Protein 8IP5 (pdb70)

GO terms:
  GO:0005739 mitochondrion (C, IDA)
  GO:0045016 mitochondrial magnesium ion transmembrane transport (P, IMP)
  GO:0015095 magnesium ion transmembrane transporter activity (F, IMP)
  GO:0005739 mitochondrion (C, HTP)
  GO:0005743 mitochondrial inner membrane (C, TAS)
  GO:0015095 magnesium ion transmembrane transporter activity (F, TAS)
  GO:0055085 transmembrane transport (P, TAS)
  GO:0005515 protein binding (F, IPI)

Organism: Homo sapiens (NCBI:txid9606)

Structure (mmCIF, N/CA/C/O backbone):
data_8IP5
#
_entry.id   8IP5
#
_cell.length_a   1.00
_cell.length_b   1.00
_cell.length_c   1.00
_cell.angle_alpha   90.00
_cell.angle_beta   90.00
_cell.angle_gamma   90.00
#
_symmetry.space_group_name_H-M   'P 1'
#
loop_
_entity.id
_entity.type
_entity.pdbx_description
1 polymer 'Magnesium transporter MRS2 homolog, mitochondrial'
2 non-polymer 'CHLORIDE ION'
3 non-polymer 'MAGNESIUM ION'
4 water water
#
loop_
_atom_site.group_PDB
_atom_site.id
_atom_site.type_symbol
_atom_site.label_atom_id
_atom_site.label_alt_id
_atom_site.label_comp_id
_atom_site.label_asym_id
_atom_site.label_entity_id
_atom_site.label_seq_id
_atom_site.pdbx_PDB_ins_code
_atom_site.Cartn_x
_atom_site.Cartn_y
_atom_site.Cartn_z
_atom_site.occupancy
_atom_site.B_iso_or_equiv
_atom_site.auth_seq_id
_atom_site.auth_comp_id
_atom_site.auth_asym_id
_atom_site.auth_atom_id
_atom_site.pdbx_PDB_model_num
ATOM 1 N N . VAL A 1 82 ? 71.157 116.680 91.321 1.00 118.33 82 VAL A N 1
ATOM 2 C CA . VAL A 1 82 ? 71.896 115.457 91.608 1.00 118.33 82 VAL A CA 1
ATOM 3 C C . VAL A 1 82 ? 73.281 115.494 90.971 1.00 118.33 82 VAL A C 1
ATOM 4 O O . VAL A 1 82 ? 74.276 115.142 91.605 1.00 118.33 82 VAL A O 1
ATOM 6 N N . ALA A 1 83 ? 73.335 115.917 89.711 1.00 113.42 83 ALA A N 1
ATOM 7 C CA . ALA A 1 83 ? 74.603 116.000 89.008 1.00 113.42 83 ALA A CA 1
ATOM 8 C C . ALA A 1 83 ? 75.469 117.112 89.598 1.00 113.42 83 ALA A C 1
ATOM 9 O O . ALA A 1 83 ? 74.957 118.150 90.026 1.00 113.42 83 ALA A O 1
ATOM 11 N N . PRO A 1 84 ? 76.787 116.916 89.640 1.00 109.03 84 PRO A N 1
ATOM 12 C CA . PRO A 1 84 ? 77.670 117.965 90.159 1.00 109.03 84 PRO A CA 1
ATOM 13 C C . PRO A 1 84 ? 77.630 119.206 89.281 1.00 109.03 84 PRO A C 1
ATOM 14 O O . PRO A 1 84 ? 77.444 119.129 88.065 1.00 109.03 84 PRO A O 1
ATOM 18 N N . VAL A 1 85 ? 77.803 120.365 89.917 1.00 105.53 85 VAL A N 1
ATOM 19 C CA . VAL A 1 85 ? 77.723 121.648 89.234 1.00 105.53 85 VAL A CA 1
ATOM 20 C C . VAL A 1 85 ? 78.877 122.536 89.679 1.00 105.53 85 VAL A C 1
ATOM 21 O O . VAL A 1 85 ? 79.476 122.341 90.739 1.00 105.53 85 VAL A O 1
ATOM 25 N N . PHE A 1 86 ? 79.183 123.523 88.841 1.00 99.47 86 PHE A N 1
ATOM 26 C CA . PHE A 1 86 ? 80.131 124.581 89.156 1.00 99.47 86 PHE A CA 1
ATOM 27 C C . PHE A 1 86 ? 79.373 125.878 89.388 1.00 99.47 86 PHE A C 1
ATOM 28 O O . PHE A 1 86 ? 78.497 126.241 88.594 1.00 99.47 86 PHE A O 1
ATOM 36 N N . THR A 1 87 ? 79.709 126.570 90.473 1.00 97.65 87 THR A N 1
ATOM 37 C CA . THR A 1 87 ? 79.274 127.947 90.673 1.00 97.65 87 THR A CA 1
ATOM 38 C C . THR A 1 87 ? 80.218 128.848 89.888 1.00 97.65 87 THR A C 1
ATOM 39 O O . THR A 1 87 ? 81.377 129.030 90.273 1.00 97.65 87 THR A O 1
ATOM 43 N N . VAL A 1 88 ? 79.728 129.413 88.788 1.00 94.90 88 VAL A N 1
ATOM 44 C CA . VAL A 1 88 ? 80.565 130.072 87.795 1.00 94.90 88 VAL A CA 1
ATOM 45 C C . VAL A 1 88 ? 80.345 131.574 87.873 1.00 94.90 88 VAL A C 1
ATOM 46 O O . VAL A 1 88 ? 79.204 132.049 87.801 1.00 94.90 88 VAL A O 1
ATOM 50 N N . THR A 1 89 ? 81.439 132.316 88.014 1.00 93.26 89 THR A N 1
ATOM 51 C CA . THR A 1 89 ? 81.448 133.764 87.858 1.00 93.26 89 THR A CA 1
ATOM 52 C C . THR A 1 89 ? 82.139 134.086 86.540 1.00 93.26 89 THR A C 1
ATOM 53 O O . THR A 1 89 ? 83.330 133.807 86.380 1.00 93.26 89 THR A O 1
ATOM 57 N N . LYS A 1 90 ? 81.395 134.666 85.606 1.00 94.47 90 LYS A N 1
ATOM 58 C CA . LYS A 1 90 ? 81.863 134.906 84.250 1.00 94.47 90 LYS A CA 1
ATOM 59 C C . LYS A 1 90 ? 82.108 136.393 84.046 1.00 94.47 90 LYS A C 1
ATOM 60 O O . LYS A 1 90 ? 81.215 137.213 84.289 1.00 94.47 90 LYS A O 1
ATOM 66 N N . PHE A 1 91 ? 83.317 136.731 83.610 1.00 93.65 91 PHE A N 1
ATOM 67 C CA . PHE A 1 91 ? 83.690 138.092 83.248 1.00 93.65 91 PHE A CA 1
ATOM 68 C C . PHE A 1 91 ? 83.920 138.142 81.744 1.00 93.65 91 PHE A C 1
ATOM 69 O O . PHE A 1 91 ? 84.722 137.369 81.210 1.00 93.65 91 PHE A O 1
ATOM 77 N N . ASP A 1 92 ? 83.221 139.048 81.068 1.00 102.68 92 ASP A N 1
ATOM 78 C CA . ASP A 1 92 ? 83.367 139.191 79.630 1.00 102.68 92 ASP A CA 1
ATOM 79 C C . ASP A 1 92 ? 84.575 140.064 79.301 1.00 102.68 92 ASP A C 1
ATOM 80 O O . ASP A 1 92 ? 85.300 140.534 80.181 1.00 102.68 92 ASP A O 1
ATOM 85 N N . LYS A 1 93 ? 84.792 140.275 78.001 1.00 103.22 93 LYS A N 1
ATOM 86 C CA . LYS A 1 93 ? 85.842 141.189 77.567 1.00 103.22 93 LYS A CA 1
ATOM 87 C C . LYS A 1 93 ? 85.550 142.625 77.977 1.00 103.22 93 LYS A C 1
ATOM 88 O O . LYS A 1 93 ? 86.483 143.423 78.114 1.00 103.22 93 LYS A O 1
ATOM 94 N N . GLN A 1 94 ? 84.280 142.968 78.179 1.00 111.07 94 GLN A N 1
ATOM 95 C CA . GLN A 1 94 ? 83.881 144.301 78.605 1.00 111.07 94 GLN A CA 1
ATOM 96 C C . GLN A 1 94 ? 83.837 144.446 80.120 1.00 111.07 94 GLN A C 1
ATOM 97 O O . GLN A 1 94 ? 83.407 145.492 80.617 1.00 111.07 94 GLN A O 1
ATOM 103 N N . GLY A 1 95 ? 84.259 143.424 80.862 1.00 105.42 95 GLY A N 1
ATOM 104 C CA . GLY A 1 95 ? 84.292 143.486 82.307 1.00 105.42 95 GLY A CA 1
ATOM 105 C C . GLY A 1 95 ? 82.981 143.187 82.998 1.00 105.42 95 GLY A C 1
ATOM 106 O O . GLY A 1 95 ? 82.931 143.233 84.234 1.00 105.42 95 GLY A O 1
ATOM 107 N N . ASN A 1 96 ? 81.923 142.887 82.251 1.00 104.52 96 ASN A N 1
ATOM 108 C CA . ASN A 1 96 ? 80.642 142.565 82.863 1.00 104.52 96 ASN A CA 1
ATOM 109 C C . ASN A 1 96 ? 80.732 141.247 83.621 1.00 104.52 96 ASN A C 1
ATOM 110 O O . ASN A 1 96 ? 81.314 140.272 83.139 1.00 104.52 96 ASN A O 1
ATOM 115 N N . VAL A 1 97 ? 80.146 141.220 84.815 1.00 100.69 97 VAL A N 1
ATOM 116 C CA . VAL A 1 97 ? 80.215 140.072 85.709 1.00 100.69 97 VAL A CA 1
ATOM 117 C C . VAL A 1 97 ? 78.837 139.427 85.788 1.00 100.69 97 VAL A C 1
ATOM 118 O O . VAL A 1 97 ? 77.823 140.122 85.927 1.00 100.69 97 VAL A O 1
ATOM 122 N N . THR A 1 98 ? 78.800 138.102 85.664 1.00 98.77 98 THR A N 1
ATOM 123 C CA . THR A 1 98 ? 77.560 137.338 85.750 1.00 98.77 98 THR A CA 1
ATOM 124 C C . THR A 1 98 ? 77.810 136.090 86.582 1.00 98.77 98 THR A C 1
ATOM 125 O O . THR A 1 98 ? 78.673 135.278 86.239 1.00 98.77 98 THR A O 1
ATOM 129 N N . SER A 1 99 ? 77.058 135.934 87.666 1.00 100.04 99 SER A N 1
ATOM 130 C CA . SER A 1 99 ? 77.191 134.788 88.553 1.00 100.04 99 SER A CA 1
ATOM 131 C C . SER A 1 99 ? 76.026 133.832 88.340 1.00 100.04 99 SER A C 1
ATOM 132 O O . SER A 1 99 ? 74.866 134.253 88.303 1.00 100.04 99 SER A O 1
ATOM 135 N N . PHE A 1 100 ? 76.336 132.547 88.200 1.00 101.39 100 PHE A N 1
ATOM 136 C CA . PHE A 1 100 ? 75.306 131.539 87.971 1.00 101.39 100 PHE A CA 1
ATOM 137 C C . PHE A 1 100 ? 75.858 130.180 88.386 1.00 101.39 100 PHE A C 1
ATOM 138 O O . PHE A 1 100 ? 76.943 130.083 88.967 1.00 101.39 100 PHE A O 1
ATOM 146 N N . GLU A 1 101 ? 75.102 129.125 88.094 1.00 105.65 101 GLU A N 1
ATOM 147 C CA . GLU A 1 101 ? 75.535 127.755 88.322 1.00 105.65 101 GLU A CA 1
ATOM 148 C C . GLU A 1 101 ? 75.290 126.943 87.061 1.00 105.65 101 GLU A C 1
ATOM 149 O O . GLU A 1 101 ? 74.246 127.084 86.416 1.00 105.65 101 GLU A O 1
ATOM 155 N N . ARG A 1 102 ? 76.252 126.094 86.710 1.00 106.50 102 ARG A N 1
ATOM 156 C CA . ARG A 1 102 ? 76.172 125.308 85.488 1.00 106.50 102 ARG A CA 1
ATOM 157 C C . ARG A 1 102 ? 76.555 123.864 85.763 1.00 106.50 102 ARG A C 1
ATOM 158 O O . ARG A 1 102 ? 77.487 123.593 86.524 1.00 106.50 102 ARG A O 1
ATOM 166 N N . LYS A 1 103 ? 75.841 122.939 85.126 1.00 106.24 103 LYS A N 1
ATOM 167 C CA . LYS A 1 103 ? 76.170 121.527 85.256 1.00 106.24 103 LYS A CA 1
ATOM 168 C C . LYS A 1 103 ? 77.558 121.256 84.690 1.00 106.24 103 LYS A C 1
ATOM 169 O O . LYS A 1 103 ? 78.005 121.923 83.753 1.00 106.24 103 LYS A O 1
ATOM 175 N N . LYS A 1 104 ? 78.245 120.273 85.277 1.00 103.50 104 LYS A N 1
ATOM 176 C CA . LYS A 1 104 ? 79.620 119.990 84.878 1.00 103.50 104 LYS A CA 1
ATOM 177 C C . LYS A 1 104 ? 79.700 119.594 83.409 1.00 103.50 104 LYS A C 1
ATOM 178 O O . LYS A 1 104 ? 80.573 120.074 82.676 1.00 103.50 104 LYS A O 1
ATOM 184 N N . THR A 1 105 ? 78.788 118.729 82.957 1.00 105.99 105 THR A N 1
ATOM 185 C CA . THR A 1 105 ? 78.778 118.328 81.554 1.00 105.99 105 THR A CA 1
ATOM 186 C C . THR A 1 105 ? 78.478 119.512 80.644 1.00 105.99 105 THR A C 1
ATOM 187 O O . THR A 1 105 ? 79.061 119.637 79.560 1.00 105.99 105 THR A O 1
ATOM 191 N N . GLU A 1 106 ? 77.563 120.389 81.066 1.00 106.72 106 GLU A N 1
ATOM 192 C CA . GLU A 1 106 ? 77.263 121.578 80.276 1.00 106.72 106 GLU A CA 1
ATOM 193 C C . GLU A 1 106 ? 78.482 122.482 80.157 1.00 106.72 106 GLU A C 1
ATOM 194 O O . GLU A 1 106 ? 78.758 123.024 79.081 1.00 106.72 106 GLU A O 1
ATOM 200 N N . LEU A 1 107 ? 79.225 122.658 81.253 1.00 101.36 107 LEU A N 1
ATOM 201 C CA . LEU A 1 107 ? 80.439 123.465 81.198 1.00 101.36 107 LEU A CA 1
ATOM 202 C C . LEU A 1 107 ? 81.486 122.826 80.295 1.00 101.36 107 LEU A C 1
ATOM 203 O O . LEU A 1 107 ? 82.173 123.523 79.538 1.00 101.36 107 LEU A O 1
ATOM 208 N N . TYR A 1 108 ? 81.625 121.499 80.363 1.00 98.49 108 TYR A N 1
ATOM 209 C CA . TYR A 1 108 ? 82.561 120.810 79.480 1.00 98.49 108 TYR A CA 1
ATOM 210 C C . TYR A 1 108 ? 82.188 121.020 78.019 1.00 98.49 108 TYR A C 1
ATOM 211 O O . TYR A 1 108 ? 83.060 121.254 77.174 1.00 98.49 108 TYR A O 1
ATOM 220 N N . GLN A 1 109 ? 80.895 120.930 77.702 1.00 104.44 109 GLN A N 1
ATOM 221 C CA . GLN A 1 109 ? 80.453 121.138 76.327 1.00 104.44 109 GLN A CA 1
ATOM 222 C C . GLN A 1 109 ? 80.692 122.576 75.879 1.00 104.44 109 GLN A C 1
ATOM 223 O O . GLN A 1 109 ? 81.149 122.814 74.755 1.00 104.44 109 GLN A O 1
ATOM 229 N N . GLU A 1 110 ? 80.383 123.548 76.742 1.00 105.25 110 GLU A N 1
ATOM 230 C CA . GLU A 1 110 ? 80.550 124.950 76.369 1.00 105.25 110 GLU A CA 1
ATOM 231 C C . GLU A 1 110 ? 82.016 125.304 76.156 1.00 105.25 110 GLU A C 1
ATOM 232 O O . GLU A 1 110 ? 82.358 125.999 75.192 1.00 105.25 110 GLU A O 1
ATOM 238 N N . LEU A 1 111 ? 82.895 124.839 77.039 1.00 94.93 111 LEU A N 1
ATOM 239 C CA . LEU A 1 111 ? 84.310 125.172 76.960 1.00 94.93 111 LEU A CA 1
ATOM 240 C C . LEU A 1 111 ? 85.079 124.289 75.988 1.00 94.93 111 LEU A C 1
ATOM 241 O O . LEU A 1 111 ? 86.265 124.544 75.752 1.00 94.93 111 LEU A O 1
ATOM 246 N N . GLY A 1 112 ? 84.442 123.272 75.419 1.00 95.12 112 GLY A N 1
ATOM 247 C CA . GLY A 1 112 ? 85.152 122.357 74.539 1.00 95.12 112 GLY A CA 1
ATOM 248 C C . GLY A 1 112 ? 86.256 121.601 75.242 1.00 95.12 112 GLY A C 1
ATOM 249 O O . GLY A 1 112 ? 87.341 121.418 74.677 1.00 95.12 112 GLY A O 1
ATOM 250 N N . LEU A 1 113 ? 86.004 121.157 76.470 1.00 93.07 113 LEU A N 1
ATOM 251 C CA . LEU A 1 113 ? 87.003 120.489 77.286 1.00 93.07 113 LEU A CA 1
ATOM 252 C C . LEU A 1 113 ? 86.444 119.177 77.814 1.00 93.07 113 LEU A C 1
ATOM 253 O O . LEU A 1 113 ? 85.230 118.995 77.934 1.00 93.07 113 LEU A O 1
ATOM 258 N N . GLN A 1 114 ? 87.352 118.257 78.123 1.00 93.00 114 GLN A N 1
ATOM 259 C CA . GLN A 1 114 ? 86.972 116.973 78.682 1.00 93.00 114 GLN A CA 1
ATOM 260 C C . GLN A 1 114 ? 86.809 117.079 80.197 1.00 93.00 114 GLN A C 1
ATOM 261 O O . GLN A 1 114 ? 87.205 118.062 80.828 1.00 93.00 114 GLN A O 1
ATOM 267 N N . ALA A 1 115 ? 86.207 116.041 80.781 1.00 92.77 115 ALA A N 1
ATOM 268 C CA . ALA A 1 115 ? 85.984 116.027 82.223 1.00 92.77 115 ALA A CA 1
ATOM 269 C C . ALA A 1 115 ? 87.301 116.027 82.988 1.00 92.77 115 ALA A C 1
ATOM 270 O O . ALA A 1 115 ? 87.419 116.672 84.037 1.00 92.77 115 ALA A O 1
ATOM 272 N N . ARG A 1 116 ? 88.301 115.305 82.481 1.00 92.90 116 ARG A N 1
ATOM 273 C CA . ARG A 1 116 ? 89.576 115.202 83.183 1.00 92.90 116 ARG A CA 1
ATOM 274 C C . ARG A 1 116 ? 90.308 116.539 83.220 1.00 92.90 116 ARG A C 1
ATOM 275 O O . ARG A 1 116 ? 91.174 116.756 84.075 1.00 92.90 116 ARG A O 1
ATOM 283 N N . ASP A 1 117 ? 89.978 117.446 82.298 1.00 91.52 117 ASP A N 1
ATOM 284 C CA . ASP A 1 117 ? 90.646 118.743 82.271 1.00 91.52 117 ASP A CA 1
ATOM 285 C C . ASP A 1 117 ? 90.270 119.602 83.471 1.00 91.52 117 ASP A C 1
ATOM 286 O O . ASP A 1 117 ? 91.107 120.356 83.979 1.00 91.52 117 ASP A O 1
ATOM 291 N N . LEU A 1 118 ? 89.025 119.505 83.939 1.00 86.99 118 LEU A N 1
ATOM 292 C CA . LEU A 1 118 ? 88.521 120.353 85.013 1.00 86.99 118 LEU A CA 1
ATOM 293 C C . LEU A 1 118 ? 88.421 119.614 86.343 1.00 86.99 118 LEU A C 1
ATOM 294 O O . LEU A 1 118 ? 87.564 119.941 87.171 1.00 86.99 118 LEU A O 1
ATOM 299 N N . ARG A 1 119 ? 89.280 118.618 86.567 1.00 87.08 119 ARG A N 1
ATOM 300 C CA . ARG A 1 119 ? 89.283 117.932 87.855 1.00 87.08 119 ARG A CA 1
ATOM 301 C C . ARG A 1 119 ? 89.846 118.814 88.961 1.00 87.08 119 ARG A C 1
ATOM 302 O O . ARG A 1 119 ? 89.426 118.694 90.118 1.00 87.08 119 ARG A O 1
ATOM 310 N N . PHE A 1 120 ? 90.784 119.701 88.626 1.00 79.23 120 PHE A N 1
ATOM 311 C CA . PHE A 1 120 ? 91.415 120.602 89.591 1.00 79.23 120 PHE A CA 1
ATOM 312 C C . PHE A 1 120 ? 92.027 119.820 90.751 1.00 79.23 120 PHE A C 1
ATOM 313 O O . PHE A 1 120 ? 91.914 120.194 91.919 1.00 79.23 120 PHE A O 1
ATOM 321 N N . GLN A 1 121 ? 92.680 118.708 90.413 1.00 83.11 121 GLN A N 1
ATOM 322 C CA . GLN A 1 121 ? 93.272 117.842 91.424 1.00 83.11 121 GLN A CA 1
ATOM 323 C C . GLN A 1 121 ? 94.580 118.385 91.982 1.00 83.11 121 GLN A C 1
ATOM 324 O O . GLN A 1 121 ? 94.973 117.995 93.086 1.00 83.11 121 GLN A O 1
ATOM 330 N N . HIS A 1 122 ? 95.257 119.269 91.257 1.00 78.99 122 HIS A N 1
ATOM 331 C CA . HIS A 1 122 ? 96.576 119.754 91.638 1.00 78.99 122 HIS A CA 1
ATOM 332 C C . HIS A 1 122 ? 96.475 121.200 92.096 1.00 78.99 122 HIS A C 1
ATOM 333 O O . HIS A 1 122 ? 95.977 122.054 91.357 1.00 78.99 122 HIS A O 1
ATOM 340 N N . VAL A 1 123 ? 96.955 121.472 93.308 1.00 78.11 123 VAL A N 1
ATOM 341 C CA . VAL A 1 123 ? 97.024 122.845 93.787 1.00 78.11 123 VAL A CA 1
ATOM 342 C C . VAL A 1 123 ? 98.160 123.565 93.074 1.00 78.11 123 VAL A C 1
ATOM 343 O O . VAL A 1 123 ? 99.234 122.992 92.843 1.00 78.11 123 VAL A O 1
ATOM 347 N N . MET A 1 124 ? 97.914 124.817 92.690 1.00 80.25 124 MET A N 1
ATOM 348 C CA . MET A 1 124 ? 98.901 125.652 92.006 1.00 80.25 124 MET A CA 1
ATOM 349 C C . MET A 1 124 ? 99.380 124.984 90.714 1.00 80.25 124 MET A C 1
ATOM 350 O O . MET A 1 124 ? 100.542 124.599 90.567 1.00 80.25 124 MET A O 1
ATOM 355 N N . SER A 1 125 ? 98.446 124.825 89.781 1.00 77.45 125 SER A N 1
ATOM 356 C CA . SER A 1 125 ? 98.740 124.233 88.484 1.00 77.45 125 SER A CA 1
ATOM 357 C C . SER A 1 125 ? 98.176 125.112 87.380 1.00 77.45 125 SER A C 1
ATOM 358 O O . SER A 1 125 ? 97.026 125.551 87.454 1.00 77.45 125 SER A O 1
ATOM 361 N N . ILE A 1 126 ? 98.990 125.366 86.359 1.00 76.55 126 ILE A N 1
ATOM 362 C CA . ILE A 1 126 ? 98.582 126.134 85.188 1.00 76.55 126 ILE A CA 1
ATOM 363 C C . ILE A 1 126 ? 98.815 125.278 83.954 1.00 76.55 126 ILE A C 1
ATOM 364 O O . ILE A 1 126 ? 99.933 124.801 83.726 1.00 76.55 126 ILE A O 1
ATOM 369 N N . THR A 1 127 ? 97.765 125.087 83.158 1.00 79.45 127 THR A N 1
ATOM 370 C CA . THR A 1 127 ? 97.842 124.254 81.966 1.00 79.45 127 THR A CA 1
ATOM 371 C C . THR A 1 127 ? 97.031 124.893 80.849 1.00 79.45 127 THR A C 1
ATOM 372 O O . THR A 1 127 ? 96.207 125.779 81.081 1.00 79.45 127 THR A O 1
ATOM 376 N N . VAL A 1 128 ? 97.281 124.437 79.625 1.00 82.49 128 VAL A N 1
ATOM 377 C CA . VAL A 1 128 ? 96.536 124.878 78.452 1.00 82.49 128 VAL A CA 1
ATOM 378 C C . VAL A 1 128 ? 95.953 123.646 77.777 1.00 82.49 128 VAL A C 1
ATOM 379 O O . VAL A 1 128 ? 96.699 122.786 77.295 1.00 82.49 128 VAL A O 1
ATOM 383 N N . ARG A 1 129 ? 94.625 123.561 77.742 1.00 83.98 129 ARG A N 1
ATOM 384 C CA A ARG A 1 129 ? 93.922 122.440 77.130 0.50 83.98 129 ARG A CA 1
ATOM 385 C CA B ARG A 1 129 ? 93.925 122.441 77.127 0.50 83.98 129 ARG A CA 1
ATOM 386 C C . ARG A 1 129 ? 92.909 122.984 76.136 1.00 83.98 129 ARG A C 1
ATOM 387 O O . ARG A 1 129 ? 92.095 123.843 76.489 1.00 83.98 129 ARG A O 1
ATOM 402 N N . ASN A 1 130 ? 92.960 122.481 74.901 1.00 88.62 130 ASN A N 1
ATOM 403 C CA . ASN A 1 130 ? 92.017 122.856 73.846 1.00 88.62 130 ASN A CA 1
ATOM 404 C C . ASN A 1 130 ? 91.859 124.371 73.752 1.00 88.62 130 ASN A C 1
ATOM 405 O O . ASN A 1 130 ? 90.746 124.900 73.706 1.00 88.62 130 ASN A O 1
ATOM 410 N N . ASN A 1 131 ? 92.991 125.076 73.750 1.00 90.79 131 ASN A N 1
ATOM 411 C CA . ASN A 1 131 ? 93.035 126.526 73.581 1.00 90.79 131 ASN A CA 1
ATOM 412 C C . ASN A 1 131 ? 92.343 127.260 74.731 1.00 90.79 131 ASN A C 1
ATOM 413 O O . ASN A 1 131 ? 91.791 128.346 74.543 1.00 90.79 131 ASN A O 1
ATOM 418 N N . ARG A 1 132 ? 92.359 126.673 75.928 1.00 85.14 132 ARG A N 1
ATOM 419 C CA . ARG A 1 132 ? 91.794 127.283 77.126 1.00 85.14 132 ARG A CA 1
ATOM 420 C C . ARG A 1 132 ? 92.793 127.141 78.263 1.00 85.14 132 ARG A C 1
ATOM 421 O O . ARG A 1 132 ? 93.425 126.090 78.404 1.00 85.14 132 ARG A O 1
ATOM 429 N N . ILE A 1 133 ? 92.931 128.182 79.078 1.00 77.97 133 ILE A N 1
ATOM 430 C CA . ILE A 1 133 ? 93.898 128.181 80.171 1.00 77.97 133 ILE A CA 1
ATOM 431 C C . ILE A 1 133 ? 93.182 127.748 81.445 1.00 77.97 133 ILE A C 1
ATOM 432 O O . ILE A 1 133 ? 92.216 128.382 81.868 1.00 77.97 133 ILE A O 1
ATOM 437 N N . ILE A 1 134 ? 93.652 126.670 82.060 1.00 76.86 134 ILE A N 1
ATOM 438 C CA . ILE A 1 134 ? 93.103 126.179 83.318 1.00 76.86 134 ILE A CA 1
ATOM 439 C C . ILE A 1 134 ? 94.116 126.473 84.415 1.00 76.86 134 ILE A C 1
ATOM 440 O O . ILE A 1 134 ? 95.270 126.031 84.341 1.00 76.86 134 ILE A O 1
ATOM 445 N N . MET A 1 135 ? 93.693 127.217 85.436 1.00 78.41 135 MET A N 1
ATOM 446 C CA . MET A 1 135 ? 94.581 127.649 86.502 1.00 78.41 135 MET A CA 1
ATOM 447 C C . MET A 1 135 ? 93.974 127.309 87.853 1.00 78.41 135 MET A C 1
ATOM 448 O O . MET A 1 135 ? 92.765 127.453 88.054 1.00 78.41 135 MET A O 1
ATOM 453 N N . ARG A 1 136 ? 94.817 126.852 88.775 1.00 76.56 136 ARG A N 1
ATOM 454 C CA . ARG A 1 136 ? 94.415 126.669 90.164 1.00 76.56 136 ARG A CA 1
ATOM 455 C C . ARG A 1 136 ? 95.503 127.210 91.074 1.00 76.56 136 ARG A C 1
ATOM 456 O O . ARG A 1 136 ? 96.662 126.794 90.980 1.00 76.56 136 ARG A O 1
ATOM 464 N N . MET A 1 137 ? 95.121 128.134 91.949 1.00 80.13 137 MET A N 1
ATOM 465 C CA . MET A 1 137 ? 95.951 128.630 93.041 1.00 80.13 137 MET A CA 1
ATOM 466 C C . MET A 1 137 ? 95.198 128.297 94.326 1.00 80.13 137 MET A C 1
ATOM 467 O O . MET A 1 137 ? 94.378 129.090 94.797 1.00 80.13 137 MET A O 1
ATOM 472 N N . GLU A 1 138 ? 95.469 127.111 94.873 1.00 84.21 138 GLU A N 1
ATOM 473 C CA . GLU A 1 138 ? 94.780 126.609 96.058 1.00 84.21 138 GLU A CA 1
ATOM 474 C C . GLU A 1 138 ? 93.268 126.617 95.868 1.00 84.21 138 GLU A C 1
ATOM 475 O O . GLU A 1 138 ? 92.721 125.770 95.155 1.00 84.21 138 GLU A O 1
ATOM 481 N N . TYR A 1 139 ? 92.587 127.569 96.502 1.00 81.19 139 TYR A N 1
ATOM 482 C CA . TYR A 1 139 ? 91.135 127.647 96.449 1.00 81.19 139 TYR A CA 1
ATOM 483 C C . TYR A 1 139 ? 90.614 128.382 95.222 1.00 81.19 139 TYR A C 1
ATOM 484 O O . TYR A 1 139 ? 89.402 128.367 94.982 1.00 81.19 139 TYR A O 1
ATOM 493 N N . LEU A 1 140 ? 91.485 129.020 94.446 1.00 78.97 140 LEU A N 1
ATOM 494 C CA . LEU A 1 140 ? 91.072 129.818 93.297 1.00 78.97 140 LEU A CA 1
ATOM 495 C C . LEU A 1 140 ? 91.204 128.977 92.033 1.00 78.97 140 LEU A C 1
ATOM 496 O O . LEU A 1 140 ? 92.316 128.654 91.610 1.00 78.97 140 LEU A O 1
ATOM 501 N N . LYS A 1 141 ? 90.071 128.630 91.430 1.00 78.77 141 LYS A N 1
ATOM 502 C CA . LYS A 1 141 ? 90.035 127.865 90.190 1.00 78.77 141 LYS A CA 1
ATOM 503 C C . LYS A 1 141 ? 89.498 128.763 89.086 1.00 78.77 141 LYS A C 1
ATOM 504 O O . LYS A 1 141 ? 88.417 129.344 89.227 1.00 78.77 141 LYS A O 1
ATOM 510 N N . ALA A 1 142 ? 90.246 128.873 87.990 1.00 77.09 142 ALA A N 1
ATOM 511 C CA . ALA A 1 142 ? 89.882 129.778 86.913 1.00 77.09 142 ALA A CA 1
ATOM 512 C C . ALA A 1 142 ? 90.079 129.102 85.565 1.00 77.09 142 ALA A C 1
ATOM 513 O O . ALA A 1 142 ? 90.975 128.273 85.384 1.00 77.09 142 ALA A O 1
ATOM 515 N N . VAL A 1 143 ? 89.221 129.475 84.619 1.00 77.81 143 VAL A N 1
ATOM 516 C CA . VAL A 1 143 ? 89.318 129.047 83.229 1.00 77.81 143 VAL A CA 1
ATOM 517 C C . VAL A 1 143 ? 89.295 130.296 82.362 1.00 77.81 143 VAL A C 1
ATOM 518 O O . VAL A 1 143 ? 88.313 131.047 82.374 1.00 77.81 143 VAL A O 1
ATOM 522 N N . ILE A 1 144 ? 90.367 130.516 81.611 1.00 81.50 144 ILE A N 1
ATOM 523 C CA . ILE A 1 144 ? 90.518 131.687 80.760 1.00 81.50 144 ILE A CA 1
ATOM 524 C C . ILE A 1 144 ? 90.298 131.254 79.319 1.00 81.50 144 ILE A C 1
ATOM 525 O O . ILE A 1 144 ? 90.960 130.330 78.829 1.00 81.50 144 ILE A O 1
ATOM 530 N N . THR A 1 145 ? 89.363 131.917 78.652 1.00 89.51 145 THR A N 1
ATOM 531 C CA . THR A 1 145 ? 89.066 131.708 77.244 1.00 89.51 145 THR A CA 1
ATOM 532 C C . THR A 1 145 ? 89.444 132.976 76.491 1.00 89.51 145 THR A C 1
ATOM 533 O O . THR A 1 145 ? 89.581 134.039 77.109 1.00 89.51 145 THR A O 1
ATOM 537 N N . PRO A 1 146 ? 89.635 132.916 75.171 1.00 94.12 146 PRO A N 1
ATOM 538 C CA . PRO A 1 146 ? 89.898 134.154 74.421 1.00 94.12 146 PRO A CA 1
ATOM 539 C C . PRO A 1 146 ? 88.767 135.162 74.506 1.00 94.12 146 PRO A C 1
ATOM 540 O O . PRO A 1 146 ? 88.983 136.340 74.195 1.00 94.12 146 PRO A O 1
ATOM 544 N N . GLU A 1 147 ? 87.571 134.742 74.915 1.00 98.06 147 GLU A N 1
ATOM 545 C CA . GLU A 1 147 ? 86.418 135.627 74.995 1.00 98.06 147 GLU A CA 1
ATOM 546 C C . GLU A 1 147 ? 86.021 136.009 76.412 1.00 98.06 147 GLU A C 1
ATOM 547 O O . GLU A 1 147 ? 85.435 137.076 76.601 1.00 98.06 147 GLU A O 1
ATOM 553 N N . CYS A 1 148 ? 86.317 135.179 77.411 1.00 90.93 148 CYS A N 1
ATOM 554 C CA . CYS A 1 148 ? 85.812 135.427 78.755 1.00 90.93 148 CYS A CA 1
ATOM 555 C C . CYS A 1 148 ? 86.691 134.723 79.780 1.00 90.93 148 CYS A C 1
ATOM 556 O O . CYS A 1 148 ? 87.577 133.935 79.442 1.00 90.93 148 CYS A O 1
ATOM 559 N N . LEU A 1 149 ? 86.422 135.029 81.049 1.00 86.57 149 LEU A N 1
ATOM 560 C CA . LEU A 1 149 ? 87.071 134.404 82.195 1.00 86.57 149 LEU A CA 1
ATOM 561 C C . LEU A 1 149 ? 85.999 133.788 83.080 1.00 86.57 149 LEU A C 1
ATOM 562 O O . LEU A 1 149 ? 84.911 134.354 83.220 1.00 86.57 149 LEU A O 1
ATOM 567 N N . LEU A 1 150 ? 86.307 132.641 83.680 1.00 82.90 150 LEU A N 1
ATOM 568 C CA . LEU A 1 150 ? 85.400 131.954 84.588 1.00 82.90 150 LEU A CA 1
ATOM 569 C C . LEU A 1 150 ? 86.117 131.659 85.896 1.00 82.90 150 LEU A C 1
ATOM 570 O O . LEU A 1 150 ? 87.239 131.146 85.889 1.00 82.90 150 LEU A O 1
ATOM 575 N N . ILE A 1 151 ? 85.466 131.982 87.009 1.00 86.87 151 ILE A N 1
ATOM 576 C CA . ILE A 1 151 ? 85.910 131.593 88.342 1.00 86.87 151 ILE A CA 1
ATOM 577 C C . ILE A 1 151 ? 84.959 130.521 88.851 1.00 86.87 151 ILE A C 1
ATOM 578 O O . ILE A 1 151 ? 83.736 130.703 88.818 1.00 86.87 151 ILE A O 1
ATOM 583 N N . LEU A 1 152 ? 85.518 129.409 89.317 1.00 89.05 152 LEU A N 1
ATOM 584 C CA . LEU A 1 152 ? 84.748 128.242 89.713 1.00 89.05 152 LEU A CA 1
ATOM 585 C C . LEU A 1 152 ? 84.891 127.999 91.210 1.00 89.05 152 LEU A C 1
ATOM 586 O O . LEU A 1 152 ? 85.976 128.155 91.778 1.00 89.05 152 LEU A O 1
ATOM 591 N N . ASP A 1 153 ? 83.781 127.611 91.841 1.00 96.86 153 ASP A N 1
ATOM 592 C CA . ASP A 1 153 ? 83.742 127.312 93.274 1.00 96.86 153 ASP A CA 1
ATOM 593 C C . ASP A 1 153 ? 84.261 128.491 94.097 1.00 96.86 153 ASP A C 1
ATOM 594 O O . ASP A 1 153 ? 85.166 128.355 94.923 1.00 96.86 153 ASP A O 1
ATOM 599 N N . TYR A 1 154 ? 83.674 129.659 93.861 1.00 98.59 154 TYR A N 1
ATOM 600 C CA . TYR A 1 154 ? 84.103 130.901 94.487 1.00 98.59 154 TYR A CA 1
ATOM 601 C C . TYR A 1 154 ? 83.393 131.191 95.802 1.00 98.59 154 TYR A C 1
ATOM 602 O O . TYR A 1 154 ? 83.708 132.195 96.448 1.00 98.59 154 TYR A O 1
ATOM 611 N N . ARG A 1 155 ? 82.450 130.350 96.213 1.00 102.22 155 ARG A N 1
ATOM 612 C CA . ARG A 1 155 ? 81.634 130.649 97.379 1.00 102.22 155 ARG A CA 1
ATOM 613 C C . ARG A 1 155 ? 82.336 130.230 98.665 1.00 102.22 155 ARG A C 1
ATOM 614 O O . ARG A 1 155 ? 83.161 129.312 98.679 1.00 102.22 155 ARG A O 1
ATOM 622 N N . ASN A 1 156 ? 81.990 130.923 99.754 1.00 103.66 156 ASN A N 1
ATOM 623 C CA . ASN A 1 156 ? 82.513 130.630 101.090 1.00 103.66 156 ASN A CA 1
ATOM 624 C C . ASN A 1 156 ? 84.039 130.683 101.125 1.00 103.66 156 ASN A C 1
ATOM 625 O O . ASN A 1 156 ? 84.693 129.866 101.775 1.00 103.66 156 ASN A O 1
ATOM 630 N N . LEU A 1 157 ? 84.614 131.659 100.418 1.00 98.03 157 LEU A N 1
ATOM 631 C CA . LEU A 1 157 ? 86.059 131.845 100.394 1.00 98.03 157 LEU A CA 1
ATOM 632 C C . LEU A 1 157 ? 86.463 133.306 100.542 1.00 98.03 157 LEU A C 1
ATOM 633 O O . LEU A 1 157 ? 87.640 133.630 100.344 1.00 98.03 157 LEU A O 1
ATOM 638 N N . ASN A 1 158 ? 85.523 134.191 100.877 1.00 100.36 158 ASN A N 1
ATOM 639 C CA . ASN A 1 158 ? 85.764 135.629 100.991 1.00 100.36 158 ASN A CA 1
ATOM 640 C C . ASN A 1 158 ? 86.287 136.230 99.692 1.00 100.36 158 ASN A C 1
ATOM 641 O O . ASN A 1 158 ? 86.978 137.253 99.710 1.00 100.36 158 ASN A O 1
ATOM 646 N N . LEU A 1 159 ? 85.968 135.606 98.558 1.00 97.01 159 LEU A N 1
ATOM 647 C CA . LEU A 1 159 ? 86.411 136.095 97.261 1.00 97.01 159 LEU A CA 1
ATOM 648 C C . LEU A 1 159 ? 85.482 137.144 96.670 1.00 97.01 159 LEU A C 1
ATOM 649 O O . LEU A 1 159 ? 85.826 137.731 95.642 1.00 97.01 159 LEU A O 1
ATOM 654 N N . GLU A 1 160 ? 84.326 137.390 97.292 1.00 101.09 160 GLU A N 1
ATOM 655 C CA . GLU A 1 160 ? 83.317 138.252 96.684 1.00 101.09 160 GLU A CA 1
ATOM 656 C C . GLU A 1 160 ? 83.839 139.670 96.488 1.00 101.09 160 GLU A C 1
ATOM 657 O O . GLU A 1 160 ? 83.590 140.298 95.453 1.00 101.09 160 GLU A O 1
ATOM 663 N N . GLN A 1 161 ? 84.563 140.193 97.479 1.00 98.20 161 GLN A N 1
ATOM 664 C CA . GLN A 1 161 ? 85.091 141.550 97.380 1.00 98.20 161 GLN A CA 1
ATOM 665 C C . GLN A 1 161 ? 86.015 141.692 96.177 1.00 98.20 161 GLN A C 1
ATOM 666 O O . GLN A 1 161 ? 85.871 142.621 95.373 1.00 98.20 161 GLN A O 1
ATOM 672 N N . TRP A 1 162 ? 86.957 140.759 96.023 1.00 88.88 162 TRP A N 1
ATOM 673 C CA . TRP A 1 162 ? 87.895 140.826 94.907 1.00 88.88 162 TRP A CA 1
ATOM 674 C C . TRP A 1 162 ? 87.187 140.601 93.577 1.00 88.88 162 TRP A C 1
ATOM 675 O O . TRP A 1 162 ? 87.497 141.257 92.576 1.00 88.88 162 TRP A O 1
ATOM 686 N N . LEU A 1 163 ? 86.233 139.668 93.546 1.00 93.04 163 LEU A N 1
ATOM 687 C CA . LEU A 1 163 ? 85.542 139.348 92.301 1.00 93.04 163 LEU A CA 1
ATOM 688 C C . LEU A 1 163 ? 84.711 140.525 91.806 1.00 93.04 163 LEU A C 1
ATOM 689 O O . LEU A 1 163 ? 84.720 140.846 90.612 1.00 93.04 163 LEU A O 1
ATOM 694 N N . PHE A 1 164 ? 83.981 141.182 92.706 1.00 98.42 164 PHE A N 1
ATOM 695 C CA . PHE A 1 164 ? 83.018 142.192 92.293 1.00 98.42 164 PHE A CA 1
ATOM 696 C C . PHE A 1 164 ? 83.504 143.624 92.477 1.00 98.42 164 PHE A C 1
ATOM 697 O O . PHE A 1 164 ? 82.761 144.554 92.147 1.00 98.42 164 PHE A O 1
ATOM 705 N N . ARG A 1 165 ? 84.717 143.837 92.986 1.00 102.44 165 ARG A N 1
ATOM 706 C CA . ARG A 1 165 ? 85.229 145.192 93.154 1.00 102.44 165 ARG A CA 1
ATOM 707 C C . ARG A 1 165 ? 86.441 145.485 92.277 1.00 102.44 165 ARG A C 1
ATOM 708 O O . ARG A 1 165 ? 86.433 146.459 91.519 1.00 102.44 165 ARG A O 1
ATOM 716 N N . GLU A 1 166 ? 87.483 144.660 92.359 1.00 101.53 166 GLU A N 1
ATOM 717 C CA . GLU A 1 166 ? 88.725 144.936 91.648 1.00 101.53 166 GLU A CA 1
ATOM 718 C C . GLU A 1 166 ? 88.748 144.341 90.243 1.00 101.53 166 GLU A C 1
ATOM 719 O O . GLU A 1 166 ? 89.211 144.995 89.304 1.00 101.53 166 GLU A O 1
ATOM 725 N N . LEU A 1 167 ? 88.263 143.110 90.083 1.00 95.70 167 LEU A N 1
ATOM 726 C CA . LEU A 1 167 ? 88.355 142.447 88.782 1.00 95.70 167 LEU A CA 1
ATOM 727 C C . LEU A 1 167 ? 87.671 143.209 87.655 1.00 95.70 167 LEU A C 1
ATOM 728 O O . LEU A 1 167 ? 88.282 143.343 86.581 1.00 95.70 167 LEU A O 1
ATOM 733 N N . PRO A 1 168 ? 86.434 143.705 87.793 1.00 97.84 168 PRO A N 1
ATOM 734 C CA . PRO A 1 168 ? 85.868 144.495 86.685 1.00 97.84 168 PRO A CA 1
ATOM 735 C C . PRO A 1 168 ? 86.707 145.712 86.335 1.00 97.84 168 PRO A C 1
ATOM 736 O O . PRO A 1 168 ? 86.910 146.003 85.149 1.00 97.84 168 PRO A O 1
ATOM 740 N N . SER A 1 169 ? 87.229 146.413 87.344 1.00 102.88 169 SER A N 1
ATOM 741 C CA . SER A 1 169 ? 88.058 147.584 87.081 1.00 102.88 169 SER A CA 1
ATOM 742 C C . SER A 1 169 ? 89.378 147.195 86.427 1.00 102.88 169 SER A C 1
ATOM 743 O O . SER A 1 169 ? 89.848 147.880 85.512 1.00 102.88 169 SER A O 1
ATOM 746 N N . GLN A 1 170 ? 89.998 146.107 86.889 1.00 101.79 170 GLN A N 1
ATOM 747 C CA . GLN A 1 170 ? 91.262 145.679 86.299 1.00 101.79 170 GLN A CA 1
ATOM 748 C C . GLN A 1 170 ? 91.079 145.239 84.852 1.00 101.79 170 GLN A C 1
ATOM 749 O O . GLN A 1 170 ? 91.892 145.579 83.985 1.00 101.79 170 GLN A O 1
ATOM 755 N N . LEU A 1 171 ? 90.017 144.482 84.570 1.00 100.45 171 LEU A N 1
ATOM 756 C CA . LEU A 1 171 ? 89.833 143.947 83.225 1.00 100.45 171 LEU A CA 1
ATOM 757 C C . LEU A 1 171 ? 89.366 145.018 82.246 1.00 100.45 171 LEU A C 1
ATOM 758 O O . LEU A 1 171 ? 89.859 145.082 81.114 1.00 100.45 171 LEU A O 1
ATOM 763 N N . SER A 1 172 ? 88.424 145.866 82.653 1.00 107.92 172 SER A N 1
ATOM 764 C CA . SER A 1 172 ? 87.792 146.801 81.726 1.00 107.92 172 SER A CA 1
ATOM 765 C C . SER A 1 172 ? 87.696 148.194 82.339 1.00 107.92 172 SER A C 1
ATOM 766 O O . SER A 1 172 ? 86.650 148.843 82.306 1.00 107.92 172 SER A O 1
ATOM 769 N N . GLY A 1 173 ? 88.796 148.670 82.915 1.00 114.51 173 GLY A N 1
ATOM 770 C CA . GLY A 1 173 ? 88.803 150.003 83.484 1.00 114.51 173 GLY A CA 1
ATOM 771 C C . GLY A 1 173 ? 90.179 150.631 83.562 1.00 114.51 173 GLY A C 1
ATOM 772 O O . GLY A 1 173 ? 91.038 150.379 82.712 1.00 114.51 173 GLY A O 1
ATOM 773 N N . GLU A 1 174 ? 90.397 151.453 84.586 1.00 121.19 174 GLU A N 1
ATOM 774 C CA . GLU A 1 174 ? 91.659 152.162 84.788 1.00 121.19 174 GLU A CA 1
ATOM 775 C C . GLU A 1 174 ? 92.498 151.521 85.886 1.00 121.19 174 GLU A C 1
ATOM 776 O O . GLU A 1 174 ? 93.151 152.217 86.669 1.00 121.19 174 GLU A O 1
ATOM 778 N N . GLY A 1 175 ? 92.493 150.195 85.964 1.00 118.31 175 GLY A N 1
ATOM 779 C CA . GLY A 1 175 ? 93.243 149.493 86.981 1.00 118.31 175 GLY A CA 1
ATOM 780 C C . GLY A 1 175 ? 94.741 149.553 86.740 1.00 118.31 175 GLY A C 1
ATOM 781 O O . GLY A 1 175 ? 95.239 150.142 85.779 1.00 118.31 175 GLY A O 1
ATOM 782 N N . GLN A 1 176 ? 95.475 148.918 87.651 1.00 115.66 176 GLN A N 1
ATOM 783 C CA . GLN A 1 176 ? 96.931 148.916 87.606 1.00 115.66 176 GLN A CA 1
ATOM 784 C C . GLN A 1 176 ? 97.498 147.922 86.601 1.00 115.66 176 GLN A C 1
ATOM 785 O O . GLN A 1 176 ? 98.724 147.790 86.515 1.00 115.66 176 GLN A O 1
ATOM 787 N N . LEU A 1 177 ? 96.650 147.220 85.853 1.00 108.21 177 LEU A N 1
ATOM 788 C CA . LEU A 1 177 ? 97.140 146.273 84.860 1.00 108.21 177 LEU A CA 1
ATOM 789 C C . LEU A 1 177 ? 97.893 147.003 83.754 1.00 108.21 177 LEU A C 1
ATOM 790 O O . LEU A 1 177 ? 97.498 148.089 83.321 1.00 108.21 177 LEU A O 1
ATOM 795 N N . VAL A 1 178 ? 98.985 146.397 83.298 1.00 108.62 178 VAL A N 1
ATOM 796 C CA . VAL A 1 178 ? 99.844 146.990 82.284 1.00 108.62 178 VAL A CA 1
ATOM 797 C C . VAL A 1 178 ? 99.727 146.250 80.951 1.00 108.62 178 VAL A C 1
ATOM 798 O O . VAL A 1 178 ? 100.559 146.434 80.065 1.00 108.62 178 VAL A O 1
ATOM 802 N N . THR A 1 179 ? 98.697 145.418 80.793 1.00 107.70 179 THR A N 1
ATOM 803 C CA . THR A 1 179 ? 98.505 144.628 79.583 1.00 107.70 179 THR A CA 1
ATOM 804 C C . THR A 1 179 ? 97.172 144.945 78.913 1.00 107.70 179 THR A C 1
ATOM 805 O O . THR A 1 179 ? 96.578 144.085 78.260 1.00 107.70 179 THR A O 1
ATOM 809 N N . TYR A 1 180 ? 96.688 146.177 79.077 1.00 111.80 180 TYR A N 1
ATOM 810 C CA . TYR A 1 180 ? 95.402 146.552 78.490 1.00 111.80 180 TYR A CA 1
ATOM 811 C C . TYR A 1 180 ? 95.396 146.484 76.966 1.00 111.80 180 TYR A C 1
ATOM 812 O O . TYR A 1 180 ? 94.451 145.900 76.405 1.00 111.80 180 TYR A O 1
ATOM 821 N N . PRO A 1 181 ? 96.370 147.045 76.237 1.00 110.18 181 PRO A N 1
ATOM 822 C CA . PRO A 1 181 ? 96.342 146.905 74.769 1.00 110.18 181 PRO A CA 1
ATOM 823 C C . PRO A 1 181 ? 96.477 145.470 74.293 1.00 110.18 181 PRO A C 1
ATOM 824 O O . PRO A 1 181 ? 96.071 145.166 73.164 1.00 110.18 181 PRO A O 1
ATOM 828 N N . LEU A 1 182 ? 97.030 144.583 75.110 1.00 103.05 182 LEU A N 1
ATOM 829 C CA . LEU A 1 182 ? 97.160 143.177 74.764 1.00 103.05 182 LEU A CA 1
ATOM 830 C C . LEU A 1 182 ? 95.797 142.498 74.822 1.00 103.05 182 LEU A C 1
ATOM 831 O O . LEU A 1 182 ? 94.849 143.029 75.403 1.00 103.05 182 LEU A O 1
ATOM 836 N N . PRO A 1 183 ? 95.659 141.323 74.205 1.00 98.01 183 PRO A N 1
ATOM 837 C CA . PRO A 1 183 ? 94.371 140.616 74.231 1.00 98.01 183 PRO A CA 1
ATOM 838 C C . PRO A 1 183 ? 93.912 140.304 75.649 1.00 98.01 183 PRO A C 1
ATOM 839 O O . PRO A 1 183 ? 94.631 140.484 76.634 1.00 98.01 183 PRO A O 1
ATOM 843 N N . PHE A 1 184 ? 92.674 139.811 75.734 1.00 94.00 184 PHE A N 1
ATOM 844 C CA . PHE A 1 184 ? 92.006 139.667 77.025 1.00 94.00 184 PHE A CA 1
ATOM 845 C C . PHE A 1 184 ? 92.726 138.678 77.932 1.00 94.00 184 PHE A C 1
ATOM 846 O O . PHE A 1 184 ? 92.756 138.859 79.156 1.00 94.00 184 PHE A O 1
ATOM 854 N N . GLU A 1 185 ? 93.295 137.615 77.359 1.00 94.96 185 GLU A N 1
ATOM 855 C CA . GLU A 1 185 ? 93.930 136.593 78.185 1.00 94.96 185 GLU A CA 1
ATOM 856 C C . GLU A 1 185 ? 95.123 137.155 78.945 1.00 94.96 185 GLU A C 1
ATOM 857 O O . GLU A 1 185 ? 95.418 136.713 80.061 1.00 94.96 185 GLU A O 1
ATOM 863 N N . PHE A 1 186 ? 95.818 138.135 78.365 1.00 93.28 186 PHE A N 1
ATOM 864 C CA . PHE A 1 186 ? 96.927 138.767 79.071 1.00 93.28 186 PHE A CA 1
ATOM 865 C C . PHE A 1 186 ? 96.435 139.475 80.326 1.00 93.28 186 PHE A C 1
ATOM 866 O O . PHE A 1 186 ? 97.012 139.322 81.408 1.00 93.28 186 PHE A O 1
ATOM 874 N N . ARG A 1 187 ? 95.348 140.241 80.200 1.00 94.41 187 ARG A N 1
ATOM 875 C CA . ARG A 1 187 ? 94.773 140.912 81.361 1.00 94.41 187 ARG A CA 1
ATOM 876 C C . ARG A 1 187 ? 94.280 139.904 82.389 1.00 94.41 187 ARG A C 1
ATOM 877 O O . ARG A 1 187 ? 94.451 140.103 83.596 1.00 94.41 187 ARG A O 1
ATOM 885 N N . ALA A 1 188 ? 93.662 138.815 81.927 1.00 84.79 188 ALA A N 1
ATOM 886 C CA . ALA A 1 188 ? 93.150 137.800 82.844 1.00 84.79 188 ALA A CA 1
ATOM 887 C C . ALA A 1 188 ? 94.278 137.154 83.640 1.00 84.79 188 ALA A C 1
ATOM 888 O O . ALA A 1 188 ? 94.198 137.026 84.871 1.00 84.79 188 ALA A O 1
ATOM 890 N N . ILE A 1 189 ? 95.339 136.734 82.948 1.00 84.21 189 ILE A N 1
ATOM 891 C CA . ILE A 1 189 ? 96.474 136.110 83.618 1.00 84.21 189 ILE A CA 1
ATOM 892 C C . ILE A 1 189 ? 97.136 137.096 84.567 1.00 84.21 189 ILE A C 1
ATOM 893 O O . ILE A 1 189 ? 97.513 136.740 85.691 1.00 84.21 189 ILE A O 1
ATOM 898 N N . GLU A 1 190 ? 97.293 138.351 84.134 1.00 91.47 190 GLU A N 1
ATOM 899 C CA . GLU A 1 190 ? 97.893 139.355 85.002 1.00 91.47 190 GLU A CA 1
ATOM 900 C C . GLU A 1 190 ? 97.065 139.556 86.261 1.00 91.47 190 GLU A C 1
ATOM 901 O O . GLU A 1 190 ? 97.615 139.635 87.361 1.00 91.47 190 GLU A O 1
ATOM 907 N N . ALA A 1 191 ? 95.739 139.625 86.123 1.00 82.52 191 ALA A N 1
ATOM 908 C CA . ALA A 1 191 ? 94.880 139.821 87.286 1.00 82.52 191 ALA A CA 1
ATOM 909 C C . ALA A 1 191 ? 94.973 138.644 88.248 1.00 82.52 191 ALA A C 1
ATOM 910 O O . ALA A 1 191 ? 95.089 138.830 89.465 1.00 82.52 191 ALA A O 1
ATOM 912 N N . LEU A 1 192 ? 94.930 137.418 87.720 1.00 76.70 192 LEU A N 1
ATOM 913 C CA . LEU A 1 192 ? 94.989 136.243 88.587 1.00 76.70 192 LEU A CA 1
ATOM 914 C C . LEU A 1 192 ? 96.328 136.156 89.310 1.00 76.70 192 LEU A C 1
ATOM 915 O O . LEU A 1 192 ? 96.383 135.927 90.528 1.00 76.70 192 LEU A O 1
ATOM 920 N N . LEU A 1 193 ? 97.426 136.340 88.572 1.00 74.70 193 LEU A N 1
ATOM 921 C CA . LEU A 1 193 ? 98.745 136.263 89.185 1.00 74.70 193 LEU A CA 1
ATOM 922 C C . LEU A 1 193 ? 98.957 137.399 90.175 1.00 74.70 193 LEU A C 1
ATOM 923 O O . LEU A 1 193 ? 99.594 137.210 91.217 1.00 74.70 193 LEU A O 1
ATOM 928 N N . GLN A 1 194 ? 98.426 138.586 89.873 1.00 74.79 194 GLN A N 1
ATOM 929 C CA . GLN A 1 194 ? 98.523 139.699 90.807 1.00 74.79 194 GLN A CA 1
ATOM 930 C C . GLN A 1 194 ? 97.760 139.406 92.087 1.00 74.79 194 GLN A C 1
ATOM 931 O O . GLN A 1 194 ? 98.246 139.697 93.183 1.00 74.79 194 GLN A O 1
ATOM 937 N N . TYR A 1 195 ? 96.566 138.820 91.974 1.00 73.83 195 TYR A N 1
ATOM 938 C CA . TYR A 1 195 ? 95.814 138.479 93.175 1.00 73.83 195 TYR A CA 1
ATOM 939 C C . TYR A 1 195 ? 96.567 137.457 94.015 1.00 73.83 195 TYR A C 1
ATOM 940 O O . TYR A 1 195 ? 96.653 137.587 95.242 1.00 73.83 195 TYR A O 1
ATOM 949 N N . TRP A 1 196 ? 97.122 136.427 93.372 1.00 71.23 196 TRP A N 1
ATOM 950 C CA . TRP A 1 196 ? 97.834 135.407 94.139 1.00 71.23 196 TRP A CA 1
ATOM 951 C C . TRP A 1 196 ? 99.095 135.969 94.786 1.00 71.23 196 TRP A C 1
ATOM 952 O O . TRP A 1 196 ? 99.391 135.668 95.952 1.00 71.23 196 TRP A O 1
ATOM 963 N N . ILE A 1 197 ? 99.851 136.787 94.053 1.00 69.99 197 ILE A N 1
ATOM 964 C CA . ILE A 1 197 ? 101.072 137.353 94.611 1.00 69.99 197 ILE A CA 1
ATOM 965 C C . ILE A 1 197 ? 100.738 138.324 95.737 1.00 69.99 197 ILE A C 1
ATOM 966 O O . ILE A 1 197 ? 101.463 138.405 96.734 1.00 69.99 197 ILE A O 1
ATOM 971 N N . ASN A 1 198 ? 99.624 139.052 95.618 1.00 70.54 198 ASN A N 1
ATOM 972 C CA . ASN A 1 198 ? 99.199 139.940 96.693 1.00 70.54 198 ASN A CA 1
ATOM 973 C C . ASN A 1 198 ? 98.768 139.150 97.919 1.00 70.54 198 ASN A C 1
ATOM 974 O O . ASN A 1 198 ? 99.021 139.570 99.050 1.00 70.54 198 ASN A O 1
ATOM 979 N N . THR A 1 199 ? 98.110 138.008 97.715 1.00 69.59 199 THR A N 1
ATOM 980 C CA . THR A 1 199 ? 97.747 137.153 98.841 1.00 69.59 199 THR A CA 1
ATOM 981 C C . THR A 1 199 ? 98.991 136.649 99.563 1.00 69.59 199 THR A C 1
ATOM 982 O O . THR A 1 199 ? 99.060 136.662 100.799 1.00 69.59 199 THR A O 1
ATOM 986 N N . LEU A 1 200 ? 99.995 136.210 98.800 1.00 67.26 200 LEU A N 1
ATOM 987 C CA . LEU A 1 200 ? 101.237 135.746 99.415 1.00 67.26 200 LEU A CA 1
ATOM 988 C C . LEU A 1 200 ? 101.950 136.878 100.151 1.00 67.26 200 LEU A C 1
ATOM 989 O O . LEU A 1 200 ? 102.457 136.684 101.264 1.00 67.26 200 LEU A O 1
ATOM 994 N N . GLN A 1 201 ? 101.997 138.067 99.545 1.00 71.95 201 GLN A N 1
ATOM 995 C CA . GLN A 1 201 ? 102.626 139.212 100.196 1.00 71.95 201 GLN A CA 1
ATOM 996 C C . GLN A 1 201 ? 101.884 139.597 101.468 1.00 71.95 201 GLN A C 1
ATOM 997 O O . GLN A 1 201 ? 102.502 139.972 102.467 1.00 71.95 201 GLN A O 1
ATOM 1003 N N . GLY A 1 202 ? 100.553 139.524 101.447 1.00 69.23 202 GLY A N 1
ATOM 1004 C CA . GLY A 1 202 ? 99.787 139.814 102.646 1.00 69.23 202 GLY A CA 1
ATOM 1005 C C . GLY A 1 202 ? 100.038 138.808 103.751 1.00 69.23 202 GLY A C 1
ATOM 1006 O O . GLY A 1 202 ? 100.171 139.176 104.921 1.00 69.23 202 GLY A O 1
ATOM 1007 N N . LYS A 1 203 ? 100.119 137.524 103.395 1.00 68.06 203 LYS A N 1
ATOM 1008 C CA . LYS A 1 203 ? 100.450 136.508 104.388 1.00 68.06 203 LYS A CA 1
ATOM 1009 C C . LYS A 1 203 ? 101.820 136.772 105.000 1.00 68.06 203 LYS A C 1
ATOM 1010 O O . LYS A 1 203 ? 101.995 136.695 106.222 1.00 68.06 203 LYS A O 1
ATOM 1016 N N . LEU A 1 204 ? 102.805 137.102 104.161 1.00 69.34 204 LEU A N 1
ATOM 1017 C CA . LEU A 1 204 ? 104.145 137.362 104.677 1.00 69.34 204 LEU A CA 1
ATOM 1018 C C . LEU A 1 204 ? 104.178 138.625 105.531 1.00 69.34 204 LEU A C 1
ATOM 1019 O O . LEU A 1 204 ? 104.874 138.674 106.550 1.00 69.34 204 LEU A O 1
ATOM 1024 N N . SER A 1 205 ? 103.442 139.663 105.126 1.00 71.95 205 SER A N 1
ATOM 1025 C CA . SER A 1 205 ? 103.439 140.914 105.875 1.00 71.95 205 SER A CA 1
ATOM 1026 C C . SER A 1 205 ? 102.646 140.794 107.167 1.00 71.95 205 SER A C 1
ATOM 1027 O O . SER A 1 205 ? 102.796 141.629 108.064 1.00 71.95 205 SER A O 1
ATOM 1030 N N . ILE A 1 206 ? 101.772 139.793 107.266 1.00 71.86 206 ILE A N 1
ATOM 1031 C CA . ILE A 1 206 ? 101.134 139.500 108.544 1.00 71.86 206 ILE A CA 1
ATOM 1032 C C . ILE A 1 206 ? 102.074 138.695 109.432 1.00 71.86 206 ILE A C 1
ATOM 1033 O O . ILE A 1 206 ? 102.182 138.947 110.638 1.00 71.86 206 ILE A O 1
ATOM 1038 N N . LEU A 1 207 ? 102.780 137.724 108.848 1.00 73.03 207 LEU A N 1
ATOM 1039 C CA . LEU A 1 207 ? 103.614 136.830 109.645 1.00 73.03 207 LEU A CA 1
ATOM 1040 C C . LEU A 1 207 ? 104.868 137.527 110.162 1.00 73.03 207 LEU A C 1
ATOM 1041 O O . LEU A 1 207 ? 105.302 137.270 111.291 1.00 73.03 207 LEU A O 1
ATOM 1046 N N . GLN A 1 208 ? 105.472 138.400 109.354 1.00 74.93 208 GLN A N 1
ATOM 1047 C CA . GLN A 1 208 ? 106.782 138.950 109.702 1.00 74.93 208 GLN A CA 1
ATOM 1048 C C . GLN A 1 208 ? 106.779 139.773 110.985 1.00 74.93 208 GLN A C 1
ATOM 1049 O O . GLN A 1 208 ? 107.633 139.515 111.850 1.00 74.93 208 GLN A O 1
ATOM 1055 N N . PRO A 1 209 ? 105.900 140.767 111.178 1.00 75.03 209 PRO A N 1
ATOM 1056 C CA . PRO A 1 209 ? 105.942 141.513 112.449 1.00 75.03 209 PRO A CA 1
ATOM 1057 C C . PRO A 1 209 ? 105.676 140.645 113.665 1.00 75.03 209 PRO A C 1
ATOM 1058 O O . PRO A 1 209 ? 106.314 140.837 114.708 1.00 75.03 209 PRO A O 1
ATOM 1062 N N . LEU A 1 210 ? 104.759 139.682 113.555 1.00 77.28 210 LEU A N 1
ATOM 1063 C CA . LEU A 1 210 ? 104.457 138.808 114.684 1.00 77.28 210 LEU A CA 1
ATOM 1064 C C . LEU A 1 210 ? 105.673 137.977 115.069 1.00 77.28 210 LEU A C 1
ATOM 1065 O O . LEU A 1 210 ? 106.044 137.903 116.247 1.00 77.28 210 LEU A O 1
ATOM 1070 N N . ILE A 1 211 ? 106.312 137.351 114.080 1.00 72.96 211 ILE A N 1
ATOM 1071 C CA . ILE A 1 211 ? 107.497 136.543 114.350 1.00 72.96 211 ILE A CA 1
ATOM 1072 C C . ILE A 1 211 ? 108.618 137.413 114.899 1.00 72.96 211 ILE A C 1
ATOM 1073 O O . ILE A 1 211 ? 109.320 137.025 115.840 1.00 72.96 211 ILE A O 1
ATOM 1078 N N . LEU A 1 212 ? 108.798 138.607 114.330 1.00 75.63 212 LEU A N 1
ATOM 1079 C CA . LEU A 1 212 ? 109.868 139.492 114.779 1.00 75.63 212 LEU A CA 1
ATOM 1080 C C . LEU A 1 212 ? 109.676 139.898 116.234 1.00 75.63 212 LEU A C 1
ATOM 1081 O O . LEU A 1 212 ? 110.618 139.846 117.033 1.00 75.63 212 LEU A O 1
ATOM 1086 N N . GLU A 1 213 ? 108.456 140.296 116.605 1.00 81.50 213 GLU A N 1
ATOM 1087 C CA . GLU A 1 213 ? 108.224 140.727 117.980 1.00 81.50 213 GLU A CA 1
ATOM 1088 C C . GLU A 1 213 ? 108.293 139.550 118.947 1.00 81.50 213 GLU A C 1
ATOM 1089 O O . GLU A 1 213 ? 108.799 139.694 120.068 1.00 81.50 213 GLU A O 1
ATOM 1095 N N . THR A 1 214 ? 107.812 138.374 118.532 1.00 76.92 214 THR A N 1
ATOM 1096 C CA . THR A 1 214 ? 107.923 137.199 119.389 1.00 76.92 214 THR A CA 1
ATOM 1097 C C . THR A 1 214 ? 109.382 136.839 119.636 1.00 76.92 214 THR A C 1
ATOM 1098 O O . THR A 1 214 ? 109.772 136.541 120.771 1.00 76.92 214 THR A O 1
ATOM 1102 N N . LEU A 1 215 ? 110.207 136.875 118.588 1.00 75.22 215 LEU A N 1
ATOM 1103 C CA . LEU A 1 215 ? 111.627 136.586 118.756 1.00 75.22 215 LEU A CA 1
ATOM 1104 C C . LEU A 1 215 ? 112.303 137.636 119.625 1.00 75.22 215 LEU A C 1
ATOM 1105 O O . LEU A 1 215 ? 113.125 137.300 120.485 1.00 75.22 215 LEU A O 1
ATOM 1110 N N . ASP A 1 216 ? 111.964 138.912 119.426 1.00 80.33 216 ASP A N 1
ATOM 1111 C CA . ASP A 1 216 ? 112.556 139.970 120.238 1.00 80.33 216 ASP A CA 1
ATOM 1112 C C . ASP A 1 216 ? 112.216 139.787 121.710 1.00 80.33 216 ASP A C 1
ATOM 1113 O O . ASP A 1 216 ? 113.071 139.985 122.582 1.00 80.33 216 ASP A O 1
ATOM 1118 N N . ALA A 1 217 ? 110.970 139.415 122.008 1.00 79.36 217 ALA A N 1
ATOM 1119 C CA . ALA A 1 217 ? 110.600 139.130 123.389 1.00 79.36 217 ALA A CA 1
ATOM 1120 C C . ALA A 1 217 ? 111.335 137.905 123.918 1.00 79.36 217 ALA A C 1
ATOM 1121 O O . ALA A 1 217 ? 111.749 137.873 125.083 1.00 79.36 217 ALA A O 1
ATOM 1123 N N . LEU A 1 218 ? 111.508 136.884 123.075 1.00 75.79 218 LEU A N 1
ATOM 1124 C CA . LEU A 1 218 ? 112.083 135.624 123.531 1.00 75.79 218 LEU A CA 1
ATOM 1125 C C . LEU A 1 218 ? 113.594 135.693 123.723 1.00 75.79 218 LEU A C 1
ATOM 1126 O O . LEU A 1 218 ? 114.126 135.025 124.616 1.00 75.79 218 LEU A O 1
ATOM 1131 N N . VAL A 1 219 ? 114.301 136.479 122.912 1.00 78.57 219 VAL A N 1
ATOM 1132 C CA . VAL A 1 219 ? 115.760 136.501 122.967 1.00 78.57 219 VAL A CA 1
ATOM 1133 C C . VAL A 1 219 ? 116.232 137.599 123.910 1.00 78.57 219 VAL A C 1
ATOM 1134 O O . VAL A 1 219 ? 117.409 137.976 123.900 1.00 78.57 219 VAL A O 1
ATOM 1138 N N . ASP A 1 220 ? 115.326 138.111 124.730 1.00 90.91 220 ASP A N 1
ATOM 1139 C CA . ASP A 1 220 ? 115.685 139.137 125.701 1.00 90.91 220 ASP A CA 1
ATOM 1140 C C . ASP A 1 220 ? 116.683 138.554 126.694 1.00 90.91 220 ASP A C 1
ATOM 1141 O O . ASP A 1 220 ? 116.359 137.577 127.381 1.00 90.91 220 ASP A O 1
ATOM 1146 N N . PRO A 1 221 ? 117.895 139.106 126.803 1.00 89.91 221 PRO A N 1
ATOM 1147 C CA . PRO A 1 221 ? 118.913 138.487 127.667 1.00 89.91 221 PRO A CA 1
ATOM 1148 C C . PRO A 1 221 ? 118.656 138.649 129.155 1.00 89.91 221 PRO A C 1
ATOM 1149 O O . PRO A 1 221 ? 119.312 137.962 129.949 1.00 89.91 221 PRO A O 1
ATOM 1153 N N . LYS A 1 222 ? 117.736 139.517 129.565 1.00 93.45 222 LYS A N 1
ATOM 1154 C CA . LYS A 1 222 ? 117.492 139.758 130.980 1.00 93.45 222 LYS A CA 1
ATOM 1155 C C . LYS A 1 222 ? 116.417 138.851 131.563 1.00 93.45 222 LYS A C 1
ATOM 1156 O O . LYS A 1 222 ? 116.056 139.016 132.733 1.00 93.45 222 LYS A O 1
ATOM 1162 N N . HIS A 1 223 ? 115.905 137.899 130.788 1.00 92.16 223 HIS A N 1
ATOM 1163 C CA . HIS A 1 223 ? 114.901 136.953 131.259 1.00 92.16 223 HIS A CA 1
ATOM 1164 C C . HIS A 1 223 ? 115.585 135.648 131.644 1.00 92.16 223 HIS A C 1
ATOM 1165 O O . HIS A 1 223 ? 116.280 135.042 130.821 1.00 92.16 223 HIS A O 1
ATOM 1172 N N . SER A 1 224 ? 115.392 135.222 132.894 1.00 82.53 224 SER A N 1
ATOM 1173 C CA . SER A 1 224 ? 115.927 133.934 133.323 1.00 82.53 224 SER A CA 1
ATOM 1174 C C . SER A 1 224 ? 115.259 132.788 132.574 1.00 82.53 224 SER A C 1
ATOM 1175 O O . SER A 1 224 ? 115.916 131.808 132.205 1.00 82.53 224 SER A O 1
ATOM 1178 N N . SER A 1 225 ? 113.953 132.893 132.344 1.00 81.36 225 SER A N 1
ATOM 1179 C CA . SER A 1 225 ? 113.202 131.901 131.592 1.00 81.36 225 SER A CA 1
ATOM 1180 C C . SER A 1 225 ? 112.327 132.608 130.566 1.00 81.36 225 SER A C 1
ATOM 1181 O O . SER A 1 225 ? 111.963 133.776 130.727 1.00 81.36 225 SER A O 1
ATOM 1184 N N . VAL A 1 226 ? 111.993 131.883 129.506 1.00 79.67 226 VAL A N 1
ATOM 1185 C CA . VAL A 1 226 ? 111.223 132.442 128.406 1.00 79.67 226 VAL A CA 1
ATOM 1186 C C . VAL A 1 226 ? 109.737 132.212 128.651 1.00 79.67 226 VAL A C 1
ATOM 1187 O O . VAL A 1 226 ? 109.332 131.359 129.444 1.00 79.67 226 VAL A O 1
ATOM 1191 N N . ASP A 1 227 ? 108.912 132.995 127.959 1.00 83.42 227 ASP A N 1
ATOM 1192 C CA . ASP A 1 227 ? 107.464 132.869 128.063 1.00 83.42 227 ASP A CA 1
ATOM 1193 C C . ASP A 1 227 ? 106.992 131.751 127.143 1.00 83.42 227 ASP A C 1
ATOM 1194 O O . ASP A 1 227 ? 107.230 131.793 125.931 1.00 83.42 227 ASP A O 1
ATOM 1199 N N . ARG A 1 228 ? 106.322 130.751 127.719 1.00 80.74 228 ARG A N 1
ATOM 1200 C CA . ARG A 1 228 ? 105.949 129.568 126.951 1.00 80.74 228 ARG A CA 1
ATOM 1201 C C . ARG A 1 228 ? 104.755 129.826 126.039 1.00 80.74 228 ARG A C 1
ATOM 1202 O O . ARG A 1 228 ? 104.630 129.183 124.990 1.00 80.74 228 ARG A O 1
ATOM 1210 N N . SER A 1 229 ? 103.866 130.747 126.417 1.00 80.12 229 SER A N 1
ATOM 1211 C CA . SER A 1 229 ? 102.789 131.136 125.512 1.00 80.12 229 SER A CA 1
ATOM 1212 C C . SER A 1 229 ? 103.351 131.774 124.248 1.00 80.12 229 SER A C 1
ATOM 1213 O O . SER A 1 229 ? 102.866 131.516 123.138 1.00 80.12 229 SER A O 1
ATOM 1216 N N . LYS A 1 230 ? 104.379 132.610 124.400 1.00 79.11 230 LYS A N 1
ATOM 1217 C CA . LYS A 1 230 ? 105.072 133.143 123.235 1.00 79.11 230 LYS A CA 1
ATOM 1218 C C . LYS A 1 230 ? 105.729 132.034 122.427 1.00 79.11 230 LYS A C 1
ATOM 1219 O O . LYS A 1 230 ? 105.812 132.130 121.201 1.00 79.11 230 LYS A O 1
ATOM 1225 N N . LEU A 1 231 ? 106.194 130.972 123.091 1.00 75.84 231 LEU A N 1
ATOM 1226 C CA . LEU A 1 231 ? 106.738 129.829 122.363 1.00 75.84 231 LEU A CA 1
ATOM 1227 C C . LEU A 1 231 ? 105.668 129.148 121.521 1.00 75.84 231 LEU A C 1
ATOM 1228 O O . LEU A 1 231 ? 105.921 128.766 120.373 1.00 75.84 231 LEU A O 1
ATOM 1233 N N . HIS A 1 232 ? 104.469 128.972 122.080 1.00 77.27 232 HIS A N 1
ATOM 1234 C CA . HIS A 1 232 ? 103.378 128.384 121.307 1.00 77.27 232 HIS A CA 1
ATOM 1235 C C . HIS A 1 232 ? 103.006 129.269 120.124 1.00 77.27 232 HIS A C 1
ATOM 1236 O O . HIS A 1 232 ? 102.764 128.775 119.013 1.00 77.27 232 HIS A O 1
ATOM 1243 N N . ILE A 1 233 ? 102.957 130.584 120.347 1.00 73.75 233 ILE A N 1
ATOM 1244 C CA . ILE A 1 233 ? 102.666 131.517 119.261 1.00 73.75 233 ILE A CA 1
ATOM 1245 C C . ILE A 1 233 ? 103.733 131.418 118.178 1.00 73.75 233 ILE A C 1
ATOM 1246 O O . ILE A 1 233 ? 103.426 131.416 116.978 1.00 73.75 233 ILE A O 1
ATOM 1251 N N . LEU A 1 234 ? 105.001 131.331 118.583 1.00 72.56 234 LEU A N 1
ATOM 1252 C CA . LEU A 1 234 ? 106.090 131.209 117.623 1.00 72.56 234 LEU A CA 1
ATOM 1253 C C . LEU A 1 234 ? 105.994 129.908 116.841 1.00 72.56 234 LEU A C 1
ATOM 1254 O O . LEU A 1 234 ? 106.282 129.878 115.643 1.00 72.56 234 LEU A O 1
ATOM 1259 N N . LEU A 1 235 ? 105.603 128.818 117.502 1.00 71.22 235 LEU A N 1
ATOM 1260 C CA . LEU A 1 235 ? 105.445 127.545 116.804 1.00 71.22 235 LEU A CA 1
ATOM 1261 C C . LEU A 1 235 ? 104.338 127.624 115.759 1.00 71.22 235 LEU A C 1
ATOM 1262 O O . LEU A 1 235 ? 104.501 127.161 114.622 1.00 71.22 235 LEU A O 1
ATOM 1267 N N . GLN A 1 236 ? 103.198 128.213 116.129 1.00 74.17 236 GLN A N 1
ATOM 1268 C CA . GLN A 1 236 ? 102.107 128.364 115.169 1.00 74.17 236 GLN A CA 1
ATOM 1269 C C . GLN A 1 236 ? 102.524 129.243 113.995 1.00 74.17 236 GLN A C 1
ATOM 1270 O O . GLN A 1 236 ? 102.241 128.922 112.831 1.00 74.17 236 GLN A O 1
ATOM 1276 N N . ASN A 1 237 ? 103.207 130.353 114.281 1.00 72.80 237 ASN A N 1
ATOM 1277 C CA . ASN A 1 237 ? 103.650 131.242 113.214 1.00 72.80 237 ASN A CA 1
ATOM 1278 C C . ASN A 1 237 ? 104.707 130.585 112.338 1.00 72.80 237 ASN A C 1
ATOM 1279 O O . ASN A 1 237 ? 104.750 130.839 111.134 1.00 72.80 237 ASN A O 1
ATOM 1284 N N . GLY A 1 238 ? 105.561 129.739 112.916 1.00 71.10 238 GLY A N 1
ATOM 1285 C CA . GLY A 1 238 ? 106.527 129.012 112.111 1.00 71.10 238 GLY A CA 1
ATOM 1286 C C . GLY A 1 238 ? 105.872 127.996 111.198 1.00 71.10 238 GLY A C 1
ATOM 1287 O O . GLY A 1 238 ? 106.293 127.817 110.053 1.00 71.10 238 GLY A O 1
ATOM 1288 N N . LYS A 1 239 ? 104.835 127.315 111.691 1.00 70.27 239 LYS A N 1
ATOM 1289 C CA . LYS A 1 239 ? 104.072 126.422 110.823 1.00 70.27 239 LYS A CA 1
ATOM 1290 C C . LYS A 1 239 ? 103.427 127.193 109.676 1.00 70.27 239 LYS A C 1
ATOM 1291 O O . LYS A 1 239 ? 103.479 126.762 108.514 1.00 70.27 239 LYS A O 1
ATOM 1297 N N . SER A 1 240 ? 102.828 128.346 109.984 1.00 70.99 240 SER A N 1
ATOM 1298 C CA . SER A 1 240 ? 102.228 129.167 108.936 1.00 70.99 240 SER A CA 1
ATOM 1299 C C . SER A 1 240 ? 103.278 129.647 107.940 1.00 70.99 240 SER A C 1
ATOM 1300 O O . SER A 1 240 ? 103.026 129.689 106.730 1.00 70.99 240 SER A O 1
ATOM 1303 N N . LEU A 1 241 ? 104.461 130.016 108.434 1.00 69.13 241 LEU A N 1
ATOM 1304 C CA . LEU A 1 241 ? 105.531 130.476 107.557 1.00 69.13 241 LEU A CA 1
ATOM 1305 C C . LEU A 1 241 ? 106.030 129.354 106.660 1.00 69.13 241 LEU A C 1
ATOM 1306 O O . LEU A 1 241 ? 106.346 129.583 105.489 1.00 69.13 241 LEU A O 1
ATOM 1311 N N . SER A 1 242 ? 106.122 128.135 107.193 1.00 71.04 242 SER A N 1
ATOM 1312 C CA . SER A 1 242 ? 106.514 126.999 106.367 1.00 71.04 242 SER A CA 1
ATOM 1313 C C . SER A 1 242 ? 105.483 126.732 105.279 1.00 71.04 242 SER A C 1
ATOM 1314 O O . SER A 1 242 ? 105.840 126.456 104.126 1.00 71.04 242 SER A O 1
ATOM 1317 N N . GLU A 1 243 ? 104.195 126.817 105.623 1.00 73.80 243 GLU A N 1
ATOM 1318 C CA . GLU A 1 243 ? 103.156 126.644 104.611 1.00 73.80 243 GLU A CA 1
ATOM 1319 C C . GLU A 1 243 ? 103.242 127.725 103.538 1.00 73.80 243 GLU A C 1
ATOM 1320 O O . GLU A 1 243 ? 103.118 127.438 102.340 1.00 73.80 243 GLU A O 1
ATOM 1326 N N . LEU A 1 244 ? 103.460 128.976 103.951 1.00 69.80 244 LEU A N 1
ATOM 1327 C CA . LEU A 1 244 ? 103.592 130.066 102.989 1.00 69.80 244 LEU A CA 1
ATOM 1328 C C . LEU A 1 244 ? 104.809 129.869 102.093 1.00 69.80 244 LEU A C 1
ATOM 1329 O O . LEU A 1 244 ? 104.752 130.134 100.887 1.00 69.80 244 LEU A O 1
ATOM 1334 N N . GLU A 1 245 ? 105.923 129.416 102.669 1.00 74.24 245 GLU A N 1
ATOM 1335 C CA . GLU A 1 245 ? 107.123 129.172 101.879 1.00 74.24 245 GLU A CA 1
ATOM 1336 C C . GLU A 1 245 ? 106.895 128.057 100.869 1.00 74.24 245 GLU A C 1
ATOM 1337 O O . GLU A 1 245 ? 107.358 128.141 99.727 1.00 74.24 245 GLU A O 1
ATOM 1343 N N . THR A 1 246 ? 106.177 127.005 101.269 1.00 72.24 246 THR A N 1
ATOM 1344 C CA . THR A 1 246 ? 105.840 125.942 100.325 1.00 72.24 246 THR A CA 1
ATOM 1345 C C . THR A 1 246 ? 104.956 126.466 99.198 1.00 72.24 246 THR A C 1
ATOM 1346 O O . THR A 1 246 ? 105.142 126.102 98.029 1.00 72.24 246 THR A O 1
ATOM 1350 N N . ASP A 1 247 ? 103.984 127.319 99.532 1.00 73.73 247 ASP A N 1
ATOM 1351 C CA . ASP A 1 247 ? 103.120 127.899 98.505 1.00 73.73 247 ASP A CA 1
ATOM 1352 C C . ASP A 1 247 ? 103.923 128.742 97.522 1.00 73.73 247 ASP A C 1
ATOM 1353 O O . ASP A 1 247 ? 103.731 128.656 96.302 1.00 73.73 247 ASP A O 1
ATOM 1358 N N . ILE A 1 248 ? 104.835 129.567 98.039 1.00 68.43 248 ILE A N 1
ATOM 1359 C CA . ILE A 1 248 ? 105.678 130.380 97.168 1.00 68.43 248 ILE A CA 1
ATOM 1360 C C . ILE A 1 248 ? 106.556 129.489 96.299 1.00 68.43 248 ILE A C 1
ATOM 1361 O O . ILE A 1 248 ? 106.760 129.762 95.109 1.00 68.43 248 ILE A O 1
ATOM 1366 N N . LYS A 1 249 ? 107.087 128.410 96.878 1.00 71.08 249 LYS A N 1
ATOM 1367 C CA . LYS A 1 249 ? 107.934 127.497 96.118 1.00 71.08 249 LYS A CA 1
ATOM 1368 C C . LYS A 1 249 ? 107.170 126.854 94.970 1.00 71.08 249 LYS A C 1
ATOM 1369 O O . LYS A 1 249 ? 107.682 126.771 93.850 1.00 71.08 249 LYS A O 1
ATOM 1375 N N . ILE A 1 250 ? 105.944 126.391 95.223 1.00 70.70 250 ILE A N 1
ATOM 1376 C CA . ILE A 1 250 ? 105.189 125.734 94.159 1.00 70.70 250 ILE A CA 1
ATOM 1377 C C . ILE A 1 250 ? 104.758 126.745 93.099 1.00 70.70 250 ILE A C 1
ATOM 1378 O O . ILE A 1 250 ? 104.729 126.431 91.901 1.00 70.70 250 ILE A O 1
ATOM 1383 N N . PHE A 1 251 ? 104.430 127.974 93.511 1.00 71.48 251 PHE A N 1
ATOM 1384 C CA . PHE A 1 251 ? 104.118 129.018 92.537 1.00 71.48 251 PHE A CA 1
ATOM 1385 C C . PHE A 1 251 ? 105.317 129.297 91.636 1.00 71.48 251 PHE A C 1
ATOM 1386 O O . PHE A 1 251 ? 105.186 129.375 90.405 1.00 71.48 251 PHE A O 1
ATOM 1394 N N . LYS A 1 252 ? 106.502 129.432 92.239 1.00 72.46 252 LYS A N 1
ATOM 1395 C CA . LYS A 1 252 ? 107.717 129.642 91.461 1.00 72.46 252 LYS A CA 1
ATOM 1396 C C . LYS A 1 252 ? 107.983 128.469 90.532 1.00 72.46 252 LYS A C 1
ATOM 1397 O O . LYS A 1 252 ? 108.384 128.661 89.381 1.00 72.46 252 LYS A O 1
ATOM 1403 N N . GLU A 1 253 ? 107.778 127.245 91.021 1.00 77.73 253 GLU A N 1
ATOM 1404 C CA . GLU A 1 253 ? 108.023 126.070 90.194 1.00 77.73 253 GLU A CA 1
ATOM 1405 C C . GLU A 1 253 ? 107.108 126.051 88.980 1.00 77.73 253 GLU A C 1
ATOM 1406 O O . GLU A 1 253 ? 107.560 125.790 87.862 1.00 77.73 253 GLU A O 1
ATOM 1412 N N . SER A 1 254 ? 105.819 126.339 89.175 1.00 76.52 254 SER A N 1
ATOM 1413 C CA . SER A 1 254 ? 104.891 126.346 88.047 1.00 76.52 254 SER A CA 1
ATOM 1414 C C . SER A 1 254 ? 105.258 127.431 87.040 1.00 76.52 254 SER A C 1
ATOM 1415 O O . SER A 1 254 ? 105.307 127.182 85.825 1.00 76.52 254 SER A O 1
ATOM 1418 N N . ILE A 1 255 ? 105.539 128.643 87.530 1.00 76.41 255 ILE A N 1
ATOM 1419 C CA . ILE A 1 255 ? 105.859 129.742 86.623 1.00 76.41 255 ILE A CA 1
ATOM 1420 C C . ILE A 1 255 ? 107.142 129.447 85.854 1.00 76.41 255 ILE A C 1
ATOM 1421 O O . ILE A 1 255 ? 107.226 129.689 84.645 1.00 76.41 255 ILE A O 1
ATOM 1426 N N . LEU A 1 256 ? 108.158 128.914 86.538 1.00 80.26 256 LEU A N 1
ATOM 1427 C CA . LEU A 1 256 ? 109.422 128.611 85.878 1.00 80.26 256 LEU A CA 1
ATOM 1428 C C . LEU A 1 256 ? 109.286 127.458 84.894 1.00 80.26 256 LEU A C 1
ATOM 1429 O O . LEU A 1 256 ? 109.931 127.470 83.840 1.00 80.26 256 LEU A O 1
ATOM 1434 N N . GLU A 1 257 ? 108.468 126.453 85.216 1.00 85.63 257 GLU A N 1
ATOM 1435 C CA . GLU A 1 257 ? 108.219 125.372 84.271 1.00 85.63 257 GLU A CA 1
ATOM 1436 C C . GLU A 1 257 ? 107.566 125.902 83.005 1.00 85.63 257 GLU A C 1
ATOM 1437 O O . GLU A 1 257 ? 107.909 125.482 81.894 1.00 85.63 257 GLU A O 1
ATOM 1443 N N . ILE A 1 258 ? 106.615 126.827 83.153 1.00 84.29 258 ILE A N 1
ATOM 1444 C CA . ILE A 1 258 ? 106.000 127.425 81.971 1.00 84.29 258 ILE A CA 1
ATOM 1445 C C . ILE A 1 258 ? 107.020 128.251 81.194 1.00 84.29 258 ILE A C 1
ATOM 1446 O O . ILE A 1 258 ? 107.078 128.194 79.960 1.00 84.29 258 ILE A O 1
ATOM 1451 N N . LEU A 1 259 ? 107.845 129.025 81.904 1.00 83.72 259 LEU A N 1
ATOM 1452 C CA . LEU A 1 259 ? 108.784 129.929 81.243 1.00 83.72 259 LEU A CA 1
ATOM 1453 C C . LEU A 1 259 ? 109.891 129.182 80.511 1.00 83.72 259 LEU A C 1
ATOM 1454 O O . LEU A 1 259 ? 110.378 129.661 79.481 1.00 83.72 259 LEU A O 1
ATOM 1459 N N . ASP A 1 260 ? 110.308 128.023 81.026 1.00 92.37 260 ASP A N 1
ATOM 1460 C CA . ASP A 1 260 ? 111.455 127.326 80.452 1.00 92.37 260 ASP A CA 1
ATOM 1461 C C . ASP A 1 260 ? 111.183 126.877 79.022 1.00 92.37 260 ASP A C 1
ATOM 1462 O O . ASP A 1 260 ? 112.056 126.986 78.153 1.00 92.37 260 ASP A O 1
ATOM 1467 N N . GLU A 1 261 ? 109.983 126.370 78.756 1.00 100.60 261 GLU A N 1
ATOM 1468 C CA . GLU A 1 261 ? 109.626 125.851 77.442 1.00 100.60 261 GLU A CA 1
ATOM 1469 C C . GLU A 1 261 ? 108.875 126.922 76.660 1.00 100.60 261 GLU A C 1
ATOM 1470 O O . GLU A 1 261 ? 107.892 127.484 77.155 1.00 100.60 261 GLU A O 1
ATOM 1476 N N . GLU A 1 262 ? 109.340 127.199 75.439 1.00 106.81 262 GLU A N 1
ATOM 1477 C CA . GLU A 1 262 ? 108.676 128.193 74.603 1.00 106.81 262 GLU A CA 1
ATOM 1478 C C . GLU A 1 262 ? 107.333 127.690 74.091 1.00 106.81 262 GLU A C 1
ATOM 1479 O O . GLU A 1 262 ? 106.453 128.496 73.764 1.00 106.81 262 GLU A O 1
ATOM 1485 N N . GLU A 1 263 ? 107.160 126.369 74.005 1.00 106.35 263 GLU A N 1
ATOM 1486 C CA . GLU A 1 263 ? 105.893 125.818 73.535 1.00 106.35 263 GLU A CA 1
ATOM 1487 C C . GLU A 1 263 ? 104.750 126.183 74.473 1.00 106.35 263 GLU A C 1
ATOM 1488 O O . GLU A 1 263 ? 103.661 126.553 74.021 1.00 106.35 263 GLU A O 1
ATOM 1494 N N . LEU A 1 264 ? 104.980 126.090 75.785 1.00 98.41 264 LEU A N 1
ATOM 1495 C CA . LEU A 1 264 ? 103.948 126.468 76.745 1.00 98.41 264 LEU A CA 1
ATOM 1496 C C . LEU A 1 264 ? 103.632 127.956 76.655 1.00 98.41 264 LEU A C 1
ATOM 1497 O O . LEU A 1 264 ? 102.466 128.360 76.752 1.00 98.41 264 LEU A O 1
ATOM 1502 N N . LEU A 1 265 ? 104.660 128.788 76.470 1.00 96.33 265 LEU A N 1
ATOM 1503 C CA . LEU A 1 265 ? 104.436 130.221 76.321 1.00 96.33 265 LEU A CA 1
ATOM 1504 C C . LEU A 1 265 ? 103.598 130.521 75.085 1.00 96.33 265 LEU A C 1
ATOM 1505 O O . LEU A 1 265 ? 102.704 131.375 75.124 1.00 96.33 265 LEU A O 1
ATOM 1510 N N . GLU A 1 266 ? 103.876 129.832 73.977 1.00 102.96 266 GLU A N 1
ATOM 1511 C CA . GLU A 1 266 ? 103.071 130.015 72.774 1.00 102.96 266 GLU A CA 1
ATOM 1512 C C . GLU A 1 266 ? 101.641 129.536 72.990 1.00 102.96 266 GLU A C 1
ATOM 1513 O O . GLU A 1 266 ? 100.689 130.163 72.511 1.00 102.96 266 GLU A O 1
ATOM 1519 N N . GLU A 1 267 ? 101.471 128.422 73.706 1.00 98.88 267 GLU A N 1
ATOM 1520 C CA . GLU A 1 267 ? 100.132 127.900 73.962 1.00 98.88 267 GLU A CA 1
ATOM 1521 C C . GLU A 1 267 ? 99.326 128.846 74.843 1.00 98.88 267 GLU A C 1
ATOM 1522 O O . GLU A 1 267 ? 98.100 128.934 74.709 1.00 98.88 267 GLU A O 1
ATOM 1528 N N . LEU A 1 268 ? 99.994 129.555 75.756 1.00 93.19 268 LEU A N 1
ATOM 1529 C CA . LEU A 1 268 ? 99.286 130.476 76.639 1.00 93.19 268 LEU A CA 1
ATOM 1530 C C . LEU A 1 268 ? 98.622 131.618 75.881 1.00 93.19 268 LEU A C 1
ATOM 1531 O O . LEU A 1 268 ? 97.689 132.234 76.406 1.00 93.19 268 LEU A O 1
ATOM 1536 N N . CYS A 1 269 ? 99.079 131.915 74.665 1.00 100.17 269 CYS A N 1
ATOM 1537 C CA . CYS A 1 269 ? 98.495 132.979 73.849 1.00 100.17 269 CYS A CA 1
ATOM 1538 C C . CYS A 1 269 ? 97.276 132.412 73.127 1.00 100.17 269 CYS A C 1
ATOM 1539 O O . CYS A 1 269 ? 97.313 132.057 71.946 1.00 100.17 269 CYS A O 1
ATOM 1542 N N . VAL A 1 270 ? 96.168 132.324 73.867 1.00 96.78 270 VAL A N 1
ATOM 1543 C CA . VAL A 1 270 ? 94.980 131.652 73.349 1.00 96.78 270 VAL A CA 1
ATOM 1544 C C . VAL A 1 270 ? 94.349 132.450 72.213 1.00 96.78 270 VAL A C 1
ATOM 1545 O O . VAL A 1 270 ? 93.831 131.874 71.250 1.00 96.78 270 VAL A O 1
ATOM 1549 N N . SER A 1 271 ? 94.367 133.782 72.308 1.00 105.27 271 SER A N 1
ATOM 1550 C CA . SER A 1 271 ? 93.774 134.599 71.254 1.00 105.27 271 SER A CA 1
ATOM 1551 C C . SER A 1 271 ? 94.537 134.448 69.945 1.00 105.27 271 SER A C 1
ATOM 1552 O O . SER A 1 271 ? 93.942 134.488 68.862 1.00 105.27 271 SER A O 1
ATOM 1555 N N . LYS A 1 272 ? 95.859 134.281 70.026 1.00 110.42 272 LYS A N 1
ATOM 1556 C CA . LYS A 1 272 ? 96.659 134.095 68.821 1.00 110.42 272 LYS A CA 1
ATOM 1557 C C . LYS A 1 272 ? 96.271 132.816 68.089 1.00 110.42 272 LYS A C 1
ATOM 1558 O O . LYS A 1 272 ? 96.157 132.807 66.858 1.00 110.42 272 LYS A O 1
ATOM 1564 N N . TRP A 1 273 ? 96.063 131.726 68.828 1.00 107.97 273 TRP A N 1
ATOM 1565 C CA . TRP A 1 273 ? 95.760 130.442 68.210 1.00 107.97 273 TRP A CA 1
ATOM 1566 C C . TRP A 1 273 ? 94.273 130.224 67.968 1.00 107.97 273 TRP A C 1
ATOM 1567 O O . TRP A 1 273 ? 93.912 129.252 67.296 1.00 107.97 273 TRP A O 1
ATOM 1578 N N . SER A 1 274 ? 93.404 131.090 68.495 1.00 115.26 274 SER A N 1
ATOM 1579 C CA . SER A 1 274 ? 91.976 130.950 68.231 1.00 115.26 274 SER A CA 1
ATOM 1580 C C . SER A 1 274 ? 91.668 131.198 66.760 1.00 115.26 274 SER A C 1
ATOM 1581 O O . SER A 1 274 ? 90.947 130.421 66.123 1.00 115.26 274 SER A O 1
ATOM 1584 N N . ASP A 1 275 ? 92.208 132.280 66.204 1.00 128.19 275 ASP A N 1
ATOM 1585 C CA . ASP A 1 275 ? 92.075 132.606 64.785 1.00 128.19 275 ASP A CA 1
ATOM 1586 C C . ASP A 1 275 ? 93.461 132.935 64.249 1.00 128.19 275 ASP A C 1
ATOM 1587 O O . ASP A 1 275 ? 93.823 134.111 64.105 1.00 128.19 275 ASP A O 1
ATOM 1592 N N . PRO A 1 276 ? 94.275 131.914 63.960 1.00 131.75 276 PRO A N 1
ATOM 1593 C CA . PRO A 1 276 ? 95.639 132.186 63.473 1.00 131.75 276 PRO A CA 1
ATOM 1594 C C . PRO A 1 276 ? 95.673 133.008 62.198 1.00 131.75 276 PRO A C 1
ATOM 1595 O O . PRO A 1 276 ? 96.565 133.850 62.033 1.00 131.75 276 PRO A O 1
ATOM 1599 N N . GLN A 1 277 ? 94.720 132.791 61.288 1.00 137.85 277 GLN A N 1
ATOM 1600 C CA . GLN A 1 277 ? 94.683 133.572 60.056 1.00 137.85 277 GLN A CA 1
ATOM 1601 C C . GLN A 1 277 ? 94.436 135.048 60.343 1.00 137.85 277 GLN A C 1
ATOM 1602 O O . GLN A 1 277 ? 95.058 135.920 59.725 1.00 137.85 277 GLN A O 1
ATOM 1604 N N . VAL A 1 278 ? 93.529 135.346 61.275 1.00 137.16 278 VAL A N 1
ATOM 1605 C CA . VAL A 1 278 ? 93.234 136.736 61.609 1.00 137.16 278 VAL A CA 1
ATOM 1606 C C . VAL A 1 278 ? 94.425 137.381 62.308 1.00 137.16 278 VAL A C 1
ATOM 1607 O O . VAL A 1 278 ? 94.836 138.498 61.970 1.00 137.16 278 VAL A O 1
ATOM 1611 N N . PHE A 1 279 ? 95.003 136.686 63.288 1.00 133.55 279 PHE A N 1
ATOM 1612 C CA . PHE A 1 279 ? 96.111 137.241 64.056 1.00 133.55 279 PHE A CA 1
ATOM 1613 C C . PHE A 1 279 ? 97.425 137.256 63.286 1.00 133.55 279 PHE A C 1
ATOM 1614 O O . PHE A 1 279 ? 98.387 137.872 63.755 1.00 133.55 279 PHE A O 1
ATOM 1622 N N . GLU A 1 280 ? 97.493 136.593 62.128 1.00 142.23 280 GLU A N 1
ATOM 1623 C CA . GLU A 1 280 ? 98.683 136.704 61.291 1.00 142.23 280 GLU A CA 1
ATOM 1624 C C . GLU A 1 280 ? 98.886 138.132 60.806 1.00 142.23 280 GLU A C 1
ATOM 1625 O O . GLU A 1 280 ? 100.027 138.567 60.613 1.00 142.23 280 GLU A O 1
ATOM 1627 N N . LYS A 1 281 ? 97.795 138.875 60.605 1.00 146.16 281 LYS A N 1
ATOM 1628 C CA . LYS A 1 281 ? 97.865 140.279 60.234 1.00 146.16 281 LYS A CA 1
ATOM 1629 C C . LYS A 1 281 ? 97.434 141.224 61.345 1.00 146.16 281 LYS A C 1
ATOM 1630 O O . LYS A 1 281 ? 97.824 142.395 61.321 1.00 146.16 281 LYS A O 1
ATOM 1632 N N . SER A 1 282 ? 96.638 140.751 62.308 1.00 146.27 282 SER A N 1
ATOM 1633 C CA . SER A 1 282 ? 96.223 141.607 63.415 1.00 146.27 282 SER A CA 1
ATOM 1634 C C . SER A 1 282 ? 97.412 142.016 64.276 1.00 146.27 282 SER A C 1
ATOM 1635 O O . SER A 1 282 ? 97.504 143.169 64.714 1.00 146.27 282 SER A O 1
ATOM 1637 N N . SER A 1 283 ? 98.331 141.087 64.531 1.00 147.18 283 SER A N 1
ATOM 1638 C CA . SER A 1 283 ? 99.512 141.361 65.349 1.00 147.18 283 SER A CA 1
ATOM 1639 C C . SER A 1 283 ? 100.492 142.174 64.514 1.00 147.18 283 SER A C 1
ATOM 1640 O O . SER A 1 283 ? 101.344 141.634 63.806 1.00 147.18 283 SER A O 1
ATOM 1642 N N . ALA A 1 284 ? 100.368 143.500 64.599 1.00 145.30 284 ALA A N 1
ATOM 1643 C CA . ALA A 1 284 ? 101.209 144.413 63.826 1.00 145.30 284 ALA A CA 1
ATOM 1644 C C . ALA A 1 284 ? 102.509 144.654 64.587 1.00 145.30 284 ALA A C 1
ATOM 1645 O O . ALA A 1 284 ? 102.722 145.691 65.218 1.00 145.30 284 ALA A O 1
ATOM 1647 N N . GLY A 1 285 ? 103.395 143.662 64.522 1.00 140.13 285 GLY A N 1
ATOM 1648 C CA . GLY A 1 285 ? 104.702 143.765 65.134 1.00 140.13 285 GLY A CA 1
ATOM 1649 C C . GLY A 1 285 ? 104.751 143.486 66.619 1.00 140.13 285 GLY A C 1
ATOM 1650 O O . GLY A 1 285 ? 105.833 143.583 67.212 1.00 140.13 285 GLY A O 1
ATOM 1651 N N . ILE A 1 286 ? 103.627 143.145 67.241 1.00 127.36 286 ILE A N 1
ATOM 1652 C CA . ILE A 1 286 ? 103.572 142.852 68.668 1.00 127.36 286 ILE A CA 1
ATOM 1653 C C . ILE A 1 286 ? 103.642 141.342 68.845 1.00 127.36 286 ILE A C 1
ATOM 1654 O O . ILE A 1 286 ? 102.765 140.612 68.369 1.00 127.36 286 ILE A O 1
ATOM 1659 N N . ASP A 1 287 ? 104.682 140.873 69.530 1.00 114.64 287 ASP A N 1
ATOM 1660 C CA . ASP A 1 287 ? 104.877 139.448 69.771 1.00 114.64 287 ASP A CA 1
ATOM 1661 C C . ASP A 1 287 ? 104.150 139.069 71.056 1.00 114.64 287 ASP A C 1
ATOM 1662 O O . ASP A 1 287 ? 104.556 139.472 72.150 1.00 114.64 287 ASP A O 1
ATOM 1667 N N . HIS A 1 288 ? 103.071 138.297 70.919 1.00 108.00 288 HIS A N 1
ATOM 1668 C CA . HIS A 1 288 ? 102.295 137.891 72.087 1.00 108.00 288 HIS A CA 1
ATOM 1669 C C . HIS A 1 288 ? 103.108 136.986 73.003 1.00 108.00 288 HIS A C 1
ATOM 1670 O O . HIS A 1 288 ? 103.010 137.085 74.233 1.00 108.00 288 HIS A O 1
ATOM 1677 N N . ALA A 1 289 ? 103.909 136.090 72.422 1.00 102.35 289 ALA A N 1
ATOM 1678 C CA . ALA A 1 289 ? 104.736 135.201 73.231 1.00 102.35 289 ALA A CA 1
ATOM 1679 C C . ALA A 1 289 ? 105.733 135.989 74.069 1.00 102.35 289 ALA A C 1
ATOM 1680 O O . ALA A 1 289 ? 105.963 135.666 75.240 1.00 102.35 289 ALA A O 1
ATOM 1682 N N . GLU A 1 290 ? 106.334 137.029 73.488 1.00 102.82 290 GLU A N 1
ATOM 1683 C CA . GLU A 1 290 ? 107.273 137.857 74.238 1.00 102.82 290 GLU A CA 1
ATOM 1684 C C . GLU A 1 290 ? 106.581 138.572 75.393 1.00 102.82 290 GLU A C 1
ATOM 1685 O O . GLU A 1 290 ? 107.124 138.645 76.502 1.00 102.82 290 GLU A O 1
ATOM 1691 N N . GLU A 1 291 ? 105.384 139.110 75.152 1.00 99.32 291 GLU A N 1
ATOM 1692 C CA . GLU A 1 291 ? 104.649 139.785 76.218 1.00 99.32 291 GLU A CA 1
ATOM 1693 C C . GLU A 1 291 ? 104.292 138.818 77.340 1.00 99.32 291 GLU A C 1
ATOM 1694 O O . GLU A 1 291 ? 104.413 139.154 78.527 1.00 99.32 291 GLU A O 1
ATOM 1700 N N . MET A 1 292 ? 103.849 137.610 76.983 1.00 95.00 292 MET A N 1
ATOM 1701 C CA . MET A 1 292 ? 103.550 136.603 77.995 1.00 95.00 292 MET A CA 1
ATOM 1702 C C . MET A 1 292 ? 104.798 136.238 78.787 1.00 95.00 292 MET A C 1
ATOM 1703 O O . MET A 1 292 ? 104.743 136.082 80.013 1.00 95.00 292 MET A O 1
ATOM 1708 N N . GLU A 1 293 ? 105.934 136.100 78.098 1.00 94.03 293 GLU A N 1
ATOM 1709 C CA . GLU A 1 293 ? 107.185 135.790 78.778 1.00 94.03 293 GLU A CA 1
ATOM 1710 C C . GLU A 1 293 ? 107.564 136.888 79.761 1.00 94.03 293 GLU A C 1
ATOM 1711 O O . GLU A 1 293 ? 107.990 136.602 80.883 1.00 94.03 293 GLU A O 1
ATOM 1717 N N . LEU A 1 294 ? 107.417 138.151 79.357 1.00 89.50 294 LEU A N 1
ATOM 1718 C CA . LEU A 1 294 ? 107.750 139.257 80.252 1.00 89.50 294 LEU A CA 1
ATOM 1719 C C . LEU A 1 294 ? 106.827 139.291 81.465 1.00 89.50 294 LEU A C 1
ATOM 1720 O O . LEU A 1 294 ? 107.277 139.527 82.593 1.00 89.50 294 LEU A O 1
ATOM 1725 N N . LEU A 1 295 ? 105.530 139.058 81.256 1.00 85.42 295 LEU A N 1
ATOM 1726 C CA . LEU A 1 295 ? 104.594 139.043 82.379 1.00 85.42 295 LEU A CA 1
ATOM 1727 C C . LEU A 1 295 ? 104.934 137.927 83.363 1.00 85.42 295 LEU A C 1
ATOM 1728 O O . LEU A 1 295 ? 104.981 138.140 84.587 1.00 85.42 295 LEU A O 1
ATOM 1733 N N . LEU A 1 296 ? 105.187 136.726 82.841 1.00 83.59 296 LEU A N 1
ATOM 1734 C CA . LEU A 1 296 ? 105.509 135.602 83.709 1.00 83.59 296 LEU A CA 1
ATOM 1735 C C . LEU A 1 296 ? 106.844 135.813 84.409 1.00 83.59 296 LEU A C 1
ATOM 1736 O O . LEU A 1 296 ? 107.014 135.410 85.562 1.00 83.59 296 LEU A O 1
ATOM 1741 N N . GLU A 1 297 ? 107.802 136.449 83.731 1.00 85.89 297 GLU A N 1
ATOM 1742 C CA . GLU A 1 297 ? 109.080 136.757 84.364 1.00 85.89 297 GLU A CA 1
ATOM 1743 C C . GLU A 1 297 ? 108.903 137.757 85.499 1.00 85.89 297 GLU A C 1
ATOM 1744 O O . GLU A 1 297 ? 109.523 137.619 86.559 1.00 85.89 297 GLU A O 1
ATOM 1750 N N . ASN A 1 298 ? 108.063 138.774 85.291 1.00 80.96 298 ASN A N 1
ATOM 1751 C CA . ASN A 1 298 ? 107.746 139.719 86.359 1.00 80.96 298 ASN A CA 1
ATOM 1752 C C . ASN A 1 298 ? 107.191 138.998 87.580 1.00 80.96 298 ASN A C 1
ATOM 1753 O O . ASN A 1 298 ? 107.660 139.200 88.711 1.00 80.96 298 ASN A O 1
ATOM 1758 N N . TYR A 1 299 ? 106.188 138.147 87.368 1.00 75.53 299 TYR A N 1
ATOM 1759 C CA . TYR A 1 299 ? 105.572 137.485 88.514 1.00 75.53 299 TYR A CA 1
ATOM 1760 C C . TYR A 1 299 ? 106.515 136.475 89.157 1.00 75.53 299 TYR A C 1
ATOM 1761 O O . TYR A 1 299 ? 106.502 136.310 90.383 1.00 75.53 299 TYR A O 1
ATOM 1770 N N . TYR A 1 300 ? 107.360 135.820 88.360 1.00 75.81 300 TYR A N 1
ATOM 1771 C CA . TYR A 1 300 ? 108.358 134.916 88.917 1.00 75.81 300 TYR A CA 1
ATOM 1772 C C . TYR A 1 300 ? 109.365 135.667 89.775 1.00 75.81 300 TYR A C 1
ATOM 1773 O O . TYR A 1 300 ? 109.777 135.175 90.828 1.00 75.81 300 TYR A O 1
ATOM 1782 N N . ARG A 1 301 ? 109.789 136.853 89.334 1.00 78.39 301 ARG A N 1
ATOM 1783 C CA . ARG A 1 301 ? 110.721 137.644 90.131 1.00 78.39 301 ARG A CA 1
ATOM 1784 C C . ARG A 1 301 ? 110.081 138.102 91.435 1.00 78.39 301 ARG A C 1
ATOM 1785 O O . ARG A 1 301 ? 110.729 138.099 92.491 1.00 78.39 301 ARG A O 1
ATOM 1793 N N . LEU A 1 302 ? 108.808 138.504 91.383 1.00 71.98 302 LEU A N 1
ATOM 1794 C CA . LEU A 1 302 ? 108.110 138.867 92.615 1.00 71.98 302 LEU A CA 1
ATOM 1795 C C . LEU A 1 302 ? 108.040 137.684 93.575 1.00 71.98 302 LEU A C 1
ATOM 1796 O O . LEU A 1 302 ? 108.302 137.825 94.780 1.00 71.98 302 LEU A O 1
ATOM 1801 N N . ALA A 1 303 ? 107.704 136.502 93.055 1.00 71.13 303 ALA A N 1
ATOM 1802 C CA . ALA A 1 303 ? 107.641 135.315 93.899 1.00 71.13 303 ALA A CA 1
ATOM 1803 C C . ALA A 1 303 ? 109.017 134.950 94.443 1.00 71.13 303 ALA A C 1
ATOM 1804 O O . ALA A 1 303 ? 109.136 134.457 95.569 1.00 71.13 303 ALA A O 1
ATOM 1806 N N . ASP A 1 304 ? 110.069 135.176 93.655 1.00 74.40 304 ASP A N 1
ATOM 1807 C CA . ASP A 1 304 ? 111.425 134.912 94.125 1.00 74.40 304 ASP A CA 1
ATOM 1808 C C . ASP A 1 304 ? 111.799 135.837 95.275 1.00 74.40 304 ASP A C 1
ATOM 1809 O O . ASP A 1 304 ? 112.430 135.408 96.248 1.00 74.40 304 ASP A O 1
ATOM 1814 N N . ASP A 1 305 ? 111.424 137.114 95.176 1.00 75.96 305 ASP A N 1
ATOM 1815 C CA . ASP A 1 305 ? 111.654 138.033 96.288 1.00 75.96 305 ASP A CA 1
ATOM 1816 C C . ASP A 1 305 ? 110.902 137.580 97.534 1.00 75.96 305 ASP A C 1
ATOM 1817 O O . ASP A 1 305 ? 111.444 137.611 98.649 1.00 75.96 305 ASP A O 1
ATOM 1822 N N . LEU A 1 306 ? 109.650 137.147 97.360 1.00 70.14 306 LEU A N 1
ATOM 1823 C CA . LEU A 1 306 ? 108.879 136.648 98.496 1.00 70.14 306 LEU A CA 1
ATOM 1824 C C . LEU A 1 306 ? 109.546 135.429 99.125 1.00 70.14 306 LEU A C 1
ATOM 1825 O O . LEU A 1 306 ? 109.615 135.310 100.356 1.00 70.14 306 LEU A O 1
ATOM 1830 N N . SER A 1 307 ? 110.035 134.508 98.292 1.00 68.91 307 SER A N 1
ATOM 1831 C CA . SER A 1 307 ? 110.696 133.311 98.802 1.00 68.91 307 SER A CA 1
ATOM 1832 C C . SER A 1 307 ? 111.975 133.663 99.546 1.00 68.91 307 SER A C 1
ATOM 1833 O O . SER A 1 307 ? 112.287 133.058 100.578 1.00 68.91 307 SER A O 1
ATOM 1836 N N . ASN A 1 308 ? 112.737 134.628 99.029 1.00 70.05 308 ASN A N 1
ATOM 1837 C CA . ASN A 1 308 ? 113.944 135.063 99.722 1.00 70.05 308 ASN A CA 1
ATOM 1838 C C . ASN A 1 308 ? 113.610 135.645 101.088 1.00 70.05 308 ASN A C 1
ATOM 1839 O O . ASN A 1 308 ? 114.287 135.350 102.081 1.00 70.05 308 ASN A O 1
ATOM 1844 N N . ALA A 1 309 ? 112.560 136.467 101.160 1.00 69.08 309 ALA A N 1
ATOM 1845 C CA . ALA A 1 309 ? 112.160 137.029 102.447 1.00 69.08 309 ALA A CA 1
ATOM 1846 C C . ALA A 1 309 ? 111.728 135.937 103.422 1.00 69.08 309 ALA A C 1
ATOM 1847 O O . ALA A 1 309 ? 112.091 135.968 104.605 1.00 69.08 309 ALA A O 1
ATOM 1849 N N . ALA A 1 310 ? 110.956 134.958 102.941 1.00 68.85 310 ALA A N 1
ATOM 1850 C CA . ALA A 1 310 ? 110.509 133.875 103.814 1.00 68.85 310 ALA A CA 1
ATOM 1851 C C . ALA A 1 310 ? 111.683 133.037 104.311 1.00 68.85 310 ALA A C 1
ATOM 1852 O O . ALA A 1 310 ? 111.725 132.644 105.485 1.00 68.85 310 ALA A O 1
ATOM 1854 N N . ARG A 1 311 ? 112.640 132.743 103.429 1.00 70.62 311 ARG A N 1
ATOM 1855 C CA . ARG A 1 311 ? 113.817 131.983 103.837 1.00 70.62 311 ARG A CA 1
ATOM 1856 C C . ARG A 1 311 ? 114.644 132.756 104.856 1.00 70.62 311 ARG A C 1
ATOM 1857 O O . ARG A 1 311 ? 115.170 132.172 105.813 1.00 70.62 311 ARG A O 1
ATOM 1865 N N . GLU A 1 312 ? 114.775 134.071 104.665 1.00 73.54 312 GLU A N 1
ATOM 1866 C CA . GLU A 1 312 ? 115.475 134.889 105.649 1.00 73.54 312 GLU A CA 1
ATOM 1867 C C . GLU A 1 312 ? 114.766 134.850 106.995 1.00 73.54 312 GLU A C 1
ATOM 1868 O O . GLU A 1 312 ? 115.415 134.789 108.046 1.00 73.54 312 GLU A O 1
ATOM 1874 N N . LEU A 1 313 ? 113.432 134.885 106.984 1.00 69.76 313 LEU A N 1
ATOM 1875 C CA . LEU A 1 313 ? 112.684 134.797 108.235 1.00 69.76 313 LEU A CA 1
ATOM 1876 C C . LEU A 1 313 ? 112.912 133.455 108.925 1.00 69.76 313 LEU A C 1
ATOM 1877 O O . LEU A 1 313 ? 113.076 133.398 110.149 1.00 69.76 313 LEU A O 1
ATOM 1882 N N . ARG A 1 314 ? 112.925 132.363 108.155 1.00 73.14 314 ARG A N 1
ATOM 1883 C CA . ARG A 1 314 ? 113.201 131.049 108.736 1.00 73.14 314 ARG A CA 1
ATOM 1884 C C . ARG A 1 314 ? 114.598 130.990 109.346 1.00 73.14 314 ARG A C 1
ATOM 1885 O O . ARG A 1 314 ? 114.787 130.456 110.449 1.00 73.14 314 ARG A O 1
ATOM 1893 N N . VAL A 1 315 ? 115.591 131.530 108.637 1.00 71.67 315 VAL A N 1
ATOM 1894 C CA . VAL A 1 315 ? 116.960 131.529 109.147 1.00 71.67 315 VAL A CA 1
ATOM 1895 C C . VAL A 1 315 ? 117.049 132.348 110.428 1.00 71.67 315 VAL A C 1
ATOM 1896 O O . VAL A 1 315 ? 117.723 131.956 111.391 1.00 71.67 315 VAL A O 1
ATOM 1900 N N . LEU A 1 316 ? 116.372 133.498 110.460 1.00 71.08 316 LEU A N 1
ATOM 1901 C CA . LEU A 1 316 ? 116.361 134.318 111.665 1.00 71.08 316 LEU A CA 1
ATOM 1902 C C . LEU A 1 316 ? 115.698 133.585 112.823 1.00 71.08 316 LEU A C 1
ATOM 1903 O O . LEU A 1 316 ? 116.143 133.694 113.970 1.00 71.08 316 LEU A O 1
ATOM 1908 N N . ILE A 1 317 ? 114.628 132.839 112.544 1.00 69.89 317 ILE A N 1
ATOM 1909 C CA . ILE A 1 317 ? 113.972 132.057 113.590 1.00 69.89 317 ILE A CA 1
ATOM 1910 C C . ILE A 1 317 ? 114.933 131.024 114.164 1.00 69.89 317 ILE A C 1
ATOM 1911 O O . ILE A 1 317 ? 115.030 130.850 115.386 1.00 69.89 317 ILE A O 1
ATOM 1916 N N . ASP A 1 318 ? 115.660 130.323 113.291 1.00 75.85 318 ASP A N 1
ATOM 1917 C CA . ASP A 1 318 ? 116.614 129.322 113.768 1.00 75.85 318 ASP A CA 1
ATOM 1918 C C . ASP A 1 318 ? 117.723 129.960 114.600 1.00 75.85 318 ASP A C 1
ATOM 1919 O O . ASP A 1 318 ? 118.103 129.436 115.658 1.00 75.85 318 ASP A O 1
ATOM 1924 N N . ASP A 1 319 ? 118.254 131.095 114.138 1.00 75.59 319 ASP A N 1
ATOM 1925 C CA . ASP A 1 319 ? 119.307 131.777 114.886 1.00 75.59 319 ASP A CA 1
ATOM 1926 C C . ASP A 1 319 ? 118.801 132.251 116.242 1.00 75.59 319 ASP A C 1
ATOM 1927 O O . ASP A 1 319 ? 119.511 132.152 117.250 1.00 75.59 319 ASP A O 1
ATOM 1932 N N . SER A 1 320 ? 117.574 132.773 116.286 1.00 70.64 320 SER A N 1
ATOM 1933 C CA . SER A 1 320 ? 116.993 133.201 117.551 1.00 70.64 320 SER A CA 1
ATOM 1934 C C . SER A 1 320 ? 116.804 132.024 118.495 1.00 70.64 320 SER A C 1
ATOM 1935 O O . SER A 1 320 ? 117.010 132.154 119.705 1.00 70.64 320 SER A O 1
ATOM 1938 N N . GLN A 1 321 ? 116.403 130.867 117.964 1.00 71.91 321 GLN A N 1
ATOM 1939 C CA . GLN A 1 321 ? 116.274 129.680 118.806 1.00 71.91 321 GLN A CA 1
ATOM 1940 C C . GLN A 1 321 ? 117.621 129.273 119.392 1.00 71.91 321 GLN A C 1
ATOM 1941 O O . GLN A 1 321 ? 117.715 128.917 120.574 1.00 71.91 321 GLN A O 1
ATOM 1947 N N . SER A 1 322 ? 118.679 129.323 118.578 1.00 69.39 322 SER A N 1
ATOM 1948 C CA . SER A 1 322 ? 120.012 129.013 119.092 1.00 69.39 322 SER A CA 1
ATOM 1949 C C . SER A 1 322 ? 120.429 130.000 120.178 1.00 69.39 322 SER A C 1
ATOM 1950 O O . SER A 1 322 ? 121.003 129.609 121.205 1.00 69.39 322 SER A O 1
ATOM 1953 N N . ILE A 1 323 ? 120.142 131.287 119.970 1.00 68.92 323 ILE A N 1
ATOM 1954 C CA . ILE A 1 323 ? 120.486 132.300 120.966 1.00 68.92 323 ILE A CA 1
ATOM 1955 C C . ILE A 1 323 ? 119.710 132.065 122.256 1.00 68.92 323 ILE A C 1
ATOM 1956 O O . ILE A 1 323 ? 120.242 132.239 123.358 1.00 68.92 323 ILE A O 1
ATOM 1961 N N . ILE A 1 324 ? 118.441 131.668 122.141 1.00 67.73 324 ILE A N 1
ATOM 1962 C CA . ILE A 1 324 ? 117.635 131.364 123.321 1.00 67.73 324 ILE A CA 1
ATOM 1963 C C . ILE A 1 324 ? 118.229 130.185 124.079 1.00 67.73 324 ILE A C 1
ATOM 1964 O O . ILE A 1 324 ? 118.297 130.192 125.315 1.00 67.73 324 ILE A O 1
ATOM 1969 N N . PHE A 1 325 ? 118.655 129.149 123.353 1.00 68.28 325 PHE A N 1
ATOM 1970 C CA . PHE A 1 325 ? 119.296 128.007 123.998 1.00 68.28 325 PHE A CA 1
ATOM 1971 C C . PHE A 1 325 ? 120.542 128.440 124.761 1.00 68.28 325 PHE A C 1
ATOM 1972 O O . PHE A 1 325 ? 120.754 128.037 125.913 1.00 68.28 325 PHE A O 1
ATOM 1980 N N . ILE A 1 326 ? 121.375 129.271 124.131 1.00 68.10 326 ILE A N 1
ATOM 1981 C CA . ILE A 1 326 ? 122.605 129.717 124.783 1.00 68.10 326 ILE A CA 1
ATOM 1982 C C . ILE A 1 326 ? 122.285 130.554 126.017 1.00 68.10 326 ILE A C 1
ATOM 1983 O O . ILE A 1 326 ? 122.936 130.421 127.060 1.00 68.10 326 ILE A O 1
ATOM 1988 N N . ASN A 1 327 ? 121.284 131.432 125.917 1.00 70.70 327 ASN A N 1
ATOM 1989 C CA . ASN A 1 327 ? 120.899 132.261 127.055 1.00 70.70 327 ASN A CA 1
ATOM 1990 C C . ASN A 1 327 ? 120.405 131.412 128.218 1.00 70.70 327 ASN A C 1
ATOM 1991 O O . ASN A 1 327 ? 120.773 131.652 129.376 1.00 70.70 327 ASN A O 1
ATOM 1996 N N . LEU A 1 328 ? 119.561 130.420 127.930 1.00 66.02 328 LEU A N 1
ATOM 1997 C CA . LEU A 1 328 ? 119.054 129.551 128.986 1.00 66.02 328 LEU A CA 1
ATOM 1998 C C . LEU A 1 328 ? 120.183 128.765 129.638 1.00 66.02 328 LEU A C 1
ATOM 1999 O O . LEU A 1 328 ? 120.224 128.627 130.867 1.00 66.02 328 LEU A O 1
ATOM 2004 N N . ASP A 1 329 ? 121.117 128.252 128.833 1.00 66.77 329 ASP A N 1
ATOM 2005 C CA . ASP A 1 329 ? 122.243 127.514 129.397 1.00 66.77 329 ASP A CA 1
ATOM 2006 C C . ASP A 1 329 ? 123.124 128.415 130.256 1.00 66.77 329 ASP A C 1
ATOM 2007 O O . ASP A 1 329 ? 123.607 127.995 131.314 1.00 66.77 329 ASP A O 1
ATOM 2012 N N . SER A 1 330 ? 123.346 129.657 129.820 1.00 68.04 330 SER A N 1
ATOM 2013 C CA . SER A 1 330 ? 124.156 130.584 130.606 1.00 68.04 330 SER A CA 1
ATOM 2014 C C . SER A 1 330 ? 123.483 130.923 131.931 1.00 68.04 330 SER A C 1
ATOM 2015 O O . SER A 1 330 ? 124.145 130.983 132.977 1.00 68.04 330 SER A O 1
ATOM 2018 N N . HIS A 1 331 ? 122.169 131.157 131.908 1.00 72.12 331 HIS A N 1
ATOM 2019 C CA . HIS A 1 331 ? 121.449 131.422 133.149 1.00 72.12 331 HIS A CA 1
ATOM 2020 C C . HIS A 1 331 ? 121.508 130.219 134.081 1.00 72.12 331 HIS A C 1
ATOM 2021 O O . HIS A 1 331 ? 121.693 130.370 135.297 1.00 72.12 331 HIS A O 1
ATOM 2028 N N . ARG A 1 332 ? 121.359 129.014 133.525 1.00 62.27 332 ARG A N 1
ATOM 2029 C CA . ARG A 1 332 ? 121.471 127.806 134.334 1.00 62.27 332 ARG A CA 1
ATOM 2030 C C . ARG A 1 332 ? 122.852 127.696 134.963 1.00 62.27 332 ARG A C 1
ATOM 2031 O O . ARG A 1 332 ? 122.978 127.342 136.138 1.00 62.27 332 ARG A O 1
ATOM 2039 N N . ASN A 1 333 ? 123.901 127.997 134.194 1.00 63.59 333 ASN A N 1
ATOM 2040 C CA . ASN A 1 333 ? 125.258 127.919 134.725 1.00 63.59 333 ASN A CA 1
ATOM 2041 C C . ASN A 1 333 ? 125.477 128.928 135.844 1.00 63.59 333 ASN A C 1
ATOM 2042 O O . ASN A 1 333 ? 126.106 128.612 136.860 1.00 63.59 333 ASN A O 1
ATOM 2047 N N . VAL A 1 334 ? 124.969 130.151 135.676 1.00 65.01 334 VAL A N 1
ATOM 2048 C CA . VAL A 1 334 ? 125.126 131.168 136.716 1.00 65.01 334 VAL A CA 1
ATOM 2049 C C . VAL A 1 334 ? 124.415 130.736 137.993 1.00 65.01 334 VAL A C 1
ATOM 2050 O O . VAL A 1 334 ? 124.976 130.803 139.099 1.00 65.01 334 VAL A O 1
ATOM 2054 N N . MET A 1 335 ? 123.167 130.276 137.859 1.00 66.50 335 MET A N 1
ATOM 2055 C CA . MET A 1 335 ? 122.416 129.837 139.030 1.00 66.50 335 MET A CA 1
ATOM 2056 C C . MET A 1 335 ? 123.084 128.642 139.694 1.00 66.50 335 MET A C 1
ATOM 2057 O O . MET A 1 335 ? 123.122 128.550 140.926 1.00 66.50 335 MET A O 1
ATOM 2062 N N . MET A 1 336 ? 123.626 127.721 138.896 1.00 66.08 336 MET A N 1
ATOM 2063 C CA . MET A 1 336 ? 124.288 126.549 139.453 1.00 66.08 336 MET A CA 1
ATOM 2064 C C . MET A 1 336 ? 125.563 126.930 140.193 1.00 66.08 336 MET A C 1
ATOM 2065 O O . MET A 1 336 ? 125.864 126.364 141.247 1.00 66.08 336 MET A O 1
ATOM 2070 N N . ARG A 1 337 ? 126.328 127.883 139.658 1.00 68.47 337 ARG A N 1
ATOM 2071 C CA . ARG A 1 337 ? 127.532 128.334 140.349 1.00 68.47 337 ARG A CA 1
ATOM 2072 C C . ARG A 1 337 ? 127.185 128.993 141.677 1.00 68.47 337 ARG A C 1
ATOM 2073 O O . ARG A 1 337 ? 127.840 128.748 142.700 1.00 68.47 337 ARG A O 1
ATOM 2081 N N . LEU A 1 338 ? 126.152 129.837 141.681 1.00 65.80 338 LEU A N 1
ATOM 2082 C CA . LEU A 1 338 ? 125.749 130.481 142.928 1.00 65.80 338 LEU A CA 1
ATOM 2083 C C . LEU A 1 338 ? 125.247 129.455 143.940 1.00 65.80 338 LEU A C 1
ATOM 2084 O O . LEU A 1 338 ? 125.570 129.532 145.135 1.00 65.80 338 LEU A O 1
ATOM 2089 N N . ASN A 1 339 ? 124.471 128.473 143.475 1.00 65.66 339 ASN A N 1
ATOM 2090 C CA . ASN A 1 339 ? 123.999 127.413 144.357 1.00 65.66 339 ASN A CA 1
ATOM 2091 C C . ASN A 1 339 ? 125.158 126.592 144.902 1.00 65.66 339 ASN A C 1
ATOM 2092 O O . ASN A 1 339 ? 125.130 126.164 146.057 1.00 65.66 339 ASN A O 1
ATOM 2097 N N . LEU A 1 340 ? 126.182 126.353 144.082 1.00 66.73 340 LEU A N 1
ATOM 2098 C CA . LEU A 1 340 ? 127.351 125.614 144.545 1.00 66.73 340 LEU A CA 1
ATOM 2099 C C . LEU A 1 340 ? 128.111 126.391 145.613 1.00 66.73 340 LEU A C 1
ATOM 2100 O O . LEU A 1 340 ? 128.583 125.807 146.595 1.00 66.73 340 LEU A O 1
ATOM 2105 N N . GLN A 1 341 ? 128.248 127.706 145.436 1.00 66.73 341 GLN A N 1
ATOM 2106 C CA . GLN A 1 341 ? 128.898 128.514 146.466 1.00 66.73 341 GLN A CA 1
ATOM 2107 C C . GLN A 1 341 ? 128.111 128.473 147.772 1.00 66.73 341 GLN A C 1
ATOM 2108 O O . GLN A 1 341 ? 128.689 128.324 148.861 1.00 66.73 341 GLN A O 1
ATOM 2114 N N . LEU A 1 342 ? 126.786 128.590 147.682 1.00 66.98 342 LEU A N 1
ATOM 2115 C CA . LEU A 1 342 ? 125.960 128.514 148.883 1.00 66.98 342 LEU A CA 1
ATOM 2116 C C . LEU A 1 342 ? 126.029 127.128 149.512 1.00 66.98 342 LEU A C 1
ATOM 2117 O O . LEU A 1 342 ? 125.963 126.991 150.738 1.00 66.98 342 LEU A O 1
ATOM 2122 N N . THR A 1 343 ? 126.162 126.088 148.689 1.00 68.53 343 THR A N 1
ATOM 2123 C CA . THR A 1 343 ? 126.322 124.735 149.208 1.00 68.53 343 THR A CA 1
ATOM 2124 C C . THR A 1 343 ? 127.648 124.583 149.940 1.00 68.53 343 THR A C 1
ATOM 2125 O O . THR A 1 343 ? 127.721 123.899 150.963 1.00 68.53 343 THR A O 1
ATOM 2129 N N . MET A 1 344 ? 128.709 125.208 149.427 1.00 71.33 344 MET A N 1
ATOM 2130 C CA . MET A 1 344 ? 129.983 125.216 150.141 1.00 71.33 344 MET A CA 1
ATOM 2131 C C . MET A 1 344 ? 129.836 125.880 151.502 1.00 71.33 344 MET A C 1
ATOM 2132 O O . MET A 1 344 ? 130.320 125.366 152.522 1.00 71.33 344 MET A O 1
ATOM 2137 N N . GLY A 1 345 ? 129.175 127.039 151.528 1.00 71.76 345 GLY A N 1
ATOM 2138 C CA . GLY A 1 345 ? 128.935 127.706 152.797 1.00 71.76 345 GLY A CA 1
ATOM 2139 C C . GLY A 1 345 ? 128.145 126.842 153.761 1.00 71.76 345 GLY A C 1
ATOM 2140 O O . GLY A 1 345 ? 128.499 126.721 154.937 1.00 71.76 345 GLY A O 1
ATOM 2141 N N . THR A 1 346 ? 127.080 126.210 153.266 1.00 71.56 346 THR A N 1
ATOM 2142 C CA . THR A 1 346 ? 126.254 125.351 154.107 1.00 71.56 346 THR A CA 1
ATOM 2143 C C . THR A 1 346 ? 127.040 124.150 154.614 1.00 71.56 346 THR A C 1
ATOM 2144 O O . THR A 1 346 ? 126.881 123.740 155.766 1.00 71.56 346 THR A O 1
ATOM 2148 N N . PHE A 1 347 ? 127.893 123.570 153.768 1.00 71.39 347 PHE A N 1
ATOM 2149 C CA . PHE A 1 347 ? 128.678 122.412 154.179 1.00 71.39 347 PHE A CA 1
ATOM 2150 C C . PHE A 1 347 ? 129.673 122.775 155.273 1.00 71.39 347 PHE A C 1
ATOM 2151 O O . PHE A 1 347 ? 129.814 122.040 156.256 1.00 71.39 347 PHE A O 1
ATOM 2159 N N . SER A 1 348 ? 130.382 123.896 155.117 1.00 76.28 348 SER A N 1
ATOM 2160 C CA . SER A 1 348 ? 131.306 124.318 156.168 1.00 76.28 348 SER A CA 1
ATOM 2161 C C . SER A 1 348 ? 130.556 124.634 157.457 1.00 76.28 348 SER A C 1
ATOM 2162 O O . SER A 1 348 ? 130.995 124.260 158.559 1.00 76.28 348 SER A O 1
ATOM 2165 N N . LEU A 1 349 ? 129.410 125.311 157.333 1.00 76.18 349 LEU A N 1
ATOM 2166 C CA . LEU A 1 349 ? 128.598 125.626 158.500 1.00 76.18 349 LEU A CA 1
ATOM 2167 C C . LEU A 1 349 ? 128.145 124.358 159.204 1.00 76.18 349 LEU A C 1
ATOM 2168 O O . LEU A 1 349 ? 128.187 124.278 160.432 1.00 76.18 349 LEU A O 1
ATOM 2173 N N . SER A 1 350 ? 127.724 123.349 158.438 1.00 78.20 350 SER A N 1
ATOM 2174 C CA . SER A 1 350 ? 127.257 122.100 159.026 1.00 78.20 350 SER A CA 1
ATOM 2175 C C . SER A 1 350 ? 128.394 121.310 159.654 1.00 78.20 350 SER A C 1
ATOM 2176 O O . SER A 1 350 ? 128.197 120.670 160.689 1.00 78.20 350 SER A O 1
ATOM 2179 N 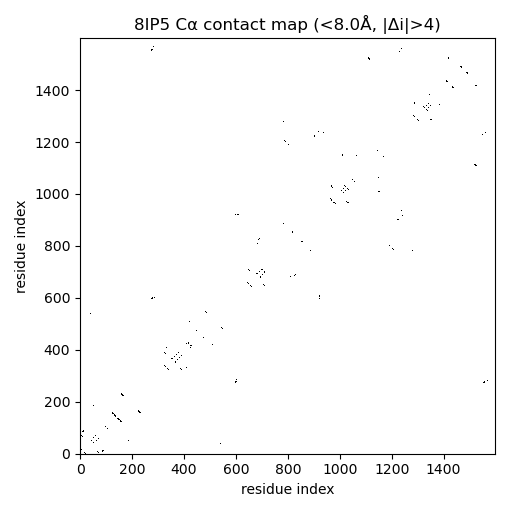N . LEU A 1 351 ? 129.586 121.344 159.057 1.00 79.85 351 LEU A N 1
ATOM 2180 C CA . LEU A 1 351 ? 130.731 120.669 159.660 1.00 79.85 351 LEU A CA 1
ATOM 2181 C C . LEU A 1 351 ? 131.056 121.263 161.025 1.00 79.85 351 LEU A C 1
ATOM 2182 O O . LEU A 1 351 ? 131.148 120.543 162.032 1.00 79.85 351 LEU A O 1
ATOM 2187 N N . PHE A 1 352 ? 131.208 122.584 161.090 1.00 85.69 352 PHE A N 1
ATOM 2188 C CA . PHE A 1 352 ? 131.562 123.164 162.380 1.00 85.69 352 PHE A CA 1
ATOM 2189 C C . PHE A 1 352 ? 130.370 123.184 163.333 1.00 85.69 352 PHE A C 1
ATOM 2190 O O . PHE A 1 352 ? 130.554 123.193 164.555 1.00 85.69 352 PHE A O 1
ATOM 2198 N N . GLY A 1 353 ? 129.151 123.120 162.807 1.00 85.99 353 GLY A N 1
ATOM 2199 C CA . GLY A 1 353 ? 127.977 122.934 163.628 1.00 85.99 353 GLY A CA 1
ATOM 2200 C C . GLY A 1 353 ? 127.940 121.562 164.258 1.00 85.99 353 GLY A C 1
ATOM 2201 O O . GLY A 1 353 ? 127.507 121.416 165.398 1.00 85.99 353 GLY A O 1
ATOM 2202 N N . LEU A 1 354 ? 128.380 120.546 163.519 1.00 86.66 354 LEU A N 1
ATOM 2203 C CA . LEU A 1 354 ? 128.525 119.206 164.067 1.00 86.66 354 LEU A CA 1
ATOM 2204 C C . LEU A 1 354 ? 129.566 119.227 165.172 1.00 86.66 354 LEU A C 1
ATOM 2205 O O . LEU A 1 354 ? 129.389 118.598 166.222 1.00 86.66 354 LEU A O 1
ATOM 2210 N N . MET A 1 355 ? 130.657 119.959 164.939 1.00 92.54 355 MET A N 1
ATOM 2211 C CA . MET A 1 355 ? 131.681 120.089 165.972 1.00 92.54 355 MET A CA 1
ATOM 2212 C C . MET A 1 355 ? 131.098 120.716 167.236 1.00 92.54 355 MET A C 1
ATOM 2213 O O . MET A 1 355 ? 131.391 120.281 168.355 1.00 92.54 355 MET A O 1
ATOM 2218 N N . GLY A 1 356 ? 130.271 121.750 167.070 1.00 92.52 356 GLY A N 1
ATOM 2219 C CA . GLY A 1 356 ? 129.628 122.368 168.221 1.00 92.52 356 GLY A CA 1
ATOM 2220 C C . GLY A 1 356 ? 128.622 121.460 168.909 1.00 92.52 356 GLY A C 1
ATOM 2221 O O . GLY A 1 356 ? 128.576 121.390 170.140 1.00 92.52 356 GLY A O 1
ATOM 2222 N N . VAL A 1 357 ? 127.798 120.760 168.125 1.00 90.86 357 VAL A N 1
ATOM 2223 C CA . VAL A 1 357 ? 126.791 119.854 168.672 1.00 90.86 357 VAL A CA 1
ATOM 2224 C C . VAL A 1 357 ? 127.449 118.716 169.438 1.00 90.86 357 VAL A C 1
ATOM 2225 O O . VAL A 1 357 ? 126.875 118.193 170.402 1.00 90.86 357 VAL A O 1
ATOM 2229 N N . ALA A 1 358 ? 128.659 118.321 169.035 1.00 94.83 358 ALA A N 1
ATOM 2230 C CA . ALA A 1 358 ? 129.400 117.320 169.794 1.00 94.83 358 ALA A CA 1
ATOM 2231 C C . ALA A 1 358 ? 129.523 117.712 171.259 1.00 94.83 358 ALA A C 1
ATOM 2232 O O . ALA A 1 358 ? 129.501 116.845 172.137 1.00 94.83 358 ALA A O 1
ATOM 2234 N N . PHE A 1 359 ? 129.642 119.007 171.540 1.00 97.86 359 PHE A N 1
ATOM 2235 C CA . PHE A 1 359 ? 129.686 119.515 172.903 1.00 97.86 359 PHE A CA 1
ATOM 2236 C C . PHE A 1 359 ? 128.305 119.814 173.470 1.00 97.86 359 PHE A C 1
ATOM 2237 O O . PHE A 1 359 ? 128.201 120.198 174.639 1.00 97.86 359 PHE A O 1
ATOM 2245 N N . GLY A 1 360 ? 127.248 119.650 172.678 1.00 98.58 360 GLY A N 1
ATOM 2246 C CA . GLY A 1 360 ? 125.909 119.960 173.137 1.00 98.58 360 GLY A CA 1
ATOM 2247 C C . GLY A 1 360 ? 125.161 118.771 173.700 1.00 98.58 360 GLY A C 1
ATOM 2248 O O . GLY A 1 360 ? 124.099 118.931 174.310 1.00 98.58 360 GLY A O 1
ATOM 2249 N N . MET A 1 361 ? 125.700 117.572 173.502 1.00 100.69 361 MET A N 1
ATOM 2250 C CA . MET A 1 361 ? 125.062 116.367 174.007 1.00 100.69 361 MET A CA 1
ATOM 2251 C C . MET A 1 361 ? 125.190 116.283 175.523 1.00 100.69 361 MET A C 1
ATOM 2252 O O . MET A 1 361 ? 126.178 116.729 176.113 1.00 100.69 361 MET A O 1
ATOM 2257 N N . ASN A 1 362 ? 124.167 115.706 176.154 1.00 101.83 362 ASN A N 1
ATOM 2258 C CA . ASN A 1 362 ? 124.098 115.613 177.612 1.00 101.83 362 ASN A CA 1
ATOM 2259 C C . ASN A 1 362 ? 124.925 114.431 178.124 1.00 101.83 362 ASN A C 1
ATOM 2260 O O . ASN A 1 362 ? 124.429 113.506 178.766 1.00 101.83 362 ASN A O 1
ATOM 2265 N N . LEU A 1 363 ? 126.219 114.479 177.822 1.00 107.87 363 LEU A N 1
ATOM 2266 C CA . LEU A 1 363 ? 127.184 113.505 178.311 1.00 107.87 363 LEU A CA 1
ATOM 2267 C C . LEU A 1 363 ? 128.281 114.242 179.062 1.00 107.87 363 LEU A C 1
ATOM 2268 O O . LEU A 1 363 ? 128.770 115.276 178.596 1.00 107.87 363 LEU A O 1
ATOM 2273 N N . GLU A 1 364 ? 128.657 113.714 180.225 1.00 117.63 364 GLU A N 1
ATOM 2274 C CA . GLU A 1 364 ? 129.635 114.383 181.071 1.00 117.63 364 GLU A CA 1
ATOM 2275 C C . GLU A 1 364 ? 130.991 114.451 180.381 1.00 117.63 364 GLU A C 1
ATOM 2276 O O . GLU A 1 364 ? 131.458 113.469 179.797 1.00 117.63 364 GLU A O 1
ATOM 2282 N N . SER A 1 365 ? 131.619 115.621 180.448 1.00 117.92 365 SER A N 1
ATOM 2283 C CA . SER A 1 365 ? 132.950 115.848 179.907 1.00 117.92 365 SER A CA 1
ATOM 2284 C C . SER A 1 365 ? 133.816 116.488 180.985 1.00 117.92 365 SER A C 1
ATOM 2285 O O . SER A 1 365 ? 133.378 116.702 182.120 1.00 117.92 365 SER A O 1
ATOM 2288 N N . SER A 1 366 ? 135.060 116.794 180.626 1.00 120.76 366 SER A N 1
ATOM 2289 C CA . SER A 1 366 ? 136.006 117.417 181.541 1.00 120.76 366 SER A CA 1
ATOM 2290 C C . SER A 1 366 ? 136.196 118.903 181.270 1.00 120.76 366 SER A C 1
ATOM 2291 O O . SER A 1 366 ? 137.164 119.492 181.762 1.00 120.76 366 SER A O 1
ATOM 2294 N N . LEU A 1 367 ? 135.301 119.523 180.500 1.00 119.23 367 LEU A N 1
ATOM 2295 C CA . LEU A 1 367 ? 135.442 120.924 180.122 1.00 119.23 367 LEU A CA 1
ATOM 2296 C C . LEU A 1 367 ? 134.273 121.787 180.582 1.00 119.23 367 LEU A C 1
ATOM 2297 O O . LEU A 1 367 ? 134.165 122.941 180.151 1.00 119.23 367 LEU A O 1
ATOM 2302 N N . GLU A 1 368 ? 133.395 121.264 181.439 1.00 124.25 368 GLU A N 1
ATOM 2303 C CA . GLU A 1 368 ? 132.261 122.059 181.903 1.00 124.25 368 GLU A CA 1
ATOM 2304 C C . GLU A 1 368 ? 132.707 123.169 182.847 1.00 124.25 368 GLU A C 1
ATOM 2305 O O . GLU A 1 368 ? 132.151 124.274 182.819 1.00 124.25 368 GLU A O 1
ATOM 2311 N N . GLU A 1 369 ? 133.705 122.898 183.690 1.00 127.46 369 GLU A N 1
ATOM 2312 C CA . GLU A 1 369 ? 134.123 123.887 184.679 1.00 127.46 369 GLU A CA 1
ATOM 2313 C C . GLU A 1 369 ? 134.921 125.024 184.052 1.00 127.46 369 GLU A C 1
ATOM 2314 O O . GLU A 1 369 ? 134.908 126.144 184.574 1.00 127.46 369 GLU A O 1
ATOM 2320 N N . ASP A 1 370 ? 135.619 124.761 182.949 1.00 121.78 370 ASP A N 1
ATOM 2321 C CA . ASP A 1 370 ? 136.423 125.796 182.315 1.00 121.78 370 ASP A CA 1
ATOM 2322 C C . ASP A 1 370 ? 135.535 126.910 181.773 1.00 121.78 370 ASP A C 1
ATOM 2323 O O . ASP A 1 370 ? 134.471 126.658 181.201 1.00 121.78 370 ASP A O 1
ATOM 2325 N N . HIS A 1 371 ? 135.982 128.152 181.957 1.00 120.98 371 HIS A N 1
ATOM 2326 C CA . HIS A 1 371 ? 135.200 129.315 181.554 1.00 120.98 371 HIS A CA 1
ATOM 2327 C C . HIS A 1 371 ? 135.514 129.768 180.134 1.00 120.98 371 HIS A C 1
ATOM 2328 O O . HIS A 1 371 ? 134.600 130.123 179.382 1.00 120.98 371 HIS A O 1
ATOM 2335 N N . ARG A 1 372 ? 136.790 129.764 179.750 1.00 117.38 372 ARG A N 1
ATOM 2336 C CA . ARG A 1 372 ? 137.191 130.238 178.432 1.00 117.38 372 ARG A CA 1
ATOM 2337 C C . ARG A 1 372 ? 136.973 129.207 177.333 1.00 117.38 372 ARG A C 1
ATOM 2338 O O . ARG A 1 372 ? 137.053 129.563 176.152 1.00 117.38 372 ARG A O 1
ATOM 2346 N N . ILE A 1 373 ? 136.701 127.949 177.688 1.00 111.53 373 ILE A N 1
ATOM 2347 C CA . ILE A 1 373 ? 136.579 126.904 176.676 1.00 111.53 373 ILE A CA 1
ATOM 2348 C C . ILE A 1 373 ? 135.364 127.151 175.789 1.00 111.53 373 ILE A C 1
ATOM 2349 O O . ILE A 1 373 ? 135.403 126.900 174.580 1.00 111.53 373 ILE A O 1
ATOM 2354 N N . PHE A 1 374 ? 134.276 127.664 176.367 1.00 107.56 374 PHE A N 1
ATOM 2355 C CA . PHE A 1 374 ? 133.065 127.913 175.590 1.00 107.56 374 PHE A CA 1
ATOM 2356 C C . PHE A 1 374 ? 133.314 128.953 174.505 1.00 107.56 374 PHE A C 1
ATOM 2357 O O . PHE A 1 374 ? 133.018 128.728 173.323 1.00 107.56 374 PHE A O 1
ATOM 2365 N N . TRP A 1 375 ? 133.867 130.103 174.893 1.00 107.20 375 TRP A N 1
ATOM 2366 C CA . TRP A 1 375 ? 134.137 131.159 173.925 1.00 107.20 375 TRP A CA 1
ATOM 2367 C C . TRP A 1 375 ? 135.209 130.735 172.933 1.00 107.20 375 TRP A C 1
ATOM 2368 O O . TRP A 1 375 ? 135.132 131.078 171.748 1.00 107.20 375 TRP A O 1
ATOM 2379 N N . LEU A 1 376 ? 136.215 129.988 173.394 1.00 105.93 376 LEU A N 1
ATOM 2380 C CA . LEU A 1 376 ? 137.237 129.492 172.480 1.00 105.93 376 LEU A CA 1
ATOM 2381 C C . LEU A 1 376 ? 136.626 128.585 171.420 1.00 105.93 376 LEU A C 1
ATOM 2382 O O . LEU A 1 376 ? 136.935 128.714 170.230 1.00 105.93 376 LEU A O 1
ATOM 2387 N N . ILE A 1 377 ? 135.746 127.669 171.833 1.00 102.81 377 ILE A N 1
ATOM 2388 C CA . ILE A 1 377 ? 135.115 126.757 170.885 1.00 102.81 377 ILE A CA 1
ATOM 2389 C C . ILE A 1 377 ? 134.244 127.526 169.905 1.00 102.81 377 ILE A C 1
ATOM 2390 O O . ILE A 1 377 ? 134.284 127.279 168.695 1.00 102.81 377 ILE A O 1
ATOM 2395 N N . THR A 1 378 ? 133.452 128.479 170.404 1.00 102.05 378 THR A N 1
ATOM 2396 C CA . THR A 1 378 ? 132.596 129.260 169.514 1.00 102.05 378 THR A CA 1
ATOM 2397 C C . THR A 1 378 ? 133.423 130.038 168.495 1.00 102.05 378 THR A C 1
ATOM 2398 O O . THR A 1 378 ? 133.109 130.053 167.295 1.00 102.05 378 THR A O 1
ATOM 2402 N N . GLY A 1 379 ? 134.494 130.686 168.958 1.00 100.54 379 GLY A N 1
ATOM 2403 C CA . GLY A 1 379 ? 135.323 131.464 168.057 1.00 100.54 379 GLY A CA 1
ATOM 2404 C C . GLY A 1 379 ? 136.015 130.612 167.012 1.00 100.54 379 GLY A C 1
ATOM 2405 O O . GLY A 1 379 ? 136.013 130.951 165.826 1.00 100.54 379 GLY A O 1
ATOM 2406 N N . ILE A 1 380 ? 136.617 129.494 167.433 1.00 100.96 380 ILE A N 1
ATOM 2407 C CA . ILE A 1 380 ? 137.292 128.636 166.465 1.00 100.96 380 ILE A CA 1
ATOM 2408 C C . ILE A 1 380 ? 136.285 128.033 165.501 1.00 100.96 380 ILE A C 1
ATOM 2409 O O . ILE A 1 380 ? 136.587 127.848 164.321 1.00 100.96 380 ILE A O 1
ATOM 2414 N N . MET A 1 381 ? 135.068 127.754 165.967 1.00 98.51 381 MET A N 1
ATOM 2415 C CA . MET A 1 381 ? 134.016 127.218 165.118 1.00 98.51 381 MET A CA 1
ATOM 2416 C C . MET A 1 381 ? 133.650 128.200 164.013 1.00 98.51 381 MET A C 1
ATOM 2417 O O . MET A 1 381 ? 133.645 127.840 162.830 1.00 98.51 381 MET A O 1
ATOM 2422 N N . PHE A 1 382 ? 133.366 129.450 164.387 1.00 95.39 382 PHE A N 1
ATOM 2423 C CA . PHE A 1 382 ? 133.001 130.450 163.385 1.00 95.39 382 PHE A CA 1
ATOM 2424 C C . PHE A 1 382 ? 134.160 130.740 162.435 1.00 95.39 382 PHE A C 1
ATOM 2425 O O . PHE A 1 382 ? 133.977 130.821 161.211 1.00 95.39 382 PHE A O 1
ATOM 2433 N N . MET A 1 383 ? 135.369 130.897 162.983 1.00 98.93 383 MET A N 1
ATOM 2434 C CA . MET A 1 383 ? 136.525 131.196 162.145 1.00 98.93 383 MET A CA 1
ATOM 2435 C C . MET A 1 383 ? 136.821 130.053 161.185 1.00 98.93 383 MET A C 1
ATOM 2436 O O . MET A 1 383 ? 137.147 130.285 160.017 1.00 98.93 383 MET A O 1
ATOM 2441 N N . GLY A 1 384 ? 136.714 128.810 161.658 1.00 90.23 384 GLY A N 1
ATOM 2442 C CA . GLY A 1 384 ? 136.931 127.676 160.782 1.00 90.23 384 GLY A CA 1
ATOM 2443 C C . GLY A 1 384 ? 135.865 127.554 159.714 1.00 90.23 384 GLY A C 1
ATOM 2444 O O . GLY A 1 384 ? 136.162 127.188 158.576 1.00 90.23 384 GLY A O 1
ATOM 2445 N N . SER A 1 385 ? 134.610 127.853 160.060 1.00 87.64 385 SER A N 1
ATOM 2446 C CA . SER A 1 385 ? 133.565 127.884 159.043 1.00 87.64 385 SER A CA 1
ATOM 2447 C C . SER A 1 385 ? 133.917 128.876 157.944 1.00 87.64 385 SER A C 1
ATOM 2448 O O . SER A 1 385 ? 133.860 128.551 156.750 1.00 87.64 385 SER A O 1
ATOM 2451 N N . GLY A 1 386 ? 134.315 130.088 158.336 1.00 86.66 386 GLY A N 1
ATOM 2452 C CA . GLY A 1 386 ? 134.679 131.089 157.345 1.00 86.66 386 GLY A CA 1
ATOM 2453 C C . GLY A 1 386 ? 135.870 130.672 156.501 1.00 86.66 386 GLY A C 1
ATOM 2454 O O . GLY A 1 386 ? 135.869 130.833 155.277 1.00 86.66 386 GLY A O 1
ATOM 2455 N N . LEU A 1 387 ? 136.904 130.126 157.146 1.00 87.69 387 LEU A N 1
ATOM 2456 C CA . LEU A 1 387 ? 138.110 129.736 156.423 1.00 87.69 387 LEU A CA 1
ATOM 2457 C C . LEU A 1 387 ? 137.839 128.589 155.458 1.00 87.69 387 LEU A C 1
ATOM 2458 O O . LEU A 1 387 ? 138.337 128.594 154.326 1.00 87.69 387 LEU A O 1
ATOM 2463 N N . ILE A 1 388 ? 137.060 127.594 155.884 1.00 82.02 388 ILE A N 1
ATOM 2464 C CA . ILE A 1 388 ? 136.737 126.478 155.003 1.00 82.02 388 ILE A CA 1
ATOM 2465 C C . ILE A 1 388 ? 135.877 126.950 153.840 1.00 82.02 388 ILE A C 1
ATOM 2466 O O . ILE A 1 388 ? 136.050 126.497 152.702 1.00 82.02 388 ILE A O 1
ATOM 2471 N N . TRP A 1 389 ? 134.944 127.873 154.095 1.00 76.28 389 TRP A N 1
ATOM 2472 C CA . TRP A 1 389 ? 134.153 128.420 152.998 1.00 76.28 389 TRP A CA 1
ATOM 2473 C C . TRP A 1 389 ? 135.035 129.153 151.995 1.00 76.28 389 TRP A C 1
ATOM 2474 O O . TRP A 1 389 ? 134.874 128.989 150.779 1.00 76.28 389 TRP A O 1
ATOM 2485 N N . ARG A 1 390 ? 135.981 129.960 152.484 1.00 86.24 390 ARG A N 1
ATOM 2486 C CA . ARG A 1 390 ? 136.879 130.675 151.580 1.00 86.24 390 ARG A CA 1
ATOM 2487 C C . ARG A 1 390 ? 137.749 129.710 150.784 1.00 86.24 390 ARG A C 1
ATOM 2488 O O . ARG A 1 390 ? 137.967 129.904 149.581 1.00 86.24 390 ARG A O 1
ATOM 2496 N N . ARG A 1 391 ? 138.259 128.664 151.439 1.00 85.48 391 ARG A N 1
ATOM 2497 C CA . ARG A 1 391 ? 139.080 127.681 150.740 1.00 85.48 391 ARG A CA 1
ATOM 2498 C C . ARG A 1 391 ? 138.275 126.947 149.676 1.00 85.48 391 ARG A C 1
ATOM 2499 O O . ARG A 1 391 ? 138.779 126.684 148.579 1.00 85.48 391 ARG A O 1
ATOM 2507 N N . LEU A 1 392 ? 137.022 126.604 149.982 1.00 78.80 392 LEU A N 1
ATOM 2508 C CA . LEU A 1 392 ? 136.177 125.942 148.995 1.00 78.80 392 LEU A CA 1
ATOM 2509 C C . LEU A 1 392 ? 135.867 126.864 147.822 1.00 78.80 392 LEU A C 1
ATOM 2510 O O . LEU A 1 392 ? 135.824 126.418 146.670 1.00 78.80 392 LEU A O 1
ATOM 2515 N N . LEU A 1 393 ? 135.644 128.153 148.092 1.00 78.87 393 LEU A N 1
ATOM 2516 C CA . LEU A 1 393 ? 135.430 129.104 147.005 1.00 78.87 393 LEU A CA 1
ATOM 2517 C C . LEU A 1 393 ? 136.667 129.217 146.121 1.00 78.87 393 LEU A C 1
ATOM 2518 O O . LEU A 1 393 ? 136.559 129.270 144.889 1.00 78.87 393 LEU A O 1
ATOM 2523 N N . SER A 1 394 ? 137.852 129.260 146.733 1.00 86.10 394 SER A N 1
ATOM 2524 C CA . SER A 1 394 ? 139.085 129.299 145.953 1.00 86.10 394 SER A CA 1
ATOM 2525 C C . SER A 1 394 ? 139.254 128.028 145.128 1.00 86.10 394 SER A C 1
ATOM 2526 O O . SER A 1 394 ? 139.704 128.079 143.977 1.00 86.10 394 SER A O 1
ATOM 2529 N N . PHE A 1 395 ? 138.905 126.877 145.706 1.00 87.21 395 PHE A N 1
ATOM 2530 C CA . PHE A 1 395 ? 138.985 125.620 144.971 1.00 87.21 395 PHE A CA 1
ATOM 2531 C C . PHE A 1 395 ? 138.031 125.618 143.784 1.00 87.21 395 PHE A C 1
ATOM 2532 O O . PHE A 1 395 ? 138.371 125.120 142.705 1.00 87.21 395 PHE A O 1
ATOM 2540 N N . LEU A 1 396 ? 136.828 126.167 143.966 1.00 86.95 396 LEU A N 1
ATOM 2541 C CA . LEU A 1 396 ? 135.895 126.300 142.850 1.00 86.95 396 LEU A CA 1
ATOM 2542 C C . LEU A 1 396 ? 136.456 127.206 141.765 1.00 86.95 396 LEU A C 1
ATOM 2543 O O . LEU A 1 396 ? 136.340 126.904 140.571 1.00 86.95 396 LEU A O 1
ATOM 2548 N N . GLY A 1 397 ? 137.050 128.332 142.161 1.00 92.52 397 GLY A N 1
ATOM 2549 C CA . GLY A 1 397 ? 137.655 129.218 141.180 1.00 92.52 397 GLY A CA 1
ATOM 2550 C C . GLY A 1 397 ? 138.765 128.542 140.399 1.00 92.52 397 GLY A C 1
ATOM 2551 O O . GLY A 1 397 ? 138.894 128.735 139.188 1.00 92.52 397 GLY A O 1
ATOM 2552 N N . ARG A 1 398 ? 139.586 127.744 141.086 1.00 97.27 398 ARG A N 1
ATOM 2553 C CA . ARG A 1 398 ? 140.634 126.993 140.402 1.00 97.27 398 ARG A CA 1
ATOM 2554 C C . ARG A 1 398 ? 140.045 125.953 139.455 1.00 97.27 398 ARG A C 1
ATOM 2555 O O . ARG A 1 398 ? 140.532 125.779 138.332 1.00 97.27 398 ARG A O 1
ATOM 2563 N N . GLN A 1 399 ? 139.001 125.246 139.895 1.00 95.94 399 GLN A N 1
ATOM 2564 C CA . GLN A 1 399 ? 138.403 124.203 139.067 1.00 95.94 399 GLN A CA 1
ATOM 2565 C C . GLN A 1 399 ? 137.774 124.783 137.807 1.00 95.94 399 GLN A C 1
ATOM 2566 O O . GLN A 1 399 ? 137.923 124.223 136.715 1.00 95.94 399 GLN A O 1
ATOM 2572 N N . LEU A 1 400 ? 137.062 125.904 137.938 1.00 91.72 400 LEU A N 1
ATOM 2573 C CA . LEU A 1 400 ? 136.435 126.527 136.779 1.00 91.72 400 LEU A CA 1
ATOM 2574 C C . LEU A 1 400 ? 137.437 127.221 135.867 1.00 91.72 400 LEU A C 1
ATOM 2575 O O . LEU A 1 400 ? 137.066 127.599 134.750 1.00 91.72 400 LEU 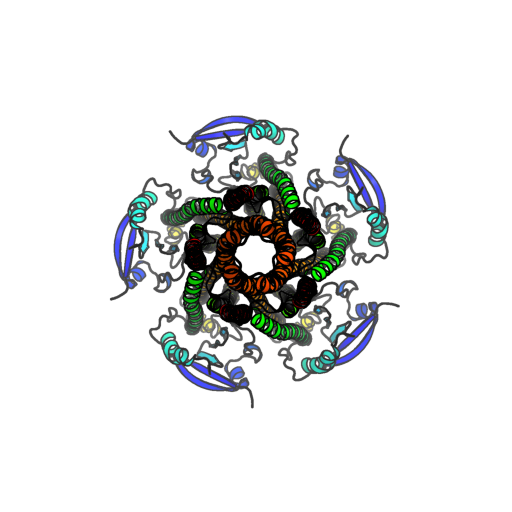A O 1
ATOM 2580 N N . GLU A 1 401 ? 138.680 127.394 136.313 1.00 95.89 401 GLU A N 1
ATOM 2581 C CA . GLU A 1 401 ? 139.732 128.032 135.524 1.00 95.89 401 GLU A CA 1
ATOM 2582 C C . GLU A 1 401 ? 139.323 129.425 135.052 1.00 95.89 401 GLU A C 1
ATOM 2583 O O . GLU A 1 401 ? 138.867 130.250 135.843 1.00 95.89 401 GLU A O 1
ATOM 2585 N N . VAL B 1 82 ? 109.536 72.287 91.320 1.00 118.60 82 VAL B N 1
ATOM 2586 C CA . VAL B 1 82 ? 110.928 72.612 91.608 1.00 118.60 82 VAL B CA 1
ATOM 2587 C C . VAL B 1 82 ? 111.321 73.941 90.970 1.00 118.60 82 VAL B C 1
ATOM 2588 O O . VAL B 1 82 ? 111.962 74.778 91.605 1.00 118.60 82 VAL B O 1
ATOM 2590 N N . ALA B 1 83 ? 110.935 74.123 89.711 1.00 114.00 83 ALA B N 1
ATOM 2591 C CA . ALA B 1 83 ? 111.247 75.355 89.008 1.00 114.00 83 ALA B CA 1
ATOM 2592 C C . ALA B 1 83 ? 110.457 76.522 89.598 1.00 114.00 83 ALA B C 1
ATOM 2593 O O . ALA B 1 83 ? 109.312 76.355 90.026 1.00 114.00 83 ALA B O 1
ATOM 2595 N N . PRO B 1 84 ? 111.051 77.714 89.639 1.00 107.90 84 PRO B N 1
ATOM 2596 C CA . PRO B 1 84 ? 110.326 78.878 90.159 1.00 107.90 84 PRO B CA 1
ATOM 2597 C C . PRO B 1 84 ? 109.133 79.224 89.281 1.00 107.90 84 PRO B C 1
ATOM 2598 O O . PRO B 1 84 ? 109.149 79.023 88.064 1.00 107.90 84 PRO B O 1
ATOM 2602 N N . VAL B 1 85 ? 108.085 79.747 89.917 1.00 103.74 85 VAL B N 1
ATOM 2603 C CA . VAL B 1 85 ? 106.840 80.067 89.234 1.00 103.74 85 VAL B CA 1
ATOM 2604 C C . VAL B 1 85 ? 106.352 81.439 89.678 1.00 103.74 85 VAL B C 1
ATOM 2605 O O . VAL B 1 85 ? 106.723 81.948 90.738 1.00 103.74 85 VAL B O 1
ATOM 2609 N N . PHE B 1 86 ? 105.508 82.035 88.841 1.00 98.33 86 PHE B N 1
ATOM 2610 C CA . PHE B 1 86 ? 104.795 83.263 89.156 1.00 98.33 86 PHE B CA 1
ATOM 2611 C C . PHE B 1 86 ? 103.327 82.943 89.388 1.00 98.33 86 PHE B C 1
ATOM 2612 O O . PHE B 1 86 ? 102.711 82.222 88.593 1.00 98.33 86 PHE B O 1
ATOM 2620 N N . THR B 1 87 ? 102.772 83.477 90.473 1.00 97.19 87 THR B N 1
ATOM 2621 C CA . THR B 1 87 ? 101.328 83.488 90.673 1.00 97.19 87 THR B CA 1
ATOM 2622 C C . THR B 1 87 ? 100.763 84.665 89.887 1.00 97.19 87 THR B C 1
ATOM 2623 O O . THR B 1 87 ? 100.948 85.823 90.273 1.00 97.19 87 THR B O 1
ATOM 2627 N N . VAL B 1 88 ? 100.075 84.373 88.788 1.00 93.95 88 VAL B N 1
ATOM 2628 C CA . VAL B 1 88 ? 99.707 85.373 87.795 1.00 93.95 88 VAL B CA 1
ATOM 2629 C C . VAL B 1 88 ? 98.209 85.628 87.872 1.00 93.95 88 VAL B C 1
ATOM 2630 O O . VAL B 1 88 ? 97.405 84.689 87.801 1.00 93.95 88 VAL B O 1
ATOM 2634 N N . THR B 1 89 ? 97.842 86.897 88.014 1.00 92.67 89 THR B N 1
ATOM 2635 C CA . THR B 1 89 ? 96.468 87.354 87.858 1.00 92.67 89 THR B CA 1
ATOM 2636 C C . THR B 1 89 ? 96.375 88.110 86.540 1.00 92.67 89 THR B C 1
ATOM 2637 O O . THR B 1 89 ? 97.009 89.157 86.380 1.00 92.67 89 THR B O 1
ATOM 2641 N N . LYS B 1 90 ? 95.593 87.582 85.605 1.00 93.31 90 LYS B N 1
ATOM 2642 C CA . LYS B 1 90 ? 95.510 88.101 84.249 1.00 93.31 90 LYS B CA 1
ATOM 2643 C C . LYS B 1 90 ? 94.171 88.793 84.046 1.00 93.31 90 LYS B C 1
ATOM 2644 O O . LYS B 1 90 ? 93.116 88.197 84.288 1.00 93.31 90 LYS B O 1
ATOM 2650 N N . PHE B 1 91 ? 94.224 90.048 83.610 1.00 91.90 91 PHE B N 1
ATOM 2651 C CA . PHE B 1 91 ? 93.045 90.823 83.248 1.00 91.90 91 PHE B CA 1
ATOM 2652 C C . PHE B 1 91 ? 93.068 91.057 81.744 1.00 91.90 91 PHE B C 1
ATOM 2653 O O . PHE B 1 91 ? 94.051 91.581 81.210 1.00 91.90 91 PHE B O 1
ATOM 2661 N N . ASP B 1 92 ? 91.990 90.673 81.068 1.00 100.49 92 ASP B N 1
ATOM 2662 C CA . ASP B 1 92 ? 91.900 90.856 79.630 1.00 100.49 92 ASP B CA 1
ATOM 2663 C C . ASP B 1 92 ? 91.443 92.274 79.300 1.00 100.49 92 ASP B C 1
ATOM 2664 O O . ASP B 1 92 ? 91.220 93.109 80.181 1.00 100.49 92 ASP B O 1
ATOM 2669 N N . LYS B 1 93 ? 91.309 92.546 78.000 1.00 101.45 93 LYS B N 1
ATOM 2670 C CA . LYS B 1 93 ? 90.763 93.827 77.567 1.00 101.45 93 LYS B CA 1
ATOM 2671 C C . LYS B 1 93 ? 89.308 93.993 77.977 1.00 101.45 93 LYS B C 1
ATOM 2672 O O . LYS B 1 93 ? 88.837 95.127 78.113 1.00 101.45 93 LYS B O 1
ATOM 2678 N N . GLN B 1 94 ? 88.589 92.891 78.179 1.00 108.95 94 GLN B N 1
ATOM 2679 C CA . GLN B 1 94 ? 87.198 92.923 78.605 1.00 108.95 94 GLN B CA 1
ATOM 2680 C C . GLN B 1 94 ? 87.047 92.927 80.120 1.00 108.95 94 GLN B C 1
ATOM 2681 O O . GLN B 1 94 ? 85.919 92.841 80.616 1.00 108.95 94 GLN B O 1
ATOM 2687 N N . GLY B 1 95 ? 88.149 93.012 80.862 1.00 104.38 95 GLY B N 1
ATOM 2688 C CA . GLY B 1 95 ? 88.100 93.062 82.307 1.00 104.38 95 GLY B CA 1
ATOM 2689 C C . GLY B 1 95 ? 87.980 91.723 82.998 1.00 104.38 95 GLY B C 1
ATOM 2690 O O . GLY B 1 95 ? 87.920 91.689 84.234 1.00 104.38 95 GLY B O 1
ATOM 2691 N N . ASN B 1 96 ? 87.938 90.624 82.251 1.00 103.84 96 ASN B N 1
ATOM 2692 C CA . ASN B 1 96 ? 87.848 89.307 82.863 1.00 103.84 96 ASN B CA 1
ATOM 2693 C C . ASN B 1 96 ? 89.130 88.985 83.621 1.00 103.84 96 ASN B C 1
ATOM 2694 O O . ASN B 1 96 ? 90.236 89.237 83.139 1.00 103.84 96 ASN B O 1
ATOM 2699 N N . VAL B 1 97 ? 88.974 88.419 84.814 1.00 98.96 97 VAL B N 1
ATOM 2700 C CA . VAL B 1 97 ? 90.088 88.129 85.709 1.00 98.96 97 VAL B CA 1
ATOM 2701 C C . VAL B 1 97 ? 90.275 86.620 85.787 1.00 98.96 97 VAL B C 1
ATOM 2702 O O . VAL B 1 97 ? 89.301 85.870 85.926 1.00 98.96 97 VAL B O 1
ATOM 2706 N N . THR B 1 98 ? 91.524 86.175 85.663 1.00 98.76 98 THR B N 1
ATOM 2707 C CA . THR B 1 98 ? 91.867 84.760 85.750 1.00 98.76 98 THR B CA 1
ATOM 2708 C C . THR B 1 98 ? 93.131 84.612 86.582 1.00 98.76 98 THR B C 1
ATOM 2709 O O . THR B 1 98 ? 94.170 85.182 86.239 1.00 98.76 98 THR B O 1
ATOM 2713 N N . SER B 1 99 ? 93.048 83.849 87.665 1.00 98.89 99 SER B N 1
ATOM 2714 C CA . SER B 1 99 ? 94.179 83.621 88.553 1.00 98.89 99 SER B CA 1
ATOM 2715 C C . SER B 1 99 ? 94.728 82.218 88.339 1.00 98.89 99 SER B C 1
ATOM 2716 O O . SER B 1 99 ? 93.969 81.245 88.303 1.00 98.89 99 SER B O 1
ATOM 2719 N N . PHE B 1 100 ? 96.046 82.115 88.199 1.00 99.80 100 PHE B N 1
ATOM 2720 C CA . PHE B 1 100 ? 96.686 80.824 87.971 1.00 99.80 100 PHE B CA 1
ATOM 2721 C C . PHE B 1 100 ? 98.149 80.930 88.386 1.00 99.80 100 PHE B C 1
ATOM 2722 O O . PHE B 1 100 ? 98.576 81.932 88.966 1.00 99.80 100 PHE B O 1
ATOM 2730 N N . GLU B 1 101 ? 98.919 79.885 88.093 1.00 104.24 101 GLU B N 1
ATOM 2731 C CA . GLU B 1 101 ? 100.356 79.873 88.322 1.00 104.24 101 GLU B CA 1
ATOM 2732 C C . GLU B 1 101 ? 101.052 79.389 87.060 1.00 104.24 101 GLU B C 1
ATOM 2733 O O . GLU B 1 101 ? 100.595 78.440 86.416 1.00 104.24 101 GLU B O 1
ATOM 2739 N N . ARG B 1 102 ? 102.157 80.042 86.710 1.00 104.54 102 ARG B N 1
ATOM 2740 C CA . ARG B 1 102 ? 102.880 79.723 85.487 1.00 104.54 102 ARG B CA 1
ATOM 2741 C C . ARG B 1 102 ? 104.372 79.641 85.763 1.00 104.54 102 ARG B C 1
ATOM 2742 O O . ARG B 1 102 ? 104.917 80.444 86.524 1.00 104.54 102 ARG B O 1
ATOM 2750 N N . LYS B 1 103 ? 105.031 78.676 85.125 1.00 103.72 103 LYS B N 1
ATOM 2751 C CA . LYS B 1 103 ? 106.475 78.553 85.256 1.00 103.72 103 LYS B CA 1
ATOM 2752 C C . LYS B 1 103 ? 107.162 79.789 84.689 1.00 103.72 103 LYS B C 1
ATOM 2753 O O . LYS B 1 103 ? 106.665 80.421 83.753 1.00 103.72 103 LYS B O 1
ATOM 2759 N N . LYS B 1 104 ? 108.309 80.139 85.277 1.00 100.81 104 LYS B N 1
ATOM 2760 C CA . LYS B 1 104 ? 109.003 81.359 84.877 1.00 100.81 104 LYS B CA 1
ATOM 2761 C C . LYS B 1 104 ? 109.404 81.312 83.408 1.00 100.81 104 LYS B C 1
ATOM 2762 O O . LYS B 1 104 ? 109.217 82.291 82.676 1.00 100.81 104 LYS B O 1
ATOM 2768 N N . THR B 1 105 ? 109.945 80.178 82.957 1.00 103.56 105 THR B N 1
ATOM 2769 C CA . THR B 1 105 ? 110.324 80.045 81.554 1.00 103.56 105 THR B CA 1
ATOM 2770 C C . THR B 1 105 ? 109.105 80.125 80.644 1.00 103.56 105 THR B C 1
ATOM 2771 O O . THR B 1 105 ? 109.166 80.718 79.560 1.00 103.56 105 THR B O 1
ATOM 2775 N N . GLU B 1 106 ? 107.988 79.526 81.066 1.00 104.27 106 GLU B N 1
ATOM 2776 C CA . GLU B 1 106 ? 106.765 79.607 80.276 1.00 104.27 106 GLU B CA 1
ATOM 2777 C C . GLU B 1 106 ? 106.281 81.047 80.157 1.00 104.27 106 GLU B C 1
ATOM 2778 O O . GLU B 1 106 ? 105.851 81.477 79.081 1.00 104.27 106 GLU B O 1
ATOM 2784 N N . LEU B 1 107 ? 106.344 81.807 81.253 1.00 99.33 107 LEU B N 1
ATOM 2785 C CA . LEU B 1 107 ? 105.951 83.212 81.198 1.00 99.33 107 LEU B CA 1
ATOM 2786 C C . LEU B 1 107 ? 106.882 84.010 80.295 1.00 99.33 107 LEU B C 1
ATOM 2787 O O . LEU B 1 107 ? 106.432 84.879 79.538 1.00 99.33 107 LEU B O 1
ATOM 2792 N N . TYR B 1 108 ? 108.187 83.732 80.363 1.00 97.00 108 TYR B N 1
ATOM 2793 C CA . TYR B 1 108 ? 109.132 84.409 79.480 1.00 97.00 108 TYR B CA 1
ATOM 2794 C C . TYR B 1 108 ? 108.817 84.120 78.019 1.00 97.00 108 TYR B C 1
ATOM 2795 O O . TYR B 1 108 ? 108.864 85.021 77.174 1.00 97.00 108 TYR B O 1
ATOM 2804 N N . GLN B 1 109 ? 108.503 82.862 77.702 1.00 103.13 109 GLN B N 1
ATOM 2805 C CA . GLN B 1 109 ? 108.168 82.506 76.327 1.00 103.13 109 GLN B CA 1
ATOM 2806 C C . GLN B 1 109 ? 106.875 83.178 75.879 1.00 103.13 109 GLN B C 1
ATOM 2807 O O . GLN B 1 109 ? 106.789 83.686 74.755 1.00 103.13 109 GLN B O 1
ATOM 2813 N N . GLU B 1 110 ? 105.855 83.184 76.741 1.00 103.03 110 GLU B N 1
ATOM 2814 C CA . GLU B 1 110 ? 104.573 83.776 76.368 1.00 103.03 110 GLU B CA 1
ATOM 2815 C C . GLU B 1 110 ? 104.690 85.280 76.156 1.00 103.03 110 GLU B C 1
ATOM 2816 O O . GLU B 1 110 ? 104.134 85.820 75.192 1.00 103.03 110 GLU B O 1
ATOM 2822 N N . LEU B 1 111 ? 105.403 85.972 77.039 1.00 92.89 111 LEU B N 1
ATOM 2823 C CA . LEU B 1 111 ? 105.523 87.421 76.960 1.00 92.89 111 LEU B CA 1
ATOM 2824 C C . LEU B 1 111 ? 106.601 87.880 75.988 1.00 92.89 111 LEU B C 1
ATOM 2825 O O . LEU B 1 111 ? 106.725 89.086 75.752 1.00 92.89 111 LEU B O 1
ATOM 2830 N N . GLY B 1 112 ? 107.371 86.959 75.418 1.00 92.34 112 GLY B N 1
ATOM 2831 C CA . GLY B 1 112 ? 108.461 87.351 74.539 1.00 92.34 112 GLY B CA 1
ATOM 2832 C C . GLY B 1 112 ? 109.521 88.168 75.242 1.00 92.34 112 GLY B C 1
ATOM 2833 O O . GLY B 1 112 ? 110.031 89.144 74.676 1.00 92.34 112 GLY B O 1
ATOM 2834 N N . LEU B 1 113 ? 109.866 87.791 76.470 1.00 91.25 113 LEU B N 1
ATOM 2835 C CA . LEU B 1 113 ? 110.810 88.535 77.286 1.00 91.25 113 LEU B CA 1
ATOM 2836 C C . LEU B 1 113 ? 111.885 87.598 77.814 1.00 91.25 113 LEU B C 1
ATOM 2837 O O . LEU B 1 113 ? 111.683 86.387 77.933 1.00 91.25 113 LEU B O 1
ATOM 2842 N N . GLN B 1 114 ? 113.040 88.177 78.123 1.00 91.61 114 GLN B N 1
ATOM 2843 C CA . GLN B 1 114 ? 114.144 87.419 78.682 1.00 91.61 114 GLN B CA 1
ATOM 2844 C C . GLN B 1 114 ? 113.993 87.297 80.197 1.00 91.61 114 GLN B C 1
ATOM 2845 O O . GLN B 1 114 ? 113.180 87.977 80.828 1.00 91.61 114 GLN B O 1
ATOM 2851 N N . ALA B 1 115 ? 114.794 86.403 80.781 1.00 91.87 115 ALA B N 1
ATOM 2852 C CA . ALA B 1 115 ? 114.738 86.187 82.223 1.00 91.87 115 ALA B CA 1
ATOM 2853 C C . ALA B 1 115 ? 115.145 87.439 82.988 1.00 91.87 115 ALA B C 1
ATOM 2854 O O . ALA B 1 115 ? 114.568 87.751 84.036 1.00 91.87 115 ALA B O 1
ATOM 2856 N N . ARG B 1 116 ? 116.141 88.167 82.481 1.00 91.60 116 ARG B N 1
ATOM 2857 C CA . ARG B 1 116 ? 116.633 89.348 83.183 1.00 91.60 116 ARG B CA 1
ATOM 2858 C C . ARG B 1 116 ? 115.588 90.457 83.220 1.00 91.60 116 ARG B C 1
ATOM 2859 O O . ARG B 1 116 ? 115.649 91.348 84.075 1.00 91.60 116 ARG B O 1
ATOM 2867 N N . ASP B 1 117 ? 114.623 90.424 82.298 1.00 91.35 117 ASP B N 1
ATOM 2868 C CA . ASP B 1 117 ? 113.596 91.460 82.271 1.00 91.35 117 ASP B CA 1
ATOM 2869 C C . ASP B 1 117 ? 112.663 91.368 83.471 1.00 91.35 117 ASP B C 1
ATOM 2870 O O . ASP B 1 117 ? 112.204 92.397 83.979 1.00 91.35 117 ASP B O 1
ATOM 2875 N N . LEU B 1 118 ? 112.370 90.154 83.939 1.00 85.95 118 LEU B N 1
ATOM 2876 C CA . LEU B 1 118 ? 111.408 89.936 85.013 1.00 85.95 118 LEU B CA 1
ATOM 2877 C C . LEU B 1 118 ? 112.080 89.613 86.343 1.00 85.95 118 LEU B C 1
ATOM 2878 O O . LEU B 1 118 ? 111.504 88.899 87.170 1.00 85.95 118 LEU B O 1
ATOM 2883 N N . ARG B 1 119 ? 113.293 90.122 86.567 1.00 85.77 119 ARG B N 1
ATOM 2884 C CA . ARG B 1 119 ? 113.946 89.913 87.855 1.00 85.77 119 ARG B CA 1
ATOM 2885 C C . ARG B 1 119 ? 113.281 90.721 88.961 1.00 85.77 119 ARG B C 1
ATOM 2886 O O . ARG B 1 119 ? 113.265 90.284 90.118 1.00 85.77 119 ARG B O 1
ATOM 2894 N N . PHE B 1 120 ? 112.728 91.887 88.626 1.00 76.90 120 PHE B N 1
ATOM 2895 C CA . PHE B 1 120 ? 112.066 92.766 89.591 1.00 76.90 120 PHE B CA 1
ATOM 2896 C C . PHE B 1 120 ? 112.998 93.106 90.751 1.00 76.90 120 PHE B C 1
ATOM 2897 O O . PHE B 1 120 ? 112.607 93.114 91.919 1.00 76.90 120 PHE B O 1
ATOM 2905 N N . GLN B 1 121 ? 114.258 93.383 90.413 1.00 83.20 121 GLN B N 1
ATOM 2906 C CA . GLN B 1 121 ? 115.264 93.679 91.423 1.00 83.20 121 GLN B CA 1
ATOM 2907 C C . GLN B 1 121 ? 115.152 95.091 91.982 1.00 83.20 121 GLN B C 1
ATOM 2908 O O . GLN B 1 121 ? 115.644 95.344 93.086 1.00 83.20 121 GLN B O 1
ATOM 2914 N N . HIS B 1 122 ? 114.520 96.008 91.256 1.00 78.58 122 HIS B N 1
ATOM 2915 C CA . HIS B 1 122 ? 114.467 97.412 91.638 1.00 78.58 122 HIS B CA 1
ATOM 2916 C C . HIS B 1 122 ? 113.061 97.763 92.096 1.00 78.58 122 HIS B C 1
ATOM 2917 O O . HIS B 1 122 ? 112.094 97.553 91.356 1.00 78.58 122 HIS B O 1
ATOM 2924 N N . VAL B 1 123 ? 112.950 98.303 93.308 1.00 78.26 123 VAL B N 1
ATOM 2925 C CA . VAL B 1 123 ? 111.665 98.793 93.787 1.00 78.26 123 VAL B CA 1
ATOM 2926 C C . VAL B 1 123 ? 111.332 100.096 93.074 1.00 78.26 123 VAL B C 1
ATOM 2927 O O . VAL B 1 123 ? 112.209 100.940 92.843 1.00 78.26 123 VAL B O 1
ATOM 2931 N N . MET B 1 124 ? 110.065 100.249 92.690 1.00 79.48 124 MET B N 1
ATOM 2932 C CA . MET B 1 124 ? 109.576 101.446 92.006 1.00 79.48 124 MET B CA 1
ATOM 2933 C C . MET B 1 124 ? 110.359 101.695 90.714 1.00 79.48 124 MET B C 1
ATOM 2934 O O . MET B 1 124 ? 111.084 102.681 90.567 1.00 79.48 124 MET B O 1
ATOM 2939 N N . SER B 1 125 ? 110.222 100.758 89.780 1.00 77.89 125 SER B N 1
ATOM 2940 C CA . SER B 1 125 ? 110.876 100.854 88.484 1.00 77.89 125 SER B CA 1
ATOM 2941 C C . SER B 1 125 ? 109.865 100.589 87.380 1.00 77.89 125 SER B C 1
ATOM 2942 O O . SER B 1 125 ? 109.092 99.631 87.453 1.00 77.89 125 SER B O 1
ATOM 2945 N N . ILE B 1 126 ? 109.875 101.442 86.358 1.00 76.24 126 ILE B N 1
ATOM 2946 C CA . ILE B 1 126 ? 109.018 101.292 85.188 1.00 76.24 126 ILE B CA 1
ATOM 2947 C C . ILE B 1 126 ? 109.905 101.248 83.953 1.00 76.24 126 ILE B C 1
ATOM 2948 O O . ILE B 1 126 ? 110.704 102.164 83.726 1.00 76.24 126 ILE B O 1
ATOM 2953 N N . THR B 1 127 ? 109.762 100.191 83.158 1.00 78.56 127 THR B N 1
ATOM 2954 C CA . THR B 1 127 ? 110.578 100.007 81.966 1.00 78.56 127 THR B CA 1
ATOM 2955 C C . THR B 1 127 ? 109.720 99.433 80.849 1.00 78.56 127 THR B C 1
ATOM 2956 O O . THR B 1 127 ? 108.623 98.923 81.081 1.00 78.56 127 THR B O 1
ATOM 2960 N N . VAL B 1 128 ? 110.231 99.530 79.625 1.00 82.74 128 VAL B N 1
ATOM 2961 C CA . VAL B 1 128 ? 109.581 98.958 78.452 1.00 82.74 128 VAL B CA 1
ATOM 2962 C C . VAL B 1 128 ? 110.572 98.022 77.777 1.00 82.74 128 VAL B C 1
ATOM 2963 O O . VAL B 1 128 ? 111.621 98.467 77.295 1.00 82.74 128 VAL B O 1
ATOM 2967 N N . ARG B 1 129 ? 110.244 96.733 77.743 1.00 84.91 129 ARG B N 1
ATOM 2968 C CA A ARG B 1 129 ? 111.092 95.718 77.130 0.50 84.91 129 ARG B CA 1
ATOM 2969 C CA B ARG B 1 129 ? 111.092 95.721 77.127 0.50 84.91 129 ARG B CA 1
ATOM 2970 C C . ARG B 1 129 ? 110.262 94.923 76.135 1.00 84.91 129 ARG B C 1
ATOM 2971 O O . ARG B 1 129 ? 109.193 94.414 76.489 1.00 84.91 129 ARG B O 1
ATOM 2986 N N . ASN B 1 130 ? 110.756 94.816 74.901 1.00 89.32 130 ASN B N 1
ATOM 2987 C CA . ASN B 1 130 ? 110.108 94.035 73.846 1.00 89.32 130 ASN B CA 1
ATOM 2988 C C . ASN B 1 130 ? 108.618 94.352 73.752 1.00 89.32 130 ASN B C 1
ATOM 2989 O O . ASN B 1 130 ? 107.771 93.458 73.706 1.00 89.32 130 ASN B O 1
ATOM 2994 N N . ASN B 1 131 ? 108.298 95.647 73.750 1.00 91.78 131 ASN B N 1
ATOM 2995 C CA . ASN B 1 131 ? 106.932 96.137 73.581 1.00 91.78 131 ASN B CA 1
ATOM 2996 C C . ASN B 1 131 ? 106.020 95.705 74.731 1.00 91.78 131 ASN B C 1
ATOM 2997 O O . ASN B 1 131 ? 104.816 95.516 74.543 1.00 91.78 131 ASN B O 1
ATOM 3002 N N . ARG B 1 132 ? 106.583 95.539 75.928 1.00 86.49 132 ARG B N 1
ATOM 3003 C CA . ARG B 1 132 ? 105.828 95.190 77.126 1.00 86.49 132 ARG B CA 1
ATOM 3004 C C . ARG B 1 132 ? 106.273 96.097 78.263 1.00 86.49 132 ARG B C 1
ATOM 3005 O O . ARG B 1 132 ? 107.467 96.373 78.404 1.00 86.49 132 ARG B O 1
ATOM 3013 N N . ILE B 1 133 ? 105.325 96.550 79.078 1.00 79.19 133 ILE B N 1
ATOM 3014 C CA . ILE B 1 133 ? 105.625 97.469 80.171 1.00 79.19 133 ILE B CA 1
ATOM 3015 C C . ILE B 1 133 ? 105.815 96.654 81.445 1.00 79.19 133 ILE B C 1
ATOM 3016 O O . ILE B 1 133 ? 104.914 95.932 81.868 1.00 79.19 133 ILE B O 1
ATOM 3021 N N . ILE B 1 134 ? 106.986 96.768 82.060 1.00 76.74 134 ILE B N 1
ATOM 3022 C CA . ILE B 1 134 ? 107.283 96.095 83.318 1.00 76.74 134 ILE B CA 1
ATOM 3023 C C . ILE B 1 134 ? 107.316 97.149 84.415 1.00 76.74 134 ILE B C 1
ATOM 3024 O O . ILE B 1 134 ? 108.094 98.109 84.341 1.00 76.74 134 ILE B O 1
ATOM 3029 N N . MET B 1 135 ? 106.478 96.976 85.436 1.00 77.27 135 MET B N 1
ATOM 3030 C CA . MET B 1 135 ? 106.341 97.955 86.502 1.00 77.27 135 MET B CA 1
ATOM 3031 C C . MET B 1 135 ? 106.477 97.272 87.853 1.00 77.27 135 MET B C 1
ATOM 3032 O O . MET B 1 135 ? 105.967 96.167 88.054 1.00 77.27 135 MET B O 1
ATOM 3037 N N . ARG B 1 136 ? 107.173 97.932 88.775 1.00 75.08 136 ARG B N 1
ATOM 3038 C CA . ARG B 1 136 ? 107.223 97.493 90.164 1.00 75.08 136 ARG B CA 1
ATOM 3039 C C . ARG B 1 136 ? 107.044 98.696 91.074 1.00 75.08 136 ARG B C 1
ATOM 3040 O O . ARG B 1 136 ? 107.798 99.669 90.979 1.00 75.08 136 ARG B O 1
ATOM 3048 N N . MET B 1 137 ? 106.047 98.617 91.949 1.00 78.69 137 MET B N 1
ATOM 3049 C CA . MET B 1 137 ? 105.832 99.561 93.041 1.00 78.69 137 MET B CA 1
ATOM 3050 C C . MET B 1 137 ? 105.916 98.742 94.326 1.00 78.69 137 MET B C 1
ATOM 3051 O O . MET B 1 137 ? 104.908 98.207 94.797 1.00 78.69 137 MET B O 1
ATOM 3056 N N . GLU B 1 138 ? 107.128 98.632 94.873 1.00 82.96 138 GLU B N 1
ATOM 3057 C CA . GLU B 1 138 ? 107.392 97.822 96.058 1.00 82.96 138 GLU B CA 1
ATOM 3058 C C . GLU B 1 138 ? 106.917 96.387 95.868 1.00 82.96 138 GLU B C 1
ATOM 3059 O O . GLU B 1 138 ? 107.554 95.604 95.155 1.00 82.96 138 GLU B O 1
ATOM 3065 N N . TYR B 1 139 ? 105.802 96.034 96.502 1.00 79.27 139 TYR B N 1
ATOM 3066 C CA . TYR B 1 139 ? 105.279 94.676 96.449 1.00 79.27 139 TYR B CA 1
ATOM 3067 C C . TYR B 1 139 ? 104.419 94.408 95.222 1.00 79.27 139 TYR B C 1
ATOM 3068 O O . TYR B 1 139 ? 104.058 93.251 94.982 1.00 79.27 139 TYR B O 1
ATOM 3077 N N . LEU B 1 140 ? 104.081 95.433 94.445 1.00 76.89 140 LEU B N 1
ATOM 3078 C CA . LEU B 1 140 ? 103.194 95.287 93.297 1.00 76.89 140 LEU B CA 1
ATOM 3079 C C . LEU B 1 140 ? 104.035 95.153 92.033 1.00 76.89 140 LEU B C 1
ATOM 3080 O O . LEU B 1 140 ? 104.686 96.111 91.610 1.00 76.89 140 LEU B O 1
ATOM 3085 N N . LYS B 1 141 ? 104.015 93.968 91.430 1.00 76.94 141 LYS B N 1
ATOM 3086 C CA . LYS B 1 141 ? 104.732 93.698 90.190 1.00 76.94 141 LYS B CA 1
ATOM 3087 C C . LYS B 1 141 ? 103.712 93.464 89.085 1.00 76.94 141 LYS B C 1
ATOM 3088 O O . LYS B 1 141 ? 102.825 92.616 89.226 1.00 76.94 141 LYS B O 1
ATOM 3094 N N . ALA B 1 142 ? 103.838 94.210 87.990 1.00 75.57 142 ALA B N 1
ATOM 3095 C CA . ALA B 1 142 ? 102.865 94.143 86.913 1.00 75.57 142 ALA B CA 1
ATOM 3096 C C . ALA B 1 142 ? 103.569 94.122 85.564 1.00 75.57 142 ALA B C 1
ATOM 3097 O O . ALA B 1 142 ? 104.634 94.718 85.384 1.00 75.57 142 ALA B O 1
ATOM 3099 N N . VAL B 1 143 ? 102.949 93.421 84.619 1.00 77.89 143 VAL B N 1
ATOM 3100 C CA . VAL B 1 143 ? 103.386 93.381 83.229 1.00 77.89 143 VAL B CA 1
ATOM 3101 C C . VAL B 1 143 ? 102.190 93.745 82.362 1.00 77.89 143 VAL B C 1
ATOM 3102 O O . VAL B 1 143 ? 101.173 93.043 82.374 1.00 77.89 143 VAL B O 1
ATOM 3106 N N . ILE B 1 144 ? 102.313 94.832 81.611 1.00 81.54 144 ILE B N 1
ATOM 3107 C CA . ILE B 1 144 ? 101.245 95.338 80.760 1.00 81.54 144 ILE B CA 1
ATOM 3108 C C . ILE B 1 144 ? 101.589 94.995 79.319 1.00 81.54 144 ILE B C 1
ATOM 3109 O O . ILE B 1 144 ? 102.673 95.339 78.829 1.00 81.54 144 ILE B O 1
ATOM 3114 N N . THR B 1 145 ? 100.670 94.310 78.652 1.00 90.47 145 THR B N 1
ATOM 3115 C CA . THR B 1 145 ? 100.778 93.963 77.244 1.00 90.47 145 THR B CA 1
ATOM 3116 C C . THR B 1 145 ? 99.688 94.715 76.490 1.00 90.47 145 THR B C 1
ATOM 3117 O O . THR B 1 145 ? 98.719 95.173 77.109 1.00 90.47 145 THR B O 1
ATOM 3121 N N . PRO B 1 146 ? 99.804 94.877 75.171 1.00 94.44 146 PRO B N 1
ATOM 3122 C CA . PRO B 1 146 ? 98.708 95.511 74.421 1.00 94.44 146 PRO B CA 1
ATOM 3123 C C . PRO B 1 146 ? 97.400 94.747 74.506 1.00 94.44 146 PRO B C 1
ATOM 3124 O O . PRO B 1 146 ? 96.346 95.316 74.194 1.00 94.44 146 PRO B O 1
ATOM 3128 N N . GLU B 1 147 ? 97.429 93.479 74.915 1.00 98.49 147 GLU B N 1
ATOM 3129 C CA . GLU B 1 147 ? 96.232 92.656 74.994 1.00 98.49 147 GLU B CA 1
ATOM 3130 C C . GLU B 1 147 ? 95.746 92.396 76.412 1.00 98.49 147 GLU B C 1
ATOM 3131 O O . GLU B 1 147 ? 94.550 92.168 76.601 1.00 98.49 147 GLU B O 1
ATOM 3137 N N . CYS B 1 148 ? 96.627 92.422 77.410 1.00 92.04 148 CYS B N 1
ATOM 3138 C CA . CYS B 1 148 ? 96.235 92.018 78.754 1.00 92.04 148 CYS B CA 1
ATOM 3139 C C . CYS B 1 148 ? 97.176 92.636 79.780 1.00 92.04 148 CYS B C 1
ATOM 3140 O O . CYS B 1 148 ? 98.199 93.235 79.442 1.00 92.04 148 CYS B O 1
ATOM 3143 N N . LEU B 1 149 ? 96.802 92.475 81.049 1.00 85.28 149 LEU B N 1
ATOM 3144 C CA . LEU B 1 149 ? 97.597 92.899 82.195 1.00 85.28 149 LEU B CA 1
ATOM 3145 C C . LEU B 1 149 ? 97.851 91.689 83.080 1.00 85.28 149 LEU B C 1
ATOM 3146 O O . LEU B 1 149 ? 96.977 90.829 83.220 1.00 85.28 149 LEU B O 1
ATOM 3151 N N . LEU B 1 150 ? 99.037 91.627 83.680 1.00 82.40 150 LEU B N 1
ATOM 3152 C CA . LEU B 1 150 ? 99.410 90.553 84.588 1.00 82.40 150 LEU B CA 1
ATOM 3153 C C . LEU B 1 150 ? 99.913 91.143 85.896 1.00 82.40 150 LEU B C 1
ATOM 3154 O O . LEU B 1 150 ? 100.747 92.052 85.889 1.00 82.40 150 LEU B O 1
ATOM 3159 N N . ILE B 1 151 ? 99.404 90.624 87.009 1.00 84.93 151 ILE B N 1
ATOM 3160 C CA . ILE B 1 151 ? 99.911 90.926 88.342 1.00 84.93 151 ILE B CA 1
ATOM 3161 C C . ILE B 1 151 ? 100.637 89.691 88.851 1.00 84.93 151 ILE B C 1
ATOM 3162 O O . ILE B 1 151 ? 100.086 88.583 88.818 1.00 84.93 151 ILE B O 1
ATOM 3167 N N . LEU B 1 152 ? 101.868 89.879 89.317 1.00 87.43 152 LEU B N 1
ATOM 3168 C CA . LEU B 1 152 ? 102.739 88.786 89.713 1.00 87.43 152 LEU B CA 1
ATOM 3169 C C . LEU B 1 152 ? 103.014 88.847 91.210 1.00 87.43 152 LEU B C 1
ATOM 3170 O O . LEU B 1 152 ? 103.202 89.927 91.778 1.00 87.43 152 LEU B O 1
ATOM 3175 N N . ASP B 1 153 ? 103.041 87.670 91.840 1.00 96.53 153 ASP B N 1
ATOM 3176 C CA . ASP B 1 153 ? 103.313 87.542 93.274 1.00 96.53 153 ASP B CA 1
ATOM 3177 C C . ASP B 1 153 ? 102.352 88.400 94.096 1.00 96.53 153 ASP B C 1
ATOM 3178 O O . ASP B 1 153 ? 102.760 89.218 94.922 1.00 96.53 153 ASP B O 1
ATOM 3183 N N . TYR B 1 154 ? 101.060 88.202 93.861 1.00 97.23 154 TYR B N 1
ATOM 3184 C CA . TYR B 1 154 ? 100.011 88.994 94.487 1.00 97.23 154 TYR B CA 1
ATOM 3185 C C . TYR B 1 154 ? 99.516 88.408 95.802 1.00 97.23 154 TYR B C 1
ATOM 3186 O O . TYR B 1 154 ? 98.658 89.018 96.448 1.00 97.23 154 TYR B O 1
ATOM 3195 N N . ARG B 1 155 ? 100.024 87.251 96.213 1.00 101.72 155 ARG B N 1
ATOM 3196 C CA . ARG B 1 155 ? 99.488 86.568 97.379 1.00 101.72 155 ARG B CA 1
ATOM 3197 C C . ARG B 1 155 ? 100.103 87.105 98.665 1.00 101.72 155 ARG B C 1
ATOM 3198 O O . ARG B 1 155 ? 101.231 87.607 98.679 1.00 101.72 155 ARG B O 1
ATOM 3206 N N . ASN B 1 156 ? 99.338 86.991 99.753 1.00 101.74 156 ASN B N 1
ATOM 3207 C CA . ASN B 1 156 ? 99.777 87.398 101.090 1.00 101.74 156 ASN B CA 1
ATOM 3208 C C . ASN B 1 156 ? 100.198 88.865 101.125 1.00 101.74 156 ASN B C 1
ATOM 3209 O O . ASN B 1 156 ? 101.178 89.234 101.775 1.00 101.74 156 ASN B O 1
ATOM 3214 N N . LEU B 1 157 ? 99.448 89.713 100.418 1.00 95.83 157 LEU B N 1
ATOM 3215 C CA . LEU B 1 157 ? 99.718 91.145 100.393 1.00 95.83 157 LEU B CA 1
ATOM 3216 C C . LEU B 1 157 ? 98.453 91.981 100.542 1.00 95.83 157 LEU B C 1
ATOM 3217 O O . LEU B 1 157 ? 98.508 93.201 100.343 1.00 95.83 157 LEU B O 1
ATOM 3222 N N . ASN B 1 158 ? 97.320 91.361 100.877 1.00 98.68 158 ASN B N 1
ATOM 3223 C CA . ASN B 1 158 ? 96.027 92.034 100.990 1.00 98.68 158 ASN B CA 1
ATOM 3224 C C . ASN B 1 158 ? 95.618 92.717 99.691 1.00 98.68 158 ASN B C 1
ATOM 3225 O O . ASN B 1 158 ? 94.858 93.691 99.710 1.00 98.68 158 ASN B O 1
ATOM 3230 N N . LEU B 1 159 ? 96.112 92.222 98.558 1.00 96.13 159 LEU B N 1
ATOM 3231 C CA . LEU B 1 159 ? 95.784 92.794 97.261 1.00 96.13 159 LEU B CA 1
ATOM 3232 C C . LEU B 1 159 ? 94.500 92.234 96.670 1.00 96.13 159 LEU B C 1
ATOM 3233 O O . LEU B 1 159 ? 94.047 92.743 95.641 1.00 96.13 159 LEU B O 1
ATOM 3238 N N . GLU B 1 160 ? 93.908 91.211 97.292 1.00 100.36 160 GLU B N 1
ATOM 3239 C CA . GLU B 1 160 ? 92.776 90.517 96.683 1.00 100.36 160 GLU B CA 1
ATOM 3240 C C . GLU B 1 160 ? 91.590 91.452 96.488 1.00 100.36 160 GLU B C 1
ATOM 3241 O O . GLU B 1 160 ? 90.915 91.409 95.452 1.00 100.36 160 GLU B O 1
ATOM 3247 N N . GLN B 1 161 ? 91.316 92.303 97.479 1.00 98.20 161 GLN B N 1
ATOM 3248 C CA . GLN B 1 161 ? 90.188 93.224 97.380 1.00 98.20 161 GLN B CA 1
ATOM 3249 C C . GLN B 1 161 ? 90.339 94.146 96.176 1.00 98.20 161 GLN B C 1
ATOM 3250 O O . GLN B 1 161 ? 89.411 94.296 95.373 1.00 98.20 161 GLN B O 1
ATOM 3256 N N . TRP B 1 162 ? 91.517 94.754 96.022 1.00 88.86 162 TRP B N 1
ATOM 3257 C CA . TRP B 1 162 ? 91.744 95.667 94.907 1.00 88.86 162 TRP B CA 1
ATOM 3258 C C . TRP B 1 162 ? 91.739 94.924 93.576 1.00 88.86 162 TRP B C 1
ATOM 3259 O O . TRP B 1 162 ? 91.211 95.422 92.575 1.00 88.86 162 TRP B O 1
ATOM 3270 N N . LEU B 1 163 ? 92.331 93.729 93.546 1.00 92.84 163 LEU B N 1
ATOM 3271 C CA . LEU B 1 163 ? 92.422 92.972 92.300 1.00 92.84 163 LEU B CA 1
ATOM 3272 C C . LEU B 1 163 ? 91.045 92.545 91.805 1.00 92.84 163 LEU B C 1
ATOM 3273 O O . LEU B 1 163 ? 90.743 92.653 90.612 1.00 92.84 163 LEU B O 1
ATOM 3278 N N . PHE B 1 164 ? 90.195 92.055 92.706 1.00 98.25 164 PHE B N 1
ATOM 3279 C CA . PHE B 1 164 ? 88.937 91.450 92.293 1.00 98.25 164 PHE B CA 1
ATOM 3280 C C . PHE B 1 164 ? 87.725 92.355 92.477 1.00 98.25 164 PHE B C 1
ATOM 3281 O O . PHE B 1 164 ? 86.611 91.936 92.146 1.00 98.25 164 PHE B O 1
ATOM 3289 N N . ARG B 1 165 ? 87.898 93.575 92.986 1.00 102.19 165 ARG B N 1
ATOM 3290 C CA . ARG B 1 165 ? 86.768 94.480 93.154 1.00 102.19 165 ARG B CA 1
ATOM 3291 C C . ARG B 1 165 ? 86.863 95.723 92.277 1.00 102.19 165 ARG B C 1
ATOM 3292 O O . ARG B 1 165 ? 85.934 96.018 91.519 1.00 102.19 165 ARG B O 1
ATOM 3300 N N . GLU B 1 166 ? 87.970 96.459 92.359 1.00 101.68 166 GLU B N 1
ATOM 3301 C CA . GLU B 1 166 ? 88.091 97.726 91.647 1.00 101.68 166 GLU B CA 1
ATOM 3302 C C . GLU B 1 166 ? 88.664 97.564 90.243 1.00 101.68 166 GLU B C 1
ATOM 3303 O O . GLU B 1 166 ? 88.185 98.207 89.303 1.00 101.68 166 GLU B O 1
ATOM 3309 N N . LEU B 1 167 ? 89.685 96.723 90.082 1.00 95.40 167 LEU B N 1
ATOM 3310 C CA . LEU B 1 167 ? 90.344 96.605 88.782 1.00 95.40 167 LEU B CA 1
ATOM 3311 C C . LEU B 1 167 ? 89.408 96.190 87.655 1.00 95.40 167 LEU B C 1
ATOM 3312 O O . LEU B 1 167 ? 89.469 96.813 86.580 1.00 95.40 167 LEU B O 1
ATOM 3317 N N . PRO B 1 168 ? 88.554 95.167 87.793 1.00 98.37 168 PRO B N 1
ATOM 3318 C CA . PRO B 1 168 ? 87.628 94.873 86.685 1.00 98.37 168 PRO B CA 1
ATOM 3319 C C . PRO B 1 168 ? 86.730 96.046 86.335 1.00 98.37 168 PRO B C 1
ATOM 3320 O O . PRO B 1 168 ? 86.515 96.330 85.149 1.00 98.37 168 PRO B O 1
ATOM 3324 N N . SER B 1 169 ? 86.225 96.760 87.343 1.00 102.86 169 SER B N 1
ATOM 3325 C CA . SER B 1 169 ? 85.367 97.910 87.081 1.00 102.86 169 SER B CA 1
ATOM 3326 C C . SER B 1 169 ? 86.144 99.045 86.427 1.00 102.86 169 SER B C 1
ATOM 3327 O O . SER B 1 169 ? 85.638 99.704 85.512 1.00 102.86 169 SER B O 1
ATOM 3330 N N . GLN B 1 170 ? 87.370 99.299 86.889 1.00 101.67 170 GLN B N 1
ATOM 3331 C CA . GLN B 1 170 ? 88.168 100.369 86.298 1.00 101.67 170 GLN B CA 1
ATOM 3332 C C . GLN B 1 170 ? 88.530 100.059 84.851 1.00 101.67 170 GLN B C 1
ATOM 3333 O O . GLN B 1 170 ? 88.458 100.937 83.984 1.00 101.67 170 GLN B O 1
ATOM 3339 N N . LEU B 1 171 ? 88.922 98.815 84.570 1.00 99.75 171 LEU B N 1
ATOM 3340 C CA . LEU B 1 171 ? 89.374 98.474 83.225 1.00 99.75 171 LEU B CA 1
ATOM 3341 C C . LEU B 1 171 ? 88.211 98.362 82.246 1.00 99.75 171 LEU B C 1
ATOM 3342 O O . LEU B 1 171 ? 88.302 98.850 81.114 1.00 99.75 171 LEU B O 1
ATOM 3347 N N . SER B 1 172 ? 87.114 97.727 82.652 1.00 108.15 172 SER B N 1
ATOM 3348 C CA . SER B 1 172 ? 86.029 97.415 81.725 1.00 108.15 172 SER B CA 1
ATOM 3349 C C . SER B 1 172 ? 84.675 97.755 82.339 1.00 108.15 172 SER B C 1
ATOM 3350 O O . SER B 1 172 ? 83.734 96.961 82.305 1.00 108.15 172 SER B O 1
ATOM 3353 N N . GLY B 1 173 ? 84.561 98.948 82.914 1.00 116.00 173 GLY B N 1
ATOM 3354 C CA . GLY B 1 173 ? 83.296 99.367 83.484 1.00 116.00 173 GLY B CA 1
ATOM 3355 C C . GLY B 1 173 ? 83.124 100.869 83.562 1.00 116.00 173 GLY B C 1
ATOM 3356 O O . GLY B 1 173 ? 83.629 101.608 82.711 1.00 116.00 173 GLY B O 1
ATOM 3357 N N . GLU B 1 174 ? 82.409 101.330 84.586 1.00 122.35 174 GLU B N 1
ATOM 3358 C CA . GLU B 1 174 ? 82.126 102.750 84.788 1.00 122.35 174 GLU B CA 1
ATOM 3359 C C . GLU B 1 174 ? 82.994 103.349 85.886 1.00 122.35 174 GLU B C 1
ATOM 3360 O O . GLU B 1 174 ? 82.534 104.186 86.669 1.00 122.35 174 GLU B O 1
ATOM 3362 N N . GLY B 1 175 ? 84.254 102.935 85.964 1.00 118.21 175 GLY B N 1
ATOM 3363 C CA . GLY B 1 175 ? 85.153 103.431 86.981 1.00 118.21 175 GLY B CA 1
ATOM 3364 C C . GLY B 1 175 ? 85.559 104.875 86.740 1.00 118.21 175 GLY B C 1
ATOM 3365 O O . GLY B 1 175 ? 85.153 105.530 85.779 1.00 118.21 175 GLY B O 1
ATOM 3366 N N . GLN B 1 176 ? 86.390 105.376 87.651 1.00 114.87 176 GLN B N 1
ATOM 3367 C CA . GLN B 1 176 ? 86.842 106.760 87.606 1.00 114.87 176 GLN B CA 1
ATOM 3368 C C . GLN B 1 176 ? 87.962 106.993 86.601 1.00 114.87 176 GLN B C 1
ATOM 3369 O O . GLN B 1 176 ? 88.467 108.118 86.515 1.00 114.87 176 GLN B O 1
ATOM 3371 N N . LEU B 1 177 ? 88.368 105.969 85.853 1.00 106.79 177 LEU B N 1
ATOM 3372 C CA . LEU B 1 177 ? 89.419 106.143 84.860 1.00 106.79 177 LEU B CA 1
ATOM 3373 C C . LEU B 1 177 ? 88.958 107.084 83.754 1.00 106.79 177 LEU B C 1
ATOM 3374 O O . LEU B 1 177 ? 87.803 107.045 83.321 1.00 106.79 177 LEU B O 1
ATOM 3379 N N . VAL B 1 178 ? 89.872 107.936 83.298 1.00 106.39 178 VAL B N 1
ATOM 3380 C CA . VAL B 1 178 ? 89.574 108.936 82.283 1.00 106.39 178 VAL B CA 1
ATOM 3381 C C . VAL B 1 178 ? 90.241 108.596 80.951 1.00 106.39 178 VAL B C 1
ATOM 3382 O O . VAL B 1 178 ? 90.323 109.444 80.065 1.00 106.39 178 VAL B O 1
ATOM 3386 N N . THR B 1 179 ? 90.714 107.360 80.793 1.00 105.92 179 THR B N 1
ATOM 3387 C CA . THR B 1 179 ? 91.406 106.933 79.583 1.00 105.92 179 THR B CA 1
ATOM 3388 C C . THR B 1 179 ? 90.692 105.763 78.913 1.00 105.92 179 THR B C 1
ATOM 3389 O O . THR B 1 179 ? 91.327 104.933 78.259 1.00 105.92 179 THR B O 1
ATOM 3393 N N . TYR B 1 180 ? 89.372 105.683 79.077 1.00 110.75 180 TYR B N 1
ATOM 3394 C CA . TYR B 1 180 ? 88.617 104.576 78.490 1.00 110.75 180 TYR B CA 1
ATOM 3395 C C . TYR B 1 180 ? 88.680 104.549 76.966 1.00 110.75 180 TYR B C 1
ATOM 3396 O O . TYR B 1 180 ? 88.943 103.471 76.405 1.00 110.75 180 TYR B O 1
ATOM 3405 N N . PRO B 1 181 ? 88.447 105.649 76.236 1.00 108.92 181 PRO B N 1
ATOM 3406 C CA . PRO B 1 181 ? 88.573 105.579 74.769 1.00 108.92 181 PRO B CA 1
ATOM 3407 C C . PRO B 1 181 ? 89.979 105.264 74.293 1.00 108.92 181 PRO B C 1
ATOM 3408 O O . PRO B 1 181 ? 90.142 104.784 73.164 1.00 108.92 181 PRO B O 1
ATOM 3412 N N . LEU B 1 182 ? 90.993 105.516 75.110 1.00 101.74 182 LEU B N 1
ATOM 3413 C CA . LEU B 1 182 ? 92.370 105.205 74.764 1.00 101.74 182 LEU B CA 1
ATOM 3414 C C . LEU B 1 182 ? 92.595 103.699 74.822 1.00 101.74 182 LEU B C 1
ATOM 3415 O O . LEU B 1 182 ? 91.797 102.961 75.403 1.00 101.74 182 LEU B O 1
ATOM 3420 N N . PRO B 1 183 ? 93.670 103.204 74.204 1.00 96.46 183 PRO B N 1
ATOM 3421 C CA . PRO B 1 183 ? 93.944 101.761 74.231 1.00 96.46 183 PRO B CA 1
ATOM 3422 C C . PRO B 1 183 ? 94.100 101.229 75.649 1.00 96.46 183 PRO B C 1
ATOM 3423 O O . PRO B 1 183 ? 94.150 101.968 76.634 1.00 96.46 183 PRO B O 1
ATOM 3427 N N . PHE B 1 184 ? 94.186 99.899 75.734 1.00 92.97 184 PHE B N 1
ATOM 3428 C CA . PHE B 1 184 ? 94.116 99.219 77.024 1.00 92.97 184 PHE B CA 1
ATOM 3429 C C . PHE B 1 184 ? 95.279 99.598 77.932 1.00 92.97 184 PHE B C 1
ATOM 3430 O O . PHE B 1 184 ? 95.116 99.682 79.156 1.00 92.97 184 PHE B O 1
ATOM 3438 N N . GLU B 1 185 ? 96.466 99.810 77.359 1.00 94.48 185 GLU B N 1
ATOM 3439 C CA . GLU B 1 185 ? 97.635 100.099 78.184 1.00 94.48 185 GLU B CA 1
ATOM 3440 C C . GLU B 1 185 ? 97.468 101.407 78.945 1.00 94.48 185 GLU B C 1
ATOM 3441 O O . GLU B 1 185 ? 97.980 101.551 80.060 1.00 94.48 185 GLU B O 1
ATOM 3447 N N . PHE B 1 186 ? 96.751 102.371 78.365 1.00 91.93 186 PHE B N 1
ATOM 3448 C CA . PHE B 1 186 ? 96.492 103.621 79.071 1.00 91.93 186 PHE B CA 1
ATOM 3449 C C . PHE B 1 186 ? 95.667 103.371 80.326 1.00 91.93 186 PHE B C 1
ATOM 3450 O O . PHE B 1 186 ? 95.991 103.874 81.408 1.00 91.93 186 PHE B O 1
ATOM 3458 N N . ARG B 1 187 ? 94.603 102.575 80.200 1.00 92.71 187 ARG B N 1
ATOM 3459 C CA . ARG B 1 187 ? 93.787 102.235 81.361 1.00 92.71 187 ARG B CA 1
ATOM 3460 C C . ARG B 1 187 ? 94.593 101.454 82.388 1.00 92.71 187 ARG B C 1
ATOM 3461 O O . ARG B 1 187 ? 94.456 101.679 83.595 1.00 92.71 187 ARG B O 1
ATOM 3469 N N . ALA B 1 188 ? 95.438 100.530 81.927 1.00 84.02 188 ALA B N 1
ATOM 3470 C CA . ALA B 1 188 ? 96.245 99.730 82.844 1.00 84.02 188 ALA B CA 1
ATOM 3471 C C . ALA B 1 188 ? 97.208 100.603 83.640 1.00 84.02 188 ALA B C 1
ATOM 3472 O O . ALA B 1 188 ? 97.305 100.487 84.870 1.00 84.02 188 ALA B O 1
ATOM 3474 N N . ILE B 1 189 ? 97.935 101.482 82.948 1.00 83.29 189 ILE B N 1
ATOM 3475 C CA . ILE B 1 189 ? 98.880 102.369 83.618 1.00 83.29 189 ILE B CA 1
ATOM 3476 C C . ILE B 1 189 ? 98.146 103.304 84.567 1.00 83.29 189 ILE B C 1
ATOM 3477 O O . ILE B 1 189 ? 98.601 103.552 85.691 1.00 83.29 189 ILE B O 1
ATOM 3482 N N . GLU B 1 190 ? 97.001 103.840 84.134 1.00 89.56 190 GLU B N 1
ATOM 3483 C CA . GLU B 1 190 ? 96.232 104.721 85.002 1.00 89.56 190 GLU B CA 1
ATOM 3484 C C . GLU B 1 190 ? 95.785 103.996 86.261 1.00 89.56 190 GLU B C 1
ATOM 3485 O O . GLU B 1 190 ? 95.879 104.544 87.361 1.00 89.56 190 GLU B O 1
ATOM 3491 N N . ALA B 1 191 ? 95.310 102.756 86.123 1.00 82.18 191 ALA B N 1
ATOM 3492 C CA . ALA B 1 191 ? 94.857 102.000 87.286 1.00 82.18 191 ALA B CA 1
ATOM 3493 C C . ALA B 1 191 ? 96.006 101.724 88.248 1.00 82.18 191 ALA B C 1
ATOM 3494 O O . ALA B 1 191 ? 95.865 101.892 89.465 1.00 82.18 191 ALA B O 1
ATOM 3496 N N . LEU B 1 192 ? 97.158 101.305 87.720 1.00 76.25 192 LEU B N 1
ATOM 3497 C CA . LEU B 1 192 ? 98.294 100.997 88.587 1.00 76.25 192 LEU B CA 1
ATOM 3498 C C . LEU B 1 192 ? 98.791 102.245 89.310 1.00 76.25 192 LEU B C 1
ATOM 3499 O O . LEU B 1 192 ? 99.025 102.226 90.527 1.00 76.25 192 LEU B O 1
ATOM 3504 N N . LEU B 1 193 ? 98.954 103.345 88.572 1.00 74.38 193 LEU B N 1
ATOM 3505 C CA . LEU B 1 193 ? 99.436 104.577 89.185 1.00 74.38 193 LEU B CA 1
ATOM 3506 C C . LEU B 1 193 ? 98.421 105.129 90.175 1.00 74.38 193 LEU B C 1
ATOM 3507 O O . LEU B 1 193 ? 98.797 105.676 91.217 1.00 74.38 193 LEU B O 1
ATOM 3512 N N . GLN B 1 194 ? 97.128 104.991 89.873 1.00 74.35 194 GLN B N 1
ATOM 3513 C CA . GLN B 1 194 ? 96.099 105.426 90.807 1.00 74.35 194 GLN B CA 1
ATOM 3514 C C . GLN B 1 194 ? 96.142 104.610 92.087 1.00 74.35 194 GLN B C 1
ATOM 3515 O O . GLN B 1 194 ? 96.015 105.162 93.183 1.00 74.35 194 GLN B O 1
ATOM 3521 N N . TYR B 1 195 ? 96.330 103.294 91.974 1.00 73.77 195 TYR B N 1
ATOM 3522 C CA . TYR B 1 195 ? 96.423 102.473 93.175 1.00 73.77 195 TYR B CA 1
ATOM 3523 C C . TYR B 1 195 ? 97.627 102.874 94.015 1.00 73.77 195 TYR B C 1
ATOM 3524 O O . TYR B 1 195 ? 97.530 102.996 95.241 1.00 73.77 195 TYR B O 1
ATOM 3533 N N . TRP B 1 196 ? 98.778 103.084 93.372 1.00 70.63 196 TRP B N 1
ATOM 3534 C CA . TRP B 1 196 ? 99.968 103.445 94.139 1.00 70.63 196 TRP B CA 1
ATOM 3535 C C . TRP B 1 196 ? 99.824 104.818 94.786 1.00 70.63 196 TRP B C 1
ATOM 3536 O O . TRP B 1 196 ? 100.201 105.006 95.952 1.00 70.63 196 TRP B O 1
ATOM 3547 N N . ILE B 1 197 ? 99.279 105.790 94.053 1.00 70.13 197 ILE B N 1
ATOM 3548 C CA . ILE B 1 197 ? 99.118 107.126 94.611 1.00 70.13 197 ILE B CA 1
ATOM 3549 C C . ILE B 1 197 ? 98.091 107.109 95.737 1.00 70.13 197 ILE B C 1
ATOM 3550 O O . ILE B 1 197 ? 98.238 107.823 96.734 1.00 70.13 197 ILE B O 1
ATOM 3555 N N . ASN B 1 198 ? 97.054 106.273 95.618 1.00 70.61 198 ASN B N 1
ATOM 3556 C CA . ASN B 1 198 ? 96.079 106.144 96.693 1.00 70.61 198 ASN B CA 1
ATOM 3557 C C . ASN B 1 198 ? 96.697 105.490 97.919 1.00 70.61 198 ASN B C 1
ATOM 3558 O O . ASN B 1 198 ? 96.375 105.860 99.050 1.00 70.61 198 ASN B O 1
ATOM 3563 N N . THR B 1 199 ? 97.580 104.511 97.715 1.00 70.38 199 THR B N 1
ATOM 3564 C CA . THR B 1 199 ? 98.281 103.902 98.841 1.00 70.38 199 THR B CA 1
ATOM 3565 C C . THR B 1 199 ? 99.145 104.929 99.563 1.00 70.38 199 THR B C 1
ATOM 3566 O O . THR B 1 199 ? 99.153 104.999 100.799 1.00 70.38 199 THR B O 1
ATOM 3570 N N . LEU B 1 200 ? 99.872 105.749 98.800 1.00 67.77 200 LEU B N 1
ATOM 3571 C CA . LEU B 1 200 ? 100.697 106.786 99.414 1.00 67.77 200 LEU B CA 1
ATOM 3572 C C . LEU B 1 200 ? 99.841 107.814 100.150 1.00 67.77 200 LEU B C 1
ATOM 3573 O O . LEU B 1 200 ? 100.182 108.237 101.264 1.00 67.77 200 LEU B O 1
ATOM 3578 N N . GLN B 1 201 ? 98.724 108.226 99.545 1.00 72.61 201 GLN B N 1
ATOM 3579 C CA . GLN B 1 201 ? 97.830 109.178 100.196 1.00 72.61 201 GLN B CA 1
ATOM 3580 C C . GLN B 1 201 ? 97.235 108.591 101.468 1.00 72.61 201 GLN B C 1
ATOM 3581 O O . GLN B 1 201 ? 97.069 109.295 102.467 1.00 72.61 201 GLN B O 1
ATOM 3587 N N . GLY B 1 202 ? 96.893 107.303 101.446 1.00 69.86 202 GLY B N 1
ATOM 3588 C CA . GLY B 1 202 ? 96.380 106.664 102.646 1.00 69.86 202 GLY B CA 1
ATOM 3589 C C . GLY B 1 202 ? 97.415 106.592 103.751 1.00 69.86 202 GLY B C 1
ATOM 3590 O O . GLY B 1 202 ? 97.105 106.832 104.920 1.00 69.86 202 GLY B O 1
ATOM 3591 N N . LYS B 1 203 ? 98.660 106.273 103.395 1.00 68.43 203 LYS B N 1
ATOM 3592 C CA . LYS B 1 203 ? 99.729 106.273 104.388 1.00 68.43 203 LYS B CA 1
ATOM 3593 C C . LYS B 1 203 ? 99.901 107.658 105.000 1.00 68.43 203 LYS B C 1
ATOM 3594 O O . LYS B 1 203 ? 100.029 107.801 106.222 1.00 68.43 203 LYS B O 1
ATOM 3600 N N . LEU B 1 204 ? 99.892 108.696 104.161 1.00 68.82 204 LEU B N 1
ATOM 3601 C CA . LEU B 1 204 ? 100.059 110.051 104.677 1.00 68.82 204 LEU B CA 1
ATOM 3602 C C . LEU B 1 204 ? 98.868 110.473 105.531 1.00 68.82 204 LEU B C 1
ATOM 3603 O O . LEU B 1 204 ? 99.036 111.150 106.550 1.00 68.82 204 LEU B O 1
ATOM 3608 N N . SER B 1 205 ? 97.654 110.093 105.126 1.00 71.10 205 SER B N 1
ATOM 3609 C CA . SER B 1 205 ? 96.462 110.477 105.875 1.00 71.10 205 SER B CA 1
ATOM 3610 C C . SER B 1 205 ? 96.332 109.686 107.167 1.00 71.10 205 SER B C 1
ATOM 3611 O O . SER B 1 205 ? 95.583 110.087 108.064 1.00 71.10 205 SER B O 1
ATOM 3614 N N . ILE B 1 206 ? 97.014 108.546 107.266 1.00 70.39 206 ILE B N 1
ATOM 3615 C CA . ILE B 1 206 ? 97.095 107.848 108.543 1.00 70.39 206 ILE B CA 1
ATOM 3616 C C . ILE B 1 206 ? 98.151 108.493 109.432 1.00 70.39 206 ILE B C 1
ATOM 3617 O O . ILE B 1 206 ? 97.945 108.674 110.638 1.00 70.39 206 ILE B O 1
ATOM 3622 N N . LEU B 1 207 ? 99.292 108.865 108.848 1.00 72.03 207 LEU B N 1
ATOM 3623 C CA . LEU B 1 207 ? 100.401 109.382 109.645 1.00 72.03 207 LEU B CA 1
ATOM 3624 C C . LEU B 1 207 ? 100.125 110.790 110.162 1.00 72.03 207 LEU B C 1
ATOM 3625 O O . LEU B 1 207 ? 100.504 111.123 111.291 1.00 72.03 207 LEU B O 1
ATOM 3630 N N . GLN B 1 208 ? 99.481 111.634 109.354 1.00 74.05 208 GLN B N 1
ATOM 3631 C CA . GLN B 1 208 ? 99.363 113.049 109.702 1.00 74.05 208 GLN B CA 1
ATOM 3632 C C . GLN B 1 208 ? 98.580 113.302 110.985 1.00 74.05 208 GLN B C 1
ATOM 3633 O O . GLN B 1 208 ? 99.088 114.034 111.850 1.00 74.05 208 GLN B O 1
ATOM 3639 N N . PRO B 1 209 ? 97.362 112.773 111.178 1.00 74.77 209 PRO B N 1
ATOM 3640 C CA . PRO B 1 209 ? 96.667 113.043 112.449 1.00 74.77 209 PRO B CA 1
ATOM 3641 C C . PRO B 1 209 ? 97.409 112.522 113.665 1.00 74.77 209 PRO B C 1
ATOM 3642 O O . PRO B 1 209 ? 97.424 113.188 114.708 1.00 74.77 209 PRO B O 1
ATOM 3646 N N . LEU B 1 210 ? 98.042 111.352 113.555 1.00 76.84 210 LEU B N 1
ATOM 3647 C CA . LEU B 1 210 ? 98.780 110.795 114.684 1.00 76.84 210 LEU B CA 1
ATOM 3648 C C . LEU B 1 210 ? 99.946 111.694 115.069 1.00 76.84 210 LEU B C 1
ATOM 3649 O O . LEU B 1 210 ? 100.131 112.024 116.247 1.00 76.84 210 LEU B O 1
ATOM 3654 N N . ILE B 1 211 ? 100.739 112.109 114.080 1.00 72.67 211 ILE B N 1
ATOM 3655 C CA . ILE B 1 211 ? 101.873 112.986 114.350 1.00 72.67 211 ILE B CA 1
ATOM 3656 C C . ILE B 1 211 ? 101.392 114.321 114.899 1.00 72.67 211 ILE B C 1
ATOM 3657 O O . ILE B 1 211 ? 101.979 114.869 115.840 1.00 72.67 211 ILE B O 1
ATOM 3662 N N . LEU B 1 212 ? 100.312 114.861 114.330 1.00 75.78 212 LEU B N 1
ATOM 3663 C CA . LEU B 1 212 ? 99.801 116.152 114.779 1.00 75.78 212 LEU B CA 1
ATOM 3664 C C . LEU B 1 212 ? 99.355 116.095 116.234 1.00 75.78 212 LEU B C 1
ATOM 3665 O O . LEU B 1 212 ? 99.697 116.974 117.033 1.00 75.78 212 LEU B O 1
ATOM 3670 N N . GLU B 1 213 ? 98.600 115.058 116.605 1.00 81.37 213 GLU B N 1
ATOM 3671 C CA . GLU B 1 213 ? 98.119 114.970 117.980 1.00 81.37 213 GLU B CA 1
ATOM 3672 C C . GLU B 1 213 ? 99.259 114.673 118.947 1.00 81.37 213 GLU B C 1
ATOM 3673 O O . GLU B 1 213 ? 99.279 115.197 120.068 1.00 81.37 213 GLU B O 1
ATOM 3679 N N . THR B 1 214 ? 100.229 113.851 118.532 1.00 77.18 214 THR B N 1
ATOM 3680 C CA . THR B 1 214 ? 101.381 113.594 119.389 1.00 77.18 214 THR B CA 1
ATOM 3681 C C . THR B 1 214 ? 102.175 114.870 119.636 1.00 77.18 214 THR B C 1
ATOM 3682 O O . THR B 1 214 ? 102.578 115.149 120.771 1.00 77.18 214 THR B O 1
ATOM 3686 N N . LEU B 1 215 ? 102.395 115.667 118.588 1.00 74.64 215 LEU B N 1
ATOM 3687 C CA . LEU B 1 215 ? 103.109 116.927 118.756 1.00 74.64 215 LEU B CA 1
ATOM 3688 C C . LEU B 1 215 ? 102.319 117.895 119.626 1.00 74.64 215 LEU B C 1
ATOM 3689 O O . LEU B 1 215 ? 102.892 118.573 120.485 1.00 74.64 215 LEU B O 1
ATOM 3694 N N . ASP B 1 216 ? 101.000 117.966 119.426 1.00 80.77 216 ASP B N 1
ATOM 3695 C CA . ASP B 1 216 ? 100.177 118.856 120.238 1.00 80.77 216 ASP B CA 1
ATOM 3696 C C . ASP B 1 216 ? 100.247 118.477 121.710 1.00 80.77 216 ASP B C 1
ATOM 3697 O O . ASP B 1 216 ? 100.322 119.350 122.582 1.00 80.77 216 ASP B O 1
ATOM 3702 N N . ALA B 1 217 ? 100.215 117.177 122.008 1.00 78.55 217 ALA B N 1
ATOM 3703 C CA . ALA B 1 217 ? 100.372 116.736 123.389 1.00 78.55 217 ALA B CA 1
ATOM 3704 C C . ALA B 1 217 ? 101.764 117.057 123.918 1.00 78.55 217 ALA B C 1
ATOM 3705 O O . ALA B 1 217 ? 101.922 117.441 125.083 1.00 78.55 217 ALA B O 1
ATOM 3707 N N . LEU B 1 218 ? 102.788 116.906 123.075 1.00 74.87 218 LEU B N 1
ATOM 3708 C CA . LEU B 1 218 ? 104.165 117.063 123.531 1.00 74.87 218 LEU B CA 1
ATOM 3709 C C . LEU B 1 218 ? 104.566 118.522 123.723 1.00 74.87 218 LEU B C 1
ATOM 3710 O O . LEU B 1 218 ? 105.365 118.821 124.616 1.00 74.87 218 LEU B O 1
ATOM 3715 N N . VAL B 1 219 ? 104.037 119.437 122.912 1.00 77.44 219 VAL B N 1
ATOM 3716 C CA . VAL B 1 219 ? 104.467 120.832 122.967 1.00 77.44 219 VAL B CA 1
ATOM 3717 C C . VAL B 1 219 ? 103.568 121.620 123.910 1.00 77.44 219 VAL B C 1
ATOM 3718 O O . VAL B 1 219 ? 103.573 122.856 123.900 1.00 77.44 219 VAL B O 1
ATOM 3722 N N . ASP B 1 220 ? 102.801 120.916 124.730 1.00 89.91 220 ASP B N 1
ATOM 3723 C CA . ASP B 1 220 ? 101.936 121.575 125.701 1.00 89.91 220 ASP B CA 1
ATOM 3724 C C . ASP B 1 220 ? 102.799 122.343 126.694 1.00 89.91 220 ASP B C 1
ATOM 3725 O O . ASP B 1 220 ? 103.628 121.733 127.381 1.00 89.91 220 ASP B O 1
ATOM 3730 N N . PRO B 1 221 ? 102.648 123.667 126.804 1.00 89.61 221 PRO B N 1
ATOM 3731 C CA . PRO B 1 221 ? 103.552 124.444 127.667 1.00 89.61 221 PRO B CA 1
ATOM 3732 C C . PRO B 1 221 ? 103.319 124.249 129.155 1.00 89.61 221 PRO B C 1
ATOM 3733 O O . PRO B 1 221 ? 104.174 124.661 129.949 1.00 89.61 221 PRO B O 1
ATOM 3737 N N . LYS B 1 222 ? 102.209 123.643 129.565 1.00 93.16 222 LYS B N 1
ATOM 3738 C CA . LYS B 1 222 ? 101.904 123.486 130.980 1.00 93.16 222 LYS B CA 1
ATOM 3739 C C . LYS B 1 222 ? 102.435 122.182 131.563 1.00 93.16 222 LYS B C 1
ATOM 3740 O O . LYS B 1 222 ? 102.167 121.890 132.733 1.00 93.16 222 LYS B O 1
ATOM 3746 N N . HIS B 1 223 ? 103.182 121.401 130.788 1.00 92.08 223 HIS B N 1
ATOM 3747 C CA . HIS B 1 223 ? 103.771 120.155 131.259 1.00 92.08 223 HIS B CA 1
ATOM 3748 C C . HIS B 1 223 ? 105.224 120.402 131.644 1.00 92.08 223 HIS B C 1
ATOM 3749 O O . HIS B 1 223 ? 106.015 120.875 130.821 1.00 92.08 223 HIS B O 1
ATOM 3756 N N . SER B 1 224 ? 105.569 120.086 132.894 1.00 81.23 224 SER B N 1
ATOM 3757 C CA . SER B 1 224 ? 106.960 120.197 133.323 1.00 81.23 224 SER B CA 1
ATOM 3758 C C . SER B 1 224 ? 107.843 119.208 132.575 1.00 81.23 224 SER B C 1
ATOM 3759 O O . SER B 1 224 ? 108.978 119.530 132.205 1.00 81.23 224 SER B O 1
ATOM 3762 N N . SER B 1 225 ? 107.340 117.998 132.344 1.00 80.13 225 SER B N 1
ATOM 3763 C CA . SER B 1 225 ? 108.051 116.977 131.592 1.00 80.13 225 SER B CA 1
ATOM 3764 C C . SER B 1 225 ? 107.108 116.364 130.567 1.00 80.13 225 SER B C 1
ATOM 3765 O O . SER B 1 225 ? 105.885 116.379 130.727 1.00 80.13 225 SER B O 1
ATOM 3768 N N . VAL B 1 226 ? 107.694 115.822 129.506 1.00 77.90 226 VAL B N 1
ATOM 3769 C CA . VAL B 1 226 ? 106.925 115.263 128.406 1.00 77.90 226 VAL B CA 1
ATOM 3770 C C . VAL B 1 226 ? 106.685 113.778 128.651 1.00 77.90 226 VAL B C 1
ATOM 3771 O O . VAL B 1 226 ? 107.371 113.129 129.444 1.00 77.90 226 VAL B O 1
ATOM 3775 N N . ASP B 1 227 ? 105.685 113.235 127.960 1.00 81.93 227 ASP B N 1
ATOM 3776 C CA . ASP B 1 227 ? 105.357 111.819 128.063 1.00 81.93 227 ASP B CA 1
ATOM 3777 C C . ASP B 1 227 ? 106.275 111.025 127.143 1.00 81.93 227 ASP B C 1
ATOM 3778 O O . ASP B 1 227 ? 106.308 111.264 125.931 1.00 81.93 227 ASP B O 1
ATOM 3783 N N . ARG B 1 228 ? 107.019 110.078 127.719 1.00 80.32 228 ARG B N 1
ATOM 3784 C CA . ARG B 1 228 ? 108.029 109.359 126.951 1.00 80.32 228 ARG B CA 1
ATOM 3785 C C . ARG B 1 228 ? 107.414 108.303 126.039 1.00 80.32 228 ARG B C 1
ATOM 3786 O O . ARG B 1 228 ? 107.987 107.985 124.990 1.00 80.32 228 ARG B O 1
ATOM 3794 N N . SER B 1 229 ? 106.264 107.742 126.417 1.00 80.11 229 SER B N 1
ATOM 3795 C CA . SER B 1 229 ? 105.561 106.838 125.512 1.00 80.11 229 SER B CA 1
ATOM 3796 C C . SER B 1 229 ? 105.128 107.569 124.248 1.00 80.11 229 SER B C 1
ATOM 3797 O O . SER B 1 229 ? 105.224 107.028 123.138 1.00 80.11 229 SER B O 1
ATOM 3800 N N . LYS B 1 230 ? 104.650 108.806 124.400 1.00 78.54 230 LYS B N 1
ATOM 3801 C CA . LYS B 1 230 ? 104.358 109.630 123.235 1.00 78.54 230 LYS B CA 1
ATOM 3802 C C . LYS B 1 230 ? 105.616 109.912 122.427 1.00 78.54 230 LYS B C 1
ATOM 3803 O O . LYS B 1 230 ? 105.550 110.019 121.201 1.00 78.54 230 LYS B O 1
ATOM 3809 N N . LEU B 1 231 ? 106.769 110.025 123.091 1.00 75.52 231 LEU B N 1
ATOM 3810 C CA . LEU B 1 231 ? 108.024 110.190 122.363 1.00 75.52 231 LEU B CA 1
ATOM 3811 C C . LEU B 1 231 ? 108.342 108.961 121.521 1.00 75.52 231 LEU B C 1
ATOM 3812 O O . LEU B 1 231 ? 108.783 109.084 120.373 1.00 75.52 231 LEU B O 1
ATOM 3817 N N . HIS B 1 232 ? 108.138 107.767 122.080 1.00 76.69 232 HIS B N 1
ATOM 3818 C CA . HIS B 1 232 ? 108.361 106.548 121.307 1.00 76.69 232 HIS B CA 1
ATOM 3819 C C . HIS B 1 232 ? 107.404 106.467 120.124 1.00 76.69 232 HIS B C 1
ATOM 3820 O O . HIS B 1 232 ? 107.799 106.084 119.013 1.00 76.69 232 HIS B O 1
ATOM 3827 N N . ILE B 1 233 ? 106.138 106.827 120.347 1.00 73.85 233 ILE B N 1
ATOM 3828 C CA . ILE B 1 233 ? 105.161 106.838 119.261 1.00 73.85 233 ILE B CA 1
ATOM 3829 C C . ILE B 1 233 ? 105.584 107.822 118.178 1.00 73.85 233 ILE B C 1
ATOM 3830 O O . ILE B 1 233 ? 105.491 107.530 116.978 1.00 73.85 233 ILE B O 1
ATOM 3835 N N . LEU B 1 234 ? 106.059 109.002 118.583 1.00 72.48 234 LEU B N 1
ATOM 3836 C CA . LEU B 1 234 ? 106.512 110.000 117.623 1.00 72.48 234 LEU B CA 1
ATOM 3837 C C . LEU B 1 234 ? 107.720 109.506 116.841 1.00 72.48 234 LEU B C 1
ATOM 3838 O O . LEU B 1 234 ? 107.837 109.771 115.643 1.00 72.48 234 LEU B O 1
ATOM 3843 N N . LEU B 1 235 ? 108.635 108.797 117.502 1.00 71.65 235 LEU B N 1
ATOM 3844 C CA . LEU B 1 235 ? 109.798 108.255 116.804 1.00 71.65 235 LEU B CA 1
ATOM 3845 C C . LEU B 1 235 ? 109.380 107.225 115.759 1.00 71.65 235 LEU B C 1
ATOM 3846 O O . LEU B 1 235 ? 109.871 107.238 114.622 1.00 71.65 235 LEU B O 1
ATOM 3851 N N . GLN B 1 236 ? 108.467 106.323 116.129 1.00 75.23 236 GLN B N 1
ATOM 3852 C CA . GLN B 1 236 ? 107.986 105.333 115.169 1.00 75.23 236 GLN B CA 1
ATOM 3853 C C . GLN B 1 236 ? 107.280 106.000 113.995 1.00 75.23 236 GLN B C 1
ATOM 3854 O O . GLN B 1 236 ? 107.497 105.633 112.831 1.00 75.23 236 GLN B O 1
ATOM 3860 N N . ASN B 1 237 ? 106.435 106.994 114.281 1.00 73.66 237 ASN B N 1
ATOM 3861 C CA . ASN B 1 237 ? 105.727 107.690 113.214 1.00 73.66 237 ASN B CA 1
ATOM 3862 C C . ASN B 1 237 ? 106.678 108.492 112.338 1.00 73.66 237 ASN B C 1
ATOM 3863 O O . ASN B 1 237 ? 106.450 108.611 111.134 1.00 73.66 237 ASN B O 1
ATOM 3868 N N . GLY B 1 238 ? 107.746 109.043 112.916 1.00 71.59 238 GLY B N 1
ATOM 3869 C CA . GLY B 1 238 ? 108.737 109.737 112.111 1.00 71.59 238 GLY B CA 1
ATOM 3870 C C . GLY B 1 238 ? 109.500 108.799 111.198 1.00 71.59 238 GLY B C 1
ATOM 3871 O O . GLY B 1 238 ? 109.801 109.144 110.053 1.00 71.59 238 GLY B O 1
ATOM 3872 N N . LYS B 1 239 ? 109.828 107.603 111.691 1.00 70.05 239 LYS B N 1
ATOM 3873 C CA . LYS B 1 239 ? 110.441 106.601 110.823 1.00 70.05 239 LYS B CA 1
ATOM 3874 C C . LYS B 1 239 ? 109.509 106.226 109.676 1.00 70.05 239 LYS B C 1
ATOM 3875 O O . LYS B 1 239 ? 109.934 106.142 108.514 1.00 70.05 239 LYS B O 1
ATOM 3881 N N . SER B 1 240 ? 108.226 106.013 109.983 1.00 70.45 240 SER B N 1
ATOM 3882 C CA . SER B 1 240 ? 107.260 105.696 108.936 1.00 70.45 240 SER B CA 1
ATOM 3883 C C . SER B 1 240 ? 107.128 106.843 107.940 1.00 70.45 240 SER B C 1
ATOM 3884 O O . SER B 1 240 ? 107.011 106.616 106.730 1.00 70.45 240 SER B O 1
ATOM 3887 N N . LEU B 1 241 ? 107.143 108.082 108.434 1.00 68.82 241 LEU B N 1
ATOM 3888 C CA . LEU B 1 241 ? 107.036 109.241 107.557 1.00 68.82 241 LEU B CA 1
ATOM 3889 C C . LEU B 1 241 ? 108.258 109.370 106.660 1.00 68.82 241 LEU B C 1
ATOM 3890 O O . LEU B 1 241 ? 108.138 109.740 105.489 1.00 68.82 241 LEU B O 1
ATOM 3895 N N . SER B 1 242 ? 109.445 109.080 107.193 1.00 70.28 242 SER B N 1
ATOM 3896 C CA . SER B 1 242 ? 110.647 109.102 106.367 1.00 70.28 242 SER B CA 1
ATOM 3897 C C . SER B 1 242 ? 110.582 108.039 105.279 1.00 70.28 242 SER B C 1
ATOM 3898 O O . SER B 1 242 ? 110.955 108.294 104.126 1.00 70.28 242 SER B O 1
ATOM 3901 N N . GLU B 1 243 ? 110.103 106.841 105.623 1.00 72.64 243 GLU B N 1
ATOM 3902 C CA . GLU B 1 243 ? 109.947 105.799 104.611 1.00 72.64 243 GLU B CA 1
ATOM 3903 C C . GLU B 1 243 ? 108.945 106.215 103.538 1.00 72.64 243 GLU B C 1
ATOM 3904 O O . GLU B 1 243 ? 109.180 106.008 102.340 1.00 72.64 243 GLU B O 1
ATOM 3910 N N . LEU B 1 244 ? 107.823 106.809 103.951 1.00 69.36 244 LEU B N 1
ATOM 3911 C CA . LEU B 1 244 ? 106.827 107.271 102.989 1.00 69.36 244 LEU B CA 1
ATOM 3912 C C . LEU B 1 244 ? 107.390 108.368 102.093 1.00 69.36 244 LEU B C 1
ATOM 3913 O O . LEU B 1 244 ? 107.121 108.395 100.887 1.00 69.36 244 LEU B O 1
ATOM 3918 N N . GLU B 1 245 ? 108.166 109.287 102.669 1.00 73.83 245 GLU B N 1
ATOM 3919 C CA . GLU B 1 245 ? 108.769 110.353 101.879 1.00 73.83 245 GLU B CA 1
ATOM 3920 C C . GLU B 1 245 ? 109.759 109.792 100.869 1.00 73.83 245 GLU B C 1
ATOM 3921 O O . GLU B 1 245 ? 109.822 110.258 99.727 1.00 73.83 245 GLU B O 1
ATOM 3927 N N . THR B 1 246 ? 110.537 108.784 101.269 1.00 72.15 246 THR B N 1
ATOM 3928 C CA . THR B 1 246 ? 111.443 108.135 100.325 1.00 72.15 246 THR B CA 1
ATOM 3929 C C . THR B 1 246 ? 110.672 107.456 99.198 1.00 72.15 246 THR B C 1
ATOM 3930 O O . THR B 1 246 ? 111.075 107.520 98.029 1.00 72.15 246 THR B O 1
ATOM 3934 N N . ASP B 1 247 ? 109.561 106.795 99.532 1.00 73.48 247 ASP B N 1
ATOM 3935 C CA . ASP B 1 247 ? 108.743 106.152 98.505 1.00 73.48 247 ASP B CA 1
ATOM 3936 C C . ASP B 1 247 ? 108.188 107.177 97.522 1.00 73.48 247 ASP B C 1
ATOM 3937 O O . ASP B 1 247 ? 108.211 106.967 96.302 1.00 73.48 247 ASP B O 1
ATOM 3942 N N . ILE B 1 248 ? 107.686 108.299 98.039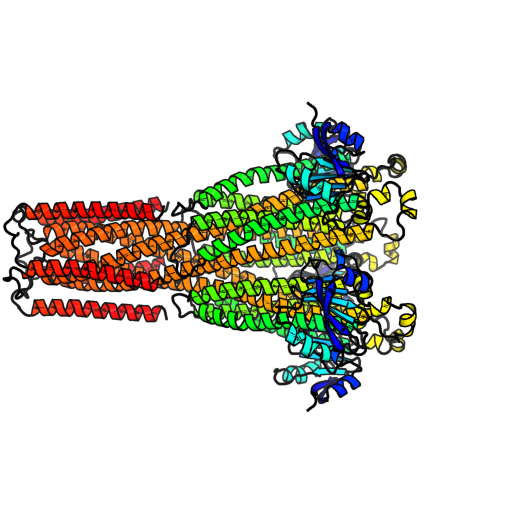 1.00 68.88 248 ILE B N 1
ATOM 3943 C CA . ILE B 1 248 ? 107.173 109.352 97.168 1.00 68.88 248 ILE B CA 1
ATOM 3944 C C . ILE B 1 248 ? 108.291 109.912 96.299 1.00 68.88 248 ILE B C 1
ATOM 3945 O O . ILE B 1 248 ? 108.095 110.190 95.109 1.00 68.88 248 ILE B O 1
ATOM 3950 N N . LYS B 1 249 ? 109.482 110.083 96.878 1.00 71.29 249 LYS B N 1
ATOM 3951 C CA . LYS B 1 249 ? 110.611 110.606 96.118 1.00 71.29 249 LYS B CA 1
ATOM 3952 C C . LYS B 1 249 ? 110.987 109.681 94.970 1.00 71.29 249 LYS B C 1
ATOM 3953 O O . LYS B 1 249 ? 111.225 110.143 93.850 1.00 71.29 249 LYS B O 1
ATOM 3959 N N . ILE B 1 250 ? 111.049 108.373 95.223 1.00 70.71 250 ILE B N 1
ATOM 3960 C CA . ILE B 1 250 ? 111.440 107.451 94.159 1.00 70.71 250 ILE B CA 1
ATOM 3961 C C . ILE B 1 250 ? 110.346 107.354 93.099 1.00 70.71 250 ILE B C 1
ATOM 3962 O O . ILE B 1 250 ? 110.636 107.229 91.901 1.00 70.71 250 ILE B O 1
ATOM 3967 N N . PHE B 1 251 ? 109.075 107.421 93.511 1.00 71.23 251 PHE B N 1
ATOM 3968 C CA . PHE B 1 251 ? 107.987 107.447 92.537 1.00 71.23 251 PHE B CA 1
ATOM 3969 C C . PHE B 1 251 ? 108.091 108.674 91.636 1.00 71.23 251 PHE B C 1
ATOM 3970 O O . PHE B 1 251 ? 107.977 108.573 90.405 1.00 71.23 251 PHE B O 1
ATOM 3978 N N . LYS B 1 252 ? 108.329 109.843 92.239 1.00 73.25 252 LYS B N 1
ATOM 3979 C CA . LYS B 1 252 ? 108.505 111.063 91.461 1.00 73.25 252 LYS B CA 1
ATOM 3980 C C . LYS B 1 252 ? 109.702 110.954 90.532 1.00 73.25 252 LYS B C 1
ATOM 3981 O O . LYS B 1 252 ? 109.643 111.394 89.381 1.00 73.25 252 LYS B O 1
ATOM 3987 N N . GLU B 1 253 ? 110.804 110.381 91.021 1.00 79.65 253 GLU B N 1
ATOM 3988 C CA . GLU B 1 253 ? 111.997 110.251 90.194 1.00 79.65 253 GLU B CA 1
ATOM 3989 C C . GLU B 1 253 ? 111.732 109.374 88.980 1.00 79.65 253 GLU B C 1
ATOM 3990 O O . GLU B 1 253 ? 112.120 109.724 87.862 1.00 79.65 253 GLU B O 1
ATOM 3996 N N . SER B 1 254 ? 111.060 108.238 89.175 1.00 77.37 254 SER B N 1
ATOM 3997 C CA . SER B 1 254 ? 110.766 107.358 88.047 1.00 77.37 254 SER B CA 1
ATOM 3998 C C . SER B 1 254 ? 109.848 108.041 87.040 1.00 77.37 254 SER B C 1
ATOM 3999 O O . SER B 1 254 ? 110.100 108.012 85.825 1.00 77.37 254 SER B O 1
ATOM 4002 N N . ILE B 1 255 ? 108.782 108.683 87.530 1.00 77.03 255 ILE B N 1
ATOM 4003 C CA . ILE B 1 255 ? 107.836 109.327 86.623 1.00 77.03 255 ILE B CA 1
ATOM 4004 C C . ILE B 1 255 ? 108.513 110.456 85.854 1.00 77.03 255 ILE B C 1
ATOM 4005 O O . ILE B 1 255 ? 108.309 110.611 84.645 1.00 77.03 255 ILE B O 1
ATOM 4010 N N . LEU B 1 256 ? 109.334 111.257 86.538 1.00 81.39 256 LEU B N 1
ATOM 4011 C CA . LEU B 1 256 ? 110.012 112.366 85.878 1.00 81.39 256 LEU B CA 1
ATOM 4012 C C . LEU B 1 256 ? 111.067 111.880 84.894 1.00 81.39 256 LEU B C 1
ATOM 4013 O O . LEU B 1 256 ? 111.255 112.498 83.840 1.00 81.39 256 LEU B O 1
ATOM 4018 N N . GLU B 1 257 ? 111.770 110.792 85.216 1.00 87.35 257 GLU B N 1
ATOM 4019 C CA . GLU B 1 257 ? 112.722 110.221 84.271 1.00 87.35 257 GLU B CA 1
ATOM 4020 C C . GLU B 1 257 ? 112.015 109.764 83.005 1.00 87.35 257 GLU B C 1
ATOM 4021 O O . GLU B 1 257 ? 112.521 109.960 81.894 1.00 87.35 257 GLU B O 1
ATOM 4027 N N . ILE B 1 258 ? 110.842 109.146 83.153 1.00 85.12 258 ILE B N 1
ATOM 4028 C CA . ILE B 1 258 ? 110.083 108.745 81.971 1.00 85.12 258 ILE B CA 1
ATOM 4029 C C . ILE B 1 258 ? 109.612 109.971 81.194 1.00 85.12 258 ILE B C 1
ATOM 4030 O O . ILE B 1 258 ? 109.685 110.008 79.960 1.00 85.12 258 ILE B O 1
ATOM 4035 N N . LEU B 1 259 ? 109.131 110.995 81.904 1.00 84.58 259 LEU B N 1
ATOM 4036 C CA . LEU B 1 259 ? 108.562 112.166 81.243 1.00 84.58 259 LEU B CA 1
ATOM 4037 C C . LEU B 1 259 ? 109.615 112.988 80.511 1.00 84.58 259 LEU B C 1
ATOM 4038 O O . LEU B 1 259 ? 109.310 113.600 79.481 1.00 84.58 259 LEU B O 1
ATOM 4043 N N . ASP B 1 260 ? 110.845 113.027 81.026 1.00 93.90 260 ASP B N 1
ATOM 4044 C CA . ASP B 1 260 ? 111.862 113.903 80.452 1.00 93.90 260 ASP B CA 1
ATOM 4045 C C . ASP B 1 260 ? 112.206 113.505 79.022 1.00 93.90 260 ASP B C 1
ATOM 4046 O O . ASP B 1 260 ? 112.372 114.369 78.154 1.00 93.90 260 ASP B O 1
ATOM 4051 N N . GLU B 1 261 ? 112.317 112.207 78.756 1.00 101.97 261 GLU B N 1
ATOM 4052 C CA . GLU B 1 261 ? 112.700 111.707 77.442 1.00 101.97 261 GLU B CA 1
ATOM 4053 C C . GLU B 1 261 ? 111.450 111.324 76.660 1.00 101.97 261 GLU B C 1
ATOM 4054 O O . GLU B 1 261 ? 110.611 110.563 77.155 1.00 101.97 261 GLU B O 1
ATOM 4060 N N . GLU B 1 262 ? 111.330 111.852 75.439 1.00 108.65 262 GLU B N 1
ATOM 4061 C CA . GLU B 1 262 ? 110.180 111.528 74.603 1.00 108.65 262 GLU B CA 1
ATOM 4062 C C . GLU B 1 262 ? 110.243 110.096 74.091 1.00 108.65 262 GLU B C 1
ATOM 4063 O O . GLU B 1 262 ? 109.205 109.507 73.764 1.00 108.65 262 GLU B O 1
ATOM 4069 N N . GLU B 1 263 ? 111.446 109.522 74.005 1.00 108.15 263 GLU B N 1
ATOM 4070 C CA . GLU B 1 263 ? 111.578 108.147 73.535 1.00 108.15 263 GLU B CA 1
ATOM 4071 C C . GLU B 1 263 ? 110.878 107.173 74.473 1.00 108.15 263 GLU B C 1
ATOM 4072 O O . GLU B 1 263 ? 110.190 106.252 74.021 1.00 108.15 263 GLU B O 1
ATOM 4078 N N . LEU B 1 264 ? 111.038 107.363 75.785 1.00 100.12 264 LEU B N 1
ATOM 4079 C CA . LEU B 1 264 ? 110.359 106.498 76.745 1.00 100.12 264 LEU B CA 1
ATOM 4080 C C . LEU B 1 264 ? 108.846 106.657 76.655 1.00 100.12 264 LEU B C 1
ATOM 4081 O O . LEU B 1 264 ? 108.102 105.673 76.752 1.00 100.12 264 LEU B O 1
ATOM 4086 N N . LEU B 1 265 ? 108.373 107.892 76.470 1.00 97.66 265 LEU B N 1
ATOM 4087 C CA . LEU B 1 265 ? 106.940 108.122 76.321 1.00 97.66 265 LEU B CA 1
ATOM 4088 C C . LEU B 1 265 ? 106.396 107.417 75.085 1.00 97.66 265 LEU B C 1
ATOM 4089 O O . LEU B 1 265 ? 105.308 106.831 75.124 1.00 97.66 265 LEU B O 1
ATOM 4094 N N . GLU B 1 266 ? 107.138 107.469 73.977 1.00 104.01 266 GLU B N 1
ATOM 4095 C CA . GLU B 1 266 ? 106.714 106.760 72.774 1.00 104.01 266 GLU B CA 1
ATOM 4096 C C . GLU B 1 266 ? 106.728 105.252 72.990 1.00 104.01 266 GLU B C 1
ATOM 4097 O O . GLU B 1 266 ? 105.838 104.541 72.511 1.00 104.01 266 GLU B O 1
ATOM 4103 N N . GLU B 1 267 ? 107.736 104.746 73.705 1.00 100.45 267 GLU B N 1
ATOM 4104 C CA . GLU B 1 267 ? 107.818 103.312 73.962 1.00 100.45 267 GLU B CA 1
ATOM 4105 C C . GLU B 1 267 ? 106.670 102.837 74.843 1.00 100.45 267 GLU B C 1
ATOM 4106 O O . GLU B 1 267 ? 106.207 101.698 74.709 1.00 100.45 267 GLU B O 1
ATOM 4112 N N . LEU B 1 268 ? 106.201 103.691 75.756 1.00 93.65 268 LEU B N 1
ATOM 4113 C CA . LEU B 1 268 ? 105.107 103.302 76.639 1.00 93.65 268 LEU B CA 1
ATOM 4114 C C . LEU B 1 268 ? 103.816 103.024 75.881 1.00 93.65 268 LEU B C 1
ATOM 4115 O O . LEU B 1 268 ? 102.942 102.327 76.406 1.00 93.65 268 LEU B O 1
ATOM 4120 N N . CYS B 1 269 ? 103.675 103.550 74.665 1.00 100.94 269 CYS B N 1
ATOM 4121 C CA . CYS B 1 269 ? 102.482 103.324 73.849 1.00 100.94 269 CYS B CA 1
ATOM 4122 C C . CYS B 1 269 ? 102.645 101.989 73.127 1.00 100.94 269 CYS B C 1
ATOM 4123 O O . CYS B 1 269 ? 102.994 101.915 71.946 1.00 100.94 269 CYS B O 1
ATOM 4126 N N . VAL B 1 270 ? 102.385 100.909 73.867 1.00 96.99 270 VAL B N 1
ATOM 4127 C CA . VAL B 1 270 ? 102.657 99.571 73.349 1.00 96.99 270 VAL B CA 1
ATOM 4128 C C . VAL B 1 270 ? 101.704 99.218 72.213 1.00 96.99 270 VAL B C 1
ATOM 4129 O O . VAL B 1 270 ? 102.092 98.546 71.250 1.00 96.99 270 VAL B O 1
ATOM 4133 N N . SER B 1 271 ? 100.443 99.646 72.308 1.00 105.07 271 SER B N 1
ATOM 4134 C CA . SER B 1 271 ? 99.482 99.335 71.254 1.00 105.07 271 SER B CA 1
ATOM 4135 C C . SER B 1 271 ? 99.862 100.014 69.945 1.00 105.07 271 SER B C 1
ATOM 4136 O O . SER B 1 271 ? 99.640 99.460 68.862 1.00 105.07 271 SER B O 1
ATOM 4139 N N . LYS B 1 272 ? 100.429 101.219 70.026 1.00 110.74 272 LYS B N 1
ATOM 4140 C CA . LYS B 1 272 ? 100.853 101.922 68.821 1.00 110.74 272 LYS B CA 1
ATOM 4141 C C . LYS B 1 272 ? 101.950 101.159 68.089 1.00 110.74 272 LYS B C 1
ATOM 4142 O O . LYS B 1 272 ? 101.923 101.047 66.858 1.00 110.74 272 LYS B O 1
ATOM 4148 N N . TRP B 1 273 ? 102.922 100.623 68.828 1.00 108.05 273 TRP B N 1
ATOM 4149 C CA . TRP B 1 273 ? 104.049 99.939 68.210 1.00 108.05 273 TRP B CA 1
ATOM 4150 C C . TRP B 1 273 ? 103.797 98.457 67.968 1.00 108.05 273 TRP B C 1
ATOM 4151 O O . TRP B 1 273 ? 104.610 97.813 67.296 1.00 108.05 273 TRP B O 1
ATOM 4162 N N . SER B 1 274 ? 102.706 97.899 68.495 1.00 114.16 274 SER B N 1
ATOM 4163 C CA . SER B 1 274 ? 102.397 96.497 68.231 1.00 114.16 274 SER B CA 1
ATOM 4164 C C . SER B 1 274 ? 102.066 96.280 66.760 1.00 114.16 274 SER B C 1
ATOM 4165 O O . SER B 1 274 ? 102.583 95.355 66.122 1.00 114.16 274 SER B O 1
ATOM 4168 N N . ASP B 1 275 ? 101.204 97.129 66.204 1.00 127.00 275 ASP B N 1
ATOM 4169 C CA . ASP B 1 275 ? 100.852 97.103 64.785 1.00 127.00 275 ASP B CA 1
ATOM 4170 C C . ASP B 1 275 ? 100.968 98.523 64.249 1.00 127.00 275 ASP B C 1
ATOM 4171 O O . ASP B 1 275 ? 99.961 99.230 64.104 1.00 127.00 275 ASP B O 1
ATOM 4176 N N . PRO B 1 276 ? 102.191 98.981 63.960 1.00 130.32 276 PRO B N 1
ATOM 4177 C CA . PRO B 1 276 ? 102.354 100.363 63.473 1.00 130.32 276 PRO B CA 1
ATOM 4178 C C . PRO B 1 276 ? 101.582 100.649 62.197 1.00 130.32 276 PRO B C 1
ATOM 4179 O O . PRO B 1 276 ? 101.057 101.757 62.033 1.00 130.32 276 PRO B O 1
ATOM 4183 N N . GLN B 1 277 ? 101.494 99.676 61.288 1.00 135.72 277 GLN B N 1
ATOM 4184 C CA . GLN B 1 277 ? 100.741 99.882 60.056 1.00 135.72 277 GLN B CA 1
ATOM 4185 C C . GLN B 1 277 ? 99.261 100.103 60.343 1.00 135.72 277 GLN B C 1
ATOM 4186 O O . GLN B 1 277 ? 98.622 100.964 59.725 1.00 135.72 277 GLN B O 1
ATOM 4188 N N . VAL B 1 278 ? 98.696 99.332 61.274 1.00 136.19 278 VAL B N 1
ATOM 4189 C CA . VAL B 1 278 ? 97.283 99.482 61.609 1.00 136.19 278 VAL B CA 1
ATOM 4190 C C . VAL B 1 278 ? 97.037 100.814 62.308 1.00 136.19 278 VAL B C 1
ATOM 4191 O O . VAL B 1 278 ? 96.102 101.549 61.970 1.00 136.19 278 VAL B O 1
ATOM 4195 N N . PHE B 1 279 ? 97.877 101.149 63.288 1.00 132.04 279 PHE B N 1
ATOM 4196 C CA . PHE B 1 279 ? 97.692 102.373 64.055 1.00 132.04 279 PHE B CA 1
ATOM 4197 C C . PHE B 1 279 ? 98.084 103.627 63.286 1.00 132.04 279 PHE B C 1
ATOM 4198 O O . PHE B 1 279 ? 97.795 104.733 63.755 1.00 132.04 279 PHE B O 1
ATOM 4206 N N . GLU B 1 280 ? 98.735 103.488 62.128 1.00 139.42 280 GLU B N 1
ATOM 4207 C CA . GLU B 1 280 ? 98.998 104.653 61.291 1.00 139.42 280 GLU B CA 1
ATOM 4208 C C . GLU B 1 280 ? 97.702 105.288 60.806 1.00 139.42 280 GLU B C 1
ATOM 4209 O O . GLU B 1 280 ? 97.641 106.508 60.613 1.00 139.42 280 GLU B O 1
ATOM 4211 N N . LYS B 1 281 ? 96.658 104.480 60.605 1.00 141.86 281 LYS B N 1
ATOM 4212 C CA . LYS B 1 281 ? 95.344 104.981 60.234 1.00 141.86 281 LYS B CA 1
ATOM 4213 C C . LYS B 1 281 ? 94.312 104.862 61.345 1.00 141.86 281 LYS B C 1
ATOM 4214 O O . LYS B 1 281 ? 93.319 105.596 61.320 1.00 141.86 281 LYS B O 1
ATOM 4216 N N . SER B 1 282 ? 94.517 103.959 62.308 1.00 141.57 282 SER B N 1
ATOM 4217 C CA . SER B 1 282 ? 93.574 103.829 63.415 1.00 141.57 282 SER B CA 1
ATOM 4218 C C . SER B 1 282 ? 93.552 105.086 64.276 1.00 141.57 282 SER B C 1
ATOM 4219 O O . SER B 1 282 ? 92.484 105.530 64.714 1.00 141.57 282 SER B O 1
ATOM 4221 N N . SER B 1 283 ? 94.720 105.673 64.531 1.00 142.69 283 SER B N 1
ATOM 4222 C CA . SER B 1 283 ? 94.824 106.881 65.349 1.00 142.69 283 SER B CA 1
ATOM 4223 C C . SER B 1 283 ? 94.354 108.065 64.513 1.00 142.69 283 SER B C 1
ATOM 4224 O O . SER B 1 283 ? 95.131 108.708 63.806 1.00 142.69 283 SER B O 1
ATOM 4226 N N . ALA B 1 284 ? 93.055 108.356 64.599 1.00 141.79 284 ALA B N 1
ATOM 4227 C CA . ALA B 1 284 ? 92.446 109.438 63.825 1.00 141.79 284 ALA B CA 1
ATOM 4228 C C . ALA B 1 284 ? 92.619 110.749 64.587 1.00 141.79 284 ALA B C 1
ATOM 4229 O O . ALA B 1 284 ? 91.698 111.272 65.218 1.00 141.79 284 ALA B O 1
ATOM 4231 N N . GLY B 1 285 ? 93.836 111.285 64.522 1.00 135.31 285 GLY B N 1
ATOM 4232 C CA . GLY B 1 285 ? 94.142 112.559 65.134 1.00 135.31 285 GLY B CA 1
ATOM 4233 C C . GLY B 1 285 ? 94.422 112.520 66.619 1.00 135.31 285 GLY B C 1
ATOM 4234 O O . GLY B 1 285 ? 94.664 113.579 67.212 1.00 135.31 285 GLY B O 1
ATOM 4235 N N . ILE B 1 286 ? 94.399 111.346 67.241 1.00 124.02 286 ILE B N 1
ATOM 4236 C CA . ILE B 1 286 ? 94.661 111.203 68.668 1.00 124.02 286 ILE B CA 1
ATOM 4237 C C . ILE B 1 286 ? 96.118 110.803 68.845 1.00 124.02 286 ILE B C 1
ATOM 4238 O O . ILE B 1 286 ? 96.542 109.743 68.369 1.00 124.02 286 ILE B O 1
ATOM 4243 N N . ASP B 1 287 ? 96.885 111.647 69.530 1.00 112.29 287 ASP B N 1
ATOM 4244 C CA . ASP B 1 287 ? 98.301 111.393 69.771 1.00 112.29 287 ASP B CA 1
ATOM 4245 C C . ASP B 1 287 ? 98.437 110.584 71.056 1.00 112.29 287 ASP B C 1
ATOM 4246 O O . ASP B 1 287 ? 98.179 111.095 72.150 1.00 112.29 287 ASP B O 1
ATOM 4251 N N . HIS B 1 288 ? 98.838 109.319 70.919 1.00 105.80 288 HIS B N 1
ATOM 4252 C CA . HIS B 1 288 ? 98.984 108.456 72.087 1.00 105.80 288 HIS B CA 1
ATOM 4253 C C . HIS B 1 288 ? 100.096 108.949 73.003 1.00 105.80 288 HIS B C 1
ATOM 4254 O O . HIS B 1 288 ? 99.972 108.887 74.233 1.00 105.80 288 HIS B O 1
ATOM 4261 N N . ALA B 1 289 ? 101.196 109.434 72.422 1.00 101.14 289 ALA B N 1
ATOM 4262 C CA . ALA B 1 289 ? 102.297 109.946 73.231 1.00 101.14 289 ALA B CA 1
ATOM 4263 C C . ALA B 1 289 ? 101.856 111.138 74.069 1.00 101.14 289 ALA B C 1
ATOM 4264 O O . ALA B 1 289 ? 102.234 111.257 75.240 1.00 101.14 289 ALA B O 1
ATOM 4266 N N . GLU B 1 290 ? 101.052 112.030 73.488 1.00 101.25 290 GLU B N 1
ATOM 4267 C CA . GLU B 1 290 ? 100.555 113.179 74.238 1.00 101.25 290 GLU B CA 1
ATOM 4268 C C . GLU B 1 290 ? 99.661 112.743 75.393 1.00 101.25 290 GLU B C 1
ATOM 4269 O O . GLU B 1 290 ? 99.759 113.281 76.502 1.00 101.25 290 GLU B O 1
ATOM 4275 N N . GLU B 1 291 ? 98.779 111.770 75.152 1.00 98.25 291 GLU B N 1
ATOM 4276 C CA . GLU B 1 291 ? 97.910 111.280 76.218 1.00 98.25 291 GLU B CA 1
ATOM 4277 C C . GLU B 1 291 ? 98.720 110.641 77.340 1.00 98.25 291 GLU B C 1
ATOM 4278 O O . GLU B 1 291 ? 98.438 110.861 78.527 1.00 98.25 291 GLU B O 1
ATOM 4284 N N . MET B 1 292 ? 99.732 109.847 76.983 1.00 93.98 292 MET B N 1
ATOM 4285 C CA . MET B 1 292 ? 100.597 109.251 77.995 1.00 93.98 292 MET B CA 1
ATOM 4286 C C . MET B 1 292 ? 101.329 110.325 78.786 1.00 93.98 292 MET B C 1
ATOM 4287 O O . MET B 1 292 ? 101.461 110.225 80.013 1.00 93.98 292 MET B O 1
ATOM 4292 N N . GLU B 1 293 ? 101.812 111.363 78.098 1.00 93.13 293 GLU B N 1
ATOM 4293 C CA . GLU B 1 293 ? 102.493 112.457 78.778 1.00 93.13 293 GLU B CA 1
ATOM 4294 C C . GLU B 1 293 ? 101.566 113.157 79.761 1.00 93.13 293 GLU B C 1
ATOM 4295 O O . GLU B 1 293 ? 101.970 113.473 80.883 1.00 93.13 293 GLU B O 1
ATOM 4301 N N . LEU B 1 294 ? 100.320 113.408 79.357 1.00 88.20 294 LEU B N 1
ATOM 4302 C CA . LEU B 1 294 ? 99.371 114.066 80.252 1.00 88.20 294 LEU B CA 1
ATOM 4303 C C . LEU B 1 294 ? 99.053 113.199 81.465 1.00 88.20 294 LEU B C 1
ATOM 4304 O O . LEU B 1 294 ? 98.968 113.699 82.593 1.00 88.20 294 LEU B O 1
ATOM 4309 N N . LEU B 1 295 ? 98.874 111.893 81.256 1.00 84.36 295 LEU B N 1
ATOM 4310 C CA . LEU B 1 295 ? 98.599 110.998 82.379 1.00 84.36 295 LEU B CA 1
ATOM 4311 C C . LEU B 1 295 ? 99.765 110.976 83.363 1.00 84.36 295 LEU B C 1
ATOM 4312 O O . LEU B 1 295 ? 99.577 111.087 84.587 1.00 84.36 295 LEU B O 1
ATOM 4317 N N . LEU B 1 296 ? 100.986 110.846 82.841 1.00 83.27 296 LEU B N 1
ATOM 4318 C CA . LEU B 1 296 ? 102.155 110.805 83.709 1.00 83.27 296 LEU B CA 1
ATOM 4319 C C . LEU B 1 296 ? 102.366 112.140 84.409 1.00 83.27 296 LEU B C 1
ATOM 4320 O O . LEU B 1 296 ? 102.802 112.177 85.562 1.00 83.27 296 LEU B O 1
ATOM 4325 N N . GLU B 1 297 ? 102.057 113.248 83.731 1.00 85.64 297 GLU B N 1
ATOM 4326 C CA . GLU B 1 297 ? 102.159 114.558 84.364 1.00 85.64 297 GLU B CA 1
ATOM 4327 C C . GLU B 1 297 ? 101.153 114.699 85.499 1.00 85.64 297 GLU B C 1
ATOM 4328 O O . GLU B 1 297 ? 101.476 115.246 86.559 1.00 85.64 297 GLU B O 1
ATOM 4334 N N . ASN B 1 298 ? 99.927 114.215 85.291 1.00 79.99 298 ASN B N 1
ATOM 4335 C CA . ASN B 1 298 ? 98.930 114.205 86.359 1.00 79.99 298 ASN B CA 1
ATOM 4336 C C . ASN B 1 298 ? 99.444 113.454 87.580 1.00 79.99 298 ASN B C 1
ATOM 4337 O O . ASN B 1 298 ? 99.397 113.962 88.711 1.00 79.99 298 ASN B O 1
ATOM 4342 N N . TYR B 1 299 ? 99.944 112.237 87.368 1.00 75.09 299 TYR B N 1
ATOM 4343 C CA . TYR B 1 299 ? 100.383 111.446 88.513 1.00 75.09 299 TYR B CA 1
ATOM 4344 C C . TYR B 1 299 ? 101.635 112.032 89.157 1.00 75.09 299 TYR B C 1
ATOM 4345 O O . TYR B 1 299 ? 101.788 111.968 90.383 1.00 75.09 299 TYR B O 1
ATOM 4354 N N . TYR B 1 300 ? 102.519 112.633 88.360 1.00 75.63 300 TYR B N 1
ATOM 4355 C CA . TYR B 1 300 ? 103.687 113.302 88.917 1.00 75.63 300 TYR B CA 1
ATOM 4356 C C . TYR B 1 300 ? 103.284 114.492 89.775 1.00 75.63 300 TYR B C 1
ATOM 4357 O O . TYR B 1 300 ? 103.879 114.732 90.828 1.00 75.63 300 TYR B O 1
ATOM 4366 N N . ARG B 1 301 ? 102.287 115.262 89.334 1.00 78.09 301 ARG B N 1
ATOM 4367 C CA . ARG B 1 301 ? 101.823 116.393 90.131 1.00 78.09 301 ARG B CA 1
ATOM 4368 C C . ARG B 1 301 ? 101.190 115.925 91.436 1.00 78.09 301 ARG B C 1
ATOM 4369 O O . ARG B 1 301 ? 101.392 116.541 92.491 1.00 78.09 301 ARG B O 1
ATOM 4377 N N . LEU B 1 302 ? 100.414 114.839 91.383 1.00 72.25 302 LEU B N 1
ATOM 4378 C CA . LEU B 1 302 ? 99.853 114.287 92.615 1.00 72.25 302 LEU B CA 1
ATOM 4379 C C . LEU B 1 302 ? 100.957 113.856 93.575 1.00 72.25 302 LEU B C 1
ATOM 4380 O O . LEU B 1 302 ? 100.903 114.148 94.780 1.00 72.25 302 LEU B O 1
ATOM 4385 N N . ALA B 1 303 ? 101.976 113.170 93.055 1.00 71.20 303 ALA B N 1
ATOM 4386 C CA . ALA B 1 303 ? 103.086 112.744 93.899 1.00 71.20 303 ALA B CA 1
ATOM 4387 C C . ALA B 1 303 ? 103.859 113.940 94.443 1.00 71.20 303 ALA B C 1
ATOM 4388 O O . ALA B 1 303 ? 104.364 113.900 95.569 1.00 71.20 303 ALA B O 1
ATOM 4390 N N . ASP B 1 304 ? 103.968 115.010 93.655 1.00 73.77 304 ASP B N 1
ATOM 4391 C CA . ASP B 1 304 ? 104.638 116.218 94.125 1.00 73.77 304 ASP B CA 1
ATOM 4392 C C . ASP B 1 304 ? 103.874 116.859 95.275 1.00 73.77 304 ASP B C 1
ATOM 4393 O O . ASP B 1 304 ? 104.477 117.327 96.248 1.00 73.77 304 ASP B O 1
ATOM 4398 N N . ASP B 1 305 ? 102.544 116.898 95.176 1.00 76.31 305 ASP B N 1
ATOM 4399 C CA . ASP B 1 305 ? 101.741 117.400 96.289 1.00 76.31 305 ASP B CA 1
ATOM 4400 C C . ASP B 1 305 ? 101.940 116.545 97.534 1.00 76.31 305 ASP B C 1
ATOM 4401 O O . ASP B 1 305 ? 102.078 117.070 98.649 1.00 76.31 305 ASP B O 1
ATOM 4406 N N . LEU B 1 306 ? 101.965 115.221 97.360 1.00 70.33 306 LEU B N 1
ATOM 4407 C CA . LEU B 1 306 ? 102.201 114.333 98.496 1.00 70.33 306 LEU B CA 1
ATOM 4408 C C . LEU B 1 306 ? 103.566 114.590 99.125 1.00 70.33 306 LEU B C 1
ATOM 4409 O O . LEU B 1 306 ? 103.700 114.619 100.356 1.00 70.33 306 LEU B O 1
ATOM 4414 N N . SER B 1 307 ? 104.594 114.772 98.292 1.00 68.82 307 SER B N 1
ATOM 4415 C CA . SER B 1 307 ? 105.936 115.030 98.802 1.00 68.82 307 SER B CA 1
ATOM 4416 C C . SER B 1 307 ? 105.997 116.355 99.546 1.00 68.82 307 SER B C 1
ATOM 4417 O O . SER B 1 307 ? 106.668 116.465 100.578 1.00 68.82 307 SER B O 1
ATOM 4420 N N . ASN B 1 308 ? 105.314 117.378 99.029 1.00 69.33 308 ASN B N 1
ATOM 4421 C CA . ASN B 1 308 ? 105.273 118.661 99.722 1.00 69.33 308 ASN B CA 1
ATOM 4422 C C . ASN B 1 308 ? 104.616 118.523 101.088 1.00 69.33 308 ASN B C 1
ATOM 4423 O O . ASN B 1 308 ? 105.106 119.075 102.081 1.00 69.33 308 ASN B O 1
ATOM 4428 N N . ALA B 1 309 ? 103.511 117.778 101.160 1.00 68.32 309 ALA B N 1
ATOM 4429 C CA . ALA B 1 309 ? 102.852 117.572 102.447 1.00 68.32 309 ALA B CA 1
ATOM 4430 C C . ALA B 1 309 ? 103.757 116.823 103.422 1.00 68.32 309 ALA B C 1
ATOM 4431 O O . ALA B 1 309 ? 103.839 117.178 104.605 1.00 68.32 309 ALA B O 1
ATOM 4433 N N . ALA B 1 310 ? 104.450 115.787 102.941 1.00 68.46 310 ALA B N 1
ATOM 4434 C CA . ALA B 1 310 ? 105.341 115.027 103.814 1.00 68.46 310 ALA B CA 1
ATOM 4435 C C . ALA B 1 310 ? 106.501 115.884 104.311 1.00 68.46 310 ALA B C 1
ATOM 4436 O O . ALA B 1 310 ? 106.888 115.803 105.485 1.00 68.46 310 ALA B O 1
ATOM 4438 N N . ARG B 1 311 ? 107.077 116.704 103.429 1.00 69.77 311 ARG B N 1
ATOM 4439 C CA . ARG B 1 311 ? 108.163 117.588 103.837 1.00 69.77 311 ARG B CA 1
ATOM 4440 C C . ARG B 1 311 ? 107.684 118.613 104.856 1.00 69.77 311 ARG B C 1
ATOM 4441 O O . ARG B 1 311 ? 108.401 118.934 105.813 1.00 69.77 311 ARG B O 1
ATOM 4449 N N . GLU B 1 312 ? 106.474 119.144 104.665 1.00 72.25 312 GLU B N 1
ATOM 4450 C CA . GLU B 1 312 ? 105.912 120.063 105.649 1.00 72.25 312 GLU B CA 1
ATOM 4451 C C . GLU B 1 312 ? 105.730 119.376 106.995 1.00 72.25 312 GLU B C 1
ATOM 4452 O O . GLU B 1 312 ? 105.988 119.975 108.046 1.00 72.25 312 GLU B O 1
ATOM 4458 N N . LEU B 1 313 ? 105.284 118.118 106.984 1.00 69.10 313 LEU B N 1
ATOM 4459 C CA . LEU B 1 313 ? 105.137 117.380 108.235 1.00 69.10 313 LEU B CA 1
ATOM 4460 C C . LEU B 1 313 ? 106.484 117.182 108.925 1.00 69.10 313 LEU B C 1
ATOM 4461 O O . LEU B 1 313 ? 106.589 117.320 110.149 1.00 69.10 313 LEU B O 1
ATOM 4466 N N . ARG B 1 314 ? 107.526 116.857 108.155 1.00 72.60 314 ARG B N 1
ATOM 4467 C CA . ARG B 1 314 ? 108.862 116.713 108.736 1.00 72.60 314 ARG B CA 1
ATOM 4468 C C . ARG B 1 314 ? 109.349 118.024 109.346 1.00 72.60 314 ARG B C 1
ATOM 4469 O O . ARG B 1 314 ? 109.916 118.039 110.449 1.00 72.60 314 ARG B O 1
ATOM 4477 N N . VAL B 1 315 ? 109.143 119.135 108.637 1.00 70.78 315 VAL B N 1
ATOM 4478 C CA . VAL B 1 315 ? 109.566 120.437 109.148 1.00 70.78 315 VAL B CA 1
ATOM 4479 C C . VAL B 1 315 ? 108.815 120.774 110.428 1.00 70.78 315 VAL B C 1
ATOM 4480 O O . VAL B 1 315 ? 109.395 121.294 111.391 1.00 70.78 315 VAL B O 1
ATOM 4484 N N . LEU B 1 316 ? 107.512 120.486 110.460 1.00 70.60 316 LEU B N 1
ATOM 4485 C CA . LEU B 1 316 ? 106.728 120.729 111.665 1.00 70.60 316 LEU B CA 1
ATOM 4486 C C . LEU B 1 316 ? 107.221 119.872 112.823 1.00 70.60 316 LEU B C 1
ATOM 4487 O O . LEU B 1 316 ? 107.254 120.329 113.970 1.00 70.60 316 LEU B O 1
ATOM 4492 N N . ILE B 1 317 ? 107.600 118.624 112.544 1.00 69.83 317 ILE B N 1
ATOM 4493 C CA . ILE B 1 317 ? 108.140 117.758 113.590 1.00 69.83 317 ILE B CA 1
ATOM 4494 C C . ILE B 1 317 ? 109.420 118.353 114.164 1.00 69.83 317 ILE B C 1
ATOM 4495 O O . ILE B 1 317 ? 109.615 118.392 115.386 1.00 69.83 317 ILE B O 1
ATOM 4500 N N . ASP B 1 318 ? 110.312 118.828 113.291 1.00 74.69 318 ASP B N 1
ATOM 4501 C CA . ASP B 1 318 ? 111.558 119.426 113.768 1.00 74.69 318 ASP B CA 1
ATOM 4502 C C . ASP B 1 318 ? 111.294 120.678 114.600 1.00 74.69 318 ASP B C 1
ATOM 4503 O O . ASP B 1 318 ? 111.910 120.877 115.658 1.00 74.69 318 ASP B O 1
ATOM 4508 N N . ASP B 1 319 ? 110.379 121.534 114.138 1.00 74.85 319 ASP B N 1
ATOM 4509 C CA . ASP B 1 319 ? 110.056 122.745 114.886 1.00 74.85 319 ASP B CA 1
ATOM 4510 C C . ASP B 1 319 ? 109.448 122.410 116.242 1.00 74.85 319 ASP B C 1
ATOM 4511 O O . ASP B 1 319 ? 109.761 123.056 117.251 1.00 74.85 319 ASP B O 1
ATOM 4516 N N . SER B 1 320 ? 108.573 121.404 116.286 1.00 70.51 320 SER B N 1
ATOM 4517 C CA . SER B 1 320 ? 107.986 120.985 117.551 1.00 70.51 320 SER B CA 1
ATOM 4518 C C . SER B 1 320 ? 109.047 120.441 118.496 1.00 70.51 320 SER B C 1
ATOM 4519 O O . SER B 1 320 ? 108.987 120.677 119.706 1.00 70.51 320 SER B O 1
ATOM 4522 N N . GLN B 1 321 ? 110.024 119.702 117.964 1.00 72.06 321 GLN B N 1
ATOM 4523 C CA . GLN B 1 321 ? 111.112 119.213 118.806 1.00 72.06 321 GLN B CA 1
ATOM 4524 C C . GLN B 1 321 ? 111.916 120.369 119.392 1.00 72.06 321 GLN B C 1
ATOM 4525 O O . GLN B 1 321 ? 112.284 120.347 120.574 1.00 72.06 321 GLN B O 1
ATOM 4531 N N . SER B 1 322 ? 112.195 121.390 118.578 1.00 69.67 322 SER B N 1
ATOM 4532 C CA . SER B 1 322 ? 112.902 122.562 119.093 1.00 69.67 322 SER B CA 1
ATOM 4533 C C . SER B 1 322 ? 112.092 123.263 120.178 1.00 69.67 322 SER B C 1
ATOM 4534 O O . SER B 1 322 ? 112.641 123.688 121.205 1.00 69.67 322 SER B O 1
ATOM 4537 N N . ILE B 1 323 ? 110.780 123.388 119.970 1.00 69.15 323 ILE B N 1
ATOM 4538 C CA . ILE B 1 323 ? 109.922 124.028 120.966 1.00 69.15 323 ILE B CA 1
ATOM 4539 C C . ILE B 1 323 ? 109.906 123.218 122.256 1.00 69.15 323 ILE B C 1
ATOM 4540 O O . ILE B 1 323 ? 109.905 123.778 123.359 1.00 69.15 323 ILE B O 1
ATOM 4545 N N . ILE B 1 324 ? 109.891 121.888 122.141 1.00 67.69 324 ILE B N 1
ATOM 4546 C CA . ILE B 1 324 ? 109.932 121.028 123.321 1.00 67.69 324 ILE B CA 1
ATOM 4547 C C . ILE B 1 324 ? 111.236 121.228 124.080 1.00 67.69 324 ILE B C 1
ATOM 4548 O O . ILE B 1 324 ? 111.250 121.295 125.316 1.00 67.69 324 ILE B O 1
ATOM 4553 N N . PHE B 1 325 ? 112.353 121.313 123.353 1.00 67.96 325 PHE B N 1
ATOM 4554 C CA . PHE B 1 325 ? 11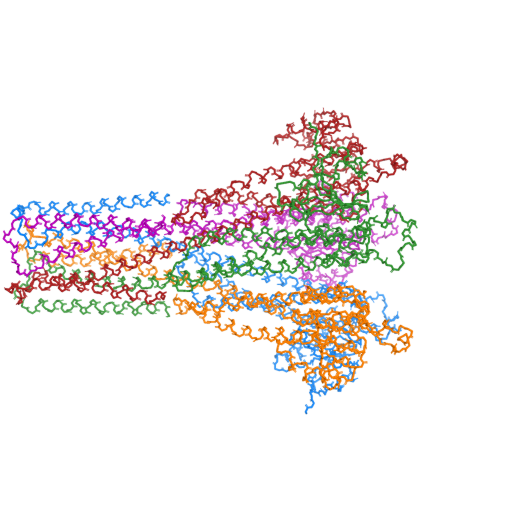3.638 121.570 123.998 1.00 67.96 325 PHE B CA 1
ATOM 4555 C C . PHE B 1 325 ? 113.611 122.888 124.761 1.00 67.96 325 PHE B C 1
ATOM 4556 O O . PHE B 1 325 ? 114.060 122.966 125.913 1.00 67.96 325 PHE B O 1
ATOM 4564 N N . ILE B 1 326 ? 113.077 123.938 124.132 1.00 67.77 326 ILE B N 1
ATOM 4565 C CA . ILE B 1 326 ? 113.034 125.245 124.784 1.00 67.77 326 ILE B CA 1
ATOM 4566 C C . ILE B 1 326 ? 112.139 125.200 126.017 1.00 67.77 326 ILE B C 1
ATOM 4567 O O . ILE B 1 326 ? 112.466 125.778 127.061 1.00 67.77 326 ILE B O 1
ATOM 4572 N N . ASN B 1 327 ? 110.995 124.519 125.917 1.00 70.32 327 ASN B N 1
ATOM 4573 C CA . ASN B 1 327 ? 110.087 124.409 127.056 1.00 70.32 327 ASN B CA 1
ATOM 4574 C C . ASN B 1 327 ? 110.741 123.677 128.218 1.00 70.32 327 ASN B C 1
ATOM 4575 O O . ASN B 1 327 ? 110.627 124.101 129.376 1.00 70.32 327 ASN B O 1
ATOM 4580 N N . LEU B 1 328 ? 111.425 122.567 127.930 1.00 65.76 328 LEU B N 1
ATOM 4581 C CA . LEU B 1 328 ? 112.095 121.817 128.986 1.00 65.76 328 LEU B CA 1
ATOM 4582 C C . LEU B 1 328 ? 113.191 122.648 129.638 1.00 65.76 328 LEU B C 1
ATOM 4583 O O . LEU B 1 328 ? 113.335 122.644 130.867 1.00 65.76 328 LEU B O 1
ATOM 4588 N N . ASP B 1 329 ? 113.968 123.378 128.833 1.00 67.99 329 ASP B N 1
ATOM 4589 C CA . ASP B 1 329 ? 115.017 124.221 129.397 1.00 67.99 329 ASP B CA 1
ATOM 4590 C C . ASP B 1 329 ? 114.432 125.336 130.257 1.00 67.99 329 ASP B C 1
ATOM 4591 O O . ASP B 1 329 ? 114.981 125.666 131.314 1.00 67.99 329 ASP B O 1
ATOM 4596 N N . SER B 1 330 ? 113.320 125.932 129.821 1.00 69.42 330 SER B N 1
ATOM 4597 C CA . SER B 1 330 ? 112.689 126.988 130.607 1.00 69.42 330 SER B CA 1
ATOM 4598 C C . SER B 1 330 ? 112.158 126.453 131.932 1.00 69.42 330 SER B C 1
ATOM 4599 O O . SER B 1 330 ? 112.305 127.101 132.977 1.00 69.42 330 SER B O 1
ATOM 4602 N N . HIS B 1 331 ? 111.529 125.276 131.908 1.00 72.59 331 HIS B N 1
ATOM 4603 C CA . HIS B 1 331 ? 111.055 124.672 133.150 1.00 72.59 331 HIS B CA 1
ATOM 4604 C C . HIS B 1 331 ? 112.217 124.357 134.081 1.00 72.59 331 HIS B C 1
ATOM 4605 O O . HIS B 1 331 ? 112.131 124.579 135.297 1.00 72.59 331 HIS B O 1
ATOM 4612 N N . ARG B 1 332 ? 113.318 123.843 133.526 1.00 62.14 332 ARG B N 1
ATOM 4613 C CA . ARG B 1 332 ? 114.501 123.577 134.334 1.00 62.14 332 ARG B CA 1
ATOM 4614 C C . ARG B 1 332 ? 115.032 124.856 134.963 1.00 62.14 332 ARG B C 1
ATOM 4615 O O . ARG B 1 332 ? 115.407 124.866 136.139 1.00 62.14 332 ARG B O 1
ATOM 4623 N N . ASN B 1 333 ? 115.069 125.946 134.194 1.00 63.50 333 ASN B N 1
ATOM 4624 C CA . ASN B 1 333 ? 115.563 127.213 134.725 1.00 63.50 333 ASN B CA 1
ATOM 4625 C C . ASN B 1 333 ? 114.671 127.733 135.845 1.00 63.50 333 ASN B C 1
ATOM 4626 O O . ASN B 1 333 ? 115.167 128.233 136.861 1.00 63.50 333 ASN B O 1
ATOM 4631 N N . VAL B 1 334 ? 113.351 127.628 135.677 1.00 64.69 334 VAL B N 1
ATOM 4632 C CA . VAL B 1 334 ? 112.432 128.091 136.716 1.00 64.69 334 VAL B CA 1
ATOM 4633 C C . VAL B 1 334 ? 112.624 127.281 137.994 1.00 64.69 334 VAL B C 1
ATOM 4634 O O . VAL B 1 334 ? 112.734 127.836 139.099 1.00 64.69 334 VAL B O 1
ATOM 4638 N N . MET B 1 335 ? 112.676 125.952 137.859 1.00 66.40 335 MET B N 1
ATOM 4639 C CA . MET B 1 335 ? 112.861 125.103 139.030 1.00 66.40 335 MET B CA 1
ATOM 4640 C C . MET B 1 335 ? 114.204 125.369 139.695 1.00 66.40 335 MET B C 1
ATOM 4641 O O . MET B 1 335 ? 114.303 125.376 140.926 1.00 66.40 335 MET B O 1
ATOM 4646 N N . MET B 1 336 ? 115.247 125.600 138.896 1.00 66.40 336 MET B N 1
ATOM 4647 C CA . MET B 1 336 ? 116.567 125.867 139.453 1.00 66.40 336 MET B CA 1
ATOM 4648 C C . MET B 1 336 ? 116.598 127.197 140.193 1.00 66.40 336 MET B C 1
ATOM 4649 O O . MET B 1 336 ? 117.229 127.309 141.248 1.00 66.40 336 MET B O 1
ATOM 4654 N N . ARG B 1 337 ? 115.928 128.219 139.658 1.00 69.29 337 ARG B N 1
ATOM 4655 C CA . ARG B 1 337 ? 115.871 129.504 140.349 1.00 69.29 337 ARG B CA 1
ATOM 4656 C C . ARG B 1 337 ? 115.138 129.377 141.678 1.00 69.29 337 ARG B C 1
ATOM 4657 O O . ARG B 1 337 ? 115.573 129.924 142.701 1.00 69.29 337 ARG B O 1
ATOM 4665 N N . LEU B 1 338 ? 114.015 128.656 141.681 1.00 66.53 338 LEU B N 1
ATOM 4666 C CA . LEU B 1 338 ? 113.279 128.472 142.928 1.00 66.53 338 LEU B CA 1
ATOM 4667 C C . LEU B 1 338 ? 114.099 127.677 143.940 1.00 66.53 338 LEU B C 1
ATOM 4668 O O . LEU B 1 338 ? 114.126 128.008 145.135 1.00 66.53 338 LEU B O 1
ATOM 4673 N N . ASN B 1 339 ? 114.793 126.636 143.475 1.00 66.42 339 ASN B N 1
ATOM 4674 C CA . ASN B 1 339 ? 115.656 125.859 144.357 1.00 66.42 339 ASN B CA 1
ATOM 4675 C C . ASN B 1 339 ? 116.794 126.708 144.902 1.00 66.42 339 ASN B C 1
ATOM 4676 O O . ASN B 1 339 ? 117.193 126.549 146.058 1.00 66.42 339 ASN B O 1
ATOM 4681 N N . LEU B 1 340 ? 117.338 127.608 144.082 1.00 66.98 340 LEU B N 1
ATOM 4682 C CA . LEU B 1 340 ? 118.402 128.491 144.545 1.00 66.98 340 LEU B CA 1
ATOM 4683 C C . LEU B 1 340 ? 117.898 129.454 145.613 1.00 66.98 340 LEU B C 1
ATOM 4684 O O . LEU B 1 340 ? 118.599 129.722 146.595 1.00 66.98 340 LEU B O 1
ATOM 4689 N N . GLN B 1 341 ? 116.690 129.991 145.437 1.00 67.86 341 GLN B N 1
ATOM 4690 C CA . GLN B 1 341 ? 116.122 130.858 146.467 1.00 67.86 341 GLN B CA 1
ATOM 4691 C C . GLN B 1 341 ? 115.918 130.098 147.773 1.00 67.86 341 GLN B C 1
ATOM 4692 O O . GLN B 1 341 ? 116.238 130.601 148.862 1.00 67.86 341 GLN B O 1
ATOM 4698 N N . LEU B 1 342 ? 115.397 128.873 147.682 1.00 67.35 342 LEU B N 1
ATOM 4699 C CA . LEU B 1 342 ? 115.215 128.065 148.883 1.00 67.35 342 LEU B CA 1
ATOM 4700 C C . LEU B 1 342 ? 116.553 127.701 149.513 1.00 67.35 342 LEU B C 1
ATOM 4701 O O . LEU B 1 342 ? 116.663 127.597 150.738 1.00 67.35 342 LEU B O 1
ATOM 4706 N N . THR B 1 343 ? 117.584 127.507 148.689 1.00 68.38 343 THR B N 1
ATOM 4707 C CA . THR B 1 343 ? 118.920 127.241 149.209 1.00 68.38 343 THR B CA 1
ATOM 4708 C C . THR B 1 343 ? 119.475 128.455 149.940 1.00 68.38 343 THR B C 1
ATOM 4709 O O . THR B 1 343 ? 120.148 128.313 150.964 1.00 68.38 343 THR B O 1
ATOM 4713 N N . MET B 1 344 ? 119.208 129.657 149.428 1.00 71.35 344 MET B N 1
ATOM 4714 C CA . MET B 1 344 ? 119.594 130.872 150.142 1.00 71.35 344 MET B CA 1
ATOM 4715 C C . MET B 1 344 ? 118.917 130.936 151.502 1.00 71.35 344 MET B C 1
ATOM 4716 O O . MET B 1 344 ? 119.555 131.239 152.522 1.00 71.35 344 MET B O 1
ATOM 4721 N N . GLY B 1 345 ? 117.611 130.667 151.529 1.00 71.30 345 GLY B N 1
ATOM 4722 C CA . GLY B 1 345 ? 116.902 130.644 152.798 1.00 71.30 345 GLY B CA 1
ATOM 4723 C C . GLY B 1 345 ? 117.479 129.626 153.761 1.00 71.30 345 GLY B C 1
ATOM 4724 O O . GLY B 1 345 ? 117.704 129.925 154.937 1.00 71.30 345 GLY B O 1
ATOM 4725 N N . THR B 1 346 ? 117.752 128.417 153.266 1.00 71.25 346 THR B N 1
ATOM 4726 C CA . THR B 1 346 ? 118.313 127.366 154.107 1.00 71.25 346 THR B CA 1
ATOM 4727 C C . THR B 1 346 ? 119.699 127.743 154.614 1.00 71.25 346 THR B C 1
ATOM 4728 O O . THR B 1 346 ? 120.039 127.465 155.766 1.00 71.25 346 THR B O 1
ATOM 4732 N N . PHE B 1 347 ? 120.513 128.375 153.768 1.00 70.96 347 PHE B N 1
ATOM 4733 C CA . PHE B 1 347 ? 121.857 128.764 154.180 1.00 70.96 347 PHE B CA 1
ATOM 4734 C C . PHE B 1 347 ? 121.820 129.822 155.273 1.00 70.96 347 PHE B C 1
ATOM 4735 O O . PHE B 1 347 ? 122.562 129.729 156.256 1.00 70.96 347 PHE B O 1
ATOM 4743 N N . SER B 1 348 ? 120.973 130.843 155.117 1.00 75.83 348 SER B N 1
ATOM 4744 C CA . SER B 1 348 ? 120.857 131.852 156.168 1.00 75.83 348 SER B CA 1
ATOM 4745 C C . SER B 1 348 ? 120.324 131.236 157.457 1.00 75.83 348 SER B C 1
ATOM 4746 O O . SER B 1 348 ? 120.816 131.538 158.559 1.00 75.83 348 SER B O 1
ATOM 4749 N N . LEU B 1 349 ? 119.327 130.355 157.333 1.00 76.03 349 LEU B N 1
ATOM 4750 C CA . LEU B 1 349 ? 118.776 129.681 158.500 1.00 76.03 349 LEU B CA 1
ATOM 4751 C C . LEU B 1 349 ? 119.842 128.858 159.204 1.00 76.03 349 LEU B C 1
ATOM 4752 O O . LEU B 1 349 ? 119.931 128.874 160.432 1.00 76.03 349 LEU B O 1
ATOM 4757 N N . SER B 1 350 ? 120.671 128.146 158.439 1.00 78.38 350 SER B N 1
ATOM 4758 C CA . SER B 1 350 ? 121.714 127.316 159.027 1.00 78.38 350 SER B CA 1
ATOM 4759 C C . SER B 1 350 ? 122.818 128.154 159.655 1.00 78.38 350 SER B C 1
ATOM 4760 O O . SER B 1 350 ? 123.366 127.768 160.689 1.00 78.38 350 SER B O 1
ATOM 4763 N N . LEU B 1 351 ? 123.154 129.297 159.057 1.00 79.66 351 LEU B N 1
ATOM 4764 C CA . LEU B 1 351 ? 124.149 130.178 159.661 1.00 79.66 351 LEU B CA 1
ATOM 4765 C C . LEU B 1 351 ? 123.685 130.670 161.025 1.00 79.66 351 LEU B C 1
ATOM 4766 O O . LEU B 1 351 ? 124.398 130.535 162.032 1.00 79.66 351 LEU B O 1
ATOM 4771 N N . PHE B 1 352 ? 122.475 131.223 161.090 1.00 85.56 352 PHE B N 1
ATOM 4772 C CA . PHE B 1 352 ? 122.033 131.739 162.381 1.00 85.56 352 PHE B CA 1
ATOM 4773 C C . PHE B 1 352 ? 121.646 130.611 163.333 1.00 85.56 352 PHE B C 1
ATOM 4774 O O . PHE B 1 352 ? 121.695 130.789 164.556 1.00 85.56 352 PHE B O 1
ATOM 4782 N N . GLY B 1 353 ? 121.330 129.432 162.807 1.00 86.60 353 GLY B N 1
ATOM 4783 C CA . GLY B 1 353 ? 121.145 128.258 163.629 1.00 86.60 353 GLY B CA 1
ATOM 4784 C C . GLY B 1 353 ? 122.438 127.800 164.258 1.00 86.60 353 GLY B C 1
ATOM 4785 O O . GLY B 1 353 ? 122.443 127.342 165.398 1.00 86.60 353 GLY B O 1
ATOM 4786 N N . LEU B 1 354 ? 123.540 127.904 163.520 1.00 87.03 354 LEU B N 1
ATOM 4787 C CA . LEU B 1 354 ? 124.860 127.628 164.067 1.00 87.03 354 LEU B CA 1
ATOM 4788 C C . LEU B 1 354 ? 125.161 128.625 165.173 1.00 87.03 354 LEU B C 1
ATOM 4789 O O . LEU B 1 354 ? 125.704 128.261 166.222 1.00 87.03 354 LEU B O 1
ATOM 4794 N N . MET B 1 355 ? 124.802 129.888 164.939 1.00 93.02 355 MET B N 1
ATOM 4795 C CA . MET B 1 355 ? 124.994 130.902 165.973 1.00 93.02 355 MET B CA 1
ATOM 4796 C C . MET B 1 355 ? 124.218 130.541 167.236 1.00 93.02 355 MET B C 1
ATOM 4797 O O . MET B 1 355 ? 124.722 130.685 168.356 1.00 93.02 355 MET B O 1
ATOM 4802 N N . GLY B 1 356 ? 122.979 130.074 167.071 1.00 92.13 356 GLY B N 1
ATOM 4803 C CA . GLY B 1 356 ? 122.193 129.653 168.222 1.00 92.13 356 GLY B CA 1
ATOM 4804 C C . GLY B 1 356 ? 122.745 128.416 168.909 1.00 92.13 356 GLY B C 1
ATOM 4805 O O . GLY B 1 356 ? 122.798 128.351 170.140 1.00 92.13 356 GLY B O 1
ATOM 4806 N N . VAL B 1 357 ? 123.157 127.416 168.125 1.00 90.39 357 VAL B N 1
ATOM 4807 C CA . VAL B 1 357 ? 123.707 126.179 168.673 1.00 90.39 357 VAL B CA 1
ATOM 4808 C C . VAL B 1 357 ? 124.992 126.453 169.438 1.00 90.39 357 VAL B C 1
ATOM 4809 O O . VAL B 1 357 ? 125.313 125.746 170.403 1.00 90.39 357 VAL B O 1
ATOM 4813 N N . ALA B 1 358 ? 125.742 127.482 169.035 1.00 95.28 358 ALA B N 1
ATOM 4814 C CA . ALA B 1 358 ? 126.923 127.877 169.794 1.00 95.28 358 ALA B CA 1
ATOM 4815 C C . ALA B 1 358 ? 126.588 128.115 171.259 1.00 95.28 358 ALA B C 1
ATOM 4816 O O . ALA B 1 358 ? 127.407 127.826 172.138 1.00 95.28 358 ALA B O 1
ATOM 4818 N N . PHE B 1 359 ? 125.394 128.628 171.541 1.00 98.56 359 PHE B N 1
ATOM 4819 C CA . PHE B 1 359 ? 124.924 128.827 172.904 1.00 98.56 359 PHE B CA 1
ATOM 4820 C C . PHE B 1 359 ? 124.213 127.606 173.470 1.00 98.56 359 PHE B C 1
ATOM 4821 O O . PHE B 1 359 ? 123.816 127.626 174.639 1.00 98.56 359 PHE B O 1
ATOM 4829 N N . GLY B 1 360 ? 124.042 126.550 172.679 1.00 97.99 360 GLY B N 1
ATOM 4830 C CA . GLY B 1 360 ? 123.334 125.373 173.137 1.00 97.99 360 GLY B CA 1
ATOM 4831 C C . GLY B 1 360 ? 124.234 124.293 173.700 1.00 97.99 360 GLY B C 1
ATOM 4832 O O . GLY B 1 360 ? 123.754 123.333 174.310 1.00 97.99 360 GLY B O 1
ATOM 4833 N N . MET B 1 361 ? 125.540 124.436 173.502 1.00 101.06 361 MET B N 1
ATOM 4834 C CA . MET B 1 361 ? 126.489 123.457 174.007 1.00 101.06 361 MET B CA 1
ATOM 4835 C C . MET B 1 361 ? 126.608 123.553 175.523 1.00 101.06 361 MET B C 1
ATOM 4836 O O . MET B 1 361 ? 126.489 124.630 176.113 1.00 101.06 361 MET B O 1
ATOM 4841 N N . ASN B 1 362 ? 126.842 122.401 176.155 1.00 102.33 362 ASN B N 1
ATOM 4842 C CA . ASN B 1 362 ? 126.908 122.307 177.613 1.00 102.33 362 ASN B CA 1
ATOM 4843 C C . ASN B 1 362 ? 128.288 122.729 178.124 1.00 102.33 362 ASN B C 1
ATOM 4844 O O . ASN B 1 362 ? 129.014 121.970 178.767 1.00 102.33 362 ASN B O 1
ATOM 4849 N N . LEU B 1 363 ? 128.642 123.974 177.822 1.00 107.82 363 LEU B N 1
ATOM 4850 C CA . LEU B 1 363 ? 129.867 124.590 178.311 1.00 107.82 363 LEU B CA 1
ATOM 4851 C C . LEU B 1 363 ? 129.505 125.862 179.063 1.00 107.82 363 LEU B C 1
ATOM 4852 O O . LEU B 1 363 ? 128.672 126.646 178.596 1.00 107.82 363 LEU B O 1
ATOM 4857 N N . GLU B 1 364 ? 130.123 126.055 180.225 1.00 117.74 364 GLU B N 1
ATOM 4858 C CA . GLU B 1 364 ? 129.789 127.193 181.071 1.00 117.74 364 GLU B CA 1
ATOM 4859 C C . GLU B 1 364 ? 130.144 128.504 180.381 1.00 117.74 364 GLU B C 1
ATOM 4860 O O . GLU B 1 364 ? 131.222 128.644 179.797 1.00 117.74 364 GLU B O 1
ATOM 4866 N N . SER B 1 365 ? 129.225 129.463 180.449 1.00 118.35 365 SER B N 1
ATOM 4867 C CA . SER B 1 365 ? 129.420 130.798 179.907 1.00 118.35 365 SER B CA 1
ATOM 4868 C C . SER B 1 365 ? 129.079 131.820 180.986 1.00 118.35 365 SER B C 1
ATOM 4869 O O . SER B 1 365 ? 128.740 131.470 182.120 1.00 118.35 365 SER B O 1
ATOM 4872 N N . SER B 1 366 ? 129.172 133.098 180.627 1.00 121.62 366 SER B N 1
ATOM 4873 C CA . SER B 1 366 ? 128.872 134.189 181.542 1.00 121.62 366 SER B CA 1
ATOM 4874 C C . SER B 1 366 ? 127.517 134.830 181.270 1.00 121.62 366 SER B C 1
ATOM 4875 O O . SER B 1 366 ? 127.256 135.932 181.762 1.00 121.62 366 SER B O 1
ATOM 4878 N N . LEU B 1 367 ? 126.651 134.170 180.501 1.00 120.40 367 LEU B N 1
ATOM 4879 C CA . LEU B 1 367 ? 125.363 134.737 180.122 1.00 120.40 367 LEU B CA 1
ATOM 4880 C C . LEU B 1 367 ? 124.181 133.892 180.582 1.00 120.40 367 LEU B C 1
ATOM 4881 O O . LEU B 1 367 ? 123.050 134.146 180.152 1.00 120.40 367 LEU B O 1
ATOM 4886 N N . GLU B 1 368 ? 124.406 132.895 181.440 1.00 125.27 368 GLU B N 1
ATOM 4887 C CA . GLU B 1 368 ? 123.301 132.062 181.904 1.00 125.27 368 GLU B CA 1
ATOM 4888 C C . GLU B 1 368 ? 122.382 132.829 182.847 1.00 125.27 368 GLU B C 1
ATOM 4889 O O . GLU B 1 368 ? 121.160 132.642 182.820 1.00 125.27 368 GLU B O 1
ATOM 4895 N N . GLU B 1 369 ? 122.948 133.695 183.691 1.00 128.80 369 GLU B N 1
ATOM 4896 C CA . GLU B 1 369 ? 122.137 134.398 184.680 1.00 128.80 369 GLU B CA 1
ATOM 4897 C C . GLU B 1 369 ? 121.302 135.508 184.052 1.00 128.80 369 GLU B C 1
ATOM 4898 O O . GLU B 1 369 ? 120.233 135.842 184.574 1.00 128.80 369 GLU B O 1
ATOM 4904 N N . ASP B 1 370 ? 121.768 136.091 182.949 1.00 123.03 370 ASP B N 1
ATOM 4905 C CA . ASP B 1 370 ? 121.032 137.176 182.315 1.00 123.03 370 ASP B CA 1
ATOM 4906 C C . ASP B 1 370 ? 119.698 136.675 181.773 1.00 123.03 370 ASP B C 1
ATOM 4907 O O . ASP B 1 370 ? 119.609 135.585 181.202 1.00 123.03 370 ASP B O 1
ATOM 4909 N N . HIS B 1 371 ? 118.655 137.483 181.957 1.00 122.94 371 HIS B N 1
ATOM 4910 C CA . HIS B 1 371 ? 117.307 137.099 181.555 1.00 122.94 371 HIS B CA 1
ATOM 4911 C C . HIS B 1 371 ? 116.974 137.538 180.134 1.00 122.94 371 HIS B C 1
ATOM 4912 O O . HIS B 1 371 ? 116.353 136.779 179.383 1.00 122.94 371 HIS B O 1
ATOM 4919 N N . ARG B 1 372 ? 117.372 138.750 179.750 1.00 118.42 372 ARG B N 1
ATOM 4920 C CA . ARG B 1 372 ? 117.045 139.278 178.432 1.00 118.42 372 ARG B CA 1
ATOM 4921 C C . ARG B 1 372 ? 117.958 138.753 177.333 1.00 118.42 372 ARG B C 1
ATOM 4922 O O . ARG B 1 372 ? 117.644 138.939 176.152 1.00 118.42 372 ARG B O 1
ATOM 4930 N N . ILE B 1 373 ? 119.070 138.105 177.688 1.00 111.59 373 ILE B N 1
ATOM 4931 C CA . ILE B 1 373 ? 120.027 137.666 176.676 1.00 111.59 373 ILE B CA 1
ATOM 4932 C C . ILE B 1 373 ? 119.416 136.587 175.790 1.00 111.59 373 ILE B C 1
ATOM 4933 O O . ILE B 1 373 ? 119.667 136.546 174.581 1.00 111.59 373 ILE B O 1
ATOM 4938 N N . PHE B 1 374 ? 118.592 135.710 176.367 1.00 106.62 374 PHE B N 1
ATOM 4939 C CA . PHE B 1 374 ? 117.981 134.635 175.590 1.00 106.62 374 PHE B CA 1
ATOM 4940 C C . PHE B 1 374 ? 117.068 135.194 174.505 1.00 106.62 374 PHE B C 1
ATOM 4941 O O . PHE B 1 374 ? 117.192 134.842 173.323 1.00 106.62 374 PHE B O 1
ATOM 4949 N N . TRP B 1 375 ? 116.146 136.075 174.893 1.00 106.71 375 TRP B N 1
ATOM 4950 C CA . TRP B 1 375 ? 115.225 136.658 173.925 1.00 106.71 375 TRP B CA 1
ATOM 4951 C C . TRP B 1 375 ? 115.960 137.547 172.933 1.00 106.71 375 TRP B C 1
ATOM 4952 O O . TRP B 1 375 ? 115.610 137.580 171.749 1.00 106.71 375 TRP B O 1
ATOM 4963 N N . LEU B 1 376 ? 116.981 138.273 173.395 1.00 106.52 376 LEU B N 1
ATOM 4964 C CA . LEU B 1 376 ? 117.769 139.091 172.480 1.00 106.52 376 LEU B CA 1
ATOM 4965 C C . LEU B 1 376 ? 118.442 138.230 171.421 1.00 106.52 376 LEU B C 1
ATOM 4966 O O . LEU B 1 376 ? 118.415 138.564 170.230 1.00 106.52 376 LEU B O 1
ATOM 4971 N N . ILE B 1 377 ? 119.042 137.111 171.833 1.00 102.31 377 ILE B N 1
ATOM 4972 C CA . ILE B 1 377 ? 119.714 136.228 170.886 1.00 102.31 377 ILE B CA 1
ATOM 4973 C C . ILE B 1 377 ? 118.713 135.637 169.905 1.00 102.31 377 ILE B C 1
ATOM 4974 O O . ILE B 1 377 ? 118.961 135.599 168.695 1.00 102.31 377 ILE B O 1
ATOM 4979 N N . THR B 1 378 ? 117.563 135.179 170.404 1.00 101.63 378 THR B N 1
ATOM 4980 C CA . THR B 1 378 ? 116.555 134.605 169.515 1.00 101.63 378 THR B CA 1
ATOM 4981 C C . THR B 1 378 ? 116.071 135.633 168.496 1.00 101.63 378 THR B C 1
ATOM 4982 O O . THR B 1 378 ? 115.960 135.339 167.295 1.00 101.63 378 THR B O 1
ATOM 4986 N N . GLY B 1 379 ? 115.786 136.852 168.958 1.00 99.83 379 GLY B N 1
ATOM 4987 C CA . GLY B 1 379 ? 115.302 137.881 168.057 1.00 99.83 379 GLY B CA 1
ATOM 4988 C C . GLY B 1 379 ? 116.326 138.276 167.012 1.00 99.83 379 GLY B C 1
ATOM 4989 O O . GLY B 1 379 ? 116.002 138.378 165.826 1.00 99.83 379 GLY B O 1
ATOM 4990 N N . ILE B 1 380 ? 117.575 138.502 167.433 1.00 100.35 380 ILE B N 1
ATOM 4991 C CA . ILE B 1 380 ? 118.599 138.880 166.465 1.00 100.35 380 ILE B CA 1
ATOM 4992 C C . ILE B 1 380 ? 118.862 137.735 165.502 1.00 100.35 380 ILE B C 1
ATOM 4993 O O . ILE B 1 380 ? 119.131 137.965 164.321 1.00 100.35 380 ILE B O 1
ATOM 4998 N N . MET B 1 381 ? 118.751 136.492 165.968 1.00 98.40 381 MET B N 1
ATOM 4999 C CA . MET B 1 381 ? 118.936 135.325 165.118 1.00 98.40 381 MET B CA 1
ATOM 5000 C C . MET B 1 381 ? 117.889 135.281 164.014 1.00 98.40 381 MET B C 1
ATOM 5001 O O . MET B 1 381 ? 118.229 135.165 162.830 1.00 98.40 381 MET B O 1
ATOM 5006 N N . PHE B 1 382 ? 116.612 135.397 164.387 1.00 95.51 382 PHE B N 1
ATOM 5007 C CA . PHE B 1 382 ? 115.548 135.359 163.386 1.00 95.51 382 PHE B CA 1
ATOM 5008 C C . PHE B 1 382 ? 115.631 136.551 162.435 1.00 95.51 382 PHE B C 1
ATOM 5009 O O . PHE B 1 382 ? 115.497 136.401 161.211 1.00 95.51 382 PHE B O 1
ATOM 5017 N N . MET B 1 383 ? 115.855 137.749 162.984 1.00 97.55 383 MET B N 1
ATOM 5018 C CA . MET B 1 383 ? 115.927 138.941 162.145 1.00 97.55 383 MET B CA 1
ATOM 5019 C C . MET B 1 383 ? 117.107 138.870 161.186 1.00 97.55 383 MET B C 1
ATOM 5020 O O . MET B 1 383 ? 116.987 139.251 160.017 1.00 97.55 383 MET B O 1
ATOM 5025 N N . GLY B 1 384 ? 118.256 138.384 161.658 1.00 89.59 384 GLY B N 1
ATOM 5026 C CA . GLY B 1 384 ? 119.401 138.240 160.782 1.00 89.59 384 GLY B CA 1
ATOM 5027 C C . GLY B 1 384 ? 119.188 137.188 159.714 1.00 89.59 384 GLY B C 1
ATOM 5028 O O . GLY B 1 384 ? 119.628 137.357 158.576 1.00 89.59 384 GLY B O 1
ATOM 5029 N N . SER B 1 385 ? 118.516 136.087 160.061 1.00 87.07 385 SER B N 1
ATOM 5030 C CA . SER B 1 385 ? 118.164 135.102 159.043 1.00 87.07 385 SER B CA 1
ATOM 5031 C C . SER B 1 385 ? 117.329 135.744 157.944 1.00 87.07 385 SER B C 1
ATOM 5032 O O . SER B 1 385 ? 117.620 135.589 156.751 1.00 87.07 385 SER B O 1
ATOM 5035 N N . GLY B 1 386 ? 116.299 136.497 158.337 1.00 85.25 386 GLY B N 1
ATOM 5036 C CA . GLY B 1 386 ? 115.459 137.153 157.345 1.00 85.25 386 GLY B CA 1
ATOM 5037 C C . GLY B 1 386 ? 116.224 138.156 156.501 1.00 85.25 386 GLY B C 1
ATOM 5038 O O . GLY B 1 386 ? 116.071 138.205 155.277 1.00 85.25 386 GLY B O 1
ATOM 5039 N N . LEU B 1 387 ? 117.063 138.970 157.147 1.00 86.44 387 LEU B N 1
ATOM 5040 C CA . LEU B 1 387 ? 117.806 139.997 156.423 1.00 86.44 387 LEU B CA 1
ATOM 5041 C C . LEU B 1 387 ? 118.813 139.385 155.458 1.00 86.44 387 LEU B C 1
ATOM 5042 O O . LEU B 1 387 ? 118.963 139.860 154.327 1.00 86.44 387 LEU B O 1
ATOM 5047 N N . ILE B 1 388 ? 119.519 138.337 155.885 1.00 80.80 388 ILE B N 1
ATOM 5048 C CA . ILE B 1 388 ? 120.481 137.685 155.003 1.00 80.80 388 ILE B CA 1
ATOM 5049 C C . ILE B 1 388 ? 119.766 137.013 153.840 1.00 80.80 388 ILE B C 1
ATOM 5050 O O . ILE B 1 388 ? 120.250 137.038 152.703 1.00 80.80 388 ILE B O 1
ATOM 5055 N N . TRP B 1 389 ? 118.600 136.411 154.095 1.00 75.83 389 TRP B N 1
ATOM 5056 C CA . TRP B 1 389 ? 117.835 135.827 152.999 1.00 75.83 389 TRP B CA 1
ATOM 5057 C C . TRP B 1 389 ? 117.410 136.893 151.995 1.00 75.83 389 TRP B C 1
ATOM 5058 O O . TRP B 1 389 ? 117.517 136.689 150.780 1.00 75.83 389 TRP B O 1
ATOM 5069 N N . ARG B 1 390 ? 116.936 138.041 152.484 1.00 85.06 390 ARG B N 1
ATOM 5070 C CA . ARG B 1 390 ? 116.533 139.116 151.581 1.00 85.06 390 ARG B CA 1
ATOM 5071 C C . ARG B 1 390 ? 117.720 139.646 150.784 1.00 85.06 390 ARG B C 1
ATOM 5072 O O . ARG B 1 390 ? 117.602 139.913 149.581 1.00 85.06 390 ARG B O 1
ATOM 5080 N N . ARG B 1 391 ? 118.872 139.808 151.439 1.00 84.40 391 ARG B N 1
ATOM 5081 C CA . ARG B 1 391 ? 120.060 140.285 150.741 1.00 84.40 391 ARG B CA 1
ATOM 5082 C C . ARG B 1 391 ? 120.510 139.293 149.677 1.00 84.40 391 ARG B C 1
ATOM 5083 O O . ARG B 1 391 ? 120.916 139.690 148.580 1.00 84.40 391 ARG B O 1
ATOM 5091 N N . LEU B 1 392 ? 120.449 137.995 149.982 1.00 78.46 392 LEU B N 1
ATOM 5092 C CA . LEU B 1 392 ? 120.817 136.986 148.996 1.00 78.46 392 LEU B CA 1
ATOM 5093 C C . LEU B 1 392 ? 119.844 136.977 147.822 1.00 78.46 392 LEU B C 1
ATOM 5094 O O . LEU B 1 392 ? 120.256 136.798 146.671 1.00 78.46 392 LEU B O 1
ATOM 5099 N N . LEU B 1 393 ? 118.550 137.163 148.093 1.00 79.03 393 LEU B N 1
ATOM 5100 C CA . LEU B 1 393 ? 117.579 137.253 147.005 1.00 79.03 393 LEU B CA 1
ATOM 5101 C C . LEU B 1 393 ? 117.854 138.464 146.121 1.00 79.03 393 LEU B C 1
ATOM 5102 O O . LEU B 1 393 ? 117.771 138.379 144.889 1.00 79.03 393 LEU B O 1
ATOM 5107 N N . SER B 1 394 ? 118.180 139.605 146.734 1.00 86.22 394 SER B N 1
ATOM 5108 C CA . SER B 1 394 ? 118.524 140.790 145.953 1.00 86.22 394 SER B CA 1
ATOM 5109 C C . SER B 1 394 ? 119.784 140.558 145.128 1.00 86.22 394 SER B C 1
ATOM 5110 O O . SER B 1 394 ? 119.875 141.002 143.977 1.00 86.22 394 SER B O 1
ATOM 5113 N N . PHE B 1 395 ? 120.771 139.870 145.706 1.00 87.24 395 PHE B N 1
ATOM 5114 C CA . PHE B 1 395 ? 121.992 139.558 144.971 1.00 87.24 395 PHE B CA 1
ATOM 5115 C C . PHE B 1 395 ? 121.699 138.649 143.784 1.00 87.24 395 PHE B C 1
ATOM 5116 O O . PHE B 1 395 ? 122.277 138.819 142.705 1.00 87.24 395 PHE B O 1
ATOM 5124 N N . LEU B 1 396 ? 120.804 137.675 143.966 1.00 86.87 396 LEU B N 1
ATOM 5125 C CA . LEU B 1 396 ? 120.390 136.829 142.851 1.00 86.87 396 LEU B CA 1
ATOM 5126 C C . LEU B 1 396 ? 119.701 137.643 141.765 1.00 86.87 396 LEU B C 1
ATOM 5127 O O . LEU B 1 396 ? 119.952 137.439 140.571 1.00 86.87 396 LEU B O 1
ATOM 5132 N N . GLY B 1 397 ? 118.814 138.556 142.161 1.00 92.85 397 GLY B N 1
ATOM 5133 C CA . GLY B 1 397 ? 118.158 139.405 141.180 1.00 92.85 397 GLY B CA 1
ATOM 5134 C C . GLY B 1 397 ? 119.144 140.252 140.400 1.00 92.85 397 GLY B C 1
ATOM 5135 O O . GLY B 1 397 ? 119.001 140.434 139.189 1.00 92.85 397 GLY B O 1
ATOM 5136 N N . ARG B 1 398 ? 120.157 140.786 141.086 1.00 97.74 398 ARG B N 1
ATOM 5137 C CA . ARG B 1 398 ? 121.195 141.551 140.402 1.00 97.74 398 ARG B CA 1
ATOM 5138 C C . ARG B 1 398 ? 122.002 140.669 139.456 1.00 97.74 398 ARG B C 1
ATOM 5139 O O . ARG B 1 398 ? 122.318 141.078 138.332 1.00 97.74 398 ARG B O 1
ATOM 5147 N N . GLN B 1 399 ? 122.352 139.457 139.896 1.00 96.33 399 GLN B N 1
ATOM 5148 C CA . GLN B 1 399 ? 123.159 138.566 139.067 1.00 96.33 399 GLN B CA 1
ATOM 5149 C C . GLN B 1 399 ? 122.413 138.147 137.808 1.00 96.33 399 GLN B C 1
ATOM 5150 O O . GLN B 1 399 ? 122.992 138.116 136.716 1.00 96.33 399 GLN B O 1
ATOM 5156 N N . LEU B 1 400 ? 121.127 137.817 137.938 1.00 92.54 400 LEU B N 1
ATOM 5157 C CA . LEU B 1 400 ? 120.341 137.413 136.779 1.00 92.54 400 LEU B CA 1
ATOM 5158 C C . LEU B 1 400 ? 119.990 138.581 135.868 1.00 92.54 400 LEU B C 1
ATOM 5159 O O . LEU B 1 400 ? 119.516 138.345 134.751 1.00 92.54 400 LEU B O 1
ATOM 5164 N N . GLU B 1 401 ? 120.210 139.816 136.314 1.00 96.87 401 GLU B N 1
ATOM 5165 C CA . GLU B 1 401 ? 119.928 141.014 135.524 1.00 96.87 401 GLU B CA 1
ATOM 5166 C C . GLU B 1 401 ? 118.477 141.055 135.052 1.00 96.87 401 GLU B C 1
ATOM 5167 O O . GLU B 1 401 ? 117.552 140.876 135.844 1.00 96.87 401 GLU B O 1
ATOM 5169 N N . VAL C 1 82 ? 163.626 95.073 91.321 1.00 117.79 82 VAL C N 1
ATOM 5170 C CA . VAL C 1 82 ? 163.747 96.497 91.608 1.00 117.79 82 VAL C CA 1
ATOM 5171 C C . VAL C 1 82 ? 162.605 97.281 90.971 1.00 117.79 82 VAL C C 1
ATOM 5172 O O . VAL C 1 82 ? 162.007 98.150 91.605 1.00 117.79 82 VAL C O 1
ATOM 5174 N N . ALA C 1 83 ? 162.312 96.971 89.711 1.00 112.95 83 ALA C N 1
ATOM 5175 C CA . ALA C 1 83 ? 161.238 97.649 89.008 1.00 112.95 83 ALA C CA 1
ATOM 5176 C C . ALA C 1 83 ? 159.883 97.258 89.598 1.00 112.95 83 ALA C C 1
ATOM 5177 O O . ALA C 1 83 ? 159.688 96.117 90.026 1.00 112.95 83 ALA C O 1
ATOM 5179 N N . PRO C 1 84 ? 158.933 98.192 89.640 1.00 106.20 84 PRO C N 1
ATOM 5180 C CA . PRO C 1 84 ? 157.602 97.862 90.159 1.00 106.20 84 PRO C CA 1
ATOM 5181 C C . PRO C 1 84 ? 156.905 96.834 89.281 1.00 106.20 84 PRO C C 1
ATOM 5182 O O . PRO C 1 84 ? 157.100 96.787 88.065 1.00 106.20 84 PRO C O 1
ATOM 5186 N N . VAL C 1 85 ? 156.083 95.998 89.917 1.00 103.40 85 VAL C N 1
ATOM 5187 C CA . VAL C 1 85 ? 155.394 94.914 89.234 1.00 103.40 85 VAL C CA 1
ATOM 5188 C C . VAL C 1 85 ? 153.938 94.874 89.679 1.00 103.40 85 VAL C C 1
ATOM 5189 O O . VAL C 1 85 ? 153.569 95.383 90.739 1.00 103.40 85 VAL C O 1
ATOM 5193 N N . PHE C 1 86 ? 153.111 94.255 88.841 1.00 97.84 86 PHE C N 1
ATOM 5194 C CA . PHE C 1 86 ? 151.722 93.956 89.156 1.00 97.84 86 PHE C CA 1
ATOM 5195 C C . PHE C 1 86 ? 151.573 92.461 89.388 1.00 97.84 86 PHE C C 1
ATOM 5196 O O . PHE C 1 86 ? 152.068 91.652 88.594 1.00 97.84 86 PHE C O 1
ATOM 5204 N N . THR C 1 87 ? 150.894 92.099 90.473 1.00 96.25 87 THR C N 1
ATOM 5205 C CA . THR C 1 87 ? 150.437 90.729 90.673 1.00 96.25 87 THR C CA 1
ATOM 5206 C C . THR C 1 87 ? 149.143 90.555 89.888 1.00 96.25 87 THR C C 1
ATOM 5207 O O . THR C 1 87 ? 148.098 91.089 90.273 1.00 96.25 87 THR C O 1
ATOM 5211 N N . VAL C 1 88 ? 149.208 89.810 88.788 1.00 93.51 88 VAL C N 1
ATOM 5212 C CA . VAL C 1 88 ? 148.143 89.769 87.795 1.00 93.51 88 VAL C CA 1
ATOM 5213 C C . VAL C 1 88 ? 147.438 88.424 87.873 1.00 93.51 88 VAL C C 1
ATOM 5214 O O . VAL C 1 88 ? 148.082 87.369 87.801 1.00 93.51 88 VAL C O 1
ATOM 5218 N N . THR C 1 89 ? 146.117 88.467 88.014 1.00 92.43 89 THR C N 1
ATOM 5219 C CA . THR C 1 89 ? 145.258 87.301 87.858 1.00 92.43 89 THR C CA 1
ATOM 5220 C C . THR C 1 89 ? 144.510 87.447 86.540 1.00 92.43 89 THR C C 1
ATOM 5221 O O . THR C 1 89 ? 143.710 88.373 86.380 1.00 92.43 89 THR C O 1
ATOM 5225 N N . LYS C 1 90 ? 144.771 86.540 85.606 1.00 92.27 90 LYS C N 1
ATOM 5226 C CA . LYS C 1 90 ? 144.251 86.621 84.250 1.00 92.27 90 LYS C CA 1
ATOM 5227 C C . LYS C 1 90 ? 143.179 85.562 84.046 1.00 92.27 90 LYS C C 1
ATOM 5228 O O . LYS C 1 90 ? 143.420 84.374 84.289 1.00 92.27 90 LYS C O 1
ATOM 5234 N N . PHE C 1 91 ? 142.003 86.000 83.610 1.00 92.80 91 PHE C N 1
ATOM 5235 C CA . PHE C 1 91 ? 140.901 85.118 83.248 1.00 92.80 91 PHE C CA 1
ATOM 5236 C C . PHE C 1 91 ? 140.686 85.212 81.744 1.00 92.80 91 PHE C C 1
ATOM 5237 O O . PHE C 1 91 ? 140.491 86.309 81.211 1.00 92.80 91 PHE C O 1
ATOM 5245 N N . ASP C 1 92 ? 140.718 84.068 81.068 1.00 100.60 92 ASP C N 1
ATOM 5246 C CA . ASP C 1 92 ? 140.516 84.039 79.630 1.00 100.60 92 ASP C CA 1
ATOM 5247 C C . ASP C 1 92 ? 139.025 84.043 79.301 1.00 100.60 92 ASP C C 1
ATOM 5248 O O . ASP C 1 92 ? 138.163 84.089 80.181 1.00 100.60 92 ASP C O 1
ATOM 5253 N N . LYS C 1 93 ? 138.725 83.999 78.001 1.00 101.27 93 LYS C N 1
ATOM 5254 C CA . LYS C 1 93 ? 137.339 83.877 77.567 1.00 101.27 93 LYS C CA 1
ATOM 5255 C C . LYS C 1 93 ? 136.731 82.543 77.977 1.00 101.27 93 LYS C C 1
ATOM 5256 O O . LYS C 1 93 ? 135.507 82.446 78.114 1.00 101.27 93 LYS C O 1
ATOM 5262 N N . GLN C 1 94 ? 137.557 81.520 78.179 1.00 107.44 94 GLN C N 1
ATOM 5263 C CA . GLN C 1 94 ? 137.097 80.206 78.605 1.00 107.44 94 GLN C CA 1
ATOM 5264 C C . GLN C 1 94 ? 137.047 80.064 80.120 1.00 107.44 94 GLN C C 1
ATOM 5265 O O . GLN C 1 94 ? 136.779 78.965 80.617 1.00 107.44 94 GLN C O 1
ATOM 5271 N N . GLY C 1 95 ? 137.306 81.138 80.862 1.00 102.62 95 GLY C N 1
ATOM 5272 C CA . GLY C 1 95 ? 137.243 81.108 82.307 1.00 102.62 95 GLY C CA 1
ATOM 5273 C C . GLY C 1 95 ? 138.479 80.579 82.998 1.00 102.62 95 GLY C C 1
ATOM 5274 O O . GLY C 1 95 ? 138.493 80.512 84.234 1.00 102.62 95 GLY C O 1
ATOM 5275 N N . ASN C 1 96 ? 139.512 80.200 82.251 1.00 101.32 96 ASN C N 1
ATOM 5276 C CA . ASN C 1 96 ? 140.737 79.707 82.863 1.00 101.32 96 ASN C CA 1
ATOM 5277 C C . ASN C 1 96 ? 141.439 80.826 83.622 1.00 101.32 96 ASN C C 1
ATOM 5278 O O . ASN C 1 96 ? 141.541 81.957 83.139 1.00 101.32 96 ASN C O 1
ATOM 5283 N N . VAL C 1 97 ? 141.929 80.503 84.815 1.00 97.88 97 VAL C N 1
ATOM 5284 C CA . VAL C 1 97 ? 142.549 81.473 85.710 1.00 97.88 97 VAL C CA 1
ATOM 5285 C C . VAL C 1 97 ? 144.042 81.185 85.788 1.00 97.88 97 VAL C C 1
ATOM 5286 O O . VAL C 1 97 ? 144.454 80.026 85.927 1.00 97.88 97 VAL C O 1
ATOM 5290 N N . THR C 1 98 ? 144.851 82.235 85.664 1.00 97.55 98 THR C N 1
ATOM 5291 C CA . THR C 1 98 ? 146.303 82.124 85.750 1.00 97.55 98 THR C CA 1
ATOM 5292 C C . THR C 1 98 ? 146.835 83.281 86.582 1.00 97.55 98 THR C C 1
ATOM 5293 O O . THR C 1 98 ? 146.614 84.445 86.239 1.00 97.55 98 THR C O 1
ATOM 5297 N N . SER C 1 99 ? 147.534 82.965 87.666 1.00 97.50 99 SER C N 1
ATOM 5298 C CA . SER C 1 99 ? 148.100 83.971 88.553 1.00 97.50 99 SER C CA 1
ATOM 5299 C C . SER C 1 99 ? 149.605 84.059 88.340 1.00 97.50 99 SER C C 1
ATOM 5300 O O . SER C 1 99 ? 150.296 83.036 88.303 1.00 97.50 99 SER C O 1
ATOM 5303 N N . PHE C 1 100 ? 150.110 85.281 88.200 1.00 99.31 100 PHE C N 1
ATOM 5304 C CA . PHE C 1 100 ? 151.535 85.490 87.971 1.00 99.31 100 PHE C CA 1
ATOM 5305 C C . PHE C 1 100 ? 151.887 86.914 88.386 1.00 99.31 100 PHE C C 1
ATOM 5306 O O . PHE C 1 100 ? 151.066 87.631 88.967 1.00 99.31 100 PHE C O 1
ATOM 5314 N N . GLU C 1 101 ? 153.119 87.323 88.094 1.00 104.56 101 GLU C N 1
ATOM 5315 C CA . GLU C 1 101 ? 153.574 88.687 88.322 1.00 104.56 101 GLU C CA 1
ATOM 5316 C C . GLU C 1 101 ? 154.250 89.199 87.061 1.00 104.56 101 GLU C C 1
ATOM 5317 O O . GLU C 1 101 ? 155.011 88.472 86.416 1.00 104.56 101 GLU C O 1
ATOM 5323 N N . ARG C 1 102 ? 153.970 90.452 86.710 1.00 104.07 102 ARG C N 1
ATOM 5324 C CA . ARG C 1 102 ? 154.497 91.041 85.488 1.00 104.07 102 ARG C CA 1
ATOM 5325 C C . ARG C 1 102 ? 155.036 92.435 85.763 1.00 104.07 102 ARG C C 1
ATOM 5326 O O . ARG C 1 102 ? 154.441 93.201 86.524 1.00 104.07 102 ARG C O 1
ATOM 5334 N N . LYS C 1 103 ? 156.157 92.763 85.126 1.00 103.56 103 LYS C N 1
ATOM 5335 C CA . LYS C 1 103 ? 156.721 94.099 85.256 1.00 103.56 103 LYS C CA 1
ATOM 5336 C C . LYS C 1 103 ? 155.758 95.133 84.690 1.00 103.56 103 LYS C C 1
ATOM 5337 O O . LYS C 1 103 ? 155.004 94.856 83.753 1.00 103.56 103 LYS C O 1
ATOM 5343 N N . LYS C 1 104 ? 155.780 96.332 85.277 1.00 100.63 104 LYS C N 1
ATOM 5344 C CA . LYS C 1 104 ? 154.834 97.370 84.878 1.00 100.63 104 LYS C CA 1
ATOM 5345 C C . LYS C 1 104 ? 155.002 97.737 83.409 1.00 100.63 104 LYS C C 1
ATOM 5346 O O . LYS C 1 104 ? 154.013 97.862 82.676 1.00 100.63 104 LYS C O 1
ATOM 5352 N N . THR C 1 105 ? 156.248 97.901 82.957 1.00 102.57 105 THR C N 1
ATOM 5353 C CA . THR C 1 105 ? 156.492 98.220 81.554 1.00 102.57 105 THR C CA 1
ATOM 5354 C C . THR C 1 105 ? 156.039 97.085 80.644 1.00 102.57 105 THR C C 1
ATOM 5355 O O . THR C 1 105 ? 155.493 97.326 79.560 1.00 102.57 105 THR C O 1
ATOM 5359 N N . GLU C 1 106 ? 156.263 95.838 81.066 1.00 103.87 106 GLU C N 1
ATOM 5360 C CA . GLU C 1 106 ? 155.808 94.700 80.277 1.00 103.87 106 GLU C CA 1
ATOM 5361 C C . GLU C 1 106 ? 154.289 94.685 80.157 1.00 103.87 106 GLU C C 1
ATOM 5362 O O . GLU C 1 106 ? 153.748 94.408 79.082 1.00 103.87 106 GLU C O 1
ATOM 5368 N N . LEU C 1 107 ? 153.585 94.980 81.253 1.00 99.45 107 LEU C N 1
ATOM 5369 C CA . LEU C 1 107 ? 152.128 95.040 81.198 1.00 99.45 107 LEU C CA 1
ATOM 5370 C C . LEU C 1 107 ? 151.657 96.172 80.295 1.00 99.45 107 LEU C C 1
ATOM 5371 O O . LEU C 1 107 ? 150.692 96.012 79.538 1.00 99.45 107 LEU C O 1
ATOM 5376 N N . TYR C 1 108 ? 152.325 97.328 80.363 1.00 97.90 108 TYR C N 1
ATOM 5377 C CA . TYR C 1 108 ? 151.973 98.435 79.480 1.00 97.90 108 TYR C CA 1
ATOM 5378 C C . TYR C 1 108 ? 152.151 98.046 78.019 1.00 97.90 108 TYR C C 1
ATOM 5379 O O . TYR C 1 108 ? 151.308 98.370 77.174 1.00 97.90 108 TYR C O 1
ATOM 5388 N N . GLN C 1 109 ? 153.250 97.359 77.702 1.00 104.06 109 GLN C N 1
ATOM 5389 C CA . GLN C 1 109 ? 153.485 96.931 76.327 1.00 104.06 109 GLN C CA 1
ATOM 5390 C C . GLN C 1 109 ? 152.447 95.908 75.879 1.00 104.06 109 GLN C C 1
ATOM 5391 O O . GLN C 1 109 ? 151.937 95.983 74.755 1.00 104.06 109 GLN C O 1
ATOM 5397 N N . GLU C 1 110 ? 152.125 94.940 76.742 1.00 102.86 110 GLU C N 1
ATOM 5398 C CA . GLU C 1 110 ? 151.166 93.904 76.369 1.00 102.86 110 GLU C CA 1
ATOM 5399 C C . GLU C 1 110 ? 149.772 94.479 76.156 1.00 102.86 110 GLU C C 1
ATOM 5400 O O . GLU C 1 110 ? 149.087 94.118 75.192 1.00 102.86 110 GLU C O 1
ATOM 5406 N N . LEU C 1 111 ? 149.334 95.372 77.039 1.00 94.04 111 LEU C N 1
ATOM 5407 C CA . LEU C 1 111 ? 147.993 95.934 76.960 1.00 94.04 111 LEU C CA 1
ATOM 5408 C C . LEU C 1 111 ? 147.890 97.101 75.988 1.00 94.04 111 LEU C C 1
ATOM 5409 O O . LEU C 1 111 ? 146.781 97.591 75.752 1.00 94.04 111 LEU C O 1
ATOM 5414 N N . GLY C 1 112 ? 149.004 97.549 75.419 1.00 93.63 112 GLY C N 1
ATOM 5415 C CA . GLY C 1 112 ? 148.967 98.706 74.539 1.00 93.63 112 GLY C CA 1
ATOM 5416 C C . GLY C 1 112 ? 148.518 99.967 75.242 1.00 93.63 112 GLY C C 1
ATOM 5417 O O . GLY C 1 112 ? 147.748 100.753 74.677 1.00 93.63 112 GLY C O 1
ATOM 5418 N N . LEU C 1 113 ? 148.983 100.178 76.470 1.00 93.06 113 LEU C N 1
ATOM 5419 C CA . LEU C 1 113 ? 148.568 101.306 77.286 1.00 93.06 113 LEU C CA 1
ATOM 5420 C C . LEU C 1 113 ? 149.791 102.039 77.814 1.00 93.06 113 LEU C C 1
ATOM 5421 O O . LEU C 1 113 ? 150.880 101.472 77.934 1.00 93.06 113 LEU C O 1
ATOM 5426 N N . GLN C 1 114 ? 149.597 103.316 78.123 1.00 93.77 114 GLN C N 1
ATOM 5427 C CA . GLN C 1 114 ? 150.660 104.132 78.682 1.00 93.77 114 GLN C CA 1
ATOM 5428 C C . GLN C 1 114 ? 150.729 103.950 80.197 1.00 93.77 114 GLN C C 1
ATOM 5429 O O . GLN C 1 114 ? 149.830 103.388 80.828 1.00 93.77 114 GLN C O 1
ATOM 5435 N N . ALA C 1 115 ? 151.826 104.437 80.781 1.00 93.29 115 ALA C N 1
ATOM 5436 C CA . ALA C 1 115 ? 152.014 104.316 82.223 1.00 93.29 115 ALA C CA 1
ATOM 5437 C C . ALA C 1 115 ? 150.949 105.090 82.988 1.00 93.29 115 ALA C C 1
ATOM 5438 O O . ALA C 1 115 ? 150.474 104.638 84.037 1.00 93.29 115 ALA C O 1
ATOM 5440 N N . ARG C 1 116 ? 150.565 106.263 82.481 1.00 93.62 116 ARG C N 1
ATOM 5441 C CA . ARG C 1 116 ? 149.593 107.095 83.183 1.00 93.62 116 ARG C CA 1
ATOM 5442 C C . ARG C 1 116 ? 148.216 106.444 83.220 1.00 93.62 116 ARG C C 1
ATOM 5443 O O . ARG C 1 116 ? 147.388 106.778 84.075 1.00 93.62 116 ARG C O 1
ATOM 5451 N N . ASP C 1 117 ? 147.949 105.516 82.298 1.00 92.55 117 ASP C N 1
ATOM 5452 C CA . ASP C 1 117 ? 146.646 104.860 82.271 1.00 92.55 117 ASP C CA 1
ATOM 5453 C C . ASP C 1 117 ? 146.446 103.944 83.471 1.00 92.55 117 ASP C C 1
ATOM 5454 O O . ASP C 1 117 ? 145.325 103.825 83.979 1.00 92.55 117 ASP C O 1
ATOM 5459 N N . LEU C 1 118 ? 147.510 103.290 83.939 1.00 88.32 118 LEU C N 1
ATOM 5460 C CA . LEU C 1 118 ? 147.420 102.308 85.013 1.00 88.32 118 LEU C CA 1
ATOM 5461 C C . LEU C 1 118 ? 147.934 102.847 86.343 1.00 88.32 118 LEU C C 1
ATOM 5462 O O . LEU C 1 118 ? 148.436 102.079 87.171 1.00 88.32 118 LEU C O 1
ATOM 5467 N N . ARG C 1 119 ? 147.825 104.158 86.567 1.00 87.52 119 ARG C N 1
ATOM 5468 C CA . ARG C 1 119 ? 148.226 104.714 87.855 1.00 87.52 119 ARG C CA 1
ATOM 5469 C C . ARG C 1 119 ? 147.252 104.332 88.961 1.00 87.52 119 ARG C C 1
ATOM 5470 O O . ARG C 1 119 ? 147.662 104.182 90.118 1.00 87.52 119 ARG C O 1
ATOM 5478 N N . PHE C 1 120 ? 145.972 104.166 88.626 1.00 79.52 120 PHE C N 1
ATOM 5479 C CA . PHE C 1 120 ? 144.932 103.808 89.591 1.00 79.52 120 PHE C CA 1
ATOM 5480 C C . PHE C 1 120 ? 144.896 104.800 90.751 1.00 79.52 120 PHE C C 1
ATOM 5481 O O . PHE C 1 120 ? 144.768 104.431 91.919 1.00 79.52 120 PHE C O 1
ATOM 5489 N N . GLN C 1 121 ? 145.022 106.084 90.413 1.00 83.14 121 GLN C N 1
ATOM 5490 C CA . GLN C 1 121 ? 145.051 107.132 91.424 1.00 83.14 121 GLN C CA 1
ATOM 5491 C C . GLN C 1 121 ? 143.675 107.462 91.982 1.00 83.14 121 GLN C C 1
ATOM 5492 O O . GLN C 1 121 ? 143.586 108.008 93.086 1.00 83.14 121 GLN C O 1
ATOM 5498 N N . HIS C 1 122 ? 142.607 107.144 91.257 1.00 78.66 122 HIS C N 1
ATOM 5499 C CA . HIS C 1 122 ? 141.255 107.528 91.638 1.00 78.66 122 HIS C CA 1
ATOM 5500 C C . HIS C 1 122 ? 140.487 106.299 92.096 1.00 78.66 122 HIS C C 1
ATOM 5501 O O . HIS C 1 122 ? 140.388 105.315 91.357 1.00 78.66 122 HIS C O 1
ATOM 5508 N N . VAL C 1 123 ? 139.939 106.361 93.308 1.00 78.63 123 VAL C N 1
ATOM 5509 C CA . VAL C 1 123 ? 139.076 105.290 93.787 1.00 78.63 123 VAL C CA 1
ATOM 5510 C C . VAL C 1 123 ? 137.733 105.376 93.074 1.00 78.63 123 VAL C C 1
ATOM 5511 O O . VAL C 1 123 ? 137.202 106.470 92.843 1.00 78.63 123 VAL C O 1
ATOM 5515 N N . MET C 1 124 ? 137.196 104.218 92.690 1.00 80.39 124 MET C N 1
ATOM 5516 C CA . MET C 1 124 ? 135.907 104.123 92.006 1.00 80.39 124 MET C CA 1
ATOM 5517 C C . MET C 1 124 ? 135.912 104.945 90.714 1.00 80.39 124 MET C C 1
ATOM 5518 O O . MET C 1 124 ? 135.199 105.939 90.567 1.00 80.39 124 MET C O 1
ATOM 5523 N N . SER C 1 125 ? 136.761 104.525 89.781 1.00 78.75 125 SER C N 1
ATOM 5524 C CA . SER C 1 125 ? 136.872 105.176 88.484 1.00 78.75 125 SER C CA 1
ATOM 5525 C C . SER C 1 125 ? 136.811 104.133 87.380 1.00 78.75 125 SER C C 1
ATOM 5526 O O . SER C 1 125 ? 137.483 103.102 87.454 1.00 78.75 125 SER C O 1
ATOM 5529 N N . ILE C 1 126 ? 136.004 104.406 86.359 1.00 76.99 126 ILE C N 1
ATOM 5530 C CA . ILE C 1 126 ? 135.881 103.545 85.188 1.00 76.99 126 ILE C CA 1
ATOM 5531 C C . ILE C 1 126 ? 136.197 104.375 83.954 1.00 76.99 126 ILE C C 1
ATOM 5532 O O . ILE C 1 126 ? 135.573 105.417 83.726 1.00 76.99 126 ILE C O 1
ATOM 5537 N N . THR C 1 127 ? 137.158 103.912 83.158 1.00 79.83 127 THR C N 1
ATOM 5538 C CA . THR C 1 127 ? 137.586 104.631 81.967 1.00 79.83 127 THR C CA 1
ATOM 5539 C C . THR C 1 127 ? 137.866 103.637 80.849 1.00 79.83 127 THR C C 1
ATOM 5540 O O . THR C 1 127 ? 138.012 102.437 81.081 1.00 79.83 127 THR C O 1
ATOM 5544 N N . VAL C 1 128 ? 137.932 104.154 79.625 1.00 83.26 128 VAL C N 1
ATOM 5545 C CA . VAL C 1 128 ? 138.275 103.359 78.452 1.00 83.26 128 VAL C CA 1
ATOM 5546 C C . VAL C 1 128 ? 139.471 104.012 77.777 1.00 83.26 128 VAL C C 1
ATOM 5547 O O . VAL C 1 128 ? 139.373 105.147 77.295 1.00 83.26 128 VAL C O 1
ATOM 5551 N N . ARG C 1 129 ? 140.595 103.301 77.742 1.00 85.15 129 ARG C N 1
ATOM 5552 C CA A ARG C 1 129 ? 141.824 103.793 77.130 0.50 85.15 129 ARG C CA 1
ATOM 5553 C CA B ARG C 1 129 ? 141.821 103.794 77.128 0.50 85.15 129 ARG C CA 1
ATOM 5554 C C . ARG C 1 129 ? 142.323 102.758 76.135 1.00 85.15 129 ARG C C 1
ATOM 5555 O O . ARG C 1 129 ? 142.477 101.585 76.488 1.00 85.15 129 ARG C O 1
ATOM 5570 N N . ASN C 1 130 ? 142.577 103.196 74.901 1.00 89.81 130 ASN C N 1
ATOM 5571 C CA . ASN C 1 130 ? 143.119 102.338 73.846 1.00 89.81 130 ASN C CA 1
ATOM 5572 C C . ASN C 1 130 ? 142.357 101.019 73.752 1.00 89.81 130 ASN C C 1
ATOM 5573 O O . ASN C 1 130 ? 142.947 99.937 73.706 1.00 89.81 130 ASN C O 1
ATOM 5578 N N . ASN C 1 131 ? 141.027 101.115 73.750 1.00 91.63 131 ASN C N 1
ATOM 5579 C CA . ASN C 1 131 ? 140.139 99.967 73.581 1.00 91.63 131 ASN C CA 1
ATOM 5580 C C . ASN C 1 131 ? 140.268 98.966 74.731 1.00 91.63 131 ASN C C 1
ATOM 5581 O O . ASN C 1 131 ? 140.076 97.764 74.543 1.00 91.63 131 ASN C O 1
ATOM 5586 N N . ARG C 1 132 ? 140.600 99.451 75.928 1.00 86.22 132 ARG C N 1
ATOM 5587 C CA . ARG C 1 132 ? 140.698 98.625 77.126 1.00 86.22 132 ARG C CA 1
ATOM 5588 C C . ARG C 1 132 ? 139.973 99.328 78.263 1.00 86.22 132 ARG C C 1
ATOM 5589 O O . ARG C 1 132 ? 140.080 100.549 78.404 1.00 86.22 132 ARG C O 1
ATOM 5597 N N . ILE C 1 133 ? 139.250 98.567 79.078 1.00 79.85 133 ILE C N 1
ATOM 5598 C CA . ILE C 1 133 ? 138.468 99.136 80.171 1.00 79.85 133 ILE C CA 1
ATOM 5599 C C . ILE C 1 133 ? 139.302 99.065 81.445 1.00 79.85 133 ILE C C 1
ATOM 5600 O O . ILE C 1 133 ? 139.711 97.985 81.868 1.00 79.85 133 ILE C O 1
ATOM 5605 N N . ILE C 1 134 ? 139.555 100.214 82.060 1.00 77.55 134 ILE C N 1
ATOM 5606 C CA . ILE C 1 134 ? 140.287 100.288 83.318 1.00 77.55 134 ILE C CA 1
ATOM 5607 C C . ILE C 1 134 ? 139.295 100.646 84.415 1.00 77.55 134 ILE C C 1
ATOM 5608 O O . ILE C 1 134 ? 138.622 101.682 84.341 1.00 77.55 134 ILE C O 1
ATOM 5613 N N . MET C 1 135 ? 139.201 99.795 85.436 1.00 78.12 135 MET C N 1
ATOM 5614 C CA . MET C 1 135 ? 138.228 99.968 86.502 1.00 78.12 135 MET C CA 1
ATOM 5615 C C . MET C 1 135 ? 138.919 99.886 87.853 1.00 78.12 135 MET C C 1
ATOM 5616 O O . MET C 1 135 ? 139.812 99.059 88.054 1.00 78.12 135 MET C O 1
ATOM 5621 N N . ARG C 1 136 ? 138.506 100.752 88.775 1.00 76.41 136 ARG C N 1
ATOM 5622 C CA . ARG C 1 136 ? 138.939 100.663 90.164 1.00 76.41 136 ARG C CA 1
ATOM 5623 C C . ARG C 1 136 ? 137.740 100.865 91.074 1.00 76.41 136 ARG C C 1
ATOM 5624 O O . ARG C 1 136 ? 137.048 101.883 90.980 1.00 76.41 136 ARG C O 1
ATOM 5632 N N . MET C 1 137 ? 137.507 99.893 91.949 1.00 79.23 137 MET C N 1
ATOM 5633 C CA . MET C 1 137 ? 136.543 99.980 93.041 1.00 79.23 137 MET C CA 1
ATOM 5634 C C . MET C 1 137 ? 137.348 99.806 94.326 1.00 79.23 137 MET C C 1
ATOM 5635 O O . MET C 1 137 ? 137.545 98.683 94.797 1.00 79.23 137 MET C O 1
ATOM 5640 N N . GLU C 1 138 ? 137.826 100.925 94.873 1.00 84.30 138 GLU C N 1
ATOM 5641 C CA . GLU C 1 138 ? 138.679 100.926 96.058 1.00 84.30 138 GLU C CA 1
ATOM 5642 C C . GLU C 1 138 ? 139.897 100.031 95.868 1.00 84.30 138 GLU C C 1
ATOM 5643 O O . GLU C 1 138 ? 140.838 100.394 95.155 1.00 84.30 138 GLU C O 1
ATOM 5649 N N . TYR C 1 139 ? 139.888 98.861 96.502 1.00 80.37 139 TYR C N 1
ATOM 5650 C CA . TYR C 1 139 ? 141.017 97.944 96.449 1.00 80.37 139 TYR C CA 1
ATOM 5651 C C . TYR C 1 139 ? 141.007 97.043 95.222 1.00 80.37 139 TYR C C 1
ATOM 5652 O O . TYR C 1 139 ? 141.996 96.342 94.982 1.00 80.37 139 TYR C O 1
ATOM 5661 N N . LEU C 1 140 ? 139.927 97.039 94.446 1.00 78.81 140 LEU C N 1
ATOM 5662 C CA . LEU C 1 140 ? 139.792 96.150 93.297 1.00 78.81 140 LEU C CA 1
ATOM 5663 C C . LEU C 1 140 ? 140.180 96.908 92.033 1.00 78.81 140 LEU C C 1
ATOM 5664 O O . LEU C 1 140 ? 139.470 97.824 91.610 1.00 78.81 140 LEU C O 1
ATOM 5669 N N . LYS C 1 141 ? 141.300 96.523 91.430 1.00 79.09 141 LYS C N 1
ATOM 5670 C CA . LYS C 1 141 ? 141.779 97.121 90.190 1.00 79.09 141 LYS C CA 1
ATOM 5671 C C . LYS C 1 141 ? 141.686 96.079 89.086 1.00 79.09 141 LYS C C 1
ATOM 5672 O O . LYS C 1 141 ? 142.219 94.973 89.227 1.00 79.09 141 LYS C O 1
ATOM 5678 N N . ALA C 1 142 ? 141.016 96.429 87.990 1.00 78.31 142 ALA C N 1
ATOM 5679 C CA . ALA C 1 142 ? 140.778 95.484 86.913 1.00 78.31 142 ALA C CA 1
ATOM 5680 C C . ALA C 1 142 ? 141.016 96.146 85.565 1.00 78.31 142 ALA C C 1
ATOM 5681 O O . ALA C 1 142 ? 140.779 97.344 85.384 1.00 78.31 142 ALA C O 1
ATOM 5683 N N . VAL C 1 143 ? 141.491 95.340 84.619 1.00 79.92 143 VAL C N 1
ATOM 5684 C CA . VAL C 1 143 ? 141.664 95.743 83.230 1.00 79.92 143 VAL C CA 1
ATOM 5685 C C . VAL C 1 143 ? 140.948 94.719 82.362 1.00 79.92 143 VAL C C 1
ATOM 5686 O O . VAL C 1 143 ? 141.301 93.535 82.374 1.00 79.92 143 VAL C O 1
ATOM 5690 N N . ILE C 1 144 ? 139.952 95.171 81.611 1.00 83.30 144 ILE C N 1
ATOM 5691 C CA . ILE C 1 144 ? 139.141 94.312 80.760 1.00 83.30 144 ILE C CA 1
ATOM 5692 C C . ILE C 1 144 ? 139.574 94.533 79.319 1.00 83.30 144 ILE C C 1
ATOM 5693 O O . ILE C 1 144 ? 139.581 95.670 78.829 1.00 83.30 144 ILE C O 1
ATOM 5698 N N . THR C 1 145 ? 139.941 93.447 78.652 1.00 92.15 145 THR C N 1
ATOM 5699 C CA . THR C 1 145 ? 140.304 93.443 77.244 1.00 92.15 145 THR C CA 1
ATOM 5700 C C . THR C 1 145 ? 139.253 92.639 76.491 1.00 92.15 145 THR C C 1
ATOM 5701 O O . THR C 1 145 ? 138.517 91.859 77.109 1.00 92.15 145 THR C O 1
ATOM 5705 N N . PRO C 1 146 ? 139.134 92.799 75.171 1.00 95.87 146 PRO C N 1
ATOM 5706 C CA . PRO C 1 146 ? 138.193 91.953 74.421 1.00 95.87 146 PRO C CA 1
ATOM 5707 C C . PRO C 1 146 ? 138.515 90.472 74.506 1.00 95.87 146 PRO C C 1
ATOM 5708 O O . PRO C 1 146 ? 137.649 89.646 74.195 1.00 95.87 146 PRO C O 1
ATOM 5712 N N . GLU C 1 147 ? 139.730 90.109 74.915 1.00 98.49 147 GLU C N 1
ATOM 5713 C CA . GLU C 1 147 ? 140.143 88.715 74.995 1.00 98.49 147 GLU C CA 1
ATOM 5714 C C . GLU C 1 147 ? 140.240 88.173 76.412 1.00 98.49 147 GLU C C 1
ATOM 5715 O O . GLU C 1 147 ? 140.087 86.965 76.601 1.00 98.49 147 GLU C O 1
ATOM 5721 N N . CYS C 1 148 ? 140.487 89.019 77.411 1.00 92.78 148 CYS C N 1
ATOM 5722 C CA . CYS C 1 148 ? 140.750 88.521 78.755 1.00 92.78 148 CYS C CA 1
ATOM 5723 C C . CYS C 1 148 ? 140.454 89.607 79.780 1.00 92.78 148 CYS C C 1
ATOM 5724 O O . CYS C 1 148 ? 140.200 90.765 79.442 1.00 92.78 148 CYS C O 1
ATOM 5727 N N . LEU C 1 149 ? 140.491 89.202 81.049 1.00 87.06 149 LEU C N 1
ATOM 5728 C CA . LEU C 1 149 ? 140.333 90.089 82.195 1.00 87.06 149 LEU C CA 1
ATOM 5729 C C . LEU C 1 149 ? 141.563 89.956 83.080 1.00 87.06 149 LEU C C 1
ATOM 5730 O O . LEU C 1 149 ? 142.111 88.859 83.220 1.00 87.06 149 LEU C O 1
ATOM 5735 N N . LEU C 1 150 ? 141.988 91.065 83.680 1.00 82.69 150 LEU C N 1
ATOM 5736 C CA . LEU C 1 150 ? 143.125 91.088 84.588 1.00 82.69 150 LEU C CA 1
ATOM 5737 C C . LEU C 1 150 ? 142.719 91.749 85.896 1.00 82.69 150 LEU C C 1
ATOM 5738 O O . LEU C 1 150 ? 142.112 92.823 85.889 1.00 82.69 150 LEU C O 1
ATOM 5743 N N . ILE C 1 151 ? 143.056 91.105 87.009 1.00 85.67 151 ILE C N 1
ATOM 5744 C CA . ILE C 1 151 ? 142.925 91.680 88.342 1.00 85.67 151 ILE C CA 1
ATOM 5745 C C . ILE C 1 151 ? 144.324 91.989 88.851 1.00 85.67 151 ILE C C 1
ATOM 5746 O O . ILE C 1 151 ? 145.207 91.122 88.818 1.00 85.67 151 ILE C O 1
ATOM 5751 N N . LEU C 1 152 ? 144.526 93.217 89.317 1.00 88.23 152 LEU C N 1
ATOM 5752 C CA . LEU C 1 152 ? 145.835 93.708 89.713 1.00 88.23 152 LEU C CA 1
ATOM 5753 C C . LEU C 1 152 ? 145.861 93.989 91.210 1.00 88.23 152 LEU C C 1
ATOM 5754 O O . LEU C 1 152 ? 144.893 94.501 91.778 1.00 88.23 152 LEU C O 1
ATOM 5759 N N . ASP C 1 153 ? 146.988 93.650 91.841 1.00 95.77 153 ASP C N 1
ATOM 5760 C CA . ASP C 1 153 ? 147.195 93.869 93.274 1.00 95.77 153 ASP C CA 1
ATOM 5761 C C . ASP C 1 153 ? 146.082 93.221 94.097 1.00 95.77 153 ASP C C 1
ATOM 5762 O O . ASP C 1 153 ? 145.430 93.862 94.923 1.00 95.77 153 ASP C O 1
ATOM 5767 N N . TYR C 1 154 ? 145.871 91.930 93.861 1.00 97.46 154 TYR C N 1
ATOM 5768 C CA . TYR C 1 154 ? 144.793 91.178 94.487 1.00 97.46 154 TYR C CA 1
ATOM 5769 C C . TYR C 1 154 ? 145.198 90.526 95.802 1.00 97.46 154 TYR C C 1
ATOM 5770 O O . TYR C 1 154 ? 144.352 89.899 96.448 1.00 97.46 154 TYR C O 1
ATOM 5779 N N . ARG C 1 155 ? 146.455 90.652 96.213 1.00 102.86 155 ARG C N 1
ATOM 5780 C CA . ARG C 1 155 ? 146.939 89.930 97.379 1.00 102.86 155 ARG C CA 1
ATOM 5781 C C . ARG C 1 155 ? 146.618 90.682 98.665 1.00 102.86 155 ARG C C 1
ATOM 5782 O O . ARG C 1 155 ? 146.489 91.910 98.679 1.00 102.86 155 ARG C O 1
ATOM 5790 N N . ASN C 1 156 ? 146.490 89.919 99.754 1.00 103.96 156 ASN C N 1
ATOM 5791 C CA . ASN C 1 156 ? 146.239 90.462 101.090 1.00 103.96 156 ASN C CA 1
ATOM 5792 C C . ASN C 1 156 ? 144.973 91.316 101.125 1.00 103.96 156 ASN C C 1
ATOM 5793 O O . ASN C 1 156 ? 144.925 92.362 101.775 1.00 103.96 156 ASN C O 1
ATOM 5798 N N . LEU C 1 157 ? 143.935 90.865 100.418 1.00 98.02 157 LEU C N 1
ATOM 5799 C CA . LEU C 1 157 ? 142.657 91.564 100.394 1.00 98.02 157 LEU C CA 1
ATOM 5800 C C . LEU C 1 157 ? 141.470 90.620 100.542 1.00 98.02 157 LEU C C 1
ATOM 5801 O O . LEU C 1 157 ? 140.328 91.049 100.344 1.00 98.02 157 LEU C O 1
ATOM 5806 N N . ASN C 1 158 ? 141.710 89.351 100.877 1.00 100.19 158 ASN C N 1
ATOM 5807 C CA . ASN C 1 158 ? 140.671 88.329 100.991 1.00 100.19 158 ASN C CA 1
ATOM 5808 C C . ASN C 1 158 ? 139.894 88.150 99.692 1.00 100.19 158 ASN C C 1
ATOM 5809 O O . ASN C 1 158 ? 138.734 87.729 99.710 1.00 100.19 158 ASN C O 1
ATOM 5814 N N . LEU C 1 159 ? 140.518 88.468 98.559 1.00 97.72 159 LEU C N 1
ATOM 5815 C CA . LEU C 1 159 ? 139.873 88.332 97.261 1.00 97.72 159 LEU C CA 1
ATOM 5816 C C . LEU C 1 159 ? 140.009 86.938 96.670 1.00 97.72 159 LEU C C 1
ATOM 5817 O O . LEU C 1 159 ? 139.385 86.665 95.642 1.00 97.72 159 LEU C O 1
ATOM 5822 N N . GLU C 1 160 ? 140.798 86.059 97.292 1.00 102.38 160 GLU C N 1
ATOM 5823 C CA . GLU C 1 160 ? 141.108 84.768 96.684 1.00 102.38 160 GLU C CA 1
ATOM 5824 C C . GLU C 1 160 ? 139.852 83.929 96.488 1.00 102.38 160 GLU C C 1
ATOM 5825 O O . GLU C 1 160 ? 139.685 83.274 95.453 1.00 102.38 160 GLU C O 1
ATOM 5831 N N . GLN C 1 161 ? 138.959 83.931 97.479 1.00 98.82 161 GLN C N 1
ATOM 5832 C CA . GLN C 1 161 ? 137.735 83.144 97.381 1.00 98.82 161 GLN C CA 1
ATOM 5833 C C . GLN C 1 161 ? 136.904 83.572 96.177 1.00 98.82 161 GLN C C 1
ATOM 5834 O O . GLN C 1 161 ? 136.475 82.736 95.373 1.00 98.82 161 GLN C O 1
ATOM 5840 N N . TRP C 1 162 ? 136.690 84.880 96.023 1.00 89.61 162 TRP C N 1
ATOM 5841 C CA . TRP C 1 162 ? 135.892 85.378 94.907 1.00 89.61 162 TRP C CA 1
ATOM 5842 C C . TRP C 1 162 ? 136.597 85.144 93.577 1.00 89.61 162 TRP C C 1
ATOM 5843 O O . TRP C 1 162 ? 135.960 84.795 92.576 1.00 89.61 162 TRP C O 1
ATOM 5854 N N . LEU C 1 163 ? 137.917 85.338 93.546 1.00 93.55 163 LEU C N 1
ATOM 5855 C CA . LEU C 1 163 ? 138.664 85.190 92.301 1.00 93.55 163 LEU C CA 1
ATOM 5856 C C . LEU C 1 163 ? 138.645 83.749 91.806 1.00 93.55 163 LEU C C 1
ATOM 5857 O O . LEU C 1 163 ? 138.449 83.495 90.612 1.00 93.55 163 LEU C O 1
ATOM 5862 N N . PHE C 1 164 ? 138.849 82.789 92.706 1.00 97.98 164 PHE C N 1
ATOM 5863 C CA . PHE C 1 164 ? 139.034 81.405 92.294 1.00 97.98 164 PHE C CA 1
ATOM 5864 C C . PHE C 1 164 ? 137.800 80.532 92.477 1.00 97.98 164 PHE C C 1
ATOM 5865 O O . PHE C 1 164 ? 137.854 79.344 92.147 1.00 97.98 164 PHE C O 1
ATOM 5873 N N . ARG C 1 165 ? 136.693 81.074 92.986 1.00 102.04 165 ARG C N 1
ATOM 5874 C CA . ARG C 1 165 ? 135.482 80.279 93.154 1.00 102.04 165 ARG C CA 1
ATOM 5875 C C . ARG C 1 165 ? 134.330 80.754 92.277 1.00 102.04 165 ARG C C 1
ATOM 5876 O O . ARG C 1 165 ? 133.763 79.961 91.519 1.00 102.04 165 ARG C O 1
ATOM 5884 N N . GLU C 1 166 ? 133.972 82.034 92.359 1.00 102.36 166 GLU C N 1
ATOM 5885 C CA . GLU C 1 166 ? 132.804 82.540 91.648 1.00 102.36 166 GLU C CA 1
ATOM 5886 C C . GLU C 1 166 ? 133.135 83.035 90.243 1.00 102.36 166 GLU C C 1
ATOM 5887 O O . GLU C 1 166 ? 132.377 82.778 89.304 1.00 102.36 166 GLU C O 1
ATOM 5893 N N . LEU C 1 167 ? 134.251 83.746 90.083 1.00 96.08 167 LEU C N 1
ATOM 5894 C CA . LEU C 1 167 ? 134.567 84.337 88.782 1.00 96.08 167 LEU C CA 1
ATOM 5895 C C . LEU C 1 167 ? 134.672 83.318 87.655 1.00 96.08 167 LEU C C 1
ATOM 5896 O O . LEU C 1 167 ? 134.099 83.569 86.581 1.00 96.08 167 LEU C O 1
ATOM 5901 N N . PRO C 1 168 ? 135.382 82.190 87.793 1.00 99.69 168 PRO C N 1
ATOM 5902 C CA . PRO C 1 168 ? 135.375 81.218 86.685 1.00 99.69 168 PRO C CA 1
ATOM 5903 C C . PRO C 1 168 ? 133.981 80.726 86.335 1.00 99.69 168 PRO C C 1
ATOM 5904 O O . PRO C 1 168 ? 133.645 80.610 85.149 1.00 99.69 168 PRO C O 1
ATOM 5908 N N . SER C 1 169 ? 133.146 80.467 87.344 1.00 102.84 169 SER C N 1
ATOM 5909 C CA . SER C 1 169 ? 131.787 80.007 87.081 1.00 102.84 169 SER C CA 1
ATOM 5910 C C . SER C 1 169 ? 130.948 81.097 86.427 1.00 102.84 169 SER C C 1
ATOM 5911 O O . SER C 1 169 ? 130.165 80.818 85.512 1.00 102.84 169 SER C O 1
ATOM 5914 N N . GLN C 1 170 ? 131.086 82.341 86.889 1.00 101.69 170 GLN C N 1
ATOM 5915 C CA . GLN C 1 170 ? 130.315 83.430 86.299 1.00 101.69 170 GLN C CA 1
ATOM 5916 C C . GLN C 1 170 ? 130.722 83.679 84.852 1.00 101.69 170 GLN C C 1
ATOM 5917 O O . GLN C 1 170 ? 129.865 83.882 83.985 1.00 101.69 170 GLN C O 1
ATOM 5923 N N . LEU C 1 171 ? 132.026 83.667 84.570 1.00 100.29 171 LEU C N 1
ATOM 5924 C CA . LEU C 1 171 ? 132.490 83.992 83.225 1.00 100.29 171 LEU C CA 1
ATOM 5925 C C . LEU C 1 171 ? 132.237 82.851 82.246 1.00 100.29 171 LEU C C 1
ATOM 5926 O O . LEU C 1 171 ? 131.801 83.088 81.114 1.00 100.29 171 LEU C O 1
ATOM 5931 N N . SER C 1 172 ? 132.502 81.611 82.653 1.00 107.94 172 SER C N 1
ATOM 5932 C CA . SER C 1 172 ? 132.463 80.483 81.726 1.00 107.94 172 SER C CA 1
ATOM 5933 C C . SER C 1 172 ? 131.722 79.300 82.339 1.00 107.94 172 SER C C 1
ATOM 5934 O O . SER C 1 172 ? 132.186 78.160 82.306 1.00 107.94 172 SER C O 1
ATOM 5937 N N . GLY C 1 173 ? 130.552 79.561 82.915 1.00 115.64 173 GLY C N 1
ATOM 5938 C CA . GLY C 1 173 ? 129.763 78.487 83.484 1.00 115.64 173 GLY C CA 1
ATOM 5939 C C . GLY C 1 173 ? 128.281 78.788 83.562 1.00 115.64 173 GLY C C 1
ATOM 5940 O O . GLY C 1 173 ? 127.734 79.496 82.712 1.00 115.64 173 GLY C O 1
ATOM 5941 N N . GLU C 1 174 ? 127.621 78.251 84.586 1.00 121.67 174 GLU C N 1
ATOM 5942 C CA . GLU C 1 174 ? 126.183 78.420 84.788 1.00 121.67 174 GLU C CA 1
ATOM 5943 C C . GLU C 1 174 ? 125.882 79.430 85.886 1.00 121.67 174 GLU C C 1
ATOM 5944 O O . GLU C 1 174 ? 124.944 79.252 86.669 1.00 121.67 174 GLU C O 1
ATOM 5946 N N . GLY C 1 175 ? 126.664 80.501 85.964 1.00 118.07 175 GLY C N 1
ATOM 5947 C CA . GLY C 1 175 ? 126.470 81.509 86.981 1.00 118.07 175 GLY C CA 1
ATOM 5948 C C . GLY C 1 175 ? 125.223 82.341 86.740 1.00 118.07 175 GLY C C 1
ATOM 5949 O O . GLY C 1 175 ? 124.475 82.158 85.779 1.00 118.07 175 GLY C O 1
ATOM 5950 N N . GLN C 1 176 ? 125.003 83.287 87.651 1.00 114.03 176 GLN C N 1
ATOM 5951 C CA . GLN C 1 176 ? 123.826 84.144 87.606 1.00 114.03 176 GLN C CA 1
ATOM 5952 C C . GLN C 1 176 ? 123.952 85.282 86.602 1.00 114.03 176 GLN C C 1
ATOM 5953 O O . GLN C 1 176 ? 123.038 86.109 86.515 1.00 114.03 176 GLN C O 1
ATOM 5955 N N . LEU C 1 177 ? 125.051 85.351 85.853 1.00 106.39 177 LEU C N 1
ATOM 5956 C CA . LEU C 1 177 ? 125.211 86.405 84.860 1.00 106.39 177 LEU C CA 1
ATOM 5957 C C . LEU C 1 177 ? 124.173 86.257 83.754 1.00 106.39 177 LEU C C 1
ATOM 5958 O O . LEU C 1 177 ? 123.853 85.147 83.321 1.00 106.39 177 LEU C O 1
ATOM 5963 N N . VAL C 1 178 ? 123.645 87.389 83.298 1.00 106.00 178 VAL C N 1
ATOM 5964 C CA . VAL C 1 178 ? 122.602 87.415 82.284 1.00 106.00 178 VAL C CA 1
ATOM 5965 C C . VAL C 1 178 ? 123.132 87.945 80.951 1.00 106.00 178 VAL C C 1
ATOM 5966 O O . VAL C 1 178 ? 122.350 88.285 80.065 1.00 106.00 178 VAL C O 1
ATOM 5970 N N . THR C 1 179 ? 124.453 88.012 80.793 1.00 105.58 179 THR C N 1
ATOM 5971 C CA . THR C 1 179 ? 125.073 88.539 79.583 1.00 105.58 179 THR C CA 1
ATOM 5972 C C . THR C 1 179 ? 125.965 87.498 78.913 1.00 105.58 179 THR C C 1
ATOM 5973 O O . THR C 1 179 ? 126.951 87.845 78.260 1.00 105.58 179 THR C O 1
ATOM 5977 N N . TYR C 1 180 ? 125.633 86.217 79.077 1.00 110.30 180 TYR C N 1
ATOM 5978 C CA . TYR C 1 180 ? 126.453 85.158 78.490 1.00 110.30 180 TYR C CA 1
ATOM 5979 C C . TYR C 1 180 ? 126.498 85.209 76.966 1.00 110.30 180 TYR C C 1
ATOM 5980 O O . TYR C 1 180 ? 127.605 85.126 76.405 1.00 110.30 180 TYR C O 1
ATOM 5989 N N . PRO C 1 181 ? 125.380 85.328 76.237 1.00 106.38 181 PRO C N 1
ATOM 5990 C CA . PRO C 1 181 ? 125.485 85.425 74.769 1.00 106.38 181 PRO C CA 1
ATOM 5991 C C . PRO C 1 181 ? 126.220 86.665 74.293 1.00 106.38 181 PRO C C 1
ATOM 5992 O O . PRO C 1 181 ? 126.726 86.672 73.164 1.00 106.38 181 PRO C O 1
ATOM 5996 N N . LEU C 1 182 ? 126.293 87.708 75.110 1.00 100.79 182 LEU C N 1
ATOM 5997 C CA . LEU C 1 182 ? 127.015 88.921 74.764 1.00 100.79 182 LEU C CA 1
ATOM 5998 C C . LEU C 1 182 ? 128.516 88.670 74.822 1.00 100.79 182 LEU C C 1
ATOM 5999 O O . LEU C 1 182 ? 128.971 87.682 75.403 1.00 100.79 182 LEU C O 1
ATOM 6004 N N . PRO C 1 183 ? 129.319 89.539 74.205 1.00 95.87 183 PRO C N 1
ATOM 6005 C CA . PRO C 1 183 ? 130.776 89.354 74.231 1.00 95.87 183 PRO C CA 1
ATOM 6006 C C . PRO C 1 183 ? 131.331 89.337 75.649 1.00 95.87 183 PRO C C 1
ATOM 6007 O O . PRO C 1 183 ? 130.643 89.614 76.634 1.00 95.87 183 PRO C O 1
ATOM 6011 N N . PHE C 1 184 ? 132.622 89.008 75.734 1.00 92.35 184 PHE C N 1
ATOM 6012 C CA . PHE C 1 184 ? 133.247 88.731 77.025 1.00 92.35 184 PHE C CA 1
ATOM 6013 C C . PHE C 1 184 ? 133.246 89.955 77.932 1.00 92.35 184 PHE C C 1
ATOM 6014 O O . PHE C 1 184 ? 133.115 89.826 79.156 1.00 92.35 184 PHE C O 1
ATOM 6022 N N . GLU C 1 185 ? 133.411 91.149 77.359 1.00 94.05 185 GLU C N 1
ATOM 6023 C CA . GLU C 1 185 ? 133.498 92.350 78.185 1.00 94.05 185 GLU C CA 1
ATOM 6024 C C . GLU C 1 185 ? 132.202 92.596 78.945 1.00 94.05 185 GLU C C 1
ATOM 6025 O O . GLU C 1 185 ? 132.223 93.127 80.061 1.00 94.05 185 GLU C O 1
ATOM 6031 N N . PHE C 1 186 ? 131.063 92.211 78.365 1.00 91.46 186 PHE C N 1
ATOM 6032 C CA . PHE C 1 186 ? 129.795 92.352 79.071 1.00 91.46 186 PHE C CA 1
ATOM 6033 C C . PHE C 1 186 ? 129.777 91.490 80.326 1.00 91.46 186 PHE C C 1
ATOM 6034 O O . PHE C 1 186 ? 129.400 91.954 81.408 1.00 91.46 186 PHE C O 1
ATOM 6042 N N . ARG C 1 187 ? 130.206 90.231 80.200 1.00 92.28 187 ARG C N 1
ATOM 6043 C CA . ARG C 1 187 ? 130.277 89.351 81.361 1.00 92.28 187 ARG C CA 1
ATOM 6044 C C . ARG C 1 187 ? 131.269 89.876 82.389 1.00 92.28 187 ARG C C 1
ATOM 6045 O O . ARG C 1 187 ? 131.013 89.816 83.596 1.00 92.28 187 ARG C O 1
ATOM 6053 N N . ALA C 1 188 ? 132.408 90.394 81.927 1.00 84.06 188 ALA C N 1
ATOM 6054 C CA . ALA C 1 188 ? 133.419 90.914 82.844 1.00 84.06 188 ALA C CA 1
ATOM 6055 C C . ALA C 1 188 ? 132.887 92.100 83.640 1.00 84.06 188 ALA C C 1
ATOM 6056 O O . ALA C 1 188 ? 133.027 92.157 84.871 1.00 84.06 188 ALA C O 1
ATOM 6058 N N . ILE C 1 189 ? 132.275 93.063 82.948 1.00 83.48 189 ILE C N 1
ATOM 6059 C CA . ILE C 1 189 ? 131.723 94.236 83.618 1.00 83.48 189 ILE C CA 1
ATOM 6060 C C . ILE C 1 189 ? 130.608 93.827 84.567 1.00 83.48 189 ILE C C 1
ATOM 6061 O O . ILE C 1 189 ? 130.512 94.336 85.691 1.00 83.48 189 ILE C O 1
ATOM 6066 N N . GLU C 1 190 ? 129.744 92.904 84.134 1.00 89.75 190 GLU C N 1
ATOM 6067 C CA . GLU C 1 190 ? 128.668 92.445 85.002 1.00 89.75 190 GLU C CA 1
ATOM 6068 C C . GLU C 1 190 ? 129.220 91.795 86.261 1.00 89.75 190 GLU C C 1
ATOM 6069 O O . GLU C 1 190 ? 128.728 92.054 87.361 1.00 89.75 190 GLU C O 1
ATOM 6075 N N . ALA C 1 191 ? 130.252 90.960 86.123 1.00 81.77 191 ALA C N 1
ATOM 6076 C CA . ALA C 1 191 ? 130.832 90.296 87.286 1.00 81.77 191 ALA C CA 1
ATOM 6077 C C . ALA C 1 191 ? 131.448 91.304 88.248 1.00 81.77 191 ALA C C 1
ATOM 6078 O O . ALA C 1 191 ? 131.245 91.221 89.465 1.00 81.77 191 ALA C O 1
ATOM 6080 N N . LEU C 1 192 ? 132.203 92.270 87.720 1.00 76.37 192 LEU C N 1
ATOM 6081 C CA . LEU C 1 192 ? 132.847 93.254 88.587 1.00 76.37 192 LEU C CA 1
ATOM 6082 C C . LEU C 1 192 ? 131.814 94.113 89.310 1.00 76.37 192 LEU C C 1
ATOM 6083 O O . LEU C 1 192 ? 131.905 94.330 90.528 1.00 76.37 192 LEU C O 1
ATOM 6088 N N . LEU C 1 193 ? 130.818 94.609 88.572 1.00 73.56 193 LEU C N 1
ATOM 6089 C CA . LEU C 1 193 ? 129.796 95.447 89.185 1.00 73.56 193 LEU C CA 1
ATOM 6090 C C . LEU C 1 193 ? 128.957 94.652 90.175 1.00 73.56 193 LEU C C 1
ATOM 6091 O O . LEU C 1 193 ? 128.553 95.179 91.217 1.00 73.56 193 LEU C O 1
ATOM 6096 N N . GLN C 1 194 ? 128.689 93.380 89.873 1.00 74.57 194 GLN C N 1
ATOM 6097 C CA . GLN C 1 194 ? 127.956 92.536 90.807 1.00 74.57 194 GLN C CA 1
ATOM 6098 C C . GLN C 1 194 ? 128.746 92.325 92.087 1.00 74.57 194 GLN C C 1
ATOM 6099 O O . GLN C 1 194 ? 128.181 92.375 93.183 1.00 74.57 194 GLN C O 1
ATOM 6105 N N . TYR C 1 195 ? 130.056 92.097 91.974 1.00 73.97 195 TYR C N 1
ATOM 6106 C CA . TYR C 1 195 ? 130.865 91.931 93.175 1.00 73.97 195 TYR C CA 1
ATOM 6107 C C . TYR C 1 195 ? 130.856 93.201 94.015 1.00 73.97 195 TYR C C 1
ATOM 6108 O O . TYR C 1 195 ? 130.710 93.146 95.242 1.00 73.97 195 TYR C O 1
ATOM 6117 N N . TRP C 1 196 ? 131.012 94.360 93.372 1.00 70.24 196 TRP C N 1
ATOM 6118 C CA . TRP C 1 196 ? 131.037 95.603 94.139 1.00 70.24 196 TRP C CA 1
ATOM 6119 C C . TRP C 1 196 ? 129.686 95.890 94.786 1.00 70.24 196 TRP C C 1
ATOM 6120 O O . TRP C 1 196 ? 129.623 96.307 95.952 1.00 70.24 196 TRP C O 1
ATOM 6131 N N . ILE C 1 197 ? 128.593 95.673 94.053 1.00 69.35 197 ILE C N 1
ATOM 6132 C CA . ILE C 1 197 ? 127.273 95.933 94.611 1.00 69.35 197 ILE C CA 1
ATOM 6133 C C . ILE C 1 197 ? 126.972 94.951 95.737 1.00 69.35 197 ILE C C 1
ATOM 6134 O O . ILE C 1 197 ? 126.338 95.311 96.734 1.00 69.35 197 ILE C O 1
ATOM 6139 N N . ASN C 1 198 ? 127.446 93.707 95.618 1.00 70.38 198 ASN C N 1
ATOM 6140 C CA . ASN C 1 198 ? 127.267 92.739 96.693 1.00 70.38 198 ASN C CA 1
ATOM 6141 C C . ASN C 1 198 ? 128.081 93.124 97.919 1.00 70.38 198 ASN C C 1
ATOM 6142 O O . ASN C 1 198 ? 127.629 92.933 99.050 1.00 70.38 198 ASN C O 1
ATOM 6147 N N . THR C 1 199 ? 129.284 93.662 97.715 1.00 69.79 199 THR C N 1
ATOM 6148 C CA . THR C 1 199 ? 130.080 94.140 98.841 1.00 69.79 199 THR C CA 1
ATOM 6149 C C . THR C 1 199 ? 129.370 95.280 99.563 1.00 69.79 199 THR C C 1
ATOM 6150 O O . THR C 1 199 ? 129.307 95.309 100.799 1.00 69.79 199 THR C O 1
ATOM 6154 N N . LEU C 1 200 ? 128.816 96.224 98.800 1.00 66.58 200 LEU C N 1
ATOM 6155 C CA . LEU C 1 200 ? 128.084 97.329 99.415 1.00 66.58 200 LEU C CA 1
ATOM 6156 C C . LEU C 1 200 ? 126.842 96.833 100.151 1.00 66.58 200 LEU C C 1
ATOM 6157 O O . LEU C 1 200 ? 126.545 97.288 101.264 1.00 66.58 200 LEU C O 1
ATOM 6162 N N . GLN C 1 201 ? 126.105 95.898 99.545 1.00 70.85 201 GLN C N 1
ATOM 6163 C CA . GLN C 1 201 ? 124.923 95.342 100.196 1.00 70.85 201 GLN C CA 1
ATOM 6164 C C . GLN C 1 201 ? 125.297 94.595 101.468 1.00 70.85 201 GLN C C 1
ATOM 6165 O O . GLN C 1 201 ? 124.577 94.655 102.467 1.00 70.85 201 GLN C O 1
ATOM 6171 N N . GLY C 1 202 ? 126.417 93.871 101.447 1.00 69.03 202 GLY C N 1
ATOM 6172 C CA . GLY C 1 202 ? 126.866 93.186 102.646 1.00 69.03 202 GLY C CA 1
ATOM 6173 C C . GLY C 1 202 ? 127.254 94.148 103.751 1.00 69.03 202 GLY C C 1
ATOM 6174 O O . GLY C 1 202 ? 126.930 93.928 104.921 1.00 69.03 202 GLY C O 1
ATOM 6175 N N . LYS C 1 203 ? 127.943 95.234 103.395 1.00 67.38 203 LYS C N 1
ATOM 6176 C CA . LYS C 1 203 ? 128.273 96.250 104.388 1.00 67.38 203 LYS C CA 1
ATOM 6177 C C . LYS C 1 203 ? 127.009 96.842 105.000 1.00 67.38 203 LYS C C 1
ATOM 6178 O O . LYS C 1 203 ? 126.913 97.007 106.222 1.00 67.38 203 LYS C O 1
ATOM 6184 N N . LEU C 1 204 ? 126.019 97.154 104.161 1.00 68.72 204 LEU C N 1
ATOM 6185 C CA . LEU C 1 204 ? 124.782 97.732 104.677 1.00 68.72 204 LEU C CA 1
ATOM 6186 C C . LEU C 1 204 ? 124.012 96.729 105.531 1.00 68.72 204 LEU C C 1
ATOM 6187 O O . LEU C 1 204 ? 123.421 97.099 106.550 1.00 68.72 204 LEU C O 1
ATOM 6192 N N . SER C 1 205 ? 123.998 95.457 105.126 1.00 71.70 205 SER C N 1
ATOM 6193 C CA . SER C 1 205 ? 123.265 94.443 105.875 1.00 71.70 205 SER C CA 1
ATOM 6194 C C . SER C 1 205 ? 123.977 94.074 107.168 1.00 71.70 205 SER C C 1
ATOM 6195 O O . SER C 1 205 ? 123.364 93.486 108.064 1.00 71.70 205 SER C O 1
ATOM 6198 N N . ILE C 1 206 ? 125.272 94.371 107.266 1.00 70.96 206 ILE C N 1
ATOM 6199 C CA . ILE C 1 206 ? 125.961 94.232 108.544 1.00 70.96 206 ILE C CA 1
ATOM 6200 C C . ILE C 1 206 ? 125.674 95.436 109.432 1.00 70.96 206 ILE C C 1
ATOM 6201 O O . ILE C 1 206 ? 125.438 95.296 110.638 1.00 70.96 206 ILE C O 1
ATOM 6206 N N . LEU C 1 207 ? 125.673 96.636 108.848 1.00 71.98 207 LEU C N 1
ATOM 6207 C CA . LEU C 1 207 ? 125.524 97.850 109.645 1.00 71.98 207 LEU C CA 1
ATOM 6208 C C . LEU C 1 207 ? 124.099 98.023 110.162 1.00 71.98 207 LEU C C 1
ATOM 6209 O O . LEU C 1 207 ? 123.900 98.486 111.291 1.00 71.98 207 LEU C O 1
ATOM 6214 N N . GLN C 1 208 ? 123.098 97.671 109.354 1.00 73.69 208 GLN C N 1
ATOM 6215 C CA . GLN C 1 208 ? 121.715 97.997 109.702 1.00 73.69 208 GLN C CA 1
ATOM 6216 C C . GLN C 1 208 ? 121.233 97.329 110.985 1.00 73.69 208 GLN C C 1
ATOM 6217 O O . GLN C 1 208 ? 120.694 98.040 111.850 1.00 73.69 208 GLN C O 1
ATOM 6223 N N . PRO C 1 209 ? 121.360 96.008 111.178 1.00 73.53 209 PRO C N 1
ATOM 6224 C CA . PRO C 1 209 ? 120.888 95.430 112.449 1.00 73.53 209 PRO C CA 1
ATOM 6225 C C . PRO C 1 209 ? 121.613 95.976 113.665 1.00 73.53 209 PRO C C 1
ATOM 6226 O O . PRO C 1 209 ? 120.984 96.195 114.708 1.00 73.53 209 PRO C O 1
ATOM 6230 N N . LEU C 1 210 ? 122.921 96.215 113.555 1.00 75.99 210 LEU C N 1
ATOM 6231 C CA . LEU C 1 210 ? 123.679 96.745 114.684 1.00 75.99 210 LEU C CA 1
ATOM 6232 C C . LEU C 1 210 ? 123.184 98.132 115.069 1.00 75.99 210 LEU C C 1
ATOM 6233 O O . LEU C 1 210 ? 122.927 98.411 116.247 1.00 75.99 210 LEU C O 1
ATOM 6238 N N . ILE C 1 211 ? 123.035 99.015 114.080 1.00 72.07 211 ILE C N 1
ATOM 6239 C CA . ILE C 1 211 ? 122.551 100.364 114.350 1.00 72.07 211 ILE C CA 1
ATOM 6240 C C . ILE C 1 211 ? 121.132 100.320 114.899 1.00 72.07 211 ILE C C 1
ATOM 6241 O O . ILE C 1 211 ? 120.793 101.046 115.840 1.00 72.07 211 ILE C O 1
ATOM 6246 N N . LEU C 1 212 ? 120.285 99.459 114.330 1.00 74.36 212 LEU C N 1
ATOM 6247 C CA . LEU C 1 212 ? 118.900 99.372 114.779 1.00 74.36 212 LEU C CA 1
ATOM 6248 C C . LEU C 1 212 ? 118.816 98.931 116.234 1.00 74.36 212 LEU C C 1
ATOM 6249 O O . LEU C 1 212 ? 118.085 99.527 117.033 1.00 74.36 212 LEU C O 1
ATOM 6254 N N . GLU C 1 213 ? 119.569 97.892 116.605 1.00 80.71 213 GLU C N 1
ATOM 6255 C CA . GLU C 1 213 ? 119.504 97.408 117.980 1.00 80.71 213 GLU C CA 1
ATOM 6256 C C . GLU C 1 213 ? 120.139 98.400 118.947 1.00 80.71 213 GLU C C 1
ATOM 6257 O O . GLU C 1 213 ? 119.646 98.581 120.068 1.00 80.71 213 GLU C O 1
ATOM 6263 N N . THR C 1 214 ? 121.220 99.068 118.532 1.00 75.85 214 THR C N 1
ATOM 6264 C CA . THR C 1 214 ? 121.820 100.084 119.389 1.00 75.85 214 THR C CA 1
ATOM 6265 C C . THR C 1 214 ? 120.852 101.233 119.636 1.00 75.85 214 THR C C 1
ATOM 6266 O O . THR C 1 214 ? 120.712 101.703 120.771 1.00 75.85 214 THR C O 1
ATOM 6270 N N . LEU C 1 215 ? 120.163 101.689 118.588 1.00 73.63 215 LEU C N 1
ATOM 6271 C CA . LEU C 1 215 ? 119.185 102.757 118.756 1.00 73.63 215 LEU C CA 1
ATOM 6272 C C . LEU C 1 215 ? 118.020 102.306 119.625 1.00 73.63 215 LEU C C 1
ATOM 6273 O O . LEU C 1 215 ? 117.553 103.060 120.485 1.00 73.63 215 LEU C O 1
ATOM 6278 N N . ASP C 1 216 ? 117.545 101.073 119.426 1.00 79.31 216 ASP C N 1
ATOM 6279 C CA . ASP C 1 216 ? 116.444 100.566 120.238 1.00 79.31 216 ASP C CA 1
ATOM 6280 C C . ASP C 1 216 ? 116.826 100.514 121.710 1.00 79.31 216 ASP C C 1
ATOM 6281 O O . ASP C 1 216 ? 116.019 100.856 122.582 1.00 79.31 216 ASP C O 1
ATOM 6286 N N . ALA C 1 217 ? 118.053 100.083 122.008 1.00 77.09 217 ALA C N 1
ATOM 6287 C CA . ALA C 1 217 ? 118.520 100.095 123.389 1.00 77.09 217 ALA C CA 1
ATOM 6288 C C . ALA C 1 217 ? 118.646 101.519 123.918 1.00 77.09 217 ALA C C 1
ATOM 6289 O O . ALA C 1 217 ? 118.329 101.788 125.083 1.00 77.09 217 ALA C O 1
ATOM 6291 N N . LEU C 1 218 ? 119.106 102.446 123.075 1.00 74.45 218 LEU C N 1
ATOM 6292 C CA . LEU C 1 218 ? 119.382 103.804 123.531 1.00 74.45 218 LEU C CA 1
ATOM 6293 C C . LEU C 1 218 ? 118.119 104.636 123.723 1.00 74.45 218 LEU C C 1
ATOM 6294 O O . LEU C 1 218 ? 118.081 105.489 124.616 1.00 74.45 218 LEU C O 1
ATOM 6299 N N . VAL C 1 219 ? 117.084 104.416 122.912 1.00 77.67 219 VAL C N 1
ATOM 6300 C CA . VAL C 1 219 ? 115.891 105.256 122.967 1.00 77.67 219 VAL C CA 1
ATOM 6301 C C . VAL C 1 219 ? 114.864 104.644 123.910 1.00 77.67 219 VAL C C 1
ATOM 6302 O O . VAL C 1 219 ? 113.690 105.032 123.900 1.00 77.67 219 VAL C O 1
ATOM 6306 N N . ASP C 1 220 ? 115.296 103.697 124.730 1.00 90.63 220 ASP C N 1
ATOM 6307 C CA . ASP C 1 220 ? 114.402 103.079 125.701 1.00 90.63 220 ASP C CA 1
ATOM 6308 C C . ASP C 1 220 ? 113.938 104.137 126.694 1.00 90.63 220 ASP C C 1
ATOM 6309 O O . ASP C 1 220 ? 114.774 104.737 127.381 1.00 90.63 220 ASP C O 1
ATOM 6314 N N . PRO C 1 221 ? 112.633 104.403 126.803 1.00 90.63 221 PRO C N 1
ATOM 6315 C CA . PRO C 1 221 ? 112.173 105.502 127.667 1.00 90.63 221 PRO C CA 1
ATOM 6316 C C . PRO C 1 221 ? 112.286 105.220 129.155 1.00 90.63 221 PRO C C 1
ATOM 6317 O O . PRO C 1 221 ? 112.158 106.161 129.949 1.00 90.63 221 PRO C O 1
ATOM 6321 N N . LYS C 1 222 ? 112.520 103.977 129.565 1.00 94.31 222 LYS C N 1
ATOM 6322 C CA . LYS C 1 222 ? 112.575 103.639 130.980 1.00 94.31 222 LYS C CA 1
ATOM 6323 C C . LYS C 1 222 ? 113.979 103.741 131.563 1.00 94.31 222 LYS C C 1
ATOM 6324 O O . LYS C 1 222 ? 114.173 103.395 132.733 1.00 94.31 222 LYS C O 1
ATOM 6330 N N . HIS C 1 223 ? 114.952 104.210 130.788 1.00 92.50 223 HIS C N 1
ATOM 6331 C CA . HIS C 1 223 ? 116.320 104.385 131.259 1.00 92.50 223 HIS C CA 1
ATOM 6332 C C . HIS C 1 223 ? 116.534 105.843 131.644 1.00 92.50 223 HIS C C 1
ATOM 6333 O O . HIS C 1 223 ? 116.328 106.742 130.821 1.00 92.50 223 HIS C O 1
ATOM 6340 N N . SER C 1 224 ? 116.941 106.074 132.894 1.00 81.89 224 SER C N 1
ATOM 6341 C CA . SER C 1 224 ? 117.265 107.431 133.323 1.00 81.89 224 SER C CA 1
ATOM 6342 C C . SER C 1 224 ? 118.479 107.965 132.574 1.00 81.89 224 SER C C 1
ATOM 6343 O O . SER C 1 224 ? 118.523 109.144 132.205 1.00 81.89 224 SER C O 1
ATOM 6346 N N . SER C 1 225 ? 119.474 107.112 132.344 1.00 80.05 225 SER C N 1
ATOM 6347 C CA . SER C 1 225 ? 120.664 107.473 131.592 1.00 80.05 225 SER C CA 1
ATOM 6348 C C . SER C 1 225 ? 120.956 106.387 130.566 1.00 80.05 225 SER C C 1
ATOM 6349 O O . SER C 1 225 ? 120.564 105.229 130.727 1.00 80.05 225 SER C O 1
ATOM 6352 N N . VAL C 1 226 ? 121.653 106.777 129.506 1.00 77.37 226 VAL C N 1
ATOM 6353 C CA . VAL C 1 226 ? 121.947 105.873 128.406 1.00 77.37 226 VAL C CA 1
ATOM 6354 C C . VAL C 1 226 ? 123.285 105.185 128.651 1.00 77.37 226 VAL C C 1
ATOM 6355 O O . VAL C 1 226 ? 124.114 105.637 129.444 1.00 77.37 226 VAL C O 1
ATOM 6359 N N . ASP C 1 227 ? 123.492 104.067 127.959 1.00 81.08 227 ASP C N 1
ATOM 6360 C CA . ASP C 1 227 ? 124.737 103.317 128.063 1.00 81.08 227 ASP C CA 1
ATOM 6361 C C . ASP C 1 227 ? 125.777 103.945 127.143 1.00 81.08 227 ASP C C 1
ATOM 6362 O O . ASP C 1 227 ? 125.560 104.050 125.931 1.00 81.08 227 ASP C O 1
ATOM 6367 N N . ARG C 1 228 ? 126.907 104.360 127.719 1.00 79.37 228 ARG C N 1
ATOM 6368 C CA . ARG C 1 228 ? 127.903 105.098 126.951 1.00 79.37 228 ARG C CA 1
ATOM 6369 C C . ARG C 1 228 ? 128.718 104.187 126.039 1.00 79.37 228 ARG C C 1
ATOM 6370 O O . ARG C 1 228 ? 129.197 104.634 124.990 1.00 79.37 228 ARG C O 1
ATOM 6378 N N . SER C 1 229 ? 128.896 102.919 126.417 1.00 78.76 229 SER C N 1
ATOM 6379 C CA . SER C 1 229 ? 129.538 101.972 125.512 1.00 78.76 229 SER C CA 1
ATOM 6380 C C . SER C 1 229 ? 128.709 101.785 124.248 1.00 78.76 229 SER C C 1
ATOM 6381 O O . SER C 1 229 ? 129.253 101.710 123.138 1.00 78.76 229 SER C O 1
ATOM 6384 N N . LYS C 1 230 ? 127.385 101.714 124.400 1.00 77.57 230 LYS C N 1
ATOM 6385 C CA . LYS C 1 230 ? 126.511 101.690 123.235 1.00 77.57 230 LYS C CA 1
ATOM 6386 C C . LYS C 1 230 ? 126.632 102.974 122.427 1.00 77.57 230 LYS C C 1
ATOM 6387 O O . LYS C 1 230 ? 126.509 102.944 121.201 1.00 77.57 230 LYS C O 1
ATOM 6393 N N . LEU C 1 231 ? 126.880 104.105 123.091 1.00 75.21 231 LEU C N 1
ATOM 6394 C CA . LEU C 1 231 ? 127.112 105.350 122.363 1.00 75.21 231 LEU C CA 1
ATOM 6395 C C . LEU C 1 231 ? 128.378 105.272 121.521 1.00 75.21 231 LEU C C 1
ATOM 6396 O O . LEU C 1 231 ? 128.398 105.730 120.373 1.00 75.21 231 LEU C O 1
ATOM 6401 N N . HIS C 1 232 ? 129.451 104.709 122.080 1.00 76.05 232 HIS C N 1
ATOM 6402 C CA . HIS C 1 232 ? 130.679 104.544 121.307 1.00 76.05 232 HIS C CA 1
ATOM 6403 C C . HIS C 1 232 ? 130.460 103.609 120.124 1.00 76.05 232 HIS C C 1
ATOM 6404 O O . HIS C 1 232 ? 130.947 103.867 119.013 1.00 76.05 232 HIS C O 1
ATOM 6411 N N . ILE C 1 233 ? 129.727 102.517 120.347 1.00 72.66 233 ILE C N 1
ATOM 6412 C CA . ILE C 1 233 ? 129.414 101.591 119.261 1.00 72.66 233 ILE C CA 1
ATOM 6413 C C . ILE C 1 233 ? 128.609 102.298 118.178 1.00 72.66 233 ILE C C 1
ATOM 6414 O O . ILE C 1 233 ? 128.858 102.119 116.978 1.00 72.66 233 ILE C O 1
ATOM 6419 N N . LEU C 1 234 ? 127.634 103.114 118.583 1.00 71.55 234 LEU C N 1
ATOM 6420 C CA . LEU C 1 234 ? 126.825 103.853 117.623 1.00 71.55 234 LEU C CA 1
ATOM 6421 C C . LEU C 1 234 ? 127.667 104.849 116.841 1.00 71.55 234 LEU C C 1
ATOM 6422 O O . LEU C 1 234 ? 127.452 105.042 115.643 1.00 71.55 234 LEU C O 1
ATOM 6427 N N . LEU C 1 235 ? 128.625 105.501 117.502 1.00 71.14 235 LEU C N 1
ATOM 6428 C CA . LEU C 1 235 ? 129.500 106.438 116.804 1.00 71.14 235 LEU C CA 1
ATOM 6429 C C . LEU C 1 235 ? 130.350 105.723 115.759 1.00 71.14 235 LEU C C 1
ATOM 6430 O O . LEU C 1 235 ? 130.490 106.194 114.622 1.00 71.14 235 LEU C O 1
ATOM 6435 N N . GLN C 1 236 ? 130.926 104.576 116.129 1.00 74.70 236 GLN C N 1
ATOM 6436 C CA . GLN C 1 236 ? 131.719 103.813 115.169 1.00 74.70 236 GLN C CA 1
ATOM 6437 C C . GLN C 1 236 ? 130.866 103.347 113.995 1.00 74.70 236 GLN C C 1
ATOM 6438 O O . GLN C 1 236 ? 131.283 103.440 112.831 1.00 74.70 236 GLN C O 1
ATOM 6444 N N . ASN C 1 237 ? 129.660 102.850 114.281 1.00 72.60 237 ASN C N 1
ATOM 6445 C CA . ASN C 1 237 ? 128.779 102.392 113.214 1.00 72.60 237 ASN C CA 1
ATOM 6446 C C . ASN C 1 237 ? 128.310 103.545 112.338 1.00 72.60 237 ASN C C 1
ATOM 6447 O O . ASN C 1 237 ? 128.127 103.364 111.134 1.00 72.60 237 ASN C O 1
ATOM 6452 N N . GLY C 1 238 ? 128.117 104.731 112.916 1.00 70.97 238 GLY C N 1
ATOM 6453 C CA . GLY C 1 238 ? 127.763 105.888 112.111 1.00 70.97 238 GLY C CA 1
ATOM 6454 C C . GLY C 1 238 ? 128.890 106.324 111.198 1.00 70.97 238 GLY C C 1
ATOM 6455 O O . GLY C 1 238 ? 128.655 106.716 110.053 1.00 70.97 238 GLY C O 1
ATOM 6456 N N . LYS C 1 239 ? 130.129 106.266 111.691 1.00 70.02 239 LYS C N 1
ATOM 6457 C CA . LYS C 1 239 ? 131.272 106.539 110.823 1.00 70.02 239 LYS C CA 1
ATOM 6458 C C . LYS C 1 239 ? 131.340 105.537 109.676 1.00 70.02 239 LYS C C 1
ATOM 6459 O O . LYS C 1 239 ? 131.551 105.915 108.514 1.00 70.02 239 LYS C O 1
ATOM 6465 N N . SER C 1 240 ? 131.146 104.251 109.984 1.00 70.47 240 SER C N 1
ATOM 6466 C CA . SER C 1 240 ? 131.149 103.234 108.936 1.00 70.47 240 SER C CA 1
ATOM 6467 C C . SER C 1 240 ? 130.018 103.463 107.940 1.00 70.47 240 SER C C 1
ATOM 6468 O O . SER C 1 240 ? 130.197 103.282 106.730 1.00 70.47 240 SER C O 1
ATOM 6471 N N . LEU C 1 241 ? 128.844 103.861 108.434 1.00 68.79 241 LEU C N 1
ATOM 6472 C CA . LEU C 1 241 ? 127.708 104.117 107.557 1.00 68.79 241 LEU C CA 1
ATOM 6473 C C . LEU C 1 241 ? 127.964 105.319 106.660 1.00 68.79 241 LEU C C 1
ATOM 6474 O O . LEU C 1 241 ? 127.574 105.319 105.489 1.00 68.79 241 LEU C O 1
ATOM 6479 N N . SER C 1 242 ? 128.606 106.359 107.193 1.00 70.23 242 SER C N 1
ATOM 6480 C CA . SER C 1 242 ? 128.956 107.508 106.367 1.00 70.23 242 SER C CA 1
ATOM 6481 C C . SER C 1 242 ? 129.947 107.117 105.279 1.00 70.23 242 SER C C 1
ATOM 6482 O O . SER C 1 242 ? 129.821 107.551 104.126 1.00 70.23 242 SER C O 1
ATOM 6485 N N . GLU C 1 243 ? 130.939 106.292 105.623 1.00 72.79 243 GLU C N 1
ATOM 6486 C CA . GLU C 1 243 ? 131.882 105.821 104.611 1.00 72.79 243 GLU C CA 1
ATOM 6487 C C . GLU C 1 243 ? 131.176 104.997 103.538 1.00 72.79 243 GLU C C 1
ATOM 6488 O O . GLU C 1 243 ? 131.446 105.157 102.340 1.00 72.79 243 GLU C O 1
ATOM 6494 N N . LEU C 1 244 ? 130.265 104.113 103.951 1.00 69.57 244 LEU C N 1
ATOM 6495 C CA . LEU C 1 244 ? 129.517 103.309 102.989 1.00 69.57 244 LEU C CA 1
ATOM 6496 C C . LEU C 1 244 ? 128.649 104.184 102.093 1.00 69.57 244 LEU C C 1
ATOM 6497 O O . LEU C 1 244 ? 128.539 103.936 100.887 1.00 69.57 244 LEU C O 1
ATOM 6502 N N . GLU C 1 245 ? 128.014 105.206 102.669 1.00 73.65 245 GLU C N 1
ATOM 6503 C CA . GLU C 1 245 ? 127.186 106.108 101.879 1.00 73.65 245 GLU C CA 1
ATOM 6504 C C . GLU C 1 245 ? 128.026 106.876 100.869 1.00 73.65 245 GLU C C 1
ATOM 6505 O O . GLU C 1 245 ? 127.602 107.080 99.727 1.00 73.65 245 GLU C O 1
ATOM 6511 N N . THR C 1 246 ? 129.226 107.305 101.269 1.00 72.03 246 THR C N 1
ATOM 6512 C CA . THR C 1 246 ? 130.123 107.966 100.325 1.00 72.03 246 THR C CA 1
ATOM 6513 C C . THR C 1 246 ? 130.530 107.023 99.198 1.00 72.03 246 THR C C 1
ATOM 6514 O O . THR C 1 246 ? 130.594 107.427 98.029 1.00 72.03 246 THR C O 1
ATOM 6518 N N . ASP C 1 247 ? 130.815 105.762 99.532 1.00 73.70 247 ASP C N 1
ATOM 6519 C CA . ASP C 1 247 ? 131.174 104.785 98.505 1.00 73.70 247 ASP C CA 1
ATOM 6520 C C . ASP C 1 247 ? 130.028 104.575 97.522 1.00 73.70 247 ASP C C 1
ATOM 6521 O O . ASP C 1 247 ? 130.234 104.531 96.302 1.00 73.70 247 ASP C O 1
ATOM 6526 N N . ILE C 1 248 ? 128.806 104.444 98.039 1.00 68.26 248 ILE C N 1
ATOM 6527 C CA . ILE C 1 248 ? 127.646 104.281 97.168 1.00 68.26 248 ILE C CA 1
ATOM 6528 C C . ILE C 1 248 ? 127.459 105.518 96.299 1.00 68.26 248 ILE C C 1
ATOM 6529 O O . ILE C 1 248 ? 127.133 105.417 95.109 1.00 68.26 248 ILE C O 1
ATOM 6534 N N . LYS C 1 249 ? 127.663 106.703 96.878 1.00 70.96 249 LYS C N 1
ATOM 6535 C CA . LYS C 1 249 ? 127.515 107.939 96.118 1.00 70.96 249 LYS C CA 1
ATOM 6536 C C . LYS C 1 249 ? 128.511 108.011 94.970 1.00 70.96 249 LYS C C 1
ATOM 6537 O O . LYS C 1 249 ? 128.146 108.379 93.850 1.00 70.96 249 LYS C O 1
ATOM 6543 N N . ILE C 1 250 ? 129.775 107.664 95.223 1.00 70.68 250 ILE C N 1
ATOM 6544 C CA . ILE C 1 250 ? 130.772 107.752 94.159 1.00 70.68 250 ILE C CA 1
ATOM 6545 C C . ILE C 1 250 ? 130.526 106.681 93.099 1.00 70.68 250 ILE C C 1
ATOM 6546 O O . ILE C 1 250 ? 130.734 106.918 91.901 1.00 70.68 250 ILE C O 1
ATOM 6551 N N . PHE C 1 251 ? 130.070 105.494 93.511 1.00 70.62 251 PHE C N 1
ATOM 6552 C CA . PHE C 1 251 ? 129.708 104.466 92.537 1.00 70.62 251 PHE C CA 1
ATOM 6553 C C . PHE C 1 251 ? 128.574 104.945 91.636 1.00 70.62 251 PHE C C 1
ATOM 6554 O O . PHE C 1 251 ? 128.634 104.806 90.405 1.00 70.62 251 PHE C O 1
ATOM 6562 N N . LYS C 1 252 ? 127.536 105.532 92.239 1.00 71.72 252 LYS C N 1
ATOM 6563 C CA . LYS C 1 252 ? 126.429 106.077 91.461 1.00 71.72 252 LYS C CA 1
ATOM 6564 C C . LYS C 1 252 ? 126.904 107.182 90.532 1.00 71.72 252 LYS C C 1
ATOM 6565 O O . LYS C 1 252 ? 126.467 107.262 89.381 1.00 71.72 252 LYS C O 1
ATOM 6571 N N . GLU C 1 253 ? 127.789 108.052 91.021 1.00 78.27 253 GLU C N 1
ATOM 6572 C CA . GLU C 1 253 ? 128.282 109.147 90.194 1.00 78.27 253 GLU C CA 1
ATOM 6573 C C . GLU C 1 253 ? 129.033 108.624 88.980 1.00 78.27 253 GLU C C 1
ATOM 6574 O O . GLU C 1 253 ? 128.821 109.101 87.862 1.00 78.27 253 GLU C O 1
ATOM 6580 N N . SER C 1 254 ? 129.906 107.634 89.175 1.00 76.26 254 SER C N 1
ATOM 6581 C CA . SER C 1 254 ? 130.653 107.082 88.047 1.00 76.26 254 SER C CA 1
ATOM 6582 C C . SER C 1 254 ? 129.719 106.420 87.040 1.00 76.26 254 SER C C 1
ATOM 6583 O O . SER C 1 254 ? 129.825 106.650 85.825 1.00 76.26 254 SER C O 1
ATOM 6586 N N . ILE C 1 255 ? 128.779 105.605 87.530 1.00 75.28 255 ILE C N 1
ATOM 6587 C CA . ILE C 1 255 ? 127.874 104.904 86.623 1.00 75.28 255 ILE C CA 1
ATOM 6588 C C . ILE C 1 255 ? 127.010 105.896 85.854 1.00 75.28 255 ILE C C 1
ATOM 6589 O O . ILE C 1 255 ? 126.799 105.750 84.645 1.00 75.28 255 ILE C O 1
ATOM 6594 N N . LEU C 1 256 ? 126.501 106.925 86.538 1.00 79.94 256 LEU C N 1
ATOM 6595 C CA . LEU C 1 256 ? 125.656 107.913 85.878 1.00 79.94 256 LEU C CA 1
ATOM 6596 C C . LEU C 1 256 ? 126.444 108.766 84.894 1.00 79.94 256 LEU C C 1
ATOM 6597 O O . LEU C 1 256 ? 125.915 109.135 83.840 1.00 79.94 256 LEU C O 1
ATOM 6602 N N . GLU C 1 257 ? 127.697 109.098 85.216 1.00 85.47 257 GLU C N 1
ATOM 6603 C CA . GLU C 1 257 ? 128.534 109.827 84.271 1.00 85.47 257 GLU C CA 1
ATOM 6604 C C . GLU C 1 257 ? 128.750 109.013 83.005 1.00 85.47 257 GLU C C 1
ATOM 6605 O O . GLU C 1 257 ? 128.720 109.555 81.894 1.00 85.47 257 GLU C O 1
ATOM 6611 N N . ILE C 1 258 ? 128.976 107.707 83.153 1.00 83.74 258 ILE C N 1
ATOM 6612 C CA . ILE C 1 258 ? 129.122 106.861 81.971 1.00 83.74 258 ILE C CA 1
ATOM 6613 C C . ILE C 1 258 ? 127.811 106.792 81.194 1.00 83.74 258 ILE C C 1
ATOM 6614 O O . ILE C 1 258 ? 127.798 106.873 79.960 1.00 83.74 258 ILE C O 1
ATOM 6619 N N . LEU C 1 259 ? 126.688 106.651 81.904 1.00 83.44 259 LEU C N 1
ATOM 6620 C CA . LEU C 1 259 ? 125.398 106.472 81.243 1.00 83.44 259 LEU C CA 1
ATOM 6621 C C . LEU C 1 259 ? 124.942 107.727 80.511 1.00 83.44 259 LEU C C 1
ATOM 6622 O O . LEU C 1 259 ? 124.266 107.626 79.481 1.00 83.44 259 LEU C O 1
ATOM 6627 N N . ASP C 1 260 ? 125.285 108.909 81.026 1.00 92.00 260 ASP C N 1
ATOM 6628 C CA . ASP C 1 260 ? 124.767 110.147 80.452 1.00 92.00 260 ASP C CA 1
ATOM 6629 C C . ASP C 1 260 ? 125.251 110.351 79.022 1.00 92.00 260 ASP C C 1
ATOM 6630 O O . ASP C 1 260 ? 124.481 110.776 78.153 1.00 92.00 260 ASP C O 1
ATOM 6635 N N . GLU C 1 261 ? 126.520 110.055 78.756 1.00 100.11 261 GLU C N 1
ATOM 6636 C CA . GLU C 1 261 ? 127.114 110.266 77.442 1.00 100.11 261 GLU C CA 1
ATOM 6637 C C . GLU C 1 261 ? 127.092 108.958 76.660 1.00 100.11 261 GLU C C 1
ATOM 6638 O O . GLU C 1 261 ? 127.556 107.925 77.155 1.00 100.11 261 GLU C O 1
ATOM 6644 N N . GLU C 1 262 ? 126.553 109.007 75.439 1.00 105.68 262 GLU C N 1
ATOM 6645 C CA . GLU C 1 262 ? 126.505 107.813 74.603 1.00 105.68 262 GLU C CA 1
ATOM 6646 C C . GLU C 1 262 ? 127.887 107.430 74.091 1.00 105.68 262 GLU C C 1
ATOM 6647 O O . GLU C 1 262 ? 128.126 106.261 73.764 1.00 105.68 262 GLU C O 1
ATOM 6653 N N . GLU C 1 263 ? 128.804 108.397 74.005 1.00 106.45 263 GLU C N 1
ATOM 6654 C CA . GLU C 1 263 ? 130.153 108.098 73.535 1.00 106.45 263 GLU C CA 1
ATOM 6655 C C . GLU C 1 263 ? 130.863 107.131 74.473 1.00 106.45 263 GLU C C 1
ATOM 6656 O O . GLU C 1 263 ? 131.527 106.192 74.021 1.00 106.45 263 GLU C O 1
ATOM 6662 N N . LEU C 1 264 ? 130.732 107.342 75.785 1.00 98.21 264 LEU C N 1
ATOM 6663 C CA . LEU C 1 264 ? 131.344 106.429 76.745 1.00 98.21 264 LEU C CA 1
ATOM 6664 C C . LEU C 1 264 ? 130.725 105.040 76.655 1.00 98.21 264 LEU C C 1
ATOM 6665 O O . LEU C 1 264 ? 131.431 104.028 76.752 1.00 98.21 264 LEU C O 1
ATOM 6670 N N . LEU C 1 265 ? 129.405 104.971 76.470 1.00 95.62 265 LEU C N 1
ATOM 6671 C CA . LEU C 1 265 ? 128.743 103.679 76.321 1.00 95.62 265 LEU C CA 1
ATOM 6672 C C . LEU C 1 265 ? 129.246 102.945 75.085 1.00 95.62 265 LEU C C 1
ATOM 6673 O O . LEU C 1 265 ? 129.467 101.729 75.124 1.00 95.62 265 LEU C O 1
ATOM 6678 N N . GLU C 1 266 ? 129.426 103.666 73.977 1.00 101.79 266 GLU C N 1
ATOM 6679 C CA . GLU C 1 266 ? 129.969 103.044 72.774 1.00 101.79 266 GLU C CA 1
ATOM 6680 C C . GLU C 1 266 ? 131.407 102.591 72.990 1.00 101.79 266 GLU C C 1
ATOM 6681 O O . GLU C 1 266 ? 131.809 101.524 72.511 1.00 101.79 266 GLU C O 1
ATOM 6687 N N . GLU C 1 267 ? 132.200 103.393 73.706 1.00 99.06 267 GLU C N 1
ATOM 6688 C CA . GLU C 1 267 ? 133.590 103.027 73.962 1.00 99.06 267 GLU C CA 1
ATOM 6689 C C . GLU C 1 267 ? 133.686 101.789 74.843 1.00 99.06 267 GLU C C 1
ATOM 6690 O O . GLU C 1 267 ? 134.626 100.997 74.709 1.00 99.06 267 GLU C O 1
ATOM 6696 N N . LEU C 1 268 ? 132.729 101.607 75.756 1.00 93.35 268 LEU C N 1
ATOM 6697 C CA . LEU C 1 268 ? 132.761 100.446 76.639 1.00 93.35 268 LEU C CA 1
ATOM 6698 C C . LEU C 1 268 ? 132.626 99.133 75.881 1.00 93.35 268 LEU C C 1
ATOM 6699 O O . LEU C 1 268 ? 133.019 98.086 76.406 1.00 93.35 268 LEU C O 1
ATOM 6704 N N . CYS C 1 269 ? 132.082 99.161 74.665 1.00 100.16 269 CYS C N 1
ATOM 6705 C CA . CYS C 1 269 ? 131.929 97.957 73.849 1.00 100.16 269 CYS C CA 1
ATOM 6706 C C . CYS C 1 269 ? 133.249 97.699 73.127 1.00 100.16 269 CYS C C 1
ATOM 6707 O O . CYS C 1 269 ? 133.427 98.008 71.946 1.00 100.16 269 CYS C O 1
ATOM 6710 N N . VAL C 1 270 ? 134.196 97.118 73.867 1.00 96.55 270 VAL C N 1
ATOM 6711 C CA . VAL C 1 270 ? 135.552 96.964 73.349 1.00 96.55 270 VAL C CA 1
ATOM 6712 C C . VAL C 1 270 ? 135.593 95.947 72.213 1.00 96.55 270 VAL C C 1
ATOM 6713 O O . VAL C 1 270 ? 136.352 96.109 71.250 1.00 96.55 270 VAL C O 1
ATOM 6717 N N . SER C 1 271 ? 134.796 94.881 72.308 1.00 104.47 271 SER C N 1
ATOM 6718 C CA . SER C 1 271 ? 134.796 93.871 71.254 1.00 104.47 271 SER C CA 1
ATOM 6719 C C . SER C 1 271 ? 134.267 94.442 69.945 1.00 104.47 271 SER C C 1
ATOM 6720 O O . SER C 1 271 ? 134.725 94.059 68.862 1.00 104.47 271 SER C O 1
ATOM 6723 N N . LYS C 1 272 ? 133.296 95.353 70.026 1.00 108.76 272 LYS C N 1
ATOM 6724 C CA . LYS C 1 272 ? 132.758 95.974 68.821 1.00 108.76 272 LYS C CA 1
ATOM 6725 C C . LYS C 1 272 ? 133.824 96.781 68.089 1.00 108.76 272 LYS C C 1
ATOM 6726 O O . LYS C 1 272 ? 133.922 96.721 66.858 1.00 108.76 272 LYS C O 1
ATOM 6732 N N . TRP C 1 273 ? 134.633 97.540 68.828 1.00 105.77 273 TRP C N 1
ATOM 6733 C CA . TRP C 1 273 ? 135.632 98.401 68.210 1.00 105.77 273 TRP C CA 1
ATOM 6734 C C . TRP C 1 273 ? 136.964 97.703 67.968 1.00 105.77 273 TRP C C 1
ATOM 6735 O O . TRP C 1 273 ? 137.827 98.278 67.296 1.00 105.77 273 TRP C O 1
ATOM 6746 N N . SER C 1 274 ? 137.158 96.493 68.495 1.00 112.81 274 SER C N 1
ATOM 6747 C CA . SER C 1 274 ? 138.395 95.765 68.231 1.00 112.81 274 SER C CA 1
ATOM 6748 C C . SER C 1 274 ? 138.499 95.384 66.760 1.00 112.81 274 SER C C 1
ATOM 6749 O O . SER C 1 274 ? 139.539 95.590 66.123 1.00 112.81 274 SER C O 1
ATOM 6752 N N . ASP C 1 275 ? 137.426 94.826 66.204 1.00 125.79 275 ASP C N 1
ATOM 6753 C CA . ASP C 1 275 ? 137.342 94.484 64.785 1.00 125.79 275 ASP C CA 1
ATOM 6754 C C . ASP C 1 275 ? 136.027 95.033 64.249 1.00 125.79 275 ASP C C 1
ATOM 6755 O O . ASP C 1 275 ? 135.043 94.294 64.105 1.00 125.79 275 ASP C O 1
ATOM 6760 N N . PRO C 1 276 ? 135.969 96.337 63.960 1.00 128.82 276 PRO C N 1
ATOM 6761 C CA . PRO C 1 276 ? 134.705 96.919 63.473 1.00 128.82 276 PRO C CA 1
ATOM 6762 C C . PRO C 1 276 ? 134.194 96.274 62.198 1.00 128.82 276 PRO C C 1
ATOM 6763 O O . PRO C 1 276 ? 132.978 96.117 62.033 1.00 128.82 276 PRO C O 1
ATOM 6767 N N . GLN C 1 277 ? 135.093 95.890 61.288 1.00 135.27 277 GLN C N 1
ATOM 6768 C CA . GLN C 1 277 ? 134.664 95.236 60.056 1.00 135.27 277 GLN C CA 1
ATOM 6769 C C . GLN C 1 277 ? 133.997 93.897 60.343 1.00 135.27 277 GLN C C 1
ATOM 6770 O O . GLN C 1 277 ? 132.981 93.556 59.725 1.00 135.27 277 GLN C O 1
ATOM 6772 N N . VAL C 1 278 ? 134.555 93.123 61.275 1.00 134.45 278 VAL C N 1
ATOM 6773 C CA . VAL C 1 278 ? 133.976 91.825 61.610 1.00 134.45 278 VAL C CA 1
ATOM 6774 C C . VAL C 1 278 ? 132.634 92.003 62.308 1.00 134.45 278 VAL C C 1
ATOM 6775 O O . VAL C 1 278 ? 131.645 91.341 61.970 1.00 134.45 278 VAL C O 1
ATOM 6779 N N . PHE C 1 279 ? 132.574 92.905 63.289 1.00 130.62 279 PHE C N 1
ATOM 6780 C CA . PHE C 1 279 ? 131.352 93.107 64.056 1.00 130.62 279 PHE C CA 1
ATOM 6781 C C . PHE C 1 279 ? 130.281 93.867 63.286 1.00 130.62 279 PHE C C 1
ATOM 6782 O O . PHE C 1 279 ? 129.140 93.935 63.755 1.00 130.62 279 PHE C O 1
ATOM 6790 N N . GLU C 1 280 ? 130.615 94.444 62.128 1.00 138.80 280 GLU C N 1
ATOM 6791 C CA . GLU C 1 280 ? 129.588 95.053 61.291 1.00 138.80 280 GLU C CA 1
ATOM 6792 C C . GLU C 1 280 ? 128.584 94.017 60.806 1.00 138.80 280 GLU C C 1
ATOM 6793 O O . GLU C 1 280 ? 127.405 94.336 60.614 1.00 138.80 280 GLU C O 1
ATOM 6795 N N . LYS C 1 281 ? 129.030 92.775 60.605 1.00 141.76 281 LYS C N 1
ATOM 6796 C CA . LYS C 1 281 ? 128.147 91.680 60.234 1.00 141.76 281 LYS C CA 1
ATOM 6797 C C . LYS C 1 281 ? 127.941 90.662 61.345 1.00 141.76 281 LYS C C 1
ATOM 6798 O O . LYS C 1 281 ? 126.937 89.945 61.321 1.00 141.76 281 LYS C O 1
ATOM 6800 N N . SER C 1 282 ? 128.863 90.577 62.308 1.00 141.86 282 SER C N 1
ATOM 6801 C CA . SER C 1 282 ? 128.695 89.641 63.415 1.00 141.86 282 SER C CA 1
ATOM 6802 C C . SER C 1 282 ? 127.493 90.009 64.276 1.00 141.86 282 SER C C 1
ATOM 6803 O O . SER C 1 282 ? 126.741 89.130 64.714 1.00 141.86 282 SER C O 1
ATOM 6805 N N . SER C 1 283 ? 127.296 91.301 64.531 1.00 141.84 283 SER C N 1
ATOM 6806 C CA . SER C 1 283 ? 126.179 91.773 65.349 1.00 141.84 283 SER C CA 1
ATOM 6807 C C . SER C 1 283 ? 124.908 91.691 64.514 1.00 141.84 283 SER C C 1
ATOM 6808 O O . SER C 1 283 ? 124.537 92.629 63.806 1.00 141.84 283 SER C O 1
ATOM 6810 N N . ALA C 1 284 ? 124.229 90.546 64.599 1.00 140.19 284 ALA C N 1
ATOM 6811 C CA . ALA C 1 284 ? 123.012 90.301 63.826 1.00 140.19 284 ALA C CA 1
ATOM 6812 C C . ALA C 1 284 ? 121.819 90.871 64.587 1.00 140.19 284 ALA C C 1
ATOM 6813 O O . ALA C 1 284 ? 121.037 90.157 65.218 1.00 140.19 284 ALA C O 1
ATOM 6815 N N . GLY C 1 285 ? 121.685 92.194 64.522 1.00 133.36 285 GLY C N 1
ATOM 6816 C CA . GLY C 1 285 ? 120.568 92.879 65.134 1.00 133.36 285 GLY C CA 1
ATOM 6817 C C . GLY C 1 285 ? 120.692 93.134 66.619 1.00 133.36 285 GLY C C 1
ATOM 6818 O O . GLY C 1 285 ? 119.760 93.691 67.212 1.00 133.36 285 GLY C O 1
ATOM 6819 N N . ILE C 1 286 ? 121.802 92.749 67.241 1.00 121.76 286 ILE C N 1
ATOM 6820 C CA . ILE C 1 286 ? 122.018 92.953 68.668 1.00 121.76 286 ILE C CA 1
ATOM 6821 C C . ILE C 1 286 ? 122.849 94.216 68.846 1.00 121.76 286 ILE C C 1
ATOM 6822 O O . ILE C 1 286 ? 123.988 94.291 68.369 1.00 121.76 286 ILE C O 1
ATOM 6827 N N . ASP C 1 287 ? 122.283 95.206 69.530 1.00 110.88 287 ASP C N 1
ATOM 6828 C CA . ASP C 1 287 ? 122.963 96.474 69.771 1.00 110.88 287 ASP C CA 1
ATOM 6829 C C . ASP C 1 287 ? 123.774 96.353 71.056 1.00 110.88 287 ASP C C 1
ATOM 6830 O O . ASP C 1 287 ? 123.208 96.266 72.150 1.00 110.88 287 ASP C O 1
ATOM 6835 N N . HIS C 1 288 ? 125.101 96.344 70.919 1.00 103.80 288 HIS C N 1
ATOM 6836 C CA . HIS C 1 288 ? 125.967 96.216 72.087 1.00 103.80 288 HIS C CA 1
ATOM 6837 C C . HIS C 1 288 ? 125.842 97.426 73.003 1.00 103.80 288 HIS C C 1
ATOM 6838 O O . HIS C 1 288 ? 125.862 97.289 74.233 1.00 103.80 288 HIS C O 1
ATOM 6845 N N . ALA C 1 289 ? 125.721 98.622 72.422 1.00 99.71 289 ALA C N 1
ATOM 6846 C CA . ALA C 1 289 ? 125.574 99.827 73.231 1.00 99.71 289 ALA C CA 1
ATOM 6847 C C . ALA C 1 289 ? 124.304 99.776 74.069 1.00 99.71 289 ALA C C 1
ATOM 6848 O O . ALA C 1 289 ? 124.308 100.173 75.240 1.00 99.71 289 ALA C O 1
ATOM 6850 N N . GLU C 1 290 ? 123.206 99.287 73.488 1.00 100.58 290 GLU C N 1
ATOM 6851 C CA . GLU C 1 290 ? 121.960 99.170 74.238 1.00 100.58 290 GLU C CA 1
ATOM 6852 C C . GLU C 1 290 ? 122.099 98.185 75.393 1.00 100.58 290 GLU C C 1
ATOM 6853 O O . GLU C 1 290 ? 121.618 98.445 76.502 1.00 100.58 290 GLU C O 1
ATOM 6859 N N . GLU C 1 291 ? 122.752 97.045 75.152 1.00 97.10 291 GLU C N 1
ATOM 6860 C CA . GLU C 1 291 ? 122.950 96.067 76.218 1.00 97.10 291 GLU C CA 1
ATOM 6861 C C . GLU C 1 291 ? 123.807 96.640 77.340 1.00 97.10 291 GLU C C 1
ATOM 6862 O O . GLU C 1 291 ? 123.511 96.440 78.527 1.00 97.10 291 GLU C O 1
ATOM 6868 N N . MET C 1 292 ? 124.875 97.357 76.983 1.00 92.89 292 MET C N 1
ATOM 6869 C CA . MET C 1 292 ? 125.709 97.995 77.995 1.00 92.89 292 MET C CA 1
ATOM 6870 C C . MET C 1 292 ? 124.914 99.024 78.787 1.00 92.89 292 MET C C 1
ATOM 6871 O O . MET C 1 292 ? 125.050 99.119 80.013 1.00 92.89 292 MET C O 1
ATOM 6876 N N . GLU C 1 293 ? 124.076 99.804 78.098 1.00 92.43 293 GLU C N 1
ATOM 6877 C CA . GLU C 1 293 ? 123.246 100.790 78.778 1.00 92.43 293 GLU C CA 1
ATOM 6878 C C . GLU C 1 293 ? 122.294 100.125 79.761 1.00 92.43 293 GLU C C 1
ATOM 6879 O O . GLU C 1 293 ? 122.118 100.606 80.883 1.00 92.43 293 GLU C O 1
ATOM 6885 N N . LEU C 1 294 ? 121.670 99.017 79.357 1.00 87.55 294 LEU C N 1
ATOM 6886 C CA . LEU C 1 294 ? 120.751 98.318 80.252 1.00 87.55 294 LEU C CA 1
ATOM 6887 C C . LEU C 1 294 ? 121.477 97.747 81.465 1.00 87.55 294 LEU C C 1
ATOM 6888 O O . LEU C 1 294 ? 120.975 97.821 82.593 1.00 87.55 294 LEU C O 1
ATOM 6893 N N . LEU C 1 295 ? 122.664 97.173 81.256 1.00 84.02 295 LEU C N 1
ATOM 6894 C CA . LEU C 1 295 ? 123.430 96.635 82.379 1.00 84.02 295 LEU C CA 1
ATOM 6895 C C . LEU C 1 295 ? 123.811 97.738 83.363 1.00 84.02 295 LEU C C 1
ATOM 6896 O O . LEU C 1 295 ? 123.648 97.593 84.587 1.00 84.02 295 LEU C O 1
ATOM 6901 N N . LEU C 1 296 ? 124.312 98.859 82.841 1.00 81.99 296 LEU C N 1
ATOM 6902 C CA . LEU C 1 296 ? 124.713 99.958 83.709 1.00 81.99 296 LEU C CA 1
ATOM 6903 C C . LEU C 1 296 ? 123.509 100.571 84.409 1.00 81.99 296 LEU C C 1
ATOM 6904 O O . LEU C 1 296 ? 123.608 100.997 85.562 1.00 81.99 296 LEU C O 1
ATOM 6909 N N . GLU C 1 297 ? 122.359 100.620 83.731 1.00 84.70 297 GLU C N 1
ATOM 6910 C CA . GLU C 1 297 ? 121.145 101.122 84.364 1.00 84.70 297 GLU C CA 1
ATOM 6911 C C . GLU C 1 297 ? 120.700 100.209 85.499 1.00 84.70 297 GLU C C 1
ATOM 6912 O O . GLU C 1 297 ? 120.280 100.685 86.559 1.00 84.70 297 GLU C O 1
ATOM 6918 N N . ASN C 1 298 ? 120.781 98.892 85.291 1.00 79.36 298 ASN C N 1
ATOM 6919 C CA . ASN C 1 298 ? 120.482 97.942 86.359 1.00 79.36 298 ASN C CA 1
ATOM 6920 C C . ASN C 1 298 ? 121.355 98.198 87.580 1.00 79.36 298 ASN C C 1
ATOM 6921 O O . ASN C 1 298 ? 120.858 98.311 88.711 1.00 79.36 298 ASN C O 1
ATOM 6926 N N . TYR C 1 299 ? 122.668 98.297 87.368 1.00 73.96 299 TYR C N 1
ATOM 6927 C CA . TYR C 1 299 ? 123.555 98.471 88.514 1.00 73.96 299 TYR C CA 1
ATOM 6928 C C . TYR C 1 299 ? 123.385 99.842 89.157 1.00 73.96 299 TYR C C 1
ATOM 6929 O O . TYR C 1 299 ? 123.493 99.968 90.383 1.00 73.96 299 TYR C O 1
ATOM 6938 N N . TYR C 1 300 ? 123.087 100.869 88.360 1.00 74.51 300 TYR C N 1
ATOM 6939 C CA . TYR C 1 300 ? 122.811 102.187 88.917 1.00 74.51 300 TYR C CA 1
ATOM 6940 C C . TYR C 1 300 ? 121.555 102.172 89.775 1.00 74.51 300 TYR C C 1
ATOM 6941 O O . TYR C 1 300 ? 121.511 102.811 90.828 1.00 74.51 300 TYR C O 1
ATOM 6950 N N . ARG C 1 301 ? 120.515 101.461 89.334 1.00 76.73 301 ARG C N 1
ATOM 6951 C CA . ARG C 1 301 ? 119.296 101.369 90.131 1.00 76.73 301 ARG C CA 1
ATOM 6952 C C . ARG C 1 301 ? 119.545 100.622 91.435 1.00 76.73 301 ARG C C 1
ATOM 6953 O O . ARG C 1 301 ? 119.022 101.005 92.491 1.00 76.73 301 ARG C O 1
ATOM 6961 N N . LEU C 1 302 ? 120.338 99.549 91.383 1.00 70.29 302 LEU C N 1
ATOM 6962 C CA . LEU C 1 302 ? 120.689 98.845 92.615 1.00 70.29 302 LEU C CA 1
ATOM 6963 C C . LEU C 1 302 ? 121.441 99.761 93.575 1.00 70.29 302 LEU C C 1
ATOM 6964 O O . LEU C 1 302 ? 121.146 99.800 94.780 1.00 70.29 302 LEU C O 1
ATOM 6969 N N . ALA C 1 303 ? 122.408 100.519 93.055 1.00 69.99 303 ALA C N 1
ATOM 6970 C CA . ALA C 1 303 ? 123.156 101.443 93.899 1.00 69.99 303 ALA C CA 1
ATOM 6971 C C . ALA C 1 303 ? 122.258 102.547 94.443 1.00 69.99 303 ALA C C 1
ATOM 6972 O O . ALA C 1 303 ? 122.452 103.016 95.569 1.00 69.99 303 ALA C O 1
ATOM 6974 N N . ASP C 1 304 ? 121.274 102.982 93.655 1.00 72.92 304 ASP C N 1
ATOM 6975 C CA . ASP C 1 304 ? 120.332 103.993 94.125 1.00 72.92 304 ASP C CA 1
ATOM 6976 C C . ASP C 1 304 ? 119.486 103.464 95.275 1.00 72.92 304 ASP C C 1
ATOM 6977 O O . ASP C 1 304 ? 119.228 104.182 96.248 1.00 72.92 304 ASP C O 1
ATOM 6982 N N . ASP C 1 305 ? 119.038 102.211 95.176 1.00 75.46 305 ASP C N 1
ATOM 6983 C CA . ASP C 1 305 ? 118.313 101.602 96.288 1.00 75.46 305 ASP C CA 1
ATOM 6984 C C . ASP C 1 305 ? 119.187 101.527 97.534 1.00 75.46 305 ASP C C 1
ATOM 6985 O O . ASP C 1 305 ? 118.730 101.821 98.649 1.00 75.46 305 ASP C O 1
ATOM 6990 N N . LEU C 1 306 ? 120.454 101.142 97.360 1.00 69.23 306 LEU C N 1
ATOM 6991 C CA . LEU C 1 306 ? 121.372 101.092 98.496 1.00 69.23 306 LEU C CA 1
ATOM 6992 C C . LEU C 1 306 ? 121.549 102.470 99.125 1.00 69.23 306 LEU C C 1
ATOM 6993 O O . LEU C 1 306 ? 121.562 102.606 100.356 1.00 69.23 306 LEU C O 1
ATOM 6998 N N . SER C 1 307 ? 121.694 103.503 98.292 1.00 68.35 307 SER C N 1
ATOM 6999 C CA . SER C 1 307 ? 121.863 104.860 98.802 1.00 68.35 307 SER C CA 1
ATOM 7000 C C . SER C 1 307 ? 120.621 105.327 99.546 1.00 68.35 307 SER C C 1
ATOM 7001 O O . SER C 1 307 ? 120.724 106.000 100.578 1.00 68.35 307 SER C O 1
ATOM 7004 N N . ASN C 1 308 ? 119.438 104.993 99.029 1.00 69.23 308 ASN C N 1
ATOM 7005 C CA . ASN C 1 308 ? 118.205 105.352 99.722 1.00 69.23 308 ASN C CA 1
ATOM 7006 C C . ASN C 1 308 ? 118.134 104.684 101.088 1.00 69.23 308 ASN C C 1
ATOM 7007 O O . ASN C 1 308 ? 117.759 105.321 102.081 1.00 69.23 308 ASN C O 1
ATOM 7012 N N . ALA C 1 309 ? 118.500 103.402 101.160 1.00 68.18 309 ALA C N 1
ATOM 7013 C CA . ALA C 1 309 ? 118.493 102.712 102.447 1.00 68.18 309 ALA C CA 1
ATOM 7014 C C . ALA C 1 309 ? 119.484 103.342 103.422 1.00 68.18 309 ALA C C 1
ATOM 7015 O O . ALA C 1 309 ? 119.172 103.530 104.605 1.00 68.18 309 ALA C O 1
ATOM 7017 N N . ALA C 1 310 ? 120.684 103.680 102.941 1.00 68.30 310 ALA C N 1
ATOM 7018 C CA . ALA C 1 310 ? 121.682 104.293 103.814 1.00 68.30 310 ALA C CA 1
ATOM 7019 C C . ALA C 1 310 ? 121.226 105.661 104.311 1.00 68.30 310 ALA C C 1
ATOM 7020 O O . ALA C 1 310 ? 121.422 106.004 105.485 1.00 68.30 310 ALA C O 1
ATOM 7022 N N . ARG C 1 311 ? 120.624 106.462 103.429 1.00 70.31 311 ARG C N 1
ATOM 7023 C CA . ARG C 1 311 ? 120.118 107.768 103.837 1.00 70.31 311 ARG C CA 1
ATOM 7024 C C . ARG C 1 311 ? 118.995 107.629 104.856 1.00 70.31 311 ARG C C 1
ATOM 7025 O O . ARG C 1 311 ? 118.912 108.411 105.813 1.00 70.31 311 ARG C O 1
ATOM 7033 N N . GLU C 1 312 ? 118.116 106.643 104.665 1.00 72.62 312 GLU C N 1
ATOM 7034 C CA . GLU C 1 312 ? 117.069 106.393 105.649 1.00 72.62 312 GLU C CA 1
ATOM 7035 C C . GLU C 1 312 ? 117.666 106.007 106.995 1.00 72.62 312 GLU C C 1
ATOM 7036 O O . GLU C 1 312 ? 117.177 106.438 108.046 1.00 72.62 312 GLU C O 1
ATOM 7042 N N . LEU C 1 313 ? 118.725 105.194 106.984 1.00 69.11 313 LEU C N 1
ATOM 7043 C CA . LEU C 1 313 ? 119.381 104.826 108.235 1.00 69.11 313 LEU C CA 1
ATOM 7044 C C . LEU C 1 313 ? 119.986 106.046 108.925 1.00 69.11 313 LEU C C 1
ATOM 7045 O O . LEU C 1 313 ? 119.887 106.188 110.149 1.00 69.11 313 LEU C O 1
ATOM 7050 N N . ARG C 1 314 ? 120.617 106.937 108.155 1.00 72.71 314 ARG C N 1
ATOM 7051 C CA . ARG C 1 314 ? 121.166 108.162 108.736 1.00 72.71 314 ARG C CA 1
ATOM 7052 C C . ARG C 1 314 ? 120.070 109.031 109.346 1.00 72.71 314 ARG C C 1
ATOM 7053 O O . ARG C 1 314 ? 120.231 109.575 110.449 1.00 72.71 314 ARG C O 1
ATOM 7061 N N . VAL C 1 315 ? 118.950 109.178 108.637 1.00 70.74 315 VAL C N 1
ATOM 7062 C CA . VAL C 1 315 ? 117.843 109.983 109.147 1.00 70.74 315 VAL C CA 1
ATOM 7063 C C . VAL C 1 315 ? 117.290 109.373 110.428 1.00 70.74 315 VAL C C 1
ATOM 7064 O O . VAL C 1 315 ? 116.975 110.086 111.391 1.00 70.74 315 VAL C O 1
ATOM 7068 N N . LEU C 1 316 ? 117.161 108.045 110.460 1.00 70.02 316 LEU C N 1
ATOM 7069 C CA . LEU C 1 316 ? 116.688 107.375 111.665 1.00 70.02 316 LEU C CA 1
ATOM 7070 C C . LEU C 1 316 ? 117.655 107.578 112.823 1.00 70.02 316 LEU C C 1
ATOM 7071 O O . LEU C 1 316 ? 117.231 107.751 113.970 1.00 70.02 316 LEU C O 1
ATOM 7076 N N . ILE C 1 317 ? 118.959 107.553 112.544 1.00 69.47 317 ILE C N 1
ATOM 7077 C CA . ILE C 1 317 ? 119.950 107.799 113.590 1.00 69.47 317 ILE C CA 1
ATOM 7078 C C . ILE C 1 317 ? 119.779 109.201 114.164 1.00 69.47 317 ILE C C 1
ATOM 7079 O O . ILE C 1 317 ? 119.803 109.398 115.386 1.00 69.47 317 ILE C O 1
ATOM 7084 N N . ASP C 1 318 ? 119.603 110.195 113.291 1.00 75.02 318 ASP C N 1
ATOM 7085 C CA . ASP C 1 318 ? 119.420 111.565 113.768 1.00 75.02 318 ASP C CA 1
ATOM 7086 C C . ASP C 1 318 ? 118.147 111.701 114.600 1.00 75.02 318 ASP C C 1
ATOM 7087 O O . ASP C 1 318 ? 118.148 112.349 115.658 1.00 75.02 318 ASP C O 1
ATOM 7092 N N . ASP C 1 319 ? 117.051 111.095 114.138 1.00 75.13 319 ASP C N 1
ATOM 7093 C CA . ASP C 1 319 ? 115.799 111.162 114.886 1.00 75.13 319 ASP C CA 1
ATOM 7094 C C . ASP C 1 319 ? 115.929 110.481 116.242 1.00 75.13 319 ASP C C 1
ATOM 7095 O O . ASP C 1 319 ? 115.412 110.979 117.250 1.00 75.13 319 ASP C O 1
ATOM 7100 N N . SER C 1 320 ? 116.616 109.338 116.285 1.00 70.47 320 SER C N 1
ATOM 7101 C CA . SER C 1 320 ? 116.833 108.650 117.551 1.00 70.47 320 SER C CA 1
ATOM 7102 C C . SER C 1 320 ? 117.678 109.491 118.495 1.00 70.47 320 SER C C 1
ATOM 7103 O O . SER C 1 320 ? 117.435 109.507 119.705 1.00 70.47 320 SER C O 1
ATOM 7106 N N . GLN C 1 321 ? 118.683 110.192 117.964 1.00 71.54 321 GLN C N 1
ATOM 7107 C CA . GLN C 1 321 ? 119.484 111.076 118.806 1.00 71.54 321 GLN C CA 1
ATOM 7108 C C . GLN C 1 321 ? 118.634 112.197 119.392 1.00 71.54 321 GLN C C 1
ATOM 7109 O O . GLN C 1 321 ? 118.768 112.540 120.574 1.00 71.54 321 GLN C O 1
ATOM 7115 N N . SER C 1 322 ? 117.748 112.778 118.578 1.00 69.42 322 SER C N 1
ATOM 7116 C CA . SER C 1 322 ? 116.853 113.813 119.092 1.00 69.42 322 SER C CA 1
ATOM 7117 C C . SER C 1 322 ? 115.935 113.259 120.178 1.00 69.42 322 SER C C 1
ATOM 7118 O O . SER C 1 322 ? 115.701 113.913 121.205 1.00 69.42 322 SER C O 1
ATOM 7121 N N . ILE C 1 323 ? 115.411 112.050 119.970 1.00 69.02 323 ILE C N 1
ATOM 7122 C CA . ILE C 1 323 ? 114.537 111.432 120.966 1.00 69.02 323 ILE C CA 1
ATOM 7123 C C . ILE C 1 323 ? 115.303 111.166 122.256 1.00 69.02 323 ILE C C 1
ATOM 7124 O O . ILE C 1 323 ? 114.770 111.338 123.358 1.00 69.02 323 ILE C O 1
ATOM 7129 N N . ILE C 1 324 ? 116.563 110.741 122.141 1.00 67.84 324 ILE C N 1
ATOM 7130 C CA . ILE C 1 324 ? 117.394 110.514 123.321 1.00 67.84 324 ILE C CA 1
ATOM 7131 C C . ILE C 1 324 ? 117.606 111.816 124.079 1.00 67.84 324 ILE C C 1
ATOM 7132 O O . ILE C 1 324 ? 117.547 111.851 125.315 1.00 67.84 324 ILE C O 1
ATOM 7137 N N . PHE C 1 325 ? 117.870 112.905 123.353 1.00 68.17 325 PHE C N 1
ATOM 7138 C CA . PHE C 1 325 ? 118.023 114.206 123.998 1.00 68.17 325 PHE C CA 1
ATOM 7139 C C . PHE C 1 325 ? 116.761 114.588 124.761 1.00 68.17 325 PHE C C 1
ATOM 7140 O O . PHE C 1 325 ? 116.826 115.039 125.913 1.00 68.17 325 PHE C O 1
ATOM 7148 N N . ILE C 1 326 ? 115.598 114.405 124.131 1.00 67.76 326 ILE C N 1
ATOM 7149 C CA . ILE C 1 326 ? 114.341 114.768 124.783 1.00 67.76 326 ILE C CA 1
ATOM 7150 C C . ILE C 1 326 ? 114.108 113.903 126.017 1.00 67.76 326 ILE C C 1
ATOM 7151 O O . ILE C 1 326 ? 113.659 114.392 127.060 1.00 67.76 326 ILE C O 1
ATOM 7156 N N . ASN C 1 327 ? 114.402 112.604 125.917 1.00 70.05 327 ASN C N 1
ATOM 7157 C CA . ASN C 1 327 ? 114.225 111.706 127.055 1.00 70.05 327 ASN C CA 1
ATOM 7158 C C . ASN C 1 327 ? 115.125 112.102 128.218 1.00 70.05 327 ASN C C 1
ATOM 7159 O O . ASN C 1 327 ? 114.686 112.125 129.376 1.00 70.05 327 ASN C O 1
ATOM 7164 N N . LEU C 1 328 ? 116.391 112.409 127.930 1.00 65.82 328 LEU C N 1
ATOM 7165 C CA . LEU C 1 328 ? 117.311 112.815 128.986 1.00 65.82 328 LEU C CA 1
ATOM 7166 C C . LEU C 1 328 ? 116.860 114.114 129.638 1.00 65.82 328 LEU C C 1
ATOM 7167 O O . LEU C 1 328 ? 116.908 114.250 130.867 1.00 65.82 328 LEU C O 1
ATOM 7172 N N . ASP C 1 329 ? 116.406 115.078 128.833 1.00 67.48 329 ASP C N 1
ATOM 7173 C CA . ASP C 1 329 ? 115.929 116.337 129.397 1.00 67.48 329 ASP C CA 1
ATOM 7174 C C . ASP C 1 329 ? 114.687 116.126 130.256 1.00 67.48 329 ASP C C 1
ATOM 7175 O O . ASP C 1 329 ? 114.543 116.750 131.314 1.00 67.48 329 ASP C O 1
ATOM 7180 N N . SER C 1 330 ? 113.777 115.251 129.820 1.00 68.86 330 SER C N 1
ATOM 7181 C CA . SER C 1 330 ? 112.577 114.978 130.606 1.00 68.86 330 SER C CA 1
ATOM 7182 C C . SER C 1 330 ? 112.921 114.308 131.931 1.00 68.86 330 SER C C 1
ATOM 7183 O O . SER C 1 330 ? 112.351 114.648 132.977 1.00 68.86 330 SER C O 1
ATOM 7186 N N . HIS C 1 331 ? 113.847 113.346 131.908 1.00 72.44 331 HIS C N 1
ATOM 7187 C CA . HIS C 1 331 ? 114.275 112.709 133.149 1.00 72.44 331 HIS C CA 1
ATOM 7188 C C . HIS C 1 331 ? 114.933 113.717 134.081 1.00 72.44 331 HIS C C 1
ATOM 7189 O O . HIS C 1 331 ? 114.695 113.703 135.297 1.00 72.44 331 HIS C O 1
ATOM 7196 N N . ARG C 1 332 ? 115.762 114.604 133.525 1.00 62.34 332 ARG C N 1
ATOM 7197 C CA . ARG C 1 332 ? 116.381 115.647 134.334 1.00 62.34 332 ARG C CA 1
ATOM 7198 C C . ARG C 1 332 ? 115.329 116.548 134.963 1.00 62.34 332 ARG C C 1
ATOM 7199 O O . ARG C 1 332 ? 115.435 116.908 136.138 1.00 62.34 332 ARG C O 1
ATOM 7207 N N . ASN C 1 333 ? 114.304 116.920 134.194 1.00 63.46 333 ASN C N 1
ATOM 7208 C CA . ASN C 1 333 ? 113.252 117.781 134.725 1.00 63.46 333 ASN C CA 1
ATOM 7209 C C . ASN C 1 333 ? 112.481 117.094 135.844 1.00 63.46 333 ASN C C 1
ATOM 7210 O O . ASN C 1 333 ? 112.159 117.720 136.860 1.00 63.46 333 ASN C O 1
ATOM 7215 N N . VAL C 1 334 ? 112.173 115.806 135.676 1.00 64.79 334 VAL C N 1
ATOM 7216 C CA . VAL C 1 334 ? 111.449 115.075 136.716 1.00 64.79 334 VAL C CA 1
ATOM 7217 C C . VAL C 1 334 ? 112.278 115.007 137.993 1.00 64.79 334 VAL C C 1
ATOM 7218 O O . VAL C 1 334 ? 111.785 115.283 139.099 1.00 64.79 334 VAL C O 1
ATOM 7222 N N . MET C 1 335 ? 113.558 114.646 137.859 1.00 66.07 335 MET C N 1
ATOM 7223 C CA . MET C 1 335 ? 114.423 114.559 139.030 1.00 66.07 335 MET C CA 1
ATOM 7224 C C . MET C 1 335 ? 114.585 115.919 139.694 1.00 66.07 335 MET C C 1
ATOM 7225 O O . MET C 1 335 ? 114.609 116.016 140.926 1.00 66.07 335 MET C O 1
ATOM 7230 N N . MET C 1 336 ? 114.688 116.982 138.896 1.00 65.97 336 MET C N 1
ATOM 7231 C CA . MET C 1 336 ? 114.842 118.320 139.452 1.00 65.97 336 MET C CA 1
ATOM 7232 C C . MET C 1 336 ? 113.587 118.761 140.193 1.00 65.97 336 MET C C 1
ATOM 7233 O O . MET C 1 336 ? 113.675 119.396 141.247 1.00 65.97 336 MET C O 1
ATOM 7238 N N . ARG C 1 337 ? 112.407 118.439 139.658 1.00 68.44 337 ARG C N 1
ATOM 7239 C CA . ARG C 1 337 ? 111.168 118.782 140.349 1.00 68.44 337 ARG C CA 1
ATOM 7240 C C . ARG C 1 337 ? 111.062 118.046 141.677 1.00 68.44 337 ARG C C 1
ATOM 7241 O O . ARG C 1 337 ? 110.676 118.628 142.700 1.00 68.44 337 ARG C O 1
ATOM 7249 N N . LEU C 1 338 ? 111.401 116.755 141.681 1.00 65.94 338 LEU C N 1
ATOM 7250 C CA . LEU C 1 338 ? 111.349 115.998 142.928 1.00 65.94 338 LEU C CA 1
ATOM 7251 C C . LEU C 1 338 ? 112.358 116.533 143.940 1.00 65.94 338 LEU C C 1
ATOM 7252 O O . LEU C 1 338 ? 112.051 116.660 145.135 1.00 65.94 338 LEU C O 1
ATOM 7257 N N . ASN C 1 339 ? 113.563 116.871 143.475 1.00 66.30 339 ASN C N 1
ATOM 7258 C CA . ASN C 1 339 ? 114.568 117.451 144.357 1.00 66.30 339 ASN C CA 1
ATOM 7259 C C . ASN C 1 339 ? 114.113 118.796 144.902 1.00 66.30 339 ASN C C 1
ATOM 7260 O O . ASN C 1 339 ? 114.387 119.126 146.057 1.00 66.30 339 ASN C O 1
ATOM 7265 N N . LEU C 1 340 ? 113.424 119.591 144.082 1.00 66.53 340 LEU C N 1
ATOM 7266 C CA . LEU C 1 340 ? 112.913 120.876 144.545 1.00 66.53 340 LEU C CA 1
ATOM 7267 C C . LEU C 1 340 ? 111.842 120.695 145.613 1.00 66.53 340 LEU C C 1
ATOM 7268 O O . LEU C 1 340 ? 111.803 121.444 146.594 1.00 66.53 340 LEU C O 1
ATOM 7273 N N . GLN C 1 341 ? 110.957 119.711 145.436 1.00 66.93 341 GLN C N 1
ATOM 7274 C CA . GLN C 1 341 ? 109.957 119.439 146.466 1.00 66.93 341 GLN C CA 1
ATOM 7275 C C . GLN C 1 341 ? 110.618 119.010 147.772 1.00 66.93 341 GLN C C 1
ATOM 7276 O O . GLN C 1 341 ? 110.238 119.470 148.861 1.00 66.93 341 GLN C O 1
ATOM 7282 N N . LEU C 1 342 ? 111.621 118.136 147.682 1.00 66.72 342 LEU C N 1
ATOM 7283 C CA . LEU C 1 342 ? 112.334 117.713 148.883 1.00 66.72 342 LEU C CA 1
ATOM 7284 C C . LEU C 1 342 ? 113.093 118.874 149.512 1.00 66.72 342 LEU C C 1
ATOM 7285 O O . LEU C 1 342 ? 113.226 118.946 150.738 1.00 66.72 342 LEU C O 1
ATOM 7290 N N . THR C 1 343 ? 113.596 119.794 148.689 1.00 68.22 343 THR C N 1
ATOM 7291 C CA . THR C 1 343 ? 114.262 120.982 149.208 1.00 68.22 343 THR C CA 1
ATOM 7292 C C . THR C 1 343 ? 113.279 121.886 149.940 1.00 68.22 343 THR C C 1
ATOM 7293 O O . THR C 1 343 ? 113.623 122.482 150.963 1.00 68.22 343 THR C O 1
ATOM 7297 N N . MET C 1 344 ? 112.053 122.003 149.427 1.00 71.56 344 MET C N 1
ATOM 7298 C CA . MET C 1 344 ? 111.017 122.745 150.141 1.00 71.56 344 MET C CA 1
ATOM 7299 C C . MET C 1 344 ? 110.747 122.122 151.502 1.00 71.56 344 MET C C 1
ATOM 7300 O O . MET C 1 344 ? 110.657 122.822 152.522 1.00 71.56 344 MET C O 1
ATOM 7305 N N . GLY C 1 345 ? 110.600 120.796 151.528 1.00 71.14 345 GLY C N 1
ATOM 7306 C CA . GLY C 1 345 ? 110.402 120.115 152.797 1.00 71.14 345 GLY C CA 1
ATOM 7307 C C . GLY C 1 345 ? 111.549 120.349 153.761 1.00 71.14 345 GLY C C 1
ATOM 7308 O O . GLY C 1 345 ? 111.334 120.656 154.937 1.00 71.14 345 GLY C O 1
ATOM 7309 N N . THR C 1 346 ? 112.783 120.235 153.266 1.00 71.08 346 THR C N 1
ATOM 7310 C CA . THR C 1 346 ? 113.955 120.444 154.107 1.00 71.08 346 THR C CA 1
ATOM 7311 C C . THR C 1 346 ? 114.026 121.878 154.614 1.00 71.08 346 THR C C 1
ATOM 7312 O O . THR C 1 346 ? 114.395 122.116 155.766 1.00 71.08 346 THR C O 1
ATOM 7316 N N . PHE C 1 347 ? 113.676 122.849 153.768 1.00 71.18 347 PHE C N 1
ATOM 7317 C CA . PHE C 1 347 ? 113.721 124.247 154.179 1.00 71.18 347 PHE C CA 1
ATOM 7318 C C . PHE C 1 347 ? 112.703 124.538 155.273 1.00 71.18 347 PHE C C 1
ATOM 7319 O O . PHE C 1 347 ? 113.022 125.216 156.256 1.00 71.18 347 PHE C O 1
ATOM 7327 N N . SER C 1 348 ? 111.471 124.048 155.117 1.00 76.29 348 SER C N 1
ATOM 7328 C CA . SER C 1 348 ? 110.476 124.249 156.168 1.00 76.29 348 SER C CA 1
ATOM 7329 C C . SER C 1 348 ? 110.896 123.553 157.457 1.00 76.29 348 SER C C 1
ATOM 7330 O O . SER C 1 348 ? 110.761 124.113 158.559 1.00 76.29 348 SER C O 1
ATOM 7333 N N . LEU C 1 349 ? 111.426 122.332 157.333 1.00 76.06 349 LEU C N 1
ATOM 7334 C CA . LEU C 1 349 ? 111.897 121.600 158.500 1.00 76.06 349 LEU C CA 1
ATOM 7335 C C . LEU C 1 349 ? 113.009 122.359 159.204 1.00 76.06 349 LEU C C 1
ATOM 7336 O O . LEU C 1 349 ? 113.022 122.449 160.432 1.00 76.06 349 LEU C O 1
ATOM 7341 N N . SER C 1 350 ? 113.943 122.928 158.438 1.00 78.07 350 SER C N 1
ATOM 7342 C CA . SER C 1 350 ? 115.055 123.663 159.026 1.00 78.07 350 SER C CA 1
ATOM 7343 C C . SER C 1 350 ? 114.599 124.972 159.654 1.00 78.07 350 SER C C 1
ATOM 7344 O O . SER C 1 350 ? 115.135 125.374 160.689 1.00 78.07 350 SER C O 1
ATOM 7347 N N . LEU C 1 351 ? 113.615 125.645 159.057 1.00 79.22 351 LEU C N 1
ATOM 7348 C CA . LEU C 1 351 ? 113.085 126.863 159.660 1.00 79.22 351 LEU C CA 1
ATOM 7349 C C . LEU C 1 351 ? 112.474 126.574 161.025 1.00 79.22 351 LEU C C 1
ATOM 7350 O O . LEU C 1 351 ? 112.823 127.211 162.032 1.00 79.22 351 LEU C O 1
ATOM 7355 N N . PHE C 1 352 ? 111.574 125.595 161.090 1.00 85.14 352 PHE C N 1
ATOM 7356 C CA . PHE C 1 352 ? 110.947 125.334 162.380 1.00 85.14 352 PHE C CA 1
ATOM 7357 C C . PHE C 1 352 ? 111.899 124.617 163.333 1.00 85.14 352 PHE C C 1
ATOM 7358 O O . PHE C 1 352 ? 111.745 124.718 164.555 1.00 85.14 352 PHE C O 1
ATOM 7366 N N . GLY C 1 353 ? 112.923 123.952 162.807 1.00 85.74 353 GLY C N 1
ATOM 7367 C CA . GLY C 1 353 ? 113.982 123.413 163.628 1.00 85.74 353 GLY C CA 1
ATOM 7368 C C . GLY C 1 353 ? 114.818 124.501 164.258 1.00 85.74 353 GLY C C 1
ATOM 7369 O O . GLY C 1 353 ? 115.255 124.364 165.398 1.00 85.74 353 GLY C O 1
ATOM 7370 N N . LEU C 1 354 ? 115.060 125.581 163.519 1.00 87.43 354 LEU C N 1
ATOM 7371 C CA . LEU C 1 354 ? 115.730 126.751 164.067 1.00 87.43 354 LEU C CA 1
ATOM 7372 C C . LEU C 1 354 ? 114.875 127.346 165.172 1.00 87.43 354 LEU C C 1
ATOM 7373 O O . LEU C 1 354 ? 115.388 127.750 166.222 1.00 87.43 354 LEU C O 1
ATOM 7378 N N . MET C 1 355 ? 113.563 127.395 164.939 1.00 93.47 355 MET C N 1
ATOM 7379 C CA . MET C 1 355 ? 112.658 127.891 165.972 1.00 93.47 355 MET C CA 1
ATOM 7380 C C . MET C 1 355 ? 112.761 127.041 167.236 1.00 93.47 355 MET C C 1
ATOM 7381 O O . MET C 1 355 ? 112.780 127.565 168.355 1.00 93.47 355 MET C O 1
ATOM 7386 N N . GLY C 1 356 ? 112.822 125.719 167.070 1.00 92.95 356 GLY C N 1
ATOM 7387 C CA . GLY C 1 356 ? 112.980 124.841 168.221 1.00 92.95 356 GLY C CA 1
ATOM 7388 C C . GLY C 1 356 ? 114.327 124.984 168.909 1.00 92.95 356 GLY C C 1
ATOM 7389 O O . GLY C 1 356 ? 114.405 125.014 170.140 1.00 92.95 356 GLY C O 1
ATOM 7390 N N . VAL C 1 357 ? 115.405 125.066 168.125 1.00 90.87 357 VAL C N 1
ATOM 7391 C CA . VAL C 1 357 ? 116.752 125.207 168.672 1.00 90.87 357 VAL C CA 1
ATOM 7392 C C . VAL C 1 357 ? 116.889 126.514 169.438 1.00 90.87 357 VAL C C 1
ATOM 7393 O O . VAL C 1 357 ? 117.660 126.600 170.402 1.00 90.87 357 VAL C O 1
ATOM 7397 N N . ALA C 1 358 ? 116.141 127.545 169.035 1.00 95.19 358 ALA C N 1
ATOM 7398 C CA . ALA C 1 358 ? 116.131 128.790 169.794 1.00 95.19 358 ALA C CA 1
ATOM 7399 C C . ALA C 1 358 ? 115.801 128.546 171.259 1.00 95.19 358 ALA C C 1
ATOM 7400 O O . ALA C 1 358 ? 116.329 129.235 172.137 1.00 95.19 358 ALA C O 1
ATOM 7402 N N . PHE C 1 359 ? 114.944 127.568 171.540 1.00 97.64 359 PHE C N 1
ATOM 7403 C CA . PHE C 1 359 ? 114.609 127.183 172.903 1.00 97.64 359 PHE C CA 1
ATOM 7404 C C . PHE C 1 359 ? 115.551 126.130 173.470 1.00 97.64 359 PHE C C 1
ATOM 7405 O O . PHE C 1 359 ? 115.409 125.758 174.639 1.00 97.64 359 PHE C O 1
ATOM 7413 N N . GLY C 1 360 ? 116.502 125.641 172.678 1.00 97.99 360 GLY C N 1
ATOM 7414 C CA . GLY C 1 360 ? 117.403 124.603 173.137 1.00 97.99 360 GLY C CA 1
ATOM 7415 C C . GLY C 1 360 ? 118.708 125.125 173.700 1.00 97.99 360 GLY C C 1
ATOM 7416 O O . GLY C 1 360 ? 119.472 124.372 174.310 1.00 97.99 360 GLY C O 1
ATOM 7417 N N . MET C 1 361 ? 118.976 126.412 173.501 1.00 100.63 361 MET C N 1
ATOM 7418 C CA . MET C 1 361 ? 120.200 127.012 174.007 1.00 100.63 361 MET C CA 1
ATOM 7419 C C . MET C 1 361 ? 120.146 127.155 175.523 1.00 100.63 361 MET C C 1
ATOM 7420 O O . MET C 1 361 ? 119.084 127.375 176.113 1.00 100.63 361 MET C O 1
ATOM 7425 N N . ASN C 1 362 ? 121.313 127.021 176.154 1.00 102.22 362 ASN C N 1
ATOM 7426 C CA . ASN C 1 362 ? 121.423 127.055 177.612 1.00 102.22 362 ASN C CA 1
ATOM 7427 C C . ASN C 1 362 ? 121.449 128.498 178.124 1.00 102.22 362 ASN C C 1
ATOM 7428 O O . ASN C 1 362 ? 122.394 128.954 178.766 1.00 102.22 362 ASN C O 1
ATOM 7433 N N . LEU C 1 363 ? 120.374 129.219 177.822 1.00 107.73 363 LEU C N 1
ATOM 7434 C CA . LEU C 1 363 ? 120.166 130.575 178.311 1.00 107.73 363 LEU C CA 1
ATOM 7435 C C . LEU C 1 363 ? 118.845 130.624 179.062 1.00 107.73 363 LEU C C 1
ATOM 7436 O O . LEU C 1 363 ? 117.842 130.074 178.596 1.00 107.73 363 LEU C O 1
ATOM 7441 N N . GLU C 1 364 ? 118.852 131.271 180.225 1.00 118.05 364 GLU C N 1
ATOM 7442 C CA . GLU C 1 364 ? 117.667 131.305 181.071 1.00 118.05 364 GLU C CA 1
ATOM 7443 C C . GLU C 1 364 ? 116.530 132.047 180.380 1.00 118.05 364 GLU C C 1
ATOM 7444 O O . GLU C 1 364 ? 116.730 133.116 179.797 1.00 118.05 364 GLU C O 1
ATOM 7450 N N . SER C 1 365 ? 115.334 131.470 180.448 1.00 117.02 365 SER C N 1
ATOM 7451 C CA . SER C 1 365 ? 114.124 132.069 179.907 1.00 117.02 365 SER C CA 1
ATOM 7452 C C . SER C 1 365 ? 113.047 132.060 180.985 1.00 117.02 365 SER C C 1
ATOM 7453 O O . SER C 1 365 ? 113.275 131.629 182.120 1.00 117.02 365 SER C O 1
ATOM 7456 N N . SER C 1 366 ? 111.861 132.543 180.626 1.00 119.88 366 SER C N 1
ATOM 7457 C CA . SER C 1 366 ? 110.730 132.595 181.541 1.00 119.88 366 SER C CA 1
ATOM 7458 C C . SER C 1 366 ? 109.702 131.505 181.270 1.00 119.88 366 SER C C 1
ATOM 7459 O O . SER C 1 366 ? 108.573 131.597 181.761 1.00 119.88 366 SER C O 1
ATOM 7462 N N . LEU C 1 367 ? 110.062 130.477 180.500 1.00 118.79 367 LEU C N 1
ATOM 7463 C CA . LEU C 1 367 ? 109.125 129.427 180.122 1.00 118.79 367 LEU C CA 1
ATOM 7464 C C . LEU C 1 367 ? 109.563 128.042 180.582 1.00 118.79 367 LEU C C 1
ATOM 7465 O O . LEU C 1 367 ? 108.972 127.044 180.151 1.00 118.79 367 LEU C O 1
ATOM 7470 N N . GLU C 1 368 ? 110.581 127.948 181.439 1.00 123.59 368 GLU C N 1
ATOM 7471 C CA . GLU C 1 368 ? 111.031 126.639 181.903 1.00 123.59 368 GLU C CA 1
ATOM 7472 C C . GLU C 1 368 ? 110.018 126.002 182.847 1.00 123.59 368 GLU C C 1
ATOM 7473 O O . GLU C 1 368 ? 109.818 124.782 182.819 1.00 123.59 368 GLU C O 1
ATOM 7479 N N . GLU C 1 369 ? 109.369 126.809 183.690 1.00 126.74 369 GLU C N 1
ATOM 7480 C CA . GLU C 1 369 ? 108.450 126.255 184.679 1.00 126.74 369 GLU C CA 1
ATOM 7481 C C . GLU C 1 369 ? 107.136 125.804 184.052 1.00 126.74 369 GLU C C 1
ATOM 7482 O O . GLU C 1 369 ? 106.488 124.890 184.573 1.00 126.74 369 GLU C O 1
ATOM 7488 N N . ASP C 1 370 ? 106.726 126.427 182.949 1.00 120.54 370 ASP C N 1
ATOM 7489 C CA . ASP C 1 370 ? 105.466 126.062 182.314 1.00 120.54 370 ASP C CA 1
ATOM 7490 C C . ASP C 1 370 ? 105.531 124.639 181.773 1.00 120.54 370 ASP C C 1
ATOM 7491 O O . ASP C 1 370 ? 106.540 124.217 181.201 1.00 120.54 370 ASP C O 1
ATOM 7493 N N . HIS C 1 371 ? 104.439 123.897 181.957 1.00 120.42 371 HIS C N 1
ATOM 7494 C CA . HIS C 1 371 ? 104.388 122.496 181.554 1.00 120.42 371 HIS C CA 1
ATOM 7495 C C . HIS C 1 371 ? 103.867 122.314 180.134 1.00 120.42 371 HIS C C 1
ATOM 7496 O O . HIS C 1 371 ? 104.398 121.490 179.382 1.00 120.42 371 HIS C O 1
ATOM 7503 N N . ARG C 1 372 ? 102.838 123.068 179.750 1.00 115.17 372 ARG C N 1
ATOM 7504 C CA . ARG C 1 372 ? 102.235 122.920 178.432 1.00 115.17 372 ARG C CA 1
ATOM 7505 C C . ARG C 1 372 ? 103.017 123.626 177.333 1.00 115.17 372 ARG C C 1
ATOM 7506 O O . ARG C 1 372 ? 102.743 123.385 176.152 1.00 115.17 372 ARG C O 1
ATOM 7514 N N . ILE C 1 373 ? 103.976 124.483 177.687 1.00 109.72 373 ILE C N 1
ATOM 7515 C CA . ILE C 1 373 ? 104.690 125.257 176.675 1.00 109.72 373 ILE C CA 1
ATOM 7516 C C . ILE C 1 373 ? 105.527 124.343 175.789 1.00 109.72 373 ILE C C 1
ATOM 7517 O O . ILE C 1 373 ? 105.643 124.569 174.580 1.00 109.72 373 ILE C O 1
ATOM 7522 N N . PHE C 1 374 ? 106.106 123.289 176.367 1.00 106.14 374 PHE C N 1
ATOM 7523 C CA . PHE C 1 374 ? 106.940 122.376 175.590 1.00 106.14 374 PHE C CA 1
ATOM 7524 C C . PHE C 1 374 ? 106.126 121.680 174.505 1.00 106.14 374 PHE C C 1
ATOM 7525 O O . PHE C 1 374 ? 106.499 121.689 173.323 1.00 106.14 374 PHE C O 1
ATOM 7533 N N . TRP C 1 375 ? 105.003 121.075 174.893 1.00 105.47 375 TRP C N 1
ATOM 7534 C CA . TRP C 1 375 ? 104.164 120.380 173.925 1.00 105.47 375 TRP C CA 1
ATOM 7535 C C . TRP C 1 375 ? 103.546 121.353 172.933 1.00 105.47 375 TRP C C 1
ATOM 7536 O O . TRP C 1 375 ? 103.407 121.030 171.748 1.00 105.47 375 TRP C O 1
ATOM 7547 N N . LEU C 1 376 ? 103.171 122.548 173.394 1.00 105.17 376 LEU C N 1
ATOM 7548 C CA . LEU C 1 376 ? 102.636 123.550 172.480 1.00 105.17 376 LEU C CA 1
ATOM 7549 C C . LEU C 1 376 ? 103.663 123.925 171.420 1.00 105.17 376 LEU C C 1
ATOM 7550 O O . LEU C 1 376 ? 103.337 124.002 170.230 1.00 105.17 376 LEU C O 1
ATOM 7555 N N . ILE C 1 377 ? 104.913 124.149 171.833 1.00 101.75 377 ILE C N 1
ATOM 7556 C CA . ILE C 1 377 ? 105.960 124.516 170.885 1.00 101.75 377 ILE C CA 1
ATOM 7557 C C . ILE C 1 377 ? 106.213 123.381 169.905 1.00 101.75 377 ILE C C 1
ATOM 7558 O O . ILE C 1 377 ? 106.326 123.605 168.695 1.00 101.75 377 ILE C O 1
ATOM 7563 N N . THR C 1 378 ? 106.293 122.145 170.404 1.00 101.47 378 THR C N 1
ATOM 7564 C CA . THR C 1 378 ? 106.528 121.010 169.514 1.00 101.47 378 THR C CA 1
ATOM 7565 C C . THR C 1 378 ? 105.401 120.867 168.495 1.00 101.47 378 THR C C 1
ATOM 7566 O O . THR C 1 378 ? 105.646 120.670 167.295 1.00 101.47 378 THR C O 1
ATOM 7570 N N . GLY C 1 379 ? 104.153 120.972 168.958 1.00 99.10 379 GLY C N 1
ATOM 7571 C CA . GLY C 1 379 ? 103.025 120.830 168.057 1.00 99.10 379 GLY C CA 1
ATOM 7572 C C . GLY C 1 379 ? 102.966 121.926 167.012 1.00 99.10 379 GLY C C 1
ATOM 7573 O O . GLY C 1 379 ? 102.769 121.650 165.826 1.00 99.10 379 GLY C O 1
ATOM 7574 N N . ILE C 1 380 ? 103.137 123.184 167.433 1.00 99.89 380 ILE C N 1
ATOM 7575 C CA . ILE C 1 380 ? 103.094 124.275 166.465 1.00 99.89 380 ILE C CA 1
ATOM 7576 C C . ILE C 1 380 ? 104.264 124.171 165.501 1.00 99.89 380 ILE C C 1
ATOM 7577 O O . ILE C 1 380 ? 104.128 124.498 164.321 1.00 99.89 380 ILE C O 1
ATOM 7582 N N . MET C 1 381 ? 105.412 123.681 165.967 1.00 97.24 381 MET C N 1
ATOM 7583 C CA . MET C 1 381 ? 106.579 123.497 165.118 1.00 97.24 381 MET C CA 1
ATOM 7584 C C . MET C 1 381 ? 106.297 122.487 164.013 1.00 97.24 381 MET C C 1
ATOM 7585 O O . MET C 1 381 ? 106.513 122.775 162.830 1.00 97.24 381 MET C O 1
ATOM 7590 N N . PHE C 1 382 ? 105.792 121.309 164.387 1.00 94.25 382 PHE C N 1
ATOM 7591 C CA . PHE C 1 382 ? 105.500 120.285 163.385 1.00 94.25 382 PHE C CA 1
ATOM 7592 C C . PHE C 1 382 ? 104.392 120.732 162.435 1.00 94.25 382 PHE C C 1
ATOM 7593 O O . PHE C 1 382 ? 104.493 120.559 161.211 1.00 94.25 382 PHE C O 1
ATOM 7601 N N . MET C 1 383 ? 103.321 121.315 162.983 1.00 96.86 383 MET C N 1
ATOM 7602 C CA . MET C 1 383 ? 102.210 121.753 162.145 1.00 96.86 383 MET C CA 1
ATOM 7603 C C . MET C 1 383 ? 102.643 122.852 161.185 1.00 96.86 383 MET C C 1
ATOM 7604 O O . MET C 1 383 ? 102.243 122.856 160.017 1.00 96.86 383 MET C O 1
ATOM 7609 N N . GLY C 1 384 ? 103.460 123.795 161.657 1.00 89.43 384 GLY C N 1
ATOM 7610 C CA . GLY C 1 384 ? 103.951 124.840 160.782 1.00 89.43 384 GLY C CA 1
ATOM 7611 C C . GLY C 1 384 ? 104.885 124.311 159.714 1.00 89.43 384 GLY C C 1
ATOM 7612 O O . GLY C 1 384 ? 104.860 124.782 158.576 1.00 89.43 384 GLY C O 1
ATOM 7613 N N . SER C 1 385 ? 105.724 123.332 160.060 1.00 86.62 385 SER C N 1
ATOM 7614 C CA . SER C 1 385 ? 106.552 122.693 159.043 1.00 86.62 385 SER C CA 1
ATOM 7615 C C . SER C 1 385 ? 105.684 122.097 157.944 1.00 86.62 385 SER C C 1
ATOM 7616 O O . SER C 1 385 ? 105.921 122.326 156.750 1.00 86.62 385 SER C O 1
ATOM 7619 N N . GLY C 1 386 ? 104.650 121.351 158.336 1.00 85.23 386 GLY C N 1
ATOM 7620 C CA . GLY C 1 386 ? 103.766 120.755 157.345 1.00 85.23 386 GLY C CA 1
ATOM 7621 C C . GLY C 1 386 ? 103.048 121.792 156.501 1.00 85.23 386 GLY C C 1
ATOM 7622 O O . GLY C 1 386 ? 102.955 121.661 155.277 1.00 85.23 386 GLY C O 1
ATOM 7623 N N . LEU C 1 387 ? 102.533 122.842 157.146 1.00 86.01 387 LEU C N 1
ATOM 7624 C CA . LEU C 1 387 ? 101.786 123.866 156.423 1.00 86.01 387 LEU C CA 1
ATOM 7625 C C . LEU C 1 387 ? 102.679 124.634 155.458 1.00 86.01 387 LEU C C 1
ATOM 7626 O O . LEU C 1 387 ? 102.274 124.923 154.326 1.00 86.01 387 LEU C O 1
ATOM 7631 N N . ILE C 1 388 ? 103.895 124.982 155.884 1.00 80.56 388 ILE C N 1
ATOM 7632 C CA . ILE C 1 388 ? 104.812 125.695 155.003 1.00 80.56 388 ILE C CA 1
ATOM 7633 C C . ILE C 1 388 ? 105.230 124.807 153.840 1.00 80.56 388 ILE C C 1
ATOM 7634 O O . ILE C 1 388 ? 105.356 125.275 152.702 1.00 80.56 388 ILE C O 1
ATOM 7639 N N . TRP C 1 389 ? 105.442 123.512 154.095 1.00 75.25 389 TRP C N 1
ATOM 7640 C CA . TRP C 1 389 ? 105.761 122.604 152.998 1.00 75.25 389 TRP C CA 1
ATOM 7641 C C . TRP C 1 389 ? 104.616 122.530 151.995 1.00 75.25 389 TRP C C 1
ATOM 7642 O O . TRP C 1 389 ? 104.843 122.568 150.779 1.00 75.25 389 TRP C O 1
ATOM 7653 N N . ARG C 1 390 ? 103.377 122.433 152.484 1.00 85.25 390 ARG C N 1
ATOM 7654 C CA . ARG C 1 390 ? 102.231 122.383 151.580 1.00 85.25 390 ARG C CA 1
ATOM 7655 C C . ARG C 1 390 ? 102.094 123.675 150.784 1.00 85.25 390 ARG C C 1
ATOM 7656 O O . ARG C 1 390 ? 101.803 123.646 149.581 1.00 85.25 390 ARG C O 1
ATOM 7664 N N . ARG C 1 391 ? 102.296 124.820 151.438 1.00 84.39 391 ARG C N 1
ATOM 7665 C CA . ARG C 1 391 ? 102.210 126.098 150.740 1.00 84.39 391 ARG C CA 1
ATOM 7666 C C . ARG C 1 391 ? 103.292 126.220 149.676 1.00 84.39 391 ARG C C 1
ATOM 7667 O O . ARG C 1 391 ? 103.039 126.728 148.579 1.00 84.39 391 ARG C O 1
ATOM 7675 N N . LEU C 1 392 ? 104.507 125.760 149.982 1.00 79.00 392 LEU C N 1
ATOM 7676 C CA . LEU C 1 392 ? 105.580 125.799 148.995 1.00 79.00 392 LEU C CA 1
ATOM 7677 C C . LEU C 1 392 ? 105.289 124.871 147.822 1.00 79.00 392 LEU C C 1
ATOM 7678 O O . LEU C 1 392 ? 105.586 125.207 146.670 1.00 79.00 392 LEU C O 1
ATOM 7683 N N . LEU C 1 393 ? 104.712 123.697 148.092 1.00 79.16 393 LEU C N 1
ATOM 7684 C CA . LEU C 1 393 ? 104.326 122.802 147.005 1.00 79.16 393 LEU C CA 1
ATOM 7685 C C . LEU C 1 393 ? 103.259 123.437 146.121 1.00 79.16 393 LEU C C 1
ATOM 7686 O O . LEU C 1 393 ? 103.315 123.332 144.889 1.00 79.16 393 LEU C O 1
ATOM 7691 N N . SER C 1 394 ? 102.275 124.100 146.733 1.00 86.45 394 SER C N 1
ATOM 7692 C CA . SER C 1 394 ? 101.255 124.793 145.953 1.00 86.45 394 SER C CA 1
ATOM 7693 C C . SER C 1 394 ? 101.865 125.920 145.128 1.00 86.45 394 SER C C 1
ATOM 7694 O O . SER C 1 394 ? 101.471 126.144 143.977 1.00 86.45 394 SER C O 1
ATOM 7697 N N . PHE C 1 395 ? 102.824 126.646 145.706 1.00 86.89 395 PHE C N 1
ATOM 7698 C CA . PHE C 1 395 ? 103.498 127.710 144.971 1.00 86.89 395 PHE C CA 1
ATOM 7699 C C . PHE C 1 395 ? 104.271 127.151 143.784 1.00 86.89 395 PHE C C 1
ATOM 7700 O O . PHE C 1 395 ? 104.289 127.753 142.705 1.00 86.89 395 PHE C O 1
ATOM 7708 N N . LEU C 1 396 ? 104.921 125.999 143.966 1.00 87.06 396 LEU C N 1
ATOM 7709 C CA . LEU C 1 396 ? 105.598 125.344 142.850 1.00 87.06 396 LEU C CA 1
ATOM 7710 C C . LEU C 1 396 ? 104.611 124.940 141.765 1.00 87.06 396 LEU C C 1
ATOM 7711 O O . LEU C 1 396 ? 104.882 125.116 140.571 1.00 87.06 396 LEU C O 1
ATOM 7716 N N . GLY C 1 397 ? 103.469 124.379 142.161 1.00 93.10 397 GLY C N 1
ATOM 7717 C CA . GLY C 1 397 ? 102.459 124.018 141.180 1.00 93.10 397 GLY C CA 1
ATOM 7718 C C . GLY C 1 397 ? 101.958 125.217 140.399 1.00 93.10 397 GLY C C 1
ATOM 7719 O O . GLY C 1 397 ? 101.740 125.137 139.188 1.00 93.10 397 GLY C O 1
ATOM 7720 N N . ARG C 1 398 ? 101.763 126.345 141.086 1.00 98.97 398 ARG C N 1
ATOM 7721 C CA . ARG C 1 398 ? 101.356 127.569 140.402 1.00 98.97 398 ARG C CA 1
ATOM 7722 C C . ARG C 1 398 ? 102.444 128.064 139.455 1.00 98.97 398 ARG C C 1
ATOM 7723 O O . ARG C 1 398 ? 102.153 128.491 138.332 1.00 98.97 398 ARG C O 1
ATOM 7731 N N . GLN C 1 399 ? 103.705 128.022 139.895 1.00 95.96 399 GLN C N 1
ATOM 7732 C CA . GLN C 1 399 ? 104.802 128.514 139.067 1.00 95.96 399 GLN C CA 1
ATOM 7733 C C . GLN C 1 399 ? 104.970 127.675 137.807 1.00 95.96 399 GLN C C 1
ATOM 7734 O O . GLN C 1 399 ? 105.178 128.216 136.715 1.00 95.96 399 GLN C O 1
ATOM 7740 N N . LEU C 1 400 ? 104.886 126.350 137.937 1.00 92.86 400 LEU C N 1
ATOM 7741 C CA . LEU C 1 400 ? 105.028 125.478 136.779 1.00 92.86 400 LEU C CA 1
ATOM 7742 C C . LEU C 1 400 ? 103.809 125.505 135.867 1.00 92.86 400 LEU C C 1
ATOM 7743 O O . LEU C 1 400 ? 103.886 124.981 134.750 1.00 92.86 400 LEU C O 1
ATOM 7748 N N . GLU C 1 401 ? 102.702 126.096 136.313 1.00 97.38 401 GLU C N 1
ATOM 7749 C CA . GLU C 1 401 ? 101.475 126.198 135.524 1.00 97.38 401 GLU C CA 1
ATOM 7750 C C . GLU C 1 401 ? 100.987 124.831 135.052 1.00 97.38 401 GLU C C 1
ATOM 7751 O O . GLU C 1 401 ? 100.872 123.895 135.843 1.00 97.38 401 GLU C O 1
ATOM 7753 N N . VAL D 1 82 ? 158.659 153.556 91.321 1.00 117.14 82 VAL D N 1
ATOM 7754 C CA . VAL D 1 82 ? 157.342 154.112 91.608 1.00 117.14 82 VAL D CA 1
ATOM 7755 C C . VAL D 1 82 ? 156.244 153.268 90.971 1.00 117.14 82 VAL D C 1
ATOM 7756 O O . VAL D 1 82 ? 155.232 152.968 91.605 1.00 117.14 82 VAL D O 1
ATOM 7758 N N . ALA D 1 83 ? 156.449 152.894 89.711 1.00 113.48 83 ALA D N 1
ATOM 7759 C CA . ALA D 1 83 ? 155.472 152.081 89.008 1.00 113.48 83 ALA D CA 1
ATOM 7760 C C . ALA D 1 83 ? 155.425 150.672 89.598 1.00 113.48 83 ALA D C 1
ATOM 7761 O O . ALA D 1 83 ? 156.450 150.134 90.026 1.00 113.48 83 ALA D O 1
ATOM 7763 N N . PRO D 1 84 ? 154.243 150.057 89.640 1.00 107.59 84 PRO D N 1
ATOM 7764 C CA . PRO D 1 84 ? 154.146 148.689 90.159 1.00 107.59 84 PRO D CA 1
ATOM 7765 C C . PRO D 1 84 ? 154.908 147.709 89.281 1.00 107.59 84 PRO D C 1
ATOM 7766 O O . PRO D 1 84 ? 155.013 147.880 88.065 1.00 107.59 84 PRO D O 1
ATOM 7770 N N . VAL D 1 85 ? 155.449 146.669 89.917 1.00 104.15 85 VAL D N 1
ATOM 7771 C CA . VAL D 1 85 ? 156.267 145.678 89.234 1.00 104.15 85 VAL D CA 1
ATOM 7772 C C . VAL D 1 85 ? 155.855 144.281 89.679 1.00 104.15 85 VAL D C 1
ATOM 7773 O O . VAL D 1 85 ? 155.257 144.087 90.739 1.00 104.15 85 VAL D O 1
ATOM 7777 N N . PHE D 1 86 ? 156.189 143.303 88.841 1.00 99.14 86 PHE D N 1
ATOM 7778 C CA . PHE D 1 86 ? 156.044 141.890 89.156 1.00 99.14 86 PHE D CA 1
ATOM 7779 C C . PHE D 1 86 ? 157.419 141.286 89.388 1.00 99.14 86 PHE D C 1
ATOM 7780 O O . PHE D 1 86 ? 158.342 141.508 88.594 1.00 99.14 86 PHE D O 1
ATOM 7788 N N . THR D 1 87 ? 157.554 140.528 90.473 1.00 96.97 87 THR D N 1
ATOM 7789 C CA . THR D 1 87 ? 158.716 139.671 90.673 1.00 96.97 87 THR D CA 1
ATOM 7790 C C . THR D 1 87 ? 158.481 138.387 89.888 1.00 96.97 87 THR D C 1
ATOM 7791 O O . THR D 1 87 ? 157.651 137.558 90.273 1.00 96.97 87 THR D O 1
ATOM 7795 N N . VAL D 1 88 ? 159.210 138.218 88.788 1.00 94.52 88 VAL D N 1
ATOM 7796 C CA . VAL D 1 88 ? 158.920 137.193 87.795 1.00 94.52 88 VAL D CA 1
ATOM 7797 C C . VAL D 1 88 ? 159.981 136.107 87.873 1.00 94.52 88 VAL D C 1
ATOM 7798 O O . VAL D 1 88 ? 161.184 136.393 87.801 1.00 94.52 88 VAL D O 1
ATOM 7802 N N . THR D 1 89 ? 159.532 134.863 88.014 1.00 92.59 89 THR D N 1
ATOM 7803 C CA . THR D 1 89 ? 160.376 133.686 87.858 1.00 92.59 89 THR D CA 1
ATOM 7804 C C . THR D 1 89 ? 160.006 133.020 86.540 1.00 92.59 89 THR D C 1
ATOM 7805 O O . THR D 1 89 ? 158.878 132.545 86.380 1.00 92.59 89 THR D O 1
ATOM 7809 N N . LYS D 1 90 ? 160.949 132.988 85.606 1.00 93.25 90 LYS D N 1
ATOM 7810 C CA . LYS D 1 90 ? 160.711 132.519 84.250 1.00 93.25 90 LYS D CA 1
ATOM 7811 C C . LYS D 1 90 ? 161.388 131.172 84.046 1.00 93.25 90 LYS D C 1
ATOM 7812 O O . LYS D 1 90 ? 162.592 131.034 84.289 1.00 93.25 90 LYS D O 1
ATOM 7818 N N . PHE D 1 91 ? 160.608 130.188 83.610 1.00 92.00 91 PHE D N 1
ATOM 7819 C CA . PHE D 1 91 ? 161.106 128.868 83.248 1.00 92.00 91 PHE D CA 1
ATOM 7820 C C . PHE D 1 91 ? 160.950 128.692 81.744 1.00 92.00 91 PHE D C 1
ATOM 7821 O O . PHE D 1 91 ? 159.847 128.846 81.211 1.00 92.00 91 PHE D O 1
ATOM 7829 N N . ASP D 1 92 ? 162.048 128.370 81.068 1.00 101.35 92 ASP D N 1
ATOM 7830 C CA . ASP D 1 92 ? 162.013 128.168 79.630 1.00 101.35 92 ASP D CA 1
ATOM 7831 C C . ASP D 1 92 ? 161.549 126.752 79.301 1.00 101.35 92 ASP D C 1
ATOM 7832 O O . ASP D 1 92 ? 161.239 125.946 80.181 1.00 101.35 92 ASP D O 1
ATOM 7837 N N . LYS D 1 93 ? 161.498 126.453 78.001 1.00 102.69 93 LYS D N 1
ATOM 7838 C CA . LYS D 1 93 ? 161.186 125.097 77.567 1.00 102.69 93 LYS D CA 1
ATOM 7839 C C . LYS D 1 93 ? 162.266 124.107 77.977 1.00 102.69 93 LYS D C 1
ATOM 7840 O O . LYS D 1 93 ? 161.980 122.912 78.114 1.00 102.69 93 LYS D O 1
ATOM 7846 N N . GLN D 1 94 ? 163.495 124.575 78.179 1.00 109.09 94 GLN D N 1
ATOM 7847 C CA . GLN D 1 94 ? 164.602 123.732 78.605 1.00 109.09 94 GLN D CA 1
ATOM 7848 C C . GLN D 1 94 ? 164.722 123.640 80.120 1.00 109.09 94 GLN D C 1
ATOM 7849 O O . GLN D 1 94 ? 165.685 123.047 80.617 1.00 109.09 94 GLN D O 1
ATOM 7855 N N . GLY D 1 95 ? 163.780 124.219 80.862 1.00 103.86 95 GLY D N 1
ATOM 7856 C CA . GLY D 1 95 ? 163.790 124.150 82.307 1.00 103.86 95 GLY D CA 1
ATOM 7857 C C . GLY D 1 95 ? 164.674 125.162 82.998 1.00 103.86 95 GLY D C 1
ATOM 7858 O O . GLY D 1 95 ? 164.743 125.154 84.234 1.00 103.86 95 GLY D O 1
ATOM 7859 N N . ASN D 1 96 ? 165.354 126.027 82.251 1.00 103.08 96 ASN D N 1
ATOM 7860 C CA . ASN D 1 96 ? 166.201 127.040 82.863 1.00 103.08 96 ASN D CA 1
ATOM 7861 C C . ASN D 1 96 ? 165.354 128.053 83.622 1.00 103.08 96 ASN D C 1
ATOM 7862 O O . ASN D 1 96 ? 164.310 128.500 83.139 1.00 103.08 96 ASN D O 1
ATOM 7867 N N . VAL D 1 97 ? 165.812 128.420 84.815 1.00 97.71 97 VAL D N 1
ATOM 7868 C CA . VAL D 1 97 ? 165.081 129.309 85.710 1.00 97.71 97 VAL D CA 1
ATOM 7869 C C . VAL D 1 97 ? 165.817 130.640 85.788 1.00 97.71 97 VAL D C 1
ATOM 7870 O O . VAL D 1 97 ? 167.046 130.674 85.927 1.00 97.71 97 VAL D O 1
ATOM 7874 N N . THR D 1 98 ? 165.068 131.734 85.664 1.00 98.34 98 THR D N 1
ATOM 7875 C CA . THR D 1 98 ? 165.622 133.080 85.750 1.00 98.34 98 THR D CA 1
ATOM 7876 C C . THR D 1 98 ? 164.687 133.944 86.582 1.00 98.34 98 THR D C 1
ATOM 7877 O O . THR D 1 98 ? 163.511 134.093 86.239 1.00 98.34 98 THR D O 1
ATOM 7881 N N . SER D 1 99 ?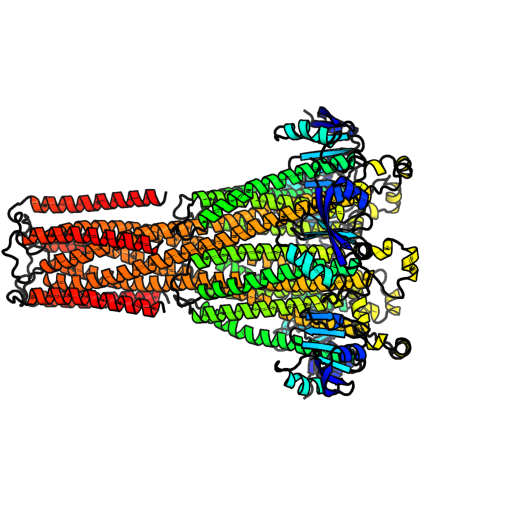 165.203 134.512 87.666 1.00 98.43 99 SER D N 1
ATOM 7882 C CA . SER D 1 99 ? 164.422 135.360 88.553 1.00 98.43 99 SER D CA 1
ATOM 7883 C C . SER D 1 99 ? 164.802 136.819 88.340 1.00 98.43 99 SER D C 1
ATOM 7884 O O . SER D 1 99 ? 165.989 137.160 88.303 1.00 98.43 99 SER D O 1
ATOM 7887 N N . PHE D 1 100 ? 163.796 137.676 88.200 1.00 99.88 100 PHE D N 1
ATOM 7888 C CA . PHE D 1 100 ? 164.038 139.097 87.971 1.00 99.88 100 PHE D CA 1
ATOM 7889 C C . PHE D 1 100 ? 162.792 139.872 88.386 1.00 99.88 100 PHE D C 1
ATOM 7890 O O . PHE D 1 100 ? 161.857 139.312 88.967 1.00 99.88 100 PHE D O 1
ATOM 7898 N N . GLU D 1 101 ? 162.783 141.170 88.094 1.00 105.73 101 GLU D N 1
ATOM 7899 C CA . GLU D 1 101 ? 161.628 142.024 88.322 1.00 105.73 101 GLU D CA 1
ATOM 7900 C C . GLU D 1 101 ? 161.349 142.824 87.061 1.00 105.73 101 GLU D C 1
ATOM 7901 O O . GLU D 1 101 ? 162.276 143.324 86.416 1.00 105.73 101 GLU D O 1
ATOM 7907 N N . ARG D 1 102 ? 160.072 142.946 86.710 1.00 106.25 102 ARG D N 1
ATOM 7908 C CA . ARG D 1 102 ? 159.674 143.629 85.488 1.00 106.25 102 ARG D CA 1
ATOM 7909 C C . ARG D 1 102 ? 158.515 144.572 85.763 1.00 106.25 102 ARG D C 1
ATOM 7910 O O . ARG D 1 102 ? 157.602 144.243 86.524 1.00 106.25 102 ARG D O 1
ATOM 7918 N N . LYS D 1 103 ? 158.549 145.740 85.126 1.00 105.84 103 LYS D N 1
ATOM 7919 C CA . LYS D 1 103 ? 157.453 146.689 85.256 1.00 105.84 103 LYS D CA 1
ATOM 7920 C C . LYS D 1 103 ? 156.171 146.093 84.690 1.00 105.84 103 LYS D C 1
ATOM 7921 O O . LYS D 1 103 ? 156.201 145.289 83.753 1.00 105.84 103 LYS D O 1
ATOM 7927 N N . LYS D 1 104 ? 155.037 146.483 85.277 1.00 101.55 104 LYS D N 1
ATOM 7928 C CA . LYS D 1 104 ? 153.759 145.904 84.878 1.00 101.55 104 LYS D CA 1
ATOM 7929 C C . LYS D 1 104 ? 153.461 146.178 83.409 1.00 101.55 104 LYS D C 1
ATOM 7930 O O . LYS D 1 104 ? 153.037 145.276 82.676 1.00 101.55 104 LYS D O 1
ATOM 7936 N N . THR D 1 105 ? 153.690 147.413 82.957 1.00 104.04 105 THR D N 1
ATOM 7937 C CA . THR D 1 105 ? 153.463 147.744 81.554 1.00 104.04 105 THR D CA 1
ATOM 7938 C C . THR D 1 105 ? 154.402 146.963 80.644 1.00 104.04 105 THR D C 1
ATOM 7939 O O . THR D 1 105 ? 154.004 146.518 79.560 1.00 104.04 105 THR D O 1
ATOM 7943 N N . GLU D 1 106 ? 155.657 146.791 81.066 1.00 105.38 106 GLU D N 1
ATOM 7944 C CA . GLU D 1 106 ? 156.599 146.006 80.277 1.00 105.38 106 GLU D CA 1
ATOM 7945 C C . GLU D 1 106 ? 156.144 144.557 80.157 1.00 105.38 106 GLU D C 1
ATOM 7946 O O . GLU D 1 106 ? 156.239 143.956 79.082 1.00 105.38 106 GLU D O 1
ATOM 7952 N N . LEU D 1 107 ? 155.646 143.979 81.253 1.00 100.53 107 LEU D N 1
ATOM 7953 C CA . LEU D 1 107 ? 155.138 142.611 81.198 1.00 100.53 107 LEU D CA 1
ATOM 7954 C C . LEU D 1 107 ? 153.916 142.513 80.295 1.00 100.53 107 LEU D C 1
ATOM 7955 O O . LEU D 1 107 ? 153.770 141.545 79.538 1.00 100.53 107 LEU D O 1
ATOM 7960 N N . TYR D 1 108 ? 153.024 143.505 80.363 1.00 97.61 108 TYR D N 1
ATOM 7961 C CA . TYR D 1 108 ? 151.861 143.513 79.480 1.00 97.61 108 TYR D CA 1
ATOM 7962 C C . TYR D 1 108 ? 152.286 143.562 78.019 1.00 97.61 108 TYR D C 1
ATOM 7963 O O . TYR D 1 108 ? 151.718 142.860 77.174 1.00 97.61 108 TYR D O 1
ATOM 7972 N N . GLN D 1 109 ? 153.280 144.394 77.702 1.00 104.90 109 GLN D N 1
ATOM 7973 C CA . GLN D 1 109 ? 153.759 144.486 76.327 1.00 104.90 109 GLN D CA 1
ATOM 7974 C C . GLN D 1 109 ? 154.411 143.182 75.879 1.00 104.90 109 GLN D C 1
ATOM 7975 O O . GLN D 1 109 ? 154.182 142.721 74.755 1.00 104.90 109 GLN D O 1
ATOM 7981 N N . GLU D 1 110 ? 155.232 142.577 76.742 1.00 104.52 110 GLU D N 1
ATOM 7982 C CA . GLU D 1 110 ? 155.922 141.345 76.369 1.00 104.52 110 GLU D CA 1
ATOM 7983 C C . GLU D 1 110 ? 154.943 140.197 76.156 1.00 104.52 110 GLU D C 1
ATOM 7984 O O . GLU D 1 110 ? 155.075 139.434 75.192 1.00 104.52 110 GLU D O 1
ATOM 7990 N N . LEU D 1 111 ? 153.959 140.056 77.039 1.00 94.57 111 LEU D N 1
ATOM 7991 C CA . LEU D 1 111 ? 153.010 138.955 76.960 1.00 94.57 111 LEU D CA 1
ATOM 7992 C C . LEU D 1 111 ? 151.869 139.217 75.988 1.00 94.57 111 LEU D C 1
ATOM 7993 O O . LEU D 1 111 ? 151.060 138.314 75.752 1.00 94.57 111 LEU D O 1
ATOM 7998 N N . GLY D 1 112 ? 151.787 140.415 75.419 1.00 94.89 112 GLY D N 1
ATOM 7999 C CA . GLY D 1 112 ? 150.675 140.738 74.539 1.00 94.89 112 GLY D CA 1
ATOM 8000 C C . GLY D 1 112 ? 149.337 140.700 75.242 1.00 94.89 112 GLY D C 1
ATOM 8001 O O . GLY D 1 112 ? 148.351 140.210 74.677 1.00 94.89 112 GLY D O 1
ATOM 8002 N N . LEU D 1 113 ? 149.280 141.208 76.470 1.00 92.19 113 LEU D N 1
ATOM 8003 C CA . LEU D 1 113 ? 148.078 141.161 77.286 1.00 92.19 113 LEU D CA 1
ATOM 8004 C C . LEU D 1 113 ? 147.760 142.551 77.814 1.00 92.19 113 LEU D C 1
ATOM 8005 O O . LEU D 1 113 ? 148.635 143.412 77.934 1.00 92.19 113 LEU D O 1
ATOM 8010 N N . GLN D 1 114 ? 146.485 142.761 78.123 1.00 91.86 114 GLN D N 1
ATOM 8011 C CA . GLN D 1 114 ? 146.037 144.024 78.682 1.00 91.86 114 GLN D CA 1
ATOM 8012 C C . GLN D 1 114 ? 146.232 144.034 80.197 1.00 91.86 114 GLN D C 1
ATOM 8013 O O . GLN D 1 114 ? 146.489 143.005 80.828 1.00 91.86 114 GLN D O 1
ATOM 8019 N N . ALA D 1 115 ? 146.108 145.227 80.781 1.00 92.30 115 ALA D N 1
ATOM 8020 C CA . ALA D 1 115 ? 146.281 145.369 82.223 1.00 92.30 115 ALA D CA 1
ATOM 8021 C C . ALA D 1 115 ? 145.215 144.595 82.988 1.00 92.30 115 ALA D C 1
ATOM 8022 O O . ALA D 1 115 ? 145.499 144.004 84.037 1.00 92.30 115 ALA D O 1
ATOM 8024 N N . ARG D 1 116 ? 143.982 144.592 82.481 1.00 92.41 116 ARG D N 1
ATOM 8025 C CA . ARG D 1 116 ? 142.890 143.926 83.183 1.00 92.41 116 ARG D CA 1
ATOM 8026 C C . ARG D 1 116 ? 143.083 142.414 83.220 1.00 92.41 116 ARG D C 1
ATOM 8027 O O . ARG D 1 116 ? 142.510 141.730 84.075 1.00 92.41 116 ARG D O 1
ATOM 8035 N N . ASP D 1 117 ? 143.883 141.874 82.298 1.00 91.38 117 ASP D N 1
ATOM 8036 C CA . ASP D 1 117 ? 144.105 140.432 82.271 1.00 91.38 117 ASP D CA 1
ATOM 8037 C C . ASP D 1 117 ? 144.915 139.958 83.471 1.00 91.38 117 ASP D C 1
ATOM 8038 O O . ASP D 1 117 ? 144.681 138.856 83.979 1.00 91.38 117 ASP D O 1
ATOM 8043 N N . LEU D 1 118 ? 145.865 140.768 83.939 1.00 86.62 118 LEU D N 1
ATOM 8044 C CA . LEU D 1 118 ? 146.771 140.379 85.013 1.00 86.62 118 LEU D CA 1
ATOM 8045 C C . LEU D 1 118 ? 146.417 141.035 86.343 1.00 86.62 118 LEU D C 1
ATOM 8046 O O . LEU D 1 118 ? 147.303 141.274 87.171 1.00 86.62 118 LEU D O 1
ATOM 8051 N N . ARG D 1 119 ? 145.137 141.336 86.567 1.00 86.11 119 ARG D N 1
ATOM 8052 C CA . ARG D 1 119 ? 144.732 141.889 87.855 1.00 86.11 119 ARG D CA 1
ATOM 8053 C C . ARG D 1 119 ? 144.795 140.845 88.961 1.00 86.11 119 ARG D C 1
ATOM 8054 O O . ARG D 1 119 ? 145.064 141.189 90.118 1.00 86.11 119 ARG D O 1
ATOM 8062 N N . PHE D 1 120 ? 144.557 139.576 88.626 1.00 78.38 120 PHE D N 1
ATOM 8063 C CA . PHE D 1 120 ? 144.576 138.476 89.591 1.00 78.38 120 PHE D CA 1
ATOM 8064 C C . PHE D 1 120 ? 143.621 138.749 90.751 1.00 78.38 120 PHE D C 1
ATOM 8065 O O . PHE D 1 120 ? 143.933 138.513 91.919 1.00 78.38 120 PHE D O 1
ATOM 8073 N N . GLN D 1 121 ? 142.439 139.265 90.413 1.00 82.62 121 GLN D N 1
ATOM 8074 C CA . GLN D 1 121 ? 141.451 139.617 91.424 1.00 82.62 121 GLN D CA 1
ATOM 8075 C C . GLN D 1 121 ? 140.712 138.409 91.982 1.00 82.62 121 GLN D C 1
ATOM 8076 O O . GLN D 1 121 ? 140.165 138.494 93.086 1.00 82.62 121 GLN D O 1
ATOM 8082 N N . HIS D 1 122 ? 140.684 137.296 91.257 1.00 78.87 122 HIS D N 1
ATOM 8083 C CA . HIS D 1 122 ? 139.902 136.129 91.638 1.00 78.87 122 HIS D CA 1
ATOM 8084 C C . HIS D 1 122 ? 140.834 135.018 92.096 1.00 78.87 122 HIS D C 1
ATOM 8085 O O . HIS D 1 122 ? 141.739 134.620 91.357 1.00 78.87 122 HIS D O 1
ATOM 8092 N N . VAL D 1 123 ? 140.605 134.516 93.308 1.00 77.74 123 VAL D N 1
ATOM 8093 C CA . VAL D 1 123 ? 141.357 133.365 93.787 1.00 77.74 123 VAL D CA 1
ATOM 8094 C C . VAL D 1 123 ? 140.861 132.114 93.074 1.00 77.74 123 VAL D C 1
ATOM 8095 O O . VAL D 1 123 ? 139.655 131.947 92.843 1.00 77.74 123 VAL D O 1
ATOM 8099 N N . MET D 1 124 ? 141.796 131.246 92.690 1.00 79.52 124 MET D N 1
ATOM 8100 C CA . MET D 1 124 ? 141.488 129.990 92.006 1.00 79.52 124 MET D CA 1
ATOM 8101 C C . MET D 1 124 ? 140.708 130.249 90.714 1.00 79.52 124 MET D C 1
ATOM 8102 O O . MET D 1 124 ? 139.542 129.878 90.567 1.00 79.52 124 MET D O 1
ATOM 8107 N N . SER D 1 125 ? 141.370 130.927 89.781 1.00 78.06 125 SER D N 1
ATOM 8108 C CA . SER D 1 125 ? 140.784 131.234 88.484 1.00 78.06 125 SER D CA 1
ATOM 8109 C C . SER D 1 125 ? 141.757 130.854 87.380 1.00 78.06 125 SER D C 1
ATOM 8110 O O . SER D 1 125 ? 142.946 131.174 87.454 1.00 78.06 125 SER D O 1
ATOM 8113 N N . ILE D 1 126 ? 141.248 130.170 86.359 1.00 76.02 126 ILE D N 1
ATOM 8114 C CA . ILE D 1 126 ? 142.030 129.787 85.188 1.00 76.02 126 ILE D CA 1
ATOM 8115 C C . ILE D 1 126 ? 141.338 130.344 83.954 1.00 76.02 126 ILE D C 1
ATOM 8116 O O . ILE D 1 126 ? 140.153 130.072 83.726 1.00 76.02 126 ILE D O 1
ATOM 8121 N N . THR D 1 127 ? 142.075 131.115 83.158 1.00 78.96 127 THR D N 1
ATOM 8122 C CA . THR D 1 127 ? 141.524 131.744 81.967 1.00 78.96 127 THR D CA 1
ATOM 8123 C C . THR D 1 127 ? 142.555 131.704 80.849 1.00 78.96 127 THR D C 1
ATOM 8124 O O . THR D 1 127 ? 143.742 131.471 81.081 1.00 78.96 127 THR D O 1
ATOM 8128 N N . VAL D 1 128 ? 142.084 131.926 79.625 1.00 82.35 128 VAL D N 1
ATOM 8129 C CA . VAL D 1 128 ? 142.946 132.006 78.452 1.00 82.35 128 VAL D CA 1
ATOM 8130 C C . VAL D 1 128 ? 142.694 133.346 77.777 1.00 82.35 128 VAL D C 1
ATOM 8131 O O . VAL D 1 128 ? 141.585 133.603 77.295 1.00 82.35 128 VAL D O 1
ATOM 8135 N N . ARG D 1 129 ? 143.718 134.195 77.742 1.00 84.89 129 ARG D N 1
ATOM 8136 C CA A ARG D 1 129 ? 143.630 135.516 77.131 0.50 84.89 129 ARG D CA 1
ATOM 8137 C CA B ARG D 1 129 ? 143.629 135.514 77.128 0.50 84.89 129 ARG D CA 1
ATOM 8138 C C . ARG D 1 129 ? 144.768 135.670 76.135 1.00 84.89 129 ARG D C 1
ATOM 8139 O O . ARG D 1 129 ? 145.932 135.454 76.488 1.00 84.89 129 ARG D O 1
ATOM 8154 N N . ASN D 1 130 ? 144.430 136.048 74.901 1.00 89.25 130 ASN D N 1
ATOM 8155 C CA . ASN D 1 130 ? 145.414 136.298 73.846 1.00 89.25 130 ASN D CA 1
ATOM 8156 C C . ASN D 1 130 ? 146.433 135.166 73.752 1.00 89.25 130 ASN D C 1
ATOM 8157 O O . ASN D 1 130 ? 147.644 135.392 73.706 1.00 89.25 130 ASN D O 1
ATOM 8162 N N . ASN D 1 131 ? 145.931 133.930 73.750 1.00 91.34 131 ASN D N 1
ATOM 8163 C CA . ASN D 1 131 ? 146.748 132.731 73.581 1.00 91.34 131 ASN D CA 1
ATOM 8164 C C . ASN D 1 131 ? 147.739 132.544 74.731 1.00 91.34 131 ASN D C 1
ATOM 8165 O O . ASN D 1 131 ? 148.824 131.990 74.543 1.00 91.34 131 ASN D O 1
ATOM 8170 N N . ARG D 1 132 ? 147.381 133.010 75.928 1.00 85.52 132 ARG D N 1
ATOM 8171 C CA . ARG D 1 132 ? 148.197 132.849 77.126 1.00 85.52 132 ARG D CA 1
ATOM 8172 C C . ARG D 1 132 ? 147.305 132.376 78.263 1.00 85.52 132 ARG D C 1
ATOM 8173 O O . ARG D 1 132 ? 146.176 132.854 78.404 1.00 85.52 132 ARG D O 1
ATOM 8181 N N . ILE D 1 133 ? 147.805 131.453 79.078 1.00 78.72 133 ILE D N 1
ATOM 8182 C CA . ILE D 1 133 ? 147.022 130.885 80.171 1.00 78.72 133 ILE D CA 1
ATOM 8183 C C . ILE D 1 133 ? 147.347 131.656 81.445 1.00 78.72 133 ILE D C 1
ATOM 8184 O O . ILE D 1 133 ? 148.501 131.711 81.868 1.00 78.72 133 ILE D O 1
ATOM 8189 N N . ILE D 1 134 ? 146.333 132.252 82.060 1.00 76.83 134 ILE D N 1
ATOM 8190 C CA . ILE D 1 134 ? 146.488 132.972 83.318 1.00 76.83 134 ILE D CA 1
ATOM 8191 C C . ILE D 1 134 ? 145.842 132.138 84.415 1.00 76.83 134 ILE D C 1
ATOM 8192 O O . ILE D 1 134 ? 144.648 131.819 84.341 1.00 76.83 134 ILE D O 1
ATOM 8197 N N . MET D 1 135 ? 146.622 131.786 85.436 1.00 77.16 135 MET D N 1
ATOM 8198 C CA . MET D 1 135 ? 146.157 130.914 86.502 1.00 77.16 135 MET D CA 1
ATOM 8199 C C . MET D 1 135 ? 146.448 131.546 87.853 1.00 77.16 135 MET D C 1
ATOM 8200 O O . MET D 1 135 ? 147.511 132.140 88.054 1.00 77.16 135 MET D O 1
ATOM 8205 N N . ARG D 1 136 ? 145.497 131.420 88.775 1.00 75.92 136 ARG D N 1
ATOM 8206 C CA . ARG D 1 136 ? 145.715 131.805 90.164 1.00 75.92 136 ARG D CA 1
ATOM 8207 C C . ARG D 1 136 ? 145.153 130.727 91.074 1.00 75.92 136 ARG D C 1
ATOM 8208 O O . ARG D 1 136 ? 143.971 130.383 90.980 1.00 75.92 136 ARG D O 1
ATOM 8216 N N . MET D 1 137 ? 146.005 130.205 91.949 1.00 79.33 137 MET D N 1
ATOM 8217 C CA . MET D 1 137 ? 145.625 129.315 93.041 1.00 79.33 137 MET D CA 1
ATOM 8218 C C . MET D 1 137 ? 146.039 130.027 94.326 1.00 79.33 137 MET D C 1
ATOM 8219 O O . MET D 1 137 ? 147.168 129.867 94.797 1.00 79.33 137 MET D O 1
ATOM 8224 N N . GLU D 1 138 ? 145.122 130.828 94.873 1.00 83.06 138 GLU D N 1
ATOM 8225 C CA . GLU D 1 138 ? 145.385 131.639 96.058 1.00 83.06 138 GLU D CA 1
ATOM 8226 C C . GLU D 1 138 ? 146.613 132.521 95.868 1.00 83.06 138 GLU D C 1
ATOM 8227 O O . GLU D 1 138 ? 146.557 133.528 95.155 1.00 83.06 138 GLU D O 1
ATOM 8233 N N . TYR D 1 139 ? 147.723 132.151 96.502 1.00 80.19 139 TYR D N 1
ATOM 8234 C CA . TYR D 1 139 ? 148.944 132.941 96.449 1.00 80.19 139 TYR D CA 1
ATOM 8235 C C . TYR D 1 139 ? 149.797 132.653 95.222 1.00 80.19 139 TYR D C 1
ATOM 8236 O O . TYR D 1 139 ? 150.769 133.377 94.982 1.00 80.19 139 TYR D O 1
ATOM 8245 N N . LEU D 1 140 ? 149.468 131.625 94.446 1.00 78.16 140 LEU D N 1
ATOM 8246 C CA . LEU D 1 140 ? 150.271 131.222 93.297 1.00 78.16 140 LEU D CA 1
ATOM 8247 C C . LEU D 1 140 ? 149.670 131.825 92.033 1.00 78.16 140 LEU D C 1
ATOM 8248 O O . LEU D 1 140 ? 148.580 131.433 91.610 1.00 78.16 140 LEU D O 1
ATOM 8253 N N . LYS D 1 141 ? 150.382 132.771 91.430 1.00 78.71 141 LYS D N 1
ATOM 8254 C CA . LYS D 1 141 ? 149.961 133.411 90.190 1.00 78.71 141 LYS D CA 1
ATOM 8255 C C . LYS D 1 141 ? 150.924 133.001 89.086 1.00 78.71 141 LYS D C 1
ATOM 8256 O O . LYS D 1 141 ? 152.140 133.166 89.227 1.00 78.71 141 LYS D O 1
ATOM 8262 N N . ALA D 1 142 ? 150.384 132.472 87.990 1.00 76.88 142 ALA D N 1
ATOM 8263 C CA . ALA D 1 142 ? 151.209 131.954 86.913 1.00 76.88 142 ALA D CA 1
ATOM 8264 C C . ALA D 1 142 ? 150.653 132.385 85.565 1.00 76.88 142 ALA D C 1
ATOM 8265 O O . ALA D 1 142 ? 149.440 132.529 85.384 1.00 76.88 142 ALA D O 1
ATOM 8267 N N . VAL D 1 143 ? 151.566 132.588 84.619 1.00 78.95 143 VAL D N 1
ATOM 8268 C CA . VAL D 1 143 ? 151.237 132.877 83.230 1.00 78.95 143 VAL D CA 1
ATOM 8269 C C . VAL D 1 143 ? 151.990 131.879 82.362 1.00 78.95 143 VAL D C 1
ATOM 8270 O O . VAL D 1 143 ? 153.225 131.849 82.374 1.00 78.95 143 VAL D O 1
ATOM 8274 N N . ILE D 1 144 ? 151.251 131.072 81.611 1.00 81.96 144 ILE D N 1
ATOM 8275 C CA . ILE D 1 144 ? 151.818 130.035 80.760 1.00 81.96 144 ILE D CA 1
ATOM 8276 C C . ILE D 1 144 ? 151.741 130.515 79.319 1.00 81.96 144 ILE D C 1
ATOM 8277 O O . ILE D 1 144 ? 150.662 130.873 78.829 1.00 81.96 144 ILE D O 1
ATOM 8282 N N . THR D 1 145 ? 152.887 130.528 78.652 1.00 91.60 145 THR D N 1
ATOM 8283 C CA . THR D 1 145 ? 153.004 130.872 77.244 1.00 91.60 145 THR D CA 1
ATOM 8284 C C . THR D 1 145 ? 153.444 129.624 76.491 1.00 91.60 145 THR D C 1
ATOM 8285 O O . THR D 1 145 ? 153.958 128.684 77.109 1.00 91.60 145 THR D O 1
ATOM 8289 N N . PRO D 1 146 ? 153.254 129.561 75.171 1.00 95.34 146 PRO D N 1
ATOM 8290 C CA . PRO D 1 146 ? 153.769 128.404 74.421 1.00 95.34 146 PRO D CA 1
ATOM 8291 C C . PRO D 1 146 ? 155.277 128.253 74.506 1.00 95.34 146 PRO D C 1
ATOM 8292 O O . PRO D 1 146 ? 155.794 127.174 74.195 1.00 95.34 146 PRO D O 1
ATOM 8296 N N . GLU D 1 147 ? 155.998 129.296 74.915 1.00 98.80 147 GLU D N 1
ATOM 8297 C CA . GLU D 1 147 ? 157.450 129.258 74.995 1.00 98.80 147 GLU D CA 1
ATOM 8298 C C . GLU D 1 147 ? 157.996 129.183 76.412 1.00 98.80 147 GLU D C 1
ATOM 8299 O O . GLU D 1 147 ? 159.097 128.664 76.601 1.00 98.80 147 GLU D O 1
ATOM 8305 N N . CYS D 1 148 ? 157.268 129.680 77.411 1.00 92.59 148 CYS D N 1
ATOM 8306 C CA . CYS D 1 148 ? 157.823 129.776 78.755 1.00 92.59 148 CYS D CA 1
ATOM 8307 C C . CYS D 1 148 ? 156.698 129.829 79.780 1.00 92.59 148 CYS D C 1
ATOM 8308 O O . CYS D 1 148 ? 155.518 129.946 79.442 1.00 92.59 148 CYS D O 1
ATOM 8311 N N . LEU D 1 149 ? 157.095 129.740 81.049 1.00 86.67 149 LEU D N 1
ATOM 8312 C CA . LEU D 1 149 ? 156.203 129.864 82.195 1.00 86.67 149 LEU D CA 1
ATOM 8313 C C . LEU D 1 149 ? 156.709 130.992 83.080 1.00 86.67 149 LEU D C 1
ATOM 8314 O O . LEU D 1 149 ? 157.921 131.174 83.220 1.00 86.67 149 LEU D O 1
ATOM 8319 N N . LEU D 1 150 ? 155.785 131.739 83.680 1.00 82.31 150 LEU D N 1
ATOM 8320 C CA . LEU D 1 150 ? 156.115 132.828 84.588 1.00 82.31 150 LEU D CA 1
ATOM 8321 C C . LEU D 1 150 ? 155.362 132.646 85.896 1.00 82.31 150 LEU D C 1
ATOM 8322 O O . LEU D 1 150 ? 154.152 132.400 85.889 1.00 82.31 150 LEU D O 1
ATOM 8327 N N . ILE D 1 151 ? 156.078 132.767 87.009 1.00 85.40 151 ILE D N 1
ATOM 8328 C CA . ILE D 1 151 ? 155.490 132.821 88.342 1.00 85.40 151 ILE D CA 1
ATOM 8329 C C . ILE D 1 151 ? 155.629 134.246 88.851 1.00 85.40 151 ILE D C 1
ATOM 8330 O O . ILE D 1 151 ? 156.726 134.818 88.818 1.00 85.40 151 ILE D O 1
ATOM 8335 N N . LEU D 1 152 ? 154.523 134.818 89.317 1.00 88.66 152 LEU D N 1
ATOM 8336 C CA . LEU D 1 152 ? 154.460 136.214 89.713 1.00 88.66 152 LEU D CA 1
ATOM 8337 C C . LEU D 1 152 ? 154.202 136.326 91.210 1.00 88.66 152 LEU D C 1
ATOM 8338 O O . LEU D 1 152 ? 153.416 135.563 91.778 1.00 88.66 152 LEU D O 1
ATOM 8343 N N . ASP D 1 153 ? 154.872 137.294 91.841 1.00 96.46 153 ASP D N 1
ATOM 8344 C CA . ASP D 1 153 ? 154.728 137.558 93.274 1.00 96.46 153 ASP D CA 1
ATOM 8345 C C . ASP D 1 153 ? 155.000 136.299 94.097 1.00 96.46 153 ASP D C 1
ATOM 8346 O O . ASP D 1 153 ? 154.189 135.877 94.923 1.00 96.46 153 ASP D O 1
ATOM 8351 N N . TYR D 1 154 ? 156.162 135.699 93.861 1.00 96.39 154 TYR D N 1
ATOM 8352 C CA . TYR D 1 154 ? 156.545 134.442 94.487 1.00 96.39 154 TYR D CA 1
ATOM 8353 C C . TYR D 1 154 ? 157.290 134.625 95.802 1.00 96.39 154 TYR D C 1
ATOM 8354 O O . TYR D 1 154 ? 157.625 133.627 96.448 1.00 96.39 154 TYR D O 1
ATOM 8363 N N . ARG D 1 155 ? 157.559 135.860 96.213 1.00 100.40 155 ARG D N 1
ATOM 8364 C CA . ARG D 1 155 ? 158.395 136.097 97.379 1.00 100.40 155 ARG D CA 1
ATOM 8365 C C . ARG D 1 155 ? 157.581 136.024 98.665 1.00 100.40 155 ARG D C 1
ATOM 8366 O O . ARG D 1 155 ? 156.373 136.281 98.679 1.00 100.40 155 ARG D O 1
ATOM 8374 N N . ASN D 1 156 ? 158.267 135.667 99.754 1.00 102.36 156 ASN D N 1
ATOM 8375 C CA . ASN D 1 156 ? 157.672 135.596 101.090 1.00 102.36 156 ASN D CA 1
ATOM 8376 C C . ASN D 1 156 ? 156.469 134.656 101.125 1.00 102.36 156 ASN D C 1
ATOM 8377 O O . ASN D 1 156 ? 155.460 134.933 101.775 1.00 102.36 156 ASN D O 1
ATOM 8382 N N . LEU D 1 157 ? 156.577 133.529 100.418 1.00 96.73 157 LEU D N 1
ATOM 8383 C CA . LEU D 1 157 ? 155.518 132.529 100.394 1.00 96.73 157 LEU D CA 1
ATOM 8384 C C . LEU D 1 157 ? 156.049 131.109 100.542 1.00 96.73 157 LEU D C 1
ATOM 8385 O O . LEU D 1 157 ? 155.288 130.155 100.344 1.00 96.73 157 LEU D O 1
ATOM 8390 N N . ASN D 1 158 ? 157.330 130.945 100.877 1.00 99.98 158 ASN D N 1
ATOM 8391 C CA . ASN D 1 158 ? 157.981 129.641 100.991 1.00 99.98 158 ASN D CA 1
ATOM 8392 C C . ASN D 1 158 ? 157.911 128.847 99.692 1.00 99.98 158 ASN D C 1
ATOM 8393 O O . ASN D 1 158 ? 157.953 127.614 99.710 1.00 99.98 158 ASN D O 1
ATOM 8398 N N . LEU D 1 159 ? 157.802 129.539 98.559 1.00 95.79 159 LEU D N 1
ATOM 8399 C CA . LEU D 1 159 ? 157.731 128.883 97.261 1.00 95.79 159 LEU D CA 1
ATOM 8400 C C . LEU D 1 159 ? 159.099 128.582 96.670 1.00 95.79 159 LEU D C 1
ATOM 8401 O O . LEU D 1 159 ? 159.167 127.904 95.642 1.00 95.79 159 LEU D O 1
ATOM 8406 N N . GLU D 1 160 ? 160.179 129.061 97.292 1.00 99.71 160 GLU D N 1
ATOM 8407 C CA . GLU D 1 160 ? 161.503 128.957 96.684 1.00 99.71 160 GLU D CA 1
ATOM 8408 C C . GLU D 1 160 ? 161.913 127.503 96.488 1.00 99.71 160 GLU D C 1
ATOM 8409 O O . GLU D 1 160 ? 162.484 127.141 95.453 1.00 99.71 160 GLU D O 1
ATOM 8415 N N . GLN D 1 161 ? 161.635 126.655 97.479 1.00 97.44 161 GLN D N 1
ATOM 8416 C CA . GLN D 1 161 ? 162.005 125.246 97.380 1.00 97.44 161 GLN D CA 1
ATOM 8417 C C . GLN D 1 161 ? 161.341 124.589 96.177 1.00 97.44 161 GLN D C 1
ATOM 8418 O O . GLN D 1 161 ? 162.004 123.922 95.373 1.00 97.44 161 GLN D O 1
ATOM 8424 N N . TRP D 1 162 ? 160.031 124.789 96.023 1.00 88.17 162 TRP D N 1
ATOM 8425 C CA . TRP D 1 162 ? 159.311 124.184 94.907 1.00 88.17 162 TRP D CA 1
ATOM 8426 C C . TRP D 1 162 ? 159.752 124.782 93.577 1.00 88.17 162 TRP D C 1
ATOM 8427 O O . TRP D 1 162 ? 159.887 124.069 92.576 1.00 88.17 162 TRP D O 1
ATOM 8438 N N . LEU D 1 163 ? 159.975 126.098 93.546 1.00 91.67 163 LEU D N 1
ATOM 8439 C CA . LEU D 1 163 ? 160.347 126.762 92.301 1.00 91.67 163 LEU D CA 1
ATOM 8440 C C . LEU D 1 163 ? 161.711 126.299 91.806 1.00 91.67 163 LEU D C 1
ATOM 8441 O O . LEU D 1 163 ? 161.892 126.034 90.612 1.00 91.67 163 LEU D O 1
ATOM 8446 N N . PHE D 1 164 ? 162.687 126.196 92.706 1.00 96.18 164 PHE D N 1
ATOM 8447 C CA . PHE D 1 164 ? 164.060 125.945 92.294 1.00 96.18 164 PHE D CA 1
ATOM 8448 C C . PHE D 1 164 ? 164.509 124.501 92.477 1.00 96.18 164 PHE D C 1
ATOM 8449 O O . PHE D 1 164 ? 165.656 124.186 92.147 1.00 96.18 164 PHE D O 1
ATOM 8457 N N . ARG D 1 165 ? 163.652 123.616 92.986 1.00 100.12 165 ARG D N 1
ATOM 8458 C CA . ARG D 1 165 ? 164.034 122.219 93.154 1.00 100.12 165 ARG D CA 1
ATOM 8459 C C . ARG D 1 165 ? 163.226 121.270 92.277 1.00 100.12 165 ARG D C 1
ATOM 8460 O O . ARG D 1 165 ? 163.805 120.486 91.519 1.00 100.12 165 ARG D O 1
ATOM 8468 N N . GLU D 1 166 ? 161.898 121.325 92.359 1.00 100.34 166 GLU D N 1
ATOM 8469 C CA . GLU D 1 166 ? 161.056 120.371 91.648 1.00 100.34 166 GLU D CA 1
ATOM 8470 C C . GLU D 1 166 ? 160.688 120.839 90.243 1.00 100.34 166 GLU D C 1
ATOM 8471 O O . GLU D 1 166 ? 160.697 120.038 89.304 1.00 100.34 166 GLU D O 1
ATOM 8477 N N . LEU D 1 167 ? 160.356 122.120 90.083 1.00 94.94 167 LEU D N 1
ATOM 8478 C CA . LEU D 1 167 ? 159.892 122.603 88.782 1.00 94.94 167 LEU D CA 1
ATOM 8479 C C . LEU D 1 167 ? 160.894 122.388 87.655 1.00 94.94 167 LEU D C 1
ATOM 8480 O O . LEU D 1 167 ? 160.478 121.920 86.581 1.00 94.94 167 LEU D O 1
ATOM 8485 N N . PRO D 1 168 ? 162.186 122.714 87.793 1.00 97.33 168 PRO D N 1
ATOM 8486 C CA . PRO D 1 168 ? 163.108 122.407 86.685 1.00 97.33 168 PRO D CA 1
ATOM 8487 C C . PRO D 1 168 ? 163.145 120.930 86.335 1.00 97.33 168 PRO D C 1
ATOM 8488 O O . PRO D 1 168 ? 163.151 120.574 85.149 1.00 97.33 168 PRO D O 1
ATOM 8492 N N . SER D 1 169 ? 163.134 120.056 87.344 1.00 101.69 169 SER D N 1
ATOM 8493 C CA . SER D 1 169 ? 163.151 118.621 87.081 1.00 101.69 169 SER D CA 1
ATOM 8494 C C . SER D 1 169 ? 161.856 118.160 86.427 1.00 101.69 169 SER D C 1
ATOM 8495 O O . SER D 1 169 ? 161.878 117.329 85.512 1.00 101.69 169 SER D O 1
ATOM 8498 N N . GLN D 1 170 ? 160.715 118.675 86.889 1.00 99.74 170 GLN D N 1
ATOM 8499 C CA . GLN D 1 170 ? 159.440 118.279 86.299 1.00 99.74 170 GLN D CA 1
ATOM 8500 C C . GLN D 1 170 ? 159.330 118.742 84.852 1.00 99.74 170 GLN D C 1
ATOM 8501 O O . GLN D 1 170 ? 158.871 117.990 83.985 1.00 99.74 170 GLN D O 1
ATOM 8507 N N . LEU D 1 171 ? 159.744 119.979 84.570 1.00 98.62 171 LEU D N 1
ATOM 8508 C CA . LEU D 1 171 ? 159.578 120.520 83.225 1.00 98.62 171 LEU D CA 1
ATOM 8509 C C . LEU D 1 171 ? 160.585 119.928 82.246 1.00 98.62 171 LEU D C 1
ATOM 8510 O O . LEU D 1 171 ? 160.225 119.586 81.114 1.00 98.62 171 LEU D O 1
ATOM 8515 N N . SER D 1 172 ? 161.846 119.796 82.653 1.00 107.58 172 SER D N 1
ATOM 8516 C CA . SER D 1 172 ? 162.907 119.410 81.726 1.00 107.58 172 SER D CA 1
ATOM 8517 C C . SER D 1 172 ? 163.803 118.340 82.339 1.00 107.58 172 SER D C 1
ATOM 8518 O O . SER D 1 172 ? 165.031 118.429 82.306 1.00 107.58 172 SER D O 1
ATOM 8521 N N . GLY D 1 173 ? 163.193 117.308 82.915 1.00 115.15 173 GLY D N 1
ATOM 8522 C CA . GLY D 1 173 ? 163.971 116.226 83.484 1.00 115.15 173 GLY D CA 1
ATOM 8523 C C . GLY D 1 173 ? 163.227 114.909 83.562 1.00 115.15 173 GLY D C 1
ATOM 8524 O O . GLY D 1 173 ? 162.384 114.608 82.712 1.00 115.15 173 GLY D O 1
ATOM 8525 N N . GLU D 1 174 ? 163.534 114.116 84.586 1.00 121.53 174 GLU D N 1
ATOM 8526 C CA . GLU D 1 174 ? 162.929 112.801 84.788 1.00 121.53 174 GLU D CA 1
ATOM 8527 C C . GLU D 1 174 ? 161.875 112.826 85.886 1.00 121.53 174 GLU D C 1
ATOM 8528 O O . GLU D 1 174 ? 161.755 111.879 86.669 1.00 121.53 174 GLU D O 1
ATOM 8530 N N . GLY D 1 175 ? 161.099 113.901 85.964 1.00 117.57 175 GLY D N 1
ATOM 8531 C CA . GLY D 1 175 ? 160.079 114.028 86.981 1.00 117.57 175 GLY D CA 1
ATOM 8532 C C . GLY D 1 175 ? 158.903 113.099 86.740 1.00 117.57 175 GLY D C 1
ATOM 8533 O O . GLY D 1 175 ? 158.846 112.331 85.779 1.00 117.57 175 GLY D O 1
ATOM 8534 N N . GLN D 1 176 ? 157.936 113.182 87.651 1.00 114.61 176 GLN D N 1
ATOM 8535 C CA . GLN D 1 176 ? 156.756 112.328 87.606 1.00 114.61 176 GLN D CA 1
ATOM 8536 C C . GLN D 1 176 ? 155.713 112.799 86.602 1.00 114.61 176 GLN D C 1
ATOM 8537 O O . GLN D 1 176 ? 154.644 112.185 86.515 1.00 114.61 176 GLN D O 1
ATOM 8539 N N . LEU D 1 177 ? 155.987 113.865 85.853 1.00 106.95 177 LEU D N 1
ATOM 8540 C CA . LEU D 1 177 ? 155.034 114.343 84.860 1.00 106.95 177 LEU D CA 1
ATOM 8541 C C . LEU D 1 177 ? 154.854 113.310 83.754 1.00 106.95 177 LEU D C 1
ATOM 8542 O O . LEU D 1 177 ? 155.811 112.663 83.321 1.00 106.95 177 LEU D O 1
ATOM 8547 N N . VAL D 1 178 ? 153.614 113.158 83.298 1.00 106.03 178 VAL D N 1
ATOM 8548 C CA . VAL D 1 178 ? 153.267 112.174 82.284 1.00 106.03 178 VAL D CA 1
ATOM 8549 C C . VAL D 1 178 ? 152.927 112.841 80.951 1.00 106.03 178 VAL D C 1
ATOM 8550 O O . VAL D 1 178 ? 152.362 112.203 80.065 1.00 106.03 178 VAL D O 1
ATOM 8554 N N . THR D 1 179 ? 153.271 114.119 80.793 1.00 105.65 179 THR D N 1
ATOM 8555 C CA . THR D 1 179 ? 152.962 114.872 79.583 1.00 105.65 179 THR D CA 1
ATOM 8556 C C . THR D 1 179 ? 154.227 115.398 78.913 1.00 105.65 179 THR D C 1
ATOM 8557 O O . THR D 1 179 ? 154.202 116.443 78.260 1.00 105.65 179 THR D O 1
ATOM 8561 N N . TYR D 1 180 ? 155.343 114.687 79.077 1.00 111.90 180 TYR D N 1
ATOM 8562 C CA . TYR D 1 180 ? 156.604 115.139 78.490 1.00 111.90 180 TYR D CA 1
ATOM 8563 C C . TYR D 1 180 ? 156.569 115.197 76.966 1.00 111.90 180 TYR D C 1
ATOM 8564 O O . TYR D 1 180 ? 156.990 116.225 76.405 1.00 111.90 180 TYR D O 1
ATOM 8573 N N . PRO D 1 181 ? 156.111 114.171 76.237 1.00 108.94 181 PRO D N 1
ATOM 8574 C CA . PRO D 1 181 ? 156.051 114.301 74.769 1.00 108.94 181 PRO D CA 1
ATOM 8575 C C . PRO D 1 181 ? 155.098 115.383 74.293 1.00 108.94 181 PRO D C 1
ATOM 8576 O O . PRO D 1 181 ? 155.248 115.867 73.164 1.00 108.94 181 PRO D O 1
ATOM 8580 N N . LEU D 1 182 ? 154.129 115.775 75.110 1.00 101.35 182 LEU D N 1
ATOM 8581 C CA . LEU D 1 182 ? 153.198 116.836 74.764 1.00 101.35 182 LEU D CA 1
ATOM 8582 C C . LEU D 1 182 ? 153.902 118.187 74.822 1.00 101.35 182 LEU D C 1
ATOM 8583 O O . LEU D 1 182 ? 154.981 118.314 75.403 1.00 101.35 182 LEU D O 1
ATOM 8588 N N . PRO D 1 183 ? 153.323 119.218 74.205 1.00 96.05 183 PRO D N 1
ATOM 8589 C CA . PRO D 1 183 ? 153.949 120.547 74.231 1.00 96.05 183 PRO D CA 1
ATOM 8590 C C . PRO D 1 183 ? 154.136 121.070 75.649 1.00 96.05 183 PRO D C 1
ATOM 8591 O O . PRO D 1 183 ? 153.661 120.501 76.634 1.00 96.05 183 PRO D O 1
ATOM 8595 N N . PHE D 1 184 ? 154.848 122.196 75.734 1.00 93.24 184 PHE D N 1
ATOM 8596 C CA . PHE D 1 184 ? 155.305 122.705 77.025 1.00 93.24 184 PHE D CA 1
ATOM 8597 C C . PHE D 1 184 ? 154.140 123.082 77.932 1.00 93.24 184 PHE D C 1
ATOM 8598 O O . PHE D 1 184 ? 154.223 122.918 79.156 1.00 93.24 184 PHE D O 1
ATOM 8606 N N . GLU D 1 185 ? 153.055 123.608 77.359 1.00 93.20 185 GLU D N 1
ATOM 8607 C CA . GLU D 1 185 ? 151.940 124.061 78.185 1.00 93.20 185 GLU D CA 1
ATOM 8608 C C . GLU D 1 185 ? 151.306 122.905 78.945 1.00 93.20 185 GLU D C 1
ATOM 8609 O O . GLU D 1 185 ? 150.808 123.089 80.061 1.00 93.20 185 GLU D O 1
ATOM 8615 N N . PHE D 1 186 ? 151.320 121.703 78.365 1.00 90.74 186 PHE D N 1
ATOM 8616 C CA . PHE D 1 186 ? 150.795 120.540 79.071 1.00 90.74 186 PHE D CA 1
ATOM 8617 C C . PHE D 1 186 ? 151.609 120.257 80.326 1.00 90.74 186 PHE D C 1
ATOM 8618 O O . PHE D 1 186 ? 151.051 120.041 81.408 1.00 90.74 186 PHE D O 1
ATOM 8626 N N . ARG D 1 187 ? 152.938 120.276 80.200 1.00 91.70 187 ARG D N 1
ATOM 8627 C CA . ARG D 1 187 ? 153.798 120.071 81.361 1.00 91.70 187 ARG D CA 1
ATOM 8628 C C . ARG D 1 187 ? 153.604 121.177 82.389 1.00 91.70 187 ARG D C 1
ATOM 8629 O O . ARG D 1 187 ? 153.583 120.915 83.596 1.00 91.70 187 ARG D O 1
ATOM 8637 N N . ALA D 1 188 ? 153.464 122.421 81.927 1.00 82.59 188 ALA D N 1
ATOM 8638 C CA . ALA D 1 188 ? 153.282 123.543 82.844 1.00 82.59 188 ALA D CA 1
ATOM 8639 C C . ALA D 1 188 ? 151.989 123.403 83.640 1.00 82.59 188 ALA D C 1
ATOM 8640 O O . ALA D 1 188 ? 151.979 123.554 84.871 1.00 82.59 188 ALA D O 1
ATOM 8642 N N . ILE D 1 189 ? 150.884 123.119 82.948 1.00 82.31 189 ILE D N 1
ATOM 8643 C CA . ILE D 1 189 ? 149.599 122.956 83.618 1.00 82.31 189 ILE D CA 1
ATOM 8644 C C . ILE D 1 189 ? 149.643 121.769 84.567 1.00 82.31 189 ILE D C 1
ATOM 8645 O O . ILE D 1 189 ? 149.129 121.836 85.691 1.00 82.31 189 ILE D O 1
ATOM 8650 N N . GLU D 1 190 ? 150.254 120.662 84.134 1.00 88.56 190 GLU D N 1
ATOM 8651 C CA . GLU D 1 190 ? 150.358 119.497 85.002 1.00 88.56 190 GLU D CA 1
ATOM 8652 C C . GLU D 1 190 ? 151.146 119.821 86.261 1.00 88.56 190 GLU D C 1
ATOM 8653 O O . GLU D 1 190 ? 150.748 119.434 87.361 1.00 88.56 190 GLU D O 1
ATOM 8659 N N . ALA D 1 191 ? 152.259 120.545 86.123 1.00 80.02 191 ALA D N 1
ATOM 8660 C CA . ALA D 1 191 ? 153.070 120.891 87.286 1.00 80.02 191 ALA D CA 1
ATOM 8661 C C . ALA D 1 191 ? 152.302 121.789 88.248 1.00 80.02 191 ALA D C 1
ATOM 8662 O O . ALA D 1 191 ? 152.318 121.570 89.465 1.00 80.02 191 ALA D O 1
ATOM 8664 N N . LEU D 1 192 ? 151.617 122.806 87.720 1.00 75.08 192 LEU D N 1
ATOM 8665 C CA . LEU D 1 192 ? 150.879 123.722 88.587 1.00 75.08 192 LEU D CA 1
ATOM 8666 C C . LEU D 1 192 ? 149.744 123.005 89.310 1.00 75.08 192 LEU D C 1
ATOM 8667 O O . LEU D 1 192 ? 149.565 123.158 90.528 1.00 75.08 192 LEU D O 1
ATOM 8672 N N . LEU D 1 193 ? 148.964 122.210 88.572 1.00 72.30 193 LEU D N 1
ATOM 8673 C CA . LEU D 1 193 ? 147.851 121.497 89.185 1.00 72.30 193 LEU D CA 1
ATOM 8674 C C . LEU D 1 193 ? 148.348 120.454 90.175 1.00 72.30 193 LEU D C 1
ATOM 8675 O O . LEU D 1 193 ? 147.722 120.233 91.217 1.00 72.30 193 LEU D O 1
ATOM 8680 N N . GLN D 1 194 ? 149.475 119.806 89.873 1.00 73.08 194 GLN D N 1
ATOM 8681 C CA . GLN D 1 194 ? 150.051 118.849 90.807 1.00 73.08 194 GLN D CA 1
ATOM 8682 C C . GLN D 1 194 ? 150.496 119.534 92.087 1.00 73.08 194 GLN D C 1
ATOM 8683 O O . GLN D 1 194 ? 150.274 119.013 93.183 1.00 73.08 194 GLN D O 1
ATOM 8689 N N . TYR D 1 195 ? 151.118 120.710 91.974 1.00 72.16 195 TYR D N 1
ATOM 8690 C CA . TYR D 1 195 ? 151.525 121.428 93.175 1.00 72.16 195 TYR D CA 1
ATOM 8691 C C . TYR D 1 195 ? 150.315 121.812 94.015 1.00 72.16 195 TYR D C 1
ATOM 8692 O O . TYR D 1 195 ? 150.322 121.656 95.242 1.00 72.16 195 TYR D O 1
ATOM 8701 N N . TRP D 1 196 ? 149.261 122.319 93.372 1.00 69.62 196 TRP D N 1
ATOM 8702 C CA . TRP D 1 196 ? 148.086 122.726 94.139 1.00 69.62 196 TRP D CA 1
ATOM 8703 C C . TRP D 1 196 ? 147.395 121.530 94.786 1.00 69.62 196 TRP D C 1
ATOM 8704 O O . TRP D 1 196 ? 146.979 121.599 95.952 1.00 69.62 196 TRP D O 1
ATOM 8715 N N . ILE D 1 197 ? 147.265 120.423 94.053 1.00 68.49 197 ILE D N 1
ATOM 8716 C CA . ILE D 1 197 ? 146.609 119.248 94.611 1.00 68.49 197 ILE D CA 1
ATOM 8717 C C . ILE D 1 197 ? 147.450 118.659 95.737 1.00 68.49 197 ILE D C 1
ATOM 8718 O O . ILE D 1 197 ? 146.912 118.167 96.734 1.00 68.49 197 ILE D O 1
ATOM 8723 N N . ASN D 1 198 ? 148.780 118.725 95.618 1.00 69.43 198 ASN D N 1
ATOM 8724 C CA . ASN D 1 198 ? 149.645 118.256 96.693 1.00 69.43 198 ASN D CA 1
ATOM 8725 C C . ASN D 1 198 ? 149.531 119.149 97.919 1.00 69.43 198 ASN D C 1
ATOM 8726 O O . ASN D 1 198 ? 149.573 118.660 99.050 1.00 69.43 198 ASN D O 1
ATOM 8731 N N . THR D 1 199 ? 149.390 120.459 97.715 1.00 68.84 199 THR D N 1
ATOM 8732 C CA . THR D 1 199 ? 149.182 121.364 98.841 1.00 68.84 199 THR D CA 1
ATOM 8733 C C . THR D 1 199 ? 147.879 121.041 99.563 1.00 68.84 199 THR D C 1
ATOM 8734 O O . THR D 1 199 ? 147.831 120.990 100.799 1.00 68.84 199 THR D O 1
ATOM 8738 N N . LEU D 1 200 ? 146.809 120.806 98.800 1.00 66.90 200 LEU D N 1
ATOM 8739 C CA . LEU D 1 200 ? 145.532 120.451 99.415 1.00 66.90 200 LEU D CA 1
ATOM 8740 C C . LEU D 1 200 ? 145.620 119.117 100.151 1.00 66.90 200 LEU D C 1
ATOM 8741 O O . LEU D 1 200 ? 145.096 118.975 101.264 1.00 66.90 200 LEU D O 1
ATOM 8746 N N . GLN D 1 201 ? 146.281 118.126 99.545 1.00 71.34 201 GLN D N 1
ATOM 8747 C CA . GLN D 1 201 ? 146.445 116.831 100.196 1.00 71.34 201 GLN D CA 1
ATOM 8748 C C . GLN D 1 201 ? 147.272 116.956 101.468 1.00 71.34 201 GLN D C 1
ATOM 8749 O O . GLN D 1 201 ? 146.992 116.289 102.467 1.00 71.34 201 GLN D O 1
ATOM 8755 N N . GLY D 1 202 ? 148.306 117.797 101.447 1.00 69.14 202 GLY D N 1
ATOM 8756 C CA . GLY D 1 202 ? 149.096 118.013 102.646 1.00 69.14 202 GLY D CA 1
ATOM 8757 C C . GLY D 1 202 ? 148.301 118.679 103.751 1.00 69.14 202 GLY D C 1
ATOM 8758 O O . GLY D 1 202 ? 148.411 118.303 104.921 1.00 69.14 202 GLY D O 1
ATOM 8759 N N . LYS D 1 203 ? 147.481 119.669 103.395 1.00 67.74 203 LYS D N 1
ATOM 8760 C CA . LYS D 1 203 ? 146.617 120.298 104.388 1.00 67.74 203 LYS D CA 1
ATOM 8761 C C . LYS D 1 203 ? 145.664 119.278 105.000 1.00 67.74 203 LYS D C 1
ATOM 8762 O O . LYS D 1 203 ? 145.476 119.238 106.222 1.00 67.74 203 LYS D O 1
ATOM 8768 N N . LEU D 1 204 ? 145.060 118.433 104.161 1.00 68.18 204 LEU D N 1
ATOM 8769 C CA . LEU D 1 204 ? 144.129 117.435 104.677 1.00 68.18 204 LEU D CA 1
ATOM 8770 C C . LEU D 1 204 ? 144.845 116.393 105.531 1.00 68.18 204 LEU D C 1
ATOM 8771 O O . LEU D 1 204 ? 144.311 115.945 106.550 1.00 68.18 204 LEU D O 1
ATOM 8776 N N . SER D 1 205 ? 146.050 115.987 105.126 1.00 70.79 205 SER D N 1
ATOM 8777 C CA . SER D 1 205 ? 146.788 114.976 105.875 1.00 70.79 205 SER D CA 1
ATOM 8778 C C . SER D 1 205 ? 147.359 115.539 107.167 1.00 70.79 205 SER D C 1
ATOM 8779 O O . SER D 1 205 ? 147.729 114.775 108.064 1.00 70.79 205 SER D O 1
ATOM 8782 N N . ILE D 1 206 ? 147.477 116.863 107.266 1.00 70.32 206 ILE D N 1
ATOM 8783 C CA . ILE D 1 206 ? 147.822 117.475 108.544 1.00 70.32 206 ILE D CA 1
ATOM 8784 C C . ILE D 1 206 ? 146.588 117.573 109.432 1.00 70.32 206 ILE D C 1
ATOM 8785 O O . ILE D 1 206 ? 146.649 117.306 110.638 1.00 70.32 206 ILE D O 1
ATOM 8790 N N . LEU D 1 207 ? 145.447 117.944 108.848 1.00 71.40 207 LEU D N 1
ATOM 8791 C CA . LEU D 1 207 ? 144.246 118.177 109.645 1.00 71.40 207 LEU D CA 1
ATOM 8792 C C . LEU D 1 207 ? 143.641 116.876 110.162 1.00 71.40 207 LEU D C 1
ATOM 8793 O O . LEU D 1 207 ? 143.139 116.829 111.291 1.00 71.40 207 LEU D O 1
ATOM 8798 N N . GLN D 1 208 ? 143.666 115.815 109.354 1.00 73.24 208 GLN D N 1
ATOM 8799 C CA . GLN D 1 208 ? 142.929 114.600 109.702 1.00 73.24 208 GLN D CA 1
ATOM 8800 C C . GLN D 1 208 ? 143.415 113.935 110.985 1.00 73.24 208 GLN D C 1
ATOM 8801 O O . GLN D 1 208 ? 142.573 113.642 111.850 1.00 73.24 208 GLN D O 1
ATOM 8807 N N . PRO D 1 209 ? 144.711 113.648 111.178 1.00 73.73 209 PRO D N 1
ATOM 8808 C CA . PRO D 1 209 ? 145.115 113.020 112.449 1.00 73.73 209 PRO D CA 1
ATOM 8809 C C . PRO D 1 209 ? 144.820 113.878 113.665 1.00 73.73 209 PRO D C 1
ATOM 8810 O O . PRO D 1 209 ? 144.417 113.348 114.708 1.00 73.73 209 PRO D O 1
ATOM 8814 N N . LEU D 1 210 ? 144.996 115.197 113.555 1.00 75.48 210 LEU D N 1
ATOM 8815 C CA . LEU D 1 210 ? 144.726 116.081 114.684 1.00 75.48 210 LEU D CA 1
ATOM 8816 C C . LEU D 1 210 ? 143.254 116.039 115.069 1.00 75.48 210 LEU D C 1
ATOM 8817 O O . LEU D 1 210 ? 142.910 115.881 116.247 1.00 75.48 210 LEU D O 1
ATOM 8822 N N . ILE D 1 211 ? 142.369 116.169 114.080 1.00 71.77 211 ILE D N 1
ATOM 8823 C CA . ILE D 1 211 ? 140.936 116.126 114.350 1.00 71.77 211 ILE D CA 1
ATOM 8824 C C . ILE D 1 211 ? 140.540 114.763 114.899 1.00 71.77 211 ILE D C 1
ATOM 8825 O O . ILE D 1 211 ? 139.744 114.665 115.840 1.00 71.77 211 ILE D O 1
ATOM 8830 N N . LEU D 1 212 ? 141.096 113.692 114.330 1.00 74.77 212 LEU D N 1
ATOM 8831 C CA . LEU D 1 212 ? 140.752 112.347 114.779 1.00 74.77 212 LEU D CA 1
ATOM 8832 C C . LEU D 1 212 ? 141.146 112.132 116.234 1.00 74.77 212 LEU D C 1
ATOM 8833 O O . LEU D 1 212 ? 140.352 111.621 117.033 1.00 74.77 212 LEU D O 1
ATOM 8838 N N . GLU D 1 213 ? 142.366 112.527 116.605 1.00 79.86 213 GLU D N 1
ATOM 8839 C CA . GLU D 1 213 ? 142.807 112.315 117.980 1.00 79.86 213 GLU D CA 1
ATOM 8840 C C . GLU D 1 213 ? 142.059 113.226 118.947 1.00 79.86 213 GLU D C 1
ATOM 8841 O O . GLU D 1 213 ? 141.735 112.813 120.068 1.00 79.86 213 GLU D O 1
ATOM 8847 N N . THR D 1 214 ? 141.757 114.460 118.532 1.00 76.09 214 THR D N 1
ATOM 8848 C CA . THR D 1 214 ? 140.976 115.345 119.389 1.00 76.09 214 THR D CA 1
ATOM 8849 C C . THR D 1 214 ? 139.585 114.780 119.636 1.00 76.09 214 THR D C 1
ATOM 8850 O O . THR D 1 214 ? 139.094 114.791 120.771 1.00 76.09 214 THR D O 1
ATOM 8854 N N . LEU D 1 215 ? 138.938 114.265 118.588 1.00 74.26 215 LEU D N 1
ATOM 8855 C CA . LEU D 1 215 ? 137.620 113.665 118.756 1.00 74.26 215 LEU D CA 1
ATOM 8856 C C . LEU D 1 215 ? 137.690 112.417 119.625 1.00 74.26 215 LEU D C 1
ATOM 8857 O O . LEU D 1 215 ? 136.828 112.206 120.485 1.00 74.26 215 LEU D O 1
ATOM 8862 N N . ASP D 1 216 ? 138.715 111.585 119.426 1.00 79.25 216 ASP D N 1
ATOM 8863 C CA . ASP D 1 216 ? 138.857 110.381 120.238 1.00 79.25 216 ASP D CA 1
ATOM 8864 C C . ASP D 1 216 ? 139.024 110.728 121.710 1.00 79.25 216 ASP D C 1
ATOM 8865 O O . ASP D 1 216 ? 138.450 110.066 122.582 1.00 79.25 216 ASP D O 1
ATOM 8870 N N . ALA D 1 217 ? 139.814 111.761 122.008 1.00 77.89 217 ALA D N 1
ATOM 8871 C CA . ALA D 1 217 ? 139.946 112.210 123.389 1.00 77.89 217 ALA D CA 1
ATOM 8872 C C . ALA D 1 217 ? 138.631 112.769 123.918 1.00 77.89 217 ALA D C 1
ATOM 8873 O O . ALA D 1 217 ? 138.278 112.551 125.083 1.00 77.89 217 ALA D O 1
ATOM 8875 N N . LEU D 1 218 ? 137.891 113.493 123.075 1.00 74.84 218 LEU D N 1
ATOM 8876 C CA . LEU D 1 218 ? 136.685 114.175 123.531 1.00 74.84 218 LEU D CA 1
ATOM 8877 C C . LEU D 1 218 ? 135.504 113.231 123.723 1.00 74.84 218 LEU D C 1
ATOM 8878 O O . LEU D 1 218 ? 134.681 113.458 124.616 1.00 74.84 218 LEU D O 1
ATOM 8883 N N . VAL D 1 219 ? 135.393 112.179 122.912 1.00 77.94 219 VAL D N 1
ATOM 8884 C CA . VAL D 1 219 ? 134.226 111.304 122.967 1.00 77.94 219 VAL D CA 1
ATOM 8885 C C . VAL D 1 219 ? 134.490 110.138 123.910 1.00 77.94 219 VAL D C 1
ATOM 8886 O O . VAL D 1 219 ? 133.759 109.141 123.900 1.00 77.94 219 VAL D O 1
ATOM 8890 N N . ASP D 1 220 ? 135.524 110.256 124.730 1.00 90.13 220 ASP D N 1
ATOM 8891 C CA . ASP D 1 220 ? 135.837 109.215 125.701 1.00 90.13 220 ASP D CA 1
ATOM 8892 C C . ASP D 1 220 ? 134.687 109.100 126.694 1.00 90.13 220 ASP D C 1
ATOM 8893 O O . ASP D 1 220 ? 134.374 110.082 127.381 1.00 90.13 220 ASP D O 1
ATOM 8898 N N . PRO D 1 221 ? 134.031 107.941 126.803 1.00 89.28 221 PRO D N 1
ATOM 8899 C CA . PRO D 1 221 ? 132.843 107.844 127.667 1.00 89.28 221 PRO D CA 1
ATOM 8900 C C . PRO D 1 221 ? 133.146 107.864 129.155 1.00 89.28 221 PRO D C 1
ATOM 8901 O O . PRO D 1 221 ? 132.212 108.034 129.949 1.00 89.28 221 PRO D O 1
ATOM 8905 N N . LYS D 1 222 ? 134.400 107.702 129.565 1.00 93.40 222 LYS D N 1
ATOM 8906 C CA . LYS D 1 222 ? 134.739 107.650 130.980 1.00 93.40 222 LYS D CA 1
ATOM 8907 C C . LYS D 1 222 ? 135.076 109.017 131.563 1.00 93.40 222 LYS D C 1
ATOM 8908 O O . LYS D 1 222 ? 135.465 109.095 132.733 1.00 93.40 222 LYS D O 1
ATOM 8914 N N . HIS D 1 223 ? 134.931 110.088 130.788 1.00 92.01 223 HIS D N 1
ATOM 8915 C CA . HIS D 1 223 ? 135.187 111.442 131.259 1.00 92.01 223 HIS D CA 1
ATOM 8916 C C . HIS D 1 223 ? 133.866 112.096 131.644 1.00 92.01 223 HIS D C 1
ATOM 8917 O O . HIS D 1 223 ? 132.948 112.178 130.821 1.00 92.01 223 HIS D O 1
ATOM 8924 N N . SER D 1 224 ? 133.772 112.555 132.894 1.00 83.11 224 SER D N 1
ATOM 8925 C CA . SER D 1 224 ? 132.582 113.282 133.323 1.00 83.11 224 SER D CA 1
ATOM 8926 C C . SER D 1 224 ? 132.449 114.602 132.574 1.00 83.11 224 SER D C 1
ATOM 8927 O O . SER D 1 224 ? 131.341 115.008 132.205 1.00 83.11 224 SER D O 1
ATOM 8930 N N . SER D 1 225 ? 133.567 115.285 132.344 1.00 81.21 225 SER D N 1
ATOM 8931 C CA . SER D 1 225 ? 133.592 116.529 131.592 1.00 81.21 225 SER D CA 1
ATOM 8932 C C . SER D 1 225 ? 134.715 116.471 130.566 1.00 81.21 225 SER D C 1
ATOM 8933 O O . SER D 1 225 ? 135.696 115.740 130.727 1.00 81.21 225 SER D O 1
ATOM 8936 N N . VAL D 1 226 ? 134.559 117.253 129.506 1.00 78.79 226 VAL D N 1
ATOM 8937 C CA . VAL D 1 226 ? 135.510 117.254 128.406 1.00 78.79 226 VAL D CA 1
ATOM 8938 C C . VAL D 1 226 ? 136.578 118.314 128.651 1.00 78.79 226 VAL D C 1
ATOM 8939 O O . VAL D 1 226 ? 136.404 119.242 129.444 1.00 78.79 226 VAL D O 1
ATOM 8943 N N . ASP D 1 227 ? 137.705 118.165 127.959 1.00 82.06 227 ASP D N 1
ATOM 8944 C CA . ASP D 1 227 ? 138.803 119.118 128.063 1.00 82.06 227 ASP D CA 1
ATOM 8945 C C . ASP D 1 227 ? 138.527 120.301 127.143 1.00 82.06 227 ASP D C 1
ATOM 8946 O O . ASP D 1 227 ? 138.360 120.127 125.931 1.00 82.06 227 ASP D O 1
ATOM 8951 N N . ARG D 1 228 ? 138.482 121.503 127.719 1.00 80.00 228 ARG D N 1
ATOM 8952 C CA . ARG D 1 228 ? 138.088 122.679 126.951 1.00 80.00 228 ARG D CA 1
ATOM 8953 C C . ARG D 1 228 ? 139.206 123.173 126.039 1.00 80.00 228 ARG D C 1
ATOM 8954 O O . ARG D 1 228 ? 138.929 123.767 124.990 1.00 80.00 228 ARG D O 1
ATOM 8962 N N . SER D 1 229 ? 140.466 122.950 126.417 1.00 79.08 229 SER D N 1
ATOM 8963 C CA . SER D 1 229 ? 141.566 123.268 125.512 1.00 79.08 229 SER D CA 1
ATOM 8964 C C . SER D 1 229 ? 141.487 122.422 124.248 1.00 79.08 229 SER D C 1
ATOM 8965 O O . SER D 1 229 ? 141.727 122.916 123.138 1.00 79.08 229 SER D O 1
ATOM 8968 N N . LYS D 1 230 ? 141.146 121.141 124.400 1.00 78.10 230 LYS D N 1
ATOM 8969 C CA . LYS D 1 230 ? 140.899 120.302 123.235 1.00 78.10 230 LYS D CA 1
ATOM 8970 C C . LYS D 1 230 ? 139.715 120.814 122.427 1.00 78.10 230 LYS D C 1
ATOM 8971 O O . LYS D 1 230 ? 139.705 120.688 121.201 1.00 78.10 230 LYS D O 1
ATOM 8977 N N . LEU D 1 231 ? 138.716 121.400 123.091 1.00 75.85 231 LEU D N 1
ATOM 8978 C CA . LEU D 1 231 ? 137.604 122.004 122.363 1.00 75.85 231 LEU D CA 1
ATOM 8979 C C . LEU D 1 231 ? 138.069 123.185 121.521 1.00 75.85 231 LEU D C 1
ATOM 8980 O O . LEU D 1 231 ? 137.640 123.345 120.373 1.00 75.85 231 LEU D O 1
ATOM 8985 N N . HIS D 1 232 ? 138.936 124.031 122.080 1.00 76.98 232 HIS D N 1
ATOM 8986 C CA . HIS D 1 232 ? 139.472 125.148 121.307 1.00 76.98 232 HIS D CA 1
ATOM 8987 C C . HIS D 1 232 ? 140.294 124.651 120.124 1.00 76.98 232 HIS D C 1
ATOM 8988 O O . HIS D 1 232 ? 140.199 125.194 119.013 1.00 76.98 232 HIS D O 1
ATOM 8995 N N . ILE D 1 233 ? 141.106 123.616 120.347 1.00 73.74 233 ILE D N 1
ATOM 8996 C CA . ILE D 1 233 ? 141.889 123.033 119.261 1.00 73.74 233 ILE D CA 1
ATOM 8997 C C . ILE D 1 233 ? 140.969 122.486 118.178 1.00 73.74 233 ILE D C 1
ATOM 8998 O O . ILE D 1 233 ? 141.216 122.667 116.978 1.00 73.74 233 ILE D O 1
ATOM 9003 N N . LEU D 1 234 ? 139.891 121.811 118.583 1.00 72.39 234 LEU D N 1
ATOM 9004 C CA . LEU D 1 234 ? 138.938 121.269 117.623 1.00 72.39 234 LEU D CA 1
ATOM 9005 C C . LEU D 1 234 ? 138.251 122.378 116.841 1.00 72.39 234 LEU D C 1
ATOM 9006 O O . LEU D 1 234 ? 138.001 122.233 115.643 1.00 72.39 234 LEU D O 1
ATOM 9011 N N . LEU D 1 235 ? 137.927 123.490 117.502 1.00 72.13 235 LEU D N 1
ATOM 9012 C CA . LEU D 1 235 ? 137.306 124.612 116.804 1.00 72.13 235 LEU D CA 1
ATOM 9013 C C . LEU D 1 235 ? 138.249 125.199 115.759 1.00 72.13 235 LEU D C 1
ATOM 9014 O O . LEU D 1 235 ? 137.844 125.478 114.622 1.00 72.13 235 LEU D O 1
ATOM 9019 N N . GLN D 1 236 ? 139.518 125.393 116.129 1.00 75.57 236 GLN D N 1
ATOM 9020 C CA . GLN D 1 236 ? 140.489 125.912 115.169 1.00 75.57 236 GLN D CA 1
ATOM 9021 C C . GLN D 1 236 ? 140.668 124.956 113.995 1.00 75.57 236 GLN D C 1
ATOM 9022 O O . GLN D 1 236 ? 140.708 125.381 112.831 1.00 75.57 236 GLN D O 1
ATOM 9028 N N . ASN D 1 237 ? 140.768 123.656 114.281 1.00 73.13 237 ASN D N 1
ATOM 9029 C CA . ASN D 1 237 ? 140.932 122.677 113.214 1.00 73.13 237 ASN D CA 1
ATOM 9030 C C . ASN D 1 237 ? 139.690 122.587 112.338 1.00 73.13 237 ASN D C 1
ATOM 9031 O O . ASN D 1 237 ? 139.806 122.356 111.134 1.00 73.13 237 ASN D O 1
ATOM 9036 N N . GLY D 1 238 ? 138.502 122.769 112.916 1.00 71.36 238 GLY D N 1
ATOM 9037 C CA . GLY D 1 238 ? 137.293 122.790 112.111 1.00 71.36 238 GLY D CA 1
ATOM 9038 C C . GLY D 1 238 ? 137.227 123.997 111.198 1.00 71.36 238 GLY D C 1
ATOM 9039 O O . GLY D 1 238 ? 136.781 123.894 110.053 1.00 71.36 238 GLY D O 1
ATOM 9040 N N . LYS D 1 239 ? 137.665 125.157 111.691 1.00 69.93 239 LYS D N 1
ATOM 9041 C CA . LYS D 1 239 ? 137.757 126.328 110.823 1.00 69.93 239 LYS D CA 1
ATOM 9042 C C . LYS D 1 239 ? 138.732 126.083 109.676 1.00 69.93 239 LYS D C 1
ATOM 9043 O O . LYS D 1 239 ? 138.438 126.401 108.514 1.00 69.93 239 LYS D O 1
ATOM 9049 N N . SER D 1 240 ? 139.895 125.502 109.984 1.00 70.77 240 SER D N 1
ATOM 9050 C CA . SER D 1 240 ? 140.863 125.191 108.936 1.00 70.77 240 SER D CA 1
ATOM 9051 C C . SER D 1 240 ? 140.296 124.186 107.940 1.00 70.77 240 SER D C 1
ATOM 9052 O O . SER D 1 240 ? 140.524 124.300 106.730 1.00 70.77 240 SER D O 1
ATOM 9055 N N . LEU D 1 241 ? 139.555 123.192 108.434 1.00 69.24 241 LEU D N 1
ATOM 9056 C CA . LEU D 1 241 ? 138.960 122.191 107.557 1.00 69.24 241 LEU D CA 1
ATOM 9057 C C . LEU D 1 241 ? 137.896 122.805 106.660 1.00 69.24 241 LEU D C 1
ATOM 9058 O O . LEU D 1 241 ? 137.776 122.434 105.489 1.00 69.24 241 LEU D O 1
ATOM 9063 N N . SER D 1 242 ? 137.106 123.737 107.193 1.00 70.91 242 SER D N 1
ATOM 9064 C CA . SER D 1 242 ? 136.121 124.426 106.367 1.00 70.91 242 SER D CA 1
ATOM 9065 C C . SER D 1 242 ? 136.799 125.248 105.279 1.00 70.91 242 SER D C 1
ATOM 9066 O O . SER D 1 242 ? 136.347 125.261 104.126 1.00 70.91 242 SER D O 1
ATOM 9069 N N . GLU D 1 243 ? 137.890 125.936 105.623 1.00 73.71 243 GLU D N 1
ATOM 9070 C CA . GLU D 1 243 ? 138.629 126.687 104.611 1.00 73.71 243 GLU D CA 1
ATOM 9071 C C . GLU D 1 243 ? 139.195 125.761 103.538 1.00 73.71 243 GLU D C 1
ATOM 9072 O O . GLU D 1 243 ? 139.127 126.067 102.340 1.00 73.71 243 GLU D O 1
ATOM 9078 N N . LEU D 1 244 ? 139.754 124.621 103.951 1.00 69.35 244 LEU D N 1
ATOM 9079 C CA . LEU D 1 244 ? 140.287 123.662 102.989 1.00 69.35 244 LEU D CA 1
ATOM 9080 C C . LEU D 1 244 ? 139.187 123.106 102.093 1.00 69.35 244 LEU D C 1
ATOM 9081 O O . LEU D 1 244 ? 139.389 122.925 100.887 1.00 69.35 244 LEU D O 1
ATOM 9086 N N . GLU D 1 245 ? 138.019 122.818 102.669 1.00 73.69 245 GLU D N 1
ATOM 9087 C CA . GLU D 1 245 ? 136.905 122.310 101.879 1.00 73.69 245 GLU D CA 1
ATOM 9088 C C . GLU D 1 245 ? 136.434 123.346 100.869 1.00 73.69 245 GLU D C 1
ATOM 9089 O O . GLU D 1 245 ? 136.109 123.006 99.727 1.00 73.69 245 GLU D O 1
ATOM 9095 N N . THR D 1 246 ? 136.397 124.619 101.269 1.00 71.69 246 THR D N 1
ATOM 9096 C CA . THR D 1 246 ? 136.045 125.677 100.325 1.00 71.69 246 THR D CA 1
ATOM 9097 C C . THR D 1 246 ? 137.069 125.773 99.198 1.00 71.69 246 THR D C 1
ATOM 9098 O O . THR D 1 246 ? 136.704 125.958 98.029 1.00 71.69 246 THR D O 1
ATOM 9102 N N . ASP D 1 247 ? 138.356 125.654 99.532 1.00 72.98 247 ASP D N 1
ATOM 9103 C CA . ASP D 1 247 ? 139.396 125.693 98.505 1.00 72.98 247 ASP D CA 1
ATOM 9104 C C . ASP D 1 247 ? 139.242 124.538 97.522 1.00 72.98 247 ASP D C 1
ATOM 9105 O O . ASP D 1 247 ? 139.347 124.721 96.302 1.00 72.98 247 ASP D O 1
ATOM 9110 N N . ILE D 1 248 ? 138.989 123.336 98.039 1.00 67.52 248 ILE D N 1
ATOM 9111 C CA . ILE D 1 248 ? 138.785 122.182 97.168 1.00 67.52 248 ILE D CA 1
ATOM 9112 C C . ILE D 1 248 ? 137.551 122.386 96.299 1.00 67.52 248 ILE D C 1
ATOM 9113 O O . ILE D 1 248 ? 137.546 122.045 95.109 1.00 67.52 248 ILE D O 1
ATOM 9118 N N . LYS D 1 249 ? 136.487 122.947 96.878 1.00 70.65 249 LYS D N 1
ATOM 9119 C CA . LYS D 1 249 ? 135.266 123.188 96.118 1.00 70.65 249 LYS D CA 1
ATOM 9120 C C . LYS D 1 249 ? 135.505 124.157 94.970 1.00 70.65 249 LYS D C 1
ATOM 9121 O O . LYS D 1 249 ? 135.042 123.924 93.850 1.00 70.65 249 LYS D O 1
ATOM 9127 N N . ILE D 1 250 ? 136.225 125.252 95.223 1.00 70.43 250 ILE D N 1
ATOM 9128 C CA . ILE D 1 250 ? 136.450 126.228 94.159 1.00 70.43 250 ILE D CA 1
ATOM 9129 C C . ILE D 1 250 ? 137.392 125.663 93.099 1.00 70.43 250 ILE D C 1
ATOM 9130 O O . ILE D 1 250 ? 137.231 125.935 91.901 1.00 70.43 250 ILE D O 1
ATOM 9135 N N . PHE D 1 251 ? 138.380 124.862 93.511 1.00 70.23 251 PHE D N 1
ATOM 9136 C CA . PHE D 1 251 ? 139.246 124.201 92.537 1.00 70.23 251 PHE D CA 1
ATOM 9137 C C . PHE D 1 251 ? 138.440 123.270 91.636 1.00 70.23 251 PHE D C 1
ATOM 9138 O O . PHE D 1 251 ? 138.592 123.284 90.405 1.00 70.23 251 PHE D O 1
ATOM 9146 N N . LYS D 1 252 ? 137.561 122.464 92.239 1.00 71.13 252 LYS D N 1
ATOM 9147 C CA . LYS D 1 252 ? 136.701 121.580 91.461 1.00 71.13 252 LYS D CA 1
ATOM 9148 C C . LYS D 1 252 ? 135.797 122.373 90.532 1.00 71.13 252 LYS D C 1
ATOM 9149 O O . LYS D 1 252 ? 135.586 121.982 89.381 1.00 71.13 252 LYS D O 1
ATOM 9155 N N . GLU D 1 253 ? 135.242 123.484 91.021 1.00 77.07 253 GLU D N 1
ATOM 9156 C CA . GLU D 1 253 ? 134.354 124.290 90.194 1.00 77.07 253 GLU D CA 1
ATOM 9157 C C . GLU D 1 253 ? 135.083 124.843 88.980 1.00 77.07 253 GLU D C 1
ATOM 9158 O O . GLU D 1 253 ? 134.564 124.789 87.862 1.00 77.07 253 GLU D O 1
ATOM 9164 N N . SER D 1 254 ? 136.295 125.368 89.175 1.00 74.87 254 SER D N 1
ATOM 9165 C CA . SER D 1 254 ? 137.050 125.908 88.047 1.00 74.87 254 SER D CA 1
ATOM 9166 C C . SER D 1 254 ? 137.391 124.814 87.040 1.00 74.87 254 SER D C 1
ATOM 9167 O O . SER D 1 254 ? 137.205 124.987 85.825 1.00 74.87 254 SER D O 1
ATOM 9170 N N . ILE D 1 255 ? 137.876 123.669 87.530 1.00 74.45 255 ILE D N 1
ATOM 9171 C CA . ILE D 1 255 ? 138.263 122.592 86.623 1.00 74.45 255 ILE D CA 1
ATOM 9172 C C . ILE D 1 255 ? 137.052 122.076 85.854 1.00 74.45 255 ILE D C 1
ATOM 9173 O O . ILE D 1 255 ? 137.126 121.831 84.645 1.00 74.45 255 ILE D O 1
ATOM 9178 N N . LEU D 1 256 ? 135.917 121.911 86.538 1.00 78.90 256 LEU D N 1
ATOM 9179 C CA . LEU D 1 256 ? 134.716 121.412 85.878 1.00 78.90 256 LEU D CA 1
ATOM 9180 C C . LEU D 1 256 ? 134.148 122.425 84.894 1.00 78.90 256 LEU D C 1
ATOM 9181 O O . LEU D 1 256 ? 133.634 122.036 83.840 1.00 78.90 256 LEU D O 1
ATOM 9186 N N . GLU D 1 257 ? 134.220 123.719 85.216 1.00 83.25 257 GLU D N 1
ATOM 9187 C CA . GLU D 1 257 ? 133.785 124.740 84.271 1.00 83.25 257 GLU D CA 1
ATOM 9188 C C . GLU D 1 257 ? 134.625 124.694 83.005 1.00 83.25 257 GLU D C 1
ATOM 9189 O O . GLU D 1 257 ? 134.101 124.833 81.894 1.00 83.25 257 GLU D O 1
ATOM 9195 N N . ILE D 1 258 ? 135.938 124.506 83.153 1.00 82.04 258 ILE D N 1
ATOM 9196 C CA . ILE D 1 258 ? 136.788 124.383 81.971 1.00 82.04 258 ILE D CA 1
ATOM 9197 C C . ILE D 1 258 ? 136.448 123.115 81.194 1.00 82.04 258 ILE D C 1
ATOM 9198 O O . ILE D 1 258 ? 136.367 123.127 79.960 1.00 82.04 258 ILE D O 1
ATOM 9203 N N . LEU D 1 259 ? 136.235 122.004 81.904 1.00 81.68 259 LEU D N 1
ATOM 9204 C CA . LEU D 1 259 ? 136.007 120.721 81.243 1.00 81.68 259 LEU D CA 1
ATOM 9205 C C . LEU D 1 259 ? 134.672 120.675 80.511 1.00 81.68 259 LEU D C 1
ATOM 9206 O O . LEU D 1 259 ? 134.560 120.001 79.481 1.00 81.68 259 LEU D O 1
ATOM 9211 N N . ASP D 1 260 ? 133.654 121.367 81.026 1.00 90.41 260 ASP D N 1
ATOM 9212 C CA . ASP D 1 260 ? 132.316 121.256 80.452 1.00 90.41 260 ASP D CA 1
ATOM 9213 C C . ASP D 1 260 ? 132.272 121.781 79.022 1.00 90.41 260 ASP D C 1
ATOM 9214 O O . ASP D 1 260 ? 131.630 121.179 78.153 1.00 90.41 260 ASP D O 1
ATOM 9219 N N . GLU D 1 261 ? 132.945 122.896 78.756 1.00 98.78 261 GLU D N 1
ATOM 9220 C CA . GLU D 1 261 ? 132.929 123.525 77.442 1.00 98.78 261 GLU D CA 1
ATOM 9221 C C . GLU D 1 261 ? 134.166 123.101 76.660 1.00 98.78 261 GLU D C 1
ATOM 9222 O O . GLU D 1 261 ? 135.291 123.223 77.155 1.00 98.78 261 GLU D O 1
ATOM 9228 N N . GLU D 1 262 ? 133.953 122.603 75.439 1.00 103.85 262 GLU D N 1
ATOM 9229 C CA . GLU D 1 262 ? 135.073 122.189 74.603 1.00 103.85 262 GLU D CA 1
ATOM 9230 C C . GLU D 1 262 ? 135.865 123.385 74.091 1.00 103.85 262 GLU D C 1
ATOM 9231 O O . GLU D 1 262 ? 137.050 123.251 73.764 1.00 103.85 262 GLU D O 1
ATOM 9237 N N . GLU D 1 263 ? 135.228 124.556 74.005 1.00 103.79 263 GLU D N 1
ATOM 9238 C CA . GLU D 1 263 ? 135.929 125.746 73.535 1.00 103.79 263 GLU D CA 1
ATOM 9239 C C . GLU D 1 263 ? 137.068 126.123 74.473 1.00 103.79 263 GLU D C 1
ATOM 9240 O O . GLU D 1 263 ? 138.167 126.463 74.021 1.00 103.79 263 GLU D O 1
ATOM 9246 N N . LEU D 1 264 ? 136.827 126.063 75.785 1.00 96.91 264 LEU D N 1
ATOM 9247 C CA . LEU D 1 264 ? 137.885 126.363 76.745 1.00 96.91 264 LEU D CA 1
ATOM 9248 C C . LEU D 1 264 ? 139.015 125.345 76.655 1.00 96.91 264 LEU D C 1
ATOM 9249 O O . LEU D 1 264 ? 140.196 125.704 76.752 1.00 96.91 264 LEU D O 1
ATOM 9254 N N . LEU D 1 265 ? 138.672 124.068 76.470 1.00 94.59 265 LEU D N 1
ATOM 9255 C CA . LEU D 1 265 ? 139.696 123.040 76.321 1.00 94.59 265 LEU D CA 1
ATOM 9256 C C . LEU D 1 265 ? 140.550 123.291 75.085 1.00 94.59 265 LEU D C 1
ATOM 9257 O O . LEU D 1 265 ? 141.775 123.125 75.124 1.00 94.59 265 LEU D O 1
ATOM 9262 N N . GLU D 1 266 ? 139.920 123.685 73.977 1.00 100.54 266 GLU D N 1
ATOM 9263 C CA . GLU D 1 266 ? 140.679 124.009 72.774 1.00 100.54 266 GLU D CA 1
ATOM 9264 C C . GLU D 1 266 ? 141.555 125.238 72.990 1.00 100.54 266 GLU D C 1
ATOM 9265 O O . GLU D 1 266 ? 142.694 125.290 72.511 1.00 100.54 266 GLU D O 1
ATOM 9271 N N . GLU D 1 267 ? 141.037 126.239 73.706 1.00 97.49 267 GLU D N 1
ATOM 9272 C CA . GLU D 1 267 ? 141.814 127.448 73.962 1.00 97.49 267 GLU D CA 1
ATOM 9273 C C . GLU D 1 267 ? 143.022 127.157 74.843 1.00 97.49 267 GLU D C 1
ATOM 9274 O O . GLU D 1 267 ? 144.065 127.806 74.709 1.00 97.49 267 GLU D O 1
ATOM 9280 N N . LEU D 1 268 ? 142.898 126.190 75.756 1.00 91.98 268 LEU D N 1
ATOM 9281 C CA . LEU D 1 268 ? 144.012 125.862 76.639 1.00 91.98 268 LEU D CA 1
ATOM 9282 C C . LEU D 1 268 ? 145.220 125.328 75.881 1.00 91.98 268 LEU D C 1
ATOM 9283 O O . LEU D 1 268 ? 146.337 125.378 76.406 1.00 91.98 268 LEU D O 1
ATOM 9288 N N . CYS D 1 269 ? 145.026 124.820 74.665 1.00 99.28 269 CYS D N 1
ATOM 9289 C CA . CYS D 1 269 ? 146.123 124.301 73.849 1.00 99.28 269 CYS D CA 1
ATOM 9290 C C . CYS D 1 269 ? 146.776 125.477 73.127 1.00 99.28 269 CYS D C 1
ATOM 9291 O O . CYS D 1 269 ? 146.538 125.742 71.946 1.00 99.28 269 CYS D O 1
ATOM 9294 N N . VAL D 1 270 ? 147.621 126.199 73.867 1.00 95.95 270 VAL D N 1
ATOM 9295 C CA . VAL D 1 270 ? 148.187 127.441 73.349 1.00 95.95 270 VAL D CA 1
ATOM 9296 C C . VAL D 1 270 ? 149.166 127.166 72.213 1.00 95.95 270 VAL D C 1
ATOM 9297 O O . VAL D 1 270 ? 149.247 127.937 71.250 1.00 95.95 270 VAL D O 1
ATOM 9301 N N . SER D 1 271 ? 149.935 126.078 72.308 1.00 104.38 271 SER D N 1
ATOM 9302 C CA . SER D 1 271 ? 150.895 125.766 71.254 1.00 104.38 271 SER D CA 1
ATOM 9303 C C . SER D 1 271 ? 150.189 125.440 69.945 1.00 104.38 271 SER D C 1
ATOM 9304 O O . SER D 1 271 ? 150.694 125.757 68.862 1.00 104.38 271 SER D O 1
ATOM 9307 N N . LYS D 1 272 ? 149.022 124.798 70.026 1.00 107.81 272 LYS D N 1
ATOM 9308 C CA . LYS D 1 272 ? 148.265 124.478 68.821 1.00 107.81 272 LYS D CA 1
ATOM 9309 C C . LYS D 1 272 ? 147.827 125.740 68.089 1.00 107.81 272 LYS D C 1
ATOM 9310 O O . LYS D 1 272 ? 147.914 125.815 66.858 1.00 107.81 272 LYS D O 1
ATOM 9316 N N . TRP D 1 273 ? 147.355 126.745 68.828 1.00 105.20 273 TRP D N 1
ATOM 9317 C CA . TRP D 1 273 ? 146.845 127.961 68.210 1.00 105.20 273 TRP D CA 1
ATOM 9318 C C . TRP D 1 273 ? 147.920 129.012 67.968 1.00 105.20 273 TRP D C 1
ATOM 9319 O O . TRP D 1 273 ? 147.640 130.011 67.296 1.00 105.20 273 TRP D O 1
ATOM 9330 N N . SER D 1 274 ? 149.131 128.822 68.495 1.00 112.56 274 SER D N 1
ATOM 9331 C CA . SER D 1 274 ? 150.205 129.775 68.231 1.00 112.56 274 SER D CA 1
ATOM 9332 C C . SER D 1 274 ? 150.600 129.756 66.760 1.00 112.56 274 SER D C 1
ATOM 9333 O O . SER D 1 274 ? 150.726 130.808 66.123 1.00 112.56 274 SER D O 1
ATOM 9336 N N . ASP D 1 275 ? 150.799 128.563 66.204 1.00 124.88 275 ASP D N 1
ATOM 9337 C CA . ASP D 1 275 ? 151.099 128.377 64.785 1.00 124.88 275 ASP D CA 1
ATOM 9338 C C . ASP D 1 275 ? 150.170 127.296 64.249 1.00 124.88 275 ASP D C 1
ATOM 9339 O O . ASP D 1 275 ? 150.569 126.132 64.105 1.00 124.88 275 ASP D O 1
ATOM 9344 N N . PRO D 1 276 ? 148.912 127.644 63.960 1.00 128.56 276 PRO D N 1
ATOM 9345 C CA . PRO D 1 276 ? 147.968 126.621 63.473 1.00 128.56 276 PRO D CA 1
ATOM 9346 C C . PRO D 1 276 ? 148.424 125.936 62.198 1.00 128.56 276 PRO D C 1
ATOM 9347 O O . PRO D 1 276 ? 148.197 124.731 62.033 1.00 128.56 276 PRO D O 1
ATOM 9351 N N . GLN D 1 277 ? 149.067 126.672 61.288 1.00 134.90 277 GLN D N 1
ATOM 9352 C CA . GLN D 1 277 ? 149.556 126.063 60.056 1.00 134.90 277 GLN D CA 1
ATOM 9353 C C . GLN D 1 277 ? 150.623 125.014 60.343 1.00 134.90 277 GLN D C 1
ATOM 9354 O O . GLN D 1 277 ? 150.633 123.942 59.725 1.00 134.90 277 GLN D O 1
ATOM 9356 N N . VAL D 1 278 ? 151.532 125.306 61.275 1.00 133.86 278 VAL D N 1
ATOM 9357 C CA . VAL D 1 278 ? 152.588 124.354 61.610 1.00 133.86 278 VAL D CA 1
ATOM 9358 C C . VAL D 1 278 ? 152.004 123.132 62.308 1.00 133.86 278 VAL D C 1
ATOM 9359 O O . VAL D 1 278 ? 152.328 121.987 61.970 1.00 133.86 278 VAL D O 1
ATOM 9363 N N . PHE D 1 279 ? 151.128 123.355 63.289 1.00 129.94 279 PHE D N 1
ATOM 9364 C CA . PHE D 1 279 ? 150.557 122.255 64.056 1.00 129.94 279 PHE D CA 1
ATOM 9365 C C . PHE D 1 279 ? 149.503 121.471 63.286 1.00 129.94 279 PHE D C 1
ATOM 9366 O O . PHE D 1 279 ? 149.087 120.406 63.755 1.00 129.94 279 PHE D O 1
ATOM 9374 N N . GLU D 1 280 ? 149.058 121.967 62.128 1.00 139.02 280 GLU D N 1
ATOM 9375 C CA . GLU D 1 280 ? 148.161 121.178 61.291 1.00 139.02 280 GLU D CA 1
ATOM 9376 C C . GLU D 1 280 ? 148.836 119.903 60.806 1.00 139.02 280 GLU D C 1
ATOM 9377 O O . GLU D 1 280 ? 148.169 118.880 60.614 1.00 139.02 280 GLU D O 1
ATOM 9379 N N . LYS D 1 281 ? 150.155 119.943 60.605 1.00 141.18 281 LYS D N 1
ATOM 9380 C CA . LYS D 1 281 ? 150.924 118.766 60.234 1.00 141.18 281 LYS D CA 1
ATOM 9381 C C . LYS D 1 281 ? 151.829 118.255 61.345 1.00 141.18 281 LYS D C 1
ATOM 9382 O O . LYS D 1 281 ? 152.201 117.078 61.321 1.00 141.18 281 LYS D O 1
ATOM 9384 N N . SER D 1 282 ? 152.194 119.106 62.308 1.00 140.33 282 SER D N 1
ATOM 9385 C CA . SER D 1 282 ? 153.033 118.656 63.415 1.00 140.33 282 SER D CA 1
ATOM 9386 C C . SER D 1 282 ? 152.312 117.627 64.276 1.00 140.33 282 SER D C 1
ATOM 9387 O O . SER D 1 282 ? 152.915 116.640 64.714 1.00 140.33 282 SER D O 1
ATOM 9389 N N . SER D 1 283 ? 151.022 117.839 64.531 1.00 140.89 283 SER D N 1
ATOM 9390 C CA . SER D 1 283 ? 150.228 116.923 65.349 1.00 140.89 283 SER D CA 1
ATOM 9391 C C . SER D 1 283 ? 149.913 115.689 64.514 1.00 140.89 283 SER D C 1
ATOM 9392 O O . SER D 1 283 ? 148.906 115.625 63.806 1.00 140.89 283 SER D O 1
ATOM 9394 N N . ALA D 1 284 ? 150.792 114.689 64.599 1.00 139.95 284 ALA D N 1
ATOM 9395 C CA . ALA D 1 284 ? 150.649 113.456 63.826 1.00 139.95 284 ALA D CA 1
ATOM 9396 C C . ALA D 1 284 ? 149.739 112.497 64.587 1.00 139.95 284 ALA D C 1
ATOM 9397 O O . ALA D 1 284 ? 150.176 111.533 65.218 1.00 139.95 284 ALA D O 1
ATOM 9399 N N . GLY D 1 285 ? 148.439 112.779 64.522 1.00 134.05 285 GLY D N 1
ATOM 9400 C CA . GLY D 1 285 ? 147.442 111.928 65.134 1.00 134.05 285 GLY D CA 1
ATOM 9401 C C . GLY D 1 285 ? 147.238 112.124 66.619 1.00 134.05 285 GLY D C 1
ATOM 9402 O O . GLY D 1 285 ? 146.420 111.410 67.212 1.00 134.05 285 GLY D O 1
ATOM 9403 N N . ILE D 1 286 ? 147.947 113.061 67.241 1.00 121.31 286 ILE D N 1
ATOM 9404 C CA . ILE D 1 286 ? 147.820 113.330 68.668 1.00 121.31 286 ILE D CA 1
ATOM 9405 C C . ILE D 1 286 ? 146.876 114.510 68.845 1.00 121.31 286 ILE D C 1
ATOM 9406 O O . ILE D 1 286 ? 147.156 115.617 68.369 1.00 121.31 286 ILE D O 1
ATOM 9411 N N . ASP D 1 287 ? 145.759 114.278 69.530 1.00 109.45 287 ASP D N 1
ATOM 9412 C CA . ASP D 1 287 ? 144.763 115.316 69.771 1.00 109.45 287 ASP D CA 1
ATOM 9413 C C . ASP D 1 287 ? 145.128 116.050 71.056 1.00 109.45 287 ASP D C 1
ATOM 9414 O O . ASP D 1 287 ? 145.037 115.485 72.150 1.00 109.45 287 ASP D O 1
ATOM 9419 N N . HIS D 1 288 ? 145.548 117.310 70.919 1.00 103.38 288 HIS D N 1
ATOM 9420 C CA . HIS D 1 288 ? 145.937 118.094 72.087 1.00 103.38 288 HIS D CA 1
ATOM 9421 C C . HIS D 1 288 ? 144.747 118.349 73.003 1.00 103.38 288 HIS D C 1
ATOM 9422 O O . HIS D 1 288 ? 144.884 118.326 74.233 1.00 103.38 288 HIS D O 1
ATOM 9429 N N . ALA D 1 289 ? 143.572 118.603 72.422 1.00 98.29 289 ALA D N 1
ATOM 9430 C CA . ALA D 1 289 ? 142.381 118.835 73.231 1.00 98.29 289 ALA D CA 1
ATOM 9431 C C . ALA D 1 289 ? 142.037 117.612 74.069 1.00 98.29 289 ALA D C 1
ATOM 9432 O O . ALA D 1 289 ? 141.661 117.738 75.240 1.00 98.29 289 ALA D O 1
ATOM 9434 N N . GLU D 1 290 ? 142.163 116.417 73.488 1.00 99.23 290 GLU D N 1
ATOM 9435 C CA . GLU D 1 290 ? 141.890 115.196 74.238 1.00 99.23 290 GLU D CA 1
ATOM 9436 C C . GLU D 1 290 ? 142.869 115.023 75.393 1.00 99.23 290 GLU D C 1
ATOM 9437 O O . GLU D 1 290 ? 142.473 114.646 76.502 1.00 99.23 290 GLU D O 1
ATOM 9443 N N . GLU D 1 291 ? 144.155 115.292 75.152 1.00 96.59 291 GLU D N 1
ATOM 9444 C CA . GLU D 1 291 ? 145.146 115.178 76.218 1.00 96.59 291 GLU D CA 1
ATOM 9445 C C . GLU D 1 291 ? 144.866 116.170 77.340 1.00 96.59 291 GLU D C 1
ATOM 9446 O O . GLU D 1 291 ? 144.965 115.827 78.527 1.00 96.59 291 GLU D O 1
ATOM 9452 N N . MET D 1 292 ? 144.514 117.408 76.983 1.00 92.46 292 MET D N 1
ATOM 9453 C CA . MET D 1 292 ? 144.165 118.398 77.995 1.00 92.46 292 MET D CA 1
ATOM 9454 C C . MET D 1 292 ? 142.940 117.960 78.787 1.00 92.46 292 MET D C 1
ATOM 9455 O O . MET D 1 292 ? 142.892 118.118 80.013 1.00 92.46 292 MET D O 1
ATOM 9460 N N . GLU D 1 293 ? 141.940 117.404 78.098 1.00 91.49 293 GLU D N 1
ATOM 9461 C CA . GLU D 1 293 ? 140.746 116.919 78.778 1.00 91.49 293 GLU D CA 1
ATOM 9462 C C . GLU D 1 293 ? 141.084 115.808 79.761 1.00 91.49 293 GLU D C 1
ATOM 9463 O O . GLU D 1 293 ? 140.572 115.789 80.883 1.00 91.49 293 GLU D O 1
ATOM 9469 N N . LEU D 1 294 ? 141.945 114.873 79.357 1.00 86.90 294 LEU D N 1
ATOM 9470 C CA . LEU D 1 294 ? 142.326 113.782 80.252 1.00 86.90 294 LEU D CA 1
ATOM 9471 C C . LEU D 1 294 ? 143.093 114.297 81.465 1.00 86.90 294 LEU D C 1
ATOM 9472 O O . LEU D 1 294 ? 142.868 113.842 82.593 1.00 86.90 294 LEU D O 1
ATOM 9477 N N . LEU D 1 295 ? 144.006 115.248 81.256 1.00 83.08 295 LEU D N 1
ATOM 9478 C CA . LEU D 1 295 ? 144.754 115.810 82.379 1.00 83.08 295 LEU D CA 1
ATOM 9479 C C . LEU D 1 295 ? 143.823 116.513 83.363 1.00 83.08 295 LEU D C 1
ATOM 9480 O O . LEU D 1 295 ? 143.910 116.314 84.587 1.00 83.08 295 LEU D O 1
ATOM 9485 N N . LEU D 1 296 ? 142.912 117.337 82.841 1.00 81.45 296 LEU D N 1
ATOM 9486 C CA . LEU D 1 296 ? 141.990 118.057 83.709 1.00 81.45 296 LEU D CA 1
ATOM 9487 C C . LEU D 1 296 ? 141.035 117.101 84.409 1.00 81.45 296 LEU D C 1
ATOM 9488 O O . LEU D 1 296 ? 140.661 117.328 85.562 1.00 81.45 296 LEU D O 1
ATOM 9493 N N . GLU D 1 297 ? 140.634 116.023 83.731 1.00 84.00 297 GLU D N 1
ATOM 9494 C CA . GLU D 1 297 ? 139.781 115.023 84.364 1.00 84.00 297 GLU D CA 1
ATOM 9495 C C . GLU D 1 297 ? 140.512 114.318 85.499 1.00 84.00 297 GLU D C 1
ATOM 9496 O O . GLU D 1 297 ? 139.929 114.065 86.559 1.00 84.00 297 GLU D O 1
ATOM 9502 N N . ASN D 1 298 ? 141.789 113.989 85.291 1.00 77.94 298 ASN D N 1
ATOM 9503 C CA . ASN D 1 298 ? 142.601 113.411 86.359 1.00 77.94 298 ASN D CA 1
ATOM 9504 C C . ASN D 1 298 ? 142.627 114.320 87.580 1.00 77.94 298 ASN D C 1
ATOM 9505 O O . ASN D 1 298 ? 142.366 113.882 88.711 1.00 77.94 298 ASN D O 1
ATOM 9510 N N . TYR D 1 299 ? 142.938 115.599 87.368 1.00 73.37 299 TYR D N 1
ATOM 9511 C CA . TYR D 1 299 ? 143.047 116.496 88.514 1.00 73.37 299 TYR D CA 1
ATOM 9512 C C . TYR D 1 299 ? 141.690 116.759 89.157 1.00 73.37 299 TYR D C 1
ATOM 9513 O O . TYR D 1 299 ? 141.604 116.900 90.383 1.00 73.37 299 TYR D O 1
ATOM 9522 N N . TYR D 1 300 ? 140.621 116.792 88.360 1.00 73.52 300 TYR D N 1
ATOM 9523 C CA . TYR D 1 300 ? 139.283 116.937 88.917 1.00 73.52 300 TYR D CA 1
ATOM 9524 C C . TYR D 1 300 ? 138.909 115.738 89.775 1.00 73.52 300 TYR D C 1
ATOM 9525 O O . TYR D 1 300 ? 138.287 115.894 90.828 1.00 73.52 300 TYR D O 1
ATOM 9534 N N . ARG D 1 301 ? 139.264 114.529 89.334 1.00 75.78 301 ARG D N 1
ATOM 9535 C CA . ARG D 1 301 ? 138.975 113.341 90.131 1.00 75.78 301 ARG D CA 1
ATOM 9536 C C . ARG D 1 301 ? 139.762 113.347 91.435 1.00 75.78 301 ARG D C 1
ATOM 9537 O O . ARG D 1 301 ? 139.236 112.968 92.491 1.00 75.78 301 ARG D O 1
ATOM 9545 N N . LEU D 1 302 ? 141.028 113.770 91.383 1.00 69.93 302 LEU D N 1
ATOM 9546 C CA . LEU D 1 302 ? 141.806 113.886 92.615 1.00 69.93 302 LEU D CA 1
ATOM 9547 C C . LEU D 1 302 ? 141.167 114.885 93.575 1.00 69.93 302 LEU D C 1
ATOM 9548 O O . LEU D 1 302 ? 141.038 114.616 94.780 1.00 69.93 302 LEU D O 1
ATOM 9553 N N . ALA D 1 303 ? 140.745 116.038 93.055 1.00 68.88 303 ALA D N 1
ATOM 9554 C CA . ALA D 1 303 ? 140.097 117.035 93.899 1.00 68.88 303 ALA D CA 1
ATOM 9555 C C . ALA D 1 303 ? 138.769 116.522 94.443 1.00 68.88 303 ALA D C 1
ATOM 9556 O O . ALA D 1 303 ? 138.384 116.851 95.569 1.00 68.88 303 ALA D O 1
ATOM 9558 N N . ASP D 1 304 ? 138.052 115.721 93.655 1.00 72.15 304 ASP D N 1
ATOM 9559 C CA . ASP D 1 304 ? 136.800 115.137 94.125 1.00 72.15 304 ASP D CA 1
ATOM 9560 C C . ASP D 1 304 ? 137.041 114.169 95.275 1.00 72.15 304 ASP D C 1
ATOM 9561 O O . ASP D 1 304 ? 136.278 114.145 96.248 1.00 72.15 304 ASP D O 1
ATOM 9566 N N . ASP D 1 305 ? 138.094 113.356 95.176 1.00 74.07 305 ASP D N 1
ATOM 9567 C CA . ASP D 1 305 ? 138.449 112.478 96.288 1.00 74.07 305 ASP D CA 1
ATOM 9568 C C . ASP D 1 305 ? 138.791 113.287 97.534 1.00 74.07 305 ASP D C 1
ATOM 9569 O O . ASP D 1 305 ? 138.370 112.943 98.649 1.00 74.07 305 ASP D O 1
ATOM 9574 N N . LEU D 1 306 ? 139.549 114.373 97.360 1.00 67.98 306 LEU D N 1
ATOM 9575 C CA . LEU D 1 306 ? 139.879 115.230 98.496 1.00 67.98 306 LEU D CA 1
ATOM 9576 C C . LEU D 1 306 ? 138.623 115.824 99.125 1.00 67.98 306 LEU D C 1
ATOM 9577 O O . LEU D 1 306 ? 138.498 115.879 100.356 1.00 67.98 306 LEU D O 1
ATOM 9582 N N . SER D 1 307 ? 137.686 116.281 98.292 1.00 67.27 307 SER D N 1
ATOM 9583 C CA . SER D 1 307 ? 136.448 116.861 98.802 1.00 67.27 307 SER D CA 1
ATOM 9584 C C . SER D 1 307 ? 135.620 115.825 99.546 1.00 67.27 307 SER D C 1
ATOM 9585 O O . SER D 1 307 ? 135.012 116.130 100.578 1.00 67.27 307 SER D O 1
ATOM 9588 N N . ASN D 1 308 ? 135.571 114.596 99.029 1.00 68.21 308 ASN D N 1
ATOM 9589 C CA . ASN D 1 308 ? 134.850 113.534 99.722 1.00 68.21 308 ASN D CA 1
ATOM 9590 C C . ASN D 1 308 ? 135.462 113.260 101.088 1.00 68.21 308 ASN D C 1
ATOM 9591 O O . ASN D 1 308 ? 134.741 113.101 102.081 1.00 68.21 308 ASN D O 1
ATOM 9596 N N . ALA D 1 309 ? 136.795 113.213 101.160 1.00 66.87 309 ALA D N 1
ATOM 9597 C CA . ALA D 1 309 ? 137.449 112.992 102.447 1.00 66.87 309 ALA D CA 1
ATOM 9598 C C . ALA D 1 309 ? 137.157 114.130 103.422 1.00 66.87 309 ALA D C 1
ATOM 9599 O O . ALA D 1 309 ? 136.882 113.891 104.605 1.00 66.87 309 ALA D O 1
ATOM 9601 N N . ALA D 1 310 ? 137.206 115.375 102.941 1.00 67.40 310 ALA D N 1
ATOM 9602 C CA . ALA D 1 310 ? 136.931 116.514 103.814 1.00 67.40 310 ALA D CA 1
ATOM 9603 C C . ALA D 1 310 ? 135.489 116.503 104.311 1.00 67.40 310 ALA D C 1
ATOM 9604 O O . ALA D 1 310 ? 135.223 116.796 105.485 1.00 67.40 310 ALA D O 1
ATOM 9606 N N . ARG D 1 311 ? 134.541 116.177 103.429 1.00 69.39 311 ARG D N 1
ATOM 9607 C CA . ARG D 1 311 ? 133.143 116.101 103.837 1.00 69.39 311 ARG D CA 1
ATOM 9608 C C . ARG D 1 311 ? 132.928 114.990 104.856 1.00 69.39 311 ARG D C 1
ATOM 9609 O O . ARG D 1 311 ? 132.159 115.152 105.813 1.00 69.39 311 ARG D O 1
ATOM 9617 N N . GLU D 1 312 ? 133.595 113.848 104.665 1.00 72.01 312 GLU D N 1
ATOM 9618 C CA . GLU D 1 312 ? 133.509 112.775 105.649 1.00 72.01 312 GLU D CA 1
ATOM 9619 C C . GLU D 1 312 ? 134.060 113.224 106.995 1.00 72.01 312 GLU D C 1
ATOM 9620 O O . GLU D 1 312 ? 133.499 112.892 108.046 1.00 72.01 312 GLU D O 1
ATOM 9626 N N . LEU D 1 313 ? 135.160 113.980 106.984 1.00 68.18 313 LEU D N 1
ATOM 9627 C CA . LEU D 1 313 ? 135.713 114.490 108.235 1.00 68.18 313 LEU D CA 1
ATOM 9628 C C . LEU D 1 313 ? 134.740 115.442 108.925 1.00 68.18 313 LEU D C 1
ATOM 9629 O O . LEU D 1 313 ? 134.574 115.392 110.149 1.00 68.18 313 LEU D O 1
ATOM 9634 N N . ARG D 1 314 ? 134.088 116.318 108.155 1.00 72.88 314 ARG D N 1
ATOM 9635 C CA . ARG D 1 314 ? 133.092 117.219 108.736 1.00 72.88 314 ARG D CA 1
ATOM 9636 C C . ARG D 1 314 ? 131.927 116.445 109.346 1.00 72.88 314 ARG D C 1
ATOM 9637 O O . ARG D 1 314 ? 131.460 116.766 110.449 1.00 72.88 314 ARG D O 1
ATOM 9645 N N . VAL D 1 315 ? 131.440 115.425 108.637 1.00 70.50 315 VAL D N 1
ATOM 9646 C CA . VAL D 1 315 ? 130.333 114.621 109.147 1.00 70.50 315 VAL D CA 1
ATOM 9647 C C . VAL D 1 315 ? 130.742 113.906 110.428 1.00 70.50 315 VAL D C 1
ATOM 9648 O O . VAL D 1 315 ? 129.967 113.827 111.391 1.00 70.50 315 VAL D O 1
ATOM 9652 N N . LEU D 1 316 ? 131.966 113.374 110.460 1.00 70.03 316 LEU D N 1
ATOM 9653 C CA . LEU D 1 316 ? 132.457 112.716 111.665 1.00 70.03 316 LEU D CA 1
ATOM 9654 C C . LEU D 1 316 ? 132.562 113.699 112.823 1.00 70.03 316 LEU D C 1
ATOM 9655 O O . LEU D 1 316 ? 132.267 113.349 113.970 1.00 70.03 316 LEU D O 1
ATOM 9660 N N . ILE D 1 317 ? 132.989 114.932 112.544 1.00 69.65 317 ILE D N 1
ATOM 9661 C CA . ILE D 1 317 ? 133.061 115.950 113.590 1.00 69.65 317 ILE D CA 1
ATOM 9662 C C . ILE D 1 317 ? 131.676 116.220 114.164 1.00 69.65 317 ILE D C 1
ATOM 9663 O O . ILE D 1 317 ? 131.495 116.304 115.386 1.00 69.65 317 ILE D O 1
ATOM 9668 N N . ASP D 1 318 ? 130.675 116.360 113.291 1.00 76.14 318 ASP D N 1
ATOM 9669 C CA . ASP D 1 318 ? 129.316 116.610 113.768 1.00 76.14 318 ASP D CA 1
ATOM 9670 C C . ASP D 1 318 ? 128.793 115.441 114.600 1.00 76.14 318 ASP D C 1
ATOM 9671 O O . ASP D 1 318 ? 128.178 115.642 115.658 1.00 76.14 318 ASP D O 1
ATOM 9676 N N . ASP D 1 319 ? 129.031 114.211 114.138 1.00 75.32 319 ASP D N 1
ATOM 9677 C CA . ASP D 1 319 ? 128.580 113.041 114.886 1.00 75.32 319 ASP D CA 1
ATOM 9678 C C . ASP D 1 319 ? 129.268 112.955 116.242 1.00 75.32 319 ASP D C 1
ATOM 9679 O O . ASP D 1 319 ? 128.635 112.617 117.250 1.00 75.32 319 ASP D O 1
ATOM 9684 N N . SER D 1 320 ? 130.567 113.254 116.285 1.00 70.32 320 SER D N 1
ATOM 9685 C CA . SER D 1 320 ? 131.289 113.248 117.551 1.00 70.32 320 SER D CA 1
ATOM 9686 C C . SER D 1 320 ? 130.750 114.312 118.495 1.00 70.32 320 SER D C 1
ATOM 9687 O O . SER D 1 320 ? 130.660 114.086 119.705 1.00 70.32 320 SER D O 1
ATOM 9690 N N . GLN D 1 321 ? 130.394 115.484 117.964 1.00 71.95 321 GLN D N 1
ATOM 9691 C CA . GLN D 1 321 ? 129.801 116.519 118.806 1.00 71.95 321 GLN D CA 1
ATOM 9692 C C . GLN D 1 321 ? 128.472 116.057 119.392 1.00 71.95 321 GLN D C 1
ATOM 9693 O O . GLN D 1 321 ? 128.187 116.291 120.574 1.00 71.95 321 GLN D O 1
ATOM 9699 N N . SER D 1 322 ? 127.646 115.394 118.578 1.00 69.40 322 SER D N 1
ATOM 9700 C CA . SER D 1 322 ? 126.385 114.863 119.092 1.00 69.40 322 SER D CA 1
ATOM 9701 C C . SER D 1 322 ? 126.628 113.818 120.178 1.00 69.40 322 SER D C 1
ATOM 9702 O O . SER D 1 322 ? 125.934 113.798 121.205 1.00 69.40 322 SER D O 1
ATOM 9705 N N . ILE D 1 323 ? 127.616 112.946 119.970 1.00 68.89 323 ILE D N 1
ATOM 9706 C CA . ILE D 1 323 ? 127.934 111.925 120.966 1.00 68.89 323 ILE D CA 1
ATOM 9707 C C . ILE D 1 323 ? 128.423 112.571 122.256 1.00 68.89 323 ILE D C 1
ATOM 9708 O O . ILE D 1 323 ? 128.095 112.117 123.358 1.00 68.89 323 ILE D O 1
ATOM 9713 N N . ILE D 1 324 ? 129.217 113.638 122.141 1.00 67.71 324 ILE D N 1
ATOM 9714 C CA . ILE D 1 324 ? 129.689 114.358 123.321 1.00 67.71 324 ILE D CA 1
ATOM 9715 C C . ILE D 1 324 ? 128.517 114.962 124.079 1.00 67.71 324 ILE D C 1
ATOM 9716 O O . ILE D 1 324 ? 128.466 114.916 125.315 1.00 67.71 324 ILE D O 1
ATOM 9721 N N . PHE D 1 325 ? 127.563 115.550 123.353 1.00 68.14 325 PHE D N 1
ATOM 9722 C CA . PHE D 1 325 ? 126.372 116.097 123.998 1.00 68.14 325 PHE D CA 1
ATOM 9723 C C . PHE D 1 325 ? 125.619 115.015 124.761 1.00 68.14 325 PHE D C 1
ATOM 9724 O O . PHE D 1 325 ? 125.211 115.216 125.913 1.00 68.14 325 PHE D O 1
ATOM 9732 N N . ILE D 1 326 ? 125.434 113.852 124.131 1.00 67.73 326 ILE D N 1
ATOM 9733 C CA . ILE D 1 326 ? 124.701 112.769 124.783 1.00 67.73 326 ILE D CA 1
ATOM 9734 C C . ILE D 1 326 ? 125.451 112.279 126.017 1.00 67.73 326 ILE D C 1
ATOM 9735 O O . ILE D 1 326 ? 124.847 112.004 127.060 1.00 67.73 326 ILE D O 1
ATOM 9740 N N . ASN D 1 327 ? 126.777 112.158 125.917 1.00 69.69 327 ASN D N 1
ATOM 9741 C CA . ASN D 1 327 ? 127.577 111.713 127.055 1.00 69.69 327 ASN D CA 1
ATOM 9742 C C . ASN D 1 327 ? 127.478 112.690 128.218 1.00 69.69 327 ASN D C 1
ATOM 9743 O O . ASN D 1 327 ? 127.320 112.280 129.376 1.00 69.69 327 ASN D O 1
ATOM 9748 N N . LEU D 1 328 ? 127.577 113.989 127.930 1.00 65.58 328 LEU D N 1
ATOM 9749 C CA . LEU D 1 328 ? 127.476 114.990 128.986 1.00 65.58 328 LEU D CA 1
ATOM 9750 C C . LEU D 1 328 ? 126.101 114.962 129.638 1.00 65.58 328 LEU D C 1
ATOM 9751 O O . LEU D 1 328 ? 125.986 115.050 130.867 1.00 65.58 328 LEU D O 1
ATOM 9756 N N . ASP D 1 329 ? 125.043 114.829 128.833 1.00 67.36 329 ASP D N 1
ATOM 9757 C CA . ASP D 1 329 ? 123.699 114.763 129.397 1.00 67.36 329 ASP D CA 1
ATOM 9758 C C . ASP D 1 329 ? 123.516 113.517 130.256 1.00 67.36 329 ASP D C 1
ATOM 9759 O O . ASP D 1 329 ? 122.878 113.573 131.314 1.00 67.36 329 ASP D O 1
ATOM 9764 N N . SER D 1 330 ? 124.066 112.381 129.820 1.00 68.74 330 SER D N 1
ATOM 9765 C CA . SER D 1 330 ? 123.956 111.156 130.606 1.00 68.74 330 SER D CA 1
ATOM 9766 C C . SER D 1 330 ? 124.699 111.276 131.931 1.00 68.74 330 SER D C 1
ATOM 9767 O O . SER D 1 330 ? 124.199 110.839 132.977 1.00 68.74 330 SER D O 1
ATOM 9770 N N . HIS D 1 331 ? 125.901 111.860 131.908 1.00 72.19 331 HIS D N 1
ATOM 9771 C CA . HIS D 1 331 ? 126.639 112.069 133.149 1.00 72.19 331 HIS D CA 1
ATOM 9772 C C . HIS D 1 331 ? 125.883 113.007 134.081 1.00 72.19 331 HIS D C 1
ATOM 9773 O O . HIS D 1 331 ? 125.823 112.776 135.297 1.00 72.19 331 HIS D O 1
ATOM 9780 N N . ARG D 1 332 ? 125.295 114.070 133.525 1.00 62.51 332 ARG D N 1
ATOM 9781 C CA . ARG D 1 332 ? 124.495 114.981 134.334 1.00 62.51 332 ARG D CA 1
ATOM 9782 C C . ARG D 1 332 ? 123.313 114.259 134.963 1.00 62.51 332 ARG D C 1
ATOM 9783 O O . ARG D 1 332 ? 123.004 114.470 136.138 1.00 62.51 332 ARG D O 1
ATOM 9791 N N . ASN D 1 333 ? 122.642 113.398 134.194 1.00 63.23 333 ASN D N 1
ATOM 9792 C CA . ASN D 1 333 ? 121.498 112.664 134.725 1.00 63.23 333 ASN D CA 1
ATOM 9793 C C . ASN D 1 333 ? 121.914 111.718 135.844 1.00 63.23 333 ASN D C 1
ATOM 9794 O O . ASN D 1 333 ? 121.219 111.605 136.860 1.00 63.23 333 ASN D O 1
ATOM 9799 N N . VAL D 1 334 ? 123.043 111.028 135.676 1.00 64.08 334 VAL D N 1
ATOM 9800 C CA . VAL D 1 334 ? 123.515 110.113 136.716 1.00 64.08 334 VAL D CA 1
ATOM 9801 C C . VAL D 1 334 ? 123.836 110.881 137.993 1.00 64.08 334 VAL D C 1
ATOM 9802 O O . VAL D 1 334 ? 123.421 110.496 139.099 1.00 64.08 334 VAL D O 1
ATOM 9806 N N . MET D 1 335 ? 124.575 111.986 137.859 1.00 65.41 335 MET D N 1
ATOM 9807 C CA . MET D 1 335 ? 124.924 112.782 139.030 1.00 65.41 335 MET D CA 1
ATOM 9808 C C . MET D 1 335 ? 123.681 113.356 139.694 1.00 65.41 335 MET D C 1
ATOM 9809 O O . MET D 1 335 ? 123.597 113.409 140.926 1.00 65.41 335 MET D O 1
ATOM 9814 N N . MET D 1 336 ? 122.702 113.783 138.896 1.00 65.18 336 MET D N 1
ATOM 9815 C CA . MET D 1 336 ? 121.477 114.342 139.452 1.00 65.18 336 MET D CA 1
ATOM 9816 C C . MET D 1 336 ? 120.670 113.285 140.193 1.00 65.18 336 MET D C 1
ATOM 9817 O O . MET D 1 336 ? 120.094 113.565 141.247 1.00 65.18 336 MET D O 1
ATOM 9822 N N . ARG D 1 337 ? 120.611 112.064 139.658 1.00 67.77 337 ARG D N 1
ATOM 9823 C CA . ARG D 1 337 ? 119.902 110.991 140.349 1.00 67.77 337 ARG D CA 1
ATOM 9824 C C . ARG D 1 337 ? 120.570 110.662 141.677 1.00 67.77 337 ARG D C 1
ATOM 9825 O O . ARG D 1 337 ? 119.896 110.475 142.700 1.00 67.77 337 ARG D O 1
ATOM 9833 N N . LEU D 1 338 ? 121.902 110.587 141.681 1.00 65.94 338 LEU D N 1
ATOM 9834 C CA . LEU D 1 338 ? 122.606 110.303 142.928 1.00 65.94 338 LEU D CA 1
ATOM 9835 C C . LEU D 1 338 ? 122.409 111.428 143.940 1.00 65.94 338 LEU D C 1
ATOM 9836 O O . LEU D 1 338 ? 122.193 111.175 145.135 1.00 65.94 338 LEU D O 1
ATOM 9841 N N . ASN D 1 339 ? 122.460 112.678 143.475 1.00 65.88 339 ASN D N 1
ATOM 9842 C CA . ASN D 1 339 ? 122.219 113.813 144.357 1.00 65.88 339 ASN D CA 1
ATOM 9843 C C . ASN D 1 339 ? 120.799 113.796 144.902 1.00 65.88 339 ASN D C 1
ATOM 9844 O O . ASN D 1 339 ? 120.569 114.159 146.057 1.00 65.88 339 ASN D O 1
ATOM 9849 N N . LEU D 1 340 ? 119.830 113.387 144.082 1.00 66.56 340 LEU D N 1
ATOM 9850 C CA . LEU D 1 340 ? 118.450 113.298 144.545 1.00 66.56 340 LEU D CA 1
ATOM 9851 C C . LEU D 1 340 ? 118.292 112.223 145.613 1.00 66.56 340 LEU D C 1
ATOM 9852 O O . LEU D 1 340 ? 117.567 112.418 146.594 1.00 66.56 340 LEU D O 1
ATOM 9857 N N . GLN D 1 341 ? 118.953 111.078 145.436 1.00 66.78 341 GLN D N 1
ATOM 9858 C CA . GLN D 1 341 ? 118.903 110.042 146.466 1.00 66.78 341 GLN D CA 1
ATOM 9859 C C . GLN D 1 341 ? 119.515 110.538 147.772 1.00 66.78 341 GLN D C 1
ATOM 9860 O O . GLN D 1 341 ? 118.960 110.319 148.861 1.00 66.78 341 GLN D O 1
ATOM 9866 N N . LEU D 1 342 ? 120.657 111.222 147.682 1.00 66.45 342 LEU D N 1
ATOM 9867 C CA . LEU D 1 342 ? 121.279 111.770 148.883 1.00 66.45 342 LEU D CA 1
ATOM 9868 C C . LEU D 1 342 ? 120.410 112.850 149.512 1.00 66.45 342 LEU D C 1
ATOM 9869 O O . LEU D 1 342 ? 120.382 112.999 150.738 1.00 66.45 342 LEU D O 1
ATOM 9874 N N . THR D 1 343 ? 119.690 113.613 148.689 1.00 68.53 343 THR D N 1
ATOM 9875 C CA . THR D 1 343 ? 118.766 114.614 149.208 1.00 68.53 343 THR D CA 1
ATOM 9876 C C . THR D 1 343 ? 117.603 113.958 149.940 1.00 68.53 343 THR D C 1
ATOM 9877 O O . THR D 1 343 ? 117.142 114.469 150.963 1.00 68.53 343 THR D O 1
ATOM 9881 N N . MET D 1 344 ? 117.113 112.828 149.427 1.00 71.11 344 MET D N 1
ATOM 9882 C CA . MET D 1 344 ? 116.086 112.072 150.141 1.00 71.11 344 MET D CA 1
ATOM 9883 C C . MET D 1 344 ? 116.596 111.622 151.502 1.00 71.11 344 MET D C 1
ATOM 9884 O O . MET D 1 344 ? 115.902 111.753 152.522 1.00 71.11 344 MET D O 1
ATOM 9889 N N . GLY D 1 345 ? 117.811 111.073 151.528 1.00 71.14 345 GLY D N 1
ATOM 9890 C CA . GLY D 1 345 ? 118.397 110.675 152.797 1.00 71.14 345 GLY D CA 1
ATOM 9891 C C . GLY D 1 345 ? 118.529 111.838 153.761 1.00 71.14 345 GLY D C 1
ATOM 9892 O O . GLY D 1 345 ? 118.171 111.728 154.937 1.00 71.14 345 GLY D O 1
ATOM 9893 N N . THR D 1 346 ? 119.019 112.976 153.266 1.00 70.88 346 THR D N 1
ATOM 9894 C CA . THR D 1 346 ? 119.183 114.156 154.107 1.00 70.88 346 THR D CA 1
ATOM 9895 C C . THR D 1 346 ? 117.840 114.666 154.614 1.00 70.88 346 THR D C 1
ATOM 9896 O O . THR D 1 346 ? 117.728 115.090 155.766 1.00 70.88 346 THR D O 1
ATOM 9900 N N . PHE D 1 347 ? 116.810 114.633 153.768 1.00 70.78 347 PHE D N 1
ATOM 9901 C CA . PHE D 1 347 ? 115.494 115.108 154.179 1.00 70.78 347 PHE D CA 1
ATOM 9902 C C . PHE D 1 347 ? 114.902 114.230 155.273 1.00 70.78 347 PHE D C 1
ATOM 9903 O O . PHE D 1 347 ? 114.356 114.742 156.256 1.00 70.78 347 PHE D O 1
ATOM 9911 N N . SER D 1 348 ? 114.987 112.906 155.117 1.00 75.39 348 SER D N 1
ATOM 9912 C CA . SER D 1 348 ? 114.489 112.022 156.168 1.00 75.39 348 SER D CA 1
ATOM 9913 C C . SER D 1 348 ? 115.281 112.207 157.457 1.00 75.39 348 SER D C 1
ATOM 9914 O O . SER D 1 348 ? 114.706 112.252 158.559 1.00 75.39 348 SER D O 1
ATOM 9917 N N . LEU D 1 349 ? 116.606 112.333 157.333 1.00 75.86 349 LEU D N 1
ATOM 9918 C CA . LEU D 1 349 ? 117.448 112.555 158.500 1.00 75.86 349 LEU D CA 1
ATOM 9919 C C . LEU D 1 349 ? 117.069 113.848 159.204 1.00 75.86 349 LEU D C 1
ATOM 9920 O O . LEU D 1 349 ? 116.987 113.887 160.432 1.00 75.86 349 LEU D O 1
ATOM 9925 N N . SER D 1 350 ? 116.817 114.911 158.438 1.00 77.39 350 SER D N 1
ATOM 9926 C CA . SER D 1 350 ? 116.461 116.196 159.026 1.00 77.39 350 SER D CA 1
ATOM 9927 C C . SER D 1 350 ? 115.076 116.166 159.654 1.00 77.39 350 SER D C 1
ATOM 9928 O O . SER D 1 350 ? 114.859 116.800 160.689 1.00 77.39 350 SER D O 1
ATOM 9931 N N . LEU D 1 351 ? 114.132 115.439 159.057 1.00 79.20 351 LEU D N 1
ATOM 9932 C CA . LEU D 1 351 ? 112.809 115.312 159.660 1.00 79.20 351 LEU D CA 1
ATOM 9933 C C . LEU D 1 351 ? 112.895 114.641 161.025 1.00 79.20 351 LEU D C 1
ATOM 9934 O O . LEU D 1 351 ? 112.397 115.169 162.032 1.00 79.20 351 LEU D O 1
ATOM 9939 N N . PHE D 1 352 ? 113.548 113.482 161.090 1.00 85.55 352 PHE D N 1
ATOM 9940 C CA . PHE D 1 352 ? 113.603 112.805 162.380 1.00 85.55 352 PHE D CA 1
ATOM 9941 C C . PHE D 1 352 ? 114.579 113.490 163.333 1.00 85.55 352 PHE D C 1
ATOM 9942 O O . PHE D 1 352 ? 114.435 113.374 164.555 1.00 85.55 352 PHE D O 1
ATOM 9950 N N . GLY D 1 353 ? 115.527 114.258 162.807 1.00 86.00 353 GLY D N 1
ATOM 9951 C CA . GLY D 1 353 ? 116.368 115.099 163.628 1.00 86.00 353 GLY D CA 1
ATOM 9952 C C . GLY D 1 353 ? 115.591 116.230 164.258 1.00 86.00 353 GLY D C 1
ATOM 9953 O O . GLY D 1 353 ? 115.856 116.603 165.398 1.00 86.00 353 GLY D O 1
ATOM 9954 N N . LEU D 1 354 ? 114.638 116.793 163.519 1.00 87.11 354 LEU D N 1
ATOM 9955 C CA . LEU D 1 354 ? 113.733 117.792 164.067 1.00 87.11 354 LEU D CA 1
ATOM 9956 C C . LEU D 1 354 ? 112.903 117.163 165.172 1.00 87.11 354 LEU D C 1
ATOM 9957 O O . LEU D 1 354 ? 112.677 117.776 166.222 1.00 87.11 354 LEU D O 1
ATOM 9962 N N . MET D 1 355 ? 112.450 115.930 164.939 1.00 93.55 355 MET D N 1
ATOM 9963 C CA . MET D 1 355 ? 111.699 115.222 165.972 1.00 93.55 355 MET D CA 1
ATOM 9964 C C . MET D 1 355 ? 112.540 115.058 167.236 1.00 93.55 355 MET D C 1
ATOM 9965 O O . MET D 1 355 ? 112.047 115.238 168.355 1.00 93.55 355 MET D O 1
ATOM 9970 N N . GLY D 1 356 ? 113.816 114.708 167.070 1.00 92.83 356 GLY D N 1
ATOM 9971 C CA . GLY D 1 356 ? 114.700 114.586 168.221 1.00 92.83 356 GLY D CA 1
ATOM 9972 C C . GLY D 1 356 ? 114.980 115.912 168.909 1.00 92.83 356 GLY D C 1
ATOM 9973 O O . GLY D 1 356 ? 114.976 115.995 170.140 1.00 92.83 356 GLY D O 1
ATOM 9974 N N . VAL D 1 357 ? 115.235 116.962 168.125 1.00 90.99 357 VAL D N 1
ATOM 9975 C CA . VAL D 1 357 ? 115.517 118.287 168.672 1.00 90.99 357 VAL D CA 1
ATOM 9976 C C . VAL D 1 357 ? 114.316 118.821 169.438 1.00 90.99 357 VAL D C 1
ATOM 9977 O O . VAL D 1 357 ? 114.472 119.581 170.402 1.00 90.99 357 VAL D O 1
ATOM 9981 N N . ALA D 1 358 ? 113.104 118.429 169.035 1.00 94.83 358 ALA D N 1
ATOM 9982 C CA . ALA D 1 358 ? 111.917 118.804 169.794 1.00 94.83 358 ALA D CA 1
ATOM 9983 C C . ALA D 1 358 ? 112.048 118.414 171.259 1.00 94.83 358 ALA D C 1
ATOM 9984 O O . ALA D 1 358 ? 111.556 119.129 172.137 1.00 94.83 358 ALA D O 1
ATOM 9986 N N . PHE D 1 359 ? 112.713 117.297 171.540 1.00 97.85 359 PHE D N 1
ATOM 9987 C CA . PHE D 1 359 ? 112.975 116.860 172.903 1.00 97.85 359 PHE D CA 1
ATOM 9988 C C . PHE D 1 359 ? 114.269 117.430 173.470 1.00 97.85 359 PHE D C 1
ATOM 9989 O O . PHE D 1 359 ? 114.578 117.180 174.639 1.00 97.85 359 PHE D O 1
ATOM 9997 N N . GLY D 1 360 ? 115.027 118.183 172.678 1.00 98.41 360 GLY D N 1
ATOM 9998 C CA . GLY D 1 360 ? 116.293 118.720 173.137 1.00 98.41 360 GLY D CA 1
ATOM 9999 C C . GLY D 1 360 ? 116.199 120.122 173.700 1.00 98.41 360 GLY D C 1
ATOM 10000 O O . GLY D 1 360 ? 117.152 120.616 174.310 1.00 98.41 360 GLY D O 1
ATOM 10001 N N . MET D 1 361 ? 115.058 120.774 173.501 1.00 100.89 361 MET D N 1
ATOM 10002 C CA . MET D 1 361 ? 114.866 122.124 174.007 1.00 100.89 361 MET D CA 1
ATOM 10003 C C . MET D 1 361 ? 114.713 122.117 175.523 1.00 100.89 361 MET D C 1
ATOM 10004 O O . MET D 1 361 ? 114.176 121.175 176.113 1.00 100.89 361 MET D O 1
ATOM 10009 N N . ASN D 1 362 ? 115.201 123.185 176.154 1.00 102.35 362 ASN D N 1
ATOM 10010 C CA . ASN D 1 362 ? 115.203 123.301 177.612 1.00 102.35 362 ASN D CA 1
ATOM 10011 C C . ASN D 1 362 ? 113.838 123.771 178.124 1.00 102.35 362 ASN D C 1
ATOM 10012 O O . ASN D 1 362 ? 113.697 124.811 178.766 1.00 102.35 362 ASN D O 1
ATOM 10017 N N . LEU D 1 363 ? 112.820 122.971 177.822 1.00 107.57 363 LEU D N 1
ATOM 10018 C CA . LEU D 1 363 ? 111.467 123.192 178.311 1.00 107.57 363 LEU D CA 1
ATOM 10019 C C . LEU D 1 363 ? 111.012 121.951 179.062 1.00 107.57 363 LEU D C 1
ATOM 10020 O O . LEU D 1 363 ? 111.225 120.827 178.596 1.00 107.57 363 LEU D O 1
ATOM 10025 N N . GLU D 1 364 ? 110.398 122.158 180.225 1.00 117.67 364 GLU D N 1
ATOM 10026 C CA . GLU D 1 364 ? 110.000 121.041 181.071 1.00 117.67 364 GLU D CA 1
ATOM 10027 C C . GLU D 1 364 ? 108.943 120.189 180.380 1.00 117.67 364 GLU D C 1
ATOM 10028 O O . GLU D 1 364 ? 107.988 120.710 179.797 1.00 117.67 364 GLU D O 1
ATOM 10034 N N . SER D 1 365 ? 109.122 118.874 180.448 1.00 117.54 365 SER D N 1
ATOM 10035 C CA . SER D 1 365 ? 108.179 117.908 179.907 1.00 117.54 365 SER D CA 1
ATOM 10036 C C . SER D 1 365 ? 107.855 116.881 180.985 1.00 117.54 365 SER D C 1
ATOM 10037 O O . SER D 1 365 ? 108.335 116.965 182.120 1.00 117.54 365 SER D O 1
ATOM 10040 N N . SER D 1 366 ? 107.028 115.902 180.626 1.00 120.57 366 SER D N 1
ATOM 10041 C CA . SER D 1 366 ? 106.630 114.843 181.541 1.00 120.57 366 S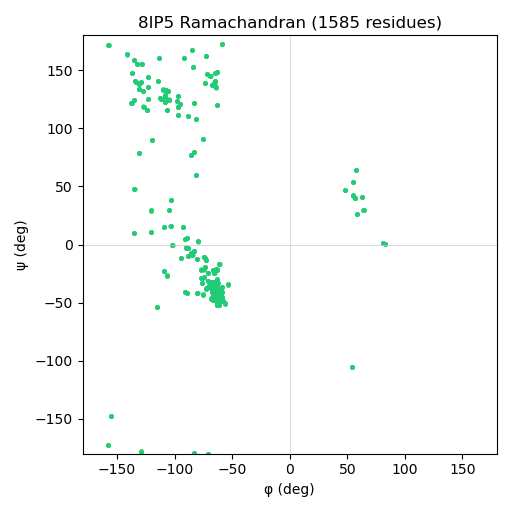ER D CA 1
ATOM 10042 C C . SER D 1 366 ? 107.349 113.528 181.270 1.00 120.57 366 SER D C 1
ATOM 10043 O O . SER D 1 366 ? 106.912 112.482 181.761 1.00 120.57 366 SER D O 1
ATOM 10046 N N . LEU D 1 367 ? 108.438 113.553 180.500 1.00 119.91 367 LEU D N 1
ATOM 10047 C CA . LEU D 1 367 ? 109.147 112.337 180.122 1.00 119.91 367 LEU D CA 1
ATOM 10048 C C . LEU D 1 367 ? 110.600 112.326 180.582 1.00 119.91 367 LEU D C 1
ATOM 10049 O O . LEU D 1 367 ? 111.366 111.455 180.151 1.00 119.91 367 LEU D O 1
ATOM 10054 N N . GLU D 1 368 ? 111.003 113.265 181.439 1.00 125.13 368 GLU D N 1
ATOM 10055 C CA . GLU D 1 368 ? 112.387 113.288 181.903 1.00 125.13 368 GLU D CA 1
ATOM 10056 C C . GLU D 1 368 ? 112.680 112.128 182.847 1.00 125.13 368 GLU D C 1
ATOM 10057 O O . GLU D 1 368 ? 113.778 111.561 182.819 1.00 125.13 368 GLU D O 1
ATOM 10063 N N . GLU D 1 369 ? 111.713 111.760 183.690 1.00 129.45 369 GLU D N 1
ATOM 10064 C CA . GLU D 1 369 ? 111.955 110.715 184.679 1.00 129.45 369 GLU D CA 1
ATOM 10065 C C . GLU D 1 369 ? 111.979 109.326 184.052 1.00 129.45 369 GLU D C 1
ATOM 10066 O O . GLU D 1 369 ? 112.647 108.427 184.573 1.00 129.45 369 GLU D O 1
ATOM 10072 N N . ASP D 1 370 ? 111.259 109.128 182.949 1.00 122.74 370 ASP D N 1
ATOM 10073 C CA . ASP D 1 370 ? 111.217 107.818 182.314 1.00 122.74 370 ASP D CA 1
ATOM 10074 C C . ASP D 1 370 ? 112.590 107.439 181.773 1.00 122.74 370 ASP D C 1
ATOM 10075 O O . ASP D 1 370 ? 113.303 108.269 181.201 1.00 122.74 370 ASP D O 1
ATOM 10077 N N . HIS D 1 371 ? 112.959 106.172 181.957 1.00 121.59 371 HIS D N 1
ATOM 10078 C CA . HIS D 1 371 ? 114.275 105.690 181.554 1.00 121.59 371 HIS D CA 1
ATOM 10079 C C . HIS D 1 371 ? 114.287 105.139 180.134 1.00 121.59 371 HIS D C 1
ATOM 10080 O O . HIS D 1 371 ? 115.236 105.389 179.382 1.00 121.59 371 HIS D O 1
ATOM 10087 N N . ARG D 1 372 ? 113.252 104.393 179.750 1.00 117.95 372 ARG D N 1
ATOM 10088 C CA . ARG D 1 372 ? 113.207 103.774 178.432 1.00 117.95 372 ARG D CA 1
ATOM 10089 C C . ARG D 1 372 ? 112.777 104.735 177.333 1.00 117.95 372 ARG D C 1
ATOM 10090 O O . ARG D 1 372 ? 112.922 104.400 176.152 1.00 117.95 372 ARG D O 1
ATOM 10098 N N . ILE D 1 373 ? 112.258 105.913 177.687 1.00 111.51 373 ILE D N 1
ATOM 10099 C CA . ILE D 1 373 ? 111.742 106.831 176.675 1.00 111.51 373 ILE D CA 1
ATOM 10100 C C . ILE D 1 373 ? 112.870 107.345 175.789 1.00 111.51 373 ILE D C 1
ATOM 10101 O O . ILE D 1 373 ? 112.692 107.525 174.580 1.00 111.51 373 ILE D O 1
ATOM 10106 N N . PHE D 1 374 ? 114.052 107.569 176.367 1.00 107.05 374 PHE D N 1
ATOM 10107 C CA . PHE D 1 374 ? 115.178 108.080 175.590 1.00 107.05 374 PHE D CA 1
ATOM 10108 C C . PHE D 1 374 ? 115.588 107.091 174.505 1.00 107.05 374 PHE D C 1
ATOM 10109 O O . PHE D 1 374 ? 115.695 107.448 173.323 1.00 107.05 374 PHE D O 1
ATOM 10117 N N . TRP D 1 375 ? 115.817 105.836 174.893 1.00 107.05 375 TRP D N 1
ATOM 10118 C CA . TRP D 1 375 ? 116.219 104.824 173.925 1.00 107.05 375 TRP D CA 1
ATOM 10119 C C . TRP D 1 375 ? 115.102 104.536 172.933 1.00 107.05 375 TRP D C 1
ATOM 10120 O O . TRP D 1 375 ? 115.366 104.304 171.748 1.00 107.05 375 TRP D O 1
ATOM 10131 N N . LEU D 1 376 ? 113.849 104.549 173.394 1.00 106.80 376 LEU D N 1
ATOM 10132 C CA . LEU D 1 376 ? 112.731 104.350 172.480 1.00 106.80 376 LEU D CA 1
ATOM 10133 C C . LEU D 1 376 ? 112.692 105.443 171.420 1.00 106.80 376 LEU D C 1
ATOM 10134 O O . LEU D 1 376 ? 112.518 105.156 170.230 1.00 106.80 376 LEU D O 1
ATOM 10139 N N . ILE D 1 377 ? 112.866 106.701 171.833 1.00 102.87 377 ILE D N 1
ATOM 10140 C CA . ILE D 1 377 ? 112.840 107.810 170.885 1.00 102.87 377 ILE D CA 1
ATOM 10141 C C . ILE D 1 377 ? 113.997 107.699 169.905 1.00 102.87 377 ILE D C 1
ATOM 10142 O O . ILE D 1 377 ? 113.820 107.876 168.695 1.00 102.87 377 ILE D O 1
ATOM 10147 N N . THR D 1 378 ? 115.197 107.394 170.404 1.00 102.61 378 THR D N 1
ATOM 10148 C CA . THR D 1 378 ? 116.350 107.266 169.514 1.00 102.61 378 THR D CA 1
ATOM 10149 C C . THR D 1 378 ? 116.138 106.150 168.495 1.00 102.61 378 THR D C 1
ATOM 10150 O O . THR D 1 378 ? 116.400 106.323 167.295 1.00 102.61 378 THR D O 1
ATOM 10154 N N . GLY D 1 379 ? 115.652 104.996 168.958 1.00 100.87 379 GLY D N 1
ATOM 10155 C CA . GLY D 1 379 ? 115.438 103.880 168.057 1.00 100.87 379 GLY D CA 1
ATOM 10156 C C . GLY D 1 379 ? 114.378 104.162 167.012 1.00 100.87 379 GLY D C 1
ATOM 10157 O O . GLY D 1 379 ? 114.580 103.889 165.826 1.00 100.87 379 GLY D O 1
ATOM 10158 N N . ILE D 1 380 ? 113.234 104.713 167.433 1.00 101.06 380 ILE D N 1
ATOM 10159 C CA . ILE D 1 380 ? 112.183 105.010 166.465 1.00 101.06 380 ILE D CA 1
ATOM 10160 C C . ILE D 1 380 ? 112.644 106.090 165.501 1.00 101.06 380 ILE D C 1
ATOM 10161 O O . ILE D 1 380 ? 112.291 106.061 164.321 1.00 101.06 380 ILE D O 1
ATOM 10166 N N . MET D 1 381 ? 113.464 107.030 165.967 1.00 99.26 381 MET D N 1
ATOM 10167 C CA . MET D 1 381 ? 114.000 108.083 165.118 1.00 99.26 381 MET D CA 1
ATOM 10168 C C . MET D 1 381 ? 114.874 107.503 164.013 1.00 99.26 381 MET D C 1
ATOM 10169 O O . MET D 1 381 ? 114.666 107.797 162.830 1.00 99.26 381 MET D O 1
ATOM 10174 N N . PHE D 1 382 ? 115.838 106.659 164.387 1.00 95.57 382 PHE D N 1
ATOM 10175 C CA . PHE D 1 382 ? 116.722 106.064 163.385 1.00 95.57 382 PHE D CA 1
ATOM 10176 C C . PHE D 1 382 ? 115.954 105.149 162.435 1.00 95.57 382 PHE D C 1
ATOM 10177 O O . PHE D 1 382 ? 116.150 105.191 161.211 1.00 95.57 382 PHE D O 1
ATOM 10185 N N . MET D 1 383 ? 115.068 104.311 162.983 1.00 98.54 383 MET D N 1
ATOM 10186 C CA . MET D 1 383 ? 114.309 103.390 162.145 1.00 98.54 383 MET D CA 1
ATOM 10187 C C . MET D 1 383 ? 113.397 104.141 161.185 1.00 98.54 383 MET D C 1
ATOM 10188 O O . MET D 1 383 ? 113.270 103.761 160.017 1.00 98.54 383 MET D O 1
ATOM 10193 N N . GLY D 1 384 ? 112.753 105.209 161.657 1.00 90.35 384 GLY D N 1
ATOM 10194 C CA . GLY D 1 384 ? 111.911 105.999 160.782 1.00 90.35 384 GLY D CA 1
ATOM 10195 C C . GLY D 1 384 ? 112.702 106.724 159.714 1.00 90.35 384 GLY D C 1
ATOM 10196 O O . GLY D 1 384 ? 112.247 106.845 158.576 1.00 90.35 384 GLY D O 1
ATOM 10197 N N . SER D 1 385 ? 113.893 107.220 160.060 1.00 86.92 385 SER D N 1
ATOM 10198 C CA . SER D 1 385 ? 114.757 107.809 159.043 1.00 86.92 385 SER D CA 1
ATOM 10199 C C . SER D 1 385 ? 115.055 106.800 157.944 1.00 86.92 385 SER D C 1
ATOM 10200 O O . SER D 1 385 ? 114.910 107.096 156.750 1.00 86.92 385 SER D O 1
ATOM 10203 N N . GLY D 1 386 ? 115.445 105.585 158.336 1.00 85.43 386 GLY D N 1
ATOM 10204 C CA . GLY D 1 386 ? 115.739 104.561 157.345 1.00 85.43 386 GLY D CA 1
ATOM 10205 C C . GLY D 1 386 ? 114.531 104.198 156.501 1.00 85.43 386 GLY D C 1
ATOM 10206 O O . GLY D 1 386 ? 114.626 104.069 155.277 1.00 85.43 386 GLY D O 1
ATOM 10207 N N . LEU D 1 387 ? 113.373 104.033 157.146 1.00 85.99 387 LEU D N 1
ATOM 10208 C CA . LEU D 1 387 ? 112.168 103.639 156.423 1.00 85.99 387 LEU D CA 1
ATOM 10209 C C . LEU D 1 387 ? 111.713 104.726 155.458 1.00 85.99 387 LEU D C 1
ATOM 10210 O O . LEU D 1 387 ? 111.314 104.430 154.326 1.00 85.99 387 LEU D O 1
ATOM 10215 N N . ILE D 1 388 ? 111.758 105.989 155.884 1.00 80.85 388 ILE D N 1
ATOM 10216 C CA . ILE D 1 388 ? 111.364 107.082 155.003 1.00 80.85 388 ILE D CA 1
ATOM 10217 C C . ILE D 1 388 ? 112.338 107.205 153.840 1.00 80.85 388 ILE D C 1
ATOM 10218 O O . ILE D 1 388 ? 111.931 107.470 152.702 1.00 80.85 388 ILE D O 1
ATOM 10223 N N . TRP D 1 389 ? 113.634 107.007 154.095 1.00 75.43 389 TRP D N 1
ATOM 10224 C CA . TRP D 1 389 ? 114.596 107.030 152.998 1.00 75.43 389 TRP D CA 1
ATOM 10225 C C . TRP D 1 389 ? 114.313 105.918 151.995 1.00 75.43 389 TRP D C 1
ATOM 10226 O O . TRP D 1 389 ? 114.348 106.146 150.779 1.00 75.43 389 TRP D O 1
ATOM 10237 N N . ARG D 1 390 ? 114.023 104.710 152.484 1.00 85.52 390 ARG D N 1
ATOM 10238 C CA . ARG D 1 390 ? 113.716 103.604 151.580 1.00 85.52 390 ARG D CA 1
ATOM 10239 C C . ARG D 1 390 ? 112.445 103.873 150.784 1.00 85.52 390 ARG D C 1
ATOM 10240 O O . ARG D 1 390 ? 112.383 103.587 149.581 1.00 85.52 390 ARG D O 1
ATOM 10248 N N . ARG D 1 391 ? 111.418 104.419 151.438 1.00 84.77 391 ARG D N 1
ATOM 10249 C CA . ARG D 1 391 ? 110.176 104.732 150.740 1.00 84.77 391 ARG D CA 1
ATOM 10250 C C . ARG D 1 391 ? 110.395 105.799 149.676 1.00 84.77 391 ARG D C 1
ATOM 10251 O O . ARG D 1 391 ? 109.833 105.715 148.579 1.00 84.77 391 ARG D O 1
ATOM 10259 N N . LEU D 1 392 ? 111.207 106.812 149.982 1.00 78.27 392 LEU D N 1
ATOM 10260 C CA . LEU D 1 392 ? 111.502 107.845 148.995 1.00 78.27 392 LEU D CA 1
ATOM 10261 C C . LEU D 1 392 ? 112.295 107.281 147.822 1.00 78.27 392 LEU D C 1
ATOM 10262 O O . LEU D 1 392 ? 112.068 107.668 146.670 1.00 78.27 392 LEU D O 1
ATOM 10267 N N . LEU D 1 393 ? 113.233 106.370 148.092 1.00 78.42 393 LEU D N 1
ATOM 10268 C CA . LEU D 1 393 ? 113.965 105.726 147.005 1.00 78.42 393 LEU D CA 1
ATOM 10269 C C . LEU D 1 393 ? 113.031 104.907 146.121 1.00 78.42 393 LEU D C 1
ATOM 10270 O O . LEU D 1 393 ? 113.149 104.928 144.889 1.00 78.42 393 LEU D O 1
ATOM 10275 N N . SER D 1 394 ? 112.097 104.176 146.733 1.00 85.98 394 SER D N 1
ATOM 10276 C CA . SER D 1 394 ? 111.123 103.420 145.953 1.00 85.98 394 SER D CA 1
ATOM 10277 C C . SER D 1 394 ? 110.239 104.348 145.128 1.00 85.98 394 SER D C 1
ATOM 10278 O O . SER D 1 394 ? 109.904 104.043 143.977 1.00 85.98 394 SER D O 1
ATOM 10281 N N . PHE D 1 395 ? 109.845 105.485 145.706 1.00 86.76 395 PHE D N 1
ATOM 10282 C CA . PHE D 1 395 ? 109.041 106.455 144.971 1.00 86.76 395 PHE D CA 1
ATOM 10283 C C . PHE D 1 395 ? 109.812 107.018 143.784 1.00 86.76 395 PHE D C 1
ATOM 10284 O O . PHE D 1 395 ? 109.244 107.220 142.705 1.00 86.76 395 PHE D O 1
ATOM 10292 N N . LEU D 1 396 ? 111.108 107.280 143.966 1.00 86.42 396 LEU D N 1
ATOM 10293 C CA . LEU D 1 396 ? 111.941 107.721 142.850 1.00 86.42 396 LEU D CA 1
ATOM 10294 C C . LEU D 1 396 ? 112.019 106.658 141.765 1.00 86.42 396 LEU D C 1
ATOM 10295 O O . LEU D 1 396 ? 111.936 106.970 140.571 1.00 86.42 396 LEU D O 1
ATOM 10300 N N . GLY D 1 397 ? 112.201 105.398 142.161 1.00 92.64 397 GLY D N 1
ATOM 10301 C CA . GLY D 1 397 ? 112.232 104.326 141.180 1.00 92.64 397 GLY D CA 1
ATOM 10302 C C . GLY D 1 397 ? 110.936 104.220 140.399 1.00 92.64 397 GLY D C 1
ATOM 10303 O O . GLY D 1 397 ? 110.945 103.988 139.188 1.00 92.64 397 GLY D O 1
ATOM 10304 N N . ARG D 1 398 ? 109.804 104.383 141.086 1.00 98.35 398 ARG D N 1
ATOM 10305 C CA . ARG D 1 398 ? 108.514 104.375 140.402 1.00 98.35 398 ARG D CA 1
ATOM 10306 C C . ARG D 1 398 ? 108.379 105.562 139.455 1.00 98.35 398 ARG D C 1
ATOM 10307 O O . ARG D 1 398 ? 107.883 105.417 138.332 1.00 98.35 398 ARG D O 1
ATOM 10315 N N . GLN D 1 399 ? 108.809 106.748 139.895 1.00 95.65 399 GLN D N 1
ATOM 10316 C CA . GLN D 1 399 ? 108.679 107.943 139.067 1.00 95.65 399 GLN D CA 1
ATOM 10317 C C . GLN D 1 399 ? 109.529 107.844 137.807 1.00 95.65 399 GLN D C 1
ATOM 10318 O O . GLN D 1 399 ? 109.079 108.209 136.715 1.00 95.65 399 GLN D O 1
ATOM 10324 N N . LEU D 1 400 ? 110.763 107.355 137.937 1.00 92.14 400 LEU D N 1
ATOM 10325 C CA . LEU D 1 400 ? 111.637 107.220 136.779 1.00 92.14 400 LEU D CA 1
ATOM 10326 C C . LEU D 1 400 ? 111.235 106.069 135.867 1.00 92.14 400 LEU D C 1
ATOM 10327 O O . LEU D 1 400 ? 111.757 105.981 134.750 1.00 92.14 400 LEU D O 1
ATOM 10332 N N . GLU D 1 401 ? 110.331 105.199 136.313 1.00 96.71 401 GLU D N 1
ATOM 10333 C CA . GLU D 1 401 ? 109.855 104.064 135.524 1.00 96.71 401 GLU D CA 1
ATOM 10334 C C . GLU D 1 401 ? 111.004 103.178 135.052 1.00 96.71 401 GLU D C 1
ATOM 10335 O O . GLU D 1 401 ? 111.858 102.779 135.843 1.00 96.71 401 GLU D O 1
ATOM 10337 N N . VAL E 1 82 ? 101.515 166.897 91.320 1.00 115.28 82 VAL E N 1
ATOM 10338 C CA . VAL E 1 82 ? 100.580 165.816 91.608 1.00 115.28 82 VAL E CA 1
ATOM 10339 C C . VAL E 1 82 ? 101.043 164.510 90.970 1.00 115.28 82 VAL E C 1
ATOM 10340 O O . VAL E 1 82 ? 101.016 163.455 91.605 1.00 115.28 82 VAL E O 1
ATOM 10342 N N . ALA E 1 83 ? 101.462 164.589 89.711 1.00 111.25 83 ALA E N 1
ATOM 10343 C CA . ALA E 1 83 ? 101.933 163.409 89.008 1.00 111.25 83 ALA E CA 1
ATOM 10344 C C . ALA E 1 83 ? 103.259 162.929 89.598 1.00 111.25 83 ALA E C 1
ATOM 10345 O O . ALA E 1 83 ? 104.087 163.737 90.026 1.00 111.25 83 ALA E O 1
ATOM 10347 N N . PRO E 1 84 ? 103.479 161.615 89.639 1.00 106.00 84 PRO E N 1
ATOM 10348 C CA . PRO E 1 84 ? 104.750 161.100 90.159 1.00 106.00 84 PRO E CA 1
ATOM 10349 C C . PRO E 1 84 ? 105.918 161.521 89.281 1.00 106.00 84 PRO E C 1
ATOM 10350 O O . PRO E 1 84 ? 105.787 161.674 88.064 1.00 106.00 84 PRO E O 1
ATOM 10354 N N . VAL E 1 85 ? 107.074 161.715 89.917 1.00 103.38 85 VAL E N 1
ATOM 10355 C CA . VAL E 1 85 ? 108.269 162.187 89.234 1.00 103.38 85 VAL E CA 1
ATOM 10356 C C . VAL E 1 85 ? 109.470 161.363 89.678 1.00 103.38 85 VAL E C 1
ATOM 10357 O O . VAL E 1 85 ? 109.469 160.734 90.738 1.00 103.38 85 VAL E O 1
ATOM 10361 N N . PHE E 1 86 ? 110.503 161.378 88.841 1.00 98.75 86 PHE E N 1
ATOM 10362 C CA . PHE E 1 86 ? 111.802 160.803 89.156 1.00 98.75 86 PHE E CA 1
ATOM 10363 C C . PHE E 1 86 ? 112.802 161.925 89.388 1.00 98.75 86 PHE E C 1
ATOM 10364 O O . PHE E 1 86 ? 112.876 162.870 88.593 1.00 98.75 86 PHE E O 1
ATOM 10372 N N . THR E 1 87 ? 113.564 161.819 90.473 1.00 97.14 87 THR E N 1
ATOM 10373 C CA . THR E 1 87 ? 114.739 162.659 90.673 1.00 97.14 87 THR E CA 1
ATOM 10374 C C . THR E 1 87 ? 115.887 162.039 89.887 1.00 97.14 87 THR E C 1
ATOM 10375 O O . THR E 1 87 ? 116.419 160.993 90.273 1.00 97.14 87 THR E O 1
ATOM 10379 N N . VAL E 1 88 ? 116.273 162.679 88.788 1.00 93.96 88 VAL E N 1
ATOM 10380 C CA . VAL E 1 88 ? 117.158 162.087 87.795 1.00 93.96 88 VAL E CA 1
ATOM 10381 C C . VAL E 1 88 ? 118.519 162.761 87.872 1.00 93.96 88 VAL E C 1
ATOM 10382 O O . VAL E 1 88 ? 118.618 163.993 87.801 1.00 93.96 88 VAL E O 1
ATOM 10386 N N . THR E 1 89 ? 119.563 161.949 88.014 1.00 92.76 89 THR E N 1
ATOM 10387 C CA . THR E 1 89 ? 120.943 162.388 87.858 1.00 92.76 89 THR E CA 1
ATOM 10388 C C . THR E 1 89 ? 121.462 161.830 86.540 1.00 92.76 89 THR E C 1
ATOM 10389 O O . THR E 1 89 ? 121.565 160.611 86.380 1.00 92.76 89 THR E O 1
ATOM 10393 N N . LYS E 1 90 ? 121.785 162.717 85.605 1.00 93.20 90 LYS E N 1
ATOM 10394 C CA . LYS E 1 90 ? 122.157 162.346 84.249 1.00 93.20 90 LYS E CA 1
ATOM 10395 C C . LYS E 1 90 ? 123.647 162.573 84.046 1.00 93.20 90 LYS E C 1
ATOM 10396 O O . LYS E 1 90 ? 124.151 163.675 84.288 1.00 93.20 90 LYS E O 1
ATOM 10402 N N . PHE E 1 91 ? 124.342 161.527 83.610 1.00 92.25 91 PHE E N 1
ATOM 10403 C CA . PHE E 1 91 ? 125.752 161.593 83.248 1.00 92.25 91 PHE E CA 1
ATOM 10404 C C . PHE E 1 91 ? 125.870 161.390 81.744 1.00 92.25 91 PHE E C 1
ATOM 10405 O O . PHE E 1 91 ? 125.383 160.388 81.210 1.00 92.25 91 PHE E O 1
ATOM 10413 N N . ASP E 1 92 ? 126.516 162.334 81.068 1.00 100.87 92 ASP E N 1
ATOM 10414 C CA . ASP E 1 92 ? 126.697 162.239 79.630 1.00 100.87 92 ASP E CA 1
ATOM 10415 C C . ASP E 1 92 ? 127.901 161.360 79.300 1.00 100.87 92 ASP E C 1
ATOM 10416 O O . ASP E 1 92 ? 128.572 160.816 80.181 1.00 100.87 92 ASP E O 1
ATOM 10421 N N . LYS E 1 93 ? 128.169 161.219 78.000 1.00 102.06 93 LYS E N 1
ATOM 10422 C CA . LYS E 1 93 ? 129.363 160.503 77.567 1.00 102.06 93 LYS E CA 1
ATOM 10423 C C . LYS E 1 93 ? 130.638 161.225 77.977 1.00 102.06 93 LYS E C 1
ATOM 10424 O O . LYS E 1 93 ? 131.686 160.584 78.113 1.00 102.06 93 LYS E O 1
ATOM 10430 N N . GLN E 1 94 ? 130.572 162.538 78.179 1.00 109.15 94 GLN E N 1
ATOM 10431 C CA . GLN E 1 94 ? 131.716 163.330 78.605 1.00 109.15 94 GLN E CA 1
ATOM 10432 C C . GLN E 1 94 ? 131.841 163.416 80.120 1.00 109.15 94 GLN E C 1
ATOM 10433 O O . GLN E 1 94 ? 132.703 164.148 80.616 1.00 109.15 94 GLN E O 1
ATOM 10439 N N . GLY E 1 95 ? 130.999 162.699 80.862 1.00 104.70 95 GLY E N 1
ATOM 10440 C CA . GLY E 1 95 ? 131.068 162.687 82.307 1.00 104.70 95 GLY E CA 1
ATOM 10441 C C . GLY E 1 95 ? 130.379 163.841 82.998 1.00 104.70 95 GLY E C 1
ATOM 10442 O O . GLY E 1 95 ? 130.407 163.904 84.234 1.00 104.70 95 GLY E O 1
ATOM 10443 N N . ASN E 1 96 ? 129.766 164.755 82.251 1.00 103.44 96 ASN E N 1
ATOM 10444 C CA . ASN E 1 96 ? 129.064 165.874 82.863 1.00 103.44 96 ASN E CA 1
ATOM 10445 C C . ASN E 1 96 ? 127.839 165.381 83.621 1.00 103.44 96 ASN E C 1
ATOM 10446 O O . ASN E 1 96 ? 127.091 164.527 83.139 1.00 103.44 96 ASN E O 1
ATOM 10451 N N . VAL E 1 97 ? 127.632 165.930 84.814 1.00 97.94 97 VAL E N 1
ATOM 10452 C CA . VAL E 1 97 ? 126.561 165.510 85.709 1.00 97.94 97 VAL E CA 1
ATOM 10453 C C . VAL E 1 97 ? 125.522 166.621 85.787 1.00 97.94 97 VAL E C 1
ATOM 10454 O O . VAL E 1 97 ? 125.870 167.800 85.926 1.00 97.94 97 VAL E O 1
ATOM 10458 N N 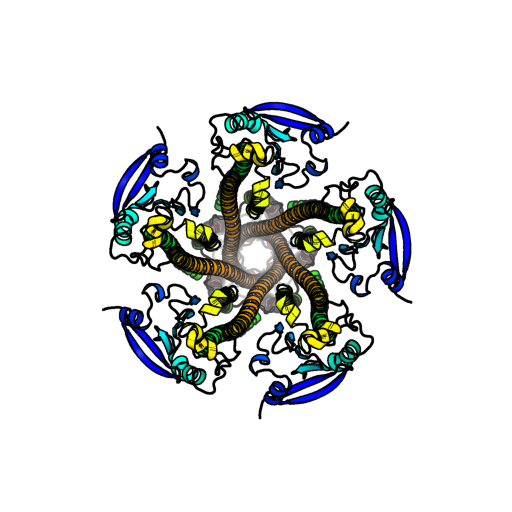. THR E 1 98 ? 124.250 166.247 85.663 1.00 97.48 98 THR E N 1
ATOM 10459 C CA . THR E 1 98 ? 123.141 167.190 85.750 1.00 97.48 98 THR E CA 1
ATOM 10460 C C . THR E 1 98 ? 122.031 166.567 86.582 1.00 97.48 98 THR E C 1
ATOM 10461 O O . THR E 1 98 ? 121.525 165.495 86.239 1.00 97.48 98 THR E O 1
ATOM 10465 N N . SER E 1 99 ? 121.650 167.234 87.665 1.00 98.44 99 SER E N 1
ATOM 10466 C CA . SER E 1 99 ? 120.601 166.753 88.553 1.00 98.44 99 SER E CA 1
ATOM 10467 C C . SER E 1 99 ? 119.332 167.565 88.339 1.00 98.44 99 SER E C 1
ATOM 10468 O O . SER E 1 99 ? 119.375 168.799 88.303 1.00 98.44 99 SER E O 1
ATOM 10471 N N . PHE E 1 100 ? 118.206 166.874 88.199 1.00 100.06 100 PHE E N 1
ATOM 10472 C CA . PHE E 1 100 ? 116.929 167.542 87.971 1.00 100.06 100 PHE E CA 1
ATOM 10473 C C . PHE E 1 100 ? 115.807 166.597 88.386 1.00 100.06 100 PHE E C 1
ATOM 10474 O O . PHE E 1 100 ? 116.051 165.535 88.966 1.00 100.06 100 PHE E O 1
ATOM 10482 N N . GLU E 1 101 ? 114.570 166.990 88.093 1.00 105.76 101 GLU E N 1
ATOM 10483 C CA . GLU E 1 101 ? 113.401 166.155 88.322 1.00 105.76 101 GLU E CA 1
ATOM 10484 C C . GLU E 1 101 ? 112.553 166.137 87.060 1.00 105.76 101 GLU E C 1
ATOM 10485 O O . GLU E 1 101 ? 112.365 167.173 86.416 1.00 105.76 101 GLU E O 1
ATOM 10491 N N . ARG E 1 102 ? 112.043 164.960 86.710 1.00 104.70 102 ARG E N 1
ATOM 10492 C CA . ARG E 1 102 ? 111.271 164.793 85.487 1.00 104.70 102 ARG E CA 1
ATOM 10493 C C . ARG E 1 102 ? 110.015 163.982 85.763 1.00 104.70 102 ARG E C 1
ATOM 10494 O O . ARG E 1 102 ? 110.046 163.012 86.524 1.00 104.70 102 ARG E O 1
ATOM 10502 N N . LYS E 1 103 ? 108.915 164.375 85.125 1.00 104.80 103 LYS E N 1
ATOM 10503 C CA . LYS E 1 103 ? 107.674 163.626 85.256 1.00 104.80 103 LYS E CA 1
ATOM 10504 C C . LYS E 1 103 ? 107.845 162.223 84.689 1.00 104.80 103 LYS E C 1
ATOM 10505 O O . LYS E 1 103 ? 108.618 162.004 83.753 1.00 104.80 103 LYS E O 1
ATOM 10511 N N . LYS E 1 104 ? 107.123 161.266 85.277 1.00 101.68 104 LYS E N 1
ATOM 10512 C CA . LYS E 1 104 ? 107.278 159.871 84.877 1.00 101.68 104 LYS E CA 1
ATOM 10513 C C . LYS E 1 104 ? 106.926 159.672 83.408 1.00 101.68 104 LYS E C 1
ATOM 10514 O O . LYS E 1 104 ? 107.652 158.990 82.676 1.00 101.68 104 LYS E O 1
ATOM 10520 N N . THR E 1 105 ? 105.822 160.272 82.957 1.00 103.48 105 THR E N 1
ATOM 10521 C CA . THR E 1 105 ? 105.437 160.157 81.554 1.00 103.48 105 THR E CA 1
ATOM 10522 C C . THR E 1 105 ? 106.471 160.809 80.644 1.00 103.48 105 THR E C 1
ATOM 10523 O O . THR E 1 105 ? 106.770 160.293 79.560 1.00 103.48 105 THR E O 1
ATOM 10527 N N . GLU E 1 106 ? 107.022 161.950 81.066 1.00 105.34 106 GLU E N 1
ATOM 10528 C CA . GLU E 1 106 ? 108.060 162.603 80.276 1.00 105.34 106 GLU E CA 1
ATOM 10529 C C . GLU E 1 106 ? 109.297 161.723 80.157 1.00 105.34 106 GLU E C 1
ATOM 10530 O O . GLU E 1 106 ? 109.897 161.628 79.081 1.00 105.34 106 GLU E O 1
ATOM 10536 N N . LEU E 1 107 ? 109.693 161.070 81.253 1.00 100.11 107 LEU E N 1
ATOM 10537 C CA . LEU E 1 107 ? 110.836 160.165 81.198 1.00 100.11 107 LEU E CA 1
ATOM 10538 C C . LEU E 1 107 ? 110.552 158.972 80.295 1.00 100.11 107 LEU E C 1
ATOM 10539 O O . LEU E 1 107 ? 111.427 158.534 79.538 1.00 100.11 107 LEU E O 1
ATOM 10544 N N . TYR E 1 108 ? 109.332 158.430 80.363 1.00 97.60 108 TYR E N 1
ATOM 10545 C CA . TYR E 1 108 ? 108.966 157.327 79.480 1.00 97.60 108 TYR E CA 1
ATOM 10546 C C . TYR E 1 108 ? 109.051 157.746 78.019 1.00 97.60 108 TYR E C 1
ATOM 10547 O O . TYR E 1 108 ? 109.543 156.989 77.174 1.00 97.60 108 TYR E O 1
ATOM 10556 N N . GLN E 1 109 ? 108.566 158.948 77.702 1.00 103.46 109 GLN E N 1
ATOM 10557 C CA . GLN E 1 109 ? 108.628 159.433 76.327 1.00 103.46 109 GLN E CA 1
ATOM 10558 C C . GLN E 1 109 ? 110.069 159.650 75.879 1.00 103.46 109 GLN E C 1
ATOM 10559 O O . GLN E 1 109 ? 110.437 159.289 74.755 1.00 103.46 109 GLN E O 1
ATOM 10565 N N . GLU E 1 110 ? 110.898 160.244 76.741 1.00 103.20 110 GLU E N 1
ATOM 10566 C CA . GLU E 1 110 ? 112.283 160.518 76.368 1.00 103.20 110 GLU E CA 1
ATOM 10567 C C . GLU E 1 110 ? 113.072 159.233 76.156 1.00 103.20 110 GLU E C 1
ATOM 10568 O O . GLU E 1 110 ? 113.839 159.123 75.192 1.00 103.20 110 GLU E O 1
ATOM 10574 N N . LEU E 1 111 ? 112.902 158.254 77.039 1.00 93.41 111 LEU E N 1
ATOM 10575 C CA . LEU E 1 111 ? 113.656 157.011 76.960 1.00 93.41 111 LEU E CA 1
ATOM 10576 C C . LEU E 1 111 ? 113.054 156.007 75.988 1.00 93.41 111 LEU E C 1
ATOM 10577 O O . LEU E 1 111 ? 113.662 154.958 75.752 1.00 93.41 111 LEU E O 1
ATOM 10582 N N . GLY E 1 112 ? 111.889 156.299 75.418 1.00 93.34 112 GLY E N 1
ATOM 10583 C CA . GLY E 1 112 ? 111.239 155.341 74.539 1.00 93.34 112 GLY E CA 1
ATOM 10584 C C . GLY E 1 112 ? 110.861 154.057 75.242 1.00 93.34 112 GLY E C 1
ATOM 10585 O O . GLY E 1 112 ? 111.022 152.968 74.676 1.00 93.34 112 GLY E O 1
ATOM 10586 N N . LEU E 1 113 ? 110.360 154.159 76.470 1.00 92.37 113 LEU E N 1
ATOM 10587 C CA . LEU E 1 113 ? 110.034 153.002 77.286 1.00 92.37 113 LEU E CA 1
ATOM 10588 C C . LEU E 1 113 ? 108.613 153.129 77.814 1.00 92.37 113 LEU E C 1
ATOM 10589 O O . LEU E 1 113 ? 108.065 154.227 77.933 1.00 92.37 113 LEU E O 1
ATOM 10594 N N . GLN E 1 114 ? 108.019 151.981 78.123 1.00 92.34 114 GLN E N 1
ATOM 10595 C CA . GLN E 1 114 ? 106.680 151.946 78.682 1.00 92.34 114 GLN E CA 1
ATOM 10596 C C . GLN E 1 114 ? 106.731 152.134 80.197 1.00 92.34 114 GLN E C 1
ATOM 10597 O O . GLN E 1 114 ? 107.789 152.061 80.828 1.00 92.34 114 GLN E O 1
ATOM 10603 N N . ALA E 1 115 ? 105.557 152.386 80.781 1.00 92.54 115 ALA E N 1
ATOM 10604 C CA . ALA E 1 115 ? 105.476 152.593 82.223 1.00 92.54 115 ALA E CA 1
ATOM 10605 C C . ALA E 1 115 ? 105.883 151.341 82.988 1.00 92.54 115 ALA E C 1
ATOM 10606 O O . ALA E 1 115 ? 106.533 151.428 84.036 1.00 92.54 115 ALA E O 1
ATOM 10608 N N . ARG E 1 116 ? 105.505 150.167 82.481 1.00 93.60 116 ARG E N 1
ATOM 10609 C CA . ARG E 1 116 ? 105.801 148.922 83.183 1.00 93.60 116 ARG E CA 1
ATOM 10610 C C . ARG E 1 116 ? 107.298 148.639 83.220 1.00 93.60 116 ARG E C 1
ATOM 10611 O O . ARG E 1 116 ? 107.772 147.883 84.075 1.00 93.60 116 ARG E O 1
ATOM 10619 N N . ASP E 1 117 ? 108.059 149.233 82.298 1.00 92.93 117 ASP E N 1
ATOM 10620 C CA . ASP E 1 117 ? 109.499 148.999 82.271 1.00 92.93 117 ASP E CA 1
ATOM 10621 C C . ASP E 1 117 ? 110.200 149.622 83.471 1.00 92.93 117 ASP E C 1
ATOM 10622 O O . ASP E 1 117 ? 111.176 149.059 83.979 1.00 92.93 117 ASP E O 1
ATOM 10627 N N . LEU E 1 118 ? 109.723 150.776 83.939 1.00 87.56 118 LEU E N 1
ATOM 10628 C CA . LEU E 1 118 ? 110.373 151.517 85.013 1.00 87.56 118 LEU E CA 1
ATOM 10629 C C . LEU E 1 118 ? 109.640 151.384 86.343 1.00 87.56 118 LEU E C 1
ATOM 10630 O O . LEU E 1 118 ? 109.686 152.300 87.170 1.00 87.56 118 LEU E O 1
ATOM 10635 N N . ARG E 1 119 ? 108.958 150.259 86.567 1.00 87.18 119 ARG E N 1
ATOM 10636 C CA . ARG E 1 119 ? 108.307 150.045 87.855 1.00 87.18 119 ARG E CA 1
ATOM 10637 C C . ARG E 1 119 ? 109.320 149.782 88.961 1.00 87.18 119 ARG E C 1
ATOM 10638 O O . ARG E 1 119 ? 109.076 150.144 90.118 1.00 87.18 119 ARG E O 1
ATOM 10646 N N . PHE E 1 120 ? 110.453 149.163 88.626 1.00 79.77 120 PHE E N 1
ATOM 10647 C CA . PHE E 1 120 ? 111.504 148.842 89.591 1.00 79.77 120 PHE E CA 1
ATOM 10648 C C . PHE E 1 120 ? 110.950 148.018 90.751 1.00 79.77 120 PHE E C 1
ATOM 10649 O O . PHE E 1 120 ? 111.271 148.241 91.919 1.00 79.77 120 PHE E O 1
ATOM 10657 N N . GLN E 1 121 ? 110.094 147.053 90.413 1.00 83.28 121 GLN E N 1
ATOM 10658 C CA . GLN E 1 121 ? 109.454 146.223 91.423 1.00 83.28 121 GLN E CA 1
ATOM 10659 C C . GLN E 1 121 ? 110.374 145.147 91.982 1.00 83.28 121 GLN E C 1
ATOM 10660 O O . GLN E 1 121 ? 110.125 144.652 93.086 1.00 83.28 121 GLN E O 1
ATOM 10666 N N . HIS E 1 122 ? 111.424 144.776 91.256 1.00 79.70 122 HIS E N 1
ATOM 10667 C CA . HIS E 1 122 ? 112.292 143.672 91.638 1.00 79.70 122 HIS E CA 1
ATOM 10668 C C . HIS E 1 122 ? 113.637 144.214 92.096 1.00 79.70 122 HIS E C 1
ATOM 10669 O O . HIS E 1 122 ? 114.295 144.952 91.356 1.00 79.70 122 HIS E O 1
ATOM 10676 N N . VAL E 1 123 ? 114.044 143.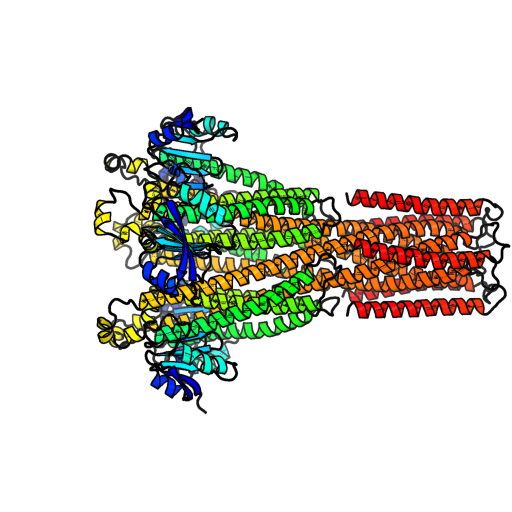842 93.308 1.00 78.54 123 VAL E N 1
ATOM 10677 C CA . VAL E 1 123 ? 115.371 144.201 93.787 1.00 78.54 123 VAL E CA 1
ATOM 10678 C C . VAL E 1 123 ? 116.407 143.342 93.074 1.00 78.54 123 VAL E C 1
ATOM 10679 O O . VAL E 1 123 ? 116.193 142.144 92.843 1.00 78.54 123 VAL E O 1
ATOM 10683 N N . MET E 1 124 ? 117.522 143.963 92.690 1.00 79.90 124 MET E N 1
ATOM 10684 C CA . MET E 1 124 ? 118.621 143.283 92.006 1.00 79.90 124 MET E CA 1
ATOM 10685 C C . MET E 1 124 ? 118.133 142.620 90.714 1.00 79.90 124 MET E C 1
ATOM 10686 O O . MET E 1 124 ? 118.126 141.397 90.567 1.00 79.90 124 MET E O 1
ATOM 10691 N N . SER E 1 125 ? 117.694 143.459 89.780 1.00 78.17 125 SER E N 1
ATOM 10692 C CA . SER E 1 125 ? 117.221 142.997 88.484 1.00 78.17 125 SER E CA 1
ATOM 10693 C C . SER E 1 125 ? 117.883 143.805 87.380 1.00 78.17 125 SER E C 1
ATOM 10694 O O . SER E 1 125 ? 117.945 145.035 87.453 1.00 78.17 125 SER E O 1
ATOM 10697 N N . ILE E 1 126 ? 118.376 143.110 86.358 1.00 76.76 126 ILE E N 1
ATOM 10698 C CA . ILE E 1 126 ? 118.981 143.735 85.188 1.00 76.76 126 ILE E CA 1
ATOM 10699 C C . ILE E 1 126 ? 118.238 143.249 83.953 1.00 76.76 126 ILE E C 1
ATOM 10700 O O . ILE E 1 126 ? 118.130 142.038 83.726 1.00 76.76 126 ILE E O 1
ATOM 10705 N N . THR E 1 127 ? 117.732 144.188 83.158 1.00 78.93 127 THR E N 1
ATOM 10706 C CA . THR E 1 127 ? 116.964 143.858 81.966 1.00 78.93 127 THR E CA 1
ATOM 10707 C C . THR E 1 127 ? 117.321 144.826 80.849 1.00 78.93 127 THR E C 1
ATOM 10708 O O . THR E 1 127 ? 117.909 145.884 81.081 1.00 78.93 127 THR E O 1
ATOM 10712 N N . VAL E 1 128 ? 116.964 144.448 79.625 1.00 82.78 128 VAL E N 1
ATOM 10713 C CA . VAL E 1 128 ? 117.154 145.292 78.452 1.00 82.78 128 VAL E CA 1
ATOM 10714 C C . VAL E 1 128 ? 115.802 145.467 77.777 1.00 82.78 128 VAL E C 1
ATOM 10715 O O . VAL E 1 128 ? 115.215 144.491 77.295 1.00 82.78 128 VAL E O 1
ATOM 10719 N N . ARG E 1 129 ? 115.311 146.703 77.742 1.00 85.02 129 ARG E N 1
ATOM 10720 C CA A ARG E 1 129 ? 114.028 147.027 77.131 0.50 85.02 129 ARG E CA 1
ATOM 10721 C CA B ARG E 1 129 ? 114.029 147.025 77.128 0.50 85.02 129 ARG E CA 1
ATOM 10722 C C . ARG E 1 129 ? 114.232 148.157 76.135 1.00 85.02 129 ARG E C 1
ATOM 10723 O O . ARG E 1 129 ? 114.798 149.197 76.488 1.00 85.02 129 ARG E O 1
ATOM 10738 N N . ASN E 1 130 ? 113.769 147.952 74.901 1.00 89.21 130 ASN E N 1
ATOM 10739 C CA . ASN E 1 130 ? 113.835 148.965 73.846 1.00 89.21 130 ASN E CA 1
ATOM 10740 C C . ASN E 1 130 ? 115.227 149.584 73.752 1.00 89.21 130 ASN E C 1
ATOM 10741 O O . ASN E 1 130 ? 115.386 150.806 73.706 1.00 89.21 130 ASN E O 1
ATOM 10746 N N . ASN E 1 131 ? 116.247 148.725 73.750 1.00 90.79 131 ASN E N 1
ATOM 10747 C CA . ASN E 1 131 ? 117.639 149.132 73.581 1.00 90.79 131 ASN E CA 1
ATOM 10748 C C . ASN E 1 131 ? 118.124 150.017 74.731 1.00 90.79 131 ASN E C 1
ATOM 10749 O O . ASN E 1 131 ? 118.986 150.877 74.543 1.00 90.79 131 ASN E O 1
ATOM 10754 N N . ARG E 1 132 ? 117.570 149.820 75.928 1.00 85.58 132 ARG E N 1
ATOM 10755 C CA . ARG E 1 132 ? 117.976 150.546 77.126 1.00 85.58 132 ARG E CA 1
ATOM 10756 C C . ARG E 1 132 ? 118.149 149.551 78.263 1.00 85.58 132 ARG E C 1
ATOM 10757 O O . ARG E 1 132 ? 117.346 148.626 78.404 1.00 85.58 132 ARG E O 1
ATOM 10765 N N . ILE E 1 133 ? 119.182 149.742 79.078 1.00 78.62 133 ILE E N 1
ATOM 10766 C CA . ILE E 1 133 ? 119.480 148.822 80.171 1.00 78.62 133 ILE E CA 1
ATOM 10767 C C . ILE E 1 133 ? 118.847 149.369 81.445 1.00 78.62 133 ILE E C 1
ATOM 10768 O O . ILE E 1 133 ? 119.151 150.483 81.868 1.00 78.62 133 ILE E O 1
ATOM 10773 N N . ILE E 1 134 ? 117.967 148.589 82.060 1.00 77.01 134 ILE E N 1
ATOM 10774 C CA . ILE E 1 134 ? 117.331 148.959 83.318 1.00 77.01 134 ILE E CA 1
ATOM 10775 C C . ILE E 1 134 ? 117.923 148.087 84.415 1.00 77.01 134 ILE E C 1
ATOM 10776 O O . ILE E 1 134 ? 117.859 146.853 84.341 1.00 77.01 134 ILE E O 1
ATOM 10781 N N . MET E 1 135 ? 118.500 148.720 85.436 1.00 78.70 135 MET E N 1
ATOM 10782 C CA . MET E 1 135 ? 119.185 148.008 86.502 1.00 78.70 135 MET E CA 1
ATOM 10783 C C . MET E 1 135 ? 118.675 148.480 87.853 1.00 78.70 135 MET E C 1
ATOM 10784 O O . MET E 1 135 ? 118.437 149.674 88.054 1.00 78.70 135 MET E O 1
ATOM 10789 N N . ARG E 1 136 ? 118.500 147.537 88.775 1.00 77.07 136 ARG E N 1
ATOM 10790 C CA . ARG E 1 136 ? 118.201 147.864 90.164 1.00 77.07 136 ARG E CA 1
ATOM 10791 C C . ARG E 1 136 ? 119.053 146.996 91.074 1.00 77.07 136 ARG E C 1
ATOM 10792 O O . ARG E 1 136 ? 119.014 145.765 90.979 1.00 77.07 136 ARG E O 1
ATOM 10800 N N . MET E 1 137 ? 119.813 147.645 91.949 1.00 79.90 137 MET E N 1
ATOM 10801 C CA . MET E 1 137 ? 120.542 147.008 93.041 1.00 79.90 137 MET E CA 1
ATOM 10802 C C . MET E 1 137 ? 119.992 147.622 94.326 1.00 79.90 137 MET E C 1
ATOM 10803 O O . MET E 1 137 ? 120.493 148.646 94.797 1.00 79.90 137 MET E O 1
ATOM 10808 N N . GLU E 1 138 ? 118.947 146.998 94.873 1.00 84.22 138 GLU E N 1
ATOM 10809 C CA . GLU E 1 138 ? 118.257 147.498 96.058 1.00 84.22 138 GLU E CA 1
ATOM 10810 C C . GLU E 1 138 ? 117.798 148.938 95.868 1.00 84.22 138 GLU E C 1
ATOM 10811 O O . GLU E 1 138 ? 116.823 149.197 95.155 1.00 84.22 138 GLU E O 1
ATOM 10817 N N . TYR E 1 139 ? 118.493 149.880 96.502 1.00 80.94 139 TYR E N 1
ATOM 10818 C CA . TYR E 1 139 ? 118.118 151.285 96.449 1.00 80.94 139 TYR E CA 1
ATOM 10819 C C . TYR E 1 139 ? 118.656 152.008 95.222 1.00 80.94 139 TYR E C 1
ATOM 10820 O O . TYR E 1 139 ? 118.268 153.156 94.982 1.00 80.94 139 TYR E O 1
ATOM 10829 N N . LEU E 1 140 ? 119.532 151.377 94.445 1.00 79.18 140 LEU E N 1
ATOM 10830 C CA . LEU E 1 140 ? 120.164 152.016 93.297 1.00 79.18 140 LEU E CA 1
ATOM 10831 C C . LEU E 1 140 ? 119.405 151.631 92.033 1.00 79.18 140 LEU E C 1
ATOM 10832 O O . LEU E 1 140 ? 119.441 150.473 91.610 1.00 79.18 140 LEU E O 1
ATOM 10837 N N . LYS E 1 141 ? 118.725 152.600 91.430 1.00 79.53 141 LYS E N 1
ATOM 10838 C CA . LYS E 1 141 ? 117.986 152.398 90.190 1.00 79.53 141 LYS E CA 1
ATOM 10839 C C . LYS E 1 141 ? 118.674 153.187 89.085 1.00 79.53 141 LYS E C 1
ATOM 10840 O O . LYS E 1 141 ? 118.892 154.394 89.226 1.00 79.53 141 LYS E O 1
ATOM 10846 N N . ALA E 1 142 ? 119.010 152.509 87.990 1.00 77.30 142 ALA E N 1
ATOM 10847 C CA . ALA E 1 142 ? 119.758 153.135 86.913 1.00 77.30 142 ALA E CA 1
ATOM 10848 C C . ALA E 1 142 ? 119.176 152.739 85.564 1.00 77.30 142 ALA E C 1
ATOM 10849 O O . ALA E 1 142 ? 118.664 151.630 85.384 1.00 77.30 142 ALA E O 1
ATOM 10851 N N . VAL E 1 143 ? 119.265 153.670 84.619 1.00 78.66 143 VAL E N 1
ATOM 10852 C CA . VAL E 1 143 ? 118.889 153.446 83.229 1.00 78.66 143 VAL E CA 1
ATOM 10853 C C . VAL E 1 143 ? 120.070 153.853 82.362 1.00 78.66 143 VAL E C 1
ATOM 10854 O O . VAL E 1 143 ? 120.480 155.019 82.374 1.00 78.66 143 VAL E O 1
ATOM 10858 N N . ILE E 1 144 ? 120.610 152.902 81.611 1.00 82.24 144 ILE E N 1
ATOM 10859 C CA . ILE E 1 144 ? 121.770 153.120 80.760 1.00 82.24 144 ILE E CA 1
ATOM 10860 C C . ILE E 1 144 ? 121.291 153.196 79.319 1.00 82.24 144 ILE E C 1
ATOM 10861 O O . ILE E 1 144 ? 120.616 152.280 78.829 1.00 82.24 144 ILE E O 1
ATOM 10866 N N . THR E 1 145 ? 121.632 154.290 78.652 1.00 90.28 145 THR E N 1
ATOM 10867 C CA . THR E 1 145 ? 121.341 154.507 77.244 1.00 90.28 145 THR E CA 1
ATOM 10868 C C . THR E 1 145 ? 122.664 154.539 76.490 1.00 90.28 145 THR E C 1
ATOM 10869 O O . THR E 1 145 ? 123.717 154.738 77.109 1.00 90.28 145 THR E O 1
ATOM 10873 N N . PRO E 1 146 ? 122.666 154.340 75.171 1.00 93.69 146 PRO E N 1
ATOM 10874 C CA . PRO E 1 146 ? 123.925 154.472 74.421 1.00 93.69 146 PRO E CA 1
ATOM 10875 C C . PRO E 1 146 ? 124.534 155.859 74.506 1.00 93.69 146 PRO E C 1
ATOM 10876 O O . PRO E 1 146 ? 125.721 156.018 74.194 1.00 93.69 146 PRO E O 1
ATOM 10880 N N . GLU E 1 147 ? 123.765 156.867 74.915 1.00 99.51 147 GLU E N 1
ATOM 10881 C CA . GLU E 1 147 ? 124.250 158.237 74.994 1.00 99.51 147 GLU E CA 1
ATOM 10882 C C . GLU E 1 147 ? 124.491 158.732 76.412 1.00 99.51 147 GLU E C 1
ATOM 10883 O O . GLU E 1 147 ? 125.324 159.619 76.601 1.00 99.51 147 GLU E O 1
ATOM 10889 N N . CYS E 1 148 ? 123.793 158.194 77.410 1.00 92.70 148 CYS E N 1
ATOM 10890 C CA . CYS E 1 148 ? 123.873 158.751 78.754 1.00 92.70 148 CYS E CA 1
ATOM 10891 C C . CYS E 1 148 ? 123.475 157.698 79.780 1.00 92.70 148 CYS E C 1
ATOM 10892 O O . CYS E 1 148 ? 122.999 156.612 79.442 1.00 92.70 148 CYS E O 1
ATOM 10895 N N . LEU E 1 149 ? 123.683 158.048 81.049 1.00 86.46 149 LEU E N 1
ATOM 10896 C CA . LEU E 1 149 ? 123.289 157.238 82.195 1.00 86.46 149 LEU E CA 1
ATOM 10897 C C . LEU E 1 149 ? 122.372 158.067 83.080 1.00 86.46 149 LEU E C 1
ATOM 10898 O O . LEU E 1 149 ? 122.574 159.277 83.220 1.00 86.46 149 LEU E O 1
ATOM 10903 N N . LEU E 1 150 ? 121.376 157.420 83.680 1.00 82.65 150 LEU E N 1
ATOM 10904 C CA . LEU E 1 150 ? 120.443 158.070 84.588 1.00 82.65 150 LEU E CA 1
ATOM 10905 C C . LEU E 1 150 ? 120.383 157.297 85.896 1.00 82.65 150 LEU E C 1
ATOM 10906 O O . LEU E 1 150 ? 120.243 156.071 85.889 1.00 82.65 150 LEU E O 1
ATOM 10911 N N . ILE E 1 151 ? 120.489 158.016 87.009 1.00 85.90 151 ILE E N 1
ATOM 10912 C CA . ILE E 1 151 ? 120.257 157.474 88.342 1.00 85.90 151 ILE E CA 1
ATOM 10913 C C . ILE E 1 151 ? 118.943 158.047 88.851 1.00 85.90 151 ILE E C 1
ATOM 10914 O O . ILE E 1 151 ? 118.738 159.267 88.818 1.00 85.90 151 ILE E O 1
ATOM 10919 N N . LEU E 1 152 ? 118.058 157.171 89.317 1.00 89.25 152 LEU E N 1
ATOM 10920 C CA . LEU E 1 152 ? 116.711 157.543 89.713 1.00 89.25 152 LEU E CA 1
ATOM 10921 C C . LEU E 1 152 ? 116.524 157.332 91.210 1.00 89.25 152 LEU E C 1
ATOM 10922 O O . LEU E 1 152 ? 117.007 156.348 91.778 1.00 89.25 152 LEU E O 1
ATOM 10927 N N . ASP E 1 153 ? 115.812 158.268 91.840 1.00 96.82 153 ASP E N 1
ATOM 10928 C CA . ASP E 1 153 ? 115.515 158.213 93.274 1.00 96.82 153 ASP E CA 1
ATOM 10929 C C . ASP E 1 153 ? 116.797 158.083 94.096 1.00 96.82 153 ASP E C 1
ATOM 10930 O O . ASP E 1 153 ? 116.948 157.181 94.922 1.00 96.82 153 ASP E O 1
ATOM 10935 N N . TYR E 1 154 ? 117.726 159.003 93.861 1.00 97.36 154 TYR E N 1
ATOM 10936 C CA . TYR E 1 154 ? 119.040 158.978 94.487 1.00 97.36 154 TYR E CA 1
ATOM 10937 C C . TYR E 1 154 ? 119.097 159.744 95.802 1.00 97.36 154 TYR E C 1
ATOM 10938 O O . TYR E 1 154 ? 120.149 159.754 96.448 1.00 97.36 154 TYR E O 1
ATOM 10947 N N . ARG E 1 155 ? 118.006 160.380 96.212 1.00 102.51 155 ARG E N 1
ATOM 10948 C CA . ARG E 1 155 ? 118.038 161.249 97.379 1.00 102.51 155 ARG E CA 1
ATOM 10949 C C . ARG E 1 155 ? 117.856 160.452 98.665 1.00 102.51 155 ARG E C 1
ATOM 10950 O O . ARG E 1 155 ? 117.238 159.383 98.679 1.00 102.51 155 ARG E O 1
ATOM 10958 N N . ASN E 1 156 ? 118.408 160.994 99.753 1.00 102.70 156 ASN E N 1
ATOM 10959 C CA . ASN E 1 156 ? 118.291 160.407 101.090 1.00 102.70 156 ASN E CA 1
ATOM 10960 C C . ASN E 1 156 ? 118.813 158.972 101.125 1.00 102.70 156 ASN E C 1
ATOM 10961 O O . ASN E 1 156 ? 118.238 158.098 101.775 1.00 102.70 156 ASN E O 1
ATOM 10966 N N . LEU E 1 157 ? 119.919 158.727 100.418 1.00 97.53 157 LEU E N 1
ATOM 10967 C CA . LEU E 1 157 ? 120.542 157.410 100.393 1.00 97.53 157 LEU E CA 1
ATOM 10968 C C . LEU E 1 157 ? 122.057 157.477 100.542 1.00 97.53 157 LEU E C 1
ATOM 10969 O O . LEU E 1 157 ? 122.729 156.458 100.343 1.00 97.53 157 LEU E O 1
ATOM 10974 N N . ASN E 1 158 ? 122.609 158.644 100.877 1.00 99.97 158 ASN E N 1
ATOM 10975 C CA . ASN E 1 158 ? 124.050 158.860 100.990 1.00 99.97 158 ASN E CA 1
ATOM 10976 C C . ASN E 1 158 ? 124.783 158.548 99.691 1.00 99.97 158 ASN E C 1
ATOM 10977 O O . ASN E 1 158 ? 125.970 158.207 99.710 1.00 99.97 158 ASN E O 1
ATOM 10982 N N . LEU E 1 159 ? 124.092 158.658 98.558 1.00 96.36 159 LEU E N 1
ATOM 10983 C CA . LEU E 1 159 ? 124.694 158.388 97.261 1.00 96.36 159 LEU E CA 1
ATOM 10984 C C . LEU E 1 159 ? 125.403 159.596 96.670 1.00 96.36 159 LEU E C 1
ATOM 10985 O O . LEU E 1 159 ? 126.069 159.451 95.641 1.00 96.36 159 LEU E O 1
ATOM 10990 N N . GLU E 1 160 ? 125.281 160.771 97.292 1.00 99.75 160 GLU E N 1
ATOM 10991 C CA . GLU E 1 160 ? 125.789 161.998 96.683 1.00 99.75 160 GLU E CA 1
ATOM 10992 C C . GLU E 1 160 ? 127.299 161.939 96.488 1.00 99.75 160 GLU E C 1
ATOM 10993 O O . GLU E 1 160 ? 127.819 162.370 95.452 1.00 99.75 160 GLU E O 1
ATOM 10999 N N . GLN E 1 161 ? 128.020 161.412 97.479 1.00 97.49 161 GLN E N 1
ATOM 11000 C CA . GLN E 1 161 ? 129.473 161.329 97.380 1.00 97.49 161 GLN E CA 1
ATOM 11001 C C . GLN E 1 161 ? 129.894 160.494 96.176 1.00 97.49 161 GLN E C 1
ATOM 11002 O O . GLN E 1 161 ? 130.733 160.919 95.373 1.00 97.49 161 GLN E O 1
ATOM 11008 N N . TRP E 1 162 ? 129.298 159.310 96.022 1.00 88.50 162 TRP E N 1
ATOM 11009 C CA . TRP E 1 162 ? 129.651 158.438 94.907 1.00 88.50 162 TRP E CA 1
ATOM 11010 C C . TRP E 1 162 ? 129.218 159.042 93.576 1.00 88.50 162 TRP E C 1
ATOM 11011 O O . TRP E 1 162 ? 129.938 158.950 92.575 1.00 88.50 162 TRP E O 1
ATOM 11022 N N . LEU E 1 163 ? 128.036 159.661 93.546 1.00 91.50 163 LEU E N 1
ATOM 11023 C CA . LEU E 1 163 ? 127.519 160.220 92.300 1.00 91.50 163 LEU E CA 1
ATOM 11024 C C . LEU E 1 163 ? 128.381 161.374 91.805 1.00 91.50 163 LEU E C 1
ATOM 11025 O O . LEU E 1 163 ? 128.689 161.465 90.611 1.00 91.50 163 LEU E O 1
ATOM 11030 N N . PHE E 1 164 ? 128.781 162.271 92.706 1.00 95.88 164 PHE E N 1
ATOM 11031 C CA . PHE E 1 164 ? 129.444 163.499 92.293 1.00 95.88 164 PHE E CA 1
ATOM 11032 C C . PHE E 1 164 ? 130.956 163.480 92.477 1.00 95.88 164 PHE E C 1
ATOM 11033 O O . PHE E 1 164 ? 131.610 164.474 92.146 1.00 95.88 164 PHE E O 1
ATOM 11041 N N . ARG E 1 165 ? 131.533 162.391 92.986 1.00 101.05 165 ARG E N 1
ATOM 11042 C CA . ARG E 1 165 ? 132.980 162.323 93.154 1.00 101.05 165 ARG E CA 1
ATOM 11043 C C . ARG E 1 165 ? 133.633 161.261 92.277 1.00 101.05 165 ARG E C 1
ATOM 11044 O O . ARG E 1 165 ? 134.557 161.569 91.519 1.00 101.05 165 ARG E O 1
ATOM 11052 N N . GLU E 1 166 ? 133.170 160.015 92.359 1.00 100.81 166 GLU E N 1
ATOM 11053 C CA . GLU E 1 166 ? 133.817 158.919 91.647 1.00 100.81 166 GLU E CA 1
ATOM 11054 C C . GLU E 1 166 ? 133.258 158.713 90.243 1.00 100.81 166 GLU E C 1
ATOM 11055 O O . GLU E 1 166 ? 134.023 158.475 89.303 1.00 100.81 166 GLU E O 1
ATOM 11061 N N . LEU E 1 167 ? 131.937 158.794 90.082 1.00 94.46 167 LEU E N 1
ATOM 11062 C CA . LEU E 1 167 ? 131.335 158.502 88.782 1.00 94.46 167 LEU E CA 1
ATOM 11063 C C . LEU E 1 167 ? 131.849 159.388 87.655 1.00 94.46 167 LEU E C 1
ATOM 11064 O O . LEU E 1 167 ? 132.165 158.848 86.580 1.00 94.46 167 LEU E O 1
ATOM 11069 N N . PRO E 1 168 ? 131.938 160.718 87.793 1.00 98.38 168 PRO E N 1
ATOM 11070 C CA . PRO E 1 168 ? 132.514 161.500 86.685 1.00 98.38 168 PRO E CA 1
ATOM 11071 C C . PRO E 1 168 ? 133.931 161.078 86.335 1.00 98.38 168 PRO E C 1
ATOM 11072 O O . PRO E 1 168 ? 134.271 160.975 85.149 1.00 98.38 168 PRO E O 1
ATOM 11076 N N . SER E 1 169 ? 134.759 160.798 87.343 1.00 103.05 169 SER E N 1
ATOM 11077 C CA . SER E 1 169 ? 136.129 160.371 87.081 1.00 103.05 169 SER E CA 1
ATOM 11078 C C . SER E 1 169 ? 136.167 158.996 86.427 1.00 103.05 169 SER E C 1
ATOM 11079 O O . SER E 1 169 ? 136.964 158.761 85.512 1.00 103.05 169 SER E O 1
ATOM 11082 N N . GLN E 1 170 ? 135.324 158.070 86.889 1.00 101.70 170 GLN E N 1
ATOM 11083 C CA . GLN E 1 170 ? 135.307 156.736 86.298 1.00 101.70 170 GLN E CA 1
ATOM 11084 C C . GLN E 1 170 ? 134.832 156.774 84.851 1.00 101.70 170 GLN E C 1
ATOM 11085 O O . GLN E 1 170 ? 135.406 156.106 83.984 1.00 101.70 170 GLN E O 1
ATOM 11091 N N . LEU E 1 171 ? 133.784 157.550 84.570 1.00 99.82 171 LEU E N 1
ATOM 11092 C CA . LEU E 1 171 ? 133.218 157.560 83.225 1.00 99.82 171 LEU E CA 1
ATOM 11093 C C . LEU E 1 171 ? 134.093 158.334 82.246 1.00 99.82 171 LEU E C 1
ATOM 11094 O O . LEU E 1 171 ? 134.306 157.886 81.114 1.00 99.82 171 LEU E O 1
ATOM 11099 N N . SER E 1 172 ? 134.608 159.493 82.652 1.00 108.19 172 SER E N 1
ATOM 11100 C CA . SER E 1 172 ? 135.302 160.383 81.725 1.00 108.19 172 SER E CA 1
ATOM 11101 C C . SER E 1 172 ? 136.597 160.904 82.339 1.00 108.19 172 SER E C 1
ATOM 11102 O O . SER E 1 172 ? 136.892 162.099 82.305 1.00 108.19 172 SER E O 1
ATOM 11105 N N . GLY E 1 173 ? 137.390 160.005 82.914 1.00 114.88 173 GLY E N 1
ATOM 11106 C CA . GLY E 1 173 ? 138.660 160.410 83.484 1.00 114.88 173 GLY E CA 1
ATOM 11107 C C . GLY E 1 173 ? 139.682 159.296 83.562 1.00 114.88 173 GLY E C 1
ATOM 11108 O O . GLY E 1 173 ? 139.708 158.401 82.711 1.00 114.88 173 GLY E O 1
ATOM 11109 N N . GLU E 1 174 ? 140.532 159.343 84.586 1.00 120.28 174 GLU E N 1
ATOM 11110 C CA . GLU E 1 174 ? 141.595 158.361 84.788 1.00 120.28 174 GLU E CA 1
ATOM 11111 C C . GLU E 1 174 ? 141.245 157.366 85.886 1.00 120.28 174 GLU E C 1
ATOM 11112 O O . GLU E 1 174 ? 142.109 156.959 86.669 1.00 120.28 174 GLU E O 1
ATOM 11114 N N . GLY E 1 175 ? 139.983 156.960 85.964 1.00 117.36 175 GLY E N 1
ATOM 11115 C CA . GLY E 1 175 ? 139.547 156.030 86.981 1.00 117.36 175 GLY E CA 1
ATOM 11116 C C . GLY E 1 175 ? 140.067 154.624 86.740 1.00 117.36 175 GLY E C 1
ATOM 11117 O O . GLY E 1 175 ? 140.780 154.332 85.779 1.00 117.36 175 GLY E O 1
ATOM 11118 N N . GLN E 1 176 ? 139.689 153.730 87.651 1.00 113.95 176 GLN E N 1
ATOM 11119 C CA . GLN E 1 176 ? 140.137 152.344 87.606 1.00 113.95 176 GLN E CA 1
ATOM 11120 C C . GLN E 1 176 ? 139.367 151.497 86.601 1.00 113.95 176 GLN E C 1
ATOM 11121 O O . GLN E 1 176 ? 139.620 150.291 86.515 1.00 113.95 176 GLN E O 1
ATOM 11123 N N . LEU E 1 177 ? 138.438 152.087 85.853 1.00 106.68 177 LEU E N 1
ATOM 11124 C CA . LEU E 1 177 ? 137.689 151.329 84.860 1.00 106.68 177 LEU E CA 1
ATOM 11125 C C . LEU E 1 177 ? 138.615 150.839 83.754 1.00 106.68 177 LEU E C 1
ATOM 11126 O O . LEU E 1 177 ? 139.526 151.549 83.321 1.00 106.68 177 LEU E O 1
ATOM 11131 N N . VAL E 1 178 ? 138.377 149.613 83.298 1.00 106.76 178 VAL E N 1
ATOM 11132 C CA . VAL E 1 178 ? 139.206 148.978 82.283 1.00 106.76 178 VAL E CA 1
ATOM 11133 C C . VAL E 1 178 ? 138.465 148.861 80.951 1.00 106.76 178 VAL E C 1
ATOM 11134 O O . VAL E 1 178 ? 138.898 148.127 80.065 1.00 106.76 178 VAL E O 1
ATOM 11138 N N . THR E 1 179 ? 137.357 149.583 80.793 1.00 106.11 179 THR E N 1
ATOM 11139 C CA . THR E 1 179 ? 136.545 149.522 79.583 1.00 106.11 179 THR E CA 1
ATOM 11140 C C . THR E 1 179 ? 136.436 150.888 78.913 1.00 106.11 179 THR E C 1
ATOM 11141 O O . THR E 1 179 ? 135.434 151.187 78.259 1.00 106.11 179 THR E O 1
ATOM 11145 N N . TYR E 1 180 ? 137.457 151.729 79.077 1.00 110.29 180 TYR E N 1
ATOM 11146 C CA . TYR E 1 180 ? 137.417 153.068 78.490 1.00 110.29 180 TYR E CA 1
ATOM 11147 C C . TYR E 1 180 ? 137.350 153.053 76.966 1.00 110.29 180 TYR E C 1
ATOM 11148 O O . TYR E 1 180 ? 136.503 153.771 76.405 1.00 110.29 180 TYR E O 1
ATOM 11157 N N . PRO E 1 181 ? 138.185 152.300 76.236 1.00 108.25 181 PRO E N 1
ATOM 11158 C CA . PRO E 1 181 ? 138.043 152.283 74.769 1.00 108.25 181 PRO E CA 1
ATOM 11159 C C . PRO E 1 181 ? 136.719 151.712 74.293 1.00 108.25 181 PRO E C 1
ATOM 11160 O O . PRO E 1 181 ? 136.306 152.003 73.164 1.00 108.25 181 PRO E O 1
ATOM 11164 N N . LEU E 1 182 ? 136.047 150.911 75.110 1.00 101.64 182 LEU E N 1
ATOM 11165 C CA . LEU E 1 182 ? 134.750 150.354 74.764 1.00 101.64 182 LEU E CA 1
ATOM 11166 C C . LEU E 1 182 ? 133.683 151.440 74.822 1.00 101.64 182 LEU E C 1
ATOM 11167 O O . LEU E 1 182 ? 133.896 152.506 75.403 1.00 101.64 182 LEU E O 1
ATOM 11172 N N . PRO E 1 183 ? 132.523 151.208 74.204 1.00 96.64 183 PRO E N 1
ATOM 11173 C CA . PRO E 1 183 ? 131.453 152.214 74.231 1.00 96.64 183 PRO E CA 1
ATOM 11174 C C . PRO E 1 183 ? 131.014 152.554 75.649 1.00 96.64 183 PRO E C 1
ATOM 11175 O O . PRO E 1 183 ? 131.407 151.926 76.634 1.00 96.64 183 PRO E O 1
ATOM 11179 N N . PHE E 1 184 ? 130.162 153.579 75.734 1.00 93.50 184 PHE E N 1
ATOM 11180 C CA . PHE E 1 184 ? 129.819 154.171 77.024 1.00 93.50 184 PHE E CA 1
ATOM 11181 C C . PHE E 1 184 ? 129.101 153.180 77.932 1.00 93.50 184 PHE E C 1
ATOM 11182 O O . PHE E 1 184 ? 129.283 153.208 79.156 1.00 93.50 184 PHE E O 1
ATOM 11190 N N . GLU E 1 185 ? 128.266 152.311 77.359 1.00 94.76 185 GLU E N 1
ATOM 11191 C CA . GLU E 1 185 ? 127.490 151.390 78.184 1.00 94.76 185 GLU E CA 1
ATOM 11192 C C . GLU E 1 185 ? 128.394 150.430 78.945 1.00 94.76 185 GLU E C 1
ATOM 11193 O O . GLU E 1 185 ? 128.064 150.013 80.060 1.00 94.76 185 GLU E O 1
ATOM 11199 N N . PHE E 1 186 ? 129.541 150.072 78.365 1.00 92.45 186 PHE E N 1
ATOM 11200 C CA . PHE E 1 186 ? 130.484 149.212 79.071 1.00 92.45 186 PHE E CA 1
ATOM 11201 C C . PHE E 1 186 ? 131.005 149.899 80.326 1.00 92.45 186 PHE E C 1
ATOM 11202 O O . PHE E 1 186 ? 131.038 149.302 81.408 1.00 92.45 186 PHE E O 1
ATOM 11210 N N . ARG E 1 187 ? 131.398 151.169 80.200 1.00 92.52 187 ARG E N 1
ATOM 11211 C CA . ARG E 1 187 ? 131.858 151.924 81.361 1.00 92.52 187 ARG E CA 1
ATOM 11212 C C . ARG E 1 187 ? 130.747 152.081 82.388 1.00 92.52 187 ARG E C 1
ATOM 11213 O O . ARG E 1 187 ? 130.990 151.980 83.595 1.00 92.52 187 ARG E O 1
ATOM 11221 N N . ALA E 1 188 ? 129.521 152.333 81.927 1.00 83.76 188 ALA E N 1
ATOM 11222 C CA . ALA E 1 188 ? 128.398 152.506 82.844 1.00 83.76 188 ALA E CA 1
ATOM 11223 C C . ALA E 1 188 ? 128.131 151.233 83.640 1.00 83.76 188 ALA E C 1
ATOM 11224 O O . ALA E 1 188 ? 127.984 151.270 84.870 1.00 83.76 188 ALA E O 1
ATOM 11226 N N . ILE E 1 189 ? 128.060 150.095 82.948 1.00 84.06 189 ILE E N 1
ATOM 11227 C CA . ILE E 1 189 ? 127.817 148.822 83.618 1.00 84.06 189 ILE E CA 1
ATOM 11228 C C . ILE E 1 189 ? 128.960 148.497 84.567 1.00 84.06 189 ILE E C 1
ATOM 11229 O O . ILE E 1 189 ? 128.738 148.028 85.691 1.00 84.06 189 ILE E O 1
ATOM 11234 N N . GLU E 1 190 ? 130.201 148.736 84.134 1.00 89.62 190 GLU E N 1
ATOM 11235 C CA . GLU E 1 190 ? 131.341 148.475 85.002 1.00 89.62 190 GLU E CA 1
ATOM 11236 C C . GLU E 1 190 ? 131.277 149.325 86.261 1.00 89.62 190 GLU E C 1
ATOM 11237 O O . GLU E 1 190 ? 131.522 148.826 87.361 1.00 89.62 190 GLU E O 1
ATOM 11243 N N . ALA E 1 191 ? 130.933 150.607 86.123 1.00 82.04 191 ALA E N 1
ATOM 11244 C CA . ALA E 1 191 ? 130.854 151.485 87.286 1.00 82.04 191 ALA E CA 1
ATOM 11245 C C . ALA E 1 191 ? 129.763 151.032 88.248 1.00 82.04 191 ALA E C 1
ATOM 11246 O O . ALA E 1 191 ? 129.976 150.979 89.465 1.00 82.04 191 ALA E O 1
ATOM 11248 N N . LEU E 1 192 ? 128.584 150.695 87.720 1.00 76.10 192 LEU E N 1
ATOM 11249 C CA . LEU E 1 192 ? 127.485 150.276 88.587 1.00 76.10 192 LEU E CA 1
ATOM 11250 C C . LEU E 1 192 ? 127.815 148.975 89.310 1.00 76.10 192 LEU E C 1
ATOM 11251 O O . LEU E 1 192 ? 127.615 148.852 90.527 1.00 76.10 192 LEU E O 1
ATOM 11256 N N . LEU E 1 193 ? 128.330 147.988 88.572 1.00 74.30 193 LEU E N 1
ATOM 11257 C CA . LEU E 1 193 ? 128.664 146.709 89.185 1.00 74.30 193 LEU E CA 1
ATOM 11258 C C . LEU E 1 193 ? 129.810 146.859 90.175 1.00 74.30 193 LEU E C 1
ATOM 11259 O O . LEU E 1 193 ? 129.827 146.195 91.217 1.00 74.30 193 LEU E O 1
ATOM 11264 N N . GLN E 1 194 ? 130.775 147.731 89.873 1.00 74.51 194 GLN E N 1
ATOM 11265 C CA . GLN E 1 194 ? 131.863 147.983 90.807 1.00 74.51 194 GLN E CA 1
ATOM 11266 C C . GLN E 1 194 ? 131.349 148.618 92.087 1.00 74.51 194 GLN E C 1
ATOM 11267 O O . GLN E 1 194 ? 131.776 148.246 93.183 1.00 74.51 194 GLN E O 1
ATOM 11273 N N . TYR E 1 195 ? 130.423 149.572 91.974 1.00 73.83 195 TYR E N 1
ATOM 11274 C CA . TYR E 1 195 ? 129.866 150.182 93.175 1.00 73.83 195 TYR E CA 1
ATOM 11275 C C . TYR E 1 195 ? 129.127 149.150 94.015 1.00 73.83 195 TYR E C 1
ATOM 11276 O O . TYR E 1 195 ? 129.277 149.108 95.241 1.00 73.83 195 TYR E O 1
ATOM 11285 N N . TRP E 1 196 ? 128.319 148.304 93.372 1.00 71.21 196 TRP E N 1
ATOM 11286 C CA . TRP E 1 196 ? 127.569 147.312 94.139 1.00 71.21 196 TRP E CA 1
ATOM 11287 C C . TRP E 1 196 ? 128.493 146.286 94.786 1.00 71.21 196 TRP E C 1
ATOM 11288 O O . TRP E 1 196 ? 128.298 145.912 95.952 1.00 71.21 196 TRP E O 1
ATOM 11299 N N . ILE E 1 197 ? 129.505 145.820 94.053 1.00 69.54 197 ILE E N 1
ATOM 11300 C CA . ILE E 1 197 ? 130.420 144.833 94.611 1.00 69.54 197 ILE E CA 1
ATOM 11301 C C . ILE E 1 197 ? 131.240 145.451 95.737 1.00 69.54 197 ILE E C 1
ATOM 11302 O O . ILE E 1 197 ? 131.541 144.787 96.734 1.00 69.54 197 ILE E O 1
ATOM 11307 N N . ASN E 1 198 ? 131.588 146.736 95.618 1.00 70.63 198 ASN E N 1
ATOM 11308 C CA . ASN E 1 198 ? 132.302 147.414 96.693 1.00 70.63 198 ASN E CA 1
ATOM 11309 C C . ASN E 1 198 ? 131.417 147.580 97.919 1.00 70.63 198 ASN E C 1
ATOM 11310 O O . ASN E 1 198 ? 131.895 147.470 99.050 1.00 70.63 198 ASN E O 1
ATOM 11315 N N . THR E 1 199 ? 130.127 147.852 97.715 1.00 70.00 199 THR E N 1
ATOM 11316 C CA . THR E 1 199 ? 129.202 147.934 98.841 1.00 70.00 199 THR E CA 1
ATOM 11317 C C . THR E 1 199 ? 129.107 146.595 99.563 1.00 70.00 199 THR E C 1
ATOM 11318 O O . THR E 1 199 ? 129.141 146.533 100.799 1.00 70.00 199 THR E O 1
ATOM 11322 N N . LEU E 1 200 ? 129.000 145.504 98.800 1.00 67.20 200 LEU E N 1
ATOM 11323 C CA . LEU E 1 200 ? 128.943 144.180 99.414 1.00 67.20 200 LEU E CA 1
ATOM 11324 C C . LEU E 1 200 ? 130.239 143.851 100.150 1.00 67.20 200 LEU E C 1
ATOM 11325 O O . LEU E 1 200 ? 130.212 143.309 101.264 1.00 67.20 200 LEU E O 1
ATOM 11330 N N . GLN E 1 201 ? 131.385 144.174 99.545 1.00 72.16 201 GLN E N 1
ATOM 11331 C CA . GLN E 1 201 ? 132.668 143.930 100.196 1.00 72.16 201 GLN E CA 1
ATOM 11332 C C . GLN E 1 201 ? 132.805 144.754 101.468 1.00 72.16 201 GLN E C 1
ATOM 11333 O O . GLN E 1 201 ? 133.352 144.282 102.467 1.00 72.16 201 GLN E O 1
ATOM 11339 N N . GLY E 1 202 ? 132.324 145.998 101.446 1.00 69.84 202 GLY E N 1
ATOM 11340 C CA . GLY E 1 202 ? 132.363 146.816 102.646 1.00 69.84 202 GLY E CA 1
ATOM 11341 C C . GLY E 1 202 ? 131.484 146.266 103.751 1.00 69.84 202 GLY E C 1
ATOM 11342 O O . GLY E 1 202 ? 131.876 146.254 104.920 1.00 69.84 202 GLY E O 1
ATOM 11343 N N . LYS E 1 203 ? 130.288 145.793 103.395 1.00 68.20 203 LYS E N 1
ATOM 11344 C CA . LYS E 1 203 ? 129.424 145.164 104.388 1.00 68.20 203 LYS E CA 1
ATOM 11345 C C . LYS E 1 203 ? 130.099 143.943 105.000 1.00 68.20 203 LYS E C 1
ATOM 11346 O O . LYS E 1 203 ? 130.079 143.752 106.222 1.00 68.20 203 LYS E O 1
ATOM 11352 N N . LEU E 1 204 ? 130.716 143.108 104.161 1.00 68.95 204 LEU E N 1
ATOM 11353 C CA . LEU E 1 204 ? 131.378 141.914 104.677 1.00 68.95 204 LEU E CA 1
ATOM 11354 C C . LEU E 1 204 ? 132.590 142.272 105.531 1.00 68.95 204 LEU E C 1
ATOM 11355 O O . LEU E 1 204 ? 132.851 141.626 106.550 1.00 68.95 204 LEU E O 1
ATOM 11360 N N . SER E 1 205 ? 133.349 143.293 105.126 1.00 71.20 205 SER E N 1
ATOM 11361 C CA . SER E 1 205 ? 134.538 143.683 105.875 1.00 71.20 205 SER E CA 1
ATOM 11362 C C . SER E 1 205 ? 134.179 144.400 107.167 1.00 71.20 205 SER E C 1
ATOM 11363 O O . SER E 1 205 ? 135.020 144.515 108.064 1.00 71.20 205 SER E O 1
ATOM 11366 N N . ILE E 1 206 ? 132.957 144.921 107.266 1.00 70.81 206 ILE E N 1
ATOM 11367 C CA . ILE E 1 206 ? 132.481 145.438 108.543 1.00 70.81 206 ILE E CA 1
ATOM 11368 C C . ILE E 1 206 ? 132.006 144.295 109.432 1.00 70.81 206 ILE E C 1
ATOM 11369 O O . ILE E 1 206 ? 132.279 144.270 110.638 1.00 70.81 206 ILE E O 1
ATOM 11374 N N . LEU E 1 207 ? 131.301 143.324 108.848 1.00 71.97 207 LEU E N 1
ATOM 11375 C CA . LEU E 1 207 ? 130.708 142.254 109.645 1.00 71.97 207 LEU E CA 1
ATOM 11376 C C . LEU E 1 207 ? 131.758 141.277 110.162 1.00 71.97 207 LEU E C 1
ATOM 11377 O O . LEU E 1 207 ? 131.648 140.785 111.291 1.00 71.97 207 LEU E O 1
ATOM 11382 N N . GLN E 1 208 ? 132.775 140.973 109.354 1.00 74.15 208 GLN E N 1
ATOM 11383 C CA . GLN E 1 208 ? 133.703 139.897 109.702 1.00 74.15 208 GLN E CA 1
ATOM 11384 C C . GLN E 1 208 ? 134.485 140.153 110.985 1.00 74.15 208 GLN E C 1
ATOM 11385 O O . GLN E 1 208 ? 134.504 139.262 111.850 1.00 74.15 208 GLN E O 1
ATOM 11391 N N . PRO E 1 209 ? 135.159 141.297 111.178 1.00 73.64 209 PRO E N 1
ATOM 11392 C CA . PRO E 1 209 ? 135.881 141.487 112.449 1.00 73.64 209 PRO E CA 1
ATOM 11393 C C . PRO E 1 209 ? 134.974 141.472 113.665 1.00 73.64 209 PRO E C 1
ATOM 11394 O O . PRO E 1 209 ? 135.353 140.925 114.708 1.00 73.64 209 PRO E O 1
ATOM 11398 N N . LEU E 1 210 ? 133.774 142.047 113.555 1.00 75.64 210 LEU E N 1
ATOM 11399 C CA . LEU E 1 210 ? 132.850 142.064 114.684 1.00 75.64 210 LEU E CA 1
ATOM 11400 C C . LEU E 1 210 ? 132.435 140.651 115.069 1.00 75.64 210 LEU E C 1
ATOM 11401 O O . LEU E 1 210 ? 132.479 140.275 116.247 1.00 75.64 210 LEU E O 1
ATOM 11406 N N . ILE E 1 211 ? 132.037 139.849 114.080 1.00 71.97 211 ILE E N 1
ATOM 11407 C CA . ILE E 1 211 ? 131.635 138.473 114.350 1.00 71.97 211 ILE E CA 1
ATOM 11408 C C . ILE E 1 211 ? 132.809 137.675 114.899 1.00 71.97 211 ILE E C 1
ATOM 11409 O O . ILE E 1 211 ? 132.656 136.888 115.840 1.00 71.97 211 ILE E O 1
ATOM 11414 N N . LEU E 1 212 ? 134.000 137.873 114.330 1.00 74.49 212 LEU E N 1
ATOM 11415 C CA . LEU E 1 212 ? 135.172 137.129 114.779 1.00 74.49 212 LEU E CA 1
ATOM 11416 C C . LEU E 1 212 ? 135.499 137.437 116.234 1.00 74.49 212 LEU E C 1
ATOM 11417 O O . LEU E 1 212 ? 135.740 136.525 117.033 1.00 74.49 212 LEU E O 1
ATOM 11422 N N . GLU E 1 213 ? 135.500 138.721 116.605 1.00 80.09 213 GLU E N 1
ATOM 11423 C CA . GLU E 1 213 ? 135.838 139.074 117.980 1.00 80.09 213 GLU E CA 1
ATOM 11424 C C . GLU E 1 213 ? 134.741 138.645 118.947 1.00 80.09 213 GLU E C 1
ATOM 11425 O O . GLU E 1 213 ? 135.033 138.208 120.068 1.00 80.09 213 GLU E O 1
ATOM 11431 N N . THR E 1 214 ? 133.474 138.739 118.532 1.00 75.88 214 THR E N 1
ATOM 11432 C CA . THR E 1 214 ? 132.390 138.270 119.389 1.00 75.88 214 THR E CA 1
ATOM 11433 C C . THR E 1 214 ? 132.498 136.771 119.636 1.00 75.88 214 THR E C 1
ATOM 11434 O O . THR E 1 214 ? 132.336 136.309 120.771 1.00 75.88 214 THR E O 1
ATOM 11438 N N . LEU E 1 215 ? 132.788 135.998 118.588 1.00 73.77 215 LEU E N 1
ATOM 11439 C CA . LEU E 1 215 ? 132.951 134.559 118.756 1.00 73.77 215 LEU E CA 1
ATOM 11440 C C . LEU E 1 215 ? 134.159 134.239 119.626 1.00 73.77 215 LEU E C 1
ATOM 11441 O O . LEU E 1 215 ? 134.094 133.354 120.485 1.00 73.77 215 LEU E O 1
ATOM 11446 N N . ASP E 1 216 ? 135.268 134.957 119.426 1.00 79.09 216 ASP E N 1
ATOM 11447 C CA . ASP E 1 216 ? 136.457 134.720 120.238 1.00 79.09 216 ASP E CA 1
ATOM 11448 C C . ASP E 1 216 ? 136.178 134.987 121.710 1.00 79.09 216 ASP E C 1
ATOM 11449 O O . ASP E 1 216 ? 136.630 134.235 122.582 1.00 79.09 216 ASP E O 1
ATOM 11454 N N . ALA E 1 217 ? 135.440 136.057 122.008 1.00 77.37 217 ALA E N 1
ATOM 11455 C CA . ALA E 1 217 ? 135.054 136.321 123.389 1.00 77.37 217 ALA E CA 1
ATOM 11456 C C . ALA E 1 217 ? 134.116 135.243 123.918 1.00 77.37 217 ALA E C 1
ATOM 11457 O O . ALA E 1 217 ? 134.214 134.840 125.083 1.00 77.37 217 ALA E O 1
ATOM 11459 N N . LEU E 1 218 ? 133.199 134.763 123.075 1.00 73.80 218 LEU E N 1
ATOM 11460 C CA . LEU E 1 218 ? 132.177 133.827 123.531 1.00 73.80 218 LEU E CA 1
ATOM 11461 C C . LEU E 1 218 ? 132.710 132.412 123.723 1.00 73.80 218 LEU E C 1
ATOM 11462 O O . LEU E 1 218 ? 132.239 131.699 124.616 1.00 73.80 218 LEU E O 1
ATOM 11467 N N . VAL E 1 219 ? 133.676 131.982 122.912 1.00 77.17 219 VAL E N 1
ATOM 11468 C CA . VAL E 1 219 ? 134.148 130.601 122.967 1.00 77.17 219 VAL E CA 1
ATOM 11469 C C . VAL E 1 219 ? 135.338 130.492 123.910 1.00 77.17 219 VAL E C 1
ATOM 11470 O O . VAL E 1 219 ? 136.060 129.488 123.900 1.00 77.17 219 VAL E O 1
ATOM 11474 N N . ASP E 1 220 ? 135.545 131.512 124.730 1.00 89.40 220 ASP E N 1
ATOM 11475 C CA . ASP E 1 220 ? 136.632 131.487 125.701 1.00 89.40 220 ASP E CA 1
ATOM 11476 C C . ASP E 1 220 ? 136.386 130.358 126.694 1.00 89.40 220 ASP E C 1
ATOM 11477 O O . ASP E 1 220 ? 135.356 130.364 127.381 1.00 89.40 220 ASP E O 1
ATOM 11482 N N . PRO E 1 221 ? 137.285 129.376 126.804 1.00 88.90 221 PRO E N 1
ATOM 11483 C CA . PRO E 1 221 ? 137.011 128.217 127.667 1.00 88.90 221 PRO E CA 1
ATOM 11484 C C . PRO E 1 221 ? 137.085 128.511 129.155 1.00 88.90 221 PRO E C 1
ATOM 11485 O O . PRO E 1 221 ? 136.635 127.675 129.949 1.00 88.90 221 PRO E O 1
ATOM 11489 N N . LYS E 1 222 ? 137.627 129.654 129.565 1.00 92.57 222 LYS E N 1
ATOM 11490 C CA . LYS E 1 222 ? 137.781 129.960 130.980 1.00 92.57 222 LYS E CA 1
ATOM 11491 C C . LYS E 1 222 ? 136.585 130.702 131.563 1.00 92.57 222 LYS E C 1
ATOM 11492 O O . LYS E 1 222 ? 136.631 131.097 132.733 1.00 92.57 222 LYS E O 1
ATOM 11498 N N . HIS E 1 223 ? 135.522 130.895 130.788 1.00 90.83 223 HIS E N 1
ATOM 11499 C CA . HIS E 1 223 ? 134.313 131.558 131.259 1.00 90.83 223 HIS E CA 1
ATOM 11500 C C . HIS E 1 223 ? 133.283 130.504 131.644 1.00 90.83 223 HIS E C 1
ATOM 11501 O O . HIS E 1 223 ? 132.921 129.656 130.821 1.00 90.83 223 HIS E O 1
ATOM 11508 N N . SER E 1 224 ? 132.818 130.556 132.894 1.00 81.20 224 SER E N 1
ATOM 11509 C CA . SER E 1 224 ? 131.758 129.649 133.323 1.00 81.20 224 SER E CA 1
ATOM 11510 C C . SER E 1 224 ? 130.462 129.931 132.575 1.00 81.20 224 SER E C 1
ATOM 11511 O O . SER E 1 224 ? 129.733 129.002 132.205 1.00 81.20 224 SER E O 1
ATOM 11514 N N . SER E 1 225 ? 130.158 131.205 132.344 1.00 79.87 225 SER E N 1
ATOM 11515 C CA . SER E 1 225 ? 128.983 131.613 131.592 1.00 79.87 225 SER E CA 1
ATOM 11516 C C . SER E 1 225 ? 129.385 132.663 130.567 1.00 79.87 225 SER E C 1
ATOM 11517 O O . SER E 1 225 ? 130.383 133.370 130.727 1.00 79.87 225 SER E O 1
ATOM 11520 N N . VAL E 1 226 ? 128.592 132.757 129.506 1.00 78.11 226 VAL E N 1
ATOM 11521 C CA . VAL E 1 226 ? 128.885 133.662 128.406 1.00 78.11 226 VAL E CA 1
ATOM 11522 C C . VAL E 1 226 ? 128.208 135.004 128.651 1.00 78.11 226 VAL E C 1
ATOM 11523 O O . VAL E 1 226 ? 127.271 135.126 129.444 1.00 78.11 226 VAL E O 1
ATOM 11527 N N . ASP E 1 227 ? 128.697 136.031 127.960 1.00 81.63 227 ASP E N 1
ATOM 11528 C CA . ASP E 1 227 ? 128.131 137.369 128.063 1.00 81.63 227 ASP E CA 1
ATOM 11529 C C . ASP E 1 227 ? 126.921 137.473 127.143 1.00 81.63 227 ASP E C 1
ATOM 11530 O O . ASP E 1 227 ? 127.035 137.259 125.931 1.00 81.63 227 ASP E O 1
ATOM 11535 N N . ARG E 1 228 ? 125.763 137.801 127.719 1.00 79.71 228 ARG E N 1
ATOM 11536 C CA . ARG E 1 228 ? 124.523 137.790 126.951 1.00 79.71 228 ARG E CA 1
ATOM 11537 C C . ARG E 1 228 ? 124.399 139.005 126.039 1.00 79.71 228 ARG E C 1
ATOM 11538 O O . ARG E 1 228 ? 123.749 138.926 124.990 1.00 79.71 228 ARG E O 1
ATOM 11546 N N . SER E 1 229 ? 125.000 140.135 126.417 1.00 78.54 229 SER E N 1
ATOM 11547 C CA . SER E 1 229 ? 125.037 141.279 125.512 1.00 78.54 229 SER E CA 1
ATOM 11548 C C . SER E 1 229 ? 125.818 140.943 124.248 1.00 78.54 229 SER E C 1
ATOM 11549 O O . SER E 1 229 ? 125.422 141.323 123.138 1.00 78.54 229 SER E O 1
ATOM 11552 N N . LYS E 1 230 ? 126.931 140.223 124.400 1.00 77.95 230 LYS E N 1
ATOM 11553 C CA . LYS E 1 230 ? 127.652 139.728 123.235 1.00 77.95 230 LYS E CA 1
ATOM 11554 C C . LYS E 1 230 ? 126.800 138.761 122.427 1.00 77.95 230 LYS E C 1
ATOM 11555 O O . LYS E 1 230 ? 126.917 138.712 121.201 1.00 77.95 230 LYS E O 1
ATOM 11561 N N . LEU E 1 231 ? 125.934 137.991 123.091 1.00 75.41 231 LEU E N 1
ATOM 11562 C CA . LEU E 1 231 ? 125.015 137.120 122.363 1.00 75.41 231 LEU E CA 1
ATOM 11563 C C . LEU E 1 231 ? 124.036 137.927 121.521 1.00 75.41 231 LEU E C 1
ATOM 11564 O O . LEU E 1 231 ? 123.751 137.569 120.373 1.00 75.41 231 LEU E O 1
ATOM 11569 N N . HIS E 1 232 ? 123.499 139.014 122.080 1.00 76.30 232 HIS E N 1
ATOM 11570 C CA . HIS E 1 232 ? 122.602 139.869 121.307 1.00 76.30 232 HIS E CA 1
ATOM 11571 C C . HIS E 1 232 ? 123.329 140.497 120.124 1.00 76.30 232 HIS E C 1
ATOM 11572 O O . HIS E 1 232 ? 122.784 140.574 119.013 1.00 76.30 232 HIS E O 1
ATOM 11579 N N . ILE E 1 233 ? 124.564 140.950 120.347 1.00 72.81 233 ILE E N 1
ATOM 11580 C CA . ILE E 1 233 ? 125.361 141.514 119.261 1.00 72.81 233 ILE E CA 1
ATOM 11581 C C . ILE E 1 233 ? 125.597 140.469 118.178 1.00 72.81 233 ILE E C 1
ATOM 11582 O O . ILE E 1 233 ? 125.501 140.761 116.978 1.00 72.81 233 ILE E O 1
ATOM 11587 N N . LEU E 1 234 ? 125.906 139.236 118.583 1.00 71.77 234 LEU E N 1
ATOM 11588 C CA . LEU E 1 234 ? 126.127 138.162 117.623 1.00 71.77 234 LEU E CA 1
ATOM 11589 C C . LEU E 1 234 ? 124.860 137.852 116.841 1.00 71.77 234 LEU E C 1
ATOM 11590 O O . LEU E 1 234 ? 124.921 137.569 115.643 1.00 71.77 234 LEU E O 1
ATOM 11595 N N . LEU E 1 235 ? 123.702 137.887 117.502 1.00 70.85 235 LEU E N 1
ATOM 11596 C CA . LEU E 1 235 ? 122.443 137.643 116.804 1.00 70.85 235 LEU E CA 1
ATOM 11597 C C . LEU E 1 235 ? 122.176 138.721 115.759 1.00 70.85 235 LEU E C 1
ATOM 11598 O O . LEU E 1 235 ? 121.786 138.423 114.622 1.00 70.85 235 LEU E O 1
ATOM 11603 N N . GLN E 1 236 ? 122.384 139.988 116.129 1.00 74.52 236 GLN E N 1
ATOM 11604 C CA . GLN E 1 236 ? 122.191 141.072 115.169 1.00 74.52 236 GLN E CA 1
ATOM 11605 C C . GLN E 1 236 ? 123.155 140.947 113.995 1.00 74.52 236 GLN E C 1
ATOM 11606 O O . GLN E 1 236 ? 122.763 141.116 112.831 1.00 74.52 236 GLN E O 1
ATOM 11612 N N . ASN E 1 237 ? 124.422 140.640 114.281 1.00 72.46 237 ASN E N 1
ATOM 11613 C CA . ASN E 1 237 ? 125.404 140.493 113.214 1.00 72.46 237 ASN E CA 1
ATOM 11614 C C . ASN E 1 237 ? 125.106 139.285 112.338 1.00 72.46 237 ASN E C 1
ATOM 11615 O O . ASN E 1 237 ? 125.361 139.323 111.134 1.00 72.46 237 ASN E O 1
ATOM 11620 N N . GLY E 1 238 ? 124.566 138.211 112.916 1.00 70.67 238 GLY E N 1
ATOM 11621 C CA . GLY E 1 238 ? 124.172 137.068 112.111 1.00 70.67 238 GLY E CA 1
ATOM 11622 C C . GLY E 1 238 ? 123.004 137.378 111.198 1.00 70.67 238 GLY E C 1
ATOM 11623 O O . GLY E 1 238 ? 122.963 136.922 110.053 1.00 70.67 238 GLY E O 1
ATOM 11624 N N . LYS E 1 239 ? 122.035 138.153 111.691 1.00 70.41 239 LYS E N 1
ATOM 11625 C CA . LYS E 1 239 ? 120.950 138.603 110.823 1.00 70.41 239 LYS E CA 1
ATOM 11626 C C . LYS E 1 239 ? 121.485 139.454 109.676 1.00 70.41 239 LYS E C 1
ATOM 11627 O O . LYS E 1 239 ? 121.091 139.272 108.514 1.00 70.41 239 LYS E O 1
ATOM 11633 N N . SER E 1 240 ? 122.397 140.380 109.983 1.00 70.77 240 SER E N 1
ATOM 11634 C CA . SER E 1 240 ? 122.992 141.205 108.936 1.00 70.77 240 SER E CA 1
ATOM 11635 C C . SER E 1 240 ? 123.773 140.355 107.940 1.00 70.77 240 SER E C 1
ATOM 11636 O O . SER E 1 240 ? 123.735 140.607 106.730 1.00 70.77 240 SER E O 1
ATOM 11639 N N . LEU E 1 241 ? 124.489 139.343 108.434 1.00 68.91 241 LEU E N 1
ATOM 11640 C CA . LEU E 1 241 ? 125.257 138.468 107.557 1.00 68.91 241 LEU E CA 1
ATOM 11641 C C . LEU E 1 241 ? 124.344 137.646 106.660 1.00 68.91 241 LEU E C 1
ATOM 11642 O O . LEU E 1 241 ? 124.659 137.417 105.489 1.00 68.91 241 LEU E O 1
ATOM 11647 N N . SER E 1 242 ? 123.213 137.182 107.193 1.00 70.47 242 SER E N 1
ATOM 11648 C CA . SER E 1 242 ? 122.254 136.458 106.367 1.00 70.47 242 SER E CA 1
ATOM 11649 C C . SER E 1 242 ? 121.682 137.357 105.279 1.00 70.47 242 SER E C 1
ATOM 11650 O O . SER E 1 242 ? 121.529 136.932 104.126 1.00 70.47 242 SER E O 1
ATOM 11653 N N . GLU E 1 243 ? 121.365 138.608 105.623 1.00 73.30 243 GLU E N 1
ATOM 11654 C CA . GLU E 1 243 ? 120.879 139.542 104.611 1.00 73.30 243 GLU E CA 1
ATOM 11655 C C . GLU E 1 243 ? 121.934 139.795 103.538 1.00 73.30 243 GLU E C 1
ATOM 11656 O O . GLU E 1 243 ? 121.622 139.824 102.340 1.00 73.30 243 GLU E O 1
ATOM 11662 N N . LEU E 1 244 ? 123.191 139.974 103.951 1.00 69.53 244 LEU E N 1
ATOM 11663 C CA . LEU E 1 244 ? 124.268 140.185 102.989 1.00 69.53 244 LEU E CA 1
ATOM 11664 C C . LEU E 1 244 ? 124.457 138.967 102.093 1.00 69.53 244 LEU E C 1
ATOM 11665 O O . LEU E 1 244 ? 124.691 139.103 100.887 1.00 69.53 244 LEU E O 1
ATOM 11670 N N . GLU E 1 245 ? 124.370 137.767 102.669 1.00 73.11 245 GLU E N 1
ATOM 11671 C CA . GLU E 1 245 ? 124.509 136.550 101.879 1.00 73.11 245 GLU E CA 1
ATOM 11672 C C . GLU E 1 245 ? 123.378 136.423 100.869 1.00 73.11 245 GLU E C 1
ATOM 11673 O O . GLU E 1 245 ? 123.601 136.008 99.727 1.00 73.11 245 GLU E O 1
ATOM 11679 N N . THR E 1 246 ? 122.155 136.780 101.269 1.00 71.50 246 THR E N 1
ATOM 11680 C CA . THR E 1 246 ? 121.041 136.773 100.325 1.00 71.50 246 THR E CA 1
ATOM 11681 C C . THR E 1 246 ? 121.266 137.776 99.198 1.00 71.50 246 THR E C 1
ATOM 11682 O O . THR E 1 246 ? 120.977 137.487 98.029 1.00 71.50 246 THR E O 1
ATOM 11686 N N . ASP E 1 247 ? 121.777 138.964 99.532 1.00 72.85 247 ASP E N 1
ATOM 11687 C CA . ASP E 1 247 ? 122.061 139.964 98.505 1.00 72.85 247 ASP E CA 1
ATOM 11688 C C . ASP E 1 247 ? 123.111 139.461 97.522 1.00 72.85 247 ASP E C 1
ATOM 11689 O O . ASP E 1 247 ? 122.970 139.617 96.302 1.00 72.85 247 ASP E O 1
ATOM 11694 N N . ILE E 1 248 ? 124.177 138.849 98.039 1.00 67.98 248 ILE E N 1
ATOM 11695 C CA . ILE E 1 248 ? 125.211 138.298 97.168 1.00 67.98 248 ILE E CA 1
ATOM 11696 C C . ILE E 1 248 ? 124.635 137.188 96.299 1.00 67.98 248 ILE E C 1
ATOM 11697 O O . ILE E 1 248 ? 124.958 137.078 95.109 1.00 67.98 248 ILE E O 1
ATOM 11702 N N . LYS E 1 249 ? 123.773 136.349 96.878 1.00 70.97 249 LYS E N 1
ATOM 11703 C CA . LYS E 1 249 ? 123.167 135.262 96.118 1.00 70.97 249 LYS E CA 1
ATOM 11704 C C . LYS E 1 249 ? 122.319 135.790 94.970 1.00 70.97 249 LYS E C 1
ATOM 11705 O O . LYS E 1 249 ? 122.398 135.277 93.850 1.00 70.97 249 LYS E O 1
ATOM 11711 N N . ILE E 1 250 ? 121.500 136.813 95.223 1.00 70.25 250 ILE E N 1
ATOM 11712 C CA . ILE E 1 250 ? 120.642 137.328 94.159 1.00 70.25 250 ILE E CA 1
ATOM 11713 C C . ILE E 1 250 ? 121.470 138.050 93.099 1.00 70.25 250 ILE E C 1
ATOM 11714 O O . ILE E 1 250 ? 121.162 137.980 91.901 1.00 70.25 250 ILE E O 1
ATOM 11719 N N . PHE E 1 251 ? 122.537 138.742 93.511 1.00 70.84 251 PHE E N 1
ATOM 11720 C CA . PHE E 1 251 ? 123.434 139.361 92.537 1.00 70.84 251 PHE E CA 1
ATOM 11721 C C . PHE E 1 251 ? 124.070 138.307 91.636 1.00 70.84 251 PHE E C 1
ATOM 11722 O O . PHE E 1 251 ? 124.103 138.455 90.405 1.00 70.84 251 PHE E O 1
ATOM 11730 N N . LYS E 1 252 ? 124.564 137.222 92.239 1.00 71.74 252 LYS E N 1
ATOM 11731 C CA . LYS E 1 252 ? 125.140 136.131 91.461 1.00 71.74 252 LYS E CA 1
ATOM 11732 C C . LYS E 1 252 ? 124.106 135.516 90.532 1.00 71.74 252 LYS E C 1
ATOM 11733 O O . LYS E 1 252 ? 124.413 135.194 89.381 1.00 71.74 252 LYS E O 1
ATOM 11739 N N . GLU E 1 253 ? 122.878 135.332 91.021 1.00 77.22 253 GLU E N 1
ATOM 11740 C CA . GLU E 1 253 ? 121.836 134.736 90.194 1.00 77.22 253 GLU E CA 1
ATOM 11741 C C . GLU E 1 253 ? 121.536 135.600 88.980 1.00 77.22 253 GLU E C 1
ATOM 11742 O O . GLU E 1 253 ? 121.427 135.089 87.862 1.00 77.22 253 GLU E O 1
ATOM 11748 N N . SER E 1 254 ? 121.411 136.915 89.175 1.00 75.60 254 SER E N 1
ATOM 11749 C CA . SER E 1 254 ? 121.132 137.800 88.047 1.00 75.60 254 SER E CA 1
ATOM 11750 C C . SER E 1 254 ? 122.277 137.786 87.040 1.00 75.60 254 SER E C 1
ATOM 11751 O O . SER E 1 254 ? 122.056 137.662 85.825 1.00 75.60 254 SER E O 1
ATOM 11754 N N . ILE E 1 255 ? 123.516 137.893 87.530 1.00 75.77 255 ILE E N 1
ATOM 11755 C CA . ILE E 1 255 ? 124.661 137.929 86.623 1.00 75.77 255 ILE E CA 1
ATOM 11756 C C . ILE E 1 255 ? 124.776 136.618 85.854 1.00 75.77 255 ILE E C 1
ATOM 11757 O O . ILE E 1 255 ? 125.032 136.612 84.645 1.00 75.77 255 ILE E O 1
ATOM 11762 N N . LEU E 1 256 ? 124.583 135.487 86.538 1.00 79.56 256 LEU E N 1
ATOM 11763 C CA . LEU E 1 256 ? 124.686 134.191 85.878 1.00 79.56 256 LEU E CA 1
ATOM 11764 C C . LEU E 1 256 ? 123.547 133.964 84.894 1.00 79.56 256 LEU E C 1
ATOM 11765 O O . LEU E 1 256 ? 123.758 133.354 83.840 1.00 79.56 256 LEU E O 1
ATOM 11770 N N . GLU E 1 257 ? 122.339 134.432 85.216 1.00 84.37 257 GLU E N 1
ATOM 11771 C CA . GLU E 1 257 ? 121.233 134.334 84.271 1.00 84.37 257 GLU E CA 1
ATOM 11772 C C . GLU E 1 257 ? 121.536 135.119 83.005 1.00 84.37 257 GLU E C 1
ATOM 11773 O O . GLU E 1 257 ? 121.242 134.663 81.894 1.00 84.37 257 GLU E O 1
ATOM 11779 N N . ILE E 1 258 ? 122.121 136.309 83.153 1.00 83.75 258 ILE E N 1
ATOM 11780 C CA . ILE E 1 258 ? 122.501 137.079 81.971 1.00 83.75 258 ILE E CA 1
ATOM 11781 C C . ILE E 1 258 ? 123.601 136.364 81.194 1.00 83.75 258 ILE E C 1
ATOM 11782 O O . ILE E 1 258 ? 123.565 136.291 79.960 1.00 83.75 258 ILE E O 1
ATOM 11787 N N . LEU E 1 259 ? 124.592 135.818 81.904 1.00 83.47 259 LEU E N 1
ATOM 11788 C CA . LEU E 1 259 ? 125.742 135.205 81.243 1.00 83.47 259 LEU E CA 1
ATOM 11789 C C . LEU E 1 259 ? 125.373 133.921 80.511 1.00 83.47 259 LEU E C 1
ATOM 11790 O O . LEU E 1 259 ? 125.979 133.606 79.481 1.00 83.47 259 LEU E O 1
ATOM 11795 N N . ASP E 1 260 ? 124.400 133.166 81.026 1.00 92.26 260 ASP E N 1
ATOM 11796 C CA . ASP E 1 260 ? 124.092 131.860 80.452 1.00 92.26 260 ASP E CA 1
ATOM 11797 C C . ASP E 1 260 ? 123.580 131.980 79.022 1.00 92.26 260 ASP E C 1
ATOM 11798 O O . ASP E 1 260 ? 123.954 131.183 78.154 1.00 92.26 260 ASP E O 1
ATOM 11803 N N . GLU E 1 261 ? 122.728 132.965 78.756 1.00 100.10 261 GLU E N 1
ATOM 11804 C CA . GLU E 1 261 ? 122.124 133.144 77.442 1.00 100.10 261 GLU E CA 1
ATOM 11805 C C . GLU E 1 261 ? 122.910 134.189 76.660 1.00 100.10 261 GLU E C 1
ATOM 11806 O O . GLU E 1 261 ? 123.142 135.297 77.155 1.00 100.10 261 GLU E O 1
ATOM 11812 N N . GLU E 1 262 ? 123.317 133.832 75.439 1.00 105.31 262 GLU E N 1
ATOM 11813 C CA . GLU E 1 262 ? 124.058 134.770 74.603 1.00 105.31 262 GLU E CA 1
ATOM 11814 C C . GLU E 1 262 ? 123.165 135.892 74.091 1.00 105.31 262 GLU E C 1
ATOM 11815 O O . GLU E 1 262 ? 123.659 136.978 73.764 1.00 105.31 262 GLU E O 1
ATOM 11821 N N . GLU E 1 263 ? 121.854 135.649 74.005 1.00 105.25 263 GLU E N 1
ATOM 11822 C CA . GLU E 1 263 ? 120.939 136.684 73.535 1.00 105.25 263 GLU E CA 1
ATOM 11823 C C . GLU E 1 263 ? 120.933 137.883 74.473 1.00 105.25 263 GLU E C 1
ATOM 11824 O O . GLU E 1 263 ? 120.948 139.034 74.021 1.00 105.25 263 GLU E O 1
ATOM 11830 N N . LEU E 1 264 ? 120.915 137.636 75.785 1.00 97.62 264 LEU E N 1
ATOM 11831 C CA . LEU E 1 264 ? 120.957 138.735 76.745 1.00 97.62 264 LEU E CA 1
ATOM 11832 C C . LEU E 1 264 ? 122.274 139.495 76.655 1.00 97.62 264 LEU E C 1
ATOM 11833 O O . LEU E 1 264 ? 122.297 140.728 76.752 1.00 97.62 264 LEU E O 1
ATOM 11838 N N . LEU E 1 265 ? 123.382 138.774 76.470 1.00 95.44 265 LEU E N 1
ATOM 11839 C CA . LEU E 1 265 ? 124.677 139.430 76.321 1.00 95.44 265 LEU E CA 1
ATOM 11840 C C . LEU E 1 265 ? 124.702 140.320 75.085 1.00 95.44 265 LEU E C 1
ATOM 11841 O O . LEU E 1 265 ? 125.238 141.433 75.124 1.00 95.44 265 LEU E O 1
ATOM 11846 N N . GLU E 1 266 ? 124.133 139.842 73.977 1.00 101.55 266 GLU E N 1
ATOM 11847 C CA . GLU E 1 266 ? 124.059 140.665 72.774 1.00 101.55 266 GLU E CA 1
ATOM 11848 C C . GLU E 1 266 ? 123.161 141.877 72.990 1.00 101.55 266 GLU E C 1
ATOM 11849 O O . GLU E 1 266 ? 123.464 142.976 72.511 1.00 101.55 266 GLU E O 1
ATOM 11855 N N . GLU E 1 267 ? 122.049 141.694 73.705 1.00 98.29 267 GLU E N 1
ATOM 11856 C CA . GLU E 1 267 ? 121.139 142.806 73.962 1.00 98.29 267 GLU E CA 1
ATOM 11857 C C . GLU E 1 267 ? 121.789 143.865 74.843 1.00 98.29 267 GLU E C 1
ATOM 11858 O O . GLU E 1 267 ? 121.494 145.058 74.709 1.00 98.29 267 GLU E O 1
ATOM 11864 N N . LEU E 1 268 ? 122.670 143.449 75.756 1.00 92.85 268 LEU E N 1
ATOM 11865 C CA . LEU E 1 268 ? 123.327 144.407 76.639 1.00 92.85 268 LEU E CA 1
ATOM 11866 C C . LEU E 1 268 ? 124.208 145.391 75.881 1.00 92.85 268 LEU E C 1
ATOM 11867 O O . LEU E 1 268 ? 124.506 146.469 76.406 1.00 92.85 268 LEU E O 1
ATOM 11872 N N . CYS E 1 269 ? 124.632 145.048 74.665 1.00 99.76 269 CYS E N 1
ATOM 11873 C CA . CYS E 1 269 ? 125.464 145.932 73.849 1.00 99.76 269 CYS E CA 1
ATOM 11874 C C . CYS E 1 269 ? 124.547 146.916 73.127 1.00 99.76 269 CYS E C 1
ATOM 11875 O O . CYS E 1 269 ? 124.222 146.771 71.946 1.00 99.76 269 CYS E O 1
ATOM 11878 N N . VAL E 1 270 ? 124.122 147.943 73.867 1.00 95.39 270 VAL E N 1
ATOM 11879 C CA . VAL E 1 270 ? 123.116 148.866 73.349 1.00 95.39 270 VAL E CA 1
ATOM 11880 C C . VAL E 1 270 ? 123.680 149.712 72.213 1.00 95.39 270 VAL E C 1
ATOM 11881 O O . VAL E 1 270 ? 122.971 150.027 71.250 1.00 95.39 270 VAL E O 1
ATOM 11885 N N . SER E 1 271 ? 124.952 150.106 72.308 1.00 104.40 271 SER E N 1
ATOM 11886 C CA . SER E 1 271 ? 125.546 150.923 71.254 1.00 104.40 271 SER E CA 1
ATOM 11887 C C . SER E 1 271 ? 125.638 150.150 69.945 1.00 104.40 271 SER E C 1
ATOM 11888 O O . SER E 1 271 ? 125.492 150.728 68.862 1.00 104.40 271 SER E O 1
ATOM 11891 N N . LYS E 1 272 ? 125.887 148.842 70.026 1.00 108.35 272 LYS E N 1
ATOM 11892 C CA . LYS E 1 272 ? 125.958 148.024 68.821 1.00 108.35 272 LYS E CA 1
ATOM 11893 C C . LYS E 1 272 ? 124.622 147.997 68.089 1.00 108.35 272 LYS E C 1
ATOM 11894 O O . LYS E 1 272 ? 124.578 148.103 66.858 1.00 108.35 272 LYS E O 1
ATOM 11900 N N . TRP E 1 273 ? 123.521 147.859 68.828 1.00 105.62 273 TRP E N 1
ATOM 11901 C CA . TRP E 1 273 ? 122.206 147.750 68.210 1.00 105.62 273 TRP E CA 1
ATOM 11902 C C . TRP E 1 273 ? 121.539 149.097 67.968 1.00 105.62 273 TRP E C 1
ATOM 11903 O O . TRP E 1 273 ? 120.503 149.140 67.296 1.00 105.62 273 TRP E O 1
ATOM 11914 N N . SER E 1 274 ? 122.094 150.190 68.495 1.00 112.36 274 SER E N 1
ATOM 11915 C CA . SER E 1 274 ? 121.520 151.506 68.231 1.00 112.36 274 SER E CA 1
ATOM 11916 C C . SER E 1 274 ? 121.660 151.875 66.760 1.00 112.36 274 SER E C 1
ATOM 11917 O O . SER E 1 274 ? 120.698 152.320 66.122 1.00 112.36 274 SER E O 1
ATOM 11920 N N . ASP E 1 275 ? 122.856 151.696 66.204 1.00 126.53 275 ASP E N 1
ATOM 11921 C CA . ASP E 1 275 ? 123.125 151.923 64.785 1.00 126.53 275 ASP E CA 1
ATOM 11922 C C . ASP E 1 275 ? 123.867 150.706 64.249 1.00 126.53 275 ASP E C 1
ATOM 11923 O O . ASP E 1 275 ? 125.097 150.726 64.104 1.00 126.53 275 ASP E O 1
ATOM 11928 N N . PRO E 1 276 ? 123.147 149.617 63.960 1.00 129.94 276 PRO E N 1
ATOM 11929 C CA . PRO E 1 276 ? 123.827 148.403 63.473 1.00 129.94 276 PRO E CA 1
ATOM 11930 C C . PRO E 1 276 ? 124.620 148.625 62.197 1.00 129.94 276 PRO E C 1
ATOM 11931 O O . PRO E 1 276 ? 125.696 148.037 62.033 1.00 129.94 276 PRO E O 1
ATOM 11935 N N . GLN E 1 277 ? 124.118 149.464 61.288 1.00 136.27 277 GLN E N 1
ATOM 11936 C CA . GLN E 1 277 ? 124.849 149.741 60.056 1.00 136.27 277 GLN E CA 1
ATOM 11937 C C . GLN E 1 277 ? 126.177 150.432 60.343 1.00 136.27 277 GLN E C 1
ATOM 11938 O O . GLN E 1 277 ? 127.199 150.110 59.725 1.00 136.27 277 GLN E O 1
ATOM 11940 N N . VAL E 1 278 ? 126.180 151.386 61.274 1.00 135.32 278 VAL E N 1
ATOM 11941 C CA . VAL E 1 278 ? 127.411 152.096 61.609 1.00 135.32 278 VAL E CA 1
ATOM 11942 C C . VAL E 1 278 ? 128.393 151.163 62.308 1.00 135.32 278 VAL E C 1
ATOM 11943 O O . VAL E 1 278 ? 129.582 151.118 61.970 1.00 135.32 278 VAL E O 1
ATOM 11947 N N . PHE E 1 279 ? 127.911 150.399 63.288 1.00 131.00 279 PHE E N 1
ATOM 11948 C CA . PHE E 1 279 ? 128.780 149.517 64.055 1.00 131.00 279 PHE E CA 1
ATOM 11949 C C . PHE E 1 279 ? 129.200 148.272 63.286 1.00 131.00 279 PHE E C 1
ATOM 11950 O O . PHE E 1 279 ? 130.084 147.547 63.755 1.00 131.00 279 PHE E O 1
ATOM 11958 N N . GLU E 1 280 ? 128.591 148.002 62.128 1.00 139.75 280 GLU E N 1
ATOM 11959 C CA . GLU E 1 280 ? 129.064 146.905 61.291 1.00 139.75 280 GLU E CA 1
ATOM 11960 C C . GLU E 1 280 ? 130.485 147.153 60.806 1.00 139.75 280 GLU E C 1
ATOM 11961 O O . GLU E 1 280 ? 131.252 146.202 60.613 1.00 139.75 280 GLU E O 1
ATOM 11963 N N . LYS E 1 281 ? 130.855 148.420 60.605 1.00 142.57 281 LYS E N 1
ATOM 11964 C CA . LYS E 1 281 ? 132.212 148.787 60.234 1.00 142.57 281 LYS E CA 1
ATOM 11965 C C . LYS E 1 281 ? 132.977 149.489 61.345 1.00 142.57 281 LYS E C 1
ATOM 11966 O O . LYS E 1 281 ? 134.212 149.480 61.320 1.00 142.57 281 LYS E O 1
ATOM 11968 N N . SER E 1 282 ? 132.281 150.100 62.308 1.00 143.70 282 SER E N 1
ATOM 11969 C CA . SER E 1 282 ? 132.968 150.759 63.415 1.00 143.70 282 SER E CA 1
ATOM 11970 C C . SER E 1 282 ? 133.724 149.755 64.276 1.00 143.70 282 SER E C 1
ATOM 11971 O O . SER E 1 282 ? 134.849 150.023 64.714 1.00 143.70 282 SER E O 1
ATOM 11973 N N . SER E 1 283 ? 133.124 148.594 64.531 1.00 143.95 283 SER E N 1
ATOM 11974 C CA . SER E 1 283 ? 133.750 147.555 65.349 1.00 143.95 283 SER E CA 1
ATOM 11975 C C . SER E 1 283 ? 134.826 146.874 64.513 1.00 143.95 283 SER E C 1
ATOM 11976 O O . SER E 1 283 ? 134.575 145.897 63.806 1.00 143.95 283 SER E O 1
ATOM 11978 N N . ALA E 1 284 ? 136.048 147.402 64.599 1.00 143.87 284 ALA E N 1
ATOM 11979 C CA . ALA E 1 284 ? 137.177 146.884 63.825 1.00 143.87 284 ALA E CA 1
ATOM 11980 C C . ALA E 1 284 ? 137.807 145.722 64.587 1.00 143.87 284 ALA E C 1
ATOM 11981 O O . ALA E 1 284 ? 138.860 145.840 65.218 1.00 143.87 284 ALA E O 1
ATOM 11983 N N . GLY E 1 285 ? 137.138 144.573 64.522 1.00 136.29 285 GLY E N 1
ATOM 11984 C CA . GLY E 1 285 ? 137.639 143.362 65.134 1.00 136.29 285 GLY E CA 1
ATOM 11985 C C . GLY E 1 285 ? 137.389 143.229 66.619 1.00 136.29 285 GLY E C 1
ATOM 11986 O O . GLY E 1 285 ? 137.816 142.230 67.212 1.00 136.29 285 GLY E O 1
ATOM 11987 N N . ILE E 1 286 ? 136.718 144.193 67.241 1.00 124.29 286 ILE E N 1
ATOM 11988 C CA . ILE E 1 286 ? 136.422 144.155 68.668 1.00 124.29 286 ILE E CA 1
ATOM 11989 C C . ILE E 1 286 ? 135.008 143.622 68.845 1.00 124.29 286 ILE E C 1
ATOM 11990 O O . ILE E 1 286 ? 134.042 144.230 68.369 1.00 124.29 286 ILE E O 1
ATOM 11995 N N . ASP E 1 287 ? 134.883 142.488 69.530 1.00 111.66 287 ASP E N 1
ATOM 11996 C CA . ASP E 1 287 ? 133.588 141.861 69.771 1.00 111.66 287 ASP E CA 1
ATOM 11997 C C . ASP E 1 287 ? 133.003 142.436 71.056 1.00 111.66 287 ASP E C 1
ATOM 11998 O O . ASP E 1 287 ? 133.512 142.174 72.150 1.00 111.66 287 ASP E O 1
ATOM 12003 N N . HIS E 1 288 ? 131.935 143.224 70.919 1.00 105.40 288 HIS E N 1
ATOM 12004 C CA . HIS E 1 288 ? 131.310 143.836 72.087 1.00 105.40 288 HIS E CA 1
ATOM 12005 C C . HIS E 1 288 ? 130.700 142.784 73.003 1.00 105.40 288 HIS E C 1
ATOM 12006 O O . HIS E 1 288 ? 130.764 142.907 74.233 1.00 105.40 288 HIS E O 1
ATOM 12013 N N . ALA E 1 289 ? 130.095 141.745 72.422 1.00 100.79 289 ALA E N 1
ATOM 12014 C CA . ALA E 1 289 ? 129.505 140.684 73.231 1.00 100.79 289 ALA E CA 1
ATOM 12015 C C . ALA E 1 289 ? 130.563 139.979 74.069 1.00 100.79 289 ALA E C 1
ATOM 12016 O O . ALA E 1 289 ? 130.326 139.660 75.240 1.00 100.79 289 ALA E O 1
ATOM 12018 N N . GLU E 1 290 ? 131.738 139.729 73.488 1.00 101.24 290 GLU E N 1
ATOM 12019 C CA . GLU E 1 290 ? 132.815 139.092 74.238 1.00 101.24 290 GLU E CA 1
ATOM 12020 C C . GLU E 1 290 ? 133.282 139.970 75.393 1.00 101.24 290 GLU E C 1
ATOM 12021 O O . GLU E 1 290 ? 133.518 139.476 76.502 1.00 101.24 290 GLU E O 1
ATOM 12027 N N . GLU E 1 291 ? 133.423 141.275 75.152 1.00 98.66 291 GLU E N 1
ATOM 12028 C CA . GLU E 1 291 ? 133.838 142.183 76.218 1.00 98.66 291 GLU E CA 1
ATOM 12029 C C . GLU E 1 291 ? 132.808 142.223 77.340 1.00 98.66 291 GLU E C 1
ATOM 12030 O O . GLU E 1 291 ? 133.165 142.212 78.527 1.00 98.66 291 GLU E O 1
ATOM 12036 N N . MET E 1 292 ? 131.522 142.271 76.983 1.00 93.81 292 MET E N 1
ATOM 12037 C CA . MET E 1 292 ? 130.473 142.245 77.995 1.00 93.81 292 MET E CA 1
ATOM 12038 C C . MET E 1 292 ? 130.511 140.945 78.786 1.00 93.81 292 MET E C 1
ATOM 12039 O O . MET E 1 292 ? 130.346 140.949 80.013 1.00 93.81 292 MET E O 1
ATOM 12044 N N . GLU E 1 293 ? 130.730 139.822 78.098 1.00 93.46 293 GLU E N 1
ATOM 12045 C CA . GLU E 1 293 ? 130.823 138.536 78.778 1.00 93.46 293 GLU E CA 1
ATOM 12046 C C . GLU E 1 293 ? 131.984 138.515 79.761 1.00 93.46 293 GLU E C 1
ATOM 12047 O O . GLU E 1 293 ? 131.843 138.022 80.883 1.00 93.46 293 GLU E O 1
ATOM 12053 N N . LEU E 1 294 ? 133.139 139.045 79.357 1.00 88.60 294 LEU E N 1
ATOM 12054 C CA . LEU E 1 294 ? 134.294 139.070 80.252 1.00 88.60 294 LEU E CA 1
ATOM 12055 C C . LEU E 1 294 ? 134.042 139.958 81.465 1.00 88.60 294 LEU E C 1
ATOM 12056 O O . LEU E 1 294 ? 134.405 139.603 82.593 1.00 88.60 294 LEU E O 1
ATOM 12061 N N . LEU E 1 295 ? 133.419 141.120 81.256 1.00 84.65 295 LEU E N 1
ATOM 12062 C CA . LEU E 1 295 ? 133.116 142.006 82.379 1.00 84.65 295 LEU E CA 1
ATOM 12063 C C . LEU E 1 295 ? 132.159 141.338 83.363 1.00 84.65 295 LEU E C 1
ATOM 12064 O O . LEU E 1 295 ? 132.376 141.359 84.587 1.00 84.65 295 LEU E O 1
ATOM 12069 N N . LEU E 1 296 ? 131.095 140.726 82.841 1.00 83.71 296 LEU E N 1
ATOM 12070 C CA . LEU E 1 296 ? 130.125 140.072 83.709 1.00 83.71 296 LEU E CA 1
ATOM 12071 C C . LEU E 1 296 ? 130.739 138.868 84.409 1.00 83.71 296 LEU E C 1
ATOM 12072 O O . LEU E 1 296 ? 130.407 138.582 85.562 1.00 83.71 296 LEU E O 1
ATOM 12077 N N . GLU E 1 297 ? 131.640 138.153 83.731 1.00 85.08 297 GLU E N 1
ATOM 12078 C CA . GLU E 1 297 ? 132.327 137.033 84.364 1.00 85.08 297 GLU E CA 1
ATOM 12079 C C . GLU E 1 297 ? 133.224 137.510 85.499 1.00 85.08 297 GLU E C 1
ATOM 12080 O O . GLU E 1 297 ? 133.284 136.878 86.559 1.00 85.08 297 GLU E O 1
ATOM 12086 N N . ASN E 1 298 ? 133.932 138.623 85.291 1.00 79.29 298 ASN E N 1
ATOM 12087 C CA . ASN E 1 298 ? 134.733 139.216 86.359 1.00 79.29 298 ASN E CA 1
ATOM 12088 C C . ASN E 1 298 ? 133.875 139.522 87.580 1.00 79.29 298 ASN E C 1
ATOM 12089 O O . ASN E 1 298 ? 134.212 139.139 88.711 1.00 79.29 298 ASN E O 1
ATOM 12094 N N . TYR E 1 299 ? 132.756 140.213 87.368 1.00 74.41 299 TYR E N 1
ATOM 12095 C CA . TYR E 1 299 ? 131.936 140.594 88.513 1.00 74.41 299 TYR E CA 1
ATOM 12096 C C . TYR E 1 299 ? 131.267 139.385 89.157 1.00 74.41 299 TYR E C 1
ATOM 12097 O O . TYR E 1 299 ? 131.106 139.346 90.383 1.00 74.41 299 TYR E O 1
ATOM 12106 N N . TYR E 1 300 ? 130.905 138.379 88.360 1.00 74.87 300 TYR E N 1
ATOM 12107 C CA . TYR E 1 300 ? 130.353 137.151 88.917 1.00 74.87 300 TYR E CA 1
ATOM 12108 C C . TYR E 1 300 ? 131.379 136.425 89.775 1.00 74.87 300 TYR E C 1
ATOM 12109 O O . TYR E 1 300 ? 131.038 135.882 90.828 1.00 74.87 300 TYR E O 1
ATOM 12118 N N . ARG E 1 301 ? 132.638 136.389 89.334 1.00 77.38 301 ARG E N 1
ATOM 12119 C CA . ARG E 1 301 ? 133.678 135.746 90.131 1.00 77.38 301 ARG E CA 1
ATOM 12120 C C . ARG E 1 301 ? 133.915 136.497 91.436 1.00 77.38 301 ARG E C 1
ATOM 12121 O O . ARG E 1 301 ? 134.113 135.879 92.491 1.00 77.38 301 ARG E O 1
ATOM 12129 N N . LEU E 1 302 ? 133.905 137.831 91.383 1.00 71.06 302 LEU E N 1
ATOM 12130 C CA . LEU E 1 302 ? 134.034 138.607 92.615 1.00 71.06 302 LEU E CA 1
ATOM 12131 C C . LEU E 1 302 ? 132.887 138.308 93.575 1.00 71.06 302 LEU E C 1
ATOM 12132 O O . LEU E 1 302 ? 133.103 138.103 94.780 1.00 71.06 302 LEU E O 1
ATOM 12137 N N . ALA E 1 303 ? 131.660 138.263 93.055 1.00 70.14 303 ALA E N 1
ATOM 12138 C CA . ALA E 1 303 ? 130.512 137.956 93.899 1.00 70.14 303 ALA E CA 1
ATOM 12139 C C . ALA E 1 303 ? 130.589 136.534 94.443 1.00 70.14 303 ALA E C 1
ATOM 12140 O O . ALA E 1 303 ? 130.157 136.269 95.569 1.00 70.14 303 ALA E O 1
ATOM 12142 N N . ASP E 1 304 ? 131.129 135.604 93.655 1.00 73.68 304 ASP E N 1
ATOM 12143 C CA . ASP E 1 304 ? 131.298 134.233 94.125 1.00 73.68 304 ASP E CA 1
ATOM 12144 C C . ASP E 1 304 ? 132.293 134.163 95.275 1.00 73.68 304 ASP E C 1
ATOM 12145 O O . ASP E 1 304 ? 132.080 133.430 96.248 1.00 73.68 304 ASP E O 1
ATOM 12150 N N . ASP E 1 305 ? 133.392 134.914 95.176 1.00 75.18 305 ASP E N 1
ATOM 12151 C CA . ASP E 1 305 ? 134.336 134.980 96.289 1.00 75.18 305 ASP E CA 1
ATOM 12152 C C . ASP E 1 305 ? 133.673 135.555 97.534 1.00 75.18 305 ASP E C 1
ATOM 12153 O O . ASP E 1 305 ? 133.870 135.048 98.649 1.00 75.18 305 ASP E O 1
ATOM 12158 N N . LEU E 1 306 ? 132.874 136.611 97.360 1.00 69.09 306 LEU E N 1
ATOM 12159 C CA . LEU E 1 306 ? 132.161 137.191 98.496 1.00 69.09 306 LEU E CA 1
ATOM 12160 C C . LEU E 1 306 ? 131.208 136.180 99.125 1.00 69.09 306 LEU E C 1
ATOM 12161 O O . LEU E 1 306 ? 131.117 136.078 100.356 1.00 69.09 306 LEU E O 1
ATOM 12166 N N . SER E 1 307 ? 130.483 135.429 98.292 1.00 68.40 307 SER E N 1
ATOM 12167 C CA . SER E 1 307 ? 129.549 134.431 98.802 1.00 68.40 307 SER E CA 1
ATOM 12168 C C . SER E 1 307 ? 130.279 133.324 99.546 1.00 68.40 307 SER E C 1
ATOM 12169 O O . SER E 1 307 ? 129.800 132.840 100.578 1.00 68.40 307 SER E O 1
ATOM 12172 N N . ASN E 1 308 ? 131.433 132.897 99.029 1.00 69.06 308 ASN E N 1
ATOM 12173 C CA . ASN E 1 308 ? 132.219 131.883 99.722 1.00 69.06 308 ASN E CA 1
ATOM 12174 C C . ASN E 1 308 ? 132.669 132.381 101.088 1.00 69.06 308 ASN E C 1
ATOM 12175 O O . ASN E 1 308 ? 132.598 131.646 102.081 1.00 69.06 308 ASN E O 1
ATOM 12180 N N . ALA E 1 309 ? 133.126 133.634 101.160 1.00 68.16 309 ALA E N 1
ATOM 12181 C CA . ALA E 1 309 ? 133.538 134.188 102.447 1.00 68.16 309 ALA E CA 1
ATOM 12182 C C . ALA E 1 309 ? 132.366 134.261 103.422 1.00 68.16 309 ALA E C 1
ATOM 12183 O O . ALA E 1 309 ? 132.508 133.926 104.605 1.00 68.16 309 ALA E O 1
ATOM 12185 N N . ALA E 1 310 ? 131.196 134.693 102.941 1.00 67.83 310 ALA E N 1
ATOM 12186 C CA . ALA E 1 310 ? 130.028 134.784 103.814 1.00 67.83 310 ALA E CA 1
ATOM 12187 C C . ALA E 1 310 ? 129.593 133.408 104.311 1.00 67.83 310 ALA E C 1
ATOM 12188 O O . ALA E 1 310 ? 129.233 133.246 105.485 1.00 67.83 310 ALA E O 1
ATOM 12190 N N . ARG E 1 311 ? 129.610 132.407 103.429 1.00 69.75 311 ARG E N 1
ATOM 12191 C CA . ARG E 1 311 ? 129.251 131.053 103.837 1.00 69.75 311 ARG E CA 1
ATOM 12192 C C . ARG E 1 311 ? 130.241 130.505 104.856 1.00 69.75 311 ARG E C 1
ATOM 12193 O O . ARG E 1 311 ? 129.849 129.824 105.813 1.00 69.75 311 ARG E O 1
ATOM 12201 N N . GLU E 1 312 ? 131.533 130.787 104.665 1.00 72.89 312 GLU E N 1
ATOM 12202 C CA . GLU E 1 312 ? 132.527 130.374 105.649 1.00 72.89 312 GLU E CA 1
ATOM 12203 C C . GLU E 1 312 ? 132.270 131.036 106.995 1.00 72.89 312 GLU E C 1
ATOM 12204 O O . GLU E 1 312 ? 132.413 130.400 108.046 1.00 72.89 312 GLU E O 1
ATOM 12210 N N . LEU E 1 313 ? 131.891 132.316 106.984 1.00 68.97 313 LEU E N 1
ATOM 12211 C CA . LEU E 1 313 ? 131.577 133.000 108.235 1.00 68.97 313 LEU E CA 1
ATOM 12212 C C . LEU E 1 313 ? 130.371 132.368 108.925 1.00 68.97 313 LEU E C 1
ATOM 12213 O O . LEU E 1 313 ? 130.367 132.195 110.149 1.00 68.97 313 LEU E O 1
ATOM 12218 N N . ARG E 1 314 ? 129.336 132.019 108.155 1.00 72.78 314 ARG E N 1
ATOM 12219 C CA . ARG E 1 314 ? 128.172 131.350 108.736 1.00 72.78 314 ARG E CA 1
ATOM 12220 C C . ARG E 1 314 ? 128.548 130.003 109.346 1.00 72.78 314 ARG E C 1
ATOM 12221 O O . ARG E 1 314 ? 128.098 129.658 110.449 1.00 72.78 314 ARG E O 1
ATOM 12229 N N . VAL E 1 315 ? 129.368 129.225 108.637 1.00 71.11 315 VAL E N 1
ATOM 12230 C CA . VAL E 1 315 ? 129.790 127.924 109.148 1.00 71.11 315 VAL E CA 1
ATOM 12231 C C . VAL E 1 315 ? 130.596 128.092 110.428 1.00 71.11 315 VAL E C 1
ATOM 12232 O O . VAL E 1 315 ? 130.432 127.330 111.391 1.00 71.11 315 VAL E O 1
ATOM 12236 N N . LEU E 1 316 ? 131.481 129.091 110.460 1.00 70.55 316 LEU E N 1
ATOM 12237 C CA . LEU E 1 316 ? 132.258 129.355 111.665 1.00 70.55 316 LEU E CA 1
ATOM 12238 C C . LEU E 1 316 ? 131.356 129.759 112.823 1.00 70.55 316 LEU E C 1
ATOM 12239 O O . LEU E 1 316 ? 131.597 129.370 113.970 1.00 70.55 316 LEU E O 1
ATOM 12244 N N . ILE E 1 317 ? 130.315 130.546 112.544 1.00 69.90 317 ILE E N 1
ATOM 12245 C CA . ILE E 1 317 ? 129.369 130.929 113.590 1.00 69.90 317 ILE E CA 1
ATOM 12246 C C . ILE E 1 317 ? 128.684 129.695 114.164 1.00 69.90 317 ILE E C 1
ATOM 12247 O O . ILE E 1 317 ? 128.548 129.549 115.386 1.00 69.90 317 ILE E O 1
ATOM 12252 N N . ASP E 1 318 ? 128.241 128.787 113.291 1.00 75.74 318 ASP E N 1
ATOM 12253 C CA . ASP E 1 318 ? 127.584 127.571 113.768 1.00 75.74 318 ASP E CA 1
ATOM 12254 C C . ASP E 1 318 ? 128.534 126.713 114.600 1.00 75.74 318 ASP E C 1
ATOM 12255 O O . ASP E 1 318 ? 128.153 126.189 115.658 1.00 75.74 318 ASP E O 1
ATOM 12260 N N . ASP E 1 319 ? 129.777 126.558 114.138 1.00 75.61 319 ASP E N 1
ATOM 12261 C CA . ASP E 1 319 ? 130.751 125.768 114.886 1.00 75.61 319 ASP E CA 1
ATOM 12262 C C . ASP E 1 319 ? 131.045 126.396 116.242 1.00 75.61 319 ASP E C 1
ATOM 12263 O O . ASP E 1 319 ? 131.171 125.690 117.251 1.00 75.61 319 ASP E O 1
ATOM 12268 N N . SER E 1 320 ? 131.162 127.724 116.286 1.00 70.48 320 SER E N 1
ATOM 12269 C CA . SER E 1 320 ? 131.391 128.409 117.551 1.00 70.48 320 SER E CA 1
ATOM 12270 C C . SER E 1 320 ? 130.212 128.225 118.496 1.00 70.48 320 SER E C 1
ATOM 12271 O O . SER E 1 320 ? 130.400 128.069 119.706 1.00 70.48 320 SER E O 1
ATOM 12274 N N . GLN E 1 321 ? 128.988 128.249 117.964 1.00 71.55 321 GLN E N 1
ATOM 12275 C CA . GLN E 1 321 ? 127.820 128.004 118.806 1.00 71.55 321 GLN E CA 1
ATOM 12276 C C . GLN E 1 321 ? 127.849 126.597 119.392 1.00 71.55 321 GLN E C 1
ATOM 12277 O O . GLN E 1 321 ? 127.539 126.399 120.574 1.00 71.55 321 GLN E O 1
ATOM 12283 N N . SER E 1 322 ? 128.224 125.607 118.578 1.00 68.95 322 SER E N 1
ATOM 12284 C CA . SER E 1 322 ? 128.340 124.244 119.093 1.00 68.95 322 SER E CA 1
ATOM 12285 C C . SER E 1 322 ? 129.408 124.152 120.178 1.00 68.95 322 SER E C 1
ATOM 12286 O O . SER E 1 322 ? 129.213 123.485 121.205 1.00 68.95 322 SER E O 1
ATOM 12289 N N . ILE E 1 323 ? 130.543 124.822 119.970 1.00 69.35 323 ILE E N 1
ATOM 12290 C CA . ILE E 1 323 ? 131.613 124.808 120.966 1.00 69.35 323 ILE E CA 1
ATOM 12291 C C . ILE E 1 323 ? 131.149 125.474 122.256 1.00 69.35 323 ILE E C 1
ATOM 12292 O O . ILE E 1 323 ? 131.480 125.022 123.359 1.00 69.35 323 ILE E O 1
ATOM 12297 N N . ILE E 1 324 ? 130.380 126.558 122.141 1.00 67.65 324 ILE E N 1
ATOM 12298 C CA . ILE E 1 324 ? 129.841 127.230 123.321 1.00 67.65 324 ILE E CA 1
ATOM 12299 C C . ILE E 1 324 ? 128.904 126.302 124.080 1.00 67.65 324 ILE E C 1
ATOM 12300 O O . ILE E 1 324 ? 128.932 126.239 125.316 1.00 67.65 324 ILE E O 1
ATOM 12305 N N . PHE E 1 325 ? 128.050 125.576 123.353 1.00 68.02 325 PHE E N 1
ATOM 12306 C CA . PHE E 1 325 ? 127.162 124.613 123.998 1.00 68.02 325 PHE E CA 1
ATOM 12307 C C . PHE E 1 325 ? 127.958 123.563 124.761 1.00 68.02 325 PHE E C 1
ATOM 12308 O O . PHE E 1 325 ? 127.641 123.236 125.913 1.00 68.02 325 PHE E O 1
ATOM 12316 N N . ILE E 1 326 ? 129.007 123.027 124.132 1.00 67.91 326 ILE E N 1
ATOM 12317 C CA . ILE E 1 326 ? 129.811 121.995 124.784 1.00 67.91 326 ILE E CA 1
ATOM 12318 C C . ILE E 1 326 ? 130.508 122.557 126.017 1.00 67.91 326 ILE E C 1
ATOM 12319 O O . ILE E 1 326 ? 130.583 121.898 127.061 1.00 67.91 326 ILE E O 1
ATOM 12324 N N . ASN E 1 327 ? 131.033 123.781 125.917 1.00 69.98 327 ASN E N 1
ATOM 12325 C CA . ASN E 1 327 ? 131.704 124.404 127.056 1.00 69.98 327 ASN E CA 1
ATOM 12326 C C . ASN E 1 327 ? 130.744 124.612 128.218 1.00 69.98 327 ASN E C 1
ATOM 12327 O O . ASN E 1 327 ? 131.085 124.335 129.376 1.00 69.98 327 ASN E O 1
ATOM 12332 N N . LEU E 1 328 ? 129.539 125.107 127.930 1.00 65.60 328 LEU E N 1
ATOM 12333 C CA . LEU E 1 328 ? 128.556 125.321 128.986 1.00 65.60 328 LEU E CA 1
ATOM 12334 C C . LEU E 1 328 ? 128.157 124.004 129.638 1.00 65.60 328 LEU E C 1
ATOM 12335 O O . LEU E 1 328 ? 128.038 123.922 130.867 1.00 65.60 328 LEU E O 1
ATOM 12340 N N . ASP E 1 329 ? 127.958 122.957 128.833 1.00 67.14 329 ASP E N 1
ATOM 12341 C CA . ASP E 1 329 ? 127.604 121.658 129.397 1.00 67.14 329 ASP E CA 1
ATOM 12342 C C . ASP E 1 329 ? 128.733 121.099 130.257 1.00 67.14 329 ASP E C 1
ATOM 12343 O O . ASP E 1 329 ? 128.482 120.510 131.314 1.00 67.14 329 ASP E O 1
ATOM 12348 N N . SER E 1 330 ? 129.983 121.272 129.821 1.00 68.52 330 SER E N 1
ATOM 12349 C CA . SER E 1 330 ? 131.114 120.788 130.607 1.00 68.52 330 SER E CA 1
ATOM 12350 C C . SER E 1 330 ? 131.230 121.532 131.932 1.00 68.52 330 SER E C 1
ATOM 12351 O O . SER E 1 330 ? 131.491 120.922 132.977 1.00 68.52 330 SER E O 1
ATOM 12354 N N . HIS E 1 331 ? 131.046 122.855 131.908 1.00 71.42 331 HIS E N 1
ATOM 12355 C CA . HIS E 1 331 ? 131.075 123.622 133.150 1.00 71.42 331 HIS E CA 1
ATOM 12356 C C . HIS E 1 331 ? 129.949 123.193 134.081 1.00 71.42 331 HIS E C 1
ATOM 12357 O O . HIS E 1 331 ? 130.150 123.065 135.297 1.00 71.42 331 HIS E O 1
ATOM 12364 N N . ARG E 1 332 ? 128.757 122.963 133.526 1.00 61.91 332 ARG E N 1
ATOM 12365 C CA . ARG E 1 332 ? 127.643 122.483 134.334 1.00 61.91 332 ARG E CA 1
ATOM 12366 C C . ARG E 1 332 ? 127.965 121.135 134.963 1.00 61.91 332 ARG E C 1
ATOM 12367 O O . ARG E 1 332 ? 127.668 120.907 136.139 1.00 61.91 332 ARG E O 1
ATOM 12375 N N . ASN E 1 333 ? 128.576 120.232 134.194 1.00 63.00 333 ASN E N 1
ATOM 12376 C CA . ASN E 1 333 ? 128.920 118.916 134.725 1.00 63.00 333 ASN E CA 1
ATOM 12377 C C . ASN E 1 333 ? 129.948 119.020 135.845 1.00 63.00 333 ASN E C 1
ATOM 12378 O O . ASN E 1 333 ? 129.841 118.324 136.861 1.00 63.00 333 ASN E O 1
ATOM 12383 N N . VAL E 1 334 ? 130.954 119.880 135.677 1.00 64.24 334 VAL E N 1
ATOM 12384 C CA . VAL E 1 334 ? 131.970 120.046 136.716 1.00 64.24 334 VAL E CA 1
ATOM 12385 C C . VAL E 1 334 ? 131.339 120.589 137.994 1.00 64.24 334 VAL E C 1
ATOM 12386 O O . VAL E 1 334 ? 131.576 120.075 139.099 1.00 64.24 334 VAL E O 1
ATOM 12390 N N . MET E 1 335 ? 130.516 121.633 137.859 1.00 65.62 335 MET E N 1
ATOM 12391 C CA . MET E 1 335 ? 129.867 122.212 139.030 1.00 65.62 335 MET E CA 1
ATOM 12392 C C . MET E 1 335 ? 128.937 121.207 139.695 1.00 65.62 335 MET E C 1
ATOM 12393 O O . MET E 1 335 ? 128.860 121.143 140.926 1.00 65.62 335 MET E O 1
ATOM 12398 N N . MET E 1 336 ? 128.228 120.407 138.896 1.00 65.37 336 MET E N 1
ATOM 12399 C CA . MET E 1 336 ? 127.318 119.415 139.453 1.00 65.37 336 MET E CA 1
ATOM 12400 C C . MET E 1 336 ? 128.074 118.321 140.193 1.00 65.37 336 MET E C 1
ATOM 12401 O O . MET E 1 336 ? 127.629 117.860 141.248 1.00 65.37 336 MET E O 1
ATOM 12406 N N . ARG E 1 337 ? 129.217 117.888 139.658 1.00 68.20 337 ARG E N 1
ATOM 12407 C CA . ARG E 1 337 ? 130.018 116.882 140.349 1.00 68.20 337 ARG E CA 1
ATOM 12408 C C . ARG E 1 337 ? 130.537 117.415 141.678 1.00 68.20 337 ARG E C 1
ATOM 12409 O O . ARG E 1 337 ? 130.507 116.717 142.701 1.00 68.20 337 ARG E O 1
ATOM 12417 N N . LEU E 1 338 ? 131.021 118.659 141.681 1.00 65.46 338 LEU E N 1
ATOM 12418 C CA . LEU E 1 338 ? 131.509 119.241 142.928 1.00 65.46 338 LEU E CA 1
ATOM 12419 C C . LEU E 1 338 ? 130.378 119.401 143.940 1.00 65.46 338 LEU E C 1
ATOM 12420 O O . LEU E 1 338 ? 130.551 119.118 145.135 1.00 65.46 338 LEU E O 1
ATOM 12425 N N . ASN E 1 339 ? 129.204 119.836 143.475 1.00 65.65 339 ASN E N 1
ATOM 12426 C CA . ASN E 1 339 ? 128.050 119.958 144.357 1.00 65.65 339 ASN E CA 1
ATOM 12427 C C . ASN E 1 339 ? 127.628 118.602 144.902 1.00 65.65 339 ASN E C 1
ATOM 12428 O O . ASN E 1 339 ? 127.212 118.496 146.058 1.00 65.65 339 ASN E O 1
ATOM 12433 N N . LEU E 1 340 ? 127.717 117.554 144.082 1.00 66.11 340 LEU E N 1
ATOM 12434 C CA . LEU E 1 340 ? 127.375 116.214 144.545 1.00 66.11 340 LEU E CA 1
ATOM 12435 C C . LEU E 1 340 ? 128.349 115.731 145.613 1.00 66.11 340 LEU E C 1
ATOM 12436 O O . LEU E 1 340 ? 127.939 115.102 146.595 1.00 66.11 340 LEU E O 1
ATOM 12441 N N . GLN E 1 341 ? 129.642 116.007 145.437 1.00 66.40 341 GLN E N 1
ATOM 12442 C CA . GLN E 1 341 ? 130.612 115.639 146.467 1.00 66.40 341 GLN E CA 1
ATOM 12443 C C . GLN E 1 341 ? 130.329 116.374 147.773 1.00 66.40 341 GLN E C 1
ATOM 12444 O O . GLN E 1 341 ? 130.366 115.779 148.862 1.00 66.40 341 GLN E O 1
ATOM 12450 N N . LEU E 1 342 ? 130.031 117.671 147.682 1.00 66.69 342 LEU E N 1
ATOM 12451 C CA . LEU E 1 342 ? 129.703 118.432 148.883 1.00 66.69 342 LEU E CA 1
ATOM 12452 C C . LEU E 1 342 ? 128.407 117.939 149.513 1.00 66.69 342 LEU E C 1
ATOM 12453 O O . LEU E 1 342 ? 128.256 117.959 150.738 1.00 66.69 342 LEU E O 1
ATOM 12458 N N . THR E 1 343 ? 127.459 117.491 148.689 1.00 68.63 343 THR E N 1
ATOM 12459 C CA . THR E 1 343 ? 126.222 116.921 149.209 1.00 68.63 343 THR E CA 1
ATOM 12460 C C . THR E 1 343 ? 126.486 115.612 149.940 1.00 68.63 343 THR E C 1
ATOM 12461 O O . THR E 1 343 ? 125.858 115.332 150.964 1.00 68.63 343 THR E O 1
ATOM 12465 N N . MET E 1 344 ? 127.409 114.797 149.428 1.00 71.38 344 MET E N 1
ATOM 12466 C CA . MET E 1 344 ? 127.810 113.587 150.142 1.00 71.38 344 MET E CA 1
ATOM 12467 C C . MET E 1 344 ? 128.396 113.933 151.502 1.00 71.38 344 MET E C 1
ATOM 12468 O O . MET E 1 344 ? 128.057 113.313 152.522 1.00 71.38 344 MET E O 1
ATOM 12473 N N . GLY E 1 345 ? 129.294 114.919 151.529 1.00 71.30 345 GLY E N 1
ATOM 12474 C CA . GLY E 1 345 ? 129.854 115.353 152.798 1.00 71.30 345 GLY E CA 1
ATOM 12475 C C . GLY E 1 345 ? 128.789 115.838 153.761 1.00 71.30 345 GLY E C 1
ATOM 12476 O O . GLY E 1 345 ? 128.782 115.464 154.937 1.00 71.30 345 GLY E O 1
ATOM 12477 N N . THR E 1 346 ? 127.858 116.656 153.266 1.00 71.63 346 THR E N 1
ATOM 12478 C CA . THR E 1 346 ? 126.786 117.176 154.107 1.00 71.63 346 THR E CA 1
ATOM 12479 C C . THR E 1 346 ? 125.886 116.057 154.614 1.00 71.63 346 THR E C 1
ATOM 12480 O O . THR E 1 346 ? 125.448 116.082 155.766 1.00 71.63 346 THR E O 1
ATOM 12484 N N . PHE E 1 347 ? 125.599 115.067 153.768 1.00 71.20 347 PHE E N 1
ATOM 12485 C CA . PHE E 1 347 ? 124.740 113.962 154.180 1.00 71.20 347 PHE E CA 1
ATOM 12486 C C . PHE E 1 347 ? 125.393 113.128 155.273 1.00 71.20 347 PHE E C 1
ATOM 12487 O O . PHE E 1 347 ? 124.737 112.767 156.256 1.00 71.20 347 PHE E O 1
ATOM 12495 N N . SER E 1 348 ? 126.678 112.800 155.117 1.00 75.63 348 SER E N 1
ATOM 12496 C CA . SER E 1 348 ? 127.365 112.052 156.168 1.00 75.63 348 SER E CA 1
ATOM 12497 C C . SER E 1 348 ? 127.434 112.863 157.457 1.00 75.63 348 SER E C 1
ATOM 12498 O O . SER E 1 348 ? 127.213 112.330 158.559 1.00 75.63 348 SER E O 1
ATOM 12501 N N . LEU E 1 349 ? 127.723 114.162 157.333 1.00 75.71 349 LEU E N 1
ATOM 12502 C CA . LEU E 1 349 ? 127.772 115.031 158.500 1.00 75.71 349 LEU E CA 1
ATOM 12503 C C . LEU E 1 349 ? 126.426 115.071 159.204 1.00 75.71 349 LEU E C 1
ATOM 12504 O O . LEU E 1 349 ? 126.363 115.005 160.432 1.00 75.71 349 LEU E O 1
ATOM 12509 N N . SER E 1 350 ? 125.337 115.159 158.439 1.00 78.03 350 SER E N 1
ATOM 12510 C CA . SER E 1 350 ? 124.004 115.218 159.027 1.00 78.03 350 SER E CA 1
ATOM 12511 C C . SER E 1 350 ? 123.604 113.892 159.655 1.00 78.03 350 SER E C 1
ATOM 12512 O O . SER E 1 350 ? 122.935 113.881 160.689 1.00 78.03 350 SER E O 1
ATOM 12515 N N . LEU E 1 351 ? 124.005 112.769 159.057 1.00 79.71 351 LEU E N 1
ATOM 12516 C CA . LEU E 1 351 ? 123.717 111.472 159.661 1.00 79.71 351 LEU E CA 1
ATOM 12517 C C . LEU E 1 351 ? 124.382 111.346 161.025 1.00 79.71 351 LEU E C 1
ATOM 12518 O O . LEU E 1 351 ? 123.725 111.036 162.032 1.00 79.71 351 LEU E O 1
ATOM 12523 N N . PHE E 1 352 ? 125.686 111.609 161.090 1.00 85.13 352 PHE E N 1
ATOM 12524 C CA . PHE E 1 352 ? 126.346 111.452 162.381 1.00 85.13 352 PHE E CA 1
ATOM 12525 C C . PHE E 1 352 ? 125.996 112.592 163.333 1.00 85.13 352 PHE E C 1
ATOM 12526 O O . PHE E 1 352 ? 126.062 112.420 164.556 1.00 85.13 352 PHE E O 1
ATOM 12534 N N . GLY E 1 353 ? 125.559 113.731 162.807 1.00 86.69 353 GLY E N 1
ATOM 12535 C CA . GLY E 1 353 ? 125.019 114.790 163.629 1.00 86.69 353 GLY E CA 1
ATOM 12536 C C . GLY E 1 353 ? 123.703 114.401 164.258 1.00 86.69 353 GLY E C 1
ATOM 12537 O O . GLY E 1 353 ? 123.431 114.768 165.398 1.00 86.69 353 GLY E O 1
ATOM 12538 N N . LEU E 1 354 ? 122.873 113.669 163.520 1.00 87.71 354 LEU E N 1
ATOM 12539 C CA . LEU E 1 354 ? 121.643 113.117 164.067 1.00 87.71 354 LEU E CA 1
ATOM 12540 C C . LEU E 1 354 ? 121.985 112.133 165.173 1.00 87.71 354 LEU E C 1
ATOM 12541 O O . LEU E 1 354 ? 121.332 112.108 166.222 1.00 87.71 354 LEU E O 1
ATOM 12546 N N . MET E 1 355 ? 123.018 111.322 164.939 1.00 93.79 355 MET E N 1
ATOM 12547 C CA . MET E 1 355 ? 123.459 110.389 165.973 1.00 93.79 355 MET E CA 1
ATOM 12548 C C . MET E 1 355 ? 123.875 111.137 167.236 1.00 93.79 355 MET E C 1
ATOM 12549 O O . MET E 1 355 ? 123.552 110.724 168.356 1.00 93.79 355 MET E O 1
ATOM 12554 N N . GLY E 1 356 ? 124.602 112.243 167.071 1.00 93.62 356 GLY E N 1
ATOM 12555 C CA . GLY E 1 356 ? 124.991 113.046 168.222 1.00 93.62 356 GLY E CA 1
ATOM 12556 C C . GLY E 1 356 ? 123.817 113.722 168.909 1.00 93.62 356 GLY E C 1
ATOM 12557 O O . GLY E 1 356 ? 123.736 113.744 170.140 1.00 93.62 356 GLY E O 1
ATOM 12558 N N . VAL E 1 357 ? 122.897 114.289 168.125 1.00 91.94 357 VAL E N 1
ATOM 12559 C CA . VAL E 1 357 ? 121.724 114.967 168.673 1.00 91.94 357 VAL E CA 1
ATOM 12560 C C . VAL E 1 357 ? 120.845 113.990 169.438 1.00 91.94 357 VAL E C 1
ATOM 12561 O O . VAL E 1 357 ? 120.171 114.373 170.403 1.00 91.94 357 VAL E O 1
ATOM 12565 N N . ALA E 1 358 ? 120.843 112.716 169.035 1.00 95.90 358 ALA E N 1
ATOM 12566 C CA . ALA E 1 358 ? 120.120 111.703 169.794 1.00 95.90 358 ALA E CA 1
ATOM 12567 C C . ALA E 1 358 ? 120.531 111.707 171.259 1.00 95.90 358 ALA E C 1
ATOM 12568 O O . ALA E 1 358 ? 119.699 111.460 172.138 1.00 95.90 358 ALA E O 1
ATOM 12570 N N . PHE E 1 359 ? 121.799 111.994 171.541 1.00 98.38 359 PHE E N 1
ATOM 12571 C CA . PHE E 1 359 ? 122.296 112.109 172.904 1.00 98.38 359 PHE E CA 1
ATOM 12572 C C . PHE E 1 359 ? 122.153 113.515 173.470 1.00 98.38 359 PHE E C 1
ATOM 12573 O O . PHE E 1 359 ? 122.487 113.732 174.639 1.00 98.38 359 PHE E O 1
ATOM 12581 N N . GLY E 1 360 ? 121.671 114.469 172.679 1.00 98.64 360 GLY E N 1
ATOM 12582 C CA . GLY E 1 360 ? 121.552 115.838 173.137 1.00 98.64 360 GLY E CA 1
ATOM 12583 C C . GLY E 1 360 ? 120.190 116.182 173.700 1.00 98.64 360 GLY E C 1
ATOM 12584 O O . GLY E 1 360 ? 120.014 117.241 174.310 1.00 98.64 360 GLY E O 1
ATOM 12585 N N . MET E 1 361 ? 119.217 115.299 173.502 1.00 101.01 361 MET E N 1
ATOM 12586 C CA . MET E 1 361 ? 117.873 115.534 174.007 1.00 101.01 361 MET E CA 1
ATOM 12587 C C . MET E 1 361 ? 117.833 115.386 175.523 1.00 101.01 361 MET E C 1
ATOM 12588 O O . MET E 1 361 ? 118.563 114.584 176.113 1.00 101.01 361 MET E O 1
ATOM 12593 N N . ASN E 1 362 ? 116.968 116.181 176.155 1.00 102.09 362 ASN E N 1
ATOM 12594 C CA . ASN E 1 362 ? 116.858 116.218 177.613 1.00 102.09 362 ASN E CA 1
ATOM 12595 C C . ASN E 1 362 ? 115.990 115.066 178.124 1.00 102.09 362 ASN E C 1
ATOM 12596 O O . ASN E 1 362 ? 114.957 115.252 178.767 1.00 102.09 362 ASN E O 1
ATOM 12601 N N . LEU E 1 363 ? 116.436 113.850 177.822 1.00 107.67 363 LEU E N 1
ATOM 12602 C CA . LEU E 1 363 ? 115.807 112.631 178.311 1.00 107.67 363 LEU E CA 1
ATOM 12603 C C . LEU E 1 363 ? 116.847 111.815 179.063 1.00 107.67 363 LEU E C 1
ATOM 12604 O O . LEU E 1 363 ? 117.982 111.670 178.596 1.00 107.67 363 LEU E O 1
ATOM 12609 N N . GLU E 1 364 ? 116.460 111.295 180.225 1.00 117.58 364 GLU E N 1
ATOM 12610 C CA . GLU E 1 364 ? 117.400 110.571 181.071 1.00 117.58 364 GLU E CA 1
ATOM 12611 C C . GLU E 1 364 ? 117.883 109.303 180.381 1.00 117.58 364 GLU E C 1
ATOM 12612 O O . GLU E 1 364 ? 117.093 108.555 179.797 1.00 117.58 364 GLU E O 1
ATOM 12618 N N . SER E 1 365 ? 119.190 109.067 180.449 1.00 118.05 365 SER E N 1
ATOM 12619 C CA . SER E 1 365 ? 119.817 107.871 179.907 1.00 118.05 365 SER E CA 1
ATOM 12620 C C . SER E 1 365 ? 120.693 107.245 180.986 1.00 118.05 365 SER E C 1
ATOM 12621 O O . SER E 1 365 ? 120.762 107.728 182.120 1.00 118.05 365 SER E O 1
ATOM 12624 N N . SER E 1 366 ? 121.369 106.157 180.627 1.00 120.98 366 SER E N 1
ATOM 12625 C CA . SER E 1 366 ? 122.253 105.450 181.542 1.00 120.98 366 SER E CA 1
ATOM 12626 C C . SER E 1 366 ? 123.726 105.728 181.270 1.00 120.98 366 SER E C 1
ATOM 12627 O O . SER E 1 366 ? 124.585 104.990 181.762 1.00 120.98 366 SER E O 1
ATOM 12630 N N . LEU E 1 367 ? 124.038 106.771 180.501 1.00 120.70 367 LEU E N 1
ATOM 12631 C CA . LEU E 1 367 ? 125.414 107.070 180.122 1.00 120.70 367 LEU E CA 1
ATOM 12632 C C . LEU E 1 367 ? 125.874 108.448 180.582 1.00 120.70 367 LEU E C 1
ATOM 12633 O O . LEU E 1 367 ? 126.938 108.908 180.152 1.00 120.70 367 LEU E O 1
ATOM 12638 N N . GLU E 1 368 ? 125.105 109.122 181.440 1.00 125.48 368 GLU E N 1
ATOM 12639 C CA . GLU E 1 368 ? 125.511 110.445 181.904 1.00 125.48 368 GLU E CA 1
ATOM 12640 C C . GLU E 1 368 ? 126.705 110.365 182.847 1.00 125.48 368 GLU E C 1
ATOM 12641 O O . GLU E 1 368 ? 127.583 111.235 182.820 1.00 125.48 368 GLU E O 1
ATOM 12647 N N . GLU E 1 369 ? 126.756 109.332 183.691 1.00 129.39 369 GLU E N 1
ATOM 12648 C CA . GLU E 1 369 ? 127.825 109.239 184.680 1.00 129.39 369 GLU E CA 1
ATOM 12649 C C . GLU E 1 369 ? 129.152 108.833 184.052 1.00 129.39 369 GLU E C 1
ATOM 12650 O O . GLU E 1 369 ? 130.215 109.191 184.574 1.00 129.39 369 GLU E O 1
ATOM 12656 N N . ASP E 1 370 ? 129.118 108.087 182.949 1.00 123.48 370 ASP E N 1
ATOM 12657 C CA . ASP E 1 370 ? 130.352 107.642 182.315 1.00 123.48 370 ASP E CA 1
ATOM 12658 C C . ASP E 1 370 ? 131.136 108.831 181.773 1.00 123.48 370 ASP E C 1
ATOM 12659 O O . ASP E 1 370 ? 130.568 109.765 181.202 1.00 123.48 370 ASP E O 1
ATOM 12661 N N . HIS E 1 371 ? 132.456 108.790 181.957 1.00 122.63 371 HIS E N 1
ATOM 12662 C CA . HIS E 1 371 ? 133.320 109.893 181.555 1.00 122.63 371 HIS E CA 1
ATOM 12663 C C . HIS E 1 371 ? 133.848 109.734 180.134 1.00 122.63 371 HIS E C 1
ATOM 12664 O O . HIS E 1 371 ? 133.903 110.713 179.383 1.00 122.63 371 HIS E O 1
ATOM 12671 N N . ARG E 1 372 ? 134.238 108.519 179.750 1.00 117.79 372 ARG E N 1
ATOM 12672 C CA . ARG E 1 372 ? 134.813 108.285 178.432 1.00 117.79 372 ARG E CA 1
ATOM 12673 C C . ARG E 1 372 ? 133.765 108.173 177.333 1.00 117.79 372 ARG E C 1
ATOM 12674 O O . ARG E 1 372 ? 134.129 108.207 176.152 1.00 117.79 372 ARG E O 1
ATOM 12682 N N . ILE E 1 373 ? 132.485 108.043 177.688 1.00 111.41 373 ILE E N 1
ATOM 12683 C CA . ILE E 1 373 ? 131.453 107.836 176.676 1.00 111.41 373 ILE E CA 1
ATOM 12684 C C . ILE E 1 373 ? 131.313 109.068 175.790 1.00 111.41 373 ILE E C 1
ATOM 12685 O O . ILE E 1 373 ? 131.086 108.954 174.581 1.00 111.41 373 ILE E O 1
ATOM 12690 N N . PHE E 1 374 ? 131.464 110.262 176.367 1.00 107.21 374 PHE E N 1
ATOM 12691 C CA . PHE E 1 374 ? 131.327 111.490 175.591 1.00 107.21 374 PHE E CA 1
ATOM 12692 C C . PHE E 1 374 ? 132.394 111.575 174.505 1.00 107.21 374 PHE E C 1
ATOM 12693 O O . PHE E 1 374 ? 132.087 111.787 173.323 1.00 107.21 374 PHE E O 1
ATOM 12701 N N . TRP E 1 375 ? 133.658 111.404 174.893 1.00 106.91 375 TRP E N 1
ATOM 12702 C CA . TRP E 1 375 ? 134.745 111.474 173.925 1.00 106.91 375 TRP E CA 1
ATOM 12703 C C . TRP E 1 375 ? 134.674 110.323 172.933 1.00 106.91 375 TRP E C 1
ATOM 12704 O O . TRP E 1 375 ? 134.976 110.502 171.749 1.00 106.91 375 TRP E O 1
ATOM 12715 N N . LEU E 1 376 ? 134.274 109.135 173.395 1.00 105.66 376 LEU E N 1
ATOM 12716 C CA . LEU E 1 376 ? 134.118 108.010 172.480 1.00 105.66 376 LEU E CA 1
ATOM 12717 C C . LEU E 1 376 ? 133.067 108.311 171.421 1.00 105.66 376 LEU E C 1
ATOM 12718 O O . LEU E 1 376 ? 133.285 108.056 170.230 1.00 105.66 376 LEU E O 1
ATOM 12723 N N . ILE E 1 377 ? 131.924 108.864 171.833 1.00 101.80 377 ILE E N 1
ATOM 12724 C CA . ILE E 1 377 ? 130.861 109.183 170.886 1.00 101.80 377 ILE E CA 1
ATOM 12725 C C . ILE E 1 377 ? 131.324 110.249 169.905 1.00 101.80 377 ILE E C 1
ATOM 12726 O O . ILE E 1 377 ? 131.100 110.135 168.695 1.00 101.80 377 ILE E O 1
ATOM 12731 N N . THR E 1 378 ? 131.985 111.296 170.404 1.00 101.42 378 THR E N 1
ATOM 12732 C CA . THR E 1 378 ? 132.463 112.352 169.515 1.00 101.42 378 THR E CA 1
ATOM 12733 C C . THR E 1 378 ? 133.459 111.806 168.496 1.00 101.42 378 THR E C 1
ATOM 12734 O O . THR E 1 378 ? 133.376 112.109 167.295 1.00 101.42 378 THR E O 1
ATOM 12738 N N . GLY E 1 379 ? 134.406 110.987 168.958 1.00 99.38 379 GLY E N 1
ATOM 12739 C CA . GLY E 1 379 ? 135.402 110.439 168.057 1.00 99.38 379 GLY E CA 1
ATOM 12740 C C . GLY E 1 379 ? 134.806 109.518 167.012 1.00 99.38 379 GLY E C 1
ATOM 12741 O O . GLY E 1 379 ? 135.127 109.625 165.826 1.00 99.38 379 GLY E O 1
ATOM 12742 N N . ILE E 1 380 ? 133.928 108.601 167.433 1.00 99.82 380 ILE E N 1
ATOM 12743 C CA . ILE E 1 380 ? 133.321 107.693 166.465 1.00 99.82 380 ILE E CA 1
ATOM 12744 C C . ILE E 1 380 ? 132.436 108.465 165.502 1.00 99.82 380 ILE E C 1
ATOM 12745 O O . ILE E 1 380 ? 132.354 108.120 164.321 1.00 99.82 380 ILE E O 1
ATOM 12750 N N . MET E 1 381 ? 131.795 109.535 165.968 1.00 97.48 381 MET E N 1
ATOM 12751 C CA . MET E 1 381 ? 130.960 110.371 165.118 1.00 97.48 381 MET E CA 1
ATOM 12752 C C . MET E 1 381 ? 131.781 111.022 164.014 1.00 97.48 381 MET E C 1
ATOM 12753 O O . MET E 1 381 ? 131.437 110.916 162.830 1.00 97.48 381 MET E O 1
ATOM 12758 N N . PHE E 1 382 ? 132.882 111.679 164.387 1.00 94.13 382 PHE E N 1
ATOM 12759 C CA . PHE E 1 382 ? 133.721 112.335 163.386 1.00 94.13 382 PHE E CA 1
ATOM 12760 C C . PHE E 1 382 ? 134.354 111.321 162.435 1.00 94.13 382 PHE E C 1
ATOM 12761 O O . PHE E 1 382 ? 134.374 111.521 161.211 1.00 94.13 382 PHE E O 1
ATOM 12769 N N . MET E 1 383 ? 134.877 110.220 162.984 1.00 97.02 383 MET E N 1
ATOM 12770 C CA . MET E 1 383 ? 135.519 109.214 162.145 1.00 97.02 383 MET E CA 1
ATOM 12771 C C . MET E 1 383 ? 134.523 108.578 161.186 1.00 97.02 383 MET E C 1
ATOM 12772 O O . MET E 1 383 ? 134.844 108.340 160.017 1.00 97.02 383 MET E O 1
ATOM 12777 N N . GLY E 1 384 ? 133.308 108.296 161.658 1.00 89.09 384 GLY E N 1
ATOM 12778 C CA . GLY E 1 384 ? 132.296 107.740 160.782 1.00 89.09 384 GLY E CA 1
ATOM 12779 C C . GLY E 1 384 ? 131.851 108.716 159.714 1.00 89.09 384 GLY E C 1
ATOM 12780 O O . GLY E 1 384 ? 131.595 108.320 158.576 1.00 89.09 384 GLY E O 1
ATOM 12781 N N . SER E 1 385 ? 131.747 110.001 160.061 1.00 85.86 385 SER E N 1
ATOM 12782 C CA . SER E 1 385 ? 131.454 111.005 159.043 1.00 85.86 385 SER E CA 1
ATOM 12783 C C . SER E 1 385 ? 132.506 110.977 157.944 1.00 85.86 385 SER E C 1
ATOM 12784 O O . SER E 1 385 ? 132.179 110.931 156.751 1.00 85.86 385 SER E O 1
ATOM 12787 N N . GLY E 1 386 ? 133.782 110.973 158.337 1.00 84.65 386 GLY E N 1
ATOM 12788 C CA . GLY E 1 386 ? 134.846 110.936 157.345 1.00 84.65 386 GLY E CA 1
ATOM 12789 C C . GLY E 1 386 ? 134.818 109.675 156.501 1.00 84.65 386 GLY E C 1
ATOM 12790 O O . GLY E 1 386 ? 134.970 109.725 155.277 1.00 84.65 386 GLY E O 1
ATOM 12791 N N . LEU E 1 387 ? 134.618 108.523 157.147 1.00 86.05 387 LEU E N 1
ATOM 12792 C CA . LEU E 1 387 ? 134.620 107.255 156.423 1.00 86.05 387 LEU E CA 1
ATOM 12793 C C . LEU E 1 387 ? 133.446 107.158 155.458 1.00 86.05 387 LEU E C 1
ATOM 12794 O O . LEU E 1 387 ? 133.603 106.686 154.327 1.00 86.05 387 LEU E O 1
ATOM 12799 N N . ILE E 1 388 ? 132.258 107.591 155.885 1.00 81.03 388 ILE E N 1
ATOM 12800 C CA . ILE E 1 388 ? 131.097 107.554 155.003 1.00 81.03 388 ILE E CA 1
ATOM 12801 C C . ILE E 1 388 ? 131.281 108.518 153.840 1.00 81.03 388 ILE E C 1
ATOM 12802 O O . ILE E 1 388 ? 130.903 108.213 152.703 1.00 81.03 388 ILE E O 1
ATOM 12807 N N . TRP E 1 389 ? 131.870 109.690 154.095 1.00 75.28 389 TRP E N 1
ATOM 12808 C CA . TRP E 1 389 ? 132.146 110.612 152.999 1.00 75.28 389 TRP E CA 1
ATOM 12809 C C . TRP E 1 389 ? 133.115 109.999 151.995 1.00 75.28 389 TRP E C 1
ATOM 12810 O O . TRP E 1 389 ? 132.909 110.102 150.780 1.00 75.28 389 TRP E O 1
ATOM 12821 N N . ARG E 1 390 ? 134.175 109.349 152.484 1.00 85.27 390 ARG E N 1
ATOM 12822 C CA . ARG E 1 390 ? 135.132 108.716 151.581 1.00 85.27 390 ARG E CA 1
ATOM 12823 C C . ARG E 1 390 ? 134.483 107.590 150.784 1.00 85.27 390 ARG E C 1
ATOM 12824 O O . ARG E 1 390 ? 134.735 107.443 149.581 1.00 85.27 390 ARG E O 1
ATOM 12832 N N . ARG E 1 391 ? 133.647 106.782 151.439 1.00 84.95 391 ARG E N 1
ATOM 12833 C CA . ARG E 1 391 ? 132.965 105.698 150.741 1.00 84.95 391 ARG E CA 1
ATOM 12834 C C . ARG E 1 391 ? 132.018 106.236 149.677 1.00 84.95 391 ARG E C 1
ATOM 12835 O O . ARG E 1 391 ? 131.924 105.676 148.580 1.00 84.95 391 ARG E O 1
ATOM 12843 N N . LEU E 1 392 ? 131.305 107.321 149.982 1.00 79.04 392 LEU E N 1
ATOM 12844 C CA . LEU E 1 392 ? 130.414 107.921 148.996 1.00 79.04 392 LEU E CA 1
ATOM 12845 C C . LEU E 1 392 ? 131.196 108.501 147.822 1.00 79.04 392 LEU E C 1
ATOM 12846 O O . LEU E 1 392 ? 130.757 108.404 146.671 1.00 79.04 392 LEU E O 1
ATOM 12851 N N . LEU E 1 393 ? 132.352 109.111 148.093 1.00 78.71 393 LEU E N 1
ATOM 12852 C CA . LEU E 1 393 ? 133.191 109.609 147.005 1.00 78.71 393 LEU E CA 1
ATOM 12853 C C . LEU E 1 393 ? 133.680 108.467 146.121 1.00 78.71 393 LEU E C 1
ATOM 12854 O O . LEU E 1 393 ? 133.697 108.585 144.889 1.00 78.71 393 LEU E O 1
ATOM 12859 N N . SER E 1 394 ? 134.087 107.353 146.734 1.00 86.30 394 SER E N 1
ATOM 12860 C CA . SER E 1 394 ? 134.505 106.192 145.953 1.00 86.30 394 SER E CA 1
ATOM 12861 C C . SER E 1 394 ? 133.349 105.639 145.128 1.00 86.30 394 SER E C 1
ATOM 12862 O O . SER E 1 394 ? 133.536 105.226 143.977 1.00 86.30 394 SER E O 1
ATOM 12865 N N . PHE E 1 395 ? 132.146 105.615 145.706 1.00 87.38 395 PHE E N 1
ATOM 12866 C CA . PHE E 1 395 ? 130.975 105.151 144.971 1.00 87.38 395 PHE E CA 1
ATOM 12867 C C . PHE E 1 395 ? 130.678 106.058 143.784 1.00 87.38 395 PHE E C 1
ATOM 12868 O O . PHE E 1 395 ? 130.310 105.581 142.705 1.00 87.38 395 PHE E O 1
ATOM 12876 N N . LEU E 1 396 ? 130.829 107.372 143.966 1.00 87.47 396 LEU E N 1
ATOM 12877 C CA . LEU E 1 396 ? 130.667 108.300 142.851 1.00 87.47 396 LEU E CA 1
ATOM 12878 C C . LEU E 1 396 ? 131.703 108.046 141.765 1.00 87.47 396 LEU E C 1
ATOM 12879 O O . LEU E 1 396 ? 131.380 108.063 140.571 1.00 87.47 396 LEU E O 1
ATOM 12884 N N . GLY E 1 397 ? 132.957 107.829 142.161 1.00 92.76 397 GLY E N 1
ATOM 12885 C CA . GLY E 1 397 ? 133.986 107.527 141.180 1.00 92.76 397 GLY E CA 1
ATOM 12886 C C . GLY E 1 397 ? 133.687 106.262 140.400 1.00 92.76 397 GLY E C 1
ATOM 12887 O O . GLY E 1 397 ? 133.910 106.199 139.189 1.00 92.76 397 GLY E O 1
ATOM 12888 N N . ARG E 1 398 ? 133.182 105.235 141.086 1.00 97.70 398 ARG E N 1
ATOM 12889 C CA . ARG E 1 398 ? 132.791 104.006 140.402 1.00 97.70 398 ARG E CA 1
ATOM 12890 C C . ARG E 1 398 ? 131.620 104.245 139.456 1.00 97.70 398 ARG E C 1
ATOM 12891 O O . ARG E 1 398 ? 131.605 103.729 138.332 1.00 97.70 398 ARG E O 1
ATOM 12899 N N . GLN E 1 399 ? 130.625 105.020 139.896 1.00 96.03 399 GLN E N 1
ATOM 12900 C CA . GLN E 1 399 ? 129.448 105.266 139.067 1.00 96.03 399 GLN E CA 1
ATOM 12901 C C . GLN E 1 399 ? 129.805 106.044 137.808 1.00 96.03 399 GLN E C 1
ATOM 12902 O O . GLN E 1 399 ? 129.318 105.729 136.716 1.00 96.03 399 GLN E O 1
ATOM 12908 N N . LEU E 1 400 ? 130.651 107.067 137.938 1.00 93.25 400 LEU E N 1
ATOM 12909 C CA . LEU E 1 400 ? 131.050 107.856 136.779 1.00 93.25 400 LEU E CA 1
ATOM 12910 C C . LEU E 1 400 ? 132.020 107.118 135.868 1.00 93.25 400 LEU E C 1
ATOM 12911 O O . LEU E 1 400 ? 132.265 107.587 134.751 1.00 93.25 400 LEU E O 1
ATOM 12916 N N . GLU E 1 401 ? 132.568 105.989 136.314 1.00 97.57 401 GLU E N 1
ATOM 12917 C CA . GLU E 1 401 ? 133.501 105.185 135.524 1.00 97.57 401 GLU E CA 1
ATOM 12918 C C . GLU E 1 401 ? 134.699 106.004 135.052 1.00 97.57 401 GLU E C 1
ATOM 12919 O O . GLU E 1 401 ? 135.342 106.693 135.844 1.00 97.57 401 GLU E O 1
#

Sequence (1600 aa):
VAPVFTVTKFDKQGNVTSFERKKTELYQELGLQARDLRFQHVMSITVRRNNRIIMRMEYLKAVITPECLLILDYRNLNLEQWLFRELPSQLSGEGQLVTYPLPFEFRAIEALLQYWINTLQGKLSILQPLILETLDALVDPKHSSVDRSKLHILLQNGKSLSELETDIKIFKESILEILDEEELLEELCVSKWSDPQVFEKSSAGIDHAEEMELLLENYYRLADDLSNAARELRVLIDDSQSIIFINLDSHRNVMMRLNLQLTMGTFSLSLFGLMGVAFGMNLESSLEEDHRIFWLITGIMFMGSGLIWRRLLSFLGRQLEVAPVFTVTKFDKQGNVTSFERKKTELYQELGLQARDLRFQHVMSITVRRNNRIIMRMEYLKAVITPECLLILDYRNLNLEQWLFRELPSQLSGEGQLVTYPLPFEFRAIEALLQYWINTLQGKLSILQPLILETLDALVDPKHSSVDRSKLHILLQNGKSLSELETDIKIFKESILEILDEEELLEELCVSKWSDPQVFEKSSAGIDHAEEMELLLENYYRLADDLSNAARELRVLIDDSQSIIFINLDSHRNVMMRLNLQLTMGTFSLSLFGLMGVAFGMNLESSLEEDHRIFWLITGIMFMGSGLIWRRLLSFLGRQLEVAPVFTVTKFDKQGNVTSFERKKTELYQELGLQARDLRFQHVMSITVRRNNRIIMRMEYLKAVITPECLLILDYRNLNLEQWLFRELPSQLSGEGQLVTYPLPFEFRAIEALLQYWINTLQGKLSILQPLILETLDALVDPKHSSVDRSKLHILLQNGKSLSELETDIKIFKESILEILDEEELLEELCVSKWSDPQVFEKSSAGIDHAEEMELLLENYYRLADDLSNAARELRVLIDDSQSIIFINLDSHRNVMMRLNLQLTMGTFSLSLFGLMGVAFGMNLESSLEEDHRIFWLITGIMFMGSGLIWRRLLSFLGRQLEVAPVFTVTKFDKQGNVTSFERKKTELYQELGLQARDLRFQHVMSITVRRNNRIIMRMEYLKAVITPECLLILDYRNLNLEQWLFRELPSQLSGEGQLVTYPLPFEFRAIEALLQYWINTLQGKLSILQPLILETLDALVDPKHSSVDRSKLHILLQNGKSLSELETDIKIFKESILEILDEEELLEELCVSKWSDPQVFEKSSAGIDHAEEMELLLENYYRLADDLSNAARELRVLIDDSQSIIFINLDSHRNVMMRLNLQLTMGTFSLSLFGLMGVAFGMNLESSLEEDHRIFWLITGIMFMGSGLIWRRLLSFLGRQLEVAPVFTVTKFDKQGNVTSFERKKTELYQELGLQARDLRFQHVMSITVRRNNRIIMRMEYLKAVITPECLLILDYRNLNLEQWLFRELPSQLSGEGQLVTYPLPFEFRAIEALLQYWINTLQGKLSILQPLILETLDALVDPKHSSVDRSKLHILLQNGKSLSELETDIKIFKESILEILDEEELLEELCVSKWSDPQVFEKSSAGIDHAEEMELLLENYYRLADDLSNAARELRVLIDDSQSIIFINLDSHRNVMMRLNLQLTMGTFSLSLFGLMGVAFGMNLESSLEEDHRIFWLITGIMFMGSGLIWRRLLSFLGRQLE

B-factor: mean 88.37, std 16.43, range [61.91, 147.18]

InterPro domains:
  IPR039204 Magnesium transporter MRS2-like [PF22099] (89-332)
  IPR039204 Magnesium transporter MRS2-like [PTHR13890] (81-393)
  IPR039204 Magnesium transporter MRS2-like [cd12823] (88-399)

Solvent-accessible surface area: 67891 Å² total; per-residue (Å²): 160,49,77,66,7,19,0,0,64,0,49,100,139,7,80,57,72,53,51,102,64,97,58,95,72,3,34,143,105,11,39,13,103,56,37,19,4,88,21,80,23,46,11,13,12,22,33,57,101,42,54,0,6,1,41,0,58,68,0,28,0,0,0,9,17,110,10,0,7,0,1,56,8,115,143,61,139,1,71,95,21,0,69,149,67,0,33,50,28,0,50,42,111,32,95,22,47,6,136,123,14,26,4,0,0,24,0,4,8,0,0,0,49,38,5,0,74,26,0,67,34,94,8,76,117,15,61,73,71,0,56,102,7,4,95,34,5,4,38,37,116,64,11,36,13,67,31,62,74,0,72,81,4,10,78,16,4,66,47,0,11,75,3,53,10,21,0,70,20,0,38,64,15,0,74,88,12,19,108,94,136,130,56,7,52,76,3,0,0,9,56,119,57,49,72,90,90,39,86,90,60,34,88,83,89,69,11,16,80,25,0,75,33,13,2,44,15,4,36,50,14,0,27,41,15,18,14,27,0,80,42,5,35,40,18,8,78,23,1,16,29,2,1,37,0,9,2,12,0,0,6,0,23,0,19,95,12,24,0,44,6,20,0,0,27,9,1,13,37,50,37,11,8,36,0,32,3,21,16,1,46,8,71,18,95,47,57,151,43,120,206,31,2,122,96,13,17,32,85,0,56,129,11,5,29,95,44,74,173,165,28,63,52,81,2,34,190,83,6,84,159,50,77,65,8,19,0,0,64,0,48,101,138,7,80,57,73,50,50,102,65,96,60,94,73,3,32,142,105,12,39,13,105,56,38,19,4,87,20,82,24,46,10,14,13,24,30,57,103,43,53,0,5,1,40,0,57,67,0,26,0,0,0,9,18,111,10,0,7,0,1,57,8,115,146,62,139,1,71,95,19,0,67,150,70,0,32,50,28,0,51,42,111,33,95,21,47,5,133,121,13,27,4,0,0,23,0,4,9,0,0,0,48,38,5,0,72,27,0,67,33,94,7,74,117,16,61,76,71,0,56,100,7,5,95,32,5,4,39,37,118,65,12,36,14,68,34,63,74,0,72,79,4,10,79,17,5,68,47,0,10,76,3,52,10,21,0,68,20,0,37,64,14,0,74,86,12,19,106,96,136,131,56,6,48,77,3,0,0,9,57,118,58,48,73,91,90,39,85,86,61,35,88,83,90,69,12,16,80,25,0,76,30,13,2,43,15,4,36,50,14,0,29,41,14,18,15,26,0,77,44,4,36,41,18,8,78,22,2,17,29,3,1,37,0,9,2,12,0,0,5,0,22,0,18,97,11,24,0,44,5,21,0,0,27,9,1,12,38,50,37,12,8,36,0,32,3,21,16,1,45,9,72,18,98,46,56,152,42,118,207,32,3,120,96,13,17,32,85,0,56,129,11,6,30,92,44,74,174,168,27,64,54,79,2,35,193,83,6,82,158,49,78,66,7,20,0,0,65,0,48,99,139,6,78,58,74,53,49,101,66,96,59,94,71,3,34,140,105,11,41,12,106,56,38,18,4,88,20,81,24,45,10,14,13,22,31,57,101,42,54,0,6,0,41,0,56,67,0,28,0,0,0,9,18,110,10,0,6,0,0,58,8,112,144,62,137,1,70,95,19,0,69,149,69,0,33,50,28,0,51,41,111,33,96,20,47,5,132,120,15,25,4,0,0,24,0,4,8,0,0,0,49,38,5,0,73,28,0,66,35,94,7,73,116,15,61,74,69,0,57,101,7,4,94,34,5,4,39,37,118,66,12,35,13,67,33,62,74,0,71,80,3,10,79,17,4,66,46,0,11,76,3,53,10,20,0,70,20,0,39,66,14,0,74,85,11,18,104,96,137,130,56,6,49,78,3,0,0,9,55,119,56,48,72,91,90,39,87,88,61,34,89,83,90,70,12,16,80,25,0,75,31,14,2,44,16,5,37,48,15,0,27,40,14,18,14,27,0,78,42,4,36,40,17,8,78,23,2,17,29,2,0,36,0,10,2,11,0,0,6,0,21,0,20,98,12,25,0,44,6,20,0,0,27,9,1,12,38,50,38,12,8,35,0,31,2,21,15,2,47,8,70,17,97,47,56,150,42,119,207,32,3,119,98,14,16,32,85,0,58,128,11,5,30,94,44,73,172,166,29,64,54,82,2,35,193,84,7,84,157,51,79,65,6,19,0,0,64,0,47,101,140,6,80,56,73,54,48,103,64,95,60,94,70,3,32,144,104,11,39,13,105,55,34,17,4,90,22,80,23,45,11,13,12,24,31,54,101,41,54,0,7,1,42,0,57,69,0,28,0,0,0,10,18,111,11,0,6,0,1,57,8,113,144,61,139,1,70,96,20,0,68,148,68,0,33,49,27,0,51,43,110,33,95,20,47,6,133,119,15,25,3,0,0,22,0,4,9,0,0,0,46,38,4,0,73,27,0,64,34,95,8,74,115,16,61,75,71,0,57,104,7,4,94,33,6,4,39,37,117,68,12,36,13,69,34,62,73,0,73,80,3,10,81,17,4,66,48,0,10,76,4,54,9,21,0,69,20,0,37,65,13,0,75,87,12,18,106,98,138,130,58,6,50,78,3,0,0,8,56,116,56,50,72,90,90,39,87,88,61,35,89,84,90,69,12,17,78,25,0,75,32,13,2,43,17,4,36,48,15,0,29,42,14,18,13,27,0,78,42,4,38,40,17,8,76,23,2,16,29,2,0,38,0,10,2,12,0,0,5,0,22,0,19,95,11,24,0,45,6,21,0,0,26,9,1,12,36,50,38,12,7,34,0,32,2,20,16,2,46,9,70,18,96,47,57,150,42,118,206,31,3,120,99,14,16,33,84,0,57,130,11,5,31,95,45,74,173,165,27,64,53,81,3,34,190,84,7,84,159,51,78,64,6,20,0,0,65,0,46,101,140,7,80,58,72,53,49,102,65,94,60,95,72,3,33,143,104,11,40,13,105,55,36,18,4,87,21,80,23,44,10,14,14,23,31,57,102,42,54,0,6,1,41,0,57,67,0,28,0,0,0,9,18,111,11,0,6,0,1,57,8,114,146,62,139,1,70,95,20,0,69,148,68,0,32,49,29,0,52,42,110,32,95,20,46,5,134,121,15,26,4,0,0,24,0,4,8,1,0,0,48,38,5,0,74,27,0,67,33,96,7,75,116,16,59,74,71,0,58,103,7,4,93,34,6,4,39,36,116,64,12,35,14,68,34,62,73,0,74,82,4,9,79,17,4,65,48,0,11,76,4,52,9,22,0,68,19,0,38,65,14,0,75,88,11,19,109,96,136,131,57,6,52,78,2,0,0,9,56,117,57,49,72,90,88,39,87,87,60,34,89,82,91,70,11,16,78,26,0,75,31,13,2,44,15,5,36,48,14,0,28,41,14,18,14,27,0,77,41,5,36,39,17,8,79,23,1,16,28,3,1,37,0,10,1,11,0,0,6,0,22,0,19,96,11,23,1,45,5,22,0,0,26,9,1,13,37,51,38,11,9,36,0,30,2,21,17,2,46,8,69,18,97,47,56,151,42,116,209,30,3,121,97,14,16,32,85,0,58,129,11,6,29,93,44,74,173,165,28,64,53,81,3,34,192,84,6,83

Foldseek 3Di:
DADKWFKWKQWLQLDTDTDIGGLVRVCVVVVHDSVVPPLPDAQAWDFDPLWIWGHHPQWTWIHHLTMIITTPCPPPPCPCVSPPVRSCQNNHDDPDPQNVPGRLSSVVLSVLVVSLVVLVVLCVVLVVLLVVLLVQLLPLVDLHGDVVSVVVNVVSVVSLVVSLVSLVSNLVNLVVCLVDLVSLVSSSSVCVVCVVVCVPVCPVPDSSVSSNVSSVVSSVSSVVSNVSSVVSVVVSVVSVVSSVVSNVVSVVVVVVVVVLVVQLVVLLVVLVVVVVVVVDPDDDDCPPPDCVVVVSVVVSVVSSVVSSVVVVVVVVVVVD/DADKWFKWKQWLQLDTDTDIGGLVRVCVVVVHDSVVPPLPDAQAWDFDPLWIWGHHPQWTWIHHLTMIITTPCPPPPCPCVSPPVRSCQNNHDDPDPQNVPGRLSSVVLSVLVVSLVVLVVLCVVLVVLLVVLLVQLLPLVDLHGDVVSVVVNVVSVVSLVVSLVSLVSNLVNLVVCLVDLVSLVSSSSVCVVCVVVCVPVCPVPDSSVSSNVSSVVSSVSSVVSNVSSVVSVVVSVVSVVSSVVSNVVSVVVVVVVVVLVVQLVVLLVVLVVVVVVVVDPDDDDCPPPDCVVVVSVVVSVVSSVVSSVVVVVVVVVVVD/DADKWFKWKQWLQLDTDTDIGGLVRVCVVVVHDSVVPPLPDAQAWDFDPLWIWGHHPQWTWIHHLTMIITTPCPPPPCPCVSPPVRSCQNNHDDPDPQNVPGRLSSVVLSVLVVSLVVLVVLCVVLVVLLVVLLVQLLPLVDLHGDVVSVVVNVVSVVSLVVSLVSLVSNLVNLVVCLVDLVSLVSSSSVCVVCVVVCVPVCPVPDSSVSSNVSSVVSSVSSVVSNVSSVVSVVVSVVSVVSSVVSNVVSVVVVVVVVVLVVQLVVLLVVLVVVVVVVVDPDDDDCPPPDCVVVVSVVVSVVSSVVSSVVVVVVVVVVVD/DADKWFKWKQWLQLDTDTDIGGLVRVCVVVVHDSVVPPLPDAQAWDFDPLWIWGHHPQWTWIHHLTMIITTPCPPPPCPCVSPPVRSCQNNHDDPDPQNVPGRLSSVVLSVLVVSLVVLVVLCVVLVVLLVVLLVQLLPLVDLHGDVVSVVVNVVSVVSLVVSLVSLVSNLVNLVVCLVDLVSLVSSSSVCVVCVVVCVPVCPVPDSSVSSNVSSVVSSVSSVVSNVSSVVSVVVSVVSVVSSVVSNVVSVVVVVVVVVLVVQLVVLLVVLVVVVVVVVDPDDDDCPPPDCVVVVSVVVSVVSSVVSSVVVVVVVVVVVD/DADKWFKWKQWLQLDTDTDIGGLVRVCVVVVHDSVVPPLPDAQAWDFDPLWIWGHHPQWTWIHHLTMIITTPCPPPPCPCVSPPVRSCQNNHDDPDPQNVPGRLSSVVLSVLVVSLVVLVVLCVVLVVLLVVLLVQLLPLVDLHGDVVSVVVNVVSVVSLVVSLVSLVSNLVNLVVCLVDLVSLVSSSSVCVVCVVVCVPVCPVPDSSVSSNVSSVVSSVSSVVSNVSSVVSVVVSVVSVVSSVVSNVVSVVVVVVVVVLVVQLVVLLVVLVVVVVVVVDPDDDDCPPPDCVVVVSVVVSVVSSVVSSVVVVVVVVVVVD

Secondary structure (DSSP, 8-state):
---EEEEEEEETT--EEEEEEEHHHHHHHHT--GGGG---SSSEEEEETTEEEEEETTEEEEE-SSEEEEES-TTTT-HHIIIIIHHHHHHSS-S-S-SSS-HHHHHHHHHHHHHHHHHHHHHHHHHHHHHHHHHHHT-TT-SS--HHHHHHHHHHHHHHHHHHHHHHHHHHHHHHHHH-HHHHHHH-HHHHHSHHHHHHHSSS--HHHHHHHHHHHHHHHHHHHHHHHHHHHHHHHHHHHHHHHHHHHHHHHHHHHHHHHHHHHHHHHHHHHHHHHTTSS---S-SS-SHHHHHHHHHHHHHHHHHHHHHHHHHHHHH-/---EEEEEEEETT--EEEEEEEHHHHHHHHT--GGGG---SSSEEEEETTEEEEEETTEEEEE-SSEEEEES-TTTT-HHIIIIIHHHHHHSS-S-S-SSS-HHHHHHHHHHHHHHHHHHHHHHHHHHHHHHHHHHHT-TT-SS--HHHHHHHHHHHHHHHHHHHHHHHHHHHHHHHHH-HHHHHHH-HHHHHSHHHHHHHSSS--HHHHHHHHHHHHHHHHHHHHHHHHHHHHHHHHHHHHHHHHHHHHHHHHHHHHHHHHHHHHHHHHHHHHHHHTTSS---S-SS-SHHHHHHHHHHHHHHHHHHHHHHHHHHHHH-/---EEEEEEEETT--EEEEEEEHHHHHHHHT--GGGG---SSSEEEEETTEEEEEETTEEEEE-SSEEEEES-TTTT-HHIIIIIHHHHHHSS-S-S-SSS-HHHHHHHHHHHHHHHHHHHHHHHHHHHHHHHHHHHT-TT-SS--HHHHHHHHHHHHHHHHHHHHHHHHHHHHHHHHH-HHHHHHH-HHHHHSHHHHHHHSSS--HHHHHHHHHHHHHHHHHHHHHHHHHHHHHHHHHHHHHHHHHHHHHHHHHHHHHHHHHHHHHHHHHHHHHHHTTSS---S-SS-SHHHHHHHHHHHHHHHHHHHHHHHHHHHHH-/---EEEEEEEETT--EEEEEEEHHHHHHHHT--GGGG---SSSEEEEETTEEEEEETTEEEEE-SSEEEEES-TTTT-HHIIIIIHHHHHHSS-S-S-SSS-HHHHHHHHHHHHHHHHHHHHHHHHHHHHHHHHHHHT-TT-SS--HHHHHHHHHHHHHHHHHHHHHHHHHHHHHHHHH-HHHHHHH-HHHHHSHHHHHHHSSS--HHHHHHHHHHHHHHHHHHHHHHHHHHHHHHHHHHHHHHHHHHHHHHHHHHHHHHHHHHHHHHHHHHHHHHHTTSS---S-SS-SHHHHHHHHHHHHHHHHHHHHHHHHHHHHH-/---EEEEEEEETT--EEEEEEEHHHHHHHHT--GGGG---SSSEEEEETTEEEEEETTEEEEE-SSEEEEES-TTTT-HHIIIIIHHHHHHSS-S-S-SSS-HHHHHHHHHHHHHHHHHHHHHHHHHHHHHHHHHHHT-TT-SS--HHHHHHHHHHHHHHHHHHHHHHHHHHHHHHHHH-HHHHHHH-HHHHHSHHHHHHHSSS--HHHHHHHHHHHHHHHHHHHHHHHHHHHHHHHHHHHHHHHHHHHHHHHHHHHHHHHHHHHHHHHHHHHHHHHTTSS---S-SS-SHHHHHHHHHHHHHHHHHHHHHHHHHHHHH-

Nearest PDB structures (foldseek):
  8ip4-assembly1_A  TM=1.002E+00  e=8.603E-46  Homo sapiens
  8ts1-assembly1_A  TM=9.883E-01  e=1.572E-39  Homo sapiens
  8q8p-assembly1_A  TM=8.615E-01  e=4.144E-16  Thermochaetoides thermophila
  3rkg-assembly1_A  TM=8.278E-01  e=2.553E-11  Saccharomyces cerevisiae
  8ip4-assembly1_A  TM=1.002E+00  e=8.603E-46  Homo sapiens

Radius of gyration: 41.63 Å; Cα contacts (8 Å, |Δi|>4): 2200; chains: 5; bounding box: 94×95×125 Å